Protein 1V89 (pdb70)

Radius of gyration: 14.7 Å; Cα contacts (8 Å, |Δi|>4): 199; chains: 1; bounding box: 33×43×37 Å

Nearest PDB structures (foldseek):
  1v89-assembly1_A  TM=8.644E-01  e=1.572E-18  Homo sapiens
  1fgz-assembly1_A  TM=7.744E-01  e=1.823E-06  Mus musculus
  1upr-assembly1_A  TM=8.236E-01  e=6.250E-06  Homo sapiens
  1fhx-assembly2_B  TM=8.009E-01  e=4.724E-06  Mus musculus
  4kax-assembly1_B  TM=7.520E-01  e=8.270E-06  Homo sapiens

Organism: Homo sapiens (NCBI:txid9606)

InterPro domains:
  IPR000198 Rho GTPase-activating protein domain [PF00620] (177-324)
  IPR000198 Rho GTPase-activating protein domain [PS50238] (159-353)
  IPR000198 Rho GTPase-activating protein domain [SM00324] (174-350)
  IPR001849 Pleckstrin homology domain [PF00169] (48-149)
  IPR001849 Pleckstrin homology domain [PS50003] (46-151)
  IPR001849 Pleckstrin homology domain [SM00233] (47-153)
  IPR008936 Rho GTPase activation protein [G3DSA:1.10.555.10] (150-354)
  IPR008936 Rho GTPase activation protein [SSF48350] (154-353)
  IPR011993 PH-like domain superfamily [G3DSA:2.30.29.30] (44-149)
  IPR051025 Rho GTPase-activating [PTHR15228] (20-633)

Solvent-accessible surface area: 8284 Å² total; per-residue (Å²): 140,120,88,76,112,114,28,46,84,40,87,12,113,1,59,37,33,106,94,159,76,184,71,69,50,87,59,47,0,8,0,118,47,97,52,0,35,32,23,99,58,128,145,92,126,155,60,105,15,80,16,127,0,26,29,21,64,10,101,121,61,63,93,77,129,156,94,95,65,65,57,15,0,30,0,24,21,64,98,147,121,158,68,233,191,59,62,107,25,26,29,0,36,5,98,61,88,76,55,7,77,61,0,10,102,46,0,136,141,6,21,62,54,41,141,95,136,111

GO terms:
  GO:0005515 protein binding (F, IPI)
  GO:0001891 phagocytic cup (C, IDA)
  GO:0051058 negative regulation of small GTPase mediated signal transduction (P, IMP)
  GO:0006911 phagocytosis, engulfment (P, IMP)
  GO:0007015 actin filament organization (P, IMP)

Foldseek 3Di:
DDDDFDAFDDKDWWWWQDDPPSGTQTWIWTGHQQWIFIDRDPPDDDTDDIARLLAKDWAQDFDDPPDPTFQKIFIGGNDQPDDDPDRGTTTIGDPDNVNSCVVCVVSNVSNVPDDDDD

CATH classification: 2.30.29.30

Secondary structure (DSSP, 8-state):
---SSS-EEEEEEEEEE-SSSS-EEEEEEEEETTEEEEESSSS--S-SEEE-STTEEEEEE---SS-----EEEEEES--SS--SS---EEEE-SSHHHHHHHHHHHHHHHH--S---

Sequence (118 aa):
GSSGSSGPIKMGWLKKQRSIVKNWQQRYFVLRAQQLYYYKDEEDTKPQGCMYLPGCTIKEIATNPEEAGKFVFEIIPASWDQNRMGQDSYVLMASSQAEMEEWVKFLRRVAGSGPSSGGSSGSSGPIKMGWLKKQRSIVKNWQQRYFVLRAQQLYYYKDEEDTKPQGCMYLPGCTIKEIATNPEEAGKFVFEIIPASWDQNRMGQDSYVLMASSQAEMEEWVKFLRRVAGSGPSSGGSSGSSGPIKMGWLKKQRSIVKNWQQRYFVLRAQQLYYYKDEEDTKPQGCMYLPGCTIKEIATNPEEAGKFVFEIIPASWDQNRMGQDSYVLMASSQAEMEEWVKFLRRVAGSGPSSGGSSGSSGPIKMGWLKKQRSIVKNWQQRYFVLRAQQLYYYKDEEDTKPQGCMYLPGCTIKEIATNPEEAGKFVFEIIPASWDQNRMGQDSYVLMASSQAEMEEWVKFLRRVAGSGPSSGGSSGSSGPIKMGWLKKQRSIVKNWQQRYFVLRAQQLYYYKDEEDTKPQGCMYLPGCTIKEIATNPEEAGKFVFEIIPASWDQNRMGQDSYVLMASSQAEMEEWVKFLRRVAGSGPSSGGSSGSSGPIKMGWLKKQRSIVKNWQQRYFVLRAQQLYYYKDEEDTKPQGCMYLPGCTIKEIATNPEEAGKFVFEIIPASWDQNRMGQDSYVLMASSQAEMEEWVKFLRRVAGSGPSSGGSSGSSGPIKMGWLKKQRSIVKNWQQRYFVLRAQQLYYYKDEEDTKPQGCMYLPGCTIKEIATNPEEAGKFVFEIIPASWDQNRMGQDSYVLMASSQAEMEEWVKFLRRVAGSGPSSGGSSGSSGPIKMGWLKKQRSIVKNWQQRYFVLRAQQLYYYKDEEDTKPQGCMYLPGCTIKEIATNPEEAGKFVFEIIPASWDQNRMGQDSYVLMASSQAEMEEWVKFLRRVAGSGPSSGGSSGSSGPIKMGWLKKQRSIVKNWQQRYFVLRAQQLYYYKDEEDTKPQGCMYLPGCTIKEIATNPEEAGKFVFEIIPASWDQNRMGQDSYVLMASSQAEMEEWVKFLRRVAGSGPSSGGSSGSSGPIKMGWLKKQRSIVKNWQQRYFVLRAQQLYYYKDEEDTKPQGCMYLPGCTIKEIATNPEEAGKFVFEIIPASWDQNRMGQDSYVLMASSQAEMEEWVKFLRRVAGSGPSSGGSSGSSGPIKMGWLKKQRSIVKNWQQRYFVLRAQQLYYYKDEEDTKPQGCMYLPGCTIKEIATNPEEAGKFVFEIIPASWDQNRMGQDSYVLMASSQAEMEEWVKFLRRVAGSGPSSGGSSGSSGPIKMGWLKKQRSIVKNWQQRYFVLRAQQLYYYKDEEDTKPQGCMYLPGCTIKEIATNPEEAGKFVFEIIPASWDQNRMGQDSYVLMASSQAEMEEWVKFLRRVAGSGPSSGGSSGSSGPIKMGWLKKQRSIVKNWQQRYFVLRAQQLYYYKDEEDTKPQGCMYLPGCTIKEIATNPEEAGKFVFEIIPASWDQNRMGQDSYVLMASSQAEMEEWVKFLRRVAGSGPSSGGSSGSSGPIKMGWLKKQRSIVKNWQQRYFVLRAQQLYYYKDEEDTKPQGCMYLPGCTIKEIATNPEEAGKFVFEIIPASWDQNRMGQDSYVLMASSQAEMEEWVKFLRRVAGSGPSSGGSSGSSGPIKMGWLKKQRSIVKNWQQRYFVLRAQQLYYYKDEEDTKPQGCMYLPGCTIKEIATNPEEAGKFVFEIIPASWDQNRMGQDSYVLMASSQAEMEEWVKFLRRVAGSGPSSGGSSGSSGPIKMGWLKKQRSIVKNWQQRYFVLRAQQLYYYKDEEDTKPQGCMYLPGCTIKEIATNPEEAGKFVFEIIPASWDQNRMGQDSYVLMASSQAEMEEWVKFLRRVAGSGPSSGGSSGSSGPIKMGWLKKQRSIVKNWQQRYFVLRAQQLYYYKDEEDTKPQGCMYLPGCTIKEIATNPEEAGKFVFEIIPASWDQNRMGQDSYVLMASSQAEMEEWVKFLRRVAGSGPSSGGSSGSSGPIKMGWLKKQRSIVKNWQQRYFVLRAQQLYYYKDEEDTKPQGCMYLPGCTIKEIATNPEEAGKFVFEIIPASWDQNRMGQDSYVLMASSQAEMEEWVKFLRRVAGSGPSSGGSSGSSGPIKMGWLKKQRSIVKNWQQRYFVLRAQQLYYYKDEEDTKPQGCMYLPGCTIKEIATNPEEAGKFVFEIIPASWDQNRMGQDSYVLMASSQAEMEEWVKFLRRVAGSGPSSGGSSGSSGPIKMGWLKKQRSIVKNWQQRYFVLRAQQLYYYKDEEDTKPQGCMYLPGCTIKEIATNPEEAGKFVFEIIPASWDQNRMGQDSYVLMASSQAEMEEWVKFLRRVAGSGPSSG

Structure (mmCIF, N/CA/C/O backbone):
data_1V89
#
_entry.id   1V89
#
_cell.length_a   1.000
_cell.length_b   1.000
_cell.length_c   1.000
_cell.angle_alpha   90.00
_cell.angle_beta   90.00
_cell.angle_gamma   90.00
#
_symmetry.space_group_name_H-M   'P 1'
#
loop_
_atom_site.group_PDB
_atom_site.id
_atom_site.type_symbol
_atom_site.label_atom_id
_atom_site.label_alt_id
_atom_site.label_comp_id
_atom_site.label_asym_id
_atom_site.label_entity_id
_atom_site.label_seq_id
_atom_site.pdbx_PDB_ins_code
_atom_site.Cartn_x
_atom_site.Cartn_y
_atom_site.Cartn_z
_atom_site.occupancy
_atom_site.B_iso_or_equiv
_atom_site.auth_seq_id
_atom_site.auth_comp_id
_atom_site.auth_asym_id
_atom_site.auth_atom_id
_atom_site.pdbx_PDB_model_num
ATOM 1 N N . GLY A 1 1 ? -13.667 20.284 2.814 1.00 0.00 1 GLY A N 1
ATOM 2 C CA . GLY A 1 1 ? -13.749 20.879 4.137 1.00 0.00 1 GLY A CA 1
ATOM 3 C C . GLY A 1 1 ? -12.369 21.326 4.623 1.00 0.00 1 GLY A C 1
ATOM 4 O O . GLY A 1 1 ? -11.516 21.703 3.821 1.00 0.00 1 GLY A O 1
ATOM 8 N N . SER A 1 2 ? -12.192 21.270 5.935 1.00 0.00 2 SER A N 1
ATOM 9 C CA . SER A 1 2 ? -10.931 21.664 6.538 1.00 0.00 2 SER A CA 1
ATOM 10 C C . SER A 1 2 ? -10.208 20.434 7.092 1.00 0.00 2 SER A C 1
ATOM 11 O O . SER A 1 2 ? -10.847 19.494 7.563 1.00 0.00 2 SER A O 1
ATOM 19 N N . SER A 1 3 ? -8.886 20.480 7.017 1.00 0.00 3 SER A N 1
ATOM 20 C CA . SER A 1 3 ? -8.070 19.381 7.504 1.00 0.00 3 SER A CA 1
ATOM 21 C C . SER A 1 3 ? -6.733 19.913 8.023 1.00 0.00 3 SER A C 1
ATOM 22 O O . SER A 1 3 ? -5.702 19.755 7.370 1.00 0.00 3 SER A O 1
ATOM 30 N N . GLY A 1 4 ? -6.792 20.532 9.193 1.00 0.00 4 GLY A N 1
ATOM 31 C CA . GLY A 1 4 ? -5.598 21.088 9.807 1.00 0.00 4 GLY A CA 1
ATOM 32 C C . GLY A 1 4 ? -4.803 20.005 10.539 1.00 0.00 4 GLY A C 1
ATOM 33 O O . GLY A 1 4 ? -3.780 19.537 10.041 1.00 0.00 4 GLY A O 1
ATOM 37 N N . SER A 1 5 ? -5.304 19.638 11.710 1.00 0.00 5 SER A N 1
ATOM 38 C CA . SER A 1 5 ? -4.653 18.619 12.515 1.00 0.00 5 SER A CA 1
ATOM 39 C C . SER A 1 5 ? -5.698 17.661 13.091 1.00 0.00 5 SER A C 1
ATOM 40 O O . SER A 1 5 ? -6.846 18.046 13.306 1.00 0.00 5 SER A O 1
ATOM 48 N N . SER A 1 6 ? -5.262 16.431 13.324 1.00 0.00 6 SER A N 1
ATOM 49 C CA . SER A 1 6 ? -6.146 15.416 13.871 1.00 0.00 6 SER A CA 1
ATOM 50 C C . SER A 1 6 ? -5.445 14.056 13.868 1.00 0.00 6 SER A C 1
ATOM 51 O O . SER A 1 6 ? -5.338 13.406 14.907 1.00 0.00 6 SER A O 1
ATOM 59 N N . GLY A 1 7 ? -4.985 13.666 12.688 1.00 0.00 7 GLY A N 1
ATOM 60 C CA . GLY A 1 7 ? -4.297 12.395 12.536 1.00 0.00 7 GLY A CA 1
ATOM 61 C C . GLY A 1 7 ? -4.756 11.671 11.268 1.00 0.00 7 GLY A C 1
ATOM 62 O O . GLY A 1 7 ? -5.479 12.240 10.452 1.00 0.00 7 GLY A O 1
ATOM 66 N N . PRO A 1 8 ? -4.306 10.394 11.141 1.00 0.00 8 PRO A N 1
ATOM 67 C CA . PRO A 1 8 ? -4.663 9.587 9.987 1.00 0.00 8 PRO A CA 1
ATOM 68 C C . PRO A 1 8 ? -6.111 9.104 10.082 1.00 0.00 8 PRO A C 1
ATOM 69 O O . PRO A 1 8 ? -6.829 9.463 11.015 1.00 0.00 8 PRO A O 1
ATOM 80 N N . ILE A 1 9 ? -6.498 8.296 9.105 1.00 0.00 9 ILE A N 1
ATOM 81 C CA . ILE A 1 9 ? -7.848 7.760 9.068 1.00 0.00 9 ILE A CA 1
ATOM 82 C C . ILE A 1 9 ? -7.791 6.237 9.201 1.00 0.00 9 ILE A C 1
ATOM 83 O O . ILE A 1 9 ? -8.550 5.648 9.969 1.00 0.00 9 ILE A O 1
ATOM 99 N N . LYS A 1 10 ? -6.883 5.642 8.441 1.00 0.00 10 LYS A N 1
ATOM 100 C CA . LYS A 1 10 ? -6.717 4.199 8.464 1.00 0.00 10 LYS A CA 1
ATOM 101 C C . LYS A 1 10 ? -5.227 3.863 8.555 1.00 0.00 10 LYS A C 1
ATOM 102 O O . LYS A 1 10 ? -4.409 4.459 7.857 1.00 0.00 10 LYS A O 1
ATOM 121 N N . MET A 1 11 ? -4.921 2.909 9.422 1.00 0.00 11 MET A N 1
ATOM 122 C CA . MET A 1 11 ? -3.544 2.486 9.614 1.00 0.00 11 MET A CA 1
ATOM 123 C C . MET A 1 11 ? -3.461 0.976 9.846 1.00 0.00 11 MET A C 1
ATOM 124 O O . MET A 1 11 ? -4.348 0.390 10.465 1.00 0.00 11 MET A O 1
ATOM 138 N N . GLY A 1 12 ? -2.387 0.389 9.338 1.00 0.00 12 GLY A N 1
ATOM 139 C CA . GLY A 1 12 ? -2.177 -1.041 9.482 1.00 0.00 12 GLY A CA 1
ATOM 140 C C . GLY A 1 12 ? -0.910 -1.486 8.748 1.00 0.00 12 GLY A C 1
ATOM 141 O O . GLY A 1 12 ? -0.402 -0.768 7.889 1.00 0.00 12 GLY A O 1
ATOM 145 N N . TRP A 1 13 ? -0.437 -2.668 9.114 1.00 0.00 13 TRP A N 1
ATOM 146 C CA . TRP A 1 13 ? 0.760 -3.218 8.501 1.00 0.00 13 TRP A CA 1
ATOM 147 C C . TRP A 1 13 ? 0.349 -3.918 7.205 1.00 0.00 13 TRP A C 1
ATOM 148 O O . TRP A 1 13 ? -0.331 -4.943 7.238 1.00 0.00 13 TRP A O 1
ATOM 169 N N . LEU A 1 14 ? 0.778 -3.338 6.094 1.00 0.00 14 LEU A N 1
ATOM 170 C CA . LEU A 1 14 ? 0.463 -3.893 4.789 1.00 0.00 14 LEU A CA 1
ATOM 171 C C . LEU A 1 14 ? 1.748 -4.401 4.132 1.00 0.00 14 LEU A C 1
ATOM 172 O O . LEU A 1 14 ? 2.842 -3.957 4.476 1.00 0.00 14 LEU A O 1
ATOM 188 N N . LYS A 1 15 ? 1.572 -5.324 3.198 1.00 0.00 15 LYS A N 1
ATOM 189 C CA . LYS A 1 15 ? 2.705 -5.896 2.489 1.00 0.00 15 LYS A CA 1
ATOM 190 C C . LYS A 1 15 ? 2.839 -5.222 1.122 1.00 0.00 15 LYS A C 1
ATOM 191 O O . LYS A 1 15 ? 1.952 -5.339 0.278 1.00 0.00 15 LYS A O 1
ATOM 210 N N . LYS A 1 16 ? 3.956 -4.531 0.947 1.00 0.00 16 LYS A N 1
ATOM 211 C CA . LYS A 1 16 ? 4.218 -3.837 -0.303 1.00 0.00 16 LYS A CA 1
ATOM 212 C C . LYS A 1 16 ? 5.291 -4.596 -1.087 1.00 0.00 16 LYS A C 1
ATOM 213 O O . LYS A 1 16 ? 6.351 -4.912 -0.549 1.00 0.00 16 LYS A O 1
ATOM 232 N N . GLN A 1 17 ? 4.979 -4.867 -2.346 1.00 0.00 17 GLN A N 1
ATOM 233 C CA . GLN A 1 17 ? 5.903 -5.583 -3.208 1.00 0.00 17 GLN A CA 1
ATOM 234 C C . GLN A 1 17 ? 7.155 -4.741 -3.459 1.00 0.00 17 GLN A C 1
ATOM 235 O O . GLN A 1 17 ? 7.063 -3.532 -3.671 1.00 0.00 17 GLN A O 1
ATOM 249 N N . ARG A 1 18 ? 8.297 -5.412 -3.427 1.00 0.00 18 ARG A N 1
ATOM 250 C CA . ARG A 1 18 ? 9.567 -4.740 -3.648 1.00 0.00 18 ARG A CA 1
ATOM 251 C C . ARG A 1 18 ? 9.556 -4.014 -4.995 1.00 0.00 18 ARG A C 1
ATOM 252 O O . ARG A 1 18 ? 8.526 -3.959 -5.665 1.00 0.00 18 ARG A O 1
ATOM 273 N N . SER A 1 19 ? 10.713 -3.476 -5.350 1.00 0.00 19 SER A N 1
ATOM 274 C CA . SER A 1 19 ? 10.850 -2.756 -6.605 1.00 0.00 19 SER A CA 1
ATOM 275 C C . SER A 1 19 ? 10.897 -3.744 -7.772 1.00 0.00 19 SER A C 1
ATOM 276 O O . SER A 1 19 ? 10.004 -3.754 -8.618 1.00 0.00 19 SER A O 1
ATOM 284 N N . ILE A 1 20 ? 11.949 -4.551 -7.781 1.00 0.00 20 ILE A N 1
ATOM 285 C CA . ILE A 1 20 ? 12.124 -5.540 -8.831 1.00 0.00 20 ILE A CA 1
ATOM 286 C C . ILE A 1 20 ? 12.387 -6.908 -8.198 1.00 0.00 20 ILE A C 1
ATOM 287 O O . ILE A 1 20 ? 13.392 -7.551 -8.496 1.00 0.00 20 ILE A O 1
ATOM 303 N N . VAL A 1 21 ? 11.465 -7.312 -7.336 1.00 0.00 21 VAL A N 1
ATOM 304 C CA . VAL A 1 21 ? 11.584 -8.592 -6.659 1.00 0.00 21 VAL A CA 1
ATOM 305 C C . VAL A 1 21 ? 10.189 -9.181 -6.442 1.00 0.00 21 VAL A C 1
ATOM 306 O O . VAL A 1 21 ? 9.196 -8.454 -6.447 1.00 0.00 21 VAL A O 1
ATOM 319 N N . LYS A 1 22 ? 10.157 -10.493 -6.257 1.00 0.00 22 LYS A N 1
ATOM 320 C CA . LYS A 1 22 ? 8.900 -11.188 -6.039 1.00 0.00 22 LYS A CA 1
ATOM 321 C C . LYS A 1 22 ? 8.707 -11.426 -4.540 1.00 0.00 22 LYS A C 1
ATOM 322 O O . LYS A 1 22 ? 8.221 -12.480 -4.133 1.00 0.00 22 LYS A O 1
ATOM 341 N N . ASN A 1 23 ? 9.097 -10.428 -3.760 1.00 0.00 23 ASN A N 1
ATOM 342 C CA . ASN A 1 23 ? 8.973 -10.516 -2.315 1.00 0.00 23 ASN A CA 1
ATOM 343 C C . ASN A 1 23 ? 7.996 -9.445 -1.826 1.00 0.00 23 ASN A C 1
ATOM 344 O O . ASN A 1 23 ? 7.641 -8.535 -2.573 1.00 0.00 23 ASN A O 1
ATOM 355 N N . TRP A 1 24 ? 7.589 -9.589 -0.573 1.00 0.00 24 TRP A N 1
ATOM 356 C CA . TRP A 1 24 ? 6.660 -8.646 0.025 1.00 0.00 24 TRP A CA 1
ATOM 357 C C . TRP A 1 24 ? 7.337 -8.027 1.250 1.00 0.00 24 TRP A C 1
ATOM 358 O O . TRP A 1 24 ? 8.032 -8.717 1.994 1.00 0.00 24 TRP A O 1
ATOM 379 N N . GLN A 1 25 ? 7.110 -6.733 1.422 1.00 0.00 25 GLN A N 1
ATOM 380 C CA . GLN A 1 25 ? 7.689 -6.014 2.544 1.00 0.00 25 GLN A CA 1
ATOM 381 C C . GLN A 1 25 ? 6.588 -5.527 3.488 1.00 0.00 25 GLN A C 1
ATOM 382 O O . GLN A 1 25 ? 5.863 -4.586 3.168 1.00 0.00 25 GLN A O 1
ATOM 396 N N . GLN A 1 26 ? 6.496 -6.190 4.631 1.00 0.00 26 GLN A N 1
ATOM 397 C CA . GLN A 1 26 ? 5.496 -5.836 5.624 1.00 0.00 26 GLN A CA 1
ATOM 398 C C . GLN A 1 26 ? 5.879 -4.530 6.322 1.00 0.00 26 GLN A C 1
ATOM 399 O O . GLN A 1 26 ? 6.721 -4.525 7.218 1.00 0.00 26 GLN A O 1
ATOM 413 N N . ARG A 1 27 ? 5.242 -3.454 5.884 1.00 0.00 27 ARG A N 1
ATOM 414 C CA . ARG A 1 27 ? 5.506 -2.144 6.456 1.00 0.00 27 ARG A CA 1
ATOM 415 C C . ARG A 1 27 ? 4.234 -1.575 7.088 1.00 0.00 27 ARG A C 1
ATOM 416 O O . ARG A 1 27 ? 3.134 -2.049 6.811 1.00 0.00 27 ARG A O 1
ATOM 437 N N . TYR A 1 28 ? 4.428 -0.565 7.924 1.00 0.00 28 TYR A N 1
ATOM 438 C CA . TYR A 1 28 ? 3.310 0.074 8.597 1.00 0.00 28 TYR A CA 1
ATOM 439 C C . TYR A 1 28 ? 2.746 1.220 7.756 1.00 0.00 28 TYR A C 1
ATOM 440 O O . TYR A 1 28 ? 3.340 2.296 7.688 1.00 0.00 28 TYR A O 1
ATOM 458 N N . PHE A 1 29 ? 1.607 0.952 7.135 1.00 0.00 29 PHE A N 1
ATOM 459 C CA . PHE A 1 29 ? 0.957 1.947 6.300 1.00 0.00 29 PHE A CA 1
ATOM 460 C C . PHE A 1 29 ? 0.004 2.816 7.124 1.00 0.00 29 PHE A C 1
ATOM 461 O O . PHE A 1 29 ? -0.668 2.321 8.028 1.00 0.00 29 PHE A O 1
ATOM 478 N N . VAL A 1 30 ? -0.023 4.096 6.783 1.00 0.00 30 VAL A N 1
ATOM 479 C CA . VAL A 1 30 ? -0.882 5.038 7.481 1.00 0.00 30 VAL A CA 1
ATOM 480 C C . VAL A 1 30 ? -1.575 5.942 6.459 1.00 0.00 30 VAL A C 1
ATOM 481 O O . VAL A 1 30 ? -0.976 6.320 5.453 1.00 0.00 30 VAL A O 1
ATOM 494 N N . LEU A 1 31 ? -2.826 6.265 6.754 1.00 0.00 31 LEU A N 1
ATOM 495 C CA . LEU A 1 31 ? -3.606 7.118 5.874 1.00 0.00 31 LEU A CA 1
ATOM 496 C C . LEU A 1 31 ? -3.827 8.473 6.549 1.00 0.00 31 LEU A C 1
ATOM 497 O O . LEU A 1 31 ? -4.586 8.574 7.512 1.00 0.00 31 LEU A O 1
ATOM 513 N N . ARG A 1 32 ? -3.152 9.481 6.017 1.00 0.00 32 ARG A N 1
ATOM 514 C CA . ARG A 1 32 ? -3.265 10.825 6.556 1.00 0.00 32 ARG A CA 1
ATOM 515 C C . ARG A 1 32 ? -3.721 11.798 5.466 1.00 0.00 32 ARG A C 1
ATOM 516 O O . ARG A 1 32 ? -3.087 11.900 4.416 1.00 0.00 32 ARG A O 1
ATOM 537 N N . ALA A 1 33 ? -4.815 12.487 5.752 1.00 0.00 33 ALA A N 1
ATOM 538 C CA . ALA A 1 33 ? -5.363 13.448 4.809 1.00 0.00 33 ALA A CA 1
ATOM 539 C C . ALA A 1 33 ? -5.503 12.786 3.437 1.00 0.00 33 ALA A C 1
ATOM 540 O O . ALA A 1 33 ? -5.841 11.607 3.344 1.00 0.00 33 ALA A O 1
ATOM 547 N N . GLN A 1 34 ? -5.236 13.573 2.405 1.00 0.00 34 GLN A N 1
ATOM 548 C CA . GLN A 1 34 ? -5.327 13.078 1.042 1.00 0.00 34 GLN A CA 1
ATOM 549 C C . GLN A 1 34 ? -3.957 12.601 0.557 1.00 0.00 34 GLN A C 1
ATOM 550 O O . GLN A 1 34 ? -3.459 13.068 -0.465 1.00 0.00 34 GLN A O 1
ATOM 564 N N . GLN A 1 35 ? -3.387 11.675 1.315 1.00 0.00 35 GLN A N 1
ATOM 565 C CA . GLN A 1 35 ? -2.084 11.129 0.975 1.00 0.00 35 GLN A CA 1
ATOM 566 C C . GLN A 1 35 ? -1.843 9.820 1.730 1.00 0.00 35 GLN A C 1
ATOM 567 O O . GLN A 1 35 ? -2.178 9.709 2.909 1.00 0.00 35 GLN A O 1
ATOM 581 N N . LEU A 1 36 ? -1.265 8.862 1.020 1.00 0.00 36 LEU A N 1
ATOM 582 C CA . LEU A 1 36 ? -0.977 7.566 1.609 1.00 0.00 36 LEU A CA 1
ATOM 583 C C . LEU A 1 36 ? 0.515 7.481 1.939 1.00 0.00 36 LEU A C 1
ATOM 584 O O . LEU A 1 36 ? 1.360 7.733 1.081 1.00 0.00 36 LEU A O 1
ATOM 600 N N . TYR A 1 37 ? 0.793 7.126 3.185 1.00 0.00 37 TYR A N 1
ATOM 601 C CA . TYR A 1 37 ? 2.168 7.006 3.640 1.00 0.00 37 TYR A CA 1
ATOM 602 C C . TYR A 1 37 ? 2.442 5.605 4.192 1.00 0.00 37 TYR A C 1
ATOM 603 O O . TYR A 1 37 ? 1.514 4.831 4.417 1.00 0.00 37 TYR A O 1
ATOM 621 N N . TYR A 1 38 ? 3.721 5.323 4.394 1.00 0.00 38 TYR A N 1
ATOM 622 C CA . TYR A 1 38 ? 4.129 4.030 4.915 1.00 0.00 38 TYR A CA 1
ATOM 623 C C . TYR A 1 38 ? 5.517 4.109 5.552 1.00 0.00 38 TYR A C 1
ATOM 624 O O . TYR A 1 38 ? 6.465 4.582 4.927 1.00 0.00 38 TYR A O 1
ATOM 642 N N . TYR A 1 39 ? 5.593 3.639 6.789 1.00 0.00 39 TYR A N 1
ATOM 643 C CA . TYR A 1 39 ? 6.850 3.650 7.518 1.00 0.00 39 TYR A CA 1
ATOM 644 C C . TYR A 1 39 ? 7.351 2.227 7.770 1.00 0.00 39 TYR A C 1
ATOM 645 O O . TYR A 1 39 ? 6.570 1.276 7.743 1.00 0.00 39 TYR A O 1
ATOM 663 N N . LYS A 1 40 ? 8.650 2.124 8.011 1.00 0.00 40 LYS A N 1
ATOM 664 C CA . LYS A 1 40 ? 9.263 0.832 8.268 1.00 0.00 40 LYS A CA 1
ATOM 665 C C . LYS A 1 40 ? 8.716 0.264 9.579 1.00 0.00 40 LYS A C 1
ATOM 666 O O . LYS A 1 40 ? 8.457 -0.934 9.680 1.00 0.00 40 LYS A O 1
ATOM 685 N N . ASP A 1 41 ? 8.557 1.152 10.550 1.00 0.00 41 ASP A N 1
ATOM 686 C CA . ASP A 1 41 ? 8.045 0.754 11.850 1.00 0.00 41 ASP A CA 1
ATOM 687 C C . ASP A 1 41 ? 7.152 1.866 12.404 1.00 0.00 41 ASP A C 1
ATOM 688 O O . ASP A 1 41 ? 6.977 2.902 11.765 1.00 0.00 41 ASP A O 1
ATOM 697 N N . GLU A 1 42 ? 6.610 1.612 13.586 1.00 0.00 42 GLU A N 1
ATOM 698 C CA . GLU A 1 42 ? 5.740 2.579 14.233 1.00 0.00 42 GLU A CA 1
ATOM 699 C C . GLU A 1 42 ? 6.520 3.382 15.276 1.00 0.00 42 GLU A C 1
ATOM 700 O O . GLU A 1 42 ? 6.011 3.655 16.362 1.00 0.00 42 GLU A O 1
ATOM 712 N N . GLU A 1 43 ? 7.743 3.737 14.909 1.00 0.00 43 GLU A N 1
ATOM 713 C CA . GLU A 1 43 ? 8.598 4.503 15.800 1.00 0.00 43 GLU A CA 1
ATOM 714 C C . GLU A 1 43 ? 9.091 5.772 15.101 1.00 0.00 43 GLU A C 1
ATOM 715 O O . GLU A 1 43 ? 8.914 6.876 15.614 1.00 0.00 43 GLU A O 1
ATOM 727 N N . ASP A 1 44 ? 9.699 5.572 13.941 1.00 0.00 44 ASP A N 1
ATOM 728 C CA . ASP A 1 44 ? 10.218 6.686 13.166 1.00 0.00 44 ASP A CA 1
ATOM 729 C C . ASP A 1 44 ? 9.123 7.743 13.004 1.00 0.00 44 ASP A C 1
ATOM 730 O O . ASP A 1 44 ? 7.949 7.467 13.242 1.00 0.00 44 ASP A O 1
ATOM 739 N N . THR A 1 45 ? 9.547 8.931 12.598 1.00 0.00 45 THR A N 1
ATOM 740 C CA . THR A 1 45 ? 8.618 10.030 12.401 1.00 0.00 45 THR A CA 1
ATOM 741 C C . THR A 1 45 ? 8.823 10.661 11.022 1.00 0.00 45 THR A C 1
ATOM 742 O O . THR A 1 45 ? 8.702 11.875 10.867 1.00 0.00 45 THR A O 1
ATOM 753 N N . LYS A 1 46 ? 9.130 9.808 10.056 1.00 0.00 46 LYS A N 1
ATOM 754 C CA . LYS A 1 46 ? 9.353 10.266 8.696 1.00 0.00 46 LYS A CA 1
ATOM 755 C C . LYS A 1 46 ? 8.758 9.253 7.716 1.00 0.00 46 LYS A C 1
ATOM 756 O O . LYS A 1 46 ? 9.110 8.074 7.747 1.00 0.00 46 LYS A O 1
ATOM 775 N N . PRO A 1 47 ? 7.844 9.761 6.848 1.00 0.00 47 PRO A N 1
ATOM 776 C CA . PRO A 1 47 ? 7.197 8.913 5.861 1.00 0.00 47 PRO A CA 1
ATOM 777 C C . PRO A 1 47 ? 8.152 8.580 4.714 1.00 0.00 47 PRO A C 1
ATOM 778 O O . PRO A 1 47 ? 8.873 9.450 4.228 1.00 0.00 47 PRO A O 1
ATOM 789 N N . GLN A 1 48 ? 8.127 7.317 4.313 1.00 0.00 48 GLN A N 1
ATOM 790 C CA . GLN A 1 48 ? 8.982 6.857 3.232 1.00 0.00 48 GLN A CA 1
ATOM 791 C C . GLN A 1 48 ? 8.378 7.239 1.879 1.00 0.00 48 GLN A C 1
ATOM 792 O O . GLN A 1 48 ? 8.899 8.110 1.186 1.00 0.00 48 GLN A O 1
ATOM 806 N N . GLY A 1 49 ? 7.286 6.567 1.544 1.00 0.00 49 GLY A N 1
ATOM 807 C CA . GLY A 1 49 ? 6.605 6.824 0.286 1.00 0.00 49 GLY A CA 1
ATOM 808 C C . GLY A 1 49 ? 5.318 7.619 0.512 1.00 0.00 49 GLY A C 1
ATOM 809 O O . GLY A 1 49 ? 4.697 7.514 1.569 1.00 0.00 49 GLY A O 1
ATOM 813 N N . CYS A 1 50 ? 4.956 8.397 -0.497 1.00 0.00 50 CYS A N 1
ATOM 814 C CA . CYS A 1 50 ? 3.754 9.210 -0.422 1.00 0.00 50 CYS A CA 1
ATOM 815 C C . CYS A 1 50 ? 3.018 9.104 -1.760 1.00 0.00 50 CYS A C 1
ATOM 816 O O . CYS A 1 50 ? 3.561 9.470 -2.801 1.00 0.00 50 CYS A O 1
ATOM 824 N N . MET A 1 51 ? 1.794 8.604 -1.687 1.00 0.00 51 MET A N 1
ATOM 825 C CA . MET A 1 51 ? 0.978 8.446 -2.880 1.00 0.00 51 MET A CA 1
ATOM 826 C C . MET A 1 51 ? -0.258 9.346 -2.822 1.00 0.00 51 MET A C 1
ATOM 827 O O . MET A 1 51 ? -1.042 9.271 -1.877 1.00 0.00 51 MET A O 1
ATOM 841 N N . TYR A 1 52 ? -0.393 10.178 -3.844 1.00 0.00 52 TYR A N 1
ATOM 842 C CA . TYR A 1 52 ? -1.519 11.092 -3.922 1.00 0.00 52 TYR A CA 1
ATOM 843 C C . TYR A 1 52 ? -2.818 10.337 -4.212 1.00 0.00 52 TYR A C 1
ATOM 844 O O . TYR A 1 52 ? -3.035 9.874 -5.330 1.00 0.00 52 TYR A O 1
ATOM 862 N N . LEU A 1 53 ? -3.650 10.238 -3.185 1.00 0.00 53 LEU A N 1
ATOM 863 C CA . LEU A 1 53 ? -4.921 9.548 -3.315 1.00 0.00 53 LEU A CA 1
ATOM 864 C C . LEU A 1 53 ? -5.753 10.222 -4.409 1.00 0.00 53 LEU A C 1
ATOM 865 O O . LEU A 1 53 ? -6.367 9.545 -5.232 1.00 0.00 53 LEU A O 1
ATOM 881 N N . PRO A 1 54 ? -5.744 11.581 -4.382 1.00 0.00 54 PRO A N 1
ATOM 882 C CA . PRO A 1 54 ? -6.490 12.354 -5.361 1.00 0.00 54 PRO A CA 1
ATOM 883 C C . PRO A 1 54 ? -5.786 12.343 -6.719 1.00 0.00 54 PRO A C 1
ATOM 884 O O . PRO A 1 54 ? -5.484 13.398 -7.275 1.00 0.00 54 PRO A O 1
ATOM 895 N N . GLY A 1 55 ? -5.545 11.138 -7.215 1.00 0.00 55 GLY A N 1
ATOM 896 C CA . GLY A 1 55 ? -4.883 10.975 -8.498 1.00 0.00 55 GLY A CA 1
ATOM 897 C C . GLY A 1 55 ? -4.178 9.620 -8.583 1.00 0.00 55 GLY A C 1
ATOM 898 O O . GLY A 1 55 ? -3.041 9.535 -9.046 1.00 0.00 55 GLY A O 1
ATOM 902 N N . CYS A 1 56 ? -4.882 8.593 -8.129 1.00 0.00 56 CYS A N 1
ATOM 903 C CA . CYS A 1 56 ? -4.338 7.246 -8.148 1.00 0.00 56 CYS A CA 1
ATOM 904 C C . CYS A 1 56 ? -5.399 6.307 -8.725 1.00 0.00 56 CYS A C 1
ATOM 905 O O . CYS A 1 56 ? -6.548 6.704 -8.911 1.00 0.00 56 CYS A O 1
ATOM 913 N N . THR A 1 57 ? -4.976 5.080 -8.992 1.00 0.00 57 THR A N 1
ATOM 914 C CA . THR A 1 57 ? -5.876 4.082 -9.544 1.00 0.00 57 THR A CA 1
ATOM 915 C C . THR A 1 57 ? -5.716 2.752 -8.804 1.00 0.00 57 THR A C 1
ATOM 916 O O . THR A 1 57 ? -4.725 2.049 -8.992 1.00 0.00 57 THR A O 1
ATOM 927 N N . ILE A 1 58 ? -6.706 2.448 -7.979 1.00 0.00 58 ILE A N 1
ATOM 928 C CA . ILE A 1 58 ? -6.688 1.215 -7.210 1.00 0.00 58 ILE A CA 1
ATOM 929 C C . ILE A 1 58 ? -7.234 0.074 -8.070 1.00 0.00 58 ILE A C 1
ATOM 930 O O . ILE A 1 58 ? -8.419 0.053 -8.400 1.00 0.00 58 ILE A O 1
ATOM 946 N N . LYS A 1 59 ? -6.344 -0.846 -8.410 1.00 0.00 59 LYS A N 1
ATOM 947 C CA . LYS A 1 59 ? -6.722 -1.988 -9.226 1.00 0.00 59 LYS A CA 1
ATOM 948 C C . LYS A 1 59 ? -6.524 -3.273 -8.420 1.00 0.00 59 LYS A C 1
ATOM 949 O O . LYS A 1 59 ? -5.457 -3.495 -7.850 1.00 0.00 59 LYS A O 1
ATOM 968 N N . GLU A 1 60 ? -7.570 -4.086 -8.398 1.00 0.00 60 GLU A N 1
ATOM 969 C CA . GLU A 1 60 ? -7.525 -5.344 -7.672 1.00 0.00 60 GLU A CA 1
ATOM 970 C C . GLU A 1 60 ? -6.796 -6.407 -8.495 1.00 0.00 60 GLU A C 1
ATOM 971 O O . GLU A 1 60 ? -7.307 -6.865 -9.516 1.00 0.00 60 GLU A O 1
ATOM 983 N N . ILE A 1 61 ? -5.613 -6.769 -8.021 1.00 0.00 61 ILE A N 1
ATOM 984 C CA . ILE A 1 61 ? -4.809 -7.770 -8.701 1.00 0.00 61 ILE A CA 1
ATOM 985 C C . ILE A 1 61 ? -5.118 -9.150 -8.117 1.00 0.00 61 ILE A C 1
ATOM 986 O O . ILE A 1 61 ? -5.322 -9.286 -6.911 1.00 0.00 61 ILE A O 1
ATOM 1002 N N . ALA A 1 62 ? -5.143 -10.139 -8.998 1.00 0.00 62 ALA A N 1
ATOM 1003 C CA . ALA A 1 62 ? -5.425 -11.503 -8.585 1.00 0.00 62 ALA A CA 1
ATOM 1004 C C . ALA A 1 62 ? -4.162 -12.351 -8.747 1.00 0.00 62 ALA A C 1
ATOM 1005 O O . ALA A 1 62 ? -3.431 -12.202 -9.726 1.00 0.00 62 ALA A O 1
ATOM 1012 N N . THR A 1 63 ? -3.944 -13.223 -7.774 1.00 0.00 63 THR A N 1
ATOM 1013 C CA . THR A 1 63 ? -2.782 -14.095 -7.796 1.00 0.00 63 THR A CA 1
ATOM 1014 C C . THR A 1 63 ? -2.880 -15.084 -8.959 1.00 0.00 63 THR A C 1
ATOM 1015 O O . THR A 1 63 ? -3.082 -14.684 -10.104 1.00 0.00 63 THR A O 1
ATOM 1026 N N . ASN A 1 64 ? -2.732 -16.358 -8.625 1.00 0.00 64 ASN A N 1
ATOM 1027 C CA . ASN A 1 64 ? -2.802 -17.408 -9.627 1.00 0.00 64 ASN A CA 1
ATOM 1028 C C . ASN A 1 64 ? -4.184 -17.389 -10.284 1.00 0.00 64 ASN A C 1
ATOM 1029 O O . ASN A 1 64 ? -5.137 -16.857 -9.717 1.00 0.00 64 ASN A O 1
ATOM 1040 N N . PRO A 1 65 ? -4.250 -17.991 -11.501 1.00 0.00 65 PRO A N 1
ATOM 1041 C CA . PRO A 1 65 ? -5.498 -18.048 -12.241 1.00 0.00 65 PRO A CA 1
ATOM 1042 C C . PRO A 1 65 ? -6.447 -19.087 -11.638 1.00 0.00 65 PRO A C 1
ATOM 1043 O O . PRO A 1 65 ? -7.653 -18.859 -11.559 1.00 0.00 65 PRO A O 1
ATOM 1054 N N . GLU A 1 66 ? -5.865 -20.204 -11.227 1.00 0.00 66 GLU A N 1
ATOM 1055 C CA . GLU A 1 66 ? -6.643 -21.278 -10.633 1.00 0.00 66 GLU A CA 1
ATOM 1056 C C . GLU A 1 66 ? -7.113 -20.880 -9.232 1.00 0.00 66 GLU A C 1
ATOM 1057 O O . GLU A 1 66 ? -8.294 -21.003 -8.911 1.00 0.00 66 GLU A O 1
ATOM 1069 N N . GLU A 1 67 ? -6.163 -20.413 -8.434 1.00 0.00 67 GLU A N 1
ATOM 1070 C CA . GLU A 1 67 ? -6.465 -19.997 -7.075 1.00 0.00 67 GLU A CA 1
ATOM 1071 C C . GLU A 1 67 ? -7.702 -19.096 -7.058 1.00 0.00 67 GLU A C 1
ATOM 1072 O O . GLU A 1 67 ? -7.956 -18.366 -8.015 1.00 0.00 67 GLU A O 1
ATOM 1084 N N . ALA A 1 68 ? -8.439 -19.177 -5.960 1.00 0.00 68 ALA A N 1
ATOM 1085 C CA . ALA A 1 68 ? -9.642 -18.378 -5.806 1.00 0.00 68 ALA A CA 1
ATOM 1086 C C . ALA A 1 68 ? -9.665 -17.763 -4.405 1.00 0.00 68 ALA A C 1
ATOM 1087 O O . ALA A 1 68 ? -9.384 -18.444 -3.420 1.00 0.00 68 ALA A O 1
ATOM 1094 N N . GLY A 1 69 ? -10.002 -16.482 -4.361 1.00 0.00 69 GLY A N 1
ATOM 1095 C CA . GLY A 1 69 ? -10.065 -15.768 -3.098 1.00 0.00 69 GLY A CA 1
ATOM 1096 C C . GLY A 1 69 ? -8.700 -15.179 -2.732 1.00 0.00 69 GLY A C 1
ATOM 1097 O O . GLY A 1 69 ? -7.937 -15.790 -1.985 1.00 0.00 69 GLY A O 1
ATOM 1101 N N . LYS A 1 70 ? -8.435 -14.000 -3.275 1.00 0.00 70 LYS A N 1
ATOM 1102 C CA . LYS A 1 70 ? -7.177 -13.323 -3.015 1.00 0.00 70 LYS A CA 1
ATOM 1103 C C . LYS A 1 70 ? -7.440 -11.831 -2.798 1.00 0.00 70 LYS A C 1
ATOM 1104 O O . LYS A 1 70 ? -8.237 -11.227 -3.515 1.00 0.00 70 LYS A O 1
ATOM 1123 N N . PHE A 1 71 ? -6.757 -11.280 -1.805 1.00 0.00 71 PHE A N 1
ATOM 1124 C CA . PHE A 1 71 ? -6.908 -9.871 -1.485 1.00 0.00 71 PHE A CA 1
ATOM 1125 C C . PHE A 1 71 ? -5.639 -9.091 -1.834 1.00 0.00 71 PHE A C 1
ATOM 1126 O O . PHE A 1 71 ? -4.851 -8.751 -0.952 1.00 0.00 71 PHE A O 1
ATOM 1143 N N . VAL A 1 72 ? -5.480 -8.829 -3.123 1.00 0.00 72 VAL A N 1
ATOM 1144 C CA . VAL A 1 72 ? -4.320 -8.095 -3.600 1.00 0.00 72 VAL A CA 1
ATOM 1145 C C . VAL A 1 72 ? -4.785 -6.919 -4.462 1.00 0.00 72 VAL A C 1
ATOM 1146 O O . VAL A 1 72 ? -5.700 -7.062 -5.272 1.00 0.00 72 VAL A O 1
ATOM 1159 N N . PHE A 1 73 ? -4.134 -5.783 -4.257 1.00 0.00 73 PHE A N 1
ATOM 1160 C CA . PHE A 1 73 ? -4.470 -4.583 -5.005 1.00 0.00 73 PHE A CA 1
ATOM 1161 C C . PHE A 1 73 ? -3.269 -3.639 -5.094 1.00 0.00 73 PHE A C 1
ATOM 1162 O O . PHE A 1 73 ? -2.582 -3.407 -4.100 1.00 0.00 73 PHE A O 1
ATOM 1179 N N . GLU A 1 74 ? -3.053 -3.119 -6.293 1.00 0.00 74 GLU A N 1
ATOM 1180 C CA . GLU A 1 74 ? -1.948 -2.205 -6.525 1.00 0.00 74 GLU A CA 1
ATOM 1181 C C . GLU A 1 74 ? -2.474 -0.800 -6.822 1.00 0.00 74 GLU A C 1
ATOM 1182 O O . GLU A 1 74 ? -3.520 -0.645 -7.451 1.00 0.00 74 GLU A O 1
ATOM 1194 N N . ILE A 1 75 ? -1.725 0.189 -6.357 1.00 0.00 75 ILE A N 1
ATOM 1195 C CA . ILE A 1 75 ? -2.103 1.577 -6.566 1.00 0.00 75 ILE A CA 1
ATOM 1196 C C . ILE A 1 75 ? -1.237 2.176 -7.675 1.00 0.00 75 ILE A C 1
ATOM 1197 O O . ILE A 1 75 ? -0.011 2.090 -7.625 1.00 0.00 75 ILE A O 1
ATOM 1213 N N . ILE A 1 76 ? -1.909 2.769 -8.652 1.00 0.00 76 ILE A N 1
ATOM 1214 C CA . ILE A 1 76 ? -1.216 3.382 -9.772 1.00 0.00 76 ILE A CA 1
ATOM 1215 C C . ILE A 1 76 ? -1.291 4.904 -9.641 1.00 0.00 76 ILE A C 1
ATOM 1216 O O . ILE A 1 76 ? -2.380 5.475 -9.603 1.00 0.00 76 ILE A O 1
ATOM 1232 N N . PRO A 1 77 ? -0.088 5.535 -9.574 1.00 0.00 77 PRO A N 1
ATOM 1233 C CA . PRO A 1 77 ? -0.007 6.981 -9.448 1.00 0.00 77 PRO A CA 1
ATOM 1234 C C . PRO A 1 77 ? -0.331 7.666 -10.777 1.00 0.00 77 PRO A C 1
ATOM 1235 O O . PRO A 1 77 ? -0.241 7.047 -11.836 1.00 0.00 77 PRO A O 1
ATOM 1246 N N . ALA A 1 78 ? -0.702 8.934 -10.678 1.00 0.00 78 ALA A N 1
ATOM 1247 C CA . ALA A 1 78 ? -1.039 9.710 -11.859 1.00 0.00 78 ALA A CA 1
ATOM 1248 C C . ALA A 1 78 ? 0.190 9.815 -12.763 1.00 0.00 78 ALA A C 1
ATOM 1249 O O . ALA A 1 78 ? 1.314 9.585 -12.319 1.00 0.00 78 ALA A O 1
ATOM 1256 N N . SER A 1 79 ? -0.064 10.164 -14.016 1.00 0.00 79 SER A N 1
ATOM 1257 C CA . SER A 1 79 ? 1.008 10.303 -14.987 1.00 0.00 79 SER A CA 1
ATOM 1258 C C . SER A 1 79 ? 1.851 9.027 -15.022 1.00 0.00 79 SER A C 1
ATOM 1259 O O . SER A 1 79 ? 2.692 8.810 -14.152 1.00 0.00 79 SER A O 1
ATOM 1267 N N . TRP A 1 80 ? 1.595 8.215 -16.037 1.00 0.00 80 TRP A N 1
ATOM 1268 C CA . TRP A 1 80 ? 2.320 6.965 -16.197 1.00 0.00 80 TRP A CA 1
ATOM 1269 C C . TRP A 1 80 ? 2.157 6.507 -17.648 1.00 0.00 80 TRP A C 1
ATOM 1270 O O . TRP A 1 80 ? 1.193 5.819 -17.981 1.00 0.00 80 TRP A O 1
ATOM 1291 N N . ASP A 1 81 ? 3.114 6.907 -18.472 1.00 0.00 81 ASP A N 1
ATOM 1292 C CA . ASP A 1 81 ? 3.089 6.545 -19.879 1.00 0.00 81 ASP A CA 1
ATOM 1293 C C . ASP A 1 81 ? 4.409 6.960 -20.532 1.00 0.00 81 ASP A C 1
ATOM 1294 O O . ASP A 1 81 ? 5.025 6.174 -21.250 1.00 0.00 81 ASP A O 1
ATOM 1303 N N . GLN A 1 82 ? 4.806 8.194 -20.258 1.00 0.00 82 GLN A N 1
ATOM 1304 C CA . GLN A 1 82 ? 6.042 8.723 -20.809 1.00 0.00 82 GLN A CA 1
ATOM 1305 C C . GLN A 1 82 ? 7.159 8.658 -19.765 1.00 0.00 82 GLN A C 1
ATOM 1306 O O . GLN A 1 82 ? 7.943 9.596 -19.631 1.00 0.00 82 GLN A O 1
ATOM 1320 N N . ASN A 1 83 ? 7.196 7.541 -19.053 1.00 0.00 83 ASN A N 1
ATOM 1321 C CA . ASN A 1 83 ? 8.204 7.341 -18.026 1.00 0.00 83 ASN A CA 1
ATOM 1322 C C . ASN A 1 83 ? 8.939 6.025 -18.288 1.00 0.00 83 ASN A C 1
ATOM 1323 O O . ASN A 1 83 ? 8.587 4.990 -17.723 1.00 0.00 83 ASN A O 1
ATOM 1334 N N . ARG A 1 84 ? 9.947 6.107 -19.144 1.00 0.00 84 ARG A N 1
ATOM 1335 C CA . ARG A 1 84 ? 10.735 4.936 -19.487 1.00 0.00 84 ARG A CA 1
ATOM 1336 C C . ARG A 1 84 ? 11.986 4.862 -18.610 1.00 0.00 84 ARG A C 1
ATOM 1337 O O . ARG A 1 84 ? 13.077 4.579 -19.101 1.00 0.00 84 ARG A O 1
ATOM 1358 N N . MET A 1 85 ? 11.786 5.121 -17.326 1.00 0.00 85 MET A N 1
ATOM 1359 C CA . MET A 1 85 ? 12.885 5.088 -16.376 1.00 0.00 85 MET A CA 1
ATOM 1360 C C . MET A 1 85 ? 12.546 4.198 -15.177 1.00 0.00 85 MET A C 1
ATOM 1361 O O . MET A 1 85 ? 13.058 3.086 -15.061 1.00 0.00 85 MET A O 1
ATOM 1375 N N . GLY A 1 86 ? 11.686 4.722 -14.316 1.00 0.00 86 GLY A N 1
ATOM 1376 C CA . GLY A 1 86 ? 11.273 3.990 -13.131 1.00 0.00 86 GLY A CA 1
ATOM 1377 C C . GLY A 1 86 ? 9.983 4.570 -12.550 1.00 0.00 86 GLY A C 1
ATOM 1378 O O . GLY A 1 86 ? 9.989 5.663 -11.985 1.00 0.00 86 GLY A O 1
ATOM 1382 N N . GLN A 1 87 ? 8.907 3.813 -12.708 1.00 0.00 87 GLN A N 1
ATOM 1383 C CA . GLN A 1 87 ? 7.612 4.239 -12.205 1.00 0.00 87 GLN A CA 1
ATOM 1384 C C . GLN A 1 87 ? 6.630 3.066 -12.208 1.00 0.00 87 GLN A C 1
ATOM 1385 O O . GLN A 1 87 ? 5.797 2.951 -13.106 1.00 0.00 87 GLN A O 1
ATOM 1399 N N . ASP A 1 88 ? 6.760 2.224 -11.193 1.00 0.00 88 ASP A N 1
ATOM 1400 C CA . ASP A 1 88 ? 5.894 1.064 -11.067 1.00 0.00 88 ASP A CA 1
ATOM 1401 C C . ASP A 1 88 ? 4.818 1.347 -10.017 1.00 0.00 88 ASP A C 1
ATOM 1402 O O . ASP A 1 88 ? 5.071 2.048 -9.038 1.00 0.00 88 ASP A O 1
ATOM 1411 N N . SER A 1 89 ? 3.641 0.789 -10.257 1.00 0.00 89 SER A N 1
ATOM 1412 C CA . SER A 1 89 ? 2.526 0.973 -9.344 1.00 0.00 89 SER A CA 1
ATOM 1413 C C . SER A 1 89 ? 2.909 0.488 -7.944 1.00 0.00 89 SER A C 1
ATOM 1414 O O . SER A 1 89 ? 4.006 -0.032 -7.743 1.00 0.00 89 SER A O 1
ATOM 1422 N N . TYR A 1 90 ? 1.985 0.676 -7.014 1.00 0.00 90 TYR A N 1
ATOM 1423 C CA . TYR A 1 90 ? 2.213 0.264 -5.639 1.00 0.00 90 TYR A CA 1
ATOM 1424 C C . TYR A 1 90 ? 1.448 -1.022 -5.318 1.00 0.00 90 TYR A C 1
ATOM 1425 O O . TYR A 1 90 ? 0.292 -0.973 -4.902 1.00 0.00 90 TYR A O 1
ATOM 1443 N N . VAL A 1 91 ? 2.126 -2.142 -5.524 1.00 0.00 91 VAL A N 1
ATOM 1444 C CA . VAL A 1 91 ? 1.525 -3.439 -5.261 1.00 0.00 91 VAL A CA 1
ATOM 1445 C C . VAL A 1 91 ? 1.402 -3.643 -3.750 1.00 0.00 91 VAL A C 1
ATOM 1446 O O . VAL A 1 91 ? 2.388 -3.941 -3.078 1.00 0.00 91 VAL A O 1
ATOM 1459 N N . LEU A 1 92 ? 0.183 -3.474 -3.259 1.00 0.00 92 LEU A N 1
ATOM 1460 C CA . LEU A 1 92 ? -0.081 -3.636 -1.840 1.00 0.00 92 LEU A CA 1
ATOM 1461 C C . LEU A 1 92 ? -0.969 -4.864 -1.628 1.00 0.00 92 LEU A C 1
ATOM 1462 O O . LEU A 1 92 ? -1.831 -5.161 -2.453 1.00 0.00 92 LEU A O 1
ATOM 1478 N N . MET A 1 93 ? -0.728 -5.544 -0.517 1.00 0.00 93 MET A N 1
ATOM 1479 C CA . MET A 1 93 ? -1.495 -6.733 -0.186 1.00 0.00 93 MET A CA 1
ATOM 1480 C C . MET A 1 93 ? -1.820 -6.777 1.309 1.00 0.00 93 MET A C 1
ATOM 1481 O O . MET A 1 93 ? -0.952 -6.527 2.144 1.00 0.00 93 MET A O 1
ATOM 1495 N N . ALA A 1 94 ? -3.072 -7.098 1.600 1.00 0.00 94 ALA A N 1
ATOM 1496 C CA . ALA A 1 94 ? -3.522 -7.178 2.980 1.00 0.00 94 ALA A CA 1
ATOM 1497 C C . ALA A 1 94 ? -3.680 -8.648 3.375 1.00 0.00 94 ALA A C 1
ATOM 1498 O O . ALA A 1 94 ? -3.922 -9.501 2.523 1.00 0.00 94 ALA A O 1
ATOM 1505 N N . SER A 1 95 ? -3.536 -8.898 4.668 1.00 0.00 95 SER A N 1
ATOM 1506 C CA . SER A 1 95 ? -3.659 -10.250 5.187 1.00 0.00 95 SER A CA 1
ATOM 1507 C C . SER A 1 95 ? -5.109 -10.725 5.069 1.00 0.00 95 SER A C 1
ATOM 1508 O O . SER A 1 95 ? -5.377 -11.768 4.475 1.00 0.00 95 SER A O 1
ATOM 1516 N N . SER A 1 96 ? -6.005 -9.937 5.645 1.00 0.00 96 SER A N 1
ATOM 1517 C CA . SER A 1 96 ? -7.420 -10.264 5.612 1.00 0.00 96 SER A CA 1
ATOM 1518 C C . SER A 1 96 ? -8.146 -9.351 4.621 1.00 0.00 96 SER A C 1
ATOM 1519 O O . SER A 1 96 ? -7.633 -8.295 4.256 1.00 0.00 96 SER A O 1
ATOM 1527 N N . GLN A 1 97 ? -9.327 -9.792 4.215 1.00 0.00 97 GLN A N 1
ATOM 1528 C CA . GLN A 1 97 ? -10.128 -9.028 3.274 1.00 0.00 97 GLN A CA 1
ATOM 1529 C C . GLN A 1 97 ? -10.674 -7.766 3.945 1.00 0.00 97 GLN A C 1
ATOM 1530 O O . GLN A 1 97 ? -10.424 -6.654 3.480 1.00 0.00 97 GLN A O 1
ATOM 1544 N N . ALA A 1 98 ? -11.409 -7.979 5.026 1.00 0.00 98 ALA A N 1
ATOM 1545 C CA . ALA A 1 98 ? -11.992 -6.872 5.765 1.00 0.00 98 ALA A CA 1
ATOM 1546 C C . ALA A 1 98 ? -10.977 -5.731 5.851 1.00 0.00 98 ALA A C 1
ATOM 1547 O O . ALA A 1 98 ? -11.356 -4.562 5.914 1.00 0.00 98 ALA A O 1
ATOM 1554 N N . GLU A 1 99 ? -9.708 -6.109 5.850 1.00 0.00 99 GLU A N 1
ATOM 1555 C CA . GLU A 1 99 ? -8.635 -5.132 5.927 1.00 0.00 99 GLU A CA 1
ATOM 1556 C C . GLU A 1 99 ? -8.427 -4.465 4.566 1.00 0.00 99 GLU A C 1
ATOM 1557 O O . GLU A 1 99 ? -8.363 -3.240 4.474 1.00 0.00 99 GLU A O 1
ATOM 1569 N N . MET A 1 100 ? -8.326 -5.300 3.543 1.00 0.00 100 MET A N 1
ATOM 1570 C CA . MET A 1 100 ? -8.126 -4.806 2.191 1.00 0.00 100 MET A CA 1
ATOM 1571 C C . MET A 1 100 ? -9.326 -3.978 1.726 1.00 0.00 100 MET A C 1
ATOM 1572 O O . MET A 1 100 ? -9.164 -2.994 1.006 1.00 0.00 100 MET A O 1
ATOM 1586 N N . GLU A 1 101 ? -10.503 -4.408 2.156 1.00 0.00 101 GLU A N 1
ATOM 1587 C CA . GLU A 1 101 ? -11.729 -3.719 1.793 1.00 0.00 101 GLU A CA 1
ATOM 1588 C C . GLU A 1 101 ? -11.724 -2.295 2.354 1.00 0.00 101 GLU A C 1
ATOM 1589 O O . GLU A 1 101 ? -12.063 -1.346 1.650 1.00 0.00 101 GLU A O 1
ATOM 1601 N N . GLU A 1 102 ? -11.336 -2.192 3.617 1.00 0.00 102 GLU A N 1
ATOM 1602 C CA . GLU A 1 102 ? -11.282 -0.901 4.280 1.00 0.00 102 GLU A CA 1
ATOM 1603 C C . GLU A 1 102 ? -10.240 -0.003 3.610 1.00 0.00 102 GLU A C 1
ATOM 1604 O O . GLU A 1 102 ? -10.566 1.083 3.132 1.00 0.00 102 GLU A O 1
ATOM 1616 N N . TRP A 1 103 ? -9.008 -0.489 3.596 1.00 0.00 103 TRP A N 1
ATOM 1617 C CA . TRP A 1 103 ? -7.916 0.256 2.993 1.00 0.00 103 TRP A CA 1
ATOM 1618 C C . TRP A 1 103 ? -8.394 0.780 1.637 1.00 0.00 103 TRP A C 1
ATOM 1619 O O . TRP A 1 103 ? -8.469 1.989 1.426 1.00 0.00 103 TRP A O 1
ATOM 1640 N N . VAL A 1 104 ? -8.704 -0.157 0.753 1.00 0.00 104 VAL A N 1
ATOM 1641 C CA . VAL A 1 104 ? -9.173 0.195 -0.577 1.00 0.00 104 VAL A CA 1
ATOM 1642 C C . VAL A 1 104 ? -10.318 1.203 -0.460 1.00 0.00 104 VAL A C 1
ATOM 1643 O O . VAL A 1 104 ? -10.273 2.272 -1.067 1.00 0.00 104 VAL A O 1
ATOM 1656 N N . LYS A 1 105 ? -11.317 0.827 0.325 1.00 0.00 105 LYS A N 1
ATOM 1657 C CA . LYS A 1 105 ? -12.471 1.685 0.530 1.00 0.00 105 LYS A CA 1
ATOM 1658 C C . LYS A 1 105 ? -11.999 3.123 0.753 1.00 0.00 105 LYS A C 1
ATOM 1659 O O . LYS A 1 105 ? -12.309 4.012 -0.039 1.00 0.00 105 LYS A O 1
ATOM 1678 N N . PHE A 1 106 ? -11.258 3.308 1.836 1.00 0.00 106 PHE A N 1
ATOM 1679 C CA . PHE A 1 106 ? -10.741 4.623 2.173 1.00 0.00 106 PHE A CA 1
ATOM 1680 C C . PHE A 1 106 ? -9.906 5.195 1.025 1.00 0.00 106 PHE A C 1
ATOM 1681 O O . PHE A 1 106 ? -10.170 6.299 0.551 1.00 0.00 106 PHE A O 1
ATOM 1698 N N . LEU A 1 107 ? -8.916 4.417 0.611 1.00 0.00 107 LEU A N 1
ATOM 1699 C CA . LEU A 1 107 ? -8.042 4.832 -0.473 1.00 0.00 107 LEU A CA 1
ATOM 1700 C C . LEU A 1 107 ? -8.890 5.335 -1.643 1.00 0.00 107 LEU A C 1
ATOM 1701 O O . LEU A 1 107 ? -8.795 6.499 -2.028 1.00 0.00 107 LEU A O 1
ATOM 1717 N N . ARG A 1 108 ? -9.699 4.431 -2.177 1.00 0.00 108 ARG A N 1
ATOM 1718 C CA . ARG A 1 108 ? -10.563 4.768 -3.295 1.00 0.00 108 ARG A CA 1
ATOM 1719 C C . ARG A 1 108 ? -11.448 5.964 -2.941 1.00 0.00 108 ARG A C 1
ATOM 1720 O O . ARG A 1 108 ? -11.617 6.877 -3.747 1.00 0.00 108 ARG A O 1
ATOM 1741 N N . ARG A 1 109 ? -11.991 5.921 -1.732 1.00 0.00 109 ARG A N 1
ATOM 1742 C CA . ARG A 1 109 ? -12.855 6.990 -1.261 1.00 0.00 109 ARG A CA 1
ATOM 1743 C C . ARG A 1 109 ? -12.183 8.348 -1.474 1.00 0.00 109 ARG A C 1
ATOM 1744 O O . ARG A 1 109 ? -12.600 9.123 -2.333 1.00 0.00 109 ARG A O 1
ATOM 1765 N N . VAL A 1 110 ? -11.154 8.595 -0.676 1.00 0.00 110 VAL A N 1
ATOM 1766 C CA . VAL A 1 110 ? -10.421 9.846 -0.766 1.00 0.00 110 VAL A CA 1
ATOM 1767 C C . VAL A 1 110 ? -10.083 10.130 -2.231 1.00 0.00 110 VAL A C 1
ATOM 1768 O O . VAL A 1 110 ? -10.316 11.233 -2.723 1.00 0.00 110 VAL A O 1
ATOM 1781 N N . ALA A 1 111 ? -9.540 9.115 -2.888 1.00 0.00 111 ALA A N 1
ATOM 1782 C CA . ALA A 1 111 ? -9.169 9.242 -4.287 1.00 0.00 111 ALA A CA 1
ATOM 1783 C C . ALA A 1 111 ? -10.355 9.799 -5.077 1.00 0.00 111 ALA A C 1
ATOM 1784 O O . ALA A 1 111 ? -10.175 10.607 -5.986 1.00 0.00 111 ALA A O 1
ATOM 1791 N N . GLY A 1 112 ? -11.541 9.344 -4.700 1.00 0.00 112 GLY A N 1
ATOM 1792 C CA . GLY A 1 112 ? -12.756 9.787 -5.362 1.00 0.00 112 GLY A CA 1
ATOM 1793 C C . GLY A 1 112 ? -12.828 11.315 -5.413 1.00 0.00 112 GLY A C 1
ATOM 1794 O O . GLY A 1 112 ? -13.038 11.895 -6.477 1.00 0.00 112 GLY A O 1
ATOM 1798 N N . SER A 1 113 ? -12.650 11.922 -4.249 1.00 0.00 113 SER A N 1
ATOM 1799 C CA . SER A 1 113 ? -12.692 13.371 -4.147 1.00 0.00 113 SER A CA 1
ATOM 1800 C C . SER A 1 113 ? -11.589 13.988 -5.009 1.00 0.00 113 SER A C 1
ATOM 1801 O O . SER A 1 113 ? -10.406 13.734 -4.786 1.00 0.00 113 SER A O 1
ATOM 1809 N N . GLY A 1 114 ? -12.015 14.788 -5.975 1.00 0.00 114 GLY A N 1
ATOM 1810 C CA . GLY A 1 114 ? -11.078 15.444 -6.872 1.00 0.00 114 GLY A CA 1
ATOM 1811 C C . GLY A 1 114 ? -11.673 16.735 -7.437 1.00 0.00 114 GLY A C 1
ATOM 1812 O O . GLY A 1 114 ? -12.757 17.153 -7.033 1.00 0.00 114 GLY A O 1
ATOM 1816 N N . PRO A 1 115 ? -10.917 17.348 -8.387 1.00 0.00 115 PRO A N 1
ATOM 1817 C CA . PRO A 1 115 ? -11.357 18.584 -9.012 1.00 0.00 115 PRO A CA 1
ATOM 1818 C C . PRO A 1 115 ? -12.475 18.319 -10.023 1.00 0.00 115 PRO A C 1
ATOM 1819 O O . PRO A 1 115 ? -12.216 18.178 -11.217 1.00 0.00 115 PRO A O 1
ATOM 1830 N N . SER A 1 116 ? -13.694 18.261 -9.507 1.00 0.00 116 SER A N 1
ATOM 1831 C CA . SER A 1 116 ? -14.852 18.015 -10.349 1.00 0.00 116 SER A CA 1
ATOM 1832 C C . SER A 1 116 ? -16.130 18.428 -9.616 1.00 0.00 116 SER A C 1
ATOM 1833 O O . SER A 1 116 ? -16.526 17.787 -8.644 1.00 0.00 116 SER A O 1
ATOM 1841 N N . SER A 1 117 ? -16.738 19.496 -10.110 1.00 0.00 117 SER A N 1
ATOM 1842 C CA . SER A 1 117 ? -17.963 20.002 -9.514 1.00 0.00 117 SER A CA 1
ATOM 1843 C C . SER A 1 117 ? -19.149 19.135 -9.939 1.00 0.00 117 SER A C 1
ATOM 1844 O O . SER A 1 117 ? -20.284 19.389 -9.538 1.00 0.00 117 SER A O 1
ATOM 1852 N N . GLY A 1 118 ? -18.846 18.128 -10.745 1.00 0.00 118 GLY A N 1
ATOM 1853 C CA . GLY A 1 118 ? -19.874 17.222 -11.229 1.00 0.00 118 GLY A CA 1
ATOM 1854 C C . GLY A 1 118 ? -19.418 16.506 -12.503 1.00 0.00 118 GLY A C 1
ATOM 1855 O O . GLY A 1 118 ? -19.087 17.151 -13.497 1.00 0.00 118 GLY A O 1
ATOM 1859 N N . GLY A 1 1 ? -11.723 17.390 7.448 1.00 0.00 1 GLY A N 2
ATOM 1860 C CA . GLY A 1 1 ? -12.658 16.901 8.447 1.00 0.00 1 GLY A CA 2
ATOM 1861 C C . GLY A 1 1 ? -11.929 16.509 9.734 1.00 0.00 1 GLY A C 2
ATOM 1862 O O . GLY A 1 1 ? -11.477 15.374 9.875 1.00 0.00 1 GLY A O 2
ATOM 1866 N N . SER A 1 2 ? -11.839 17.471 10.641 1.00 0.00 2 SER A N 2
ATOM 1867 C CA . SER A 1 2 ? -11.173 17.241 11.912 1.00 0.00 2 SER A CA 2
ATOM 1868 C C . SER A 1 2 ? -12.097 16.465 12.853 1.00 0.00 2 SER A C 2
ATOM 1869 O O . SER A 1 2 ? -13.209 16.905 13.139 1.00 0.00 2 SER A O 2
ATOM 1877 N N . SER A 1 3 ? -11.601 15.324 13.309 1.00 0.00 3 SER A N 2
ATOM 1878 C CA . SER A 1 3 ? -12.367 14.483 14.212 1.00 0.00 3 SER A CA 2
ATOM 1879 C C . SER A 1 3 ? -11.514 14.102 15.423 1.00 0.00 3 SER A C 2
ATOM 1880 O O . SER A 1 3 ? -10.824 13.083 15.406 1.00 0.00 3 SER A O 2
ATOM 1888 N N . GLY A 1 4 ? -11.587 14.940 16.447 1.00 0.00 4 GLY A N 2
ATOM 1889 C CA . GLY A 1 4 ? -10.830 14.704 17.664 1.00 0.00 4 GLY A CA 2
ATOM 1890 C C . GLY A 1 4 ? -9.561 15.558 17.694 1.00 0.00 4 GLY A C 2
ATOM 1891 O O . GLY A 1 4 ? -9.550 16.639 18.281 1.00 0.00 4 GLY A O 2
ATOM 1895 N N . SER A 1 5 ? -8.523 15.040 17.055 1.00 0.00 5 SER A N 2
ATOM 1896 C CA . SER A 1 5 ? -7.251 15.742 17.001 1.00 0.00 5 SER A CA 2
ATOM 1897 C C . SER A 1 5 ? -6.540 15.436 15.682 1.00 0.00 5 SER A C 2
ATOM 1898 O O . SER A 1 5 ? -6.582 14.306 15.197 1.00 0.00 5 SER A O 2
ATOM 1906 N N . SER A 1 6 ? -5.903 16.462 15.137 1.00 0.00 6 SER A N 2
ATOM 1907 C CA . SER A 1 6 ? -5.184 16.317 13.883 1.00 0.00 6 SER A CA 2
ATOM 1908 C C . SER A 1 6 ? -4.399 15.004 13.879 1.00 0.00 6 SER A C 2
ATOM 1909 O O . SER A 1 6 ? -3.415 14.863 14.604 1.00 0.00 6 SER A O 2
ATOM 1917 N N . GLY A 1 7 ? -4.863 14.077 13.055 1.00 0.00 7 GLY A N 2
ATOM 1918 C CA . GLY A 1 7 ? -4.216 12.780 12.947 1.00 0.00 7 GLY A CA 2
ATOM 1919 C C . GLY A 1 7 ? -4.567 12.101 11.622 1.00 0.00 7 GLY A C 2
ATOM 1920 O O . GLY A 1 7 ? -5.171 12.717 10.745 1.00 0.00 7 GLY A O 2
ATOM 1924 N N . PRO A 1 8 ? -4.162 10.807 11.514 1.00 0.00 8 PRO A N 2
ATOM 1925 C CA . PRO A 1 8 ? -4.427 10.037 10.310 1.00 0.00 8 PRO A CA 2
ATOM 1926 C C . PRO A 1 8 ? -5.898 9.620 10.239 1.00 0.00 8 PRO A C 2
ATOM 1927 O O . PRO A 1 8 ? -6.740 10.178 10.941 1.00 0.00 8 PRO A O 2
ATOM 1938 N N . ILE A 1 9 ? -6.161 8.641 9.386 1.00 0.00 9 ILE A N 2
ATOM 1939 C CA . ILE A 1 9 ? -7.515 8.142 9.214 1.00 0.00 9 ILE A CA 2
ATOM 1940 C C . ILE A 1 9 ? -7.512 6.618 9.345 1.00 0.00 9 ILE A C 2
ATOM 1941 O O . ILE A 1 9 ? -8.210 6.062 10.193 1.00 0.00 9 ILE A O 2
ATOM 1957 N N . LYS A 1 10 ? -6.720 5.984 8.492 1.00 0.00 10 LYS A N 2
ATOM 1958 C CA . LYS A 1 10 ? -6.618 4.535 8.502 1.00 0.00 10 LYS A CA 2
ATOM 1959 C C . LYS A 1 10 ? -5.145 4.133 8.596 1.00 0.00 10 LYS A C 2
ATOM 1960 O O . LYS A 1 10 ? -4.324 4.575 7.793 1.00 0.00 10 LYS A O 2
ATOM 1979 N N . MET A 1 11 ? -4.854 3.298 9.583 1.00 0.00 11 MET A N 2
ATOM 1980 C CA . MET A 1 11 ? -3.494 2.831 9.792 1.00 0.00 11 MET A CA 2
ATOM 1981 C C . MET A 1 11 ? -3.452 1.308 9.930 1.00 0.00 11 MET A C 2
ATOM 1982 O O . MET A 1 11 ? -4.347 0.710 10.524 1.00 0.00 11 MET A O 2
ATOM 1996 N N . GLY A 1 12 ? -2.403 0.724 9.370 1.00 0.00 12 GLY A N 2
ATOM 1997 C CA . GLY A 1 12 ? -2.232 -0.718 9.422 1.00 0.00 12 GLY A CA 2
ATOM 1998 C C . GLY A 1 12 ? -0.951 -1.145 8.704 1.00 0.00 12 GLY A C 2
ATOM 1999 O O . GLY A 1 12 ? -0.351 -0.357 7.975 1.00 0.00 12 GLY A O 2
ATOM 2003 N N . TRP A 1 13 ? -0.569 -2.393 8.934 1.00 0.00 13 TRP A N 2
ATOM 2004 C CA . TRP A 1 13 ? 0.630 -2.935 8.318 1.00 0.00 13 TRP A CA 2
ATOM 2005 C C . TRP A 1 13 ? 0.203 -3.777 7.114 1.00 0.00 13 TRP A C 2
ATOM 2006 O O . TRP A 1 13 ? -0.562 -4.729 7.258 1.00 0.00 13 TRP A O 2
ATOM 2027 N N . LEU A 1 14 ? 0.718 -3.396 5.954 1.00 0.00 14 LEU A N 2
ATOM 2028 C CA . LEU A 1 14 ? 0.400 -4.105 4.726 1.00 0.00 14 LEU A CA 2
ATOM 2029 C C . LEU A 1 14 ? 1.694 -4.608 4.083 1.00 0.00 14 LEU A C 2
ATOM 2030 O O . LEU A 1 14 ? 2.757 -4.020 4.276 1.00 0.00 14 LEU A O 2
ATOM 2046 N N . LYS A 1 15 ? 1.561 -5.691 3.331 1.00 0.00 15 LYS A N 2
ATOM 2047 C CA . LYS A 1 15 ? 2.706 -6.280 2.659 1.00 0.00 15 LYS A CA 2
ATOM 2048 C C . LYS A 1 15 ? 2.896 -5.606 1.299 1.00 0.00 15 LYS A C 2
ATOM 2049 O O . LYS A 1 15 ? 2.059 -5.748 0.409 1.00 0.00 15 LYS A O 2
ATOM 2068 N N . LYS A 1 16 ? 4.002 -4.885 1.180 1.00 0.00 16 LYS A N 2
ATOM 2069 C CA . LYS A 1 16 ? 4.312 -4.188 -0.056 1.00 0.00 16 LYS A CA 2
ATOM 2070 C C . LYS A 1 16 ? 5.369 -4.978 -0.830 1.00 0.00 16 LYS A C 2
ATOM 2071 O O . LYS A 1 16 ? 6.387 -5.377 -0.267 1.00 0.00 16 LYS A O 2
ATOM 2090 N N . GLN A 1 17 ? 5.092 -5.180 -2.110 1.00 0.00 17 GLN A N 2
ATOM 2091 C CA . GLN A 1 17 ? 6.007 -5.914 -2.967 1.00 0.00 17 GLN A CA 2
ATOM 2092 C C . GLN A 1 17 ? 7.305 -5.127 -3.157 1.00 0.00 17 GLN A C 2
ATOM 2093 O O . GLN A 1 17 ? 7.277 -3.967 -3.564 1.00 0.00 17 GLN A O 2
ATOM 2107 N N . ARG A 1 18 ? 8.411 -5.790 -2.852 1.00 0.00 18 ARG A N 2
ATOM 2108 C CA . ARG A 1 18 ? 9.717 -5.166 -2.984 1.00 0.00 18 ARG A CA 2
ATOM 2109 C C . ARG A 1 18 ? 9.944 -4.709 -4.426 1.00 0.00 18 ARG A C 2
ATOM 2110 O O . ARG A 1 18 ? 9.085 -4.904 -5.285 1.00 0.00 18 ARG A O 2
ATOM 2131 N N . SER A 1 19 ? 11.104 -4.109 -4.648 1.00 0.00 19 SER A N 2
ATOM 2132 C CA . SER A 1 19 ? 11.455 -3.622 -5.971 1.00 0.00 19 SER A CA 2
ATOM 2133 C C . SER A 1 19 ? 11.201 -4.713 -7.014 1.00 0.00 19 SER A C 2
ATOM 2134 O O . SER A 1 19 ? 10.107 -4.803 -7.569 1.00 0.00 19 SER A O 2
ATOM 2142 N N . ILE A 1 20 ? 12.230 -5.514 -7.248 1.00 0.00 20 ILE A N 2
ATOM 2143 C CA . ILE A 1 20 ? 12.132 -6.594 -8.214 1.00 0.00 20 ILE A CA 2
ATOM 2144 C C . ILE A 1 20 ? 12.797 -7.847 -7.641 1.00 0.00 20 ILE A C 2
ATOM 2145 O O . ILE A 1 20 ? 13.790 -8.331 -8.182 1.00 0.00 20 ILE A O 2
ATOM 2161 N N . VAL A 1 21 ? 12.223 -8.337 -6.552 1.00 0.00 21 VAL A N 2
ATOM 2162 C CA . VAL A 1 21 ? 12.748 -9.524 -5.899 1.00 0.00 21 VAL A CA 2
ATOM 2163 C C . VAL A 1 21 ? 11.607 -10.515 -5.658 1.00 0.00 21 VAL A C 2
ATOM 2164 O O . VAL A 1 21 ? 11.788 -11.522 -4.975 1.00 0.00 21 VAL A O 2
ATOM 2177 N N . LYS A 1 22 ? 10.457 -10.195 -6.234 1.00 0.00 22 LYS A N 2
ATOM 2178 C CA . LYS A 1 22 ? 9.287 -11.045 -6.091 1.00 0.00 22 LYS A CA 2
ATOM 2179 C C . LYS A 1 22 ? 9.152 -11.478 -4.630 1.00 0.00 22 LYS A C 2
ATOM 2180 O O . LYS A 1 22 ? 9.268 -12.662 -4.317 1.00 0.00 22 LYS A O 2
ATOM 2199 N N . ASN A 1 23 ? 8.910 -10.496 -3.774 1.00 0.00 23 ASN A N 2
ATOM 2200 C CA . ASN A 1 23 ? 8.758 -10.762 -2.354 1.00 0.00 23 ASN A CA 2
ATOM 2201 C C . ASN A 1 23 ? 7.734 -9.790 -1.764 1.00 0.00 23 ASN A C 2
ATOM 2202 O O . ASN A 1 23 ? 7.305 -8.852 -2.435 1.00 0.00 23 ASN A O 2
ATOM 2213 N N . TRP A 1 24 ? 7.371 -10.048 -0.516 1.00 0.00 24 TRP A N 2
ATOM 2214 C CA . TRP A 1 24 ? 6.405 -9.208 0.171 1.00 0.00 24 TRP A CA 2
ATOM 2215 C C . TRP A 1 24 ? 7.027 -8.756 1.493 1.00 0.00 24 TRP A C 2
ATOM 2216 O O . TRP A 1 24 ? 7.418 -9.584 2.315 1.00 0.00 24 TRP A O 2
ATOM 2237 N N . GLN A 1 25 ? 7.101 -7.443 1.659 1.00 0.00 25 GLN A N 2
ATOM 2238 C CA . GLN A 1 25 ? 7.669 -6.872 2.867 1.00 0.00 25 GLN A CA 2
ATOM 2239 C C . GLN A 1 25 ? 6.575 -6.210 3.707 1.00 0.00 25 GLN A C 2
ATOM 2240 O O . GLN A 1 25 ? 5.902 -5.291 3.243 1.00 0.00 25 GLN A O 2
ATOM 2254 N N . GLN A 1 26 ? 6.431 -6.703 4.929 1.00 0.00 26 GLN A N 2
ATOM 2255 C CA . GLN A 1 26 ? 5.430 -6.171 5.837 1.00 0.00 26 GLN A CA 2
ATOM 2256 C C . GLN A 1 26 ? 5.787 -4.739 6.240 1.00 0.00 26 GLN A C 2
ATOM 2257 O O . GLN A 1 26 ? 6.616 -4.526 7.124 1.00 0.00 26 GLN A O 2
ATOM 2271 N N . ARG A 1 27 ? 5.143 -3.793 5.572 1.00 0.00 27 ARG A N 2
ATOM 2272 C CA . ARG A 1 27 ? 5.381 -2.386 5.849 1.00 0.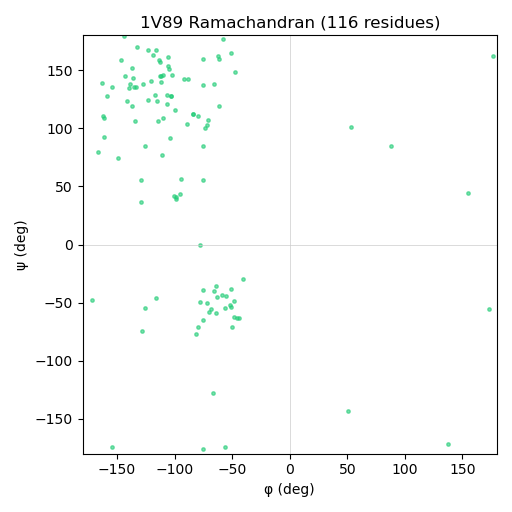00 27 ARG A CA 2
ATOM 2273 C C . ARG A 1 27 ? 4.193 -1.785 6.602 1.00 0.00 27 ARG A C 2
ATOM 2274 O O . ARG A 1 27 ? 3.136 -2.407 6.701 1.00 0.00 27 ARG A O 2
ATOM 2295 N N . TYR A 1 28 ? 4.405 -0.581 7.113 1.00 0.00 28 TYR A N 2
ATOM 2296 C CA . TYR A 1 28 ? 3.364 0.112 7.854 1.00 0.00 28 TYR A CA 2
ATOM 2297 C C . TYR A 1 28 ? 2.788 1.270 7.037 1.00 0.00 28 TYR A C 2
ATOM 2298 O O . TYR A 1 28 ? 3.451 2.288 6.843 1.00 0.00 28 TYR A O 2
ATOM 2316 N N . PHE A 1 29 ? 1.560 1.076 6.580 1.00 0.00 29 PHE A N 2
ATOM 2317 C CA . PHE A 1 29 ? 0.887 2.092 5.788 1.00 0.00 29 PHE A CA 2
ATOM 2318 C C . PHE A 1 29 ? -0.099 2.890 6.644 1.00 0.00 29 PHE A C 2
ATOM 2319 O O . PHE A 1 29 ? -0.835 2.317 7.445 1.00 0.00 29 PHE A O 2
ATOM 2336 N N . VAL A 1 30 ? -0.081 4.200 6.444 1.00 0.00 30 VAL A N 2
ATOM 2337 C CA . VAL A 1 30 ? -0.965 5.082 7.187 1.00 0.00 30 VAL A CA 2
ATOM 2338 C C . VAL A 1 30 ? -1.677 6.022 6.212 1.00 0.00 30 VAL A C 2
ATOM 2339 O O . VAL A 1 30 ? -1.054 6.568 5.303 1.00 0.00 30 VAL A O 2
ATOM 2352 N N . LEU A 1 31 ? -2.973 6.182 6.435 1.00 0.00 31 LEU A N 2
ATOM 2353 C CA . LEU A 1 31 ? -3.777 7.047 5.588 1.00 0.00 31 LEU A CA 2
ATOM 2354 C C . LEU A 1 31 ? -4.056 8.359 6.325 1.00 0.00 31 LEU A C 2
ATOM 2355 O O . LEU A 1 31 ? -4.747 8.369 7.342 1.00 0.00 31 LEU A O 2
ATOM 2371 N N . ARG A 1 32 ? -3.504 9.434 5.782 1.00 0.00 32 ARG A N 2
ATOM 2372 C CA . ARG A 1 32 ? -3.685 10.749 6.375 1.00 0.00 32 ARG A CA 2
ATOM 2373 C C . ARG A 1 32 ? -4.075 11.766 5.301 1.00 0.00 32 ARG A C 2
ATOM 2374 O O . ARG A 1 32 ? -3.479 11.799 4.226 1.00 0.00 32 ARG A O 2
ATOM 2395 N N . ALA A 1 33 ? -5.075 12.571 5.629 1.00 0.00 33 ALA A N 2
ATOM 2396 C CA . ALA A 1 33 ? -5.552 13.587 4.706 1.00 0.00 33 ALA A CA 2
ATOM 2397 C C . ALA A 1 33 ? -5.737 12.965 3.321 1.00 0.00 33 ALA A C 2
ATOM 2398 O O . ALA A 1 33 ? -6.132 11.806 3.205 1.00 0.00 33 ALA A O 2
ATOM 2405 N N . GLN A 1 34 ? -5.441 13.762 2.305 1.00 0.00 34 GLN A N 2
ATOM 2406 C CA . GLN A 1 34 ? -5.570 13.304 0.932 1.00 0.00 34 GLN A CA 2
ATOM 2407 C C . GLN A 1 34 ? -4.233 12.757 0.428 1.00 0.00 34 GLN A C 2
ATOM 2408 O O . GLN A 1 34 ? -3.941 12.824 -0.765 1.00 0.00 34 GLN A O 2
ATOM 2422 N N . GLN A 1 35 ? -3.457 12.228 1.362 1.00 0.00 35 GLN A N 2
ATOM 2423 C CA . GLN A 1 35 ? -2.158 11.669 1.027 1.00 0.00 35 GLN A CA 2
ATOM 2424 C C . GLN A 1 35 ? -1.959 10.327 1.733 1.00 0.00 35 GLN A C 2
ATOM 2425 O O . GLN A 1 35 ? -2.370 10.158 2.880 1.00 0.00 35 GLN A O 2
ATOM 2439 N N . LEU A 1 36 ? -1.329 9.406 1.019 1.00 0.00 36 LEU A N 2
ATOM 2440 C CA . LEU A 1 36 ? -1.071 8.083 1.563 1.00 0.00 36 LEU A CA 2
ATOM 2441 C C . LEU A 1 36 ? 0.416 7.956 1.898 1.00 0.00 36 LEU A C 2
ATOM 2442 O O . LEU A 1 36 ? 1.270 8.167 1.038 1.00 0.00 36 LEU A O 2
ATOM 2458 N N . TYR A 1 37 ? 0.681 7.611 3.149 1.00 0.00 37 TYR A N 2
ATOM 2459 C CA . TYR A 1 37 ? 2.050 7.452 3.608 1.00 0.00 37 TYR A CA 2
ATOM 2460 C C . TYR A 1 37 ? 2.313 6.016 4.064 1.00 0.00 37 TYR A C 2
ATOM 2461 O O . TYR A 1 37 ? 1.376 5.264 4.330 1.00 0.00 37 TYR A O 2
ATOM 2479 N N . TYR A 1 38 ? 3.592 5.678 4.141 1.00 0.00 38 TYR A N 2
ATOM 2480 C CA . TYR A 1 38 ? 3.990 4.344 4.560 1.00 0.00 38 TYR A CA 2
ATOM 2481 C C . TYR A 1 38 ? 5.436 4.335 5.060 1.00 0.00 38 TYR A C 2
ATOM 2482 O O . TYR A 1 38 ? 6.342 4.778 4.356 1.00 0.00 38 TYR A O 2
ATOM 2500 N N . TYR A 1 39 ? 5.606 3.826 6.271 1.00 0.00 39 TYR A N 2
ATOM 2501 C CA . TYR A 1 39 ? 6.926 3.754 6.874 1.00 0.00 39 TYR A CA 2
ATOM 2502 C C . TYR A 1 39 ? 7.427 2.309 6.926 1.00 0.00 39 TYR A C 2
ATOM 2503 O O . TYR A 1 39 ? 6.633 1.378 7.056 1.00 0.00 39 TYR A O 2
ATOM 2521 N N . LYS A 1 40 ? 8.740 2.167 6.822 1.00 0.00 40 LYS A N 2
ATOM 2522 C CA . LYS A 1 40 ? 9.355 0.851 6.855 1.00 0.00 40 LYS A CA 2
ATOM 2523 C C . LYS A 1 40 ? 9.241 0.276 8.268 1.00 0.00 40 LYS A C 2
ATOM 2524 O O . LYS A 1 40 ? 9.494 -0.909 8.482 1.00 0.00 40 LYS A O 2
ATOM 2543 N N . ASP A 1 41 ? 8.861 1.141 9.197 1.00 0.00 41 ASP A N 2
ATOM 2544 C CA . ASP A 1 41 ? 8.711 0.734 10.583 1.00 0.00 41 ASP A CA 2
ATOM 2545 C C . ASP A 1 41 ? 7.430 1.347 11.154 1.00 0.00 41 ASP A C 2
ATOM 2546 O O . ASP A 1 41 ? 6.643 1.943 10.421 1.00 0.00 41 ASP A O 2
ATOM 2555 N N . GLU A 1 42 ? 7.262 1.178 12.458 1.00 0.00 42 GLU A N 2
ATOM 2556 C CA . GLU A 1 42 ? 6.091 1.707 13.135 1.00 0.00 42 GLU A CA 2
ATOM 2557 C C . GLU A 1 42 ? 6.245 3.212 13.365 1.00 0.00 42 GLU A C 2
ATOM 2558 O O . GLU A 1 42 ? 5.358 3.991 13.018 1.00 0.00 42 GLU A O 2
ATOM 2570 N N . GLU A 1 43 ? 7.377 3.577 13.948 1.00 0.00 43 GLU A N 2
ATOM 2571 C CA . GLU A 1 43 ? 7.659 4.975 14.228 1.00 0.00 43 GLU A CA 2
ATOM 2572 C C . GLU A 1 43 ? 8.089 5.696 12.948 1.00 0.00 43 GLU A C 2
ATOM 2573 O O . GLU A 1 43 ? 7.253 6.237 12.226 1.00 0.00 43 GLU A O 2
ATOM 2585 N N . ASP A 1 44 ? 9.391 5.680 12.707 1.00 0.00 44 ASP A N 2
ATOM 2586 C CA . ASP A 1 44 ? 9.942 6.326 11.528 1.00 0.00 44 ASP A CA 2
ATOM 2587 C C . ASP A 1 44 ? 9.209 7.648 11.287 1.00 0.00 44 ASP A C 2
ATOM 2588 O O . ASP A 1 44 ? 8.246 7.698 10.523 1.00 0.00 44 ASP A O 2
ATOM 2597 N N . THR A 1 45 ? 9.694 8.686 11.953 1.00 0.00 45 THR A N 2
ATOM 2598 C CA . THR A 1 45 ? 9.097 10.004 11.820 1.00 0.00 45 THR A CA 2
ATOM 2599 C C . THR A 1 45 ? 9.025 10.411 10.347 1.00 0.00 45 THR A C 2
ATOM 2600 O O . THR A 1 45 ? 7.954 10.748 9.845 1.00 0.00 45 THR A O 2
ATOM 2611 N N . LYS A 1 46 ? 10.178 10.368 9.697 1.00 0.00 46 LYS A N 2
ATOM 2612 C CA . LYS A 1 46 ? 10.259 10.728 8.291 1.00 0.00 46 LYS A CA 2
ATOM 2613 C C . LYS A 1 46 ? 9.621 9.622 7.448 1.00 0.00 46 LYS A C 2
ATOM 2614 O O . LYS A 1 46 ? 9.976 8.452 7.582 1.00 0.00 46 LYS A O 2
ATOM 2633 N N . PRO A 1 47 ? 8.666 10.042 6.576 1.00 0.00 47 PRO A N 2
ATOM 2634 C CA . PRO A 1 47 ? 7.975 9.100 5.712 1.00 0.00 47 PRO A CA 2
ATOM 2635 C C . PRO A 1 47 ? 8.877 8.650 4.561 1.00 0.00 47 PRO A C 2
ATOM 2636 O O . PRO A 1 47 ? 9.796 9.368 4.169 1.00 0.00 47 PRO A O 2
ATOM 2647 N N . GLN A 1 48 ? 8.583 7.463 4.051 1.00 0.00 48 GLN A N 2
ATOM 2648 C CA . GLN A 1 48 ? 9.356 6.908 2.952 1.00 0.00 48 GLN A CA 2
ATOM 2649 C C . GLN A 1 48 ? 8.856 7.464 1.618 1.00 0.00 48 GLN A C 2
ATOM 2650 O O . GLN A 1 48 ? 9.631 8.026 0.845 1.00 0.00 48 GLN A O 2
ATOM 2664 N N . GLY A 1 49 ? 7.563 7.287 1.387 1.00 0.00 49 GLY A N 2
ATOM 2665 C CA . GLY A 1 49 ? 6.950 7.764 0.158 1.00 0.00 49 GLY A CA 2
ATOM 2666 C C . GLY A 1 49 ? 5.559 8.340 0.428 1.00 0.00 49 GLY A C 2
ATOM 2667 O O . GLY A 1 49 ? 5.041 8.228 1.538 1.00 0.00 49 GLY A O 2
ATOM 2671 N N . CYS A 1 50 ? 4.993 8.945 -0.607 1.00 0.00 50 CYS A N 2
ATOM 2672 C CA . CYS A 1 50 ? 3.672 9.539 -0.496 1.00 0.00 50 CYS A CA 2
ATOM 2673 C C . CYS A 1 50 ? 2.942 9.340 -1.826 1.00 0.00 50 CYS A C 2
ATOM 2674 O O . CYS A 1 50 ? 3.525 9.529 -2.892 1.00 0.00 50 CYS A O 2
ATOM 2682 N N . MET A 1 51 ? 1.678 8.959 -1.719 1.00 0.00 51 MET A N 2
ATOM 2683 C CA . MET A 1 51 ? 0.862 8.732 -2.900 1.00 0.00 51 MET A CA 2
ATOM 2684 C C . MET A 1 51 ? -0.430 9.549 -2.839 1.00 0.00 51 MET A C 2
ATOM 2685 O O . MET A 1 51 ? -1.195 9.437 -1.883 1.00 0.00 51 MET A O 2
ATOM 2699 N N . TYR A 1 52 ? -0.634 10.352 -3.873 1.00 0.00 52 TYR A N 2
ATOM 2700 C CA . TYR A 1 52 ? -1.820 11.187 -3.949 1.00 0.00 52 TYR A CA 2
ATOM 2701 C C . TYR A 1 52 ? -3.055 10.355 -4.300 1.00 0.00 52 TYR A C 2
ATOM 2702 O O . TYR A 1 52 ? -3.205 9.907 -5.436 1.00 0.00 52 TYR A O 2
ATOM 2720 N N . LEU A 1 53 ? -3.909 10.172 -3.303 1.00 0.00 53 LEU A N 2
ATOM 2721 C CA . LEU A 1 53 ? -5.126 9.402 -3.492 1.00 0.00 53 LEU A CA 2
ATOM 2722 C C . LEU A 1 53 ? -5.945 10.019 -4.627 1.00 0.00 53 LEU A C 2
ATOM 2723 O O . LEU A 1 53 ? -6.475 9.303 -5.475 1.00 0.00 53 LEU A O 2
ATOM 2739 N N . PRO A 1 54 ? -6.024 11.377 -4.606 1.00 0.00 54 PRO A N 2
ATOM 2740 C CA . PRO A 1 54 ? -6.770 12.099 -5.623 1.00 0.00 54 PRO A CA 2
ATOM 2741 C C . PRO A 1 54 ? -6.002 12.130 -6.947 1.00 0.00 54 PRO A C 2
ATOM 2742 O O . PRO A 1 54 ? -5.202 13.033 -7.183 1.00 0.00 54 PRO A O 2
ATOM 2753 N N . GLY A 1 55 ? -6.273 11.132 -7.775 1.00 0.00 55 GLY A N 2
ATOM 2754 C CA . GLY A 1 55 ? -5.619 11.033 -9.068 1.00 0.00 55 GLY A CA 2
ATOM 2755 C C . GLY A 1 55 ? -4.909 9.686 -9.222 1.00 0.00 55 GLY A C 2
ATOM 2756 O O . GLY A 1 55 ? -4.241 9.444 -10.226 1.00 0.00 55 GLY A O 2
ATOM 2760 N N . CYS A 1 56 ? -5.078 8.845 -8.212 1.00 0.00 56 CYS A N 2
ATOM 2761 C CA . CYS A 1 56 ? -4.462 7.529 -8.223 1.00 0.00 56 CYS A CA 2
ATOM 2762 C C . CYS A 1 56 ? -5.467 6.534 -8.806 1.00 0.00 56 CYS A C 2
ATOM 2763 O O . CYS A 1 56 ? -6.622 6.882 -9.049 1.00 0.00 56 CYS A O 2
ATOM 2771 N N . THR A 1 57 ? -4.991 5.315 -9.014 1.00 0.00 57 THR A N 2
ATOM 2772 C CA . THR A 1 57 ? -5.833 4.266 -9.564 1.00 0.00 57 THR A CA 2
ATOM 2773 C C . THR A 1 57 ? -5.655 2.969 -8.773 1.00 0.00 57 THR A C 2
ATOM 2774 O O . THR A 1 57 ? -4.682 2.244 -8.973 1.00 0.00 57 THR A O 2
ATOM 2785 N N . ILE A 1 58 ? -6.610 2.716 -7.890 1.00 0.00 58 ILE A N 2
ATOM 2786 C CA . ILE A 1 58 ? -6.571 1.519 -7.067 1.00 0.00 58 ILE A CA 2
ATOM 2787 C C . ILE A 1 58 ? -7.102 0.333 -7.875 1.00 0.00 58 ILE A C 2
ATOM 2788 O O . ILE A 1 58 ? -8.274 0.307 -8.248 1.00 0.00 58 ILE A O 2
ATOM 2804 N N . LYS A 1 59 ? -6.214 -0.619 -8.121 1.00 0.00 59 LYS A N 2
ATOM 2805 C CA . LYS A 1 59 ? -6.579 -1.805 -8.877 1.00 0.00 59 LYS A CA 2
ATOM 2806 C C . LYS A 1 59 ? -6.327 -3.048 -8.021 1.00 0.00 59 LYS A C 2
ATOM 2807 O O . LYS A 1 59 ? -5.409 -3.067 -7.203 1.00 0.00 59 LYS A O 2
ATOM 2826 N N . GLU A 1 60 ? -7.159 -4.056 -8.239 1.00 0.00 60 GLU A N 2
ATOM 2827 C CA . GLU A 1 60 ? -7.038 -5.300 -7.498 1.00 0.00 60 GLU A CA 2
ATOM 2828 C C . GLU A 1 60 ? -6.343 -6.361 -8.353 1.00 0.00 60 GLU A C 2
ATOM 2829 O O . GLU A 1 60 ? -6.976 -7.000 -9.192 1.00 0.00 60 GLU A O 2
ATOM 2841 N N . ILE A 1 61 ? -5.049 -6.517 -8.110 1.00 0.00 61 ILE A N 2
ATOM 2842 C CA . ILE A 1 61 ? -4.261 -7.490 -8.847 1.00 0.00 61 ILE A CA 2
ATOM 2843 C C . ILE A 1 61 ? -4.604 -8.897 -8.352 1.00 0.00 61 ILE A C 2
ATOM 2844 O O . ILE A 1 61 ? -4.601 -9.153 -7.149 1.00 0.00 61 ILE A O 2
ATOM 2860 N N . ALA A 1 62 ? -4.890 -9.772 -9.305 1.00 0.00 62 ALA A N 2
ATOM 2861 C CA . ALA A 1 62 ? -5.233 -11.146 -8.982 1.00 0.00 62 ALA A CA 2
ATOM 2862 C C . ALA A 1 62 ? -4.132 -12.076 -9.493 1.00 0.00 62 ALA A C 2
ATOM 2863 O O . ALA A 1 62 ? -3.482 -11.783 -10.496 1.00 0.00 62 ALA A O 2
ATOM 2870 N N . THR A 1 63 ? -3.956 -13.180 -8.781 1.00 0.00 63 THR A N 2
ATOM 2871 C CA . THR A 1 63 ? -2.944 -14.155 -9.151 1.00 0.00 63 THR A CA 2
ATOM 2872 C C . THR A 1 63 ? -3.546 -15.231 -10.057 1.00 0.00 63 THR A C 2
ATOM 2873 O O . THR A 1 63 ? -4.674 -15.671 -9.839 1.00 0.00 63 THR A O 2
ATOM 2884 N N . ASN A 1 64 ? -2.768 -15.623 -11.055 1.00 0.00 64 ASN A N 2
ATOM 2885 C CA . ASN A 1 64 ? -3.210 -16.638 -11.995 1.00 0.00 64 ASN A CA 2
ATOM 2886 C C . ASN A 1 64 ? -4.445 -16.131 -12.744 1.00 0.00 64 ASN A C 2
ATOM 2887 O O . ASN A 1 64 ? -5.039 -15.125 -12.359 1.00 0.00 64 ASN A O 2
ATOM 2898 N N . PRO A 1 65 ? -4.803 -16.870 -13.828 1.00 0.00 65 PRO A N 2
ATOM 2899 C CA . PRO A 1 65 ? -5.956 -16.505 -14.634 1.00 0.00 65 PRO A CA 2
ATOM 2900 C C . PRO A 1 65 ? -7.260 -16.861 -13.918 1.00 0.00 65 PRO A C 2
ATOM 2901 O O . PRO A 1 65 ? -8.264 -16.165 -14.066 1.00 0.00 65 PRO A O 2
ATOM 2912 N N . GLU A 1 66 ? -7.203 -17.943 -13.156 1.00 0.00 66 GLU A N 2
ATOM 2913 C CA . GLU A 1 66 ? -8.368 -18.400 -12.416 1.00 0.00 66 GLU A CA 2
ATOM 2914 C C . GLU A 1 66 ? -8.124 -18.273 -10.911 1.00 0.00 66 GLU A C 2
ATOM 2915 O O . GLU A 1 66 ? -8.625 -17.349 -10.273 1.00 0.00 66 GLU A O 2
ATOM 2927 N N . GLU A 1 67 ? -7.353 -19.216 -10.388 1.00 0.00 67 GLU A N 2
ATOM 2928 C CA . GLU A 1 67 ? -7.037 -19.221 -8.969 1.00 0.00 67 GLU A CA 2
ATOM 2929 C C . GLU A 1 67 ? -8.318 -19.323 -8.140 1.00 0.00 67 GLU A C 2
ATOM 2930 O O . GLU A 1 67 ? -9.342 -19.800 -8.628 1.00 0.00 67 GLU A O 2
ATOM 2942 N N . ALA A 1 68 ? -8.220 -18.866 -6.900 1.00 0.00 68 ALA A N 2
ATOM 2943 C CA . ALA A 1 68 ? -9.359 -18.900 -5.998 1.00 0.00 68 ALA A CA 2
ATOM 2944 C C . ALA A 1 68 ? -9.436 -17.578 -5.231 1.00 0.00 68 ALA A C 2
ATOM 2945 O O . ALA A 1 68 ? -9.333 -17.559 -4.006 1.00 0.00 68 ALA A O 2
ATOM 2952 N N . GLY A 1 69 ? -9.617 -16.503 -5.985 1.00 0.00 69 GLY A N 2
ATOM 2953 C CA . GLY A 1 69 ? -9.709 -15.180 -5.393 1.00 0.00 69 GLY A CA 2
ATOM 2954 C C . GLY A 1 69 ? -8.442 -14.842 -4.605 1.00 0.00 69 GLY A C 2
ATOM 2955 O O . GLY A 1 69 ? -7.720 -15.738 -4.169 1.00 0.00 69 GLY A O 2
ATOM 2959 N N . LYS A 1 70 ? -8.210 -13.548 -4.446 1.00 0.00 70 LYS A N 2
ATOM 2960 C CA . LYS A 1 70 ? -7.042 -13.081 -3.718 1.00 0.00 70 LYS A CA 2
ATOM 2961 C C . LYS A 1 70 ? -7.268 -11.634 -3.274 1.00 0.00 70 LYS A C 2
ATOM 2962 O O . LYS A 1 70 ? -8.056 -10.910 -3.882 1.00 0.00 70 LYS A O 2
ATOM 2981 N N . PHE A 1 71 ? -6.563 -11.256 -2.218 1.00 0.00 71 PHE A N 2
ATOM 2982 C CA . PHE A 1 71 ? -6.677 -9.909 -1.686 1.00 0.00 71 PHE A CA 2
ATOM 2983 C C . PHE A 1 71 ? -5.399 -9.108 -1.943 1.00 0.00 71 PHE A C 2
ATOM 2984 O O . PHE A 1 71 ? -4.691 -8.742 -1.005 1.00 0.00 71 PHE A O 2
ATOM 3001 N N . VAL A 1 72 ? -5.141 -8.858 -3.219 1.00 0.00 72 VAL A N 2
ATOM 3002 C CA . VAL A 1 72 ? -3.961 -8.107 -3.611 1.00 0.00 72 VAL A CA 2
ATOM 3003 C C . VAL A 1 72 ? -4.380 -6.934 -4.500 1.00 0.00 72 VAL A C 2
ATOM 3004 O O . VAL A 1 72 ? -5.064 -7.125 -5.504 1.00 0.00 72 VAL A O 2
ATOM 3017 N N . PHE A 1 73 ? -3.952 -5.746 -4.098 1.00 0.00 73 PHE A N 2
ATOM 3018 C CA . PHE A 1 73 ? -4.274 -4.542 -4.845 1.00 0.00 73 PHE A CA 2
ATOM 3019 C C . PHE A 1 73 ? -3.084 -3.582 -4.877 1.00 0.00 73 PHE A C 2
ATOM 3020 O O . PHE A 1 73 ? -2.382 -3.424 -3.879 1.00 0.00 73 PHE A O 2
ATOM 3037 N N . GLU A 1 74 ? -2.893 -2.965 -6.033 1.00 0.00 74 GLU A N 2
ATOM 3038 C CA . GLU A 1 74 ? -1.800 -2.024 -6.208 1.00 0.00 74 GLU A CA 2
ATOM 3039 C C . GLU A 1 74 ? -2.345 -0.615 -6.452 1.00 0.00 74 GLU A C 2
ATOM 3040 O O . GLU A 1 74 ? -3.439 -0.454 -6.991 1.00 0.00 74 GLU A O 2
ATOM 3052 N N . ILE A 1 75 ? -1.558 0.369 -6.042 1.00 0.00 75 ILE A N 2
ATOM 3053 C CA . ILE A 1 75 ? -1.949 1.758 -6.209 1.00 0.00 75 ILE A CA 2
ATOM 3054 C C . ILE A 1 75 ? -1.107 2.391 -7.319 1.00 0.00 75 ILE A C 2
ATOM 3055 O O . ILE A 1 75 ? 0.088 2.624 -7.140 1.00 0.00 75 ILE A O 2
ATOM 3071 N N . ILE A 1 76 ? -1.762 2.650 -8.441 1.00 0.00 76 ILE A N 2
ATOM 3072 C CA . ILE A 1 76 ? -1.089 3.250 -9.580 1.00 0.00 76 ILE A CA 2
ATOM 3073 C C . ILE A 1 76 ? -1.247 4.771 -9.516 1.00 0.00 76 ILE A C 2
ATOM 3074 O O . ILE A 1 76 ? -2.361 5.286 -9.586 1.00 0.00 76 ILE A O 2
ATOM 3090 N N . PRO A 1 77 ? -0.085 5.464 -9.380 1.00 0.00 77 PRO A N 2
ATOM 3091 C CA . PRO A 1 77 ? -0.083 6.915 -9.307 1.00 0.00 77 PRO A CA 2
ATOM 3092 C C . PRO A 1 77 ? -0.332 7.535 -10.683 1.00 0.00 77 PRO A C 2
ATOM 3093 O O . PRO A 1 77 ? -0.037 6.920 -11.707 1.00 0.00 77 PRO A O 2
ATOM 3104 N N . ALA A 1 78 ? -0.873 8.744 -10.664 1.00 0.00 78 ALA A N 2
ATOM 3105 C CA . ALA A 1 78 ? -1.165 9.453 -11.898 1.00 0.00 78 ALA A CA 2
ATOM 3106 C C . ALA A 1 78 ? -0.027 9.224 -12.894 1.00 0.00 78 ALA A C 2
ATOM 3107 O O . ALA A 1 78 ? -0.246 8.688 -13.979 1.00 0.00 78 ALA A O 2
ATOM 3114 N N . SER A 1 79 ? 1.163 9.643 -12.490 1.00 0.00 79 SER A N 2
ATOM 3115 C CA . SER A 1 79 ? 2.336 9.490 -13.334 1.00 0.00 79 SER A CA 2
ATOM 3116 C C . SER A 1 79 ? 2.872 8.061 -13.232 1.00 0.00 79 SER A C 2
ATOM 3117 O O . SER A 1 79 ? 2.725 7.411 -12.198 1.00 0.00 79 SER A O 2
ATOM 3125 N N . TRP A 1 80 ? 3.482 7.612 -14.319 1.00 0.00 80 TRP A N 2
ATOM 3126 C CA . TRP A 1 80 ? 4.041 6.272 -14.365 1.00 0.00 80 TRP A CA 2
ATOM 3127 C C . TRP A 1 80 ? 4.917 6.167 -15.615 1.00 0.00 80 TRP A C 2
ATOM 3128 O O . TRP A 1 80 ? 4.800 5.211 -16.381 1.00 0.00 80 TRP A O 2
ATOM 3149 N N . ASP A 1 81 ? 5.774 7.163 -15.783 1.00 0.00 81 ASP A N 2
ATOM 3150 C CA . ASP A 1 81 ? 6.670 7.194 -16.927 1.00 0.00 81 ASP A CA 2
ATOM 3151 C C . ASP A 1 81 ? 7.881 8.069 -16.597 1.00 0.00 81 ASP A C 2
ATOM 3152 O O . ASP A 1 81 ? 9.021 7.615 -16.681 1.00 0.00 81 ASP A O 2
ATOM 3161 N N . GLN A 1 82 ? 7.592 9.309 -16.229 1.00 0.00 82 GLN A N 2
ATOM 3162 C CA . GLN A 1 82 ? 8.643 10.252 -15.886 1.00 0.00 82 GLN A CA 2
ATOM 3163 C C . GLN A 1 82 ? 9.454 9.733 -14.697 1.00 0.00 82 GLN A C 2
ATOM 3164 O O . GLN A 1 82 ? 9.152 8.674 -14.149 1.00 0.00 82 GLN A O 2
ATOM 3178 N N . ASN A 1 83 ? 10.469 10.503 -14.333 1.00 0.00 83 ASN A N 2
ATOM 3179 C CA . ASN A 1 83 ? 11.326 10.134 -13.219 1.00 0.00 83 ASN A CA 2
ATOM 3180 C C . ASN A 1 83 ? 12.063 8.836 -13.555 1.00 0.00 83 ASN A C 2
ATOM 3181 O O . ASN A 1 83 ? 11.908 8.296 -14.649 1.00 0.00 83 ASN A O 2
ATOM 3192 N N . ARG A 1 84 ? 12.848 8.372 -12.594 1.00 0.00 84 ARG A N 2
ATOM 3193 C CA . ARG A 1 84 ? 13.608 7.147 -12.774 1.00 0.00 84 ARG A CA 2
ATOM 3194 C C . ARG A 1 84 ? 12.842 5.957 -12.194 1.00 0.00 84 ARG A C 2
ATOM 3195 O O . ARG A 1 84 ? 13.448 4.994 -11.724 1.00 0.00 84 ARG A O 2
ATOM 3216 N N . MET A 1 85 ? 11.523 6.061 -12.246 1.00 0.00 85 MET A N 2
ATOM 3217 C CA . MET A 1 85 ? 10.668 5.005 -11.731 1.00 0.00 85 MET A CA 2
ATOM 3218 C C . MET A 1 85 ? 9.359 4.924 -12.520 1.00 0.00 85 MET A C 2
ATOM 3219 O O . MET A 1 85 ? 8.279 5.087 -11.955 1.00 0.00 85 MET A O 2
ATOM 3233 N N . GLY A 1 86 ? 9.500 4.674 -13.813 1.00 0.00 86 GLY A N 2
ATOM 3234 C CA . GLY A 1 86 ? 8.343 4.570 -14.686 1.00 0.00 86 GLY A CA 2
ATOM 3235 C C . GLY A 1 86 ? 7.620 3.237 -14.482 1.00 0.00 86 GLY A C 2
ATOM 3236 O O . GLY A 1 86 ? 8.224 2.260 -14.043 1.00 0.00 86 GLY A O 2
ATOM 3240 N N . GLN A 1 87 ? 6.336 3.240 -14.810 1.00 0.00 87 GLN A N 2
ATOM 3241 C CA . GLN A 1 87 ? 5.524 2.044 -14.668 1.00 0.00 87 GLN A CA 2
ATOM 3242 C C . GLN A 1 87 ? 5.886 1.307 -13.377 1.00 0.00 87 GLN A C 2
ATOM 3243 O O . GLN A 1 87 ? 6.348 0.167 -13.416 1.00 0.00 87 GLN A O 2
ATOM 3257 N N . ASP A 1 88 ? 5.663 1.988 -12.262 1.00 0.00 88 ASP A N 2
ATOM 3258 C CA . ASP A 1 88 ? 5.959 1.412 -10.961 1.00 0.00 88 ASP A CA 2
ATOM 3259 C C . ASP A 1 88 ? 4.878 1.833 -9.964 1.00 0.00 88 ASP A C 2
ATOM 3260 O O . ASP A 1 88 ? 4.931 2.931 -9.412 1.00 0.00 88 ASP A O 2
ATOM 3269 N N . SER A 1 89 ? 3.923 0.937 -9.763 1.00 0.00 89 SER A N 2
ATOM 3270 C CA . SER A 1 89 ? 2.831 1.202 -8.841 1.00 0.00 89 SER A CA 2
ATOM 3271 C C . SER A 1 89 ? 3.165 0.638 -7.459 1.00 0.00 89 SER A C 2
ATOM 3272 O O . SER A 1 89 ? 4.233 0.061 -7.261 1.00 0.00 89 SER A O 2
ATOM 3280 N N . TYR A 1 90 ? 2.231 0.826 -6.537 1.00 0.00 90 TYR A N 2
ATOM 3281 C CA . TYR A 1 90 ? 2.413 0.343 -5.179 1.00 0.00 90 TYR A CA 2
ATOM 3282 C C . TYR A 1 90 ? 1.650 -0.964 -4.954 1.00 0.00 90 TYR A C 2
ATOM 3283 O O . TYR A 1 90 ? 0.480 -0.946 -4.573 1.00 0.00 90 TYR A O 2
ATOM 3301 N N . VAL A 1 91 ? 2.342 -2.066 -5.200 1.00 0.00 91 VAL A N 2
ATOM 3302 C CA . VAL A 1 91 ? 1.744 -3.379 -5.030 1.00 0.00 91 VAL A CA 2
ATOM 3303 C C . VAL A 1 91 ? 1.599 -3.679 -3.537 1.00 0.00 91 VAL A C 2
ATOM 3304 O O . VAL A 1 91 ? 2.572 -4.035 -2.874 1.00 0.00 91 VAL A O 2
ATOM 3317 N N . LEU A 1 92 ? 0.376 -3.523 -3.050 1.00 0.00 92 LEU A N 2
ATOM 3318 C CA . LEU A 1 92 ? 0.091 -3.773 -1.648 1.00 0.00 92 LEU A CA 2
ATOM 3319 C C . LEU A 1 92 ? -0.796 -5.014 -1.525 1.00 0.00 92 LEU A C 2
ATOM 3320 O O . LEU A 1 92 ? -1.629 -5.274 -2.391 1.00 0.00 92 LEU A O 2
ATOM 3336 N N . MET A 1 93 ? -0.586 -5.746 -0.441 1.00 0.00 93 MET A N 2
ATOM 3337 C CA . MET A 1 93 ? -1.356 -6.954 -0.193 1.00 0.00 93 MET A CA 2
ATOM 3338 C C . MET A 1 93 ? -1.710 -7.083 1.289 1.00 0.00 93 MET A C 2
ATOM 3339 O O . MET A 1 93 ? -0.849 -6.927 2.154 1.00 0.00 93 MET A O 2
ATOM 3353 N N . ALA A 1 94 ? -2.981 -7.367 1.538 1.00 0.00 94 ALA A N 2
ATOM 3354 C CA . ALA A 1 94 ? -3.460 -7.520 2.901 1.00 0.00 94 ALA A CA 2
ATOM 3355 C C . ALA A 1 94 ? -3.544 -9.008 3.245 1.00 0.00 94 ALA A C 2
ATOM 3356 O O . ALA A 1 94 ? -3.221 -9.859 2.417 1.00 0.00 94 ALA A O 2
ATOM 3363 N N . SER A 1 95 ? -3.978 -9.278 4.467 1.00 0.00 95 SER A N 2
ATOM 3364 C CA . SER A 1 95 ? -4.108 -10.649 4.930 1.00 0.00 95 SER A CA 2
ATOM 3365 C C . SER A 1 95 ? -5.535 -11.148 4.693 1.00 0.00 95 SER A C 2
ATOM 3366 O O . SER A 1 95 ? -5.734 -12.244 4.171 1.00 0.00 95 SER A O 2
ATOM 3374 N N . SER A 1 96 ? -6.491 -10.320 5.088 1.00 0.00 96 SER A N 2
ATOM 3375 C CA . SER A 1 96 ? -7.893 -10.664 4.925 1.00 0.00 96 SER A CA 2
ATOM 3376 C C . SER A 1 96 ? -8.567 -9.675 3.971 1.00 0.00 96 SER A C 2
ATOM 3377 O O . SER A 1 96 ? -7.959 -8.684 3.568 1.00 0.00 96 SER A O 2
ATOM 3385 N N . GLN A 1 97 ? -9.812 -9.979 3.638 1.00 0.00 97 GLN A N 2
ATOM 3386 C CA . GLN A 1 97 ? -10.575 -9.130 2.739 1.00 0.00 97 GLN A CA 2
ATOM 3387 C C . GLN A 1 97 ? -11.075 -7.887 3.479 1.00 0.00 97 GLN A C 2
ATOM 3388 O O . GLN A 1 97 ? -10.990 -6.775 2.960 1.00 0.00 97 GLN A O 2
ATOM 3402 N N . ALA A 1 98 ? -11.585 -8.118 4.680 1.00 0.00 98 ALA A N 2
ATOM 3403 C CA . ALA A 1 98 ? -12.098 -7.031 5.496 1.00 0.00 98 ALA A CA 2
ATOM 3404 C C . ALA A 1 98 ? -11.032 -5.939 5.613 1.00 0.00 98 ALA A C 2
ATOM 3405 O O . ALA A 1 98 ? -11.358 -4.764 5.775 1.00 0.00 98 ALA A O 2
ATOM 3412 N N . GLU A 1 99 ? -9.781 -6.367 5.526 1.00 0.00 99 GLU A N 2
ATOM 3413 C CA . GLU A 1 99 ? -8.666 -5.440 5.620 1.00 0.00 99 GLU A CA 2
ATOM 3414 C C . GLU A 1 99 ? -8.513 -4.659 4.314 1.00 0.00 99 GLU A C 2
ATOM 3415 O O . GLU A 1 99 ? -8.574 -3.430 4.310 1.00 0.00 99 GLU A O 2
ATOM 3427 N N . MET A 1 100 ? -8.318 -5.404 3.235 1.00 0.00 100 MET A N 2
ATOM 3428 C CA . MET A 1 100 ? -8.156 -4.797 1.926 1.00 0.00 100 MET A CA 2
ATOM 3429 C C . MET A 1 100 ? -9.364 -3.926 1.572 1.00 0.00 100 MET A C 2
ATOM 3430 O O . MET A 1 100 ? -9.215 -2.874 0.952 1.00 0.00 100 MET A O 2
ATOM 3444 N N . GLU A 1 101 ? -10.532 -4.397 1.980 1.00 0.00 101 GLU A N 2
ATOM 3445 C CA . GLU A 1 101 ? -11.765 -3.675 1.714 1.00 0.00 101 GLU A CA 2
ATOM 3446 C C . GLU A 1 101 ? -11.737 -2.307 2.399 1.00 0.00 101 GLU A C 2
ATOM 3447 O O . GLU A 1 101 ? -12.162 -1.310 1.819 1.00 0.00 101 GLU A O 2
ATOM 3459 N N . GLU A 1 102 ? -11.232 -2.305 3.625 1.00 0.00 102 GLU A N 2
ATOM 3460 C CA . GLU A 1 102 ? -11.143 -1.076 4.395 1.00 0.00 102 GLU A CA 2
ATOM 3461 C C . GLU A 1 102 ? -10.144 -0.115 3.748 1.00 0.00 102 GLU A C 2
ATOM 3462 O O . GLU A 1 102 ? -10.515 0.978 3.323 1.00 0.00 102 GLU A O 2
ATOM 3474 N N . TRP A 1 103 ? -8.897 -0.557 3.693 1.00 0.00 103 TRP A N 2
ATOM 3475 C CA . TRP A 1 103 ? -7.841 0.250 3.105 1.00 0.00 103 TRP A CA 2
ATOM 3476 C C . TRP A 1 103 ? -8.356 0.804 1.775 1.00 0.00 103 TRP A C 2
ATOM 3477 O O . TRP A 1 103 ? -8.415 2.018 1.585 1.00 0.00 103 TRP A O 2
ATOM 3498 N N . VAL A 1 104 ? -8.715 -0.112 0.888 1.00 0.00 104 VAL A N 2
ATOM 3499 C CA . VAL A 1 104 ? -9.222 0.269 -0.419 1.00 0.00 104 VAL A CA 2
ATOM 3500 C C . VAL A 1 104 ? -10.361 1.276 -0.245 1.00 0.00 104 VAL A C 2
ATOM 3501 O O . VAL A 1 104 ? -10.355 2.339 -0.864 1.00 0.00 104 VAL A O 2
ATOM 3514 N N . LYS A 1 105 ? -11.311 0.906 0.601 1.00 0.00 105 LYS A N 2
ATOM 3515 C CA . LYS A 1 105 ? -12.454 1.763 0.864 1.00 0.00 105 LYS A CA 2
ATOM 3516 C C . LYS A 1 105 ? -11.968 3.193 1.110 1.00 0.00 105 LYS A C 2
ATOM 3517 O O . LYS A 1 105 ? -12.325 4.109 0.371 1.00 0.00 105 LYS A O 2
ATOM 3536 N N . PHE A 1 106 ? -11.161 3.339 2.150 1.00 0.00 106 PHE A N 2
ATOM 3537 C CA . PHE A 1 106 ? -10.623 4.641 2.503 1.00 0.00 106 PHE A CA 2
ATOM 3538 C C . PHE A 1 106 ? -9.778 5.212 1.362 1.00 0.00 106 PHE A C 2
ATOM 3539 O O . PHE A 1 106 ? -9.933 6.374 0.990 1.00 0.00 106 PHE A O 2
ATOM 3556 N N . LEU A 1 107 ? -8.901 4.368 0.838 1.00 0.00 107 LEU A N 2
ATOM 3557 C CA . LEU A 1 107 ? -8.031 4.774 -0.253 1.00 0.00 107 LEU A CA 2
ATOM 3558 C C . LEU A 1 107 ? -8.880 5.341 -1.392 1.00 0.00 107 LEU A C 2
ATOM 3559 O O . LEU A 1 107 ? -8.792 6.528 -1.705 1.00 0.00 107 LEU A O 2
ATOM 3575 N N . ARG A 1 108 ? -9.682 4.467 -1.982 1.00 0.00 108 ARG A N 2
ATOM 3576 C CA . ARG A 1 108 ? -10.546 4.867 -3.080 1.00 0.00 108 ARG A CA 2
ATOM 3577 C C . ARG A 1 108 ? -11.454 6.020 -2.648 1.00 0.00 108 ARG A C 2
ATOM 3578 O O . ARG A 1 108 ? -11.529 7.043 -3.327 1.00 0.00 108 ARG A O 2
ATOM 3599 N N . ARG A 1 109 ? -12.121 5.816 -1.521 1.00 0.00 109 ARG A N 2
ATOM 3600 C CA . ARG A 1 109 ? -13.021 6.827 -0.991 1.00 0.00 109 ARG A CA 2
ATOM 3601 C C . ARG A 1 109 ? -12.427 8.223 -1.188 1.00 0.00 109 ARG A C 2
ATOM 3602 O O . ARG A 1 109 ? -13.033 9.073 -1.838 1.00 0.00 109 ARG A O 2
ATOM 3623 N N . VAL A 1 110 ? -11.248 8.416 -0.614 1.00 0.00 110 VAL A N 2
ATOM 3624 C CA . VAL A 1 110 ? -10.566 9.694 -0.718 1.00 0.00 110 VAL A CA 2
ATOM 3625 C C . VAL A 1 110 ? -10.243 9.977 -2.187 1.00 0.00 110 VAL A C 2
ATOM 3626 O O . VAL A 1 110 ? -10.430 11.096 -2.663 1.00 0.00 110 VAL A O 2
ATOM 3639 N N . ALA A 1 111 ? -9.764 8.944 -2.864 1.00 0.00 111 ALA A N 2
ATOM 3640 C CA . ALA A 1 111 ? -9.413 9.067 -4.269 1.00 0.00 111 ALA A CA 2
ATOM 3641 C C . ALA A 1 111 ? -10.609 9.628 -5.041 1.00 0.00 111 ALA A C 2
ATOM 3642 O O . ALA A 1 111 ? -10.436 10.357 -6.016 1.00 0.00 111 ALA A O 2
ATOM 3649 N N . GLY A 1 112 ? -11.796 9.266 -4.575 1.00 0.00 112 GLY A N 2
ATOM 3650 C CA . GLY A 1 112 ? -13.020 9.724 -5.210 1.00 0.00 112 GLY A CA 2
ATOM 3651 C C . GLY A 1 112 ? -13.883 10.518 -4.227 1.00 0.00 112 GLY A C 2
ATOM 3652 O O . GLY A 1 112 ? -15.054 10.198 -4.026 1.00 0.00 112 GLY A O 2
ATOM 3656 N N . SER A 1 113 ? -13.272 11.537 -3.641 1.00 0.00 113 SER A N 2
ATOM 3657 C CA . SER A 1 113 ? -13.971 12.378 -2.684 1.00 0.00 113 SER A CA 2
ATOM 3658 C C . SER A 1 113 ? -14.283 13.737 -3.313 1.00 0.00 113 SER A C 2
ATOM 3659 O O . SER A 1 113 ? -13.661 14.127 -4.300 1.00 0.00 113 SER A O 2
ATOM 3667 N N . GLY A 1 114 ? -15.247 14.422 -2.716 1.00 0.00 114 GLY A N 2
ATOM 3668 C CA . GLY A 1 114 ? -15.650 15.730 -3.205 1.00 0.00 114 GLY A CA 2
ATOM 3669 C C . GLY A 1 114 ? -14.444 16.663 -3.333 1.00 0.00 114 GLY A C 2
ATOM 3670 O O . GLY A 1 114 ? -13.343 16.323 -2.903 1.00 0.00 114 GLY A O 2
ATOM 3674 N N . PRO A 1 115 ? -14.699 17.852 -3.942 1.00 0.00 115 PRO A N 2
ATOM 3675 C CA . PRO A 1 115 ? -13.647 18.836 -4.132 1.00 0.00 115 PRO A CA 2
ATOM 3676 C C . PRO A 1 115 ? -13.313 19.542 -2.817 1.00 0.00 115 PRO A C 2
ATOM 3677 O O . PRO A 1 115 ? -14.120 19.546 -1.888 1.00 0.00 115 PRO A O 2
ATOM 3688 N N . SER A 1 116 ? -12.123 20.123 -2.780 1.00 0.00 116 SER A N 2
ATOM 3689 C CA . SER A 1 116 ? -11.673 20.831 -1.593 1.00 0.00 116 SER A CA 2
ATOM 3690 C C . SER A 1 116 ? -10.397 21.616 -1.905 1.00 0.00 116 SER A C 2
ATOM 3691 O O . SER A 1 116 ? -9.572 21.175 -2.705 1.00 0.00 116 SER A O 2
ATOM 3699 N N . SER A 1 117 ? -10.274 22.765 -1.258 1.00 0.00 117 SER A N 2
ATOM 3700 C CA . SER A 1 117 ? -9.112 23.616 -1.456 1.00 0.00 117 SER A CA 2
ATOM 3701 C C . SER A 1 117 ? -9.041 24.670 -0.350 1.00 0.00 117 SER A C 2
ATOM 3702 O O . SER A 1 117 ? -9.572 25.769 -0.500 1.00 0.00 117 SER A O 2
ATOM 3710 N N . GLY A 1 118 ? -8.380 24.298 0.737 1.00 0.00 118 GLY A N 2
ATOM 3711 C CA . GLY A 1 118 ? -8.232 25.198 1.868 1.00 0.00 118 GLY A CA 2
ATOM 3712 C C . GLY A 1 118 ? -6.928 25.993 1.769 1.00 0.00 118 GLY A C 2
ATOM 3713 O O . GLY A 1 118 ? -6.626 26.569 0.724 1.00 0.00 118 GLY A O 2
ATOM 3717 N N . GLY A 1 1 ? -17.385 16.312 2.713 1.00 0.00 1 GLY A N 3
ATOM 3718 C CA . GLY A 1 1 ? -17.762 16.819 4.022 1.00 0.00 1 GLY A CA 3
ATOM 3719 C C . GLY A 1 1 ? -16.791 16.331 5.099 1.00 0.00 1 GLY A C 3
ATOM 3720 O O . GLY A 1 1 ? -16.960 15.243 5.646 1.00 0.00 1 GLY A O 3
ATOM 3724 N N . SER A 1 2 ? -15.794 17.161 5.370 1.00 0.00 2 SER A N 3
ATOM 3725 C CA . SER A 1 2 ? -14.795 16.828 6.372 1.00 0.00 2 SER A CA 3
ATOM 3726 C C . SER A 1 2 ? -13.894 18.036 6.634 1.00 0.00 2 SER A C 3
ATOM 3727 O O . SER A 1 2 ? -13.786 18.928 5.794 1.00 0.00 2 SER A O 3
ATOM 3735 N N . SER A 1 3 ? -13.269 18.026 7.802 1.00 0.00 3 SER A N 3
ATOM 3736 C CA . SER A 1 3 ? -12.380 19.110 8.184 1.00 0.00 3 SER A CA 3
ATOM 3737 C C . SER A 1 3 ? -11.771 18.827 9.559 1.00 0.00 3 SER A C 3
ATOM 3738 O O . SER A 1 3 ? -12.431 18.261 10.429 1.00 0.00 3 SER A O 3
ATOM 3746 N N . GLY A 1 4 ? -10.520 19.235 9.712 1.00 0.00 4 GLY A N 3
ATOM 3747 C CA . GLY A 1 4 ? -9.815 19.032 10.967 1.00 0.00 4 GLY A CA 3
ATOM 3748 C C . GLY A 1 4 ? -9.156 17.652 11.009 1.00 0.00 4 GLY A C 3
ATOM 3749 O O . GLY A 1 4 ? -8.208 17.390 10.269 1.00 0.00 4 GLY A O 3
ATOM 3753 N N . SER A 1 5 ? -9.683 16.806 11.881 1.00 0.00 5 SER A N 3
ATOM 3754 C CA . SER A 1 5 ? -9.158 15.459 12.029 1.00 0.00 5 SER A CA 3
ATOM 3755 C C . SER A 1 5 ? -7.641 15.508 12.229 1.00 0.00 5 SER A C 3
ATOM 3756 O O . SER A 1 5 ? -6.889 15.642 11.265 1.00 0.00 5 SER A O 3
ATOM 3764 N N . SER A 1 6 ? -7.238 15.398 13.486 1.00 0.00 6 SER A N 3
ATOM 3765 C CA . SER A 1 6 ? -5.826 15.428 13.824 1.00 0.00 6 SER A CA 3
ATOM 3766 C C . SER A 1 6 ? -5.242 14.015 13.761 1.00 0.00 6 SER A C 3
ATOM 3767 O O . SER A 1 6 ? -5.467 13.206 14.660 1.00 0.00 6 SER A O 3
ATOM 3775 N N . GLY A 1 7 ? -4.504 13.762 12.690 1.00 0.00 7 GLY A N 3
ATOM 3776 C CA . GLY A 1 7 ? -3.887 12.460 12.498 1.00 0.00 7 GLY A CA 3
ATOM 3777 C C . GLY A 1 7 ? -4.417 11.784 11.232 1.00 0.00 7 GLY A C 3
ATOM 3778 O O . GLY A 1 7 ? -5.135 12.402 10.447 1.00 0.00 7 GLY A O 3
ATOM 3782 N N . PRO A 1 8 ? -4.033 10.490 11.068 1.00 0.00 8 PRO A N 3
ATOM 3783 C CA . PRO A 1 8 ? -4.461 9.722 9.911 1.00 0.00 8 PRO A CA 3
ATOM 3784 C C . PRO A 1 8 ? -5.928 9.307 10.041 1.00 0.00 8 PRO A C 3
ATOM 3785 O O . PRO A 1 8 ? -6.610 9.710 10.983 1.00 0.00 8 PRO A O 3
ATOM 3796 N N . ILE A 1 9 ? -6.370 8.506 9.083 1.00 0.00 9 ILE A N 3
ATOM 3797 C CA . ILE A 1 9 ? -7.744 8.031 9.079 1.00 0.00 9 ILE A CA 3
ATOM 3798 C C . ILE A 1 9 ? -7.751 6.505 9.182 1.00 0.00 9 ILE A C 3
ATOM 3799 O O . ILE A 1 9 ? -8.581 5.931 9.886 1.00 0.00 9 ILE A O 3
ATOM 3815 N N . LYS A 1 10 ? -6.818 5.891 8.470 1.00 0.00 10 LYS A N 3
ATOM 3816 C CA . LYS A 1 10 ? -6.707 4.442 8.473 1.00 0.00 10 LYS A CA 3
ATOM 3817 C C . LYS A 1 10 ? -5.229 4.048 8.522 1.00 0.00 10 LYS A C 3
ATOM 3818 O O . LYS A 1 10 ? -4.414 4.589 7.777 1.00 0.00 10 LYS A O 3
ATOM 3837 N N . MET A 1 11 ? -4.929 3.109 9.407 1.00 0.00 11 MET A N 3
ATOM 3838 C CA . MET A 1 11 ? -3.564 2.636 9.563 1.00 0.00 11 MET A CA 3
ATOM 3839 C C . MET A 1 11 ? -3.525 1.115 9.724 1.00 0.00 11 MET A C 3
ATOM 3840 O O . MET A 1 11 ? -4.471 0.517 10.236 1.00 0.00 11 MET A O 3
ATOM 3854 N N . GLY A 1 12 ? -2.422 0.533 9.278 1.00 0.00 12 GLY A N 3
ATOM 3855 C CA . GLY A 1 12 ? -2.248 -0.907 9.367 1.00 0.00 12 GLY A CA 3
ATOM 3856 C C . GLY A 1 12 ? -0.977 -1.351 8.640 1.00 0.00 12 GLY A C 3
ATOM 3857 O O . GLY A 1 12 ? -0.425 -0.603 7.834 1.00 0.00 12 GLY A O 3
ATOM 3861 N N . TRP A 1 13 ? -0.550 -2.566 8.951 1.00 0.00 13 TRP A N 3
ATOM 3862 C CA . TRP A 1 13 ? 0.646 -3.119 8.337 1.00 0.00 13 TRP A CA 3
ATOM 3863 C C . TRP A 1 13 ? 0.231 -3.820 7.042 1.00 0.00 13 TRP A C 3
ATOM 3864 O O . TRP A 1 13 ? -0.571 -4.752 7.066 1.00 0.00 13 TRP A O 3
ATOM 3885 N N . LEU A 1 14 ? 0.798 -3.345 5.942 1.00 0.00 14 LEU A N 3
ATOM 3886 C CA . LEU A 1 14 ? 0.497 -3.915 4.640 1.00 0.00 14 LEU A CA 3
ATOM 3887 C C . LEU A 1 14 ? 1.784 -4.462 4.018 1.00 0.00 14 LEU A C 3
ATOM 3888 O O . LEU A 1 14 ? 2.872 -3.958 4.291 1.00 0.00 14 LEU A O 3
ATOM 3904 N N . LYS A 1 15 ? 1.616 -5.486 3.193 1.00 0.00 15 LYS A N 3
ATOM 3905 C CA . LYS A 1 15 ? 2.751 -6.106 2.531 1.00 0.00 15 LYS A CA 3
ATOM 3906 C C . LYS A 1 15 ? 2.974 -5.433 1.175 1.00 0.00 15 LYS A C 3
ATOM 3907 O O . LYS A 1 15 ? 2.280 -5.736 0.206 1.00 0.00 15 LYS A O 3
ATOM 3926 N N . LYS A 1 16 ? 3.946 -4.533 1.150 1.00 0.00 16 LYS A N 3
ATOM 3927 C CA . LYS A 1 16 ? 4.270 -3.815 -0.071 1.00 0.00 16 LYS A CA 3
ATOM 3928 C C . LYS A 1 16 ? 5.347 -4.584 -0.839 1.00 0.00 16 LYS A C 3
ATOM 3929 O O . LYS A 1 16 ? 6.390 -4.922 -0.282 1.00 0.00 16 LYS A O 3
ATOM 3948 N N . GLN A 1 17 ? 5.057 -4.837 -2.107 1.00 0.00 17 GLN A N 3
ATOM 3949 C CA . GLN A 1 17 ? 5.988 -5.560 -2.957 1.00 0.00 17 GLN A CA 3
ATOM 3950 C C . GLN A 1 17 ? 7.327 -4.822 -3.026 1.00 0.00 17 GLN A C 3
ATOM 3951 O O . GLN A 1 17 ? 7.377 -3.654 -3.407 1.00 0.00 17 GLN A O 3
ATOM 3965 N N . ARG A 1 18 ? 8.379 -5.535 -2.650 1.00 0.00 18 ARG A N 3
ATOM 3966 C CA . ARG A 1 18 ? 9.714 -4.962 -2.664 1.00 0.00 18 ARG A CA 3
ATOM 3967 C C . ARG A 1 18 ? 10.041 -4.410 -4.053 1.00 0.00 18 ARG A C 3
ATOM 3968 O O . ARG A 1 18 ? 9.364 -4.733 -5.028 1.00 0.00 18 ARG A O 3
ATOM 3989 N N . SER A 1 19 ? 11.077 -3.586 -4.098 1.00 0.00 19 SER A N 3
ATOM 3990 C CA . SER A 1 19 ? 11.501 -2.985 -5.352 1.00 0.00 19 SER A CA 3
ATOM 3991 C C . SER A 1 19 ? 11.398 -4.009 -6.484 1.00 0.00 19 SER A C 3
ATOM 3992 O O . SER A 1 19 ? 10.373 -4.093 -7.158 1.00 0.00 19 SER A O 3
ATOM 4000 N N . ILE A 1 20 ? 12.474 -4.762 -6.658 1.00 0.00 20 ILE A N 3
ATOM 4001 C CA . ILE A 1 20 ? 12.518 -5.777 -7.697 1.00 0.00 20 ILE A CA 3
ATOM 4002 C C . ILE A 1 20 ? 13.160 -7.047 -7.136 1.00 0.00 20 ILE A C 3
ATOM 4003 O O . ILE A 1 20 ? 14.164 -7.524 -7.663 1.00 0.00 20 ILE A O 3
ATOM 4019 N N . VAL A 1 21 ? 12.554 -7.560 -6.075 1.00 0.00 21 VAL A N 3
ATOM 4020 C CA . VAL A 1 21 ? 13.054 -8.766 -5.437 1.00 0.00 21 VAL A CA 3
ATOM 4021 C C . VAL A 1 21 ? 11.932 -9.804 -5.368 1.00 0.00 21 VAL A C 3
ATOM 4022 O O . VAL A 1 21 ? 12.079 -10.839 -4.720 1.00 0.00 21 VAL A O 3
ATOM 4035 N N . LYS A 1 22 ? 10.837 -9.490 -6.045 1.00 0.00 22 LYS A N 3
ATOM 4036 C CA . LYS A 1 22 ? 9.691 -10.383 -6.068 1.00 0.00 22 LYS A CA 3
ATOM 4037 C C . LYS A 1 22 ? 9.442 -10.923 -4.658 1.00 0.00 22 LYS A C 3
ATOM 4038 O O . LYS A 1 22 ? 9.460 -12.134 -4.441 1.00 0.00 22 LYS A O 3
ATOM 4057 N N . ASN A 1 23 ? 9.214 -9.999 -3.737 1.00 0.00 23 ASN A N 3
ATOM 4058 C CA . ASN A 1 23 ? 8.962 -10.367 -2.354 1.00 0.00 23 ASN A CA 3
ATOM 4059 C C . ASN A 1 23 ? 7.927 -9.412 -1.757 1.00 0.00 23 ASN A C 3
ATOM 4060 O O . ASN A 1 23 ? 7.573 -8.409 -2.376 1.00 0.00 23 ASN A O 3
ATOM 4071 N N . TRP A 1 24 ? 7.470 -9.756 -0.562 1.00 0.00 24 TRP A N 3
ATOM 4072 C CA . TRP A 1 24 ? 6.483 -8.941 0.125 1.00 0.00 24 TRP A CA 3
ATOM 4073 C C . TRP A 1 24 ? 7.118 -8.416 1.415 1.00 0.00 24 TRP A C 3
ATOM 4074 O O . TRP A 1 24 ? 7.576 -9.196 2.248 1.00 0.00 24 TRP A O 3
ATOM 4095 N N . GLN A 1 25 ? 7.125 -7.097 1.539 1.00 0.00 25 GLN A N 3
ATOM 4096 C CA . GLN A 1 25 ? 7.696 -6.458 2.713 1.00 0.00 25 GLN A CA 3
ATOM 4097 C C . GLN A 1 25 ? 6.587 -5.895 3.603 1.00 0.00 25 GLN A C 3
ATOM 4098 O O . GLN A 1 25 ? 5.895 -4.953 3.218 1.00 0.00 25 GLN A O 3
ATOM 4112 N N . GLN A 1 26 ? 6.452 -6.494 4.777 1.00 0.00 26 GLN A N 3
ATOM 4113 C CA . GLN A 1 26 ? 5.438 -6.064 5.725 1.00 0.00 26 GLN A CA 3
ATOM 4114 C C . GLN A 1 26 ? 5.817 -4.710 6.329 1.00 0.00 26 GLN A C 3
ATOM 4115 O O . GLN A 1 26 ? 6.609 -4.645 7.268 1.00 0.00 26 GLN A O 3
ATOM 4129 N N . ARG A 1 27 ? 5.234 -3.662 5.765 1.00 0.00 27 ARG A N 3
ATOM 4130 C CA . ARG A 1 27 ? 5.501 -2.314 6.237 1.00 0.00 27 ARG A CA 3
ATOM 4131 C C . ARG A 1 27 ? 4.244 -1.714 6.870 1.00 0.00 27 ARG A C 3
ATOM 4132 O O . ARG A 1 27 ? 3.151 -2.259 6.723 1.00 0.00 27 ARG A O 3
ATOM 4153 N N . TYR A 1 28 ? 4.441 -0.601 7.560 1.00 0.00 28 TYR A N 3
ATOM 4154 C CA . TYR A 1 28 ? 3.337 0.078 8.216 1.00 0.00 28 TYR A CA 3
ATOM 4155 C C . TYR A 1 28 ? 2.815 1.232 7.357 1.00 0.00 28 TYR A C 3
ATOM 4156 O O . TYR A 1 28 ? 3.539 2.192 7.095 1.00 0.00 28 TYR A O 3
ATOM 4174 N N . PHE A 1 29 ? 1.564 1.101 6.944 1.00 0.00 29 PHE A N 3
ATOM 4175 C CA . PHE A 1 29 ? 0.937 2.121 6.120 1.00 0.00 29 PHE A CA 3
ATOM 4176 C C . PHE A 1 29 ? -0.037 2.967 6.942 1.00 0.00 29 PHE A C 3
ATOM 4177 O O . PHE A 1 29 ? -0.818 2.434 7.728 1.00 0.00 29 PHE A O 3
ATOM 4194 N N . VAL A 1 30 ? 0.041 4.273 6.732 1.00 0.00 30 VAL A N 3
ATOM 4195 C CA . VAL A 1 30 ? -0.824 5.199 7.443 1.00 0.00 30 VAL A CA 3
ATOM 4196 C C . VAL A 1 30 ? -1.497 6.136 6.439 1.00 0.00 30 VAL A C 3
ATOM 4197 O O . VAL A 1 30 ? -0.847 6.644 5.526 1.00 0.00 30 VAL A O 3
ATOM 4210 N N . LEU A 1 31 ? -2.791 6.337 6.640 1.00 0.00 31 LEU A N 3
ATOM 4211 C CA . LEU A 1 31 ? -3.560 7.204 5.763 1.00 0.00 31 LEU A CA 3
ATOM 4212 C C . LEU A 1 31 ? -3.749 8.564 6.437 1.00 0.00 31 LEU A C 3
ATOM 4213 O O . LEU A 1 31 ? -4.494 8.682 7.409 1.00 0.00 31 LEU A O 3
ATOM 4229 N N . ARG A 1 32 ? -3.062 9.559 5.894 1.00 0.00 32 ARG A N 3
ATOM 4230 C CA . ARG A 1 32 ? -3.145 10.907 6.431 1.00 0.00 32 ARG A CA 3
ATOM 4231 C C . ARG A 1 32 ? -3.624 11.879 5.351 1.00 0.00 32 ARG A C 3
ATOM 4232 O O . ARG A 1 32 ? -2.948 12.073 4.341 1.00 0.00 32 ARG A O 3
ATOM 4253 N N . ALA A 1 33 ? -4.786 12.465 5.600 1.00 0.00 33 ALA A N 3
ATOM 4254 C CA . ALA A 1 33 ? -5.363 13.412 4.661 1.00 0.00 33 ALA A CA 3
ATOM 4255 C C . ALA A 1 33 ? -5.539 12.734 3.301 1.00 0.00 33 ALA A C 3
ATOM 4256 O O . ALA A 1 33 ? -5.858 11.548 3.232 1.00 0.00 33 ALA A O 3
ATOM 4263 N N . GLN A 1 34 ? -5.323 13.515 2.253 1.00 0.00 34 GLN A N 3
ATOM 4264 C CA . GLN A 1 34 ? -5.453 13.004 0.899 1.00 0.00 34 GLN A CA 3
ATOM 4265 C C . GLN A 1 34 ? -4.106 12.484 0.396 1.00 0.00 34 GLN A C 3
ATOM 4266 O O . GLN A 1 34 ? -3.675 12.830 -0.704 1.00 0.00 34 GLN A O 3
ATOM 4280 N N . GLN A 1 35 ? -3.477 11.663 1.223 1.00 0.00 35 GLN A N 3
ATOM 4281 C CA . GLN A 1 35 ? -2.187 11.092 0.876 1.00 0.00 35 GLN A CA 3
ATOM 4282 C C . GLN A 1 35 ? -1.959 9.789 1.644 1.00 0.00 35 GLN A C 3
ATOM 4283 O O . GLN A 1 35 ? -2.389 9.655 2.788 1.00 0.00 35 GLN A O 3
ATOM 4297 N N . LEU A 1 36 ? -1.283 8.860 0.983 1.00 0.00 36 LEU A N 3
ATOM 4298 C CA . LEU A 1 36 ? -0.992 7.572 1.589 1.00 0.00 36 LEU A CA 3
ATOM 4299 C C . LEU A 1 36 ? 0.495 7.503 1.941 1.00 0.00 36 LEU A C 3
ATOM 4300 O O . LEU A 1 36 ? 1.350 7.705 1.081 1.00 0.00 36 LEU A O 3
ATOM 4316 N N . TYR A 1 37 ? 0.758 7.216 3.208 1.00 0.00 37 TYR A N 3
ATOM 4317 C CA . TYR A 1 37 ? 2.127 7.117 3.684 1.00 0.00 37 TYR A CA 3
ATOM 4318 C C . TYR A 1 37 ? 2.449 5.691 4.137 1.00 0.00 37 TYR A C 3
ATOM 4319 O O . TYR A 1 37 ? 1.545 4.882 4.339 1.00 0.00 37 TYR A O 3
ATOM 4337 N N . TYR A 1 38 ? 3.739 5.428 4.283 1.00 0.00 38 TYR A N 3
ATOM 4338 C CA . TYR A 1 38 ? 4.191 4.114 4.708 1.00 0.00 38 TYR A CA 3
ATOM 4339 C C . TYR A 1 38 ? 5.604 4.183 5.291 1.00 0.00 38 TYR A C 3
ATOM 4340 O O . TYR A 1 38 ? 6.522 4.689 4.647 1.00 0.00 38 TYR A O 3
ATOM 4358 N N . TYR A 1 39 ? 5.735 3.666 6.504 1.00 0.00 39 TYR A N 3
ATOM 4359 C CA . TYR A 1 39 ? 7.021 3.662 7.181 1.00 0.00 39 TYR A CA 3
ATOM 4360 C C . TYR A 1 39 ? 7.492 2.233 7.455 1.00 0.00 39 TYR A C 3
ATOM 4361 O O . TYR A 1 39 ? 6.681 1.311 7.528 1.00 0.00 39 TYR A O 3
ATOM 4379 N N . LYS A 1 40 ? 8.802 2.093 7.598 1.00 0.00 40 LYS A N 3
ATOM 4380 C CA . LYS A 1 40 ? 9.391 0.791 7.862 1.00 0.00 40 LYS A CA 3
ATOM 4381 C C . LYS A 1 40 ? 8.767 0.201 9.128 1.00 0.00 40 LYS A C 3
ATOM 4382 O O . LYS A 1 40 ? 8.543 -1.006 9.209 1.00 0.00 40 LYS A O 3
ATOM 4401 N N . ASP A 1 41 ? 8.505 1.079 10.085 1.00 0.00 41 ASP A N 3
ATOM 4402 C CA . ASP A 1 41 ? 7.912 0.660 11.343 1.00 0.00 41 ASP A CA 3
ATOM 4403 C C . ASP A 1 41 ? 7.086 1.811 11.921 1.00 0.00 41 ASP A C 3
ATOM 4404 O O . ASP A 1 41 ? 6.968 2.867 11.301 1.00 0.00 41 ASP A O 3
ATOM 4413 N N . GLU A 1 42 ? 6.536 1.568 13.101 1.00 0.00 42 GLU A N 3
ATOM 4414 C CA . GLU A 1 42 ? 5.724 2.571 13.770 1.00 0.00 42 GLU A CA 3
ATOM 4415 C C . GLU A 1 42 ? 6.531 3.256 14.875 1.00 0.00 42 GLU A C 3
ATOM 4416 O O . GLU A 1 42 ? 6.043 3.424 15.991 1.00 0.00 42 GLU A O 3
ATOM 4428 N N . GLU A 1 43 ? 7.752 3.633 14.525 1.00 0.00 43 GLU A N 3
ATOM 4429 C CA . GLU A 1 43 ? 8.631 4.296 15.473 1.00 0.00 43 GLU A CA 3
ATOM 4430 C C . GLU A 1 43 ? 9.118 5.629 14.902 1.00 0.00 43 GLU A C 3
ATOM 4431 O O . GLU A 1 43 ? 9.058 6.656 15.576 1.00 0.00 43 GLU A O 3
ATOM 4443 N N . ASP A 1 44 ? 9.590 5.570 1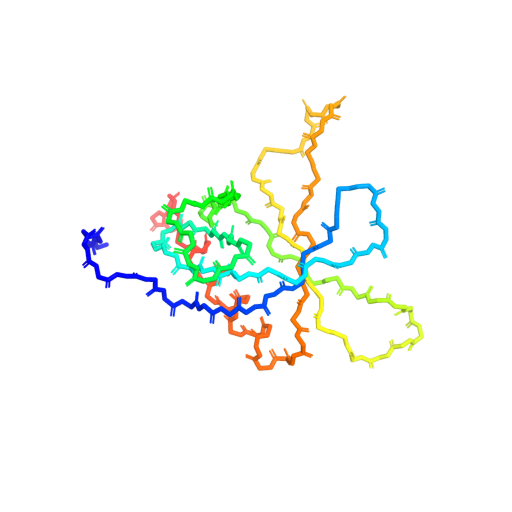3.665 1.00 0.00 44 ASP A N 3
ATOM 4444 C CA . ASP A 1 44 ? 10.088 6.760 12.996 1.00 0.00 44 ASP A CA 3
ATOM 4445 C C . ASP A 1 44 ? 8.936 7.748 12.799 1.00 0.00 44 ASP A C 3
ATOM 4446 O O . ASP A 1 44 ? 7.769 7.379 12.922 1.00 0.00 44 ASP A O 3
ATOM 4455 N N . THR A 1 45 ? 9.304 8.984 12.496 1.00 0.00 45 THR A N 3
ATOM 4456 C CA . THR A 1 45 ? 8.317 10.027 12.281 1.00 0.00 45 THR A CA 3
ATOM 4457 C C . THR A 1 45 ? 8.314 10.465 10.815 1.00 0.00 45 THR A C 3
ATOM 4458 O O . THR A 1 45 ? 7.267 10.804 10.266 1.00 0.00 45 THR A O 3
ATOM 4469 N N . LYS A 1 46 ? 9.499 10.443 10.222 1.00 0.00 46 LYS A N 3
ATOM 4470 C CA . LYS A 1 46 ? 9.647 10.834 8.830 1.00 0.00 46 LYS A CA 3
ATOM 4471 C C . LYS A 1 46 ? 9.148 9.700 7.932 1.00 0.00 46 LYS A C 3
ATOM 4472 O O . LYS A 1 46 ? 9.566 8.554 8.083 1.00 0.00 46 LYS A O 3
ATOM 4491 N N . PRO A 1 47 ? 8.238 10.071 6.991 1.00 0.00 47 PRO A N 3
ATOM 4492 C CA . PRO A 1 47 ? 7.678 9.098 6.068 1.00 0.00 47 PRO A CA 3
ATOM 4493 C C . PRO A 1 47 ? 8.692 8.721 4.987 1.00 0.00 47 PRO A C 3
ATOM 4494 O O . PRO A 1 47 ? 9.680 9.425 4.785 1.00 0.00 47 PRO A O 3
ATOM 4505 N N . GLN A 1 48 ? 8.413 7.610 4.320 1.00 0.00 48 GLN A N 3
ATOM 4506 C CA . GLN A 1 48 ? 9.289 7.131 3.265 1.00 0.00 48 GLN A CA 3
ATOM 4507 C C . GLN A 1 48 ? 8.776 7.592 1.899 1.00 0.00 48 GLN A C 3
ATOM 4508 O O . GLN A 1 48 ? 9.514 8.206 1.130 1.00 0.00 48 GLN A O 3
ATOM 4522 N N . GLY A 1 49 ? 7.516 7.277 1.639 1.00 0.00 49 GLY A N 3
ATOM 4523 C CA . GLY A 1 49 ? 6.896 7.651 0.380 1.00 0.00 49 GLY A CA 3
ATOM 4524 C C . GLY A 1 49 ? 5.466 8.151 0.599 1.00 0.00 49 GLY A C 3
ATOM 4525 O O . GLY A 1 49 ? 4.859 7.871 1.631 1.00 0.00 49 GLY A O 3
ATOM 4529 N N . CYS A 1 50 ? 4.971 8.882 -0.389 1.00 0.00 50 CYS A N 3
ATOM 4530 C CA . CYS A 1 50 ? 3.625 9.424 -0.316 1.00 0.00 50 CYS A CA 3
ATOM 4531 C C . CYS A 1 50 ? 2.946 9.207 -1.670 1.00 0.00 50 CYS A C 3
ATOM 4532 O O . CYS A 1 50 ? 3.536 9.479 -2.715 1.00 0.00 50 CYS A O 3
ATOM 4540 N N . MET A 1 51 ? 1.716 8.719 -1.609 1.00 0.00 51 MET A N 3
ATOM 4541 C CA . MET A 1 51 ? 0.951 8.462 -2.817 1.00 0.00 51 MET A CA 3
ATOM 4542 C C . MET A 1 51 ? -0.326 9.305 -2.847 1.00 0.00 51 MET A C 3
ATOM 4543 O O . MET A 1 51 ? -1.134 9.246 -1.922 1.00 0.00 51 MET A O 3
ATOM 4557 N N . TYR A 1 52 ? -0.467 10.069 -3.920 1.00 0.00 52 TYR A N 3
ATOM 4558 C CA . TYR A 1 52 ? -1.632 10.923 -4.082 1.00 0.00 52 TYR A CA 3
ATOM 4559 C C . TYR A 1 52 ? -2.902 10.089 -4.260 1.00 0.00 52 TYR A C 3
ATOM 4560 O O . TYR A 1 52 ? -3.106 9.478 -5.308 1.00 0.00 52 TYR A O 3
ATOM 4578 N N . LEU A 1 53 ? -3.723 10.090 -3.220 1.00 0.00 53 LEU A N 3
ATOM 4579 C CA . LEU A 1 53 ? -4.968 9.341 -3.249 1.00 0.00 53 LEU A CA 3
ATOM 4580 C C . LEU A 1 53 ? -5.876 9.911 -4.339 1.00 0.00 53 LEU A C 3
ATOM 4581 O O . LEU A 1 53 ? -6.498 9.161 -5.090 1.00 0.00 53 LEU A O 3
ATOM 4597 N N . PRO A 1 54 ? -5.926 11.269 -4.394 1.00 0.00 54 PRO A N 3
ATOM 4598 C CA . PRO A 1 54 ? -6.748 11.949 -5.381 1.00 0.00 54 PRO A CA 3
ATOM 4599 C C . PRO A 1 54 ? -6.107 11.882 -6.769 1.00 0.00 54 PRO A C 3
ATOM 4600 O O . PRO A 1 54 ? -5.356 12.776 -7.154 1.00 0.00 54 PRO A O 3
ATOM 4611 N N . GLY A 1 55 ? -6.429 10.812 -7.482 1.00 0.00 55 GLY A N 3
ATOM 4612 C CA . GLY A 1 55 ? -5.894 10.616 -8.819 1.00 0.00 55 GLY A CA 3
ATOM 4613 C C . GLY A 1 55 ? -5.316 9.208 -8.978 1.00 0.00 55 GLY A C 3
ATOM 4614 O O . GLY A 1 55 ? -5.188 8.708 -10.094 1.00 0.00 55 GLY A O 3
ATOM 4618 N N . CYS A 1 56 ? -4.983 8.609 -7.844 1.00 0.00 56 CYS A N 3
ATOM 4619 C CA . CYS A 1 56 ? -4.421 7.269 -7.843 1.00 0.00 56 CYS A CA 3
ATOM 4620 C C . CYS A 1 56 ? -5.505 6.294 -8.310 1.00 0.00 56 CYS A C 3
ATOM 4621 O O . CYS A 1 56 ? -6.695 6.583 -8.196 1.00 0.00 56 CYS A O 3
ATOM 4629 N N . THR A 1 57 ? -5.053 5.160 -8.825 1.00 0.00 57 THR A N 3
ATOM 4630 C CA . THR A 1 57 ? -5.969 4.141 -9.309 1.00 0.00 57 THR A CA 3
ATOM 4631 C C . THR A 1 57 ? -5.786 2.842 -8.522 1.00 0.00 57 THR A C 3
ATOM 4632 O O . THR A 1 57 ? -4.722 2.226 -8.573 1.00 0.00 57 THR A O 3
ATOM 4643 N N . ILE A 1 58 ? -6.839 2.464 -7.813 1.00 0.00 58 ILE A N 3
ATOM 4644 C CA . ILE A 1 58 ? -6.808 1.249 -7.016 1.00 0.00 58 ILE A CA 3
ATOM 4645 C C . ILE A 1 58 ? -7.304 0.076 -7.864 1.00 0.00 58 ILE A C 3
ATOM 4646 O O . ILE A 1 58 ? -8.499 -0.039 -8.131 1.00 0.00 58 ILE A O 3
ATOM 4662 N N . LYS A 1 59 ? -6.361 -0.765 -8.262 1.00 0.00 59 LYS A N 3
ATOM 4663 C CA . LYS A 1 59 ? -6.688 -1.926 -9.074 1.00 0.00 59 LYS A CA 3
ATOM 4664 C C . LYS A 1 59 ? -6.485 -3.196 -8.245 1.00 0.00 59 LYS A C 3
ATOM 4665 O O . LYS A 1 59 ? -5.441 -3.372 -7.618 1.00 0.00 59 LYS A O 3
ATOM 4684 N N . GLU A 1 60 ? -7.499 -4.048 -8.270 1.00 0.00 60 GLU A N 3
ATOM 4685 C CA . GLU A 1 60 ? -7.445 -5.297 -7.529 1.00 0.00 60 GLU A CA 3
ATOM 4686 C C . GLU A 1 60 ? -6.763 -6.381 -8.365 1.00 0.00 60 GLU A C 3
ATOM 4687 O O . GLU A 1 60 ? -7.315 -6.837 -9.366 1.00 0.00 60 GLU A O 3
ATOM 4699 N N . ILE A 1 61 ? -5.574 -6.764 -7.924 1.00 0.00 61 ILE A N 3
ATOM 4700 C CA . ILE A 1 61 ? -4.812 -7.787 -8.620 1.00 0.00 61 ILE A CA 3
ATOM 4701 C C . ILE A 1 61 ? -5.395 -9.163 -8.292 1.00 0.00 61 ILE A C 3
ATOM 4702 O O . ILE A 1 61 ? -5.422 -9.569 -7.131 1.00 0.00 61 ILE A O 3
ATOM 4718 N N . ALA A 1 62 ? -5.846 -9.843 -9.336 1.00 0.00 62 ALA A N 3
ATOM 4719 C CA . ALA A 1 62 ? -6.427 -11.165 -9.173 1.00 0.00 62 ALA A CA 3
ATOM 4720 C C . ALA A 1 62 ? -5.368 -12.224 -9.484 1.00 0.00 62 ALA A C 3
ATOM 4721 O O . ALA A 1 62 ? -4.431 -11.968 -10.239 1.00 0.00 62 ALA A O 3
ATOM 4728 N N . THR A 1 63 ? -5.551 -13.392 -8.885 1.00 0.00 63 THR A N 3
ATOM 4729 C CA . THR A 1 63 ? -4.623 -14.491 -9.089 1.00 0.00 63 THR A CA 3
ATOM 4730 C C . THR A 1 63 ? -5.061 -15.346 -10.280 1.00 0.00 63 THR A C 3
ATOM 4731 O O . THR A 1 63 ? -6.106 -15.094 -10.879 1.00 0.00 63 THR A O 3
ATOM 4742 N N . ASN A 1 64 ? -4.241 -16.340 -10.587 1.00 0.00 64 ASN A N 3
ATOM 4743 C CA . ASN A 1 64 ? -4.531 -17.234 -11.696 1.00 0.00 64 ASN A CA 3
ATOM 4744 C C . ASN A 1 64 ? -6.027 -17.555 -11.709 1.00 0.00 64 ASN A C 3
ATOM 4745 O O . ASN A 1 64 ? -6.706 -17.408 -10.694 1.00 0.00 64 ASN A O 3
ATOM 4756 N N . PRO A 1 65 ? -6.510 -17.998 -12.901 1.00 0.00 65 PRO A N 3
ATOM 4757 C CA . PRO A 1 65 ? -7.913 -18.341 -13.059 1.00 0.00 65 PRO A CA 3
ATOM 4758 C C . PRO A 1 65 ? -8.228 -19.682 -12.393 1.00 0.00 65 PRO A C 3
ATOM 4759 O O . PRO A 1 65 ? -9.318 -19.871 -11.856 1.00 0.00 65 PRO A O 3
ATOM 4770 N N . GLU A 1 66 ? -7.254 -20.578 -12.451 1.00 0.00 66 GLU A N 3
ATOM 4771 C CA . GLU A 1 66 ? -7.414 -21.896 -11.861 1.00 0.00 66 GLU A CA 3
ATOM 4772 C C . GLU A 1 66 ? -6.764 -21.940 -10.476 1.00 0.00 66 GLU A C 3
ATOM 4773 O O . GLU A 1 66 ? -6.274 -22.984 -10.049 1.00 0.00 66 GLU A O 3
ATOM 4785 N N . GLU A 1 67 ? -6.780 -20.793 -9.813 1.00 0.00 67 GLU A N 3
ATOM 4786 C CA . GLU A 1 67 ? -6.198 -20.687 -8.486 1.00 0.00 67 GLU A CA 3
ATOM 4787 C C . GLU A 1 67 ? -7.265 -20.273 -7.471 1.00 0.00 67 GLU A C 3
ATOM 4788 O O . GLU A 1 67 ? -8.411 -20.019 -7.838 1.00 0.00 67 GLU A O 3
ATOM 4800 N N . ALA A 1 68 ? -6.850 -20.217 -6.214 1.00 0.00 68 ALA A N 3
ATOM 4801 C CA . ALA A 1 68 ? -7.755 -19.838 -5.143 1.00 0.00 68 ALA A CA 3
ATOM 4802 C C . ALA A 1 68 ? -7.855 -18.312 -5.081 1.00 0.00 68 ALA A C 3
ATOM 4803 O O . ALA A 1 68 ? -7.122 -17.610 -5.776 1.00 0.00 68 ALA A O 3
ATOM 4810 N N . GLY A 1 69 ? -8.767 -17.844 -4.242 1.00 0.00 69 GLY A N 3
ATOM 4811 C CA . GLY A 1 69 ? -8.972 -16.415 -4.080 1.00 0.00 69 GLY A CA 3
ATOM 4812 C C . GLY A 1 69 ? -7.839 -15.787 -3.265 1.00 0.00 69 GLY A C 3
ATOM 4813 O O . GLY A 1 69 ? -7.291 -16.423 -2.366 1.00 0.00 69 GLY A O 3
ATOM 4817 N N . LYS A 1 70 ? -7.523 -14.547 -3.607 1.00 0.00 70 LYS A N 3
ATOM 4818 C CA . LYS A 1 70 ? -6.466 -13.827 -2.918 1.00 0.00 70 LYS A CA 3
ATOM 4819 C C . LYS A 1 70 ? -6.831 -12.343 -2.844 1.00 0.00 70 LYS A C 3
ATOM 4820 O O . LYS A 1 70 ? -7.629 -11.855 -3.642 1.00 0.00 70 LYS A O 3
ATOM 4839 N N . PHE A 1 71 ? -6.228 -11.666 -1.877 1.00 0.00 71 PHE A N 3
ATOM 4840 C CA . PHE A 1 71 ? -6.480 -10.247 -1.688 1.00 0.00 71 PHE A CA 3
ATOM 4841 C C . PHE A 1 71 ? -5.224 -9.424 -1.984 1.00 0.00 71 PHE A C 3
ATOM 4842 O O . PHE A 1 71 ? -4.412 -9.182 -1.092 1.00 0.00 71 PHE A O 3
ATOM 4859 N N . VAL A 1 72 ? -5.105 -9.016 -3.238 1.00 0.00 72 VAL A N 3
ATOM 4860 C CA . VAL A 1 72 ? -3.963 -8.224 -3.663 1.00 0.00 72 VAL A CA 3
ATOM 4861 C C . VAL A 1 72 ? -4.449 -7.050 -4.514 1.00 0.00 72 VAL A C 3
ATOM 4862 O O . VAL A 1 72 ? -5.222 -7.237 -5.453 1.00 0.00 72 VAL A O 3
ATOM 4875 N N . PHE A 1 73 ? -3.977 -5.865 -4.156 1.00 0.00 73 PHE A N 3
ATOM 4876 C CA . PHE A 1 73 ? -4.354 -4.660 -4.876 1.00 0.00 73 PHE A CA 3
ATOM 4877 C C . PHE A 1 73 ? -3.173 -3.694 -4.984 1.00 0.00 73 PHE A C 3
ATOM 4878 O O . PHE A 1 73 ? -2.479 -3.443 -4.000 1.00 0.00 73 PHE A O 3
ATOM 4895 N N . GLU A 1 74 ? -2.981 -3.178 -6.189 1.00 0.00 74 GLU A N 3
ATOM 4896 C CA . GLU A 1 74 ? -1.896 -2.244 -6.439 1.00 0.00 74 GLU A CA 3
ATOM 4897 C C . GLU A 1 74 ? -2.452 -0.848 -6.727 1.00 0.00 74 GLU A C 3
ATOM 4898 O O . GLU A 1 74 ? -3.523 -0.712 -7.316 1.00 0.00 74 GLU A O 3
ATOM 4910 N N . ILE A 1 75 ? -1.699 0.154 -6.298 1.00 0.00 75 ILE A N 3
ATOM 4911 C CA . ILE A 1 75 ? -2.103 1.534 -6.502 1.00 0.00 75 ILE A CA 3
ATOM 4912 C C . ILE A 1 75 ? -1.232 2.160 -7.593 1.00 0.00 75 ILE A C 3
ATOM 4913 O O . ILE A 1 75 ? -0.015 1.987 -7.596 1.00 0.00 75 ILE A O 3
ATOM 4929 N N . ILE A 1 76 ? -1.891 2.875 -8.494 1.00 0.00 76 ILE A N 3
ATOM 4930 C CA . ILE A 1 76 ? -1.192 3.527 -9.588 1.00 0.00 76 ILE A CA 3
ATOM 4931 C C . ILE A 1 76 ? -1.320 5.044 -9.437 1.00 0.00 76 ILE A C 3
ATOM 4932 O O . ILE A 1 76 ? -2.421 5.563 -9.253 1.00 0.00 76 ILE A O 3
ATOM 4948 N N . PRO A 1 77 ? -0.150 5.732 -9.522 1.00 0.00 77 PRO A N 3
ATOM 4949 C CA . PRO A 1 77 ? -0.121 7.179 -9.397 1.00 0.00 77 PRO A CA 3
ATOM 4950 C C . PRO A 1 77 ? -0.648 7.850 -10.667 1.00 0.00 77 PRO A C 3
ATOM 4951 O O . PRO A 1 77 ? 0.051 7.908 -11.678 1.00 0.00 77 PRO A O 3
ATOM 4962 N N . ALA A 1 78 ? -1.875 8.340 -10.574 1.00 0.00 78 ALA A N 3
ATOM 4963 C CA . ALA A 1 78 ? -2.503 9.005 -11.703 1.00 0.00 78 ALA A CA 3
ATOM 4964 C C . ALA A 1 78 ? -2.137 8.267 -12.992 1.00 0.00 78 ALA A C 3
ATOM 4965 O O . ALA A 1 78 ? -1.559 8.854 -13.905 1.00 0.00 78 ALA A O 3
ATOM 4972 N N . SER A 1 79 ? -2.488 6.990 -13.025 1.00 0.00 79 SER A N 3
ATOM 4973 C CA . SER A 1 79 ? -2.204 6.165 -14.187 1.00 0.00 79 SER A CA 3
ATOM 4974 C C . SER A 1 79 ? -0.838 6.536 -14.770 1.00 0.00 79 SER A C 3
ATOM 4975 O O . SER A 1 79 ? -0.746 7.394 -15.646 1.00 0.00 79 SER A O 3
ATOM 4983 N N . TRP A 1 80 ? 0.187 5.870 -14.260 1.00 0.00 80 TRP A N 3
ATOM 4984 C CA . TRP A 1 80 ? 1.543 6.118 -14.719 1.00 0.00 80 TRP A CA 3
ATOM 4985 C C . TRP A 1 80 ? 1.597 5.819 -16.219 1.00 0.00 80 TRP A C 3
ATOM 4986 O O . TRP A 1 80 ? 0.670 5.231 -16.772 1.00 0.00 80 TRP A O 3
ATOM 5007 N N . ASP A 1 81 ? 2.693 6.239 -16.834 1.00 0.00 81 ASP A N 3
ATOM 5008 C CA . ASP A 1 81 ? 2.880 6.023 -18.259 1.00 0.00 81 ASP A CA 3
ATOM 5009 C C . ASP A 1 81 ? 2.375 4.628 -18.630 1.00 0.00 81 ASP A C 3
ATOM 5010 O O . ASP A 1 81 ? 3.073 3.636 -18.422 1.00 0.00 81 ASP A O 3
ATOM 5019 N N . GLN A 1 82 ? 1.167 4.595 -19.173 1.00 0.00 82 GLN A N 3
ATOM 5020 C CA . GLN A 1 82 ? 0.561 3.337 -19.575 1.00 0.00 82 GLN A CA 3
ATOM 5021 C C . GLN A 1 82 ? 0.828 3.069 -21.057 1.00 0.00 82 GLN A C 3
ATOM 5022 O O . GLN A 1 82 ? 0.229 3.702 -21.925 1.00 0.00 82 GLN A O 3
ATOM 5036 N N . ASN A 1 83 ? 1.730 2.129 -21.302 1.00 0.00 83 ASN A N 3
ATOM 5037 C CA . ASN A 1 83 ? 2.084 1.769 -22.665 1.00 0.00 83 ASN A CA 3
ATOM 5038 C C . ASN A 1 83 ? 3.251 0.779 -22.639 1.00 0.00 83 ASN A C 3
ATOM 5039 O O . ASN A 1 83 ? 3.094 -0.381 -23.017 1.00 0.00 83 ASN A O 3
ATOM 5050 N N . ARG A 1 84 ? 4.395 1.274 -22.190 1.00 0.00 84 ARG A N 3
ATOM 5051 C CA . ARG A 1 84 ? 5.587 0.448 -22.110 1.00 0.00 84 ARG A CA 3
ATOM 5052 C C . ARG A 1 84 ? 6.725 1.222 -21.441 1.00 0.00 84 ARG A C 3
ATOM 5053 O O . ARG A 1 84 ? 7.891 1.044 -21.791 1.00 0.00 84 ARG A O 3
ATOM 5074 N N . MET A 1 85 ? 6.347 2.064 -20.491 1.00 0.00 85 MET A N 3
ATOM 5075 C CA . MET A 1 85 ? 7.321 2.865 -19.770 1.00 0.00 85 MET A CA 3
ATOM 5076 C C . MET A 1 85 ? 6.848 3.152 -18.343 1.00 0.00 85 MET A C 3
ATOM 5077 O O . MET A 1 85 ? 6.078 4.084 -18.117 1.00 0.00 85 MET A O 3
ATOM 5091 N N . GLY A 1 86 ? 7.328 2.333 -17.419 1.00 0.00 86 GLY A N 3
ATOM 5092 C CA . GLY A 1 86 ? 6.964 2.487 -16.021 1.00 0.00 86 GLY A CA 3
ATOM 5093 C C . GLY A 1 86 ? 5.743 1.632 -15.675 1.00 0.00 86 GLY A C 3
ATOM 5094 O O . GLY A 1 86 ? 4.610 2.019 -15.959 1.00 0.00 86 GLY A O 3
ATOM 5098 N N . GLN A 1 87 ? 6.014 0.487 -15.068 1.00 0.00 87 GLN A N 3
ATOM 5099 C CA . GLN A 1 87 ? 4.952 -0.425 -14.681 1.00 0.00 87 GLN A CA 3
ATOM 5100 C C . GLN A 1 87 ? 5.303 -1.121 -13.364 1.00 0.00 87 GLN A C 3
ATOM 5101 O O . GLN A 1 87 ? 5.520 -2.331 -13.336 1.00 0.00 87 GLN A O 3
ATOM 5115 N N . ASP A 1 88 ? 5.348 -0.326 -12.305 1.00 0.00 88 ASP A N 3
ATOM 5116 C CA . ASP A 1 88 ? 5.669 -0.850 -10.989 1.00 0.00 88 ASP A CA 3
ATOM 5117 C C . ASP A 1 88 ? 4.465 -0.665 -10.063 1.00 0.00 88 ASP A C 3
ATOM 5118 O O . ASP A 1 88 ? 4.010 -1.618 -9.432 1.00 0.00 88 ASP A O 3
ATOM 5127 N N . SER A 1 89 ? 3.982 0.568 -10.012 1.00 0.00 89 SER A N 3
ATOM 5128 C CA . SER A 1 89 ? 2.839 0.890 -9.174 1.00 0.00 89 SER A CA 3
ATOM 5129 C C . SER A 1 89 ? 3.087 0.409 -7.743 1.00 0.00 89 SER A C 3
ATOM 5130 O O . SER A 1 89 ? 4.095 -0.241 -7.469 1.00 0.00 89 SER A O 3
ATOM 5138 N N . TYR A 1 90 ? 2.150 0.746 -6.869 1.00 0.00 90 TYR A N 3
ATOM 5139 C CA . TYR A 1 90 ? 2.255 0.356 -5.473 1.00 0.00 90 TYR A CA 3
ATOM 5140 C C . TYR A 1 90 ? 1.487 -0.940 -5.207 1.00 0.00 90 TYR A C 3
ATOM 5141 O O . TYR A 1 90 ? 0.297 -0.908 -4.895 1.00 0.00 90 TYR A O 3
ATOM 5159 N N . VAL A 1 91 ? 2.198 -2.050 -5.340 1.00 0.00 91 VAL A N 3
ATOM 5160 C CA . VAL A 1 91 ? 1.598 -3.354 -5.117 1.00 0.00 91 VAL A CA 3
ATOM 5161 C C . VAL A 1 91 ? 1.479 -3.606 -3.613 1.00 0.00 91 VAL A C 3
ATOM 5162 O O . VAL A 1 91 ? 2.463 -3.945 -2.957 1.00 0.00 91 VAL A O 3
ATOM 5175 N N . LEU A 1 92 ? 0.266 -3.431 -3.110 1.00 0.00 92 LEU A N 3
ATOM 5176 C CA . LEU A 1 92 ? 0.006 -3.636 -1.695 1.00 0.00 92 LEU A CA 3
ATOM 5177 C C . LEU A 1 92 ? -0.867 -4.879 -1.516 1.00 0.00 92 LEU A C 3
ATOM 5178 O O . LEU A 1 92 ? -1.838 -5.071 -2.247 1.00 0.00 92 LEU A O 3
ATOM 5194 N N . MET A 1 93 ? -0.491 -5.691 -0.539 1.00 0.00 93 MET A N 3
ATOM 5195 C CA . MET A 1 93 ? -1.228 -6.911 -0.255 1.00 0.00 93 MET A CA 3
ATOM 5196 C C . MET A 1 93 ? -1.680 -6.950 1.206 1.00 0.00 93 MET A C 3
ATOM 5197 O O . MET A 1 93 ? -0.891 -6.686 2.112 1.00 0.00 93 MET A O 3
ATOM 5211 N N . ALA A 1 94 ? -2.950 -7.282 1.391 1.00 0.00 94 ALA A N 3
ATOM 5212 C CA . ALA A 1 94 ? -3.517 -7.359 2.726 1.00 0.00 94 ALA A CA 3
ATOM 5213 C C . ALA A 1 94 ? -3.609 -8.826 3.153 1.00 0.00 94 ALA A C 3
ATOM 5214 O O . ALA A 1 94 ? -3.635 -9.721 2.309 1.00 0.00 94 ALA A O 3
ATOM 5221 N N . SER A 1 95 ? -3.655 -9.027 4.461 1.00 0.00 95 SER A N 3
ATOM 5222 C CA . SER A 1 95 ? -3.744 -10.370 5.010 1.00 0.00 95 SER A CA 3
ATOM 5223 C C . SER A 1 95 ? -5.166 -10.909 4.844 1.00 0.00 95 SER A C 3
ATOM 5224 O O . SER A 1 95 ? -5.359 -12.021 4.354 1.00 0.00 95 SER A O 3
ATOM 5232 N N . SER A 1 96 ? -6.126 -10.097 5.262 1.00 0.00 96 SER A N 3
ATOM 5233 C CA . SER A 1 96 ? -7.524 -10.479 5.166 1.00 0.00 96 SER A CA 3
ATOM 5234 C C . SER A 1 96 ? -8.236 -9.605 4.132 1.00 0.00 96 SER A C 3
ATOM 5235 O O . SER A 1 96 ? -7.649 -8.664 3.599 1.00 0.00 96 SER A O 3
ATOM 5243 N N . GLN A 1 97 ? -9.491 -9.946 3.879 1.00 0.00 97 GLN A N 3
ATOM 5244 C CA . GLN A 1 97 ? -10.289 -9.203 2.918 1.00 0.00 97 GLN A CA 3
ATOM 5245 C C . GLN A 1 97 ? -10.855 -7.937 3.563 1.00 0.00 97 GLN A C 3
ATOM 5246 O O . GLN A 1 97 ? -10.763 -6.851 2.994 1.00 0.00 97 GLN A O 3
ATOM 5260 N N . ALA A 1 98 ? -11.429 -8.119 4.744 1.00 0.00 98 ALA A N 3
ATOM 5261 C CA . ALA A 1 98 ? -12.010 -7.005 5.473 1.00 0.00 98 ALA A CA 3
ATOM 5262 C C . ALA A 1 98 ? -10.971 -5.890 5.606 1.00 0.00 98 ALA A C 3
ATOM 5263 O O . ALA A 1 98 ? -11.324 -4.724 5.777 1.00 0.00 98 ALA A O 3
ATOM 5270 N N . GLU A 1 99 ? -9.709 -6.288 5.522 1.00 0.00 99 GLU A N 3
ATOM 5271 C CA . GLU A 1 99 ? -8.616 -5.337 5.631 1.00 0.00 99 GLU A CA 3
ATOM 5272 C C . GLU A 1 99 ? -8.428 -4.591 4.308 1.00 0.00 99 GLU A C 3
ATOM 5273 O O . GLU A 1 99 ? -8.440 -3.361 4.278 1.00 0.00 99 GLU A O 3
ATOM 5285 N N . MET A 1 100 ? -8.259 -5.366 3.247 1.00 0.00 100 MET A N 3
ATOM 5286 C CA . MET A 1 100 ? -8.069 -4.794 1.925 1.00 0.00 100 MET A CA 3
ATOM 5287 C C . MET A 1 100 ? -9.257 -3.914 1.532 1.00 0.00 100 MET A C 3
ATOM 5288 O O . MET A 1 100 ? -9.088 -2.909 0.842 1.00 0.00 100 MET A O 3
ATOM 5302 N N . GLU A 1 101 ? -10.432 -4.323 1.988 1.00 0.00 101 GLU A N 3
ATOM 5303 C CA . GLU A 1 101 ? -11.647 -3.583 1.693 1.00 0.00 101 GLU A CA 3
ATOM 5304 C C . GLU A 1 101 ? -11.631 -2.229 2.405 1.00 0.00 101 GLU A C 3
ATOM 5305 O O . GLU A 1 101 ? -11.913 -1.199 1.793 1.00 0.00 101 GLU A O 3
ATOM 5317 N N . GLU A 1 102 ? -11.297 -2.273 3.686 1.00 0.00 102 GLU A N 3
ATOM 5318 C CA . GLU A 1 102 ? -11.240 -1.062 4.487 1.00 0.00 102 GLU A CA 3
ATOM 5319 C C . GLU A 1 102 ? -10.282 -0.052 3.854 1.00 0.00 102 GLU A C 3
ATOM 5320 O O . GLU A 1 102 ? -10.686 1.055 3.498 1.00 0.00 102 GLU A O 3
ATOM 5332 N N . TRP A 1 103 ? -9.030 -0.468 3.731 1.00 0.00 103 TRP A N 3
ATOM 5333 C CA . TRP A 1 103 ? -8.010 0.387 3.147 1.00 0.00 103 TRP A CA 3
ATOM 5334 C C . TRP A 1 103 ? -8.548 0.923 1.819 1.00 0.00 103 TRP A C 3
ATOM 5335 O O . TRP A 1 103 ? -8.648 2.134 1.629 1.00 0.00 103 TRP A O 3
ATOM 5356 N N . VAL A 1 104 ? -8.879 -0.005 0.933 1.00 0.00 104 VAL A N 3
ATOM 5357 C CA . VAL A 1 104 ? -9.404 0.359 -0.372 1.00 0.00 104 VAL A CA 3
ATOM 5358 C C . VAL A 1 104 ? -10.518 1.393 -0.199 1.00 0.00 104 VAL A C 3
ATOM 5359 O O . VAL A 1 104 ? -10.458 2.478 -0.774 1.00 0.00 104 VAL A O 3
ATOM 5372 N N . LYS A 1 105 ? -11.510 1.019 0.597 1.00 0.00 105 LYS A N 3
ATOM 5373 C CA . LYS A 1 105 ? -12.636 1.901 0.853 1.00 0.00 105 LYS A CA 3
ATOM 5374 C C . LYS A 1 105 ? -12.128 3.334 1.024 1.00 0.00 105 LYS A C 3
ATOM 5375 O O . LYS A 1 105 ? -12.536 4.232 0.290 1.00 0.00 105 LYS A O 3
ATOM 5394 N N . PHE A 1 106 ? -11.245 3.503 1.998 1.00 0.00 106 PHE A N 3
ATOM 5395 C CA . PHE A 1 106 ? -10.678 4.811 2.275 1.00 0.00 106 PHE A CA 3
ATOM 5396 C C . PHE A 1 106 ? -9.870 5.322 1.080 1.00 0.00 106 PHE A C 3
ATOM 5397 O O . PHE A 1 106 ? -10.127 6.413 0.573 1.00 0.00 106 PHE A O 3
ATOM 5414 N N . LEU A 1 107 ? -8.910 4.509 0.664 1.00 0.00 107 LEU A N 3
ATOM 5415 C CA . LEU A 1 107 ? -8.063 4.866 -0.462 1.00 0.00 107 LEU A CA 3
ATOM 5416 C C . LEU A 1 107 ? -8.937 5.369 -1.613 1.00 0.00 107 LEU A C 3
ATOM 5417 O O . LEU A 1 107 ? -8.888 6.546 -1.965 1.00 0.00 107 LEU A O 3
ATOM 5433 N N . ARG A 1 108 ? -9.717 4.452 -2.166 1.00 0.00 108 ARG A N 3
ATOM 5434 C CA . ARG A 1 108 ? -10.600 4.788 -3.270 1.00 0.00 108 ARG A CA 3
ATOM 5435 C C . ARG A 1 108 ? -11.492 5.974 -2.894 1.00 0.00 108 ARG A C 3
ATOM 5436 O O . ARG A 1 108 ? -11.605 6.935 -3.653 1.00 0.00 108 ARG A O 3
ATOM 5457 N N . ARG A 1 109 ? -12.102 5.866 -1.722 1.00 0.00 109 ARG A N 3
ATOM 5458 C CA . ARG A 1 109 ? -12.980 6.917 -1.236 1.00 0.00 109 ARG A CA 3
ATOM 5459 C C . ARG A 1 109 ? -12.316 8.285 -1.408 1.00 0.00 109 ARG A C 3
ATOM 5460 O O . ARG A 1 109 ? -12.836 9.147 -2.114 1.00 0.00 109 ARG A O 3
ATOM 5481 N N . VAL A 1 110 ? -11.176 8.441 -0.750 1.00 0.00 110 VAL A N 3
ATOM 5482 C CA . VAL A 1 110 ? -10.436 9.689 -0.821 1.00 0.00 110 VAL A CA 3
ATOM 5483 C C . VAL A 1 110 ? -10.148 10.024 -2.286 1.00 0.00 110 VAL A C 3
ATOM 5484 O O . VAL A 1 110 ? -10.418 11.136 -2.737 1.00 0.00 110 VAL A O 3
ATOM 5497 N N . ALA A 1 111 ? -9.603 9.041 -2.989 1.00 0.00 111 ALA A N 3
ATOM 5498 C CA . ALA A 1 111 ? -9.276 9.217 -4.393 1.00 0.00 111 ALA A CA 3
ATOM 5499 C C . ALA A 1 111 ? -10.491 9.788 -5.128 1.00 0.00 111 ALA A C 3
ATOM 5500 O O . ALA A 1 111 ? -10.342 10.529 -6.098 1.00 0.00 111 ALA A O 3
ATOM 5507 N N . GLY A 1 112 ? -11.665 9.421 -4.637 1.00 0.00 112 GLY A N 3
ATOM 5508 C CA . GLY A 1 112 ? -12.905 9.887 -5.234 1.00 0.00 112 GLY A CA 3
ATOM 5509 C C . GLY A 1 112 ? -14.014 8.844 -5.080 1.00 0.00 112 GLY A C 3
ATOM 5510 O O . GLY A 1 112 ? -14.908 9.002 -4.249 1.00 0.00 112 GLY A O 3
ATOM 5514 N N . SER A 1 113 ? -13.920 7.802 -5.892 1.00 0.00 113 SER A N 3
ATOM 5515 C CA . SER A 1 113 ? -14.905 6.734 -5.856 1.00 0.00 113 SER A CA 3
ATOM 5516 C C . SER A 1 113 ? -16.153 7.146 -6.638 1.00 0.00 113 SER A C 3
ATOM 5517 O O . SER A 1 113 ? -17.016 7.849 -6.112 1.00 0.00 113 SER A O 3
ATOM 5525 N N . GLY A 1 114 ? -16.211 6.692 -7.881 1.00 0.00 114 GLY A N 3
ATOM 5526 C CA . GLY A 1 114 ? -17.340 7.006 -8.741 1.00 0.00 114 GLY A CA 3
ATOM 5527 C C . GLY A 1 114 ? -18.665 6.729 -8.028 1.00 0.00 114 GLY A C 3
ATOM 5528 O O . GLY A 1 114 ? -18.676 6.294 -6.877 1.00 0.00 114 GLY A O 3
ATOM 5532 N N . PRO A 1 115 ? -19.779 7.000 -8.760 1.00 0.00 115 PRO A N 3
ATOM 5533 C CA . PRO A 1 115 ? -21.106 6.785 -8.210 1.00 0.00 115 PRO A CA 3
ATOM 5534 C C . PRO A 1 115 ? -21.450 5.294 -8.174 1.00 0.00 115 PRO A C 3
ATOM 5535 O O . PRO A 1 115 ? -21.334 4.602 -9.184 1.00 0.00 115 PRO A O 3
ATOM 5546 N N . SER A 1 116 ? -21.867 4.844 -6.999 1.00 0.00 116 SER A N 3
ATOM 5547 C CA . SER A 1 116 ? -22.229 3.448 -6.818 1.00 0.00 116 SER A CA 3
ATOM 5548 C C . SER A 1 116 ? -23.737 3.271 -7.001 1.00 0.00 116 SER A C 3
ATOM 5549 O O . SER A 1 116 ? -24.528 4.003 -6.409 1.00 0.00 116 SER A O 3
ATOM 5557 N N . SER A 1 117 ? -24.090 2.294 -7.824 1.00 0.00 117 SER A N 3
ATOM 5558 C CA . SER A 1 117 ? -25.490 2.011 -8.092 1.00 0.00 117 SER A CA 3
ATOM 5559 C C . SER A 1 117 ? -26.262 3.318 -8.280 1.00 0.00 117 SER A C 3
ATOM 5560 O O . SER A 1 117 ? -26.791 3.874 -7.319 1.00 0.00 117 SER A O 3
ATOM 5568 N N . GLY A 1 118 ? -26.301 3.772 -9.524 1.00 0.00 118 GLY A N 3
ATOM 5569 C CA . GLY A 1 118 ? -26.999 5.004 -9.850 1.00 0.00 118 GLY A CA 3
ATOM 5570 C C . GLY A 1 118 ? -26.321 6.208 -9.193 1.00 0.00 118 GLY A C 3
ATOM 5571 O O . GLY A 1 118 ? -26.961 7.231 -8.953 1.00 0.00 118 GLY A O 3
ATOM 5575 N N . GLY A 1 1 ? -12.526 18.210 1.727 1.00 0.00 1 GLY A N 4
ATOM 5576 C CA . GLY A 1 1 ? -11.828 17.090 2.337 1.00 0.00 1 GLY A CA 4
ATOM 5577 C C . GLY A 1 1 ? -11.057 17.537 3.580 1.00 0.00 1 GLY A C 4
ATOM 5578 O O . GLY A 1 1 ? -10.828 18.730 3.778 1.00 0.00 1 GLY A O 4
ATOM 5582 N N . SER A 1 2 ? -10.678 16.557 4.387 1.00 0.00 2 SER A N 4
ATOM 5583 C CA . SER A 1 2 ? -9.938 16.834 5.606 1.00 0.00 2 SER A CA 4
ATOM 5584 C C . SER A 1 2 ? -8.445 16.588 5.379 1.00 0.00 2 SER A C 4
ATOM 5585 O O . SER A 1 2 ? -8.060 15.567 4.810 1.00 0.00 2 SER A O 4
ATOM 5593 N N . SER A 1 3 ? -7.644 17.540 5.835 1.00 0.00 3 SER A N 4
ATOM 5594 C CA . SER A 1 3 ? -6.202 17.439 5.689 1.00 0.00 3 SER A CA 4
ATOM 5595 C C . SER A 1 3 ? -5.542 17.341 7.066 1.00 0.00 3 SER A C 4
ATOM 5596 O O . SER A 1 3 ? -5.228 18.359 7.681 1.00 0.00 3 SER A O 4
ATOM 5604 N N . GLY A 1 4 ? -5.351 16.107 7.509 1.00 0.00 4 GLY A N 4
ATOM 5605 C CA . GLY A 1 4 ? -4.734 15.863 8.802 1.00 0.00 4 GLY A CA 4
ATOM 5606 C C . GLY A 1 4 ? -5.314 16.793 9.870 1.00 0.00 4 GLY A C 4
ATOM 5607 O O . GLY A 1 4 ? -4.780 17.874 10.112 1.00 0.00 4 GLY A O 4
ATOM 5611 N N . SER A 1 5 ? -6.398 16.338 10.480 1.00 0.00 5 SER A N 4
ATOM 5612 C CA . SER A 1 5 ? -7.056 17.116 11.516 1.00 0.00 5 SER A CA 4
ATOM 5613 C C . SER A 1 5 ? -6.567 16.668 12.895 1.00 0.00 5 SER A C 4
ATOM 5614 O O . SER A 1 5 ? -5.969 17.453 13.630 1.00 0.00 5 SER A O 4
ATOM 5622 N N . SER A 1 6 ? -6.839 15.409 13.204 1.00 0.00 6 SER A N 4
ATOM 5623 C CA . SER A 1 6 ? -6.434 14.848 14.482 1.00 0.00 6 SER A CA 4
ATOM 5624 C C . SER A 1 6 ? -5.913 13.423 14.287 1.00 0.00 6 SER A C 4
ATOM 5625 O O . SER A 1 6 ? -6.667 12.460 14.415 1.00 0.00 6 SER A O 4
ATOM 5633 N N . GLY A 1 7 ? -4.627 13.335 13.980 1.00 0.00 7 GLY A N 4
ATOM 5634 C CA . GLY A 1 7 ? -3.996 12.043 13.766 1.00 0.00 7 GLY A CA 4
ATOM 5635 C C . GLY A 1 7 ? -4.327 11.495 12.376 1.00 0.00 7 GLY A C 4
ATOM 5636 O O . GLY A 1 7 ? -4.899 12.201 11.547 1.00 0.00 7 GLY A O 4
ATOM 5640 N N . PRO A 1 8 ? -3.943 10.209 12.159 1.00 0.00 8 PRO A N 4
ATOM 5641 C CA . PRO A 1 8 ? -4.193 9.558 10.884 1.00 0.00 8 PRO A CA 4
ATOM 5642 C C . PRO A 1 8 ? -5.668 9.178 10.743 1.00 0.00 8 PRO A C 4
ATOM 5643 O O . PRO A 1 8 ? -6.498 9.582 11.556 1.00 0.00 8 PRO A O 4
ATOM 5654 N N . ILE A 1 9 ? -5.950 8.406 9.704 1.00 0.00 9 ILE A N 4
ATOM 5655 C CA . ILE A 1 9 ? -7.311 7.967 9.445 1.00 0.00 9 ILE A CA 4
ATOM 5656 C C . ILE A 1 9 ? -7.364 6.438 9.478 1.00 0.00 9 ILE A C 4
ATOM 5657 O O . ILE A 1 9 ? -8.101 5.856 10.273 1.00 0.00 9 ILE A O 4
ATOM 5673 N N . LYS A 1 10 ? -6.573 5.831 8.605 1.00 0.00 10 LYS A N 4
ATOM 5674 C CA . LYS A 1 10 ? -6.521 4.381 8.525 1.00 0.00 10 LYS A CA 4
ATOM 5675 C C . LYS A 1 10 ? -5.062 3.924 8.582 1.00 0.00 10 LYS A C 4
ATOM 5676 O O . LYS A 1 10 ? -4.270 4.254 7.700 1.00 0.00 10 LYS A O 4
ATOM 5695 N N . MET A 1 11 ? -4.751 3.171 9.627 1.00 0.00 11 MET A N 4
ATOM 5696 C CA . MET A 1 11 ? -3.401 2.665 9.810 1.00 0.00 11 MET A CA 4
ATOM 5697 C C . MET A 1 11 ? -3.391 1.136 9.856 1.00 0.00 11 MET A C 4
ATOM 5698 O O . MET A 1 11 ? -4.358 0.518 10.299 1.00 0.00 11 MET A O 4
ATOM 5712 N N . GLY A 1 12 ? -2.286 0.570 9.394 1.00 0.00 12 GLY A N 4
ATOM 5713 C CA . GLY A 1 12 ? -2.136 -0.875 9.377 1.00 0.00 12 GLY A CA 4
ATOM 5714 C C . GLY A 1 12 ? -0.850 -1.285 8.657 1.00 0.00 12 GLY A C 4
ATOM 5715 O O . GLY A 1 12 ? -0.299 -0.512 7.875 1.00 0.00 12 GLY A O 4
ATOM 5719 N N . TRP A 1 13 ? -0.409 -2.501 8.947 1.00 0.00 13 TRP A N 4
ATOM 5720 C CA . TRP A 1 13 ? 0.802 -3.023 8.337 1.00 0.00 13 TRP A CA 4
ATOM 5721 C C . TRP A 1 13 ? 0.400 -3.815 7.091 1.00 0.00 13 TRP A C 4
ATOM 5722 O O . TRP A 1 13 ? -0.114 -4.927 7.198 1.00 0.00 13 TRP A O 4
ATOM 5743 N N . LEU A 1 14 ? 0.650 -3.211 5.939 1.00 0.00 14 LEU A N 4
ATOM 5744 C CA . LEU A 1 14 ? 0.321 -3.846 4.674 1.00 0.00 14 LEU A CA 4
ATOM 5745 C C . LEU A 1 14 ? 1.606 -4.337 4.005 1.00 0.00 14 LEU A C 4
ATOM 5746 O O . LEU A 1 14 ? 2.663 -3.725 4.159 1.00 0.00 14 LEU A O 4
ATOM 5762 N N . LYS A 1 15 ? 1.474 -5.435 3.276 1.00 0.00 15 LYS A N 4
ATOM 5763 C CA . LYS A 1 15 ? 2.612 -6.015 2.583 1.00 0.00 15 LYS A CA 4
ATOM 5764 C C . LYS A 1 15 ? 2.803 -5.304 1.242 1.00 0.00 15 LYS A C 4
ATOM 5765 O O . LYS A 1 15 ? 1.922 -5.343 0.384 1.00 0.00 15 LYS A O 4
ATOM 5784 N N . LYS A 1 16 ? 3.959 -4.671 1.103 1.00 0.00 16 LYS A N 4
ATOM 5785 C CA . LYS A 1 16 ? 4.276 -3.952 -0.119 1.00 0.00 16 LYS A CA 4
ATOM 5786 C C . LYS A 1 16 ? 5.375 -4.702 -0.876 1.00 0.00 16 LYS A C 4
ATOM 5787 O O . LYS A 1 16 ? 6.406 -5.045 -0.300 1.00 0.00 16 LYS A O 4
ATOM 5806 N N . GLN A 1 17 ? 5.116 -4.934 -2.154 1.00 0.00 17 GLN A N 4
ATOM 5807 C CA . GLN A 1 17 ? 6.070 -5.636 -2.996 1.00 0.00 17 GLN A CA 4
ATOM 5808 C C . GLN A 1 17 ? 7.224 -4.708 -3.379 1.00 0.00 17 GLN A C 4
ATOM 5809 O O . GLN A 1 17 ? 7.094 -3.895 -4.294 1.00 0.00 17 GLN A O 4
ATOM 5823 N N . ARG A 1 18 ? 8.327 -4.859 -2.661 1.00 0.00 18 ARG A N 4
ATOM 5824 C CA . ARG A 1 18 ? 9.503 -4.044 -2.915 1.00 0.00 18 ARG A CA 4
ATOM 5825 C C . ARG A 1 18 ? 9.713 -3.871 -4.421 1.00 0.00 18 ARG A C 4
ATOM 5826 O O . ARG A 1 18 ? 9.460 -4.791 -5.197 1.00 0.00 18 ARG A O 4
ATOM 5847 N N . SER A 1 19 ? 10.175 -2.684 -4.788 1.00 0.00 19 SER A N 4
ATOM 5848 C CA . SER A 1 19 ? 10.423 -2.378 -6.187 1.00 0.00 19 SER A CA 4
ATOM 5849 C C . SER A 1 19 ? 11.286 -3.473 -6.817 1.00 0.00 19 SER A C 4
ATOM 5850 O O . SER A 1 19 ? 12.208 -3.984 -6.183 1.00 0.00 19 SER A O 4
ATOM 5858 N N . ILE A 1 20 ? 10.956 -3.801 -8.058 1.00 0.00 20 ILE A N 4
ATOM 5859 C CA . ILE A 1 20 ? 11.690 -4.826 -8.781 1.00 0.00 20 ILE A CA 4
ATOM 5860 C C . ILE A 1 20 ? 12.037 -5.969 -7.825 1.00 0.00 20 ILE A C 4
ATOM 5861 O O . ILE A 1 20 ? 13.209 -6.289 -7.634 1.00 0.00 20 ILE A O 4
ATOM 5877 N N . VAL A 1 21 ? 10.996 -6.554 -7.250 1.00 0.00 21 VAL A N 4
ATOM 5878 C CA . VAL A 1 21 ? 11.176 -7.655 -6.319 1.00 0.00 21 VAL A CA 4
ATOM 5879 C C . VAL A 1 21 ? 9.885 -8.473 -6.248 1.00 0.00 21 VAL A C 4
ATOM 5880 O O . VAL A 1 21 ? 8.789 -7.914 -6.279 1.00 0.00 21 VAL A O 4
ATOM 5893 N N . LYS A 1 22 ? 10.057 -9.783 -6.154 1.00 0.00 22 LYS A N 4
ATOM 5894 C CA . LYS A 1 22 ? 8.919 -10.684 -6.078 1.00 0.00 22 LYS A CA 4
ATOM 5895 C C . LYS A 1 22 ? 8.710 -11.113 -4.624 1.00 0.00 22 LYS A C 4
ATOM 5896 O O . LYS A 1 22 ? 8.423 -12.278 -4.353 1.00 0.00 22 LYS A O 4
ATOM 5915 N N . ASN A 1 23 ? 8.863 -10.150 -3.728 1.00 0.00 23 ASN A N 4
ATOM 5916 C CA . ASN A 1 23 ? 8.695 -10.414 -2.309 1.00 0.00 23 ASN A CA 4
ATOM 5917 C C . ASN A 1 23 ? 7.612 -9.491 -1.748 1.00 0.00 23 ASN A C 4
ATOM 5918 O O . ASN A 1 23 ? 7.118 -8.609 -2.449 1.00 0.00 23 ASN A O 4
ATOM 5929 N N . TRP A 1 24 ? 7.274 -9.725 -0.488 1.00 0.00 24 TRP A N 4
ATOM 5930 C CA . TRP A 1 24 ? 6.258 -8.925 0.175 1.00 0.00 24 TRP A CA 4
ATOM 5931 C C . TRP A 1 24 ? 6.830 -8.450 1.512 1.00 0.00 24 TRP A C 4
ATOM 5932 O O . TRP A 1 24 ? 7.053 -9.253 2.417 1.00 0.00 24 TRP A O 4
ATOM 5953 N N . GLN A 1 25 ? 7.050 -7.146 1.595 1.00 0.00 25 GLN A N 4
ATOM 5954 C CA . GLN A 1 25 ? 7.592 -6.554 2.807 1.00 0.00 25 GLN A CA 4
ATOM 5955 C C . GLN A 1 25 ? 6.478 -5.882 3.612 1.00 0.00 25 GLN A C 4
ATOM 5956 O O . GLN A 1 25 ? 5.842 -4.943 3.135 1.00 0.00 25 GLN A O 4
ATOM 5970 N N . GLN A 1 26 ? 6.277 -6.388 4.820 1.00 0.00 26 GLN A N 4
ATOM 5971 C CA . GLN A 1 26 ? 5.251 -5.848 5.696 1.00 0.00 26 GLN A CA 4
ATOM 5972 C C . GLN A 1 26 ? 5.634 -4.440 6.157 1.00 0.00 26 GLN A C 4
ATOM 5973 O O . GLN A 1 26 ? 6.453 -4.279 7.060 1.00 0.00 26 GLN A O 4
ATOM 5987 N N . ARG A 1 27 ? 5.022 -3.455 5.514 1.00 0.00 27 ARG A N 4
ATOM 5988 C CA . ARG A 1 27 ? 5.288 -2.066 5.846 1.00 0.00 27 ARG A CA 4
ATOM 5989 C C . ARG A 1 27 ? 4.083 -1.451 6.559 1.00 0.00 27 ARG A C 4
ATOM 5990 O O . ARG A 1 27 ? 2.943 -1.836 6.304 1.00 0.00 27 ARG A O 4
ATOM 6011 N N . TYR A 1 28 ? 4.376 -0.504 7.439 1.00 0.00 28 TYR A N 4
ATOM 6012 C CA . TYR A 1 28 ? 3.330 0.168 8.190 1.00 0.00 28 TYR A CA 4
ATOM 6013 C C . TYR A 1 28 ? 2.733 1.324 7.385 1.00 0.00 28 TYR A C 4
ATOM 6014 O O . TYR A 1 28 ? 3.293 2.418 7.353 1.00 0.00 28 TYR A O 4
ATOM 6032 N N . PHE A 1 29 ? 1.602 1.042 6.754 1.00 0.00 29 PHE A N 4
ATOM 6033 C CA . PHE A 1 29 ? 0.923 2.044 5.950 1.00 0.00 29 PHE A CA 4
ATOM 6034 C C . PHE A 1 29 ? -0.051 2.861 6.802 1.00 0.00 29 PHE A C 4
ATOM 6035 O O . PHE A 1 29 ? -0.755 2.310 7.647 1.00 0.00 29 PHE A O 4
ATOM 6052 N N . VAL A 1 30 ? -0.061 4.161 6.549 1.00 0.00 30 VAL A N 4
ATOM 6053 C CA . VAL A 1 30 ? -0.937 5.060 7.282 1.00 0.00 30 VAL A CA 4
ATOM 6054 C C . VAL A 1 30 ? -1.660 5.978 6.294 1.00 0.00 30 VAL A C 4
ATOM 6055 O O . VAL A 1 30 ? -1.027 6.600 5.442 1.00 0.00 30 VAL A O 4
ATOM 6068 N N . LEU A 1 31 ? -2.975 6.034 6.442 1.00 0.00 31 LEU A N 4
ATOM 6069 C CA . LEU A 1 31 ? -3.791 6.866 5.573 1.00 0.00 31 LEU A CA 4
ATOM 6070 C C . LEU A 1 31 ? -4.067 8.202 6.266 1.00 0.00 31 LEU A C 4
ATOM 6071 O O . LEU A 1 31 ? -4.889 8.274 7.178 1.00 0.00 31 LEU A O 4
ATOM 6087 N N . ARG A 1 32 ? -3.363 9.227 5.807 1.00 0.00 32 ARG A N 4
ATOM 6088 C CA . ARG A 1 32 ? -3.522 10.556 6.372 1.00 0.00 32 ARG A CA 4
ATOM 6089 C C . ARG A 1 32 ? -3.898 11.556 5.276 1.00 0.00 32 ARG A C 4
ATOM 6090 O O . ARG A 1 32 ? -3.424 11.452 4.146 1.00 0.00 32 ARG A O 4
ATOM 6111 N N . ALA A 1 33 ? -4.747 12.503 5.650 1.00 0.00 33 ALA A N 4
ATOM 6112 C CA . ALA A 1 33 ? -5.192 13.520 4.713 1.00 0.00 33 ALA A CA 4
ATOM 6113 C C . ALA A 1 33 ? -5.434 12.878 3.346 1.00 0.00 33 ALA A C 4
ATOM 6114 O O . ALA A 1 33 ? -5.893 11.740 3.263 1.00 0.00 33 ALA A O 4
ATOM 6121 N N . GLN A 1 34 ? -5.115 13.636 2.307 1.00 0.00 34 GLN A N 4
ATOM 6122 C CA . GLN A 1 34 ? -5.292 13.156 0.947 1.00 0.00 34 GLN A CA 4
ATOM 6123 C C . GLN A 1 34 ? -3.974 12.602 0.404 1.00 0.00 34 GLN A C 4
ATOM 6124 O O . GLN A 1 34 ? -3.550 12.962 -0.693 1.00 0.00 34 GLN A O 4
ATOM 6138 N N . GLN A 1 35 ? -3.361 11.735 1.197 1.00 0.00 35 GLN A N 4
ATOM 6139 C CA . GLN A 1 35 ? -2.099 11.128 0.810 1.00 0.00 35 GLN A CA 4
ATOM 6140 C C . GLN A 1 35 ? -1.879 9.824 1.579 1.00 0.00 35 GLN A C 4
ATOM 6141 O O . GLN A 1 35 ? -2.214 9.731 2.759 1.00 0.00 35 GLN A O 4
ATOM 6155 N N . LEU A 1 36 ? -1.316 8.850 0.879 1.00 0.00 36 LEU A N 4
ATOM 6156 C CA . LEU A 1 36 ? -1.048 7.555 1.481 1.00 0.00 36 LEU A CA 4
ATOM 6157 C C . LEU A 1 36 ? 0.441 7.453 1.818 1.00 0.00 36 LEU A C 4
ATOM 6158 O O . LEU A 1 36 ? 1.291 7.599 0.941 1.00 0.00 36 LEU A O 4
ATOM 6174 N N . TYR A 1 37 ? 0.712 7.204 3.091 1.00 0.00 37 TYR A N 4
ATOM 6175 C CA . TYR A 1 37 ? 2.084 7.081 3.555 1.00 0.00 37 TYR A CA 4
ATOM 6176 C C . TYR A 1 37 ? 2.356 5.676 4.096 1.00 0.00 37 TYR A C 4
ATOM 6177 O O . TYR A 1 37 ? 1.425 4.912 4.344 1.00 0.00 37 TYR A O 4
ATOM 6195 N N . TYR A 1 38 ? 3.636 5.379 4.262 1.00 0.00 38 TYR A N 4
ATOM 6196 C CA . TYR A 1 38 ? 4.042 4.079 4.769 1.00 0.00 38 TYR A CA 4
ATOM 6197 C C . TYR A 1 38 ? 5.463 4.131 5.335 1.00 0.00 38 TYR A C 4
ATOM 6198 O O . TYR A 1 38 ? 6.391 4.563 4.653 1.00 0.00 38 TYR A O 4
ATOM 6216 N N . TYR A 1 39 ? 5.588 3.684 6.576 1.00 0.00 39 TYR A N 4
ATOM 6217 C CA . TYR A 1 39 ? 6.880 3.675 7.241 1.00 0.00 39 TYR A CA 4
ATOM 6218 C C . TYR A 1 39 ? 7.387 2.244 7.433 1.00 0.00 39 TYR A C 4
ATOM 6219 O O . TYR A 1 39 ? 6.607 1.294 7.387 1.00 0.00 39 TYR A O 4
ATOM 6237 N N . LYS A 1 40 ? 8.690 2.135 7.645 1.00 0.00 40 LYS A N 4
ATOM 6238 C CA . LYS A 1 40 ? 9.310 0.836 7.845 1.00 0.00 40 LYS A CA 4
ATOM 6239 C C . LYS A 1 40 ? 9.338 0.514 9.340 1.00 0.00 40 LYS A C 4
ATOM 6240 O O . LYS A 1 40 ? 10.145 -0.299 9.789 1.00 0.00 40 LYS A O 4
ATOM 6259 N N . ASP A 1 41 ? 8.447 1.168 10.071 1.00 0.00 41 ASP A N 4
ATOM 6260 C CA . ASP A 1 41 ? 8.360 0.961 11.506 1.00 0.00 41 ASP A CA 4
ATOM 6261 C C . ASP A 1 41 ? 7.430 2.013 12.113 1.00 0.00 41 ASP A C 4
ATOM 6262 O O . ASP A 1 41 ? 7.006 2.943 11.427 1.00 0.00 41 ASP A O 4
ATOM 6271 N N . GLU A 1 42 ? 7.138 1.832 13.393 1.00 0.00 42 GLU A N 4
ATOM 6272 C CA . GLU A 1 42 ? 6.266 2.754 14.100 1.00 0.00 42 GLU A CA 4
ATOM 6273 C C . GLU A 1 42 ? 7.092 3.716 14.956 1.00 0.00 42 GLU A C 4
ATOM 6274 O O . GLU A 1 42 ? 6.563 4.357 15.863 1.00 0.00 42 GLU A O 4
ATOM 6286 N N . GLU A 1 43 ? 8.377 3.787 14.639 1.00 0.00 43 GLU A N 4
ATOM 6287 C CA . GLU A 1 43 ? 9.281 4.659 15.367 1.00 0.00 43 GLU A CA 4
ATOM 6288 C C . GLU A 1 43 ? 9.981 5.621 14.405 1.00 0.00 43 GLU A C 4
ATOM 6289 O O . GLU A 1 43 ? 10.966 6.261 14.769 1.00 0.00 43 GLU A O 4
ATOM 6301 N N . ASP A 1 44 ? 9.445 5.692 13.196 1.00 0.00 44 ASP A N 4
ATOM 6302 C CA . ASP A 1 44 ? 10.006 6.565 12.179 1.00 0.00 44 ASP A CA 4
ATOM 6303 C C . ASP A 1 44 ? 9.374 7.953 12.299 1.00 0.00 44 ASP A C 4
ATOM 6304 O O . ASP A 1 44 ? 8.289 8.099 12.860 1.00 0.00 44 ASP A O 4
ATOM 6313 N N . THR A 1 45 ? 10.080 8.938 11.763 1.00 0.00 45 THR A N 4
ATOM 6314 C CA . THR A 1 45 ? 9.602 10.309 11.803 1.00 0.00 45 THR A CA 4
ATOM 6315 C C . THR A 1 45 ? 9.523 10.888 10.389 1.00 0.00 45 THR A C 4
ATOM 6316 O O . THR A 1 45 ? 9.531 12.105 10.212 1.00 0.00 45 THR A O 4
ATOM 6327 N N . LYS A 1 46 ? 9.448 9.989 9.419 1.00 0.00 46 LYS A N 4
ATOM 6328 C CA . LYS A 1 46 ? 9.367 10.395 8.027 1.00 0.00 46 LYS A CA 4
ATOM 6329 C C . LYS A 1 46 ? 8.800 9.242 7.196 1.00 0.00 46 LYS A C 4
ATOM 6330 O O . LYS A 1 46 ? 9.204 8.092 7.366 1.00 0.00 46 LYS A O 4
ATOM 6349 N N . PRO A 1 47 ? 7.849 9.598 6.291 1.00 0.00 47 PRO A N 4
ATOM 6350 C CA . PRO A 1 47 ? 7.223 8.607 5.433 1.00 0.00 47 PRO A CA 4
ATOM 6351 C C . PRO A 1 47 ? 8.172 8.171 4.316 1.00 0.00 47 PRO A C 4
ATOM 6352 O O . PRO A 1 47 ? 8.772 9.009 3.643 1.00 0.00 47 PRO A O 4
ATOM 6363 N N . GLN A 1 48 ? 8.280 6.861 4.151 1.00 0.00 48 GLN A N 4
ATOM 6364 C CA . GLN A 1 48 ? 9.146 6.303 3.126 1.00 0.00 48 GLN A CA 4
ATOM 6365 C C . GLN A 1 48 ? 8.637 6.686 1.735 1.00 0.00 48 GLN A C 4
ATOM 6366 O O . GLN A 1 48 ? 9.427 6.892 0.816 1.00 0.00 48 GLN A O 4
ATOM 6380 N N . GLY A 1 49 ? 7.319 6.770 1.625 1.00 0.00 49 GLY A N 4
ATOM 6381 C CA . GLY A 1 49 ? 6.695 7.125 0.361 1.00 0.00 49 GLY A CA 4
ATOM 6382 C C . GLY A 1 49 ? 5.381 7.874 0.590 1.00 0.00 49 GLY A C 4
ATOM 6383 O O . GLY A 1 49 ? 4.844 7.869 1.697 1.00 0.00 49 GLY A O 4
ATOM 6387 N N . CYS A 1 50 ? 4.900 8.500 -0.474 1.00 0.00 50 CYS A N 4
ATOM 6388 C CA . CYS A 1 50 ? 3.659 9.251 -0.403 1.00 0.00 50 CYS A CA 4
ATOM 6389 C C . CYS A 1 50 ? 2.969 9.170 -1.767 1.00 0.00 50 CYS A C 4
ATOM 6390 O O . CYS A 1 50 ? 3.547 9.555 -2.782 1.00 0.00 50 CYS A O 4
ATOM 6398 N N . MET A 1 51 ? 1.744 8.667 -1.746 1.00 0.00 51 MET A N 4
ATOM 6399 C CA . MET A 1 51 ? 0.970 8.531 -2.968 1.00 0.00 51 MET A CA 4
ATOM 6400 C C . MET A 1 51 ? -0.269 9.427 -2.935 1.00 0.00 51 MET A C 4
ATOM 6401 O O . MET A 1 51 ? -1.070 9.352 -2.005 1.00 0.00 51 MET A O 4
ATOM 6415 N N . TYR A 1 52 ? -0.388 10.256 -3.962 1.00 0.00 52 TYR A N 4
ATOM 6416 C CA . TYR A 1 52 ? -1.516 11.166 -4.063 1.00 0.00 52 TYR A CA 4
ATOM 6417 C C . TYR A 1 52 ? -2.816 10.402 -4.326 1.00 0.00 52 TYR A C 4
ATOM 6418 O O . TYR A 1 52 ? -3.029 9.893 -5.425 1.00 0.00 52 TYR A O 4
ATOM 6436 N N . LEU A 1 53 ? -3.650 10.346 -3.298 1.00 0.00 53 LEU A N 4
ATOM 6437 C CA . LEU A 1 53 ? -4.922 9.652 -3.404 1.00 0.00 53 LEU A CA 4
ATOM 6438 C C . LEU A 1 53 ? -5.776 10.324 -4.481 1.00 0.00 53 LEU A C 4
ATOM 6439 O O . LEU A 1 53 ? -6.409 9.646 -5.289 1.00 0.00 53 LEU A O 4
ATOM 6455 N N . PRO A 1 54 ? -5.765 11.684 -4.458 1.00 0.00 54 PRO A N 4
ATOM 6456 C CA . PRO A 1 54 ? -6.531 12.455 -5.423 1.00 0.00 54 PRO A CA 4
ATOM 6457 C C . PRO A 1 54 ? -5.857 12.439 -6.797 1.00 0.00 54 PRO A C 4
ATOM 6458 O O . PRO A 1 54 ? -5.573 13.492 -7.365 1.00 0.00 54 PRO A O 4
ATOM 6469 N N . GLY A 1 55 ? -5.621 11.232 -7.290 1.00 0.00 55 GLY A N 4
ATOM 6470 C CA . GLY A 1 55 ? -4.985 11.065 -8.586 1.00 0.00 55 GLY A CA 4
ATOM 6471 C C . GLY A 1 55 ? -4.253 9.724 -8.669 1.00 0.00 55 GLY A C 4
ATOM 6472 O O . GLY A 1 55 ? -3.125 9.657 -9.155 1.00 0.00 55 GLY A O 4
ATOM 6476 N N . CYS A 1 56 ? -4.925 8.688 -8.186 1.00 0.00 56 CYS A N 4
ATOM 6477 C CA . CYS A 1 56 ? -4.352 7.353 -8.200 1.00 0.00 56 CYS A CA 4
ATOM 6478 C C . CYS A 1 56 ? -5.418 6.378 -8.703 1.00 0.00 56 CYS A C 4
ATOM 6479 O O . CYS A 1 56 ? -6.576 6.756 -8.881 1.00 0.00 56 CYS A O 4
ATOM 6487 N N . THR A 1 57 ? -4.991 5.143 -8.919 1.00 0.00 57 THR A N 4
ATOM 6488 C CA . THR A 1 57 ? -5.894 4.111 -9.398 1.00 0.00 57 THR A CA 4
ATOM 6489 C C . THR A 1 57 ? -5.704 2.821 -8.598 1.00 0.00 57 THR A C 4
ATOM 6490 O O . THR A 1 57 ? -4.659 2.179 -8.687 1.00 0.00 57 THR A O 4
ATOM 6501 N N . ILE A 1 58 ? -6.731 2.480 -7.833 1.00 0.00 58 ILE A N 4
ATOM 6502 C CA . ILE A 1 58 ? -6.690 1.279 -7.017 1.00 0.00 58 ILE A CA 4
ATOM 6503 C C . ILE A 1 58 ? -7.205 0.093 -7.836 1.00 0.00 58 ILE A C 4
ATOM 6504 O O . ILE A 1 58 ? -8.394 0.014 -8.139 1.00 0.00 58 ILE A O 4
ATOM 6520 N N . LYS A 1 59 ? -6.283 -0.798 -8.171 1.00 0.00 59 LYS A N 4
ATOM 6521 C CA . LYS A 1 59 ? -6.629 -1.975 -8.949 1.00 0.00 59 LYS A CA 4
ATOM 6522 C C . LYS A 1 59 ? -6.342 -3.230 -8.122 1.00 0.00 59 LYS A C 4
ATOM 6523 O O . LYS A 1 59 ? -5.378 -3.267 -7.358 1.00 0.00 59 LYS A O 4
ATOM 6542 N N . GLU A 1 60 ? -7.195 -4.228 -8.303 1.00 0.00 60 GLU A N 4
ATOM 6543 C CA . GLU A 1 60 ? -7.044 -5.481 -7.583 1.00 0.00 60 GLU A CA 4
ATOM 6544 C C . GLU A 1 60 ? -6.233 -6.477 -8.415 1.00 0.00 60 GLU A C 4
ATOM 6545 O O . GLU A 1 60 ? -6.756 -7.081 -9.350 1.00 0.00 60 GLU A O 4
ATOM 6557 N N . ILE A 1 61 ? -4.969 -6.617 -8.044 1.00 0.00 61 ILE A N 4
ATOM 6558 C CA . ILE A 1 61 ? -4.081 -7.529 -8.744 1.00 0.00 61 ILE A CA 4
ATOM 6559 C C . ILE A 1 61 ? -4.409 -8.967 -8.338 1.00 0.00 61 ILE A C 4
ATOM 6560 O O . ILE A 1 61 ? -4.209 -9.351 -7.187 1.00 0.00 61 ILE A O 4
ATOM 6576 N N . ALA A 1 62 ? -4.908 -9.722 -9.305 1.00 0.00 62 ALA A N 4
ATOM 6577 C CA . ALA A 1 62 ? -5.267 -11.109 -9.063 1.00 0.00 62 ALA A CA 4
ATOM 6578 C C . ALA A 1 62 ? -4.441 -12.013 -9.981 1.00 0.00 62 ALA A C 4
ATOM 6579 O O . ALA A 1 62 ? -4.017 -11.590 -11.055 1.00 0.00 62 ALA A O 4
ATOM 6586 N N . THR A 1 63 ? -4.239 -13.240 -9.524 1.00 0.00 63 THR A N 4
ATOM 6587 C CA . THR A 1 63 ? -3.472 -14.207 -10.291 1.00 0.00 63 THR A CA 4
ATOM 6588 C C . THR A 1 63 ? -4.402 -15.240 -10.929 1.00 0.00 63 THR A C 4
ATOM 6589 O O . THR A 1 63 ? -5.447 -15.570 -10.368 1.00 0.00 63 THR A O 4
ATOM 6600 N N . ASN A 1 64 ? -3.990 -15.723 -12.091 1.00 0.00 64 ASN A N 4
ATOM 6601 C CA . ASN A 1 64 ? -4.774 -16.713 -12.811 1.00 0.00 64 ASN A CA 4
ATOM 6602 C C . ASN A 1 64 ? -6.184 -16.168 -13.045 1.00 0.00 64 ASN A C 4
ATOM 6603 O O . ASN A 1 64 ? -6.573 -15.165 -12.449 1.00 0.00 64 ASN A O 4
ATOM 6614 N N . PRO A 1 65 ? -6.932 -16.873 -13.936 1.00 0.00 65 PRO A N 4
ATOM 6615 C CA . PRO A 1 65 ? -8.291 -16.471 -14.256 1.00 0.00 65 PRO A CA 4
ATOM 6616 C C . PRO A 1 65 ? -9.250 -16.826 -13.118 1.00 0.00 65 PRO A C 4
ATOM 6617 O O . PRO A 1 65 ? -10.452 -16.584 -13.216 1.00 0.00 65 PRO A O 4
ATOM 6628 N N . GLU A 1 66 ? -8.682 -17.394 -12.064 1.00 0.00 66 GLU A N 4
ATOM 6629 C CA . GLU A 1 66 ? -9.472 -17.786 -10.909 1.00 0.00 66 GLU A CA 4
ATOM 6630 C C . GLU A 1 66 ? -8.622 -17.719 -9.638 1.00 0.00 66 GLU A C 4
ATOM 6631 O O . GLU A 1 66 ? -8.771 -16.800 -8.834 1.00 0.00 66 GLU A O 4
ATOM 6643 N N . GLU A 1 67 ? -7.749 -18.705 -9.496 1.00 0.00 67 GLU A N 4
ATOM 6644 C CA . GLU A 1 67 ? -6.875 -18.770 -8.337 1.00 0.00 67 GLU A CA 4
ATOM 6645 C C . GLU A 1 67 ? -7.642 -18.379 -7.072 1.00 0.00 67 GLU A C 4
ATOM 6646 O O . GLU A 1 67 ? -7.182 -17.540 -6.298 1.00 0.00 67 GLU A O 4
ATOM 6658 N N . ALA A 1 68 ? -8.797 -19.005 -6.901 1.00 0.00 68 ALA A N 4
ATOM 6659 C CA . ALA A 1 68 ? -9.631 -18.732 -5.743 1.00 0.00 68 ALA A CA 4
ATOM 6660 C C . ALA A 1 68 ? -9.801 -17.220 -5.587 1.00 0.00 68 ALA A C 4
ATOM 6661 O O . ALA A 1 68 ? -9.678 -16.474 -6.558 1.00 0.00 68 ALA A O 4
ATOM 6668 N N . GLY A 1 69 ? -10.082 -16.812 -4.358 1.00 0.00 69 GLY A N 4
ATOM 6669 C CA . GLY A 1 69 ? -10.270 -15.401 -4.063 1.00 0.00 69 GLY A CA 4
ATOM 6670 C C . GLY A 1 69 ? -9.114 -14.859 -3.219 1.00 0.00 69 GLY A C 4
ATOM 6671 O O . GLY A 1 69 ? -9.023 -15.148 -2.027 1.00 0.00 69 GLY A O 4
ATOM 6675 N N . LYS A 1 70 ? -8.261 -14.083 -3.871 1.00 0.00 70 LYS A N 4
ATOM 6676 C CA . LYS A 1 70 ? -7.115 -13.498 -3.196 1.00 0.00 70 LYS A CA 4
ATOM 6677 C C . LYS A 1 70 ? -7.403 -12.025 -2.895 1.00 0.00 70 LYS A C 4
ATOM 6678 O O . LYS A 1 70 ? -8.325 -11.441 -3.462 1.00 0.00 70 LYS A O 4
ATOM 6697 N N . PHE A 1 71 ? -6.597 -11.468 -2.004 1.00 0.00 71 PHE A N 4
ATOM 6698 C CA . PHE A 1 71 ? -6.753 -10.075 -1.622 1.00 0.00 71 PHE A CA 4
ATOM 6699 C C . PHE A 1 71 ? -5.470 -9.286 -1.887 1.00 0.00 71 PHE A C 4
ATOM 6700 O O . PHE A 1 71 ? -4.609 -9.182 -1.014 1.00 0.00 71 PHE A O 4
ATOM 6717 N N . VAL A 1 72 ? -5.381 -8.750 -3.095 1.00 0.00 72 VAL A N 4
ATOM 6718 C CA . VAL A 1 72 ? -4.217 -7.974 -3.487 1.00 0.00 72 VAL A CA 4
ATOM 6719 C C . VAL A 1 72 ? -4.661 -6.809 -4.374 1.00 0.00 72 VAL A C 4
ATOM 6720 O O . VAL A 1 72 ? -5.505 -6.980 -5.253 1.00 0.00 72 VAL A O 4
ATOM 6733 N N . PHE A 1 73 ? -4.073 -5.651 -4.113 1.00 0.00 73 PHE A N 4
ATOM 6734 C CA . PHE A 1 73 ? -4.397 -4.458 -4.877 1.00 0.00 73 PHE A CA 4
ATOM 6735 C C . PHE A 1 73 ? -3.199 -3.510 -4.949 1.00 0.00 73 PHE A C 4
ATOM 6736 O O . PHE A 1 73 ? -2.501 -3.310 -3.956 1.00 0.00 73 PHE A O 4
ATOM 6753 N N . GLU A 1 74 ? -2.997 -2.951 -6.133 1.00 0.00 74 GLU A N 4
ATOM 6754 C CA . GLU A 1 74 ? -1.895 -2.029 -6.347 1.00 0.00 74 GLU A CA 4
ATOM 6755 C C . GLU A 1 74 ? -2.424 -0.609 -6.561 1.00 0.00 74 GLU A C 4
ATOM 6756 O O . GLU A 1 74 ? -3.553 -0.426 -7.015 1.00 0.00 74 GLU A O 4
ATOM 6768 N N . ILE A 1 75 ? -1.584 0.359 -6.224 1.00 0.00 75 ILE A N 4
ATOM 6769 C CA . ILE A 1 75 ? -1.954 1.756 -6.373 1.00 0.00 75 ILE A CA 4
ATOM 6770 C C . ILE A 1 75 ? -1.106 2.388 -7.479 1.00 0.00 75 ILE A C 4
ATOM 6771 O O . ILE A 1 75 ? 0.121 2.395 -7.398 1.00 0.00 75 ILE A O 4
ATOM 6787 N N . ILE A 1 76 ? -1.795 2.902 -8.487 1.00 0.00 76 ILE A N 4
ATOM 6788 C CA . ILE A 1 76 ? -1.121 3.535 -9.608 1.00 0.00 76 ILE A CA 4
ATOM 6789 C C . ILE A 1 76 ? -1.266 5.054 -9.494 1.00 0.00 76 ILE A C 4
ATOM 6790 O O . ILE A 1 76 ? -2.333 5.554 -9.143 1.00 0.00 76 ILE A O 4
ATOM 6806 N N . PRO A 1 77 ? -0.148 5.763 -9.806 1.00 0.00 77 PRO A N 4
ATOM 6807 C CA . PRO A 1 77 ? -0.141 7.215 -9.742 1.00 0.00 77 PRO A CA 4
ATOM 6808 C C . PRO A 1 77 ? -0.897 7.820 -10.926 1.00 0.00 77 PRO A C 4
ATOM 6809 O O . PRO A 1 77 ? -1.513 7.097 -11.708 1.00 0.00 77 PRO A O 4
ATOM 6820 N N . ALA A 1 78 ? -0.825 9.139 -11.021 1.00 0.00 78 ALA A N 4
ATOM 6821 C CA . ALA A 1 78 ? -1.495 9.850 -12.097 1.00 0.00 78 ALA A CA 4
ATOM 6822 C C . ALA A 1 78 ? -0.449 10.384 -13.078 1.00 0.00 78 ALA A C 4
ATOM 6823 O O . ALA A 1 78 ? -0.610 10.260 -14.291 1.00 0.00 78 ALA A O 4
ATOM 6830 N N . SER A 1 79 ? 0.599 10.969 -12.516 1.00 0.00 79 SER A N 4
ATOM 6831 C CA . SER A 1 79 ? 1.670 11.523 -13.326 1.00 0.00 79 SER A CA 4
ATOM 6832 C C . SER A 1 79 ? 2.049 10.540 -14.436 1.00 0.00 79 SER A C 4
ATOM 6833 O O . SER A 1 79 ? 2.420 10.952 -15.534 1.00 0.00 79 SER A O 4
ATOM 6841 N N . TRP A 1 80 ? 1.942 9.260 -14.111 1.00 0.00 80 TRP A N 4
ATOM 6842 C CA . TRP A 1 80 ? 2.269 8.216 -15.067 1.00 0.00 80 TRP A CA 4
ATOM 6843 C C . TRP A 1 80 ? 1.220 8.249 -16.180 1.00 0.00 80 TRP A C 4
ATOM 6844 O O . TRP A 1 80 ? 1.490 8.732 -17.279 1.00 0.00 80 TRP A O 4
ATOM 6865 N N . ASP A 1 81 ? 0.045 7.728 -15.858 1.00 0.00 81 ASP A N 4
ATOM 6866 C CA . ASP A 1 81 ? -1.046 7.692 -16.818 1.00 0.00 81 ASP A CA 4
ATOM 6867 C C . ASP A 1 81 ? -0.849 6.505 -17.763 1.00 0.00 81 ASP A C 4
ATOM 6868 O O . ASP A 1 81 ? -1.707 5.628 -17.850 1.00 0.00 81 ASP A O 4
ATOM 6877 N N . GLN A 1 82 ? 0.286 6.515 -18.446 1.00 0.00 82 GLN A N 4
ATOM 6878 C CA . GLN A 1 82 ? 0.606 5.450 -19.381 1.00 0.00 82 GLN A CA 4
ATOM 6879 C C . GLN A 1 82 ? 0.993 4.178 -18.624 1.00 0.00 82 GLN A C 4
ATOM 6880 O O . GLN A 1 82 ? 1.106 4.190 -17.399 1.00 0.00 82 GLN A O 4
ATOM 6894 N N . ASN A 1 83 ? 1.184 3.110 -19.385 1.00 0.00 83 ASN A N 4
ATOM 6895 C CA . ASN A 1 83 ? 1.555 1.832 -18.801 1.00 0.00 83 ASN A CA 4
ATOM 6896 C C . ASN A 1 83 ? 2.266 0.982 -19.856 1.00 0.00 83 ASN A C 4
ATOM 6897 O O . ASN A 1 83 ? 2.252 -0.246 -19.782 1.00 0.00 83 ASN A O 4
ATOM 6908 N N . ARG A 1 84 ? 2.871 1.669 -20.814 1.00 0.00 84 ARG A N 4
ATOM 6909 C CA . ARG A 1 84 ? 3.586 0.992 -21.883 1.00 0.00 84 ARG A CA 4
ATOM 6910 C C . ARG A 1 84 ? 5.087 1.268 -21.775 1.00 0.00 84 ARG A C 4
ATOM 6911 O O . ARG A 1 84 ? 5.806 1.208 -22.772 1.00 0.00 84 ARG A O 4
ATOM 6932 N N . MET A 1 85 ? 5.515 1.566 -20.558 1.00 0.00 85 MET A N 4
ATOM 6933 C CA . MET A 1 85 ? 6.918 1.852 -20.307 1.00 0.00 85 MET A CA 4
ATOM 6934 C C . MET A 1 85 ? 7.212 1.881 -18.806 1.00 0.00 85 MET A C 4
ATOM 6935 O O . MET A 1 85 ? 7.168 2.940 -18.181 1.00 0.00 85 MET A O 4
ATOM 6949 N N . GLY A 1 86 ? 7.505 0.706 -18.270 1.00 0.00 86 GLY A N 4
ATOM 6950 C CA . GLY A 1 86 ? 7.806 0.583 -16.853 1.00 0.00 86 GLY A CA 4
ATOM 6951 C C . GLY A 1 86 ? 6.526 0.611 -16.016 1.00 0.00 86 GLY A C 4
ATOM 6952 O O . GLY A 1 86 ? 5.726 -0.322 -16.066 1.00 0.00 86 GLY A O 4
ATOM 6956 N N . GLN A 1 87 ? 6.371 1.692 -15.266 1.00 0.00 87 GLN A N 4
ATOM 6957 C CA . GLN A 1 87 ? 5.201 1.854 -14.419 1.00 0.00 87 GLN A CA 4
ATOM 6958 C C . GLN A 1 87 ? 5.221 0.829 -13.284 1.00 0.00 87 GLN A C 4
ATOM 6959 O O . GLN A 1 87 ? 4.701 -0.276 -13.432 1.00 0.00 87 GLN A O 4
ATOM 6973 N N . ASP A 1 88 ? 5.828 1.231 -12.177 1.00 0.00 88 ASP A N 4
ATOM 6974 C CA . ASP A 1 88 ? 5.923 0.361 -11.017 1.00 0.00 88 ASP A CA 4
ATOM 6975 C C . ASP A 1 88 ? 4.973 0.864 -9.928 1.00 0.00 88 ASP A C 4
ATOM 6976 O O . ASP A 1 88 ? 5.408 1.479 -8.956 1.00 0.00 88 ASP A O 4
ATOM 6985 N N . SER A 1 89 ? 3.693 0.583 -10.128 1.00 0.00 89 SER A N 4
ATOM 6986 C CA . SER A 1 89 ? 2.678 1.000 -9.175 1.00 0.00 89 SER A CA 4
ATOM 6987 C C . SER A 1 89 ? 3.017 0.465 -7.782 1.00 0.00 89 SER A C 4
ATOM 6988 O O . SER A 1 89 ? 4.037 -0.199 -7.599 1.00 0.00 89 SER A O 4
ATOM 6996 N N . TYR A 1 90 ? 2.143 0.774 -6.836 1.00 0.00 90 TYR A N 4
ATOM 6997 C CA . TYR A 1 90 ? 2.337 0.333 -5.465 1.00 0.00 90 TYR A CA 4
ATOM 6998 C C . TYR A 1 90 ? 1.548 -0.948 -5.185 1.00 0.00 90 TYR A C 4
ATOM 6999 O O . TYR A 1 90 ? 0.388 -0.891 -4.781 1.00 0.00 90 TYR A O 4
ATOM 7017 N N . VAL A 1 91 ? 2.210 -2.074 -5.409 1.00 0.00 91 VAL A N 4
ATOM 7018 C CA . VAL A 1 91 ? 1.585 -3.366 -5.186 1.00 0.00 91 VAL A CA 4
ATOM 7019 C C . VAL A 1 91 ? 1.486 -3.626 -3.682 1.00 0.00 91 VAL A C 4
ATOM 7020 O O . VAL A 1 91 ? 2.478 -3.967 -3.040 1.00 0.00 91 VAL A O 4
ATOM 7033 N N . LEU A 1 92 ? 0.279 -3.456 -3.163 1.00 0.00 92 LEU A N 4
ATOM 7034 C CA . LEU A 1 92 ? 0.036 -3.668 -1.746 1.00 0.00 92 LEU A CA 4
ATOM 7035 C C . LEU A 1 92 ? -0.853 -4.900 -1.564 1.00 0.00 92 LEU A C 4
ATOM 7036 O O . LEU A 1 92 ? -1.651 -5.229 -2.440 1.00 0.00 92 LEU A O 4
ATOM 7052 N N . MET A 1 93 ? -0.684 -5.549 -0.421 1.00 0.00 93 MET A N 4
ATOM 7053 C CA . MET A 1 93 ? -1.460 -6.737 -0.113 1.00 0.00 93 MET A CA 4
ATOM 7054 C C . MET A 1 93 ? -1.872 -6.756 1.361 1.00 0.00 93 MET A C 4
ATOM 7055 O O . MET A 1 93 ? -1.120 -6.308 2.225 1.00 0.00 93 MET A O 4
ATOM 7069 N N . ALA A 1 94 ? -3.065 -7.280 1.602 1.00 0.00 94 ALA A N 4
ATOM 7070 C CA . ALA A 1 94 ? -3.586 -7.363 2.956 1.00 0.00 94 ALA A CA 4
ATOM 7071 C C . ALA A 1 94 ? -3.743 -8.834 3.348 1.00 0.00 94 ALA A C 4
ATOM 7072 O O . ALA A 1 94 ? -3.884 -9.698 2.484 1.00 0.00 94 ALA A O 4
ATOM 7079 N N . SER A 1 95 ? -3.712 -9.072 4.651 1.00 0.00 95 SER A N 4
ATOM 7080 C CA . SER A 1 95 ? -3.849 -10.423 5.168 1.00 0.00 95 SER A CA 4
ATOM 7081 C C . SER A 1 95 ? -5.267 -10.938 4.918 1.00 0.00 95 SER A C 4
ATOM 7082 O O . SER A 1 95 ? -5.455 -11.939 4.227 1.00 0.00 95 SER A O 4
ATOM 7090 N N . SER A 1 96 ? -6.229 -10.232 5.492 1.00 0.00 96 SER A N 4
ATOM 7091 C CA . SER A 1 96 ? -7.625 -10.605 5.340 1.00 0.00 96 SER A CA 4
ATOM 7092 C C . SER A 1 96 ? -8.269 -9.781 4.223 1.00 0.00 96 SER A C 4
ATOM 7093 O O . SER A 1 96 ? -7.602 -8.971 3.581 1.00 0.00 96 SER A O 4
ATOM 7101 N N . GLN A 1 97 ? -9.558 -10.015 4.026 1.00 0.00 97 GLN A N 4
ATOM 7102 C CA . GLN A 1 97 ? -10.299 -9.304 2.998 1.00 0.00 97 GLN A CA 4
ATOM 7103 C C . GLN A 1 97 ? -10.917 -8.029 3.575 1.00 0.00 97 GLN A C 4
ATOM 7104 O O . GLN A 1 97 ? -10.922 -6.986 2.922 1.00 0.00 97 GLN A O 4
ATOM 7118 N N . ALA A 1 98 ? -11.423 -8.153 4.793 1.00 0.00 98 ALA A N 4
ATOM 7119 C CA . ALA A 1 98 ? -12.043 -7.024 5.466 1.00 0.00 98 ALA A CA 4
ATOM 7120 C C . ALA A 1 98 ? -11.004 -5.916 5.654 1.00 0.00 98 ALA A C 4
ATOM 7121 O O . ALA A 1 98 ? -11.356 -4.743 5.767 1.00 0.00 98 ALA A O 4
ATOM 7128 N N . GLU A 1 99 ? -9.745 -6.328 5.681 1.00 0.00 99 GLU A N 4
ATOM 7129 C CA . GLU A 1 99 ? -8.653 -5.385 5.853 1.00 0.00 99 GLU A CA 4
ATOM 7130 C C . GLU A 1 99 ? -8.357 -4.668 4.534 1.00 0.00 99 GLU A C 4
ATOM 7131 O O . GLU A 1 99 ? -8.084 -3.469 4.523 1.00 0.00 99 GLU A O 4
ATOM 7143 N N . MET A 1 100 ? -8.420 -5.434 3.455 1.00 0.00 100 MET A N 4
ATOM 7144 C CA . MET A 1 100 ? -8.162 -4.888 2.133 1.00 0.00 100 MET A CA 4
ATOM 7145 C C . MET A 1 100 ? -9.327 -4.012 1.666 1.00 0.00 100 MET A C 4
ATOM 7146 O O . MET A 1 100 ? -9.116 -2.986 1.020 1.00 0.00 100 MET A O 4
ATOM 7160 N N . GLU A 1 101 ? -10.529 -4.448 2.010 1.00 0.00 101 GLU A N 4
ATOM 7161 C CA . GLU A 1 101 ? -11.727 -3.717 1.633 1.00 0.00 101 GLU A CA 4
ATOM 7162 C C . GLU A 1 101 ? -11.731 -2.333 2.285 1.00 0.00 101 GLU A C 4
ATOM 7163 O O . GLU A 1 101 ? -12.156 -1.355 1.671 1.00 0.00 101 GLU A O 4
ATOM 7175 N N . GLU A 1 102 ? -11.252 -2.294 3.520 1.00 0.00 102 GLU A N 4
ATOM 7176 C CA . GLU A 1 102 ? -11.194 -1.045 4.261 1.00 0.00 102 GLU A CA 4
ATOM 7177 C C . GLU A 1 102 ? -10.177 -0.097 3.625 1.00 0.00 102 GLU A C 4
ATOM 7178 O O . GLU A 1 102 ? -10.531 0.997 3.187 1.00 0.00 102 GLU A O 4
ATOM 7190 N N . TRP A 1 103 ? -8.932 -0.549 3.593 1.00 0.00 103 TRP A N 4
ATOM 7191 C CA . TRP A 1 103 ? -7.860 0.246 3.018 1.00 0.00 103 TRP A CA 4
ATOM 7192 C C . TRP A 1 103 ? -8.343 0.783 1.669 1.00 0.00 103 TRP A C 4
ATOM 7193 O O . TRP A 1 103 ? -8.339 1.992 1.442 1.00 0.00 103 TRP A O 4
ATOM 7214 N N . VAL A 1 104 ? -8.747 -0.141 0.810 1.00 0.00 104 VAL A N 4
ATOM 7215 C CA . VAL A 1 104 ? -9.231 0.225 -0.510 1.00 0.00 104 VAL A CA 4
ATOM 7216 C C . VAL A 1 104 ? -10.358 1.250 -0.369 1.00 0.00 104 VAL A C 4
ATOM 7217 O O . VAL A 1 104 ? -10.354 2.280 -1.041 1.00 0.00 104 VAL A O 4
ATOM 7230 N N . LYS A 1 105 ? -11.297 0.931 0.510 1.00 0.00 105 LYS A N 4
ATOM 7231 C CA . LYS A 1 105 ? -12.429 1.811 0.747 1.00 0.00 105 LYS A CA 4
ATOM 7232 C C . LYS A 1 105 ? -11.920 3.229 1.017 1.00 0.00 105 LYS A C 4
ATOM 7233 O O . LYS A 1 105 ? -12.209 4.151 0.256 1.00 0.00 105 LYS A O 4
ATOM 7252 N N . PHE A 1 106 ? -11.170 3.357 2.102 1.00 0.00 106 PHE A N 4
ATOM 7253 C CA . PHE A 1 106 ? -10.618 4.647 2.481 1.00 0.00 106 PHE A CA 4
ATOM 7254 C C . PHE A 1 106 ? -9.801 5.251 1.338 1.00 0.00 106 PHE A C 4
ATOM 7255 O O . PHE A 1 106 ? -9.955 6.427 1.014 1.00 0.00 106 PHE A O 4
ATOM 7272 N N . LEU A 1 107 ? -8.949 4.418 0.757 1.00 0.00 107 LEU A N 4
ATOM 7273 C CA . LEU A 1 107 ? -8.107 4.855 -0.343 1.00 0.00 107 LEU A CA 4
ATOM 7274 C C . LEU A 1 107 ? -8.989 5.376 -1.479 1.00 0.00 107 LEU A C 4
ATOM 7275 O O . LEU A 1 107 ? -9.013 6.575 -1.752 1.00 0.00 107 LEU A O 4
ATOM 7291 N N . ARG A 1 108 ? -9.693 4.448 -2.111 1.00 0.00 108 ARG A N 4
ATOM 7292 C CA . ARG A 1 108 ? -10.575 4.798 -3.212 1.00 0.00 108 ARG A CA 4
ATOM 7293 C C . ARG A 1 108 ? -11.489 5.958 -2.811 1.00 0.00 108 ARG A C 4
ATOM 7294 O O . ARG A 1 108 ? -11.705 6.882 -3.594 1.00 0.00 108 ARG A O 4
ATOM 7315 N N . ARG A 1 109 ? -12.001 5.873 -1.592 1.00 0.00 109 ARG A N 4
ATOM 7316 C CA . ARG A 1 109 ? -12.887 6.904 -1.079 1.00 0.00 109 ARG A CA 4
ATOM 7317 C C . ARG A 1 109 ? -12.252 8.285 -1.255 1.00 0.00 109 ARG A C 4
ATOM 7318 O O . ARG A 1 109 ? -12.819 9.153 -1.916 1.00 0.00 109 ARG A O 4
ATOM 7339 N N . VAL A 1 110 ? -11.083 8.445 -0.651 1.00 0.00 110 VAL A N 4
ATOM 7340 C CA . VAL A 1 110 ? -10.365 9.706 -0.733 1.00 0.00 110 VAL A CA 4
ATOM 7341 C C . VAL A 1 110 ? -10.079 10.030 -2.201 1.00 0.00 110 VAL A C 4
ATOM 7342 O O . VAL A 1 110 ? -10.384 11.126 -2.669 1.00 0.00 110 VAL A O 4
ATOM 7355 N N . ALA A 1 111 ? -9.496 9.058 -2.886 1.00 0.00 111 ALA A N 4
ATOM 7356 C CA . ALA A 1 111 ? -9.166 9.226 -4.291 1.00 0.00 111 ALA A CA 4
ATOM 7357 C C . ALA A 1 111 ? -10.397 9.736 -5.043 1.00 0.00 111 ALA A C 4
ATOM 7358 O O . ALA A 1 111 ? -10.276 10.528 -5.976 1.00 0.00 111 ALA A O 4
ATOM 7365 N N . GLY A 1 112 ? -11.555 9.261 -4.608 1.00 0.00 112 GLY A N 4
ATOM 7366 C CA . GLY A 1 112 ? -12.808 9.659 -5.228 1.00 0.00 112 GLY A CA 4
ATOM 7367 C C . GLY A 1 112 ? -13.078 8.841 -6.492 1.00 0.00 112 GLY A C 4
ATOM 7368 O O . GLY A 1 112 ? -12.885 9.329 -7.604 1.00 0.00 112 GLY A O 4
ATOM 7372 N N . SER A 1 113 ? -13.520 7.610 -6.279 1.00 0.00 113 SER A N 4
ATOM 7373 C CA . SER A 1 113 ? -13.819 6.720 -7.388 1.00 0.00 113 SER A CA 4
ATOM 7374 C C . SER A 1 113 ? -14.754 5.602 -6.924 1.00 0.00 113 SER A C 4
ATOM 7375 O O . SER A 1 113 ? -14.531 4.994 -5.878 1.00 0.00 113 SER A O 4
ATOM 7383 N N . GLY A 1 114 ? -15.783 5.365 -7.724 1.00 0.00 114 GLY A N 4
ATOM 7384 C CA . GLY A 1 114 ? -16.754 4.331 -7.409 1.00 0.00 114 GLY A CA 4
ATOM 7385 C C . GLY A 1 114 ? -17.203 3.596 -8.673 1.00 0.00 114 GLY A C 4
ATOM 7386 O O . GLY A 1 114 ? -16.767 3.926 -9.775 1.00 0.00 114 GLY A O 4
ATOM 7390 N N . PRO A 1 115 ? -18.091 2.586 -8.467 1.00 0.00 115 PRO A N 4
ATOM 7391 C CA . PRO A 1 115 ? -18.603 1.802 -9.578 1.00 0.00 115 PRO A CA 4
ATOM 7392 C C . PRO A 1 115 ? -19.638 2.595 -10.378 1.00 0.00 115 PRO A C 4
ATOM 7393 O O . PRO A 1 115 ? -20.789 2.177 -10.498 1.00 0.00 115 PRO A O 4
ATOM 7404 N N . SER A 1 116 ? -19.192 3.726 -10.905 1.00 0.00 116 SER A N 4
ATOM 7405 C CA . SER A 1 116 ? -20.065 4.581 -11.690 1.00 0.00 116 SER A CA 4
ATOM 7406 C C . SER A 1 116 ? -21.432 4.697 -11.013 1.00 0.00 116 SER A C 4
ATOM 7407 O O . SER A 1 116 ? -22.362 3.968 -11.355 1.00 0.00 116 SER A O 4
ATOM 7415 N N . SER A 1 117 ? -21.510 5.619 -10.064 1.00 0.00 117 SER A N 4
ATOM 7416 C CA . SER A 1 117 ? -22.748 5.839 -9.336 1.00 0.00 117 SER A CA 4
ATOM 7417 C C . SER A 1 117 ? -23.496 7.037 -9.925 1.00 0.00 117 SER A C 4
ATOM 7418 O O . SER A 1 117 ? -24.610 6.893 -10.424 1.00 0.00 117 SER A O 4
ATOM 7426 N N . GLY A 1 118 ? -22.852 8.192 -9.847 1.00 0.00 118 GLY A N 4
ATOM 7427 C CA . GLY A 1 118 ? -23.441 9.414 -10.366 1.00 0.00 118 GLY A CA 4
ATOM 7428 C C . GLY A 1 118 ? -22.371 10.480 -10.610 1.00 0.00 118 GLY A C 4
ATOM 7429 O O . GLY A 1 118 ? -22.601 11.663 -10.369 1.00 0.00 118 GLY A O 4
ATOM 7433 N N . GLY A 1 1 ? -17.906 22.560 3.890 1.00 0.00 1 GLY A N 5
ATOM 7434 C CA . GLY A 1 1 ? -18.312 22.899 5.243 1.00 0.00 1 GLY A CA 5
ATOM 7435 C C . GLY A 1 1 ? -17.138 22.772 6.216 1.00 0.00 1 GLY A C 5
ATOM 7436 O O . GLY A 1 1 ? -16.237 23.610 6.219 1.00 0.00 1 GLY A O 5
ATOM 7440 N N . SER A 1 2 ? -17.187 21.719 7.019 1.00 0.00 2 SER A N 5
ATOM 7441 C CA . SER A 1 2 ? -16.138 21.473 7.994 1.00 0.00 2 SER A CA 5
ATOM 7442 C C . SER A 1 2 ? -15.925 19.968 8.165 1.00 0.00 2 SER A C 5
ATOM 7443 O O . SER A 1 2 ? -16.886 19.200 8.189 1.00 0.00 2 SER A O 5
ATOM 7451 N N . SER A 1 3 ? -14.660 19.590 8.278 1.00 0.00 3 SER A N 5
ATOM 7452 C CA . SER A 1 3 ? -14.309 18.190 8.445 1.00 0.00 3 SER A CA 5
ATOM 7453 C C . SER A 1 3 ? -13.395 18.022 9.660 1.00 0.00 3 SER A C 5
ATOM 7454 O O . SER A 1 3 ? -13.733 17.303 10.600 1.00 0.00 3 SER A O 5
ATOM 7462 N N . GLY A 1 4 ? -12.256 18.696 9.602 1.00 0.00 4 GLY A N 5
ATOM 7463 C CA . GLY A 1 4 ? -11.291 18.629 10.686 1.00 0.00 4 GLY A CA 5
ATOM 7464 C C . GLY A 1 4 ? -10.375 17.414 10.531 1.00 0.00 4 GLY A C 5
ATOM 7465 O O . GLY A 1 4 ? -9.648 17.301 9.545 1.00 0.00 4 GLY A O 5
ATOM 7469 N N . SER A 1 5 ? -10.439 16.535 11.520 1.00 0.00 5 SER A N 5
ATOM 7470 C CA . SER A 1 5 ? -9.624 15.332 11.506 1.00 0.00 5 SER A CA 5
ATOM 7471 C C . SER A 1 5 ? -8.214 15.661 11.012 1.00 0.00 5 SER A C 5
ATOM 7472 O O . SER A 1 5 ? -7.937 15.580 9.817 1.00 0.00 5 SER A O 5
ATOM 7480 N N . SER A 1 6 ? -7.360 16.024 11.958 1.00 0.00 6 SER A N 5
ATOM 7481 C CA . SER A 1 6 ? -5.985 16.365 11.634 1.00 0.00 6 SER A CA 5
ATOM 7482 C C . SER A 1 6 ? -5.161 15.091 11.442 1.00 0.00 6 SER A C 5
ATOM 7483 O O . SER A 1 6 ? -4.522 14.910 10.407 1.00 0.00 6 SER A O 5
ATOM 7491 N N . GLY A 1 7 ? -5.202 14.240 12.457 1.00 0.00 7 GLY A N 5
ATOM 7492 C CA . GLY A 1 7 ? -4.467 12.987 12.414 1.00 0.00 7 GLY A CA 5
ATOM 7493 C C . GLY A 1 7 ? -4.827 12.182 11.164 1.00 0.00 7 GLY A C 5
ATOM 7494 O O . GLY A 1 7 ? -5.508 12.687 10.271 1.00 0.00 7 GLY A O 5
ATOM 7498 N N . PRO A 1 8 ? -4.343 10.912 11.138 1.00 0.00 8 PRO A N 5
ATOM 7499 C CA . PRO A 1 8 ? -4.608 10.032 10.012 1.00 0.00 8 PRO A CA 5
ATOM 7500 C C . PRO A 1 8 ? -6.049 9.519 10.044 1.00 0.00 8 PRO A C 5
ATOM 7501 O O . PRO A 1 8 ? -6.844 9.943 10.881 1.00 0.00 8 PRO A O 5
ATOM 7512 N N . ILE A 1 9 ? -6.342 8.615 9.121 1.00 0.00 9 ILE A N 5
ATOM 7513 C CA . ILE A 1 9 ? -7.673 8.040 9.032 1.00 0.00 9 ILE A CA 5
ATOM 7514 C C . ILE A 1 9 ? -7.595 6.538 9.313 1.00 0.00 9 ILE A C 5
ATOM 7515 O O . ILE A 1 9 ? -8.445 5.988 10.012 1.00 0.00 9 ILE A O 5
ATOM 7531 N N . LYS A 1 10 ? -6.567 5.916 8.754 1.00 0.00 10 LYS A N 5
ATOM 7532 C CA . LYS A 1 10 ? -6.367 4.489 8.936 1.00 0.00 10 LYS A CA 5
ATOM 7533 C C . LYS A 1 10 ? -4.872 4.204 9.092 1.00 0.00 10 LYS A C 5
ATOM 7534 O O . LYS A 1 10 ? -4.064 4.644 8.276 1.00 0.00 10 LYS A O 5
ATOM 7553 N N . MET A 1 11 ? -4.549 3.468 10.146 1.00 0.00 11 MET A N 5
ATOM 7554 C CA . MET A 1 11 ? -3.165 3.119 10.419 1.00 0.00 11 MET A CA 5
ATOM 7555 C C . MET A 1 11 ? -3.028 1.629 10.737 1.00 0.00 11 MET A C 5
ATOM 7556 O O . MET A 1 11 ? -3.705 1.116 11.627 1.00 0.00 11 MET A O 5
ATOM 7570 N N . GLY A 1 12 ? -2.148 0.976 9.993 1.00 0.00 12 GLY A N 5
ATOM 7571 C CA . GLY A 1 12 ? -1.914 -0.445 10.185 1.00 0.00 12 GLY A CA 5
ATOM 7572 C C . GLY A 1 12 ? -0.664 -0.902 9.430 1.00 0.00 12 GLY A C 5
ATOM 7573 O O . GLY A 1 12 ? 0.194 -0.087 9.093 1.00 0.00 12 GLY A O 5
ATOM 7577 N N . TRP A 1 13 ? -0.600 -2.203 9.187 1.00 0.00 13 TRP A N 5
ATOM 7578 C CA . TRP A 1 13 ? 0.531 -2.777 8.478 1.00 0.00 13 TRP A CA 5
ATOM 7579 C C . TRP A 1 13 ? 0.003 -3.445 7.207 1.00 0.00 13 TRP A C 5
ATOM 7580 O O . TRP A 1 13 ? -1.101 -3.988 7.200 1.00 0.00 13 TRP A O 5
ATOM 7601 N N . LEU A 1 14 ? 0.816 -3.383 6.163 1.00 0.00 14 LEU A N 5
ATOM 7602 C CA . LEU A 1 14 ? 0.444 -3.976 4.889 1.00 0.00 14 LEU A CA 5
ATOM 7603 C C . LEU A 1 14 ? 1.700 -4.496 4.188 1.00 0.00 14 LEU A C 5
ATOM 7604 O O . LEU A 1 14 ? 2.811 -4.069 4.499 1.00 0.00 14 LEU A O 5
ATOM 7620 N N . LYS A 1 15 ? 1.482 -5.411 3.255 1.00 0.00 15 LYS A N 5
ATOM 7621 C CA . LYS A 1 15 ? 2.583 -5.994 2.506 1.00 0.00 15 LYS A CA 5
ATOM 7622 C C . LYS A 1 15 ? 2.708 -5.286 1.156 1.00 0.00 15 LYS A C 5
ATOM 7623 O O . LYS A 1 15 ? 1.782 -5.319 0.346 1.00 0.00 15 LYS A O 5
ATOM 7642 N N . LYS A 1 16 ? 3.859 -4.663 0.955 1.00 0.00 16 LYS A N 5
ATOM 7643 C CA . LYS A 1 16 ? 4.117 -3.948 -0.284 1.00 0.00 16 LYS A CA 5
ATOM 7644 C C . LYS A 1 16 ? 5.249 -4.644 -1.043 1.00 0.00 16 LYS A C 5
ATOM 7645 O O . LYS A 1 16 ? 6.256 -5.026 -0.449 1.00 0.00 16 LYS A O 5
ATOM 7664 N N . GLN A 1 17 ? 5.045 -4.787 -2.344 1.00 0.00 17 GLN A N 5
ATOM 7665 C CA . GLN A 1 17 ? 6.035 -5.430 -3.191 1.00 0.00 17 GLN A CA 5
ATOM 7666 C C . GLN A 1 17 ? 7.304 -4.578 -3.264 1.00 0.00 17 GLN A C 5
ATOM 7667 O O . GLN A 1 17 ? 7.231 -3.362 -3.436 1.00 0.00 17 GLN A O 5
ATOM 7681 N N . ARG A 1 18 ? 8.438 -5.250 -3.131 1.00 0.00 18 ARG A N 5
ATOM 7682 C CA . ARG A 1 18 ? 9.721 -4.569 -3.180 1.00 0.00 18 ARG A CA 5
ATOM 7683 C C . ARG A 1 18 ? 9.877 -3.825 -4.508 1.00 0.00 18 ARG A C 5
ATOM 7684 O O . ARG A 1 18 ? 8.943 -3.771 -5.306 1.00 0.00 18 ARG A O 5
ATOM 7705 N N . SER A 1 19 ? 11.064 -3.269 -4.703 1.00 0.00 19 SER A N 5
ATOM 7706 C CA . SER A 1 19 ? 11.353 -2.531 -5.920 1.00 0.00 19 SER A CA 5
ATOM 7707 C C . SER A 1 19 ? 10.920 -3.343 -7.141 1.00 0.00 19 SER A C 5
ATOM 7708 O O . SER A 1 19 ? 9.759 -3.293 -7.544 1.00 0.00 19 SER A O 5
ATOM 7716 N N . ILE A 1 20 ? 11.876 -4.073 -7.696 1.00 0.00 20 ILE A N 5
ATOM 7717 C CA . ILE A 1 20 ? 11.607 -4.896 -8.864 1.00 0.00 20 ILE A CA 5
ATOM 7718 C C . ILE A 1 20 ? 11.921 -6.357 -8.536 1.00 0.00 20 ILE A C 5
ATOM 7719 O O . ILE A 1 20 ? 13.029 -6.829 -8.787 1.00 0.00 20 ILE A O 5
ATOM 7735 N N . VAL A 1 21 ? 10.926 -7.032 -7.980 1.00 0.00 21 VAL A N 5
ATOM 7736 C CA . VAL A 1 21 ? 11.082 -8.430 -7.616 1.00 0.00 21 VAL A CA 5
ATOM 7737 C C . VAL A 1 21 ? 9.794 -8.928 -6.957 1.00 0.00 21 VAL A C 5
ATOM 7738 O O . VAL A 1 21 ? 9.076 -8.154 -6.325 1.00 0.00 21 VAL A O 5
ATOM 7751 N N . LYS A 1 22 ? 9.539 -10.217 -7.127 1.00 0.00 22 LYS A N 5
ATOM 7752 C CA . LYS A 1 22 ? 8.350 -10.827 -6.558 1.00 0.00 22 LYS A CA 5
ATOM 7753 C C . LYS A 1 22 ? 8.586 -11.103 -5.071 1.00 0.00 22 LYS A C 5
ATOM 7754 O O . LYS A 1 22 ? 8.790 -12.250 -4.674 1.00 0.00 22 LYS A O 5
ATOM 7773 N N . ASN A 1 23 ? 8.552 -10.034 -4.290 1.00 0.00 23 ASN A N 5
ATOM 7774 C CA . ASN A 1 23 ? 8.759 -10.147 -2.857 1.00 0.00 23 ASN A CA 5
ATOM 7775 C C . ASN A 1 23 ? 7.857 -9.144 -2.134 1.00 0.00 23 ASN A C 5
ATOM 7776 O O . ASN A 1 23 ? 7.767 -7.984 -2.535 1.00 0.00 23 ASN A O 5
ATOM 7787 N N . TRP A 1 24 ? 7.213 -9.627 -1.083 1.00 0.00 24 TRP A N 5
ATOM 7788 C CA . TRP A 1 24 ? 6.321 -8.788 -0.301 1.00 0.00 24 TRP A CA 5
ATOM 7789 C C . TRP A 1 24 ? 7.068 -8.352 0.962 1.00 0.00 24 TRP A C 5
ATOM 7790 O O . TRP A 1 24 ? 7.690 -9.173 1.633 1.00 0.00 24 TRP A O 5
ATOM 7811 N N . GLN A 1 25 ? 6.981 -7.061 1.246 1.00 0.00 25 GLN A N 5
ATOM 7812 C CA . GLN A 1 25 ? 7.640 -6.507 2.416 1.00 0.00 25 GLN A CA 5
ATOM 7813 C C . GLN A 1 25 ? 6.607 -5.919 3.380 1.00 0.00 25 GLN A C 5
ATOM 7814 O O . GLN A 1 25 ? 5.942 -4.936 3.058 1.00 0.00 25 GLN A O 5
ATOM 7828 N N . GLN A 1 26 ? 6.504 -6.547 4.542 1.00 0.00 26 GLN A N 5
ATOM 7829 C CA . GLN A 1 26 ? 5.563 -6.099 5.554 1.00 0.00 26 GLN A CA 5
ATOM 7830 C C . GLN A 1 26 ? 6.010 -4.757 6.138 1.00 0.00 26 GLN A C 5
ATOM 7831 O O . GLN A 1 26 ? 6.937 -4.705 6.945 1.00 0.00 26 GLN A O 5
ATOM 7845 N N . ARG A 1 27 ? 5.331 -3.705 5.707 1.00 0.00 27 ARG A N 5
ATOM 7846 C CA . ARG A 1 27 ? 5.646 -2.367 6.177 1.00 0.00 27 ARG A CA 5
ATOM 7847 C C . ARG A 1 27 ? 4.394 -1.694 6.744 1.00 0.00 27 ARG A C 5
ATOM 7848 O O . ARG A 1 27 ? 3.275 -2.102 6.440 1.00 0.00 27 ARG A O 5
ATOM 7869 N N . TYR A 1 28 ? 4.626 -0.675 7.559 1.00 0.00 28 TYR A N 5
ATOM 7870 C CA . TYR A 1 28 ? 3.531 0.058 8.171 1.00 0.00 28 TYR A CA 5
ATOM 7871 C C . TYR A 1 28 ? 2.910 1.045 7.180 1.00 0.00 28 TYR A C 5
ATOM 7872 O O . TYR A 1 28 ? 3.613 1.866 6.594 1.00 0.00 28 TYR A O 5
ATOM 7890 N N . PHE A 1 29 ? 1.599 0.931 7.025 1.00 0.00 29 PHE A N 5
ATOM 7891 C CA . PHE A 1 29 ? 0.875 1.803 6.115 1.00 0.00 29 PHE A CA 5
ATOM 7892 C C . PHE A 1 29 ? -0.140 2.662 6.871 1.00 0.00 29 PHE A C 5
ATOM 7893 O O . PHE A 1 29 ? -1.056 2.136 7.502 1.00 0.00 29 PHE A O 5
ATOM 7910 N N . VAL A 1 30 ? 0.056 3.969 6.782 1.00 0.00 30 VAL A N 5
ATOM 7911 C CA . VAL A 1 30 ? -0.832 4.906 7.449 1.00 0.00 30 VAL A CA 5
ATOM 7912 C C . VAL A 1 30 ? -1.513 5.791 6.403 1.00 0.00 30 VAL A C 5
ATOM 7913 O O . VAL A 1 30 ? -0.938 6.068 5.351 1.00 0.00 30 VAL A O 5
ATOM 7926 N N . LEU A 1 31 ? -2.727 6.208 6.728 1.00 0.00 31 LEU A N 5
ATOM 7927 C CA . LEU A 1 31 ? -3.492 7.056 5.830 1.00 0.00 31 LEU A CA 5
ATOM 7928 C C . LEU A 1 31 ? -3.739 8.410 6.499 1.00 0.00 31 LEU A C 5
ATOM 7929 O O . LEU A 1 31 ? -4.381 8.481 7.545 1.00 0.00 31 LEU A O 5
ATOM 7945 N N . ARG A 1 32 ? -3.216 9.450 5.867 1.00 0.00 32 ARG A N 5
ATOM 7946 C CA . ARG A 1 32 ? -3.372 10.797 6.388 1.00 0.00 32 ARG A CA 5
ATOM 7947 C C . ARG A 1 32 ? -3.940 11.721 5.309 1.00 0.00 32 ARG A C 5
ATOM 7948 O O . ARG A 1 32 ? -3.450 11.739 4.180 1.00 0.00 32 ARG A O 5
ATOM 7969 N N . ALA A 1 33 ? -4.965 12.467 5.693 1.00 0.00 33 ALA A N 5
ATOM 7970 C CA . ALA A 1 33 ? -5.605 13.392 4.773 1.00 0.00 33 ALA A CA 5
ATOM 7971 C C . ALA A 1 33 ? -5.695 12.746 3.389 1.00 0.00 33 ALA A C 5
ATOM 7972 O O . ALA A 1 33 ? -5.971 11.553 3.273 1.00 0.00 33 ALA A O 5
ATOM 7979 N N . GLN A 1 34 ? -5.455 13.563 2.373 1.00 0.00 34 GLN A N 5
ATOM 7980 C CA . GLN A 1 34 ? -5.506 13.086 1.001 1.00 0.00 34 GLN A CA 5
ATOM 7981 C C . GLN A 1 34 ? -4.120 12.620 0.550 1.00 0.00 34 GLN A C 5
ATOM 7982 O O . GLN A 1 34 ? -3.604 13.087 -0.464 1.00 0.00 34 GLN A O 5
ATOM 7996 N N . GLN A 1 35 ? -3.557 11.705 1.326 1.00 0.00 35 GLN A N 5
ATOM 7997 C CA . GLN A 1 35 ? -2.241 11.170 1.019 1.00 0.00 35 GLN A CA 5
ATOM 7998 C C . GLN A 1 35 ? -2.031 9.834 1.734 1.00 0.00 35 GLN A C 5
ATOM 7999 O O . GLN A 1 35 ? -2.572 9.614 2.817 1.00 0.00 35 GLN A O 5
ATOM 8013 N N . LEU A 1 36 ? -1.243 8.978 1.101 1.00 0.00 36 LEU A N 5
ATOM 8014 C CA . LEU A 1 36 ? -0.955 7.670 1.663 1.00 0.00 36 LEU A CA 5
ATOM 8015 C C . LEU A 1 36 ? 0.532 7.588 2.017 1.00 0.00 36 LEU A C 5
ATOM 8016 O O . LEU A 1 36 ? 1.389 7.808 1.163 1.00 0.00 36 LEU A O 5
ATOM 8032 N N . TYR A 1 37 ? 0.791 7.271 3.277 1.00 0.00 37 TYR A N 5
ATOM 8033 C CA . TYR A 1 37 ? 2.159 7.157 3.754 1.00 0.00 37 TYR A CA 5
ATOM 8034 C C . TYR A 1 37 ? 2.439 5.751 4.287 1.00 0.00 37 TYR A C 5
ATOM 8035 O O . TYR A 1 37 ? 1.512 4.976 4.521 1.00 0.00 37 TYR A O 5
ATOM 8053 N N . TYR A 1 38 ? 3.720 5.464 4.463 1.00 0.00 38 TYR A N 5
ATOM 8054 C CA . TYR A 1 38 ? 4.134 4.164 4.965 1.00 0.00 38 TYR A CA 5
ATOM 8055 C C . TYR A 1 38 ? 5.510 4.245 5.627 1.00 0.00 38 TYR A C 5
ATOM 8056 O O . TYR A 1 38 ? 6.446 4.803 5.056 1.00 0.00 38 TYR A O 5
ATOM 8074 N N . TYR A 1 39 ? 5.591 3.679 6.822 1.00 0.00 39 TYR A N 5
ATOM 8075 C CA . TYR A 1 39 ? 6.837 3.679 7.569 1.00 0.00 39 TYR A CA 5
ATOM 8076 C C . TYR A 1 39 ? 7.427 2.270 7.653 1.00 0.00 39 TYR A C 5
ATOM 8077 O O . TYR A 1 39 ? 6.691 1.292 7.782 1.00 0.00 39 TYR A O 5
ATOM 8095 N N . LYS A 1 40 ? 8.748 2.210 7.577 1.00 0.00 40 LYS A N 5
ATOM 8096 C CA . LYS A 1 40 ? 9.444 0.936 7.644 1.00 0.00 40 LYS A CA 5
ATOM 8097 C C . LYS A 1 40 ? 8.972 0.166 8.878 1.00 0.00 40 LYS A C 5
ATOM 8098 O O . LYS A 1 40 ? 8.687 -1.028 8.797 1.00 0.00 40 LYS A O 5
ATOM 8117 N N . ASP A 1 41 ? 8.904 0.880 9.992 1.00 0.00 41 ASP A N 5
ATOM 8118 C CA . ASP A 1 41 ? 8.472 0.278 11.242 1.00 0.00 41 ASP A CA 5
ATOM 8119 C C . ASP A 1 41 ? 7.717 1.319 12.070 1.00 0.00 41 ASP A C 5
ATOM 8120 O O . ASP A 1 41 ? 7.562 2.463 11.644 1.00 0.00 41 ASP A O 5
ATOM 8129 N N . GLU A 1 42 ? 7.268 0.887 13.240 1.00 0.00 42 GLU A N 5
ATOM 8130 C CA . GLU A 1 42 ? 6.534 1.768 14.132 1.00 0.00 42 GLU A CA 5
ATOM 8131 C C . GLU A 1 42 ? 7.495 2.469 15.094 1.00 0.00 42 GLU A C 5
ATOM 8132 O O . GLU A 1 42 ? 7.184 2.641 16.272 1.00 0.00 42 GLU A O 5
ATOM 8144 N N . GLU A 1 43 ? 8.642 2.857 14.557 1.00 0.00 43 GLU A N 5
ATOM 8145 C CA . GLU A 1 43 ? 9.650 3.536 15.353 1.00 0.00 43 GLU A CA 5
ATOM 8146 C C . GLU A 1 43 ? 9.967 4.907 14.752 1.00 0.00 43 GLU A C 5
ATOM 8147 O O . GLU A 1 43 ? 9.790 5.932 15.409 1.00 0.00 43 GLU A O 5
ATOM 8159 N N . ASP A 1 44 ? 10.428 4.881 13.510 1.00 0.00 44 ASP A N 5
ATOM 8160 C CA . ASP A 1 44 ? 10.771 6.109 12.814 1.00 0.00 44 ASP A CA 5
ATOM 8161 C C . ASP A 1 44 ? 9.647 7.130 13.006 1.00 0.00 44 ASP A C 5
ATOM 8162 O O . ASP A 1 44 ? 8.513 6.760 13.305 1.00 0.00 44 ASP A O 5
ATOM 8171 N N . THR A 1 45 ? 10.002 8.393 12.826 1.00 0.00 45 THR A N 5
ATOM 8172 C CA . THR A 1 45 ? 9.038 9.470 12.976 1.00 0.00 45 THR A CA 5
ATOM 8173 C C . THR A 1 45 ? 8.693 10.071 11.612 1.00 0.00 45 THR A C 5
ATOM 8174 O O . THR A 1 45 ? 7.602 10.605 11.423 1.00 0.00 45 THR A O 5
ATOM 8185 N N . LYS A 1 46 ? 9.645 9.964 10.696 1.00 0.00 46 LYS A N 5
ATOM 8186 C CA . LYS A 1 46 ? 9.456 10.490 9.355 1.00 0.00 46 LYS A CA 5
ATOM 8187 C C . LYS A 1 46 ? 8.945 9.374 8.441 1.00 0.00 46 LYS A C 5
ATOM 8188 O O . LYS A 1 46 ? 9.329 8.216 8.596 1.00 0.00 46 LYS A O 5
ATOM 8207 N N . PRO A 1 47 ? 8.063 9.772 7.485 1.00 0.00 47 PRO A N 5
ATOM 8208 C CA . PRO A 1 47 ? 7.496 8.819 6.547 1.00 0.00 47 PRO A CA 5
ATOM 8209 C C . PRO A 1 47 ? 8.521 8.419 5.484 1.00 0.00 47 PRO A C 5
ATOM 8210 O O . PRO A 1 47 ? 9.584 9.030 5.380 1.00 0.00 47 PRO A O 5
ATOM 8221 N N . GLN A 1 48 ? 8.167 7.395 4.721 1.00 0.00 48 GLN A N 5
ATOM 8222 C CA . GLN A 1 48 ? 9.043 6.907 3.670 1.00 0.00 48 GLN A CA 5
ATOM 8223 C C . GLN A 1 48 ? 8.521 7.342 2.299 1.00 0.00 48 GLN A C 5
ATOM 8224 O O . GLN A 1 48 ? 9.132 8.180 1.637 1.00 0.00 48 GLN A O 5
ATOM 8238 N N . GLY A 1 49 ? 7.398 6.754 1.915 1.00 0.00 49 GLY A N 5
ATOM 8239 C CA . GLY A 1 49 ? 6.788 7.071 0.635 1.00 0.00 49 GLY A CA 5
ATOM 8240 C C . GLY A 1 49 ? 5.513 7.895 0.824 1.00 0.00 49 GLY A C 5
ATOM 8241 O O . GLY A 1 49 ? 5.002 8.008 1.938 1.00 0.00 49 GLY A O 5
ATOM 8245 N N . CYS A 1 50 ? 5.035 8.450 -0.280 1.00 0.00 50 CYS A N 5
ATOM 8246 C CA . CYS A 1 50 ? 3.830 9.261 -0.250 1.00 0.00 50 CYS A CA 5
ATOM 8247 C C . CYS A 1 50 ? 3.118 9.114 -1.596 1.00 0.00 50 CYS A C 5
ATOM 8248 O O . CYS A 1 50 ? 3.729 9.298 -2.648 1.00 0.00 50 CYS A O 5
ATOM 8256 N N . MET A 1 51 ? 1.837 8.785 -1.520 1.00 0.00 51 MET A N 5
ATOM 8257 C CA . MET A 1 51 ? 1.036 8.611 -2.719 1.00 0.00 51 MET A CA 5
ATOM 8258 C C . MET A 1 51 ? -0.208 9.502 -2.681 1.00 0.00 51 MET A C 5
ATOM 8259 O O . MET A 1 51 ? -0.975 9.461 -1.721 1.00 0.00 51 MET A O 5
ATOM 8273 N N . TYR A 1 52 ? -0.368 10.285 -3.738 1.00 0.00 52 TYR A N 5
ATOM 8274 C CA . TYR A 1 52 ? -1.505 11.184 -3.837 1.00 0.00 52 TYR A CA 5
ATOM 8275 C C . TYR A 1 52 ? -2.785 10.414 -4.169 1.00 0.00 52 TYR A C 5
ATOM 8276 O O . TYR A 1 52 ? -2.958 9.944 -5.293 1.00 0.00 52 TYR A O 5
ATOM 8294 N N . LEU A 1 53 ? -3.650 10.309 -3.171 1.00 0.00 53 LEU A N 5
ATOM 8295 C CA . LEU A 1 53 ? -4.909 9.604 -3.342 1.00 0.00 53 LEU A CA 5
ATOM 8296 C C . LEU A 1 53 ? -5.713 10.269 -4.461 1.00 0.00 53 LEU A C 5
ATOM 8297 O O . LEU A 1 53 ? -6.293 9.586 -5.304 1.00 0.00 53 LEU A O 5
ATOM 8313 N N . PRO A 1 54 ? -5.721 11.629 -4.432 1.00 0.00 54 PRO A N 5
ATOM 8314 C CA . PRO A 1 54 ? -6.444 12.394 -5.434 1.00 0.00 54 PRO A CA 5
ATOM 8315 C C . PRO A 1 54 ? -5.698 12.393 -6.769 1.00 0.00 54 PRO A C 5
ATOM 8316 O O . PRO A 1 54 ? -5.357 13.451 -7.295 1.00 0.00 54 PRO A O 5
ATOM 8327 N N . GLY A 1 55 ? -5.466 11.192 -7.280 1.00 0.00 55 GLY A N 5
ATOM 8328 C CA . GLY A 1 55 ? -4.766 11.039 -8.544 1.00 0.00 55 GLY A CA 5
ATOM 8329 C C . GLY A 1 55 ? -4.068 9.680 -8.624 1.00 0.00 55 GLY A C 5
ATOM 8330 O O . GLY A 1 55 ? -2.918 9.592 -9.051 1.00 0.00 55 GLY A O 5
ATOM 8334 N N . CYS A 1 56 ? -4.794 8.653 -8.205 1.00 0.00 56 CYS A N 5
ATOM 8335 C CA . CYS A 1 56 ? -4.260 7.302 -8.224 1.00 0.00 56 CYS A CA 5
ATOM 8336 C C . CYS A 1 56 ? -5.344 6.363 -8.756 1.00 0.00 56 CYS A C 5
ATOM 8337 O O . CYS A 1 56 ? -6.487 6.776 -8.949 1.00 0.00 56 CYS A O 5
ATOM 8345 N N . THR A 1 57 ? -4.948 5.119 -8.979 1.00 0.00 57 THR A N 5
ATOM 8346 C CA . THR A 1 57 ? -5.872 4.119 -9.486 1.00 0.00 57 THR A CA 5
ATOM 8347 C C . THR A 1 57 ? -5.730 2.814 -8.699 1.00 0.00 57 THR A C 5
ATOM 8348 O O . THR A 1 57 ? -4.695 2.152 -8.770 1.00 0.00 57 THR A O 5
ATOM 8359 N N . ILE A 1 58 ? -6.784 2.484 -7.968 1.00 0.00 58 ILE A N 5
ATOM 8360 C CA . ILE A 1 58 ? -6.789 1.270 -7.169 1.00 0.00 58 ILE A CA 5
ATOM 8361 C C . ILE A 1 58 ? -7.234 0.093 -8.039 1.00 0.00 58 ILE A C 5
ATOM 8362 O O . ILE A 1 58 ? -8.393 0.020 -8.445 1.00 0.00 58 ILE A O 5
ATOM 8378 N N . LYS A 1 59 ? -6.289 -0.798 -8.301 1.00 0.00 59 LYS A N 5
ATOM 8379 C CA . LYS A 1 59 ? -6.569 -1.968 -9.116 1.00 0.00 59 LYS A CA 5
ATOM 8380 C C . LYS A 1 59 ? -6.338 -3.231 -8.284 1.00 0.00 59 LYS A C 5
ATOM 8381 O O . LYS A 1 59 ? -5.353 -3.325 -7.553 1.00 0.00 59 LYS A O 5
ATOM 8400 N N . GLU A 1 60 ? -7.262 -4.170 -8.423 1.00 0.00 60 GLU A N 5
ATOM 8401 C CA . GLU A 1 60 ? -7.171 -5.423 -7.693 1.00 0.00 60 GLU A CA 5
ATOM 8402 C C . GLU A 1 60 ? -6.450 -6.477 -8.536 1.00 0.00 60 GLU A C 5
ATOM 8403 O O . GLU A 1 60 ? -7.002 -6.978 -9.515 1.00 0.00 60 GLU A O 5
ATOM 8415 N N . ILE A 1 61 ? -5.228 -6.783 -8.126 1.00 0.00 61 ILE A N 5
ATOM 8416 C CA . ILE A 1 61 ? -4.426 -7.768 -8.831 1.00 0.00 61 ILE A CA 5
ATOM 8417 C C . ILE A 1 61 ? -4.894 -9.172 -8.444 1.00 0.00 61 ILE A C 5
ATOM 8418 O O . ILE A 1 61 ? -4.926 -9.516 -7.263 1.00 0.00 61 ILE A O 5
ATOM 8434 N N . ALA A 1 62 ? -5.245 -9.946 -9.461 1.00 0.00 62 ALA A N 5
ATOM 8435 C CA . ALA A 1 62 ? -5.709 -11.305 -9.241 1.00 0.00 62 ALA A CA 5
ATOM 8436 C C . ALA A 1 62 ? -4.548 -12.277 -9.456 1.00 0.00 62 ALA A C 5
ATOM 8437 O O . ALA A 1 62 ? -3.657 -12.017 -10.262 1.00 0.00 62 ALA A O 5
ATOM 8444 N N . THR A 1 63 ? -4.596 -13.378 -8.720 1.00 0.00 63 THR A N 5
ATOM 8445 C CA . THR A 1 63 ? -3.559 -14.391 -8.819 1.00 0.00 63 THR A CA 5
ATOM 8446 C C . THR A 1 63 ? -3.588 -15.050 -10.200 1.00 0.00 63 THR A C 5
ATOM 8447 O O . THR A 1 63 ? -3.481 -14.370 -11.219 1.00 0.00 63 THR A O 5
ATOM 8458 N N . ASN A 1 64 ? -3.734 -16.367 -10.188 1.00 0.00 64 ASN A N 5
ATOM 8459 C CA . ASN A 1 64 ? -3.779 -17.126 -11.426 1.00 0.00 64 ASN A CA 5
ATOM 8460 C C . ASN A 1 64 ? -4.959 -16.644 -12.272 1.00 0.00 64 ASN A C 5
ATOM 8461 O O . ASN A 1 64 ? -5.881 -16.015 -11.756 1.00 0.00 64 ASN A O 5
ATOM 8472 N N . PRO A 1 65 ? -4.889 -16.966 -13.592 1.00 0.00 65 PRO A N 5
ATOM 8473 C CA . PRO A 1 65 ? -5.941 -16.573 -14.514 1.00 0.00 65 PRO A CA 5
ATOM 8474 C C . PRO A 1 65 ? -7.185 -17.445 -14.331 1.00 0.00 65 PRO A C 5
ATOM 8475 O O . PRO A 1 65 ? -8.212 -17.208 -14.965 1.00 0.00 65 PRO A O 5
ATOM 8486 N N . GLU A 1 66 ? -7.051 -18.436 -13.462 1.00 0.00 66 GLU A N 5
ATOM 8487 C CA . GLU A 1 66 ? -8.151 -19.344 -13.188 1.00 0.00 66 GLU A CA 5
ATOM 8488 C C . GLU A 1 66 ? -8.319 -19.535 -11.680 1.00 0.00 66 GLU A C 5
ATOM 8489 O O . GLU A 1 66 ? -8.454 -20.662 -11.204 1.00 0.00 66 GLU A O 5
ATOM 8501 N N . GLU A 1 67 ? -8.305 -18.417 -10.969 1.00 0.00 67 GLU A N 5
ATOM 8502 C CA . GLU A 1 67 ? -8.454 -18.447 -9.524 1.00 0.00 67 GLU A CA 5
ATOM 8503 C C . GLU A 1 67 ? -9.130 -17.165 -9.033 1.00 0.00 67 GLU A C 5
ATOM 8504 O O . GLU A 1 67 ? -9.087 -16.138 -9.710 1.00 0.00 67 GLU A O 5
ATOM 8516 N N . ALA A 1 68 ? -9.737 -17.266 -7.860 1.00 0.00 68 ALA A N 5
ATOM 8517 C CA . ALA A 1 68 ? -10.421 -16.127 -7.271 1.00 0.00 68 ALA A CA 5
ATOM 8518 C C . ALA A 1 68 ? -10.511 -16.319 -5.756 1.00 0.00 68 ALA A C 5
ATOM 8519 O O . ALA A 1 68 ? -11.433 -16.967 -5.262 1.00 0.00 68 ALA A O 5
ATOM 8526 N N . GLY A 1 69 ? -9.541 -15.745 -5.060 1.00 0.00 69 GLY A N 5
ATOM 8527 C CA . GLY A 1 69 ? -9.499 -15.845 -3.611 1.00 0.00 69 GLY A CA 5
ATOM 8528 C C . GLY A 1 69 ? -8.185 -15.287 -3.060 1.00 0.00 69 GLY A C 5
ATOM 8529 O O . GLY A 1 69 ? -7.594 -15.865 -2.149 1.00 0.00 69 GLY A O 5
ATOM 8533 N N . LYS A 1 70 ? -7.765 -14.171 -3.637 1.00 0.00 70 LYS A N 5
ATOM 8534 C CA . LYS A 1 70 ? -6.532 -13.528 -3.216 1.00 0.00 70 LYS A CA 5
ATOM 8535 C C . LYS A 1 70 ? -6.765 -12.022 -3.087 1.00 0.00 70 LYS A C 5
ATOM 8536 O O . LYS A 1 70 ? -7.100 -11.356 -4.065 1.00 0.00 70 LYS A O 5
ATOM 8555 N N . PHE A 1 71 ? -6.578 -11.529 -1.871 1.00 0.00 71 PHE A N 5
ATOM 8556 C CA . PHE A 1 71 ? -6.764 -10.113 -1.602 1.00 0.00 71 PHE A CA 5
ATOM 8557 C C . PHE A 1 71 ? -5.498 -9.321 -1.936 1.00 0.00 71 PHE A C 5
ATOM 8558 O O . PHE A 1 71 ? -4.642 -9.119 -1.076 1.00 0.00 71 PHE A O 5
ATOM 8575 N N . VAL A 1 72 ? -5.420 -8.893 -3.188 1.00 0.00 72 VAL A N 5
ATOM 8576 C CA . VAL A 1 72 ? -4.273 -8.127 -3.647 1.00 0.00 72 VAL A CA 5
ATOM 8577 C C . VAL A 1 72 ? -4.759 -6.933 -4.469 1.00 0.00 72 VAL A C 5
ATOM 8578 O O . VAL A 1 72 ? -5.743 -7.037 -5.200 1.00 0.00 72 VAL A O 5
ATOM 8591 N N . PHE A 1 73 ? -4.047 -5.825 -4.323 1.00 0.00 73 PHE A N 5
ATOM 8592 C CA . PHE A 1 73 ? -4.394 -4.612 -5.044 1.00 0.00 73 PHE A CA 5
ATOM 8593 C C . PHE A 1 73 ? -3.209 -3.645 -5.091 1.00 0.00 73 PHE A C 5
ATOM 8594 O O . PHE A 1 73 ? -2.567 -3.394 -4.073 1.00 0.00 73 PHE A O 5
ATOM 8611 N N . GLU A 1 74 ? -2.956 -3.128 -6.285 1.00 0.00 74 GLU A N 5
ATOM 8612 C CA . GLU A 1 74 ? -1.860 -2.194 -6.479 1.00 0.00 74 GLU A CA 5
ATOM 8613 C C . GLU A 1 74 ? -2.400 -0.778 -6.687 1.00 0.00 74 GLU A C 5
ATOM 8614 O O . GLU A 1 74 ? -3.515 -0.600 -7.175 1.00 0.00 74 GLU A O 5
ATOM 8626 N N . ILE A 1 75 ? -1.584 0.195 -6.308 1.00 0.00 75 ILE A N 5
ATOM 8627 C CA . ILE A 1 75 ? -1.966 1.589 -6.448 1.00 0.00 75 ILE A CA 5
ATOM 8628 C C . ILE A 1 75 ? -1.111 2.241 -7.537 1.00 0.00 75 ILE A C 5
ATOM 8629 O O . ILE A 1 75 ? 0.115 2.260 -7.440 1.00 0.00 75 ILE A O 5
ATOM 8645 N N . ILE A 1 76 ? -1.792 2.759 -8.548 1.00 0.00 76 ILE A N 5
ATOM 8646 C CA . ILE A 1 76 ? -1.111 3.410 -9.654 1.00 0.00 76 ILE A CA 5
ATOM 8647 C C . ILE A 1 76 ? -1.209 4.927 -9.486 1.00 0.00 76 ILE A C 5
ATOM 8648 O O . ILE A 1 76 ? -2.303 5.471 -9.349 1.00 0.00 76 ILE A O 5
ATOM 8664 N N . PRO A 1 77 ? -0.018 5.586 -9.502 1.00 0.00 77 PRO A N 5
ATOM 8665 C CA . PRO A 1 77 ? 0.040 7.030 -9.353 1.00 0.00 77 PRO A CA 5
ATOM 8666 C C . PRO A 1 77 ? -0.405 7.732 -10.637 1.00 0.00 77 PRO A C 5
ATOM 8667 O O . PRO A 1 77 ? -0.293 7.171 -11.726 1.00 0.00 77 PRO A O 5
ATOM 8678 N N . ALA A 1 78 ? -0.900 8.949 -10.467 1.00 0.00 78 ALA A N 5
ATOM 8679 C CA . ALA A 1 78 ? -1.363 9.734 -11.599 1.00 0.00 78 ALA A CA 5
ATOM 8680 C C . ALA A 1 78 ? -0.401 9.543 -12.773 1.00 0.00 78 ALA A C 5
ATOM 8681 O O . ALA A 1 78 ? 0.752 9.163 -12.580 1.00 0.00 78 ALA A O 5
ATOM 8688 N N . SER A 1 79 ? -0.912 9.817 -13.965 1.00 0.00 79 SER A N 5
ATOM 8689 C CA . SER A 1 79 ? -0.112 9.680 -15.171 1.00 0.00 79 SER A CA 5
ATOM 8690 C C . SER A 1 79 ? 0.341 8.228 -15.336 1.00 0.00 79 SER A C 5
ATOM 8691 O O . SER A 1 79 ? -0.064 7.356 -14.569 1.00 0.00 79 SER A O 5
ATOM 8699 N N . TRP A 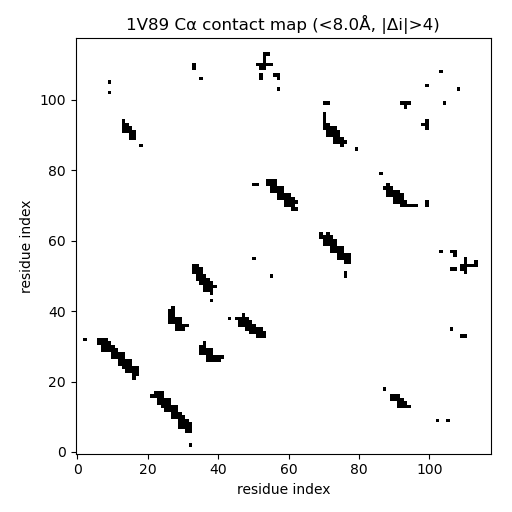1 80 ? 1.176 8.014 -16.342 1.00 0.00 80 TRP A N 5
ATOM 8700 C CA . TRP A 1 80 ? 1.689 6.682 -16.618 1.00 0.00 80 TRP A CA 5
ATOM 8701 C C . TRP A 1 80 ? 0.524 5.817 -17.102 1.00 0.00 80 TRP A C 5
ATOM 8702 O O . TRP A 1 80 ? 0.082 4.913 -16.395 1.00 0.00 80 TRP A O 5
ATOM 8723 N N . ASP A 1 81 ? 0.059 6.125 -18.304 1.00 0.00 81 ASP A N 5
ATOM 8724 C CA . ASP A 1 81 ? -1.046 5.388 -18.891 1.00 0.00 81 ASP A CA 5
ATOM 8725 C C . ASP A 1 81 ? -0.495 4.294 -19.807 1.00 0.00 81 ASP A C 5
ATOM 8726 O O . ASP A 1 81 ? 0.696 4.279 -20.115 1.00 0.00 81 ASP A O 5
ATOM 8735 N N . GLN A 1 82 ? -1.387 3.405 -20.218 1.00 0.00 82 GLN A N 5
ATOM 8736 C CA . GLN A 1 82 ? -1.004 2.310 -21.093 1.00 0.00 82 GLN A CA 5
ATOM 8737 C C . GLN A 1 82 ? 0.078 1.454 -20.431 1.00 0.00 82 GLN A C 5
ATOM 8738 O O . GLN A 1 82 ? 1.254 1.812 -20.448 1.00 0.00 82 GLN A O 5
ATOM 8752 N N . ASN A 1 83 ? -0.359 0.340 -19.862 1.00 0.00 83 ASN A N 5
ATOM 8753 C CA . ASN A 1 83 ? 0.557 -0.569 -19.196 1.00 0.00 83 ASN A CA 5
ATOM 8754 C C . ASN A 1 83 ? 1.800 -0.763 -20.066 1.00 0.00 83 ASN A C 5
ATOM 8755 O O . ASN A 1 83 ? 2.922 -0.551 -19.609 1.00 0.00 83 ASN A O 5
ATOM 8766 N N . ARG A 1 84 ? 1.559 -1.163 -21.306 1.00 0.00 84 ARG A N 5
ATOM 8767 C CA . ARG A 1 84 ? 2.645 -1.388 -22.245 1.00 0.00 84 ARG A CA 5
ATOM 8768 C C . ARG A 1 84 ? 3.853 -1.991 -21.525 1.00 0.00 84 ARG A C 5
ATOM 8769 O O . ARG A 1 84 ? 4.907 -1.363 -21.440 1.00 0.00 84 ARG A O 5
ATOM 8790 N N . MET A 1 85 ? 3.659 -3.202 -21.024 1.00 0.00 85 MET A N 5
ATOM 8791 C CA . MET A 1 85 ? 4.719 -3.897 -20.314 1.00 0.00 85 MET A CA 5
ATOM 8792 C C . MET A 1 85 ? 5.533 -2.926 -19.457 1.00 0.00 85 MET A C 5
ATOM 8793 O O . MET A 1 85 ? 6.748 -2.818 -19.619 1.00 0.00 85 MET A O 5
ATOM 8807 N N . GLY A 1 86 ? 4.831 -2.244 -18.565 1.00 0.00 86 GLY A N 5
ATOM 8808 C CA . GLY A 1 86 ? 5.474 -1.285 -17.682 1.00 0.00 86 GLY A CA 5
ATOM 8809 C C . GLY A 1 86 ? 4.454 -0.629 -16.749 1.00 0.00 86 GLY A C 5
ATOM 8810 O O . GLY A 1 86 ? 3.581 0.111 -17.199 1.00 0.00 86 GLY A O 5
ATOM 8814 N N . GLN A 1 87 ? 4.598 -0.926 -15.465 1.00 0.00 87 GLN A N 5
ATOM 8815 C CA . GLN A 1 87 ? 3.700 -0.375 -14.465 1.00 0.00 87 GLN A CA 5
ATOM 8816 C C . GLN A 1 87 ? 4.113 -0.841 -13.067 1.00 0.00 87 GLN A C 5
ATOM 8817 O O . GLN A 1 87 ? 3.638 -1.868 -12.585 1.00 0.00 87 GLN A O 5
ATOM 8831 N N . ASP A 1 88 ? 4.994 -0.062 -12.455 1.00 0.00 88 ASP A N 5
ATOM 8832 C CA . ASP A 1 88 ? 5.477 -0.382 -11.123 1.00 0.00 88 ASP A CA 5
ATOM 8833 C C . ASP A 1 88 ? 4.318 -0.286 -10.128 1.00 0.00 88 ASP A C 5
ATOM 8834 O O . ASP A 1 88 ? 3.973 -1.270 -9.475 1.00 0.00 88 ASP A O 5
ATOM 8843 N N . SER A 1 89 ? 3.748 0.907 -10.046 1.00 0.00 89 SER A N 5
ATOM 8844 C CA . SER A 1 89 ? 2.634 1.144 -9.143 1.00 0.00 89 SER A CA 5
ATOM 8845 C C . SER A 1 89 ? 2.981 0.638 -7.741 1.00 0.00 89 SER A C 5
ATOM 8846 O O . SER A 1 89 ? 4.080 0.135 -7.513 1.00 0.00 89 SER A O 5
ATOM 8854 N N . TYR A 1 90 ? 2.022 0.787 -6.839 1.00 0.00 90 TYR A N 5
ATOM 8855 C CA . TYR A 1 90 ? 2.212 0.352 -5.466 1.00 0.00 90 TYR A CA 5
ATOM 8856 C C . TYR A 1 90 ? 1.456 -0.950 -5.194 1.00 0.00 90 TYR A C 5
ATOM 8857 O O . TYR A 1 90 ? 0.289 -0.925 -4.807 1.00 0.00 90 TYR A O 5
ATOM 8875 N N . VAL A 1 91 ? 2.152 -2.057 -5.408 1.00 0.00 91 VAL A N 5
ATOM 8876 C CA . VAL A 1 91 ? 1.561 -3.367 -5.191 1.00 0.00 91 VAL A CA 5
ATOM 8877 C C . VAL A 1 91 ? 1.407 -3.609 -3.688 1.00 0.00 91 VAL A C 5
ATOM 8878 O O . VAL A 1 91 ? 2.374 -3.947 -3.008 1.00 0.00 91 VAL A O 5
ATOM 8891 N N . LEU A 1 92 ? 0.183 -3.427 -3.214 1.00 0.00 92 LEU A N 5
ATOM 8892 C CA . LEU A 1 92 ? -0.111 -3.622 -1.805 1.00 0.00 92 LEU A CA 5
ATOM 8893 C C . LEU A 1 92 ? -0.960 -4.883 -1.634 1.00 0.00 92 LEU A C 5
ATOM 8894 O O . LEU A 1 92 ? -1.740 -5.234 -2.518 1.00 0.00 92 LEU A O 5
ATOM 8910 N N . MET A 1 93 ? -0.779 -5.530 -0.492 1.00 0.00 93 MET A N 5
ATOM 8911 C CA . MET A 1 93 ? -1.519 -6.744 -0.195 1.00 0.00 93 MET A CA 5
ATOM 8912 C C . MET A 1 93 ? -1.886 -6.814 1.289 1.00 0.00 93 MET A C 5
ATOM 8913 O O . MET A 1 93 ? -1.053 -6.537 2.151 1.00 0.00 93 MET A O 5
ATOM 8927 N N . ALA A 1 94 ? -3.132 -7.184 1.541 1.00 0.00 94 ALA A N 5
ATOM 8928 C CA . ALA A 1 94 ? -3.620 -7.293 2.905 1.00 0.00 94 ALA A CA 5
ATOM 8929 C C . ALA A 1 94 ? -3.718 -8.771 3.290 1.00 0.00 94 ALA A C 5
ATOM 8930 O O . ALA A 1 94 ? -3.901 -9.629 2.429 1.00 0.00 94 ALA A O 5
ATOM 8937 N N . SER A 1 95 ? -3.593 -9.021 4.585 1.00 0.00 95 SER A N 5
ATOM 8938 C CA . SER A 1 95 ? -3.666 -10.380 5.095 1.00 0.00 95 SER A CA 5
ATOM 8939 C C . SER A 1 95 ? -5.099 -10.906 4.980 1.00 0.00 95 SER A C 5
ATOM 8940 O O . SER A 1 95 ? -5.322 -11.999 4.462 1.00 0.00 95 SER A O 5
ATOM 8948 N N . SER A 1 96 ? -6.031 -10.103 5.471 1.00 0.00 96 SER A N 5
ATOM 8949 C CA . SER A 1 96 ? -7.435 -10.474 5.429 1.00 0.00 96 SER A CA 5
ATOM 8950 C C . SER A 1 96 ? -8.144 -9.714 4.307 1.00 0.00 96 SER A C 5
ATOM 8951 O O . SER A 1 96 ? -7.501 -9.031 3.512 1.00 0.00 96 SER A O 5
ATOM 8959 N N . GLN A 1 97 ? -9.461 -9.858 4.278 1.00 0.00 97 GLN A N 5
ATOM 8960 C CA . GLN A 1 97 ? -10.265 -9.193 3.266 1.00 0.00 97 GLN A CA 5
ATOM 8961 C C . GLN A 1 97 ? -10.821 -7.876 3.810 1.00 0.00 97 GLN A C 5
ATOM 8962 O O . GLN A 1 97 ? -10.660 -6.826 3.189 1.00 0.00 97 GLN A O 5
ATOM 8976 N N . ALA A 1 98 ? -11.464 -7.974 4.964 1.00 0.00 98 ALA A N 5
ATOM 8977 C CA . ALA A 1 98 ? -12.045 -6.804 5.599 1.00 0.00 98 ALA A CA 5
ATOM 8978 C C . ALA A 1 98 ? -10.997 -5.690 5.662 1.00 0.00 98 ALA A C 5
ATOM 8979 O O . ALA A 1 98 ? -11.342 -4.510 5.686 1.00 0.00 98 ALA A O 5
ATOM 8986 N N . GLU A 1 99 ? -9.739 -6.106 5.688 1.00 0.00 99 GLU A N 5
ATOM 8987 C CA . GLU A 1 99 ? -8.639 -5.159 5.748 1.00 0.00 99 GLU A CA 5
ATOM 8988 C C . GLU A 1 99 ? -8.428 -4.504 4.381 1.00 0.00 99 GLU A C 5
ATOM 8989 O O . GLU A 1 99 ? -8.329 -3.282 4.283 1.00 0.00 99 GLU A O 5
ATOM 9001 N N . MET A 1 100 ? -8.364 -5.346 3.360 1.00 0.00 100 MET A N 5
ATOM 9002 C CA . MET A 1 100 ? -8.166 -4.864 2.004 1.00 0.00 100 MET A CA 5
ATOM 9003 C C . MET A 1 100 ? -9.351 -4.011 1.547 1.00 0.00 100 MET A C 5
ATOM 9004 O O . MET A 1 100 ? -9.174 -3.033 0.823 1.00 0.00 100 MET A O 5
ATOM 9018 N N . GLU A 1 101 ? -10.534 -4.413 1.988 1.00 0.00 101 GLU A N 5
ATOM 9019 C CA . GLU A 1 101 ? -11.748 -3.698 1.633 1.00 0.00 101 GLU A CA 5
ATOM 9020 C C . GLU A 1 101 ? -11.744 -2.302 2.259 1.00 0.00 101 GLU A C 5
ATOM 9021 O O . GLU A 1 101 ? -12.120 -1.327 1.612 1.00 0.00 101 GLU A O 5
ATOM 9033 N N . GLU A 1 102 ? -11.314 -2.252 3.511 1.00 0.00 102 GLU A N 5
ATOM 9034 C CA . GLU A 1 102 ? -11.256 -0.991 4.232 1.00 0.00 102 GLU A CA 5
ATOM 9035 C C . GLU A 1 102 ? -10.216 -0.065 3.600 1.00 0.00 102 GLU A C 5
ATOM 9036 O O . GLU A 1 102 ? -10.509 1.091 3.300 1.00 0.00 102 GLU A O 5
ATOM 9048 N N . TRP A 1 103 ? -9.021 -0.608 3.416 1.00 0.00 103 TRP A N 5
ATOM 9049 C CA . TRP A 1 103 ? -7.935 0.155 2.824 1.00 0.00 103 TRP A CA 5
ATOM 9050 C C . TRP A 1 103 ? -8.403 0.662 1.458 1.00 0.00 103 TRP A C 5
ATOM 9051 O O . TRP A 1 103 ? -8.289 1.850 1.161 1.00 0.00 103 TRP A O 5
ATOM 9072 N N . VAL A 1 104 ? -8.918 -0.265 0.664 1.00 0.00 104 VAL A N 5
ATOM 9073 C CA . VAL A 1 104 ? -9.404 0.074 -0.663 1.00 0.00 104 VAL A CA 5
ATOM 9074 C C . VAL A 1 104 ? -10.530 1.102 -0.543 1.00 0.00 104 VAL A C 5
ATOM 9075 O O . VAL A 1 104 ? -10.510 2.131 -1.217 1.00 0.00 104 VAL A O 5
ATOM 9088 N N . LYS A 1 105 ? -11.485 0.789 0.320 1.00 0.00 105 LYS A N 5
ATOM 9089 C CA . LYS A 1 105 ? -12.617 1.673 0.537 1.00 0.00 105 LYS A CA 5
ATOM 9090 C C . LYS A 1 105 ? -12.111 3.104 0.732 1.00 0.00 105 LYS A C 5
ATOM 9091 O O . LYS A 1 105 ? -12.353 3.971 -0.105 1.00 0.00 105 LYS A O 5
ATOM 9110 N N . PHE A 1 106 ? -11.419 3.306 1.844 1.00 0.00 106 PHE A N 5
ATOM 9111 C CA . PHE A 1 106 ? -10.877 4.617 2.160 1.00 0.00 106 PHE A CA 5
ATOM 9112 C C . PHE A 1 106 ? -10.120 5.200 0.965 1.00 0.00 106 PHE A C 5
ATOM 9113 O O . PHE A 1 106 ? -10.397 6.319 0.537 1.00 0.00 106 PHE A O 5
ATOM 9130 N N . LEU A 1 107 ? -9.179 4.415 0.461 1.00 0.00 107 LEU A N 5
ATOM 9131 C CA . LEU A 1 107 ? -8.381 4.839 -0.677 1.00 0.00 107 LEU A CA 5
ATOM 9132 C C . LEU A 1 107 ? -9.308 5.304 -1.801 1.00 0.00 107 LEU A C 5
ATOM 9133 O O . LEU A 1 107 ? -9.329 6.484 -2.145 1.00 0.00 107 LEU A O 5
ATOM 9149 N N . ARG A 1 108 ? -10.054 4.351 -2.342 1.00 0.00 108 ARG A N 5
ATOM 9150 C CA . ARG A 1 108 ? -10.981 4.648 -3.420 1.00 0.00 108 ARG A CA 5
ATOM 9151 C C . ARG A 1 108 ? -11.891 5.816 -3.031 1.00 0.00 108 ARG A C 5
ATOM 9152 O O . ARG A 1 108 ? -12.213 6.660 -3.866 1.00 0.00 108 ARG A O 5
ATOM 9173 N N . ARG A 1 109 ? -12.278 5.826 -1.765 1.00 0.00 109 ARG A N 5
ATOM 9174 C CA . ARG A 1 109 ? -13.144 6.876 -1.255 1.00 0.00 109 ARG A CA 5
ATOM 9175 C C . ARG A 1 109 ? -12.482 8.243 -1.434 1.00 0.00 109 ARG A C 5
ATOM 9176 O O . ARG A 1 109 ? -13.065 9.146 -2.033 1.00 0.00 109 ARG A O 5
ATOM 9197 N N . VAL A 1 110 ? -11.272 8.353 -0.904 1.00 0.00 110 VAL A N 5
ATOM 9198 C CA . VAL A 1 110 ? -10.524 9.596 -0.997 1.00 0.00 110 VAL A CA 5
ATOM 9199 C C . VAL A 1 110 ? -10.170 9.864 -2.462 1.00 0.00 110 VAL A C 5
ATOM 9200 O O . VAL A 1 110 ? -10.584 10.873 -3.029 1.00 0.00 110 VAL A O 5
ATOM 9213 N N . ALA A 1 111 ? -9.408 8.942 -3.031 1.00 0.00 111 ALA A N 5
ATOM 9214 C CA . ALA A 1 111 ? -8.993 9.066 -4.418 1.00 0.00 111 ALA A CA 5
ATOM 9215 C C . ALA A 1 111 ? -10.220 9.343 -5.290 1.00 0.00 111 ALA A C 5
ATOM 9216 O O . ALA A 1 111 ? -10.103 9.932 -6.363 1.00 0.00 111 ALA A O 5
ATOM 9223 N N . GLY A 1 112 ? -11.369 8.906 -4.795 1.00 0.00 112 GLY A N 5
ATOM 9224 C CA . GLY A 1 112 ? -12.616 9.099 -5.515 1.00 0.00 112 GLY A CA 5
ATOM 9225 C C . GLY A 1 112 ? -13.015 10.576 -5.533 1.00 0.00 112 GLY A C 5
ATOM 9226 O O . GLY A 1 112 ? -12.871 11.250 -6.552 1.00 0.00 112 GLY A O 5
ATOM 9230 N N . SER A 1 113 ? -13.508 11.037 -4.393 1.00 0.00 113 SER A N 5
ATOM 9231 C CA . SER A 1 113 ? -13.929 12.422 -4.264 1.00 0.00 113 SER A CA 5
ATOM 9232 C C . SER A 1 113 ? -12.766 13.356 -4.604 1.00 0.00 113 SER A C 5
ATOM 9233 O O . SER A 1 113 ? -11.745 13.356 -3.918 1.00 0.00 113 SER A O 5
ATOM 9241 N N . GLY A 1 114 ? -12.959 14.129 -5.663 1.00 0.00 114 GLY A N 5
ATOM 9242 C CA . GLY A 1 114 ? -11.939 15.066 -6.102 1.00 0.00 114 GLY A CA 5
ATOM 9243 C C . GLY A 1 114 ? -12.303 15.678 -7.455 1.00 0.00 114 GLY A C 5
ATOM 9244 O O . GLY A 1 114 ? -13.442 15.565 -7.906 1.00 0.00 114 GLY A O 5
ATOM 9248 N N . PRO A 1 115 ? -11.288 16.331 -8.082 1.00 0.00 115 PRO A N 5
ATOM 9249 C CA . PRO A 1 115 ? -11.490 16.962 -9.375 1.00 0.00 115 PRO A CA 5
ATOM 9250 C C . PRO A 1 115 ? -11.554 15.918 -10.491 1.00 0.00 115 PRO A C 5
ATOM 9251 O O . PRO A 1 115 ? -11.093 14.790 -10.318 1.00 0.00 115 PRO A O 5
ATOM 9262 N N . SER A 1 116 ? -12.129 16.330 -11.612 1.00 0.00 116 SER A N 5
ATOM 9263 C CA . SER A 1 116 ? -12.258 15.443 -12.756 1.00 0.00 116 SER A CA 5
ATOM 9264 C C . SER A 1 116 ? -13.172 14.267 -12.406 1.00 0.00 116 SER A C 5
ATOM 9265 O O . SER A 1 116 ? -12.749 13.324 -11.739 1.00 0.00 116 SER A O 5
ATOM 9273 N N . SER A 1 117 ? -14.409 14.361 -12.872 1.00 0.00 117 SER A N 5
ATOM 9274 C CA . SER A 1 117 ? -15.386 13.317 -12.616 1.00 0.00 117 SER A CA 5
ATOM 9275 C C . SER A 1 117 ? -16.309 13.156 -13.826 1.00 0.00 117 SER A C 5
ATOM 9276 O O . SER A 1 117 ? -16.402 12.073 -14.401 1.00 0.00 117 SER A O 5
ATOM 9284 N N . GLY A 1 118 ? -16.969 14.251 -14.176 1.00 0.00 118 GLY A N 5
ATOM 9285 C CA . GLY A 1 118 ? -17.881 14.245 -15.307 1.00 0.00 118 GLY A CA 5
ATOM 9286 C C . GLY A 1 118 ? -19.166 15.007 -14.978 1.00 0.00 118 GLY A C 5
ATOM 9287 O O . GLY A 1 118 ? -19.238 15.702 -13.965 1.00 0.00 118 GLY A O 5
ATOM 9291 N N . GLY A 1 1 ? -8.471 24.804 1.412 1.00 0.00 1 GLY A N 6
ATOM 9292 C CA . GLY A 1 1 ? -7.741 25.288 2.571 1.00 0.00 1 GLY A CA 6
ATOM 9293 C C . GLY A 1 1 ? -6.230 25.188 2.350 1.00 0.00 1 GLY A C 6
ATOM 9294 O O . GLY A 1 1 ? -5.756 25.298 1.220 1.00 0.00 1 GLY A O 6
ATOM 9298 N N . SER A 1 2 ? -5.516 24.980 3.446 1.00 0.00 2 SER A N 6
ATOM 9299 C CA . SER A 1 2 ? -4.069 24.863 3.385 1.00 0.00 2 SER A CA 6
ATOM 9300 C C . SER A 1 2 ? -3.556 24.084 4.598 1.00 0.00 2 SER A C 6
ATOM 9301 O O . SER A 1 2 ? -2.917 23.043 4.446 1.00 0.00 2 SER A O 6
ATOM 9309 N N . SER A 1 3 ? -3.854 24.616 5.774 1.00 0.00 3 SER A N 6
ATOM 9310 C CA . SER A 1 3 ? -3.431 23.983 7.011 1.00 0.00 3 SER A CA 6
ATOM 9311 C C . SER A 1 3 ? -4.631 23.332 7.703 1.00 0.00 3 SER A C 6
ATOM 9312 O O . SER A 1 3 ? -5.760 23.801 7.566 1.00 0.00 3 SER A O 6
ATOM 9320 N N . GLY A 1 4 ? -4.345 22.262 8.430 1.00 0.00 4 GLY A N 6
ATOM 9321 C CA . GLY A 1 4 ? -5.386 21.542 9.143 1.00 0.00 4 GLY A CA 6
ATOM 9322 C C . GLY A 1 4 ? -5.030 20.060 9.284 1.00 0.00 4 GLY A C 6
ATOM 9323 O O . GLY A 1 4 ? -5.435 19.240 8.462 1.00 0.00 4 GLY A O 6
ATOM 9327 N N . SER A 1 5 ? -4.275 19.763 10.332 1.00 0.00 5 SER A N 6
ATOM 9328 C CA . SER A 1 5 ? -3.860 18.395 10.591 1.00 0.00 5 SER A CA 6
ATOM 9329 C C . SER A 1 5 ? -4.443 17.915 11.921 1.00 0.00 5 SER A C 6
ATOM 9330 O O . SER A 1 5 ? -4.959 18.713 12.701 1.00 0.00 5 SER A O 6
ATOM 9338 N N . SER A 1 6 ? -4.341 16.612 12.139 1.00 0.00 6 SER A N 6
ATOM 9339 C CA . SER A 1 6 ? -4.852 16.015 13.361 1.00 0.00 6 SER A CA 6
ATOM 9340 C C . SER A 1 6 ? -4.314 14.591 13.513 1.00 0.00 6 SER A C 6
ATOM 9341 O O . SER A 1 6 ? -3.673 14.269 14.512 1.00 0.00 6 SER A O 6
ATOM 9349 N N . GLY A 1 7 ? -4.594 13.776 12.506 1.00 0.00 7 GLY A N 6
ATOM 9350 C CA . GLY A 1 7 ? -4.146 12.394 12.515 1.00 0.00 7 GLY A CA 6
ATOM 9351 C C . GLY A 1 7 ? -4.634 11.652 11.270 1.00 0.00 7 GLY A C 6
ATOM 9352 O O . GLY A 1 7 ? -5.403 12.196 10.480 1.00 0.00 7 GLY A O 6
ATOM 9356 N N . PRO A 1 8 ? -4.154 10.387 11.129 1.00 0.00 8 PRO A N 6
ATOM 9357 C CA . PRO A 1 8 ? -4.533 9.564 9.993 1.00 0.00 8 PRO A CA 6
ATOM 9358 C C . PRO A 1 8 ? -5.962 9.041 10.148 1.00 0.00 8 PRO A C 6
ATOM 9359 O O . PRO A 1 8 ? -6.514 9.048 11.247 1.00 0.00 8 PRO A O 6
ATOM 9370 N N . ILE A 1 9 ? -6.521 8.600 9.030 1.00 0.00 9 ILE A N 6
ATOM 9371 C CA . ILE A 1 9 ? -7.875 8.075 9.027 1.00 0.00 9 ILE A CA 6
ATOM 9372 C C . ILE A 1 9 ? -7.833 6.566 9.278 1.00 0.00 9 ILE A C 6
ATOM 9373 O O . ILE A 1 9 ? -8.496 6.065 10.185 1.00 0.00 9 ILE A O 6
ATOM 9389 N N . LYS A 1 10 ? -7.047 5.884 8.458 1.00 0.00 10 LYS A N 6
ATOM 9390 C CA . LYS A 1 10 ? -6.910 4.443 8.579 1.00 0.00 10 LYS A CA 6
ATOM 9391 C C . LYS A 1 10 ? -5.428 4.085 8.709 1.00 0.00 10 LYS A C 6
ATOM 9392 O O . LYS A 1 10 ? -4.615 4.480 7.874 1.00 0.00 10 LYS A O 6
ATOM 9411 N N . MET A 1 11 ? -5.121 3.341 9.761 1.00 0.00 11 MET A N 6
ATOM 9412 C CA . MET A 1 11 ? -3.751 2.925 10.010 1.00 0.00 11 MET A CA 6
ATOM 9413 C C . MET A 1 11 ? -3.656 1.404 10.148 1.00 0.00 11 MET A C 6
ATOM 9414 O O . MET A 1 11 ? -4.475 0.786 10.826 1.00 0.00 11 MET A O 6
ATOM 9428 N N . GLY A 1 12 ? -2.648 0.845 9.495 1.00 0.00 12 GLY A N 6
ATOM 9429 C CA . GLY A 1 12 ? -2.435 -0.592 9.536 1.00 0.00 12 GLY A CA 6
ATOM 9430 C C . GLY A 1 12 ? -1.176 -0.982 8.758 1.00 0.00 12 GLY A C 6
ATOM 9431 O O . GLY A 1 12 ? -0.595 -0.156 8.057 1.00 0.00 12 GLY A O 6
ATOM 9435 N N . TRP A 1 13 ? -0.793 -2.241 8.909 1.00 0.00 13 TRP A N 6
ATOM 9436 C CA . TRP A 1 13 ? 0.386 -2.751 8.230 1.00 0.00 13 TRP A CA 6
ATOM 9437 C C . TRP A 1 13 ? -0.071 -3.438 6.941 1.00 0.00 13 TRP A C 6
ATOM 9438 O O . TRP A 1 13 ? -1.113 -4.091 6.917 1.00 0.00 13 TRP A O 6
ATOM 9459 N N . LEU A 1 14 ? 0.731 -3.267 5.901 1.00 0.00 14 LEU A N 6
ATOM 9460 C CA . LEU A 1 14 ? 0.422 -3.862 4.612 1.00 0.00 14 LEU A CA 6
ATOM 9461 C C . LEU A 1 14 ? 1.712 -4.377 3.970 1.00 0.00 14 LEU A C 6
ATOM 9462 O O . LEU A 1 14 ? 2.801 -3.898 4.286 1.00 0.00 14 LEU A O 6
ATOM 9478 N N . LYS A 1 15 ? 1.548 -5.345 3.080 1.00 0.00 15 LYS A N 6
ATOM 9479 C CA . LYS A 1 15 ? 2.686 -5.930 2.392 1.00 0.00 15 LYS A CA 6
ATOM 9480 C C . LYS A 1 15 ? 2.878 -5.227 1.046 1.00 0.00 15 LYS A C 6
ATOM 9481 O O . LYS A 1 15 ? 2.008 -5.289 0.179 1.00 0.00 15 LYS A O 6
ATOM 9500 N N . LYS A 1 16 ? 4.024 -4.574 0.914 1.00 0.00 16 LYS A N 6
ATOM 9501 C CA . LYS A 1 16 ? 4.341 -3.860 -0.311 1.00 0.00 16 LYS A CA 6
ATOM 9502 C C . LYS A 1 16 ? 5.439 -4.613 -1.065 1.00 0.00 16 LYS A C 6
ATOM 9503 O O . LYS A 1 16 ? 6.458 -4.980 -0.482 1.00 0.00 16 LYS A O 6
ATOM 9522 N N . GLN A 1 17 ? 5.193 -4.822 -2.350 1.00 0.00 17 GLN A N 6
ATOM 9523 C CA . GLN A 1 17 ? 6.148 -5.525 -3.190 1.00 0.00 17 GLN A CA 6
ATOM 9524 C C . GLN A 1 17 ? 7.453 -4.733 -3.287 1.00 0.00 17 GLN A C 6
ATOM 9525 O O . GLN A 1 17 ? 7.441 -3.503 -3.265 1.00 0.00 17 GLN A O 6
ATOM 9539 N N . ARG A 1 18 ? 8.549 -5.471 -3.392 1.00 0.00 18 ARG A N 6
ATOM 9540 C CA . ARG A 1 18 ? 9.860 -4.854 -3.492 1.00 0.00 18 ARG A CA 6
ATOM 9541 C C . ARG A 1 18 ? 9.945 -3.989 -4.752 1.00 0.00 18 ARG A C 6
ATOM 9542 O O . ARG A 1 18 ? 8.965 -3.851 -5.482 1.00 0.00 18 ARG A O 6
ATOM 9563 N N . SER A 1 19 ? 11.127 -3.429 -4.968 1.00 0.00 19 SER A N 6
ATOM 9564 C CA . SER A 1 19 ? 11.352 -2.582 -6.127 1.00 0.00 19 SER A CA 6
ATOM 9565 C C . SER A 1 19 ? 11.268 -3.414 -7.408 1.00 0.00 19 SER A C 6
ATOM 9566 O O . SER A 1 19 ? 10.601 -3.022 -8.364 1.00 0.00 19 SER A O 6
ATOM 9574 N N . ILE A 1 20 ? 11.953 -4.548 -7.385 1.00 0.00 20 ILE A N 6
ATOM 9575 C CA . ILE A 1 20 ? 11.964 -5.439 -8.533 1.00 0.00 20 ILE A CA 6
ATOM 9576 C C . ILE A 1 20 ? 11.696 -6.871 -8.065 1.00 0.00 20 ILE A C 6
ATOM 9577 O O . ILE A 1 20 ? 10.716 -7.489 -8.476 1.00 0.00 20 ILE A O 6
ATOM 9593 N N . VAL A 1 21 ? 12.586 -7.355 -7.211 1.00 0.00 21 VAL A N 6
ATOM 9594 C CA . VAL A 1 21 ? 12.458 -8.703 -6.682 1.00 0.00 21 VAL A CA 6
ATOM 9595 C C . VAL A 1 21 ? 10.987 -8.988 -6.373 1.00 0.00 21 VAL A C 6
ATOM 9596 O O . VAL A 1 21 ? 10.239 -8.083 -6.006 1.00 0.00 21 VAL A O 6
ATOM 9609 N N . LYS A 1 22 ? 10.615 -10.249 -6.534 1.00 0.00 22 LYS A N 6
ATOM 9610 C CA . LYS A 1 22 ? 9.247 -10.665 -6.278 1.00 0.00 22 LYS A CA 6
ATOM 9611 C C . LYS A 1 22 ? 9.115 -11.097 -4.816 1.00 0.00 22 LYS A C 6
ATOM 9612 O O . LYS A 1 22 ? 9.025 -12.289 -4.523 1.00 0.00 22 LYS A O 6
ATOM 9631 N N . ASN A 1 23 ? 9.109 -10.106 -3.937 1.00 0.00 23 ASN A N 6
ATOM 9632 C CA . ASN A 1 23 ? 8.990 -10.369 -2.513 1.00 0.00 23 ASN A CA 6
ATOM 9633 C C . ASN A 1 23 ? 8.064 -9.327 -1.882 1.00 0.00 23 ASN A C 6
ATOM 9634 O O . ASN A 1 23 ? 8.015 -8.182 -2.330 1.00 0.00 23 ASN A O 6
ATOM 9645 N N . TRP A 1 24 ? 7.353 -9.760 -0.851 1.00 0.00 24 TRP A N 6
ATOM 9646 C CA . TRP A 1 24 ? 6.432 -8.879 -0.154 1.00 0.00 24 TRP A CA 6
ATOM 9647 C C . TRP A 1 24 ? 7.110 -8.410 1.134 1.00 0.00 24 TRP A C 6
ATOM 9648 O O . TRP A 1 24 ? 7.629 -9.222 1.899 1.00 0.00 24 TRP A O 6
ATOM 9669 N N . GLN A 1 25 ? 7.085 -7.100 1.336 1.00 0.00 25 GLN A N 6
ATOM 9670 C CA . GLN A 1 25 ? 7.691 -6.513 2.518 1.00 0.00 25 GLN A CA 6
ATOM 9671 C C . GLN A 1 25 ? 6.614 -5.918 3.428 1.00 0.00 25 GLN A C 6
ATOM 9672 O O . GLN A 1 25 ? 5.925 -4.974 3.044 1.00 0.00 25 GLN A O 6
ATOM 9686 N N . GLN A 1 26 ? 6.503 -6.495 4.615 1.00 0.00 26 GLN A N 6
ATOM 9687 C CA . GLN A 1 26 ? 5.521 -6.033 5.582 1.00 0.00 26 GLN A CA 6
ATOM 9688 C C . GLN A 1 26 ? 5.944 -4.684 6.165 1.00 0.00 26 GLN A C 6
ATOM 9689 O O . GLN A 1 26 ? 6.967 -4.589 6.842 1.00 0.00 26 GLN A O 6
ATOM 9703 N N . ARG A 1 27 ? 5.136 -3.673 5.882 1.00 0.00 27 ARG A N 6
ATOM 9704 C CA . ARG A 1 27 ? 5.414 -2.333 6.371 1.00 0.00 27 ARG A CA 6
ATOM 9705 C C . ARG A 1 27 ? 4.175 -1.748 7.052 1.00 0.00 27 ARG A C 6
ATOM 9706 O O . ARG A 1 27 ? 3.104 -2.353 7.025 1.00 0.00 27 ARG A O 6
ATOM 9727 N N . TYR A 1 28 ? 4.362 -0.579 7.646 1.00 0.00 28 TYR A N 6
ATOM 9728 C CA . TYR A 1 28 ? 3.272 0.094 8.333 1.00 0.00 28 TYR A CA 6
ATOM 9729 C C . TYR A 1 28 ? 2.714 1.239 7.486 1.00 0.00 28 TYR A C 6
ATOM 9730 O O . TYR A 1 28 ? 3.326 2.301 7.391 1.00 0.00 28 TYR A O 6
ATOM 9748 N N . PHE A 1 29 ? 1.558 0.983 6.892 1.00 0.00 29 PHE A N 6
ATOM 9749 C CA . PHE A 1 29 ? 0.910 1.979 6.056 1.00 0.00 29 PHE A CA 6
ATOM 9750 C C . PHE A 1 29 ? -0.077 2.819 6.869 1.00 0.00 29 PHE A C 6
ATOM 9751 O O . PHE A 1 29 ? -0.879 2.279 7.629 1.00 0.00 29 PHE A O 6
ATOM 9768 N N . VAL A 1 30 ? 0.014 4.128 6.680 1.00 0.00 30 VAL A N 6
ATOM 9769 C CA . VAL A 1 30 ? -0.861 5.048 7.387 1.00 0.00 30 VAL A CA 6
ATOM 9770 C C . VAL A 1 30 ? -1.542 5.974 6.377 1.00 0.00 30 VAL A C 6
ATOM 9771 O O . VAL A 1 30 ? -0.899 6.472 5.454 1.00 0.00 30 VAL A O 6
ATOM 9784 N N . LEU A 1 31 ? -2.834 6.178 6.587 1.00 0.00 31 LEU A N 6
ATOM 9785 C CA . LEU A 1 31 ? -3.609 7.036 5.706 1.00 0.00 31 LEU A CA 6
ATOM 9786 C C . LEU A 1 31 ? -3.827 8.391 6.383 1.00 0.00 31 LEU A C 6
ATOM 9787 O O . LEU A 1 31 ? -4.515 8.477 7.399 1.00 0.00 31 LEU A O 6
ATOM 9803 N N . ARG A 1 32 ? -3.228 9.415 5.793 1.00 0.00 32 ARG A N 6
ATOM 9804 C CA . ARG A 1 32 ? -3.348 10.761 6.327 1.00 0.00 32 ARG A CA 6
ATOM 9805 C C . ARG A 1 32 ? -3.797 11.728 5.230 1.00 0.00 32 ARG A C 6
ATOM 9806 O O . ARG A 1 32 ? -3.296 11.676 4.107 1.00 0.00 32 ARG A O 6
ATOM 9827 N N . ALA A 1 33 ? -4.736 12.590 5.592 1.00 0.00 33 ALA A N 6
ATOM 9828 C CA . ALA A 1 33 ? -5.258 13.568 4.653 1.00 0.00 33 ALA A CA 6
ATOM 9829 C C . ALA A 1 33 ? -5.467 12.900 3.292 1.00 0.00 33 ALA A C 6
ATOM 9830 O O . ALA A 1 33 ? -5.894 11.749 3.220 1.00 0.00 33 ALA A O 6
ATOM 9837 N N . GLN A 1 34 ? -5.157 13.652 2.246 1.00 0.00 34 GLN A N 6
ATOM 9838 C CA . GLN A 1 34 ? -5.305 13.148 0.892 1.00 0.00 34 GLN A CA 6
ATOM 9839 C C . GLN A 1 34 ? -3.966 12.624 0.370 1.00 0.00 34 GLN A C 6
ATOM 9840 O O . GLN A 1 34 ? -3.505 13.036 -0.693 1.00 0.00 34 GLN A O 6
ATOM 9854 N N . GLN A 1 35 ? -3.378 11.722 1.143 1.00 0.00 35 GLN A N 6
ATOM 9855 C CA . GLN A 1 35 ? -2.101 11.137 0.773 1.00 0.00 35 GLN A CA 6
ATOM 9856 C C . GLN A 1 35 ? -1.864 9.841 1.551 1.00 0.00 35 GLN A C 6
ATOM 9857 O O . GLN A 1 35 ? -2.192 9.755 2.734 1.00 0.00 35 GLN A O 6
ATOM 9871 N N . LEU A 1 36 ? -1.297 8.866 0.856 1.00 0.00 36 LEU A N 6
ATOM 9872 C CA . LEU A 1 36 ? -1.013 7.579 1.467 1.00 0.00 36 LEU A CA 6
ATOM 9873 C C . LEU A 1 36 ? 0.475 7.502 1.815 1.00 0.00 36 LEU A C 6
ATOM 9874 O O . LEU A 1 36 ? 1.329 7.730 0.960 1.00 0.00 36 LEU A O 6
ATOM 9890 N N . TYR A 1 37 ? 0.740 7.179 3.073 1.00 0.00 37 TYR A N 6
ATOM 9891 C CA . TYR A 1 37 ? 2.110 7.069 3.544 1.00 0.00 37 TYR A CA 6
ATOM 9892 C C . TYR A 1 37 ? 2.391 5.667 4.090 1.00 0.00 37 TYR A C 6
ATOM 9893 O O . TYR A 1 37 ? 1.469 4.878 4.288 1.00 0.00 37 TYR A O 6
ATOM 9911 N N . TYR A 1 38 ? 3.669 5.401 4.318 1.00 0.00 38 TYR A N 6
ATOM 9912 C CA . TYR A 1 38 ? 4.083 4.108 4.837 1.00 0.00 38 TYR A CA 6
ATOM 9913 C C . TYR A 1 38 ? 5.469 4.193 5.479 1.00 0.00 38 TYR A C 6
ATOM 9914 O O . TYR A 1 38 ? 6.422 4.650 4.848 1.00 0.00 38 TYR A O 6
ATOM 9932 N N . TYR A 1 39 ? 5.537 3.748 6.724 1.00 0.00 39 TYR A N 6
ATOM 9933 C CA . TYR A 1 39 ? 6.791 3.768 7.458 1.00 0.00 39 TYR A CA 6
ATOM 9934 C C . TYR A 1 39 ? 7.338 2.352 7.649 1.00 0.00 39 TYR A C 6
ATOM 9935 O O . TYR A 1 39 ? 6.583 1.381 7.618 1.00 0.00 39 TYR A O 6
ATOM 9953 N N . LYS A 1 40 ? 8.647 2.278 7.841 1.00 0.00 40 LYS A N 6
ATOM 9954 C CA . LYS A 1 40 ? 9.304 0.997 8.036 1.00 0.00 40 LYS A CA 6
ATOM 9955 C C . LYS A 1 40 ? 8.699 0.299 9.256 1.00 0.00 40 LYS A C 6
ATOM 9956 O O . LYS A 1 40 ? 8.293 -0.860 9.175 1.00 0.00 40 LYS A O 6
ATOM 9975 N N . ASP A 1 41 ? 8.657 1.033 10.358 1.00 0.00 41 ASP A N 6
ATOM 9976 C CA . ASP A 1 41 ? 8.108 0.499 11.593 1.00 0.00 41 ASP A CA 6
ATOM 9977 C C . ASP A 1 41 ? 7.209 1.552 12.243 1.00 0.00 41 ASP A C 6
ATOM 9978 O O . ASP A 1 41 ? 6.943 2.598 11.652 1.00 0.00 41 ASP A O 6
ATOM 9987 N N . GLU A 1 42 ? 6.766 1.240 13.452 1.00 0.00 42 GLU A N 6
ATOM 9988 C CA . GLU A 1 42 ? 5.902 2.147 14.190 1.00 0.00 42 GLU A CA 6
ATOM 9989 C C . GLU A 1 42 ? 6.725 2.980 15.174 1.00 0.00 42 GLU A C 6
ATOM 9990 O O . GLU A 1 42 ? 6.294 3.221 16.301 1.00 0.00 42 GLU A O 6
ATOM 10002 N N . GLU A 1 43 ? 7.895 3.398 14.713 1.00 0.00 43 GLU A N 6
ATOM 10003 C CA . GLU A 1 43 ? 8.781 4.200 15.539 1.00 0.00 43 GLU A CA 6
ATOM 10004 C C . GLU A 1 43 ? 9.545 5.206 14.676 1.00 0.00 43 GLU A C 6
ATOM 10005 O O . GLU A 1 43 ? 10.753 5.375 14.835 1.00 0.00 43 GLU A O 6
ATOM 10017 N N . ASP A 1 44 ? 8.809 5.848 13.780 1.00 0.00 44 ASP A N 6
ATOM 10018 C CA . ASP A 1 44 ? 9.402 6.833 12.892 1.00 0.00 44 ASP A CA 6
ATOM 10019 C C . ASP A 1 44 ? 8.532 8.091 12.880 1.00 0.00 44 ASP A C 6
ATOM 10020 O O . ASP A 1 44 ? 7.335 8.026 13.154 1.00 0.00 44 ASP A O 6
ATOM 10029 N N . THR A 1 45 ? 9.168 9.209 12.559 1.00 0.00 45 THR A N 6
ATOM 10030 C CA . THR A 1 45 ? 8.468 10.480 12.508 1.00 0.00 45 THR A CA 6
ATOM 10031 C C . THR A 1 45 ? 8.527 11.065 11.095 1.00 0.00 45 THR A C 6
ATOM 10032 O O . THR A 1 45 ? 8.281 12.255 10.901 1.00 0.00 45 THR A O 6
ATOM 10043 N N . LYS A 1 46 ? 8.854 10.202 10.145 1.00 0.00 46 LYS A N 6
ATOM 10044 C CA . LYS A 1 46 ? 8.949 10.618 8.756 1.00 0.00 46 LYS A CA 6
ATOM 10045 C C . LYS A 1 46 ? 8.518 9.462 7.851 1.00 0.00 46 LYS A C 6
ATOM 10046 O O . LYS A 1 46 ? 8.982 8.334 8.015 1.00 0.00 46 LYS A O 6
ATOM 10065 N N . PRO A 1 47 ? 7.612 9.789 6.891 1.00 0.00 47 PRO A N 6
ATOM 10066 C CA . PRO A 1 47 ? 7.114 8.791 5.961 1.00 0.00 47 PRO A CA 6
ATOM 10067 C C . PRO A 1 47 ? 8.166 8.455 4.902 1.00 0.00 47 PRO A C 6
ATOM 10068 O O . PRO A 1 47 ? 9.034 9.274 4.602 1.00 0.00 47 PRO A O 6
ATOM 10079 N N . GLN A 1 48 ? 8.054 7.249 4.364 1.00 0.00 48 GLN A N 6
ATOM 10080 C CA . GLN A 1 48 ? 8.984 6.795 3.345 1.00 0.00 48 GLN A CA 6
ATOM 10081 C C . GLN A 1 48 ? 8.499 7.216 1.957 1.00 0.00 48 GLN A C 6
ATOM 10082 O O . GLN A 1 48 ? 9.247 7.820 1.190 1.00 0.00 48 GLN A O 6
ATOM 10096 N N . GLY A 1 49 ? 7.248 6.881 1.675 1.00 0.00 49 GLY A N 6
ATOM 10097 C CA . GLY A 1 49 ? 6.654 7.217 0.393 1.00 0.00 49 GLY A CA 6
ATOM 10098 C C . GLY A 1 49 ? 5.363 8.018 0.579 1.00 0.00 49 GLY A C 6
ATOM 10099 O O . GLY A 1 49 ? 4.850 8.124 1.692 1.00 0.00 49 GLY A O 6
ATOM 10103 N N . CYS A 1 50 ? 4.876 8.561 -0.527 1.00 0.00 50 CYS A N 6
ATOM 10104 C CA . CYS A 1 50 ? 3.656 9.349 -0.499 1.00 0.00 50 CYS A CA 6
ATOM 10105 C C . CYS A 1 50 ? 2.947 9.184 -1.845 1.00 0.00 50 CYS A C 6
ATOM 10106 O O . CYS A 1 50 ? 3.506 9.514 -2.890 1.00 0.00 50 CYS A O 6
ATOM 10114 N N . MET A 1 51 ? 1.726 8.674 -1.776 1.00 0.00 51 MET A N 6
ATOM 10115 C CA . MET A 1 51 ? 0.935 8.462 -2.976 1.00 0.00 51 MET A CA 6
ATOM 10116 C C . MET A 1 51 ? -0.320 9.337 -2.968 1.00 0.00 51 MET A C 6
ATOM 10117 O O . MET A 1 51 ? -1.167 9.206 -2.086 1.00 0.00 51 MET A O 6
ATOM 10131 N N . TYR A 1 52 ? -0.399 10.212 -3.960 1.00 0.00 52 TYR A N 6
ATOM 10132 C CA . TYR A 1 52 ? -1.536 11.109 -4.078 1.00 0.00 52 TYR A CA 6
ATOM 10133 C C . TYR A 1 52 ? -2.825 10.328 -4.339 1.00 0.00 52 TYR A C 6
ATOM 10134 O O . TYR A 1 52 ? -3.037 9.822 -5.440 1.00 0.00 52 TYR A O 6
ATOM 10152 N N . LEU A 1 53 ? -3.653 10.255 -3.307 1.00 0.00 53 LEU A N 6
ATOM 10153 C CA . LEU A 1 53 ? -4.916 9.544 -3.410 1.00 0.00 53 LEU A CA 6
ATOM 10154 C C . LEU A 1 53 ? -5.767 10.182 -4.511 1.00 0.00 53 LEU A C 6
ATOM 10155 O O . LEU A 1 53 ? -6.377 9.478 -5.315 1.00 0.00 53 LEU A O 6
ATOM 10171 N N . PRO A 1 54 ? -5.780 11.542 -4.512 1.00 0.00 54 PRO A N 6
ATOM 10172 C CA . PRO A 1 54 ? -6.546 12.282 -5.501 1.00 0.00 54 PRO A CA 6
ATOM 10173 C C . PRO A 1 54 ? -5.852 12.253 -6.864 1.00 0.00 54 PRO A C 6
ATOM 10174 O O . PRO A 1 54 ? -5.566 13.301 -7.441 1.00 0.00 54 PRO A O 6
ATOM 10185 N N . GLY A 1 55 ? -5.603 11.042 -7.340 1.00 0.00 55 GLY A N 6
ATOM 10186 C CA . GLY A 1 55 ? -4.948 10.863 -8.625 1.00 0.00 55 GLY A CA 6
ATOM 10187 C C . GLY A 1 55 ? -4.220 9.519 -8.688 1.00 0.00 55 GLY A C 6
ATOM 10188 O O . GLY A 1 55 ? -3.087 9.444 -9.160 1.00 0.00 55 GLY A O 6
ATOM 10192 N N . CYS A 1 56 ? -4.902 8.491 -8.204 1.00 0.00 56 CYS A N 6
ATOM 10193 C CA . CYS A 1 56 ? -4.334 7.153 -8.199 1.00 0.00 56 CYS A CA 6
ATOM 10194 C C . CYS A 1 56 ? -5.387 6.182 -8.738 1.00 0.00 56 CYS A C 6
ATOM 10195 O O . CYS A 1 56 ? -6.544 6.556 -8.923 1.00 0.00 56 CYS A O 6
ATOM 10203 N N . THR A 1 57 ? -4.947 4.955 -8.975 1.00 0.00 57 THR A N 6
ATOM 10204 C CA . THR A 1 57 ? -5.837 3.928 -9.489 1.00 0.00 57 THR A CA 6
ATOM 10205 C C . THR A 1 57 ? -5.650 2.623 -8.714 1.00 0.00 57 THR A C 6
ATOM 10206 O O . THR A 1 57 ? -4.642 1.937 -8.879 1.00 0.00 57 THR A O 6
ATOM 10217 N N . ILE A 1 58 ? -6.637 2.318 -7.883 1.00 0.00 58 ILE A N 6
ATOM 10218 C CA . ILE A 1 58 ? -6.593 1.107 -7.082 1.00 0.00 58 ILE A CA 6
ATOM 10219 C C . ILE A 1 58 ? -7.073 -0.075 -7.925 1.00 0.00 58 ILE A C 6
ATOM 10220 O O . ILE A 1 58 ? -8.273 -0.243 -8.140 1.00 0.00 58 ILE A O 6
ATOM 10236 N N . LYS A 1 59 ? -6.112 -0.865 -8.380 1.00 0.00 59 LYS A N 6
ATOM 10237 C CA . LYS A 1 59 ? -6.421 -2.027 -9.196 1.00 0.00 59 LYS A CA 6
ATOM 10238 C C . LYS A 1 59 ? -6.378 -3.284 -8.323 1.00 0.00 59 LYS A C 6
ATOM 10239 O O . LYS A 1 59 ? -5.373 -3.553 -7.667 1.00 0.00 59 LYS A O 6
ATOM 10258 N N . GLU A 1 60 ? -7.480 -4.019 -8.344 1.00 0.00 60 GLU A N 6
ATOM 10259 C CA . GLU A 1 60 ? -7.580 -5.240 -7.563 1.00 0.00 60 GLU A CA 6
ATOM 10260 C C . GLU A 1 60 ? -6.905 -6.398 -8.300 1.00 0.00 60 GLU A C 6
ATOM 10261 O O . GLU A 1 60 ? -7.483 -6.972 -9.222 1.00 0.00 60 GLU A O 6
ATOM 10273 N N . ILE A 1 61 ? -5.692 -6.707 -7.866 1.00 0.00 61 ILE A N 6
ATOM 10274 C CA . ILE A 1 61 ? -4.933 -7.787 -8.474 1.00 0.00 61 ILE A CA 6
ATOM 10275 C C . ILE A 1 61 ? -5.521 -9.129 -8.034 1.00 0.00 61 ILE A C 6
ATOM 10276 O O . ILE A 1 61 ? -5.145 -9.664 -6.992 1.00 0.00 61 ILE A O 6
ATOM 10292 N N . ALA A 1 62 ? -6.434 -9.634 -8.850 1.00 0.00 62 ALA A N 6
ATOM 10293 C CA . ALA A 1 62 ? -7.078 -10.904 -8.558 1.00 0.00 62 ALA A CA 6
ATOM 10294 C C . ALA A 1 62 ? -6.329 -12.028 -9.275 1.00 0.00 62 ALA A C 6
ATOM 10295 O O . ALA A 1 62 ? -5.691 -11.798 -10.302 1.00 0.00 62 ALA A O 6
ATOM 10302 N N . THR A 1 63 ? -6.430 -13.220 -8.707 1.00 0.00 63 THR A N 6
ATOM 10303 C CA . THR A 1 63 ? -5.769 -14.381 -9.279 1.00 0.00 63 THR A CA 6
ATOM 10304 C C . THR A 1 63 ? -6.662 -15.036 -10.335 1.00 0.00 63 THR A C 6
ATOM 10305 O O . THR A 1 63 ? -7.772 -14.573 -10.588 1.00 0.00 63 THR A O 6
ATOM 10316 N N . ASN A 1 64 ? -6.142 -16.104 -10.923 1.00 0.00 64 ASN A N 6
ATOM 10317 C CA . ASN A 1 64 ? -6.878 -16.827 -11.946 1.00 0.00 64 ASN A CA 6
ATOM 10318 C C . ASN A 1 64 ? -8.349 -16.926 -11.536 1.00 0.00 64 ASN A C 6
ATOM 10319 O O . ASN A 1 64 ? -8.680 -16.781 -10.360 1.00 0.00 64 ASN A O 6
ATOM 10330 N N . PRO A 1 65 ? -9.213 -17.179 -12.554 1.00 0.00 65 PRO A N 6
ATOM 10331 C CA . PRO A 1 65 ? -10.641 -17.299 -12.312 1.00 0.00 65 PRO A CA 6
ATOM 10332 C C . PRO A 1 65 ? -10.974 -18.638 -11.651 1.00 0.00 65 PRO A C 6
ATOM 10333 O O . PRO A 1 65 ? -11.854 -18.709 -10.794 1.00 0.00 65 PRO A O 6
ATOM 10344 N N . GLU A 1 66 ? -10.254 -19.666 -12.074 1.00 0.00 66 GLU A N 6
ATOM 10345 C CA . GLU A 1 66 ? -10.462 -20.999 -11.533 1.00 0.00 66 GLU A CA 6
ATOM 10346 C C . GLU A 1 66 ? -9.527 -21.243 -10.347 1.00 0.00 66 GLU A C 6
ATOM 10347 O O . GLU A 1 66 ? -9.168 -22.383 -10.059 1.00 0.00 66 GLU A O 6
ATOM 10359 N N . GLU A 1 67 ? -9.159 -20.152 -9.691 1.00 0.00 67 GLU A N 6
ATOM 10360 C CA . GLU A 1 67 ? -8.273 -20.233 -8.542 1.00 0.00 67 GLU A CA 6
ATOM 10361 C C . GLU A 1 67 ? -8.982 -19.716 -7.288 1.00 0.00 67 GLU A C 6
ATOM 10362 O O . GLU A 1 67 ? -10.115 -19.244 -7.361 1.00 0.00 67 GLU A O 6
ATOM 10374 N N . ALA A 1 68 ? -8.284 -19.824 -6.167 1.00 0.00 68 ALA A N 6
ATOM 10375 C CA . ALA A 1 68 ? -8.832 -19.373 -4.898 1.00 0.00 68 ALA A CA 6
ATOM 10376 C C . ALA A 1 68 ? -8.727 -17.849 -4.815 1.00 0.00 68 ALA A C 6
ATOM 10377 O O . ALA A 1 68 ? -7.651 -17.286 -5.012 1.00 0.00 68 ALA A O 6
ATOM 10384 N N . GLY A 1 69 ? -9.858 -17.225 -4.522 1.00 0.00 69 GLY A N 6
ATOM 10385 C CA . GLY A 1 69 ? -9.907 -15.777 -4.410 1.00 0.00 69 GLY A CA 6
ATOM 10386 C C . GLY A 1 69 ? -8.793 -15.260 -3.497 1.00 0.00 69 GLY A C 6
ATOM 10387 O O . GLY A 1 69 ? -8.538 -15.832 -2.438 1.00 0.00 69 GLY A O 6
ATOM 10391 N N . LYS A 1 70 ? -8.160 -14.185 -3.941 1.00 0.00 70 LYS A N 6
ATOM 10392 C CA . LYS A 1 70 ? -7.079 -13.584 -3.177 1.00 0.00 70 LYS A CA 6
ATOM 10393 C C . LYS A 1 70 ? -7.386 -12.104 -2.944 1.00 0.00 70 LYS A C 6
ATOM 10394 O O . LYS A 1 70 ? -8.309 -11.555 -3.545 1.00 0.00 70 LYS A O 6
ATOM 10413 N N . PHE A 1 71 ? -6.596 -11.499 -2.069 1.00 0.00 71 PHE A N 6
ATOM 10414 C CA . PHE A 1 71 ? -6.773 -10.093 -1.749 1.00 0.00 71 PHE A CA 6
ATOM 10415 C C . PHE A 1 71 ? -5.483 -9.308 -1.999 1.00 0.00 71 PHE A C 6
ATOM 10416 O O . PHE A 1 71 ? -4.653 -9.168 -1.102 1.00 0.00 71 PHE A O 6
ATOM 10433 N N . VAL A 1 72 ? -5.356 -8.815 -3.222 1.00 0.00 72 VAL A N 6
ATOM 10434 C CA . VAL A 1 72 ? -4.182 -8.048 -3.602 1.00 0.00 72 VAL A CA 6
ATOM 10435 C C . VAL A 1 72 ? -4.610 -6.870 -4.480 1.00 0.00 72 VAL A C 6
ATOM 10436 O O . VAL A 1 72 ? -5.399 -7.039 -5.409 1.00 0.00 72 VAL A O 6
ATOM 10449 N N . PHE A 1 73 ? -4.070 -5.705 -4.156 1.00 0.00 73 PHE A N 6
ATOM 10450 C CA . PHE A 1 73 ? -4.386 -4.500 -4.905 1.00 0.00 73 PHE A CA 6
ATOM 10451 C C . PHE A 1 73 ? -3.164 -3.585 -5.011 1.00 0.00 73 PHE A C 6
ATOM 10452 O O . PHE A 1 73 ? -2.478 -3.342 -4.020 1.00 0.00 73 PHE A O 6
ATOM 10469 N N . GLU A 1 74 ? -2.931 -3.102 -6.223 1.00 0.00 74 GLU A N 6
ATOM 10470 C CA . GLU A 1 74 ? -1.804 -2.218 -6.472 1.00 0.00 74 GLU A CA 6
ATOM 10471 C C . GLU A 1 74 ? -2.296 -0.799 -6.760 1.00 0.00 74 GLU A C 6
ATOM 10472 O O . GLU A 1 74 ? -3.286 -0.612 -7.466 1.00 0.00 74 GLU A O 6
ATOM 10484 N N . ILE A 1 75 ? -1.582 0.166 -6.200 1.00 0.00 75 ILE A N 6
ATOM 10485 C CA . ILE A 1 75 ? -1.933 1.563 -6.388 1.00 0.00 75 ILE A CA 6
ATOM 10486 C C . ILE A 1 75 ? -1.111 2.141 -7.542 1.00 0.00 75 ILE A C 6
ATOM 10487 O O . ILE A 1 75 ? 0.117 2.091 -7.519 1.00 0.00 75 ILE A O 6
ATOM 10503 N N . ILE A 1 76 ? -1.823 2.675 -8.524 1.00 0.00 76 ILE A N 6
ATOM 10504 C CA . ILE A 1 76 ? -1.174 3.261 -9.684 1.00 0.00 76 ILE A CA 6
ATOM 10505 C C . ILE A 1 76 ? -1.248 4.786 -9.588 1.00 0.00 76 ILE A C 6
ATOM 10506 O O . ILE A 1 76 ? -2.335 5.354 -9.491 1.00 0.00 76 ILE A O 6
ATOM 10522 N N . PRO A 1 77 ? -0.047 5.423 -9.620 1.00 0.00 77 PRO A N 6
ATOM 10523 C CA . PRO A 1 77 ? 0.035 6.871 -9.537 1.00 0.00 77 PRO A CA 6
ATOM 10524 C C . PRO A 1 77 ? -0.382 7.520 -10.859 1.00 0.00 77 PRO A C 6
ATOM 10525 O O . PRO A 1 77 ? -0.501 6.841 -11.878 1.00 0.00 77 PRO A O 6
ATOM 10536 N N . ALA A 1 78 ? -0.592 8.827 -10.799 1.00 0.00 78 ALA A N 6
ATOM 10537 C CA . ALA A 1 78 ? -0.994 9.575 -11.978 1.00 0.00 78 ALA A CA 6
ATOM 10538 C C . ALA A 1 78 ? 0.198 9.698 -12.929 1.00 0.00 78 ALA A C 6
ATOM 10539 O O . ALA A 1 78 ? 1.346 9.537 -12.516 1.00 0.00 78 ALA A O 6
ATOM 10546 N N . SER A 1 79 ? -0.114 9.983 -14.185 1.00 0.00 79 SER A N 6
ATOM 10547 C CA . SER A 1 79 ? 0.917 10.129 -15.198 1.00 0.00 79 SER A CA 6
ATOM 10548 C C . SER A 1 79 ? 1.984 9.047 -15.018 1.00 0.00 79 SER A C 6
ATOM 10549 O O . SER A 1 79 ? 2.967 9.252 -14.307 1.00 0.00 79 SER A O 6
ATOM 10557 N N . TRP A 1 80 ? 1.755 7.920 -15.676 1.00 0.00 80 TRP A N 6
ATOM 10558 C CA . TRP A 1 80 ? 2.684 6.806 -15.598 1.00 0.00 80 TRP A CA 6
ATOM 10559 C C . TRP A 1 80 ? 2.794 6.183 -16.991 1.00 0.00 80 TRP A C 6
ATOM 10560 O O . TRP A 1 80 ? 2.401 5.035 -17.194 1.00 0.00 80 TRP A O 6
ATOM 10581 N N . ASP A 1 81 ? 3.330 6.968 -17.914 1.00 0.00 81 ASP A N 6
ATOM 10582 C CA . ASP A 1 81 ? 3.496 6.507 -19.283 1.00 0.00 81 ASP A CA 6
ATOM 10583 C C . ASP A 1 81 ? 4.967 6.633 -19.683 1.00 0.00 81 ASP A C 6
ATOM 10584 O O . ASP A 1 81 ? 5.292 7.292 -20.670 1.00 0.00 81 ASP A O 6
ATOM 10593 N N . GLN A 1 82 ? 5.819 5.991 -18.897 1.00 0.00 82 GLN A N 6
ATOM 10594 C CA . GLN A 1 82 ? 7.248 6.022 -19.157 1.00 0.00 82 GLN A CA 6
ATOM 10595 C C . GLN A 1 82 ? 7.676 7.423 -19.599 1.00 0.00 82 GLN A C 6
ATOM 10596 O O . GLN A 1 82 ? 7.890 7.665 -20.786 1.00 0.00 82 GLN A O 6
ATOM 10610 N N . ASN A 1 83 ? 7.788 8.309 -18.621 1.00 0.00 83 ASN A N 6
ATOM 10611 C CA . ASN A 1 83 ? 8.187 9.679 -18.894 1.00 0.00 83 ASN A CA 6
ATOM 10612 C C . ASN A 1 83 ? 9.585 9.922 -18.322 1.00 0.00 83 ASN A C 6
ATOM 10613 O O . ASN A 1 83 ? 9.856 10.985 -17.766 1.00 0.00 83 ASN A O 6
ATOM 10624 N N . ARG A 1 84 ? 10.437 8.919 -18.480 1.00 0.00 84 ARG A N 6
ATOM 10625 C CA . ARG A 1 84 ? 11.800 9.011 -17.986 1.00 0.00 84 ARG A CA 6
ATOM 10626 C C . ARG A 1 84 ? 11.814 8.989 -16.456 1.00 0.00 84 ARG A C 6
ATOM 10627 O O . ARG A 1 84 ? 12.856 9.200 -15.838 1.00 0.00 84 ARG A O 6
ATOM 10648 N N . MET A 1 85 ? 10.644 8.732 -15.890 1.00 0.00 85 MET A N 6
ATOM 10649 C CA . MET A 1 85 ? 10.508 8.680 -14.444 1.00 0.00 85 MET A CA 6
ATOM 10650 C C . MET A 1 85 ? 9.522 7.588 -14.025 1.00 0.00 85 MET A C 6
ATOM 10651 O O . MET A 1 85 ? 8.474 7.421 -14.647 1.00 0.00 85 MET A O 6
ATOM 10665 N N . GLY A 1 86 ? 9.893 6.872 -12.973 1.00 0.00 86 GLY A N 6
ATOM 10666 C CA . GLY A 1 86 ? 9.054 5.801 -12.464 1.00 0.00 86 GLY A CA 6
ATOM 10667 C C . GLY A 1 86 ? 8.719 4.795 -13.567 1.00 0.00 86 GLY A C 6
ATOM 10668 O O . GLY A 1 86 ? 8.928 5.070 -14.748 1.00 0.00 86 GLY A O 6
ATOM 10672 N N . GLN A 1 87 ? 8.204 3.650 -13.144 1.00 0.00 87 GLN A N 6
ATOM 10673 C CA . GLN A 1 87 ? 7.838 2.602 -14.081 1.00 0.00 87 GLN A CA 6
ATOM 10674 C C . GLN A 1 87 ? 7.272 1.394 -13.332 1.00 0.00 87 GLN A C 6
ATOM 10675 O O . GLN A 1 87 ? 7.766 0.277 -13.484 1.00 0.00 87 GLN A O 6
ATOM 10689 N N . ASP A 1 88 ? 6.244 1.658 -12.539 1.00 0.00 88 ASP A N 6
ATOM 10690 C CA . ASP A 1 88 ? 5.606 0.606 -11.766 1.00 0.00 88 ASP A CA 6
ATOM 10691 C C . ASP A 1 88 ? 4.573 1.227 -10.823 1.00 0.00 88 ASP A C 6
ATOM 10692 O O . ASP A 1 88 ? 4.531 2.445 -10.659 1.00 0.00 88 ASP A O 6
ATOM 10701 N N . SER A 1 89 ? 3.766 0.361 -10.228 1.00 0.00 89 SER A N 6
ATOM 10702 C CA . SER A 1 89 ? 2.736 0.809 -9.306 1.00 0.00 89 SER A CA 6
ATOM 10703 C C . SER A 1 89 ? 3.048 0.314 -7.893 1.00 0.00 89 SER A C 6
ATOM 10704 O O . SER A 1 89 ? 4.035 -0.389 -7.681 1.00 0.00 89 SER A O 6
ATOM 10712 N N . TYR A 1 90 ? 2.187 0.700 -6.962 1.00 0.00 90 TYR A N 6
ATOM 10713 C CA . TYR A 1 90 ? 2.359 0.304 -5.574 1.00 0.00 90 TYR A CA 6
ATOM 10714 C C . TYR A 1 90 ? 1.582 -0.978 -5.270 1.00 0.00 90 TYR A C 6
ATOM 10715 O O . TYR A 1 90 ? 0.409 -0.926 -4.904 1.00 0.00 90 TYR A O 6
ATOM 10733 N N . VAL A 1 91 ? 2.267 -2.100 -5.434 1.00 0.00 91 VAL A N 6
ATOM 10734 C CA . VAL A 1 91 ? 1.656 -3.394 -5.181 1.00 0.00 91 VAL A CA 6
ATOM 10735 C C . VAL A 1 91 ? 1.512 -3.600 -3.672 1.00 0.00 91 VAL A C 6
ATOM 10736 O O . VAL A 1 91 ? 2.487 -3.905 -2.988 1.00 0.00 91 VAL A O 6
ATOM 10749 N N . LEU A 1 92 ? 0.288 -3.424 -3.197 1.00 0.00 92 LEU A N 6
ATOM 10750 C CA . LEU A 1 92 ? 0.004 -3.586 -1.781 1.00 0.00 92 LEU A CA 6
ATOM 10751 C C . LEU A 1 92 ? -0.881 -4.819 -1.581 1.00 0.00 92 LEU A C 6
ATOM 10752 O O . LEU A 1 92 ? -1.783 -5.076 -2.377 1.00 0.00 92 LEU A O 6
ATOM 10768 N N . MET A 1 93 ? -0.591 -5.549 -0.514 1.00 0.00 93 MET A N 6
ATOM 10769 C CA . MET A 1 93 ? -1.349 -6.748 -0.199 1.00 0.00 93 MET A CA 6
ATOM 10770 C C . MET A 1 93 ? -1.732 -6.781 1.282 1.00 0.00 93 MET A C 6
ATOM 10771 O O . MET A 1 93 ? -0.925 -6.435 2.143 1.00 0.00 93 MET A O 6
ATOM 10785 N N . ALA A 1 94 ? -2.963 -7.202 1.532 1.00 0.00 94 ALA A N 6
ATOM 10786 C CA . ALA A 1 94 ? -3.463 -7.285 2.894 1.00 0.00 94 ALA A CA 6
ATOM 10787 C C . ALA A 1 94 ? -3.518 -8.753 3.324 1.00 0.00 94 ALA A C 6
ATOM 10788 O O . ALA A 1 94 ? -3.277 -9.649 2.516 1.00 0.00 94 ALA A O 6
ATOM 10795 N N . SER A 1 95 ? -3.837 -8.953 4.594 1.00 0.00 95 SER A N 6
ATOM 10796 C CA . SER A 1 95 ? -3.927 -10.296 5.140 1.00 0.00 95 SER A CA 6
ATOM 10797 C C . SER A 1 95 ? -5.346 -10.841 4.958 1.00 0.00 95 SER A C 6
ATOM 10798 O O . SER A 1 95 ? -5.532 -11.927 4.411 1.00 0.00 95 SER A O 6
ATOM 10806 N N . SER A 1 96 ? -6.309 -10.062 5.427 1.00 0.00 96 SER A N 6
ATOM 10807 C CA . SER A 1 96 ? -7.705 -10.453 5.323 1.00 0.00 96 SER A CA 6
ATOM 10808 C C . SER A 1 96 ? -8.442 -9.510 4.370 1.00 0.00 96 SER A C 6
ATOM 10809 O O . SER A 1 96 ? -8.022 -8.372 4.168 1.00 0.00 96 SER A O 6
ATOM 10817 N N . GLN A 1 97 ? -9.530 -10.019 3.810 1.00 0.00 97 GLN A N 6
ATOM 10818 C CA . GLN A 1 97 ? -10.331 -9.236 2.884 1.00 0.00 97 GLN A CA 6
ATOM 10819 C C . GLN A 1 97 ? -10.907 -8.006 3.587 1.00 0.00 97 GLN A C 6
ATOM 10820 O O . GLN A 1 97 ? -10.889 -6.906 3.037 1.00 0.00 97 GLN A O 6
ATOM 10834 N N . ALA A 1 98 ? -11.405 -8.234 4.794 1.00 0.00 98 ALA A N 6
ATOM 10835 C CA . ALA A 1 98 ? -11.986 -7.158 5.579 1.00 0.00 98 ALA A CA 6
ATOM 10836 C C . ALA A 1 98 ? -10.979 -6.011 5.688 1.00 0.00 98 ALA A C 6
ATOM 10837 O O . ALA A 1 98 ? -11.366 -4.847 5.780 1.00 0.00 98 ALA A O 6
ATOM 10844 N N . GLU A 1 99 ? -9.706 -6.380 5.674 1.00 0.00 99 GLU A N 6
ATOM 10845 C CA . GLU A 1 99 ? -8.641 -5.397 5.770 1.00 0.00 99 GLU A CA 6
ATOM 10846 C C . GLU A 1 99 ? -8.471 -4.666 4.437 1.00 0.00 99 GLU A C 6
ATOM 10847 O O . GLU A 1 99 ? -8.488 -3.437 4.392 1.00 0.00 99 GLU A O 6
ATOM 10859 N N . MET A 1 100 ? -8.310 -5.453 3.383 1.00 0.00 100 MET A N 6
ATOM 10860 C CA . MET A 1 100 ? -8.137 -4.896 2.053 1.00 0.00 100 MET A CA 6
ATOM 10861 C C . MET A 1 100 ? -9.323 -4.008 1.672 1.00 0.00 100 MET A C 6
ATOM 10862 O O . MET A 1 100 ? -9.153 -2.999 0.988 1.00 0.00 100 MET A O 6
ATOM 10876 N N . GLU A 1 101 ? -10.497 -4.414 2.131 1.00 0.00 101 GLU A N 6
ATOM 10877 C CA . GLU A 1 101 ? -11.711 -3.667 1.847 1.00 0.00 101 GLU A CA 6
ATOM 10878 C C . GLU A 1 101 ? -11.658 -2.294 2.520 1.00 0.00 101 GLU A C 6
ATOM 10879 O O . GLU A 1 101 ? -11.982 -1.282 1.899 1.00 0.00 101 GLU A O 6
ATOM 10891 N N . GLU A 1 102 ? -11.248 -2.303 3.779 1.00 0.00 102 GLU A N 6
ATOM 10892 C CA . GLU A 1 102 ? -11.149 -1.070 4.543 1.00 0.00 102 GLU A CA 6
ATOM 10893 C C . GLU A 1 102 ? -10.183 -0.099 3.861 1.00 0.00 102 GLU A C 6
ATOM 10894 O O . GLU A 1 102 ? -10.569 1.008 3.490 1.00 0.00 102 GLU A O 6
ATOM 10906 N N . TRP A 1 103 ? -8.946 -0.550 3.717 1.00 0.00 103 TRP A N 6
ATOM 10907 C CA . TRP A 1 103 ? -7.921 0.265 3.087 1.00 0.00 103 TRP A CA 6
ATOM 10908 C C . TRP A 1 103 ? -8.496 0.822 1.783 1.00 0.00 103 TRP A C 6
ATOM 10909 O O . TRP A 1 103 ? -8.680 2.031 1.649 1.00 0.00 103 TRP A O 6
ATOM 10930 N N . VAL A 1 104 ? -8.764 -0.085 0.856 1.00 0.00 104 VAL A N 6
ATOM 10931 C CA . VAL A 1 104 ? -9.314 0.300 -0.432 1.00 0.00 104 VAL A CA 6
ATOM 10932 C C . VAL A 1 104 ? -10.430 1.325 -0.219 1.00 0.00 104 VAL A C 6
ATOM 10933 O O . VAL A 1 104 ? -10.384 2.423 -0.771 1.00 0.00 104 VAL A O 6
ATOM 10946 N N . LYS A 1 105 ? -11.407 0.929 0.584 1.00 0.00 105 LYS A N 6
ATOM 10947 C CA . LYS A 1 105 ? -12.534 1.799 0.877 1.00 0.00 105 LYS A CA 6
ATOM 10948 C C . LYS A 1 105 ? -12.028 3.228 1.085 1.00 0.00 105 LYS A C 6
ATOM 10949 O O . LYS A 1 105 ? -12.411 4.139 0.353 1.00 0.00 105 LYS A O 6
ATOM 10968 N N . PHE A 1 106 ? -11.174 3.380 2.087 1.00 0.00 106 PHE A N 6
ATOM 10969 C CA . PHE A 1 106 ? -10.612 4.683 2.401 1.00 0.00 106 PHE A CA 6
ATOM 10970 C C . PHE A 1 106 ? -9.809 5.232 1.220 1.00 0.00 106 PHE A C 6
ATOM 10971 O O . PHE A 1 106 ? -10.050 6.350 0.767 1.00 0.00 106 PHE A O 6
ATOM 10988 N N . LEU A 1 107 ? -8.872 4.420 0.754 1.00 0.00 107 LEU A N 6
ATOM 10989 C CA . LEU A 1 107 ? -8.032 4.811 -0.366 1.00 0.00 107 LEU A CA 6
ATOM 10990 C C . LEU A 1 107 ? -8.914 5.331 -1.502 1.00 0.00 107 LEU A C 6
ATOM 10991 O O . LEU A 1 107 ? -8.902 6.523 -1.807 1.00 0.00 107 LEU A O 6
ATOM 11007 N N . ARG A 1 108 ? -9.660 4.412 -2.098 1.00 0.00 108 ARG A N 6
ATOM 11008 C CA . ARG A 1 108 ? -10.547 4.764 -3.194 1.00 0.00 108 ARG A CA 6
ATOM 11009 C C . ARG A 1 108 ? -11.402 5.975 -2.817 1.00 0.00 108 ARG A C 6
ATOM 11010 O O . ARG A 1 108 ? -11.524 6.920 -3.596 1.00 0.00 108 ARG A O 6
ATOM 11031 N N . ARG A 1 109 ? -11.973 5.908 -1.624 1.00 0.00 109 ARG A N 6
ATOM 11032 C CA . ARG A 1 109 ? -12.813 6.987 -1.134 1.00 0.00 109 ARG A CA 6
ATOM 11033 C C . ARG A 1 109 ? -12.105 8.332 -1.308 1.00 0.00 109 ARG A C 6
ATOM 11034 O O . ARG A 1 109 ? -12.517 9.153 -2.127 1.00 0.00 109 ARG A O 6
ATOM 11055 N N . VAL A 1 110 ? -11.052 8.516 -0.525 1.00 0.00 110 VAL A N 6
ATOM 11056 C CA . VAL A 1 110 ? -10.283 9.748 -0.583 1.00 0.00 110 VAL A CA 6
ATOM 11057 C C . VAL A 1 110 ? -9.962 10.076 -2.043 1.00 0.00 110 VAL A C 6
ATOM 11058 O O . VAL A 1 110 ? -10.186 11.198 -2.494 1.00 0.00 110 VAL A O 6
ATOM 11071 N N . ALA A 1 111 ? -9.442 9.076 -2.740 1.00 0.00 111 ALA A N 6
ATOM 11072 C CA . ALA A 1 111 ? -9.088 9.245 -4.139 1.00 0.00 111 ALA A CA 6
ATOM 11073 C C . ALA A 1 111 ? -10.268 9.868 -4.888 1.00 0.00 111 ALA A C 6
ATOM 11074 O O . ALA A 1 111 ? -10.075 10.666 -5.804 1.00 0.00 111 ALA A O 6
ATOM 11081 N N . GLY A 1 112 ? -11.464 9.480 -4.470 1.00 0.00 112 GLY A N 6
ATOM 11082 C CA . GLY A 1 112 ? -12.675 9.991 -5.090 1.00 0.00 112 GLY A CA 6
ATOM 11083 C C . GLY A 1 112 ? -13.610 8.848 -5.491 1.00 0.00 112 GLY A C 6
ATOM 11084 O O . GLY A 1 112 ? -13.735 8.528 -6.672 1.00 0.00 112 GLY A O 6
ATOM 11088 N N . SER A 1 113 ? -14.243 8.263 -4.484 1.00 0.00 113 SER A N 6
ATOM 11089 C CA . SER A 1 113 ? -15.163 7.162 -4.717 1.00 0.00 113 SER A CA 6
ATOM 11090 C C . SER A 1 113 ? -16.089 7.493 -5.889 1.00 0.00 113 SER A C 6
ATOM 11091 O O . SER A 1 113 ? -16.376 8.661 -6.147 1.00 0.00 113 SER A O 6
ATOM 11099 N N . GLY A 1 114 ? -16.532 6.444 -6.566 1.00 0.00 114 GLY A N 6
ATOM 11100 C CA . GLY A 1 114 ? -17.420 6.609 -7.704 1.00 0.00 114 GLY A CA 6
ATOM 11101 C C . GLY A 1 114 ? -18.886 6.539 -7.271 1.00 0.00 114 GLY A C 6
ATOM 11102 O O . GLY A 1 114 ? -19.180 6.391 -6.086 1.00 0.00 114 GLY A O 6
ATOM 11106 N N . PRO A 1 115 ? -19.790 6.650 -8.281 1.00 0.00 115 PRO A N 6
ATOM 11107 C CA . PRO A 1 115 ? -21.218 6.601 -8.016 1.00 0.00 115 PRO A CA 6
ATOM 11108 C C . PRO A 1 115 ? -21.671 5.169 -7.722 1.00 0.00 115 PRO A C 6
ATOM 11109 O O . PRO A 1 115 ? -22.134 4.465 -8.617 1.00 0.00 115 PRO A O 6
ATOM 11120 N N . SER A 1 116 ? -21.522 4.782 -6.463 1.00 0.00 116 SER A N 6
ATOM 11121 C CA . SER A 1 116 ? -21.911 3.448 -6.040 1.00 0.00 116 SER A CA 6
ATOM 11122 C C . SER A 1 116 ? -22.435 3.487 -4.603 1.00 0.00 116 SER A C 6
ATOM 11123 O O . SER A 1 116 ? -23.565 3.078 -4.339 1.00 0.00 116 SER A O 6
ATOM 11131 N N . SER A 1 117 ? -21.588 3.981 -3.711 1.00 0.00 117 SER A N 6
ATOM 11132 C CA . SER A 1 117 ? -21.952 4.078 -2.308 1.00 0.00 117 SER A CA 6
ATOM 11133 C C . SER A 1 117 ? -23.274 4.834 -2.161 1.00 0.00 117 SER A C 6
ATOM 11134 O O . SER A 1 117 ? -24.245 4.297 -1.630 1.00 0.00 117 SER A O 6
ATOM 11142 N N . GLY A 1 118 ? -23.269 6.069 -2.641 1.00 0.00 118 GLY A N 6
ATOM 11143 C CA . GLY A 1 118 ? -24.455 6.905 -2.569 1.00 0.00 118 GLY A CA 6
ATOM 11144 C C . GLY A 1 118 ? -24.581 7.786 -3.814 1.00 0.00 118 GLY A C 6
ATOM 11145 O O . GLY A 1 118 ? -24.188 7.382 -4.907 1.00 0.00 118 GLY A O 6
ATOM 11149 N N . GLY A 1 1 ? -13.826 13.163 16.581 1.00 0.00 1 GLY A N 7
ATOM 11150 C CA . GLY A 1 1 ? -14.432 13.245 15.263 1.00 0.00 1 GLY A CA 7
ATOM 11151 C C . GLY A 1 1 ? -15.769 13.986 15.319 1.00 0.00 1 GLY A C 7
ATOM 11152 O O . GLY A 1 1 ? -16.828 13.361 15.352 1.00 0.00 1 GLY A O 7
ATOM 11156 N N . SER A 1 2 ? -15.677 15.308 15.327 1.00 0.00 2 SER A N 7
ATOM 11157 C CA . SER A 1 2 ? -16.867 16.141 15.378 1.00 0.00 2 SER A CA 7
ATOM 11158 C C . SER A 1 2 ? -16.689 17.363 14.475 1.00 0.00 2 SER A C 7
ATOM 11159 O O . SER A 1 2 ? -17.569 17.682 13.678 1.00 0.00 2 SER A O 7
ATOM 11167 N N . SER A 1 3 ? -15.545 18.013 14.631 1.00 0.00 3 SER A N 7
ATOM 11168 C CA . SER A 1 3 ? -15.241 19.193 13.840 1.00 0.00 3 SER A CA 7
ATOM 11169 C C . SER A 1 3 ? -13.768 19.181 13.427 1.00 0.00 3 SER A C 7
ATOM 11170 O O . SER A 1 3 ? -13.449 19.326 12.248 1.00 0.00 3 SER A O 7
ATOM 11178 N N . GLY A 1 4 ? -12.910 19.007 14.421 1.00 0.00 4 GLY A N 7
ATOM 11179 C CA . GLY A 1 4 ? -11.478 18.974 14.177 1.00 0.00 4 GLY A CA 7
ATOM 11180 C C . GLY A 1 4 ? -11.068 17.669 13.492 1.00 0.00 4 GLY A C 7
ATOM 11181 O O . GLY A 1 4 ? -11.842 16.713 13.456 1.00 0.00 4 GLY A O 7
ATOM 11185 N N . SER A 1 5 ? -9.852 17.670 12.967 1.00 0.00 5 SER A N 7
ATOM 11186 C CA . SER A 1 5 ? -9.330 16.497 12.286 1.00 0.00 5 SER A CA 7
ATOM 11187 C C . SER A 1 5 ? -7.828 16.658 12.042 1.00 0.00 5 SER A C 7
ATOM 11188 O O . SER A 1 5 ? -7.418 17.289 11.070 1.00 0.00 5 SER A O 7
ATOM 11196 N N . SER A 1 6 ? -7.050 16.076 12.943 1.00 0.00 6 SER A N 7
ATOM 11197 C CA . SER A 1 6 ? -5.602 16.148 12.839 1.00 0.00 6 SER A CA 7
ATOM 11198 C C . SER A 1 6 ? -5.003 14.742 12.914 1.00 0.00 6 SER A C 7
ATOM 11199 O O . SER A 1 6 ? -5.351 13.961 13.798 1.00 0.00 6 SER A O 7
ATOM 11207 N N . GLY A 1 7 ? -4.112 14.463 11.974 1.00 0.00 7 GLY A N 7
ATOM 11208 C CA . GLY A 1 7 ? -3.460 13.165 11.922 1.00 0.00 7 GLY A CA 7
ATOM 11209 C C . GLY A 1 7 ? -3.970 12.343 10.736 1.00 0.00 7 GLY A C 7
ATOM 11210 O O . GLY A 1 7 ? -4.681 12.861 9.877 1.00 0.00 7 GLY A O 7
ATOM 11214 N N . PRO A 1 8 ? -3.576 11.041 10.728 1.00 0.00 8 PRO A N 7
ATOM 11215 C CA . PRO A 1 8 ? -3.984 10.142 9.662 1.00 0.00 8 PRO A CA 7
ATOM 11216 C C . PRO A 1 8 ? -5.450 9.733 9.821 1.00 0.00 8 PRO A C 7
ATOM 11217 O O . PRO A 1 8 ? -6.180 10.324 10.615 1.00 0.00 8 PRO A O 7
ATOM 11228 N N . ILE A 1 9 ? -5.837 8.725 9.054 1.00 0.00 9 ILE A N 7
ATOM 11229 C CA . ILE A 1 9 ? -7.202 8.230 9.100 1.00 0.00 9 ILE A CA 7
ATOM 11230 C C . ILE A 1 9 ? -7.185 6.724 9.366 1.00 0.00 9 ILE A C 7
ATOM 11231 O O . ILE A 1 9 ? -7.789 6.253 10.329 1.00 0.00 9 ILE A O 7
ATOM 11247 N N . LYS A 1 10 ? -6.488 6.009 8.495 1.00 0.00 10 LYS A N 7
ATOM 11248 C CA . LYS A 1 10 ? -6.385 4.565 8.624 1.00 0.00 10 LYS A CA 7
ATOM 11249 C C . LYS A 1 10 ? -4.909 4.169 8.703 1.00 0.00 10 LYS A C 7
ATOM 11250 O O . LYS A 1 10 ? -4.113 4.555 7.848 1.00 0.00 10 LYS A O 7
ATOM 11269 N N . MET A 1 11 ? -4.589 3.403 9.736 1.00 0.00 11 MET A N 7
ATOM 11270 C CA . MET A 1 11 ? -3.223 2.950 9.937 1.00 0.00 11 MET A CA 7
ATOM 11271 C C . MET A 1 11 ? -3.176 1.439 10.173 1.00 0.00 11 MET A C 7
ATOM 11272 O O . MET A 1 11 ? -3.909 0.914 11.009 1.00 0.00 11 MET A O 7
ATOM 11286 N N . GLY A 1 12 ? -2.305 0.782 9.420 1.00 0.00 12 GLY A N 7
ATOM 11287 C CA . GLY A 1 12 ? -2.153 -0.658 9.537 1.00 0.00 12 GLY A CA 7
ATOM 11288 C C . GLY A 1 12 ? -0.912 -1.141 8.783 1.00 0.00 12 GLY A C 7
ATOM 11289 O O . GLY A 1 12 ? -0.291 -0.375 8.047 1.00 0.00 12 GLY A O 7
ATOM 11293 N N . TRP A 1 13 ? -0.588 -2.408 8.991 1.00 0.00 13 TRP A N 7
ATOM 11294 C CA . TRP A 1 13 ? 0.567 -3.002 8.340 1.00 0.00 13 TRP A CA 7
ATOM 11295 C C . TRP A 1 13 ? 0.088 -3.684 7.057 1.00 0.00 13 TRP A C 7
ATOM 11296 O O . TRP A 1 13 ? -0.830 -4.502 7.090 1.00 0.00 13 TRP A O 7
ATOM 11317 N N . LEU A 1 14 ? 0.732 -3.322 5.957 1.00 0.00 14 LEU A N 7
ATOM 11318 C CA . LEU A 1 14 ? 0.383 -3.888 4.665 1.00 0.00 14 LEU A CA 7
ATOM 11319 C C . LEU A 1 14 ? 1.644 -4.441 3.998 1.00 0.00 14 LEU A C 7
ATOM 11320 O O . LEU A 1 14 ? 2.730 -3.886 4.158 1.00 0.00 14 LEU A O 7
ATOM 11336 N N . LYS A 1 15 ? 1.458 -5.530 3.265 1.00 0.00 15 LYS A N 7
ATOM 11337 C CA . LYS A 1 15 ? 2.567 -6.164 2.574 1.00 0.00 15 LYS A CA 7
ATOM 11338 C C . LYS A 1 15 ? 2.790 -5.468 1.230 1.00 0.00 15 LYS A C 7
ATOM 11339 O O . LYS A 1 15 ? 2.029 -5.675 0.286 1.00 0.00 15 LYS A O 7
ATOM 11358 N N . LYS A 1 16 ? 3.837 -4.657 1.186 1.00 0.00 16 LYS A N 7
ATOM 11359 C CA . LYS A 1 16 ? 4.170 -3.929 -0.026 1.00 0.00 16 LYS A CA 7
ATOM 11360 C C . LYS A 1 16 ? 5.236 -4.704 -0.805 1.00 0.00 16 LYS A C 7
ATOM 11361 O O . LYS A 1 16 ? 6.287 -5.038 -0.260 1.00 0.00 16 LYS A O 7
ATOM 11380 N N . GLN A 1 17 ? 4.928 -4.967 -2.066 1.00 0.00 17 GLN A N 7
ATOM 11381 C CA . GLN A 1 17 ? 5.846 -5.695 -2.925 1.00 0.00 17 GLN A CA 7
ATOM 11382 C C . GLN A 1 17 ? 7.209 -5.001 -2.955 1.00 0.00 17 GLN A C 7
ATOM 11383 O O . GLN A 1 17 ? 7.311 -3.813 -2.650 1.00 0.00 17 GLN A O 7
ATOM 11397 N N . ARG A 1 18 ? 8.222 -5.771 -3.325 1.00 0.00 18 ARG A N 7
ATOM 11398 C CA . ARG A 1 18 ? 9.574 -5.244 -3.398 1.00 0.00 18 ARG A CA 7
ATOM 11399 C C . ARG A 1 18 ? 9.897 -4.809 -4.829 1.00 0.00 18 ARG A C 7
ATOM 11400 O O . ARG A 1 18 ? 9.053 -4.910 -5.718 1.00 0.00 18 ARG A O 7
ATOM 11421 N N . SER A 1 19 ? 11.121 -4.335 -5.008 1.00 0.00 19 SER A N 7
ATOM 11422 C CA . SER A 1 19 ? 11.566 -3.884 -6.315 1.00 0.00 19 SER A CA 7
ATOM 11423 C C . SER A 1 19 ? 11.926 -5.088 -7.189 1.00 0.00 19 SER A C 7
ATOM 11424 O O . SER A 1 19 ? 11.058 -5.671 -7.836 1.00 0.00 19 SER A O 7
ATOM 11432 N N . ILE A 1 20 ? 13.208 -5.423 -7.179 1.00 0.00 20 ILE A N 7
ATOM 11433 C CA . ILE A 1 20 ? 13.694 -6.547 -7.962 1.00 0.00 20 ILE A CA 7
ATOM 11434 C C . ILE A 1 20 ? 13.912 -7.749 -7.041 1.00 0.00 20 ILE A C 7
ATOM 11435 O O . ILE A 1 20 ? 14.965 -7.875 -6.418 1.00 0.00 20 ILE A O 7
ATOM 11451 N N . VAL A 1 21 ? 12.899 -8.601 -6.983 1.00 0.00 21 VAL A N 7
ATOM 11452 C CA . VAL A 1 21 ? 12.967 -9.789 -6.149 1.00 0.00 21 VAL A CA 7
ATOM 11453 C C . VAL A 1 21 ? 11.571 -10.404 -6.030 1.00 0.00 21 VAL A C 7
ATOM 11454 O O . VAL A 1 21 ? 11.434 -11.617 -5.883 1.00 0.00 21 VAL A O 7
ATOM 11467 N N . LYS A 1 22 ? 10.570 -9.539 -6.099 1.00 0.00 22 LYS A N 7
ATOM 11468 C CA . LYS A 1 22 ? 9.189 -9.982 -6.002 1.00 0.00 22 LYS A CA 7
ATOM 11469 C C . LYS A 1 22 ? 8.948 -10.583 -4.616 1.00 0.00 22 LYS A C 7
ATOM 11470 O O . LYS A 1 22 ? 8.718 -11.785 -4.489 1.00 0.00 22 LYS A O 7
ATOM 11489 N N . ASN A 1 23 ? 9.010 -9.721 -3.612 1.00 0.00 23 ASN A N 7
ATOM 11490 C CA . ASN A 1 23 ? 8.801 -10.152 -2.241 1.00 0.00 23 ASN A CA 7
ATOM 11491 C C . ASN A 1 23 ? 7.752 -9.253 -1.582 1.00 0.00 23 ASN A C 7
ATOM 11492 O O . ASN A 1 23 ? 7.564 -8.109 -1.992 1.00 0.00 23 ASN A O 7
ATOM 11503 N N . TRP A 1 24 ? 7.097 -9.805 -0.571 1.00 0.00 24 TRP A N 7
ATOM 11504 C CA . TRP A 1 24 ? 6.073 -9.068 0.149 1.00 0.00 24 TRP A CA 7
ATOM 11505 C C . TRP A 1 24 ? 6.669 -8.606 1.480 1.00 0.00 24 TRP A C 7
ATOM 11506 O O . TRP A 1 24 ? 6.877 -9.413 2.384 1.00 0.00 24 TRP A O 7
ATOM 11527 N N . GLN A 1 25 ? 6.929 -7.309 1.557 1.00 0.00 25 GLN A N 7
ATOM 11528 C CA . GLN A 1 25 ? 7.497 -6.730 2.763 1.00 0.00 25 GLN A CA 7
ATOM 11529 C C . GLN A 1 25 ? 6.399 -6.086 3.611 1.00 0.00 25 GLN A C 7
ATOM 11530 O O . GLN A 1 25 ? 5.840 -5.058 3.233 1.00 0.00 25 GLN A O 7
ATOM 11544 N N . GLN A 1 26 ? 6.123 -6.718 4.743 1.00 0.00 26 GLN A N 7
ATOM 11545 C CA . GLN A 1 26 ? 5.102 -6.219 5.648 1.00 0.00 26 GLN A CA 7
ATOM 11546 C C . GLN A 1 26 ? 5.538 -4.885 6.257 1.00 0.00 26 GLN A C 7
ATOM 11547 O O . GLN A 1 26 ? 6.295 -4.859 7.226 1.00 0.00 26 GLN A O 7
ATOM 11561 N N . ARG A 1 27 ? 5.041 -3.809 5.664 1.00 0.00 27 ARG A N 7
ATOM 11562 C CA . ARG A 1 27 ? 5.370 -2.475 6.136 1.00 0.00 27 ARG A CA 7
ATOM 11563 C C . ARG A 1 27 ? 4.175 -1.862 6.869 1.00 0.00 27 ARG A C 7
ATOM 11564 O O . ARG A 1 27 ? 3.110 -2.472 6.946 1.00 0.00 27 ARG A O 7
ATOM 11585 N N . TYR A 1 28 ? 4.393 -0.663 7.389 1.00 0.00 28 TYR A N 7
ATOM 11586 C CA . TYR A 1 28 ? 3.347 0.039 8.113 1.00 0.00 28 TYR A CA 7
ATOM 11587 C C . TYR A 1 28 ? 2.826 1.230 7.306 1.00 0.00 28 TYR A C 7
ATOM 11588 O O . TYR A 1 28 ? 3.493 2.259 7.209 1.00 0.00 28 TYR A O 7
ATOM 11606 N N . PHE A 1 29 ? 1.638 1.051 6.748 1.00 0.00 29 PHE A N 7
ATOM 11607 C CA . PHE A 1 29 ? 1.019 2.098 5.953 1.00 0.00 29 PHE A CA 7
ATOM 11608 C C . PHE A 1 29 ? 0.065 2.940 6.802 1.00 0.00 29 PHE A C 7
ATOM 11609 O O . PHE A 1 29 ? -0.563 2.430 7.728 1.00 0.00 29 PHE A O 7
ATOM 11626 N N . VAL A 1 30 ? -0.013 4.217 6.456 1.00 0.00 30 VAL A N 7
ATOM 11627 C CA . VAL A 1 30 ? -0.879 5.135 7.175 1.00 0.00 30 VAL A CA 7
ATOM 11628 C C . VAL A 1 30 ? -1.548 6.084 6.179 1.00 0.00 30 VAL A C 7
ATOM 11629 O O . VAL A 1 30 ? -0.884 6.644 5.308 1.00 0.00 30 VAL A O 7
ATOM 11642 N N . LEU A 1 31 ? -2.854 6.236 6.340 1.00 0.00 31 LEU A N 7
ATOM 11643 C CA . LEU A 1 31 ? -3.620 7.108 5.466 1.00 0.00 31 LEU A CA 7
ATOM 11644 C C . LEU A 1 31 ? -3.789 8.474 6.134 1.00 0.00 31 LEU A C 7
ATOM 11645 O O . LEU A 1 31 ? -3.960 8.557 7.349 1.00 0.00 31 LEU A O 7
ATOM 11661 N N . ARG A 1 32 ? -3.734 9.510 5.311 1.00 0.00 32 ARG A N 7
ATOM 11662 C CA . ARG A 1 32 ? -3.879 10.868 5.807 1.00 0.00 32 ARG A CA 7
ATOM 11663 C C . ARG A 1 32 ? -4.877 11.645 4.946 1.00 0.00 32 ARG A C 7
ATOM 11664 O O . ARG A 1 32 ? -5.761 11.054 4.328 1.00 0.00 32 ARG A O 7
ATOM 11685 N N . ALA A 1 33 ? -4.701 12.958 4.932 1.00 0.00 33 ALA A N 7
ATOM 11686 C CA . ALA A 1 33 ? -5.575 13.822 4.157 1.00 0.00 33 ALA A CA 7
ATOM 11687 C C . ALA A 1 33 ? -5.114 13.831 2.698 1.00 0.00 33 ALA A C 7
ATOM 11688 O O . ALA A 1 33 ? -3.997 14.251 2.400 1.00 0.00 33 ALA A O 7
ATOM 11695 N N . GLN A 1 34 ? -5.997 13.362 1.829 1.00 0.00 34 GLN A N 7
ATOM 11696 C CA . GLN A 1 34 ? -5.693 13.310 0.409 1.00 0.00 34 GLN A CA 7
ATOM 11697 C C . GLN A 1 34 ? -4.219 12.963 0.193 1.00 0.00 34 GLN A C 7
ATOM 11698 O O . GLN A 1 34 ? -3.547 13.581 -0.632 1.00 0.00 34 GLN A O 7
ATOM 11712 N N . GLN A 1 35 ? -3.760 11.976 0.948 1.00 0.00 35 GLN A N 7
ATOM 11713 C CA . GLN A 1 35 ? -2.377 11.540 0.850 1.00 0.00 35 GLN A CA 7
ATOM 11714 C C . GLN A 1 35 ? -2.199 10.184 1.535 1.00 0.00 35 GLN A C 7
ATOM 11715 O O . GLN A 1 35 ? -2.948 9.843 2.449 1.00 0.00 35 GLN A O 7
ATOM 11729 N N . LEU A 1 36 ? -1.203 9.446 1.066 1.00 0.00 36 LEU A N 7
ATOM 11730 C CA . LEU A 1 36 ? -0.916 8.135 1.623 1.00 0.00 36 LEU A CA 7
ATOM 11731 C C . LEU A 1 36 ? 0.575 8.039 1.951 1.00 0.00 36 LEU A C 7
ATOM 11732 O O . LEU A 1 36 ? 1.416 8.474 1.165 1.00 0.00 36 LEU A O 7
ATOM 11748 N N . TYR A 1 37 ? 0.857 7.467 3.112 1.00 0.00 37 TYR A N 7
ATOM 11749 C CA . TYR A 1 37 ? 2.232 7.309 3.553 1.00 0.00 37 TYR A CA 7
ATOM 11750 C C . TYR A 1 37 ? 2.501 5.872 4.007 1.00 0.00 37 TYR A C 7
ATOM 11751 O O . TYR A 1 37 ? 1.567 5.101 4.222 1.00 0.00 37 TYR A O 7
ATOM 11769 N N . TYR A 1 38 ? 3.781 5.557 4.140 1.00 0.00 38 TYR A N 7
ATOM 11770 C CA . TYR A 1 38 ? 4.183 4.227 4.565 1.00 0.00 38 TYR A CA 7
ATOM 11771 C C . TYR A 1 38 ? 5.592 4.245 5.161 1.00 0.00 38 TYR A C 7
ATOM 11772 O O . TYR A 1 38 ? 6.525 4.759 4.545 1.00 0.00 38 TYR A O 7
ATOM 11790 N N . TYR A 1 39 ? 5.703 3.678 6.353 1.00 0.00 39 TYR A N 7
ATOM 11791 C CA . TYR A 1 39 ? 6.982 3.622 7.040 1.00 0.00 39 TYR A CA 7
ATOM 11792 C C . TYR A 1 39 ? 7.468 2.178 7.178 1.00 0.00 39 TYR A C 7
ATOM 11793 O O . TYR A 1 39 ? 6.662 1.259 7.313 1.00 0.00 39 TYR A O 7
ATOM 11811 N N . LYS A 1 40 ? 8.783 2.024 7.141 1.00 0.00 40 LYS A N 7
ATOM 11812 C CA . LYS A 1 40 ? 9.386 0.707 7.261 1.00 0.00 40 LYS A CA 7
ATOM 11813 C C . LYS A 1 40 ? 8.952 0.070 8.583 1.00 0.00 40 LYS A C 7
ATOM 11814 O O . LYS A 1 40 ? 8.660 -1.123 8.635 1.00 0.00 40 LYS A O 7
ATOM 11833 N N . ASP A 1 41 ? 8.924 0.896 9.619 1.00 0.00 41 ASP A N 7
ATOM 11834 C CA . ASP A 1 41 ? 8.530 0.429 10.937 1.00 0.00 41 ASP A CA 7
ATOM 11835 C C . ASP A 1 41 ? 7.745 1.531 11.651 1.00 0.00 41 ASP A C 7
ATOM 11836 O O . ASP A 1 41 ? 7.488 2.587 11.075 1.00 0.00 41 ASP A O 7
ATOM 11845 N N . GLU A 1 42 ? 7.385 1.247 12.894 1.00 0.00 42 GLU A N 7
ATOM 11846 C CA . GLU A 1 42 ? 6.634 2.201 13.692 1.00 0.00 42 GLU A CA 7
ATOM 11847 C C . GLU A 1 42 ? 7.566 2.934 14.659 1.00 0.00 42 GLU A C 7
ATOM 11848 O O . GLU A 1 42 ? 7.227 3.129 15.826 1.00 0.00 42 GLU A O 7
ATOM 11860 N N . GLU A 1 43 ? 8.721 3.320 14.139 1.00 0.00 43 GLU A N 7
ATOM 11861 C CA . GLU A 1 43 ? 9.704 4.027 14.942 1.00 0.00 43 GLU A CA 7
ATOM 11862 C C . GLU A 1 43 ? 10.015 5.391 14.321 1.00 0.00 43 GLU A C 7
ATOM 11863 O O . GLU A 1 43 ? 9.840 6.424 14.964 1.00 0.00 43 GLU A O 7
ATOM 11875 N N . ASP A 1 44 ? 10.471 5.349 13.077 1.00 0.00 44 ASP A N 7
ATOM 11876 C CA . ASP A 1 44 ? 10.807 6.568 12.362 1.00 0.00 44 ASP A CA 7
ATOM 11877 C C . ASP A 1 44 ? 9.687 7.593 12.554 1.00 0.00 44 ASP A C 7
ATOM 11878 O O . ASP A 1 44 ? 8.615 7.259 13.055 1.00 0.00 44 ASP A O 7
ATOM 11887 N N . THR A 1 45 ? 9.974 8.820 12.144 1.00 0.00 45 THR A N 7
ATOM 11888 C CA . THR A 1 45 ? 9.004 9.895 12.265 1.00 0.00 45 THR A CA 7
ATOM 11889 C C . THR A 1 45 ? 8.565 10.374 10.880 1.00 0.00 45 THR A C 7
ATOM 11890 O O . THR A 1 45 ? 7.379 10.598 10.644 1.00 0.00 45 THR A O 7
ATOM 11901 N N . LYS A 1 46 ? 9.545 10.518 10.000 1.00 0.00 46 LYS A N 7
ATOM 11902 C CA . LYS A 1 46 ? 9.275 10.967 8.645 1.00 0.00 46 LYS A CA 7
ATOM 11903 C C . LYS A 1 46 ? 8.853 9.770 7.790 1.00 0.00 46 LYS A C 7
ATOM 11904 O O . LYS A 1 46 ? 9.315 8.651 8.011 1.00 0.00 46 LYS A O 7
ATOM 11923 N N . PRO A 1 47 ? 7.958 10.053 6.807 1.00 0.00 47 PRO A N 7
ATOM 11924 C CA . PRO A 1 47 ? 7.469 9.012 5.918 1.00 0.00 47 PRO A CA 7
ATOM 11925 C C . PRO A 1 47 ? 8.532 8.628 4.887 1.00 0.00 47 PRO A C 7
ATOM 11926 O O . PRO A 1 47 ? 9.531 9.328 4.729 1.00 0.00 47 PRO A O 7
ATOM 11937 N N . GLN A 1 48 ? 8.282 7.515 4.213 1.00 0.00 48 GLN A N 7
ATOM 11938 C CA . GLN A 1 48 ? 9.205 7.029 3.202 1.00 0.00 48 GLN A CA 7
ATOM 11939 C C . GLN A 1 48 ? 8.709 7.406 1.804 1.00 0.00 48 GLN A C 7
ATOM 11940 O O . GLN A 1 48 ? 9.502 7.763 0.935 1.00 0.00 48 GLN A O 7
ATOM 11954 N N . GLY A 1 49 ? 7.398 7.313 1.632 1.00 0.00 49 GLY A N 7
ATOM 11955 C CA . GLY A 1 49 ? 6.787 7.640 0.355 1.00 0.00 49 GLY A CA 7
ATOM 11956 C C . GLY A 1 49 ? 5.495 8.435 0.553 1.00 0.00 49 GLY A C 7
ATOM 11957 O O . GLY A 1 49 ? 4.966 8.501 1.662 1.00 0.00 49 GLY A O 7
ATOM 11961 N N . CYS A 1 50 ? 5.024 9.020 -0.539 1.00 0.00 50 CYS A N 7
ATOM 11962 C CA . CYS A 1 50 ? 3.804 9.808 -0.499 1.00 0.00 50 CYS A CA 7
ATOM 11963 C C . CYS A 1 50 ? 3.030 9.563 -1.796 1.00 0.00 50 CYS A C 7
ATOM 11964 O O . CYS A 1 50 ? 3.577 9.716 -2.887 1.00 0.00 50 CYS A O 7
ATOM 11972 N N . MET A 1 51 ? 1.770 9.186 -1.634 1.00 0.00 51 MET A N 7
ATOM 11973 C CA . MET A 1 51 ? 0.916 8.918 -2.778 1.00 0.00 51 MET A CA 7
ATOM 11974 C C . MET A 1 51 ? -0.391 9.706 -2.683 1.00 0.00 51 MET A C 7
ATOM 11975 O O . MET A 1 51 ? -1.026 9.738 -1.629 1.00 0.00 51 MET A O 7
ATOM 11989 N N . TYR A 1 52 ? -0.756 10.322 -3.798 1.00 0.00 52 TYR A N 7
ATOM 11990 C CA . TYR A 1 52 ? -1.977 11.108 -3.853 1.00 0.00 52 TYR A CA 7
ATOM 11991 C C . TYR A 1 52 ? -3.179 10.230 -4.208 1.00 0.00 52 TYR A C 7
ATOM 11992 O O . TYR A 1 52 ? -3.329 9.812 -5.355 1.00 0.00 52 TYR A O 7
ATOM 12010 N N . LEU A 1 53 ? -4.004 9.977 -3.203 1.00 0.00 53 LEU A N 7
ATOM 12011 C CA . LEU A 1 53 ? -5.187 9.156 -3.395 1.00 0.00 53 LEU A CA 7
ATOM 12012 C C . LEU A 1 53 ? -6.049 9.762 -4.504 1.00 0.00 53 LEU A C 7
ATOM 12013 O O . LEU A 1 53 ? -6.546 9.045 -5.372 1.00 0.00 53 LEU A O 7
ATOM 12029 N N . PRO A 1 54 ? -6.204 11.112 -4.439 1.00 0.00 54 PRO A N 7
ATOM 12030 C CA . PRO A 1 54 ? -6.996 11.823 -5.428 1.00 0.00 54 PRO A CA 7
ATOM 12031 C C . PRO A 1 54 ? -6.243 11.939 -6.755 1.00 0.00 54 PRO A C 7
ATOM 12032 O O . PRO A 1 54 ? -5.486 12.886 -6.962 1.00 0.00 54 PRO A O 7
ATOM 12043 N N . GLY A 1 55 ? -6.477 10.962 -7.618 1.00 0.00 55 GLY A N 7
ATOM 12044 C CA . GLY A 1 55 ? -5.830 10.942 -8.919 1.00 0.00 55 GLY A CA 7
ATOM 12045 C C . GLY A 1 55 ? -5.066 9.634 -9.131 1.00 0.00 55 GLY A C 7
ATOM 12046 O O . GLY A 1 55 ? -4.444 9.436 -10.174 1.00 0.00 55 GLY A O 7
ATOM 12050 N N . CYS A 1 56 ? -5.136 8.774 -8.125 1.00 0.00 56 CYS A N 7
ATOM 12051 C CA . CYS A 1 56 ? -4.458 7.491 -8.189 1.00 0.00 56 CYS A CA 7
ATOM 12052 C C . CYS A 1 56 ? -5.392 6.488 -8.869 1.00 0.00 56 CYS A C 7
ATOM 12053 O O . CYS A 1 56 ? -6.519 6.826 -9.226 1.00 0.00 56 CYS A O 7
ATOM 12061 N N . THR A 1 57 ? -4.888 5.272 -9.027 1.00 0.00 57 THR A N 7
ATOM 12062 C CA . THR A 1 57 ? -5.663 4.217 -9.658 1.00 0.00 57 THR A CA 7
ATOM 12063 C C . THR A 1 57 ? -5.546 2.919 -8.858 1.00 0.00 57 THR A C 7
ATOM 12064 O O . THR A 1 57 ? -4.557 2.198 -8.979 1.00 0.00 57 THR A O 7
ATOM 12075 N N . ILE A 1 58 ? -6.570 2.660 -8.058 1.00 0.00 58 ILE A N 7
ATOM 12076 C CA . ILE A 1 58 ? -6.594 1.461 -7.238 1.00 0.00 58 ILE A CA 7
ATOM 12077 C C . ILE A 1 58 ? -7.065 0.278 -8.086 1.00 0.00 58 ILE A C 7
ATOM 12078 O O . ILE A 1 58 ? -8.233 0.209 -8.468 1.00 0.00 58 ILE A O 7
ATOM 12094 N N . LYS A 1 59 ? -6.133 -0.624 -8.356 1.00 0.00 59 LYS A N 7
ATOM 12095 C CA . LYS A 1 59 ? -6.438 -1.801 -9.152 1.00 0.00 59 LYS A CA 7
ATOM 12096 C C . LYS A 1 59 ? -6.195 -3.056 -8.312 1.00 0.00 59 LYS A C 7
ATOM 12097 O O . LYS A 1 59 ? -5.215 -3.132 -7.572 1.00 0.00 59 LYS A O 7
ATOM 12116 N N . GLU A 1 60 ? -7.103 -4.011 -8.455 1.00 0.00 60 GLU A N 7
ATOM 12117 C CA . GLU A 1 60 ? -7.000 -5.259 -7.719 1.00 0.00 60 GLU A CA 7
ATOM 12118 C C . GLU A 1 60 ? -6.268 -6.310 -8.557 1.00 0.00 60 GLU A C 7
ATOM 12119 O O . GLU A 1 60 ? -6.847 -6.890 -9.474 1.00 0.00 60 GLU A O 7
ATOM 12131 N N . ILE A 1 61 ? -5.007 -6.523 -8.212 1.00 0.00 61 ILE A N 7
ATOM 12132 C CA . ILE A 1 61 ? -4.190 -7.493 -8.920 1.00 0.00 61 ILE A CA 7
ATOM 12133 C C . ILE A 1 61 ? -4.703 -8.903 -8.618 1.00 0.00 61 ILE A C 7
ATOM 12134 O O . ILE A 1 61 ? -4.983 -9.231 -7.466 1.00 0.00 61 ILE A O 7
ATOM 12150 N N . ALA A 1 62 ? -4.812 -9.698 -9.672 1.00 0.00 62 ALA A N 7
ATOM 12151 C CA . ALA A 1 62 ? -5.287 -11.064 -9.534 1.00 0.00 62 ALA A CA 7
ATOM 12152 C C . ALA A 1 62 ? -4.149 -12.031 -9.866 1.00 0.00 62 ALA A C 7
ATOM 12153 O O . ALA A 1 62 ? -3.308 -11.737 -10.714 1.00 0.00 62 ALA A O 7
ATOM 12160 N N . THR A 1 63 ? -4.158 -13.164 -9.180 1.00 0.00 63 THR A N 7
ATOM 12161 C CA . THR A 1 63 ? -3.137 -14.176 -9.391 1.00 0.00 63 THR A CA 7
ATOM 12162 C C . THR A 1 63 ? -3.326 -14.847 -10.753 1.00 0.00 63 THR A C 7
ATOM 12163 O O . THR A 1 63 ? -2.504 -15.664 -11.166 1.00 0.00 63 THR A O 7
ATOM 12174 N N . ASN A 1 64 ? -4.414 -14.479 -11.413 1.00 0.00 64 ASN A N 7
ATOM 12175 C CA . ASN A 1 64 ? -4.722 -15.036 -12.719 1.00 0.00 64 ASN A CA 7
ATOM 12176 C C . ASN A 1 64 ? -5.704 -14.114 -13.443 1.00 0.00 64 ASN A C 7
ATOM 12177 O O . ASN A 1 64 ? -6.469 -13.391 -12.805 1.00 0.00 64 ASN A O 7
ATOM 12188 N N . PRO A 1 65 ? -5.651 -14.170 -14.801 1.00 0.00 65 PRO A N 7
ATOM 12189 C CA . PRO A 1 65 ? -6.528 -13.348 -15.619 1.00 0.00 65 PRO A CA 7
ATOM 12190 C C . PRO A 1 65 ? -7.955 -13.900 -15.617 1.00 0.00 65 PRO A C 7
ATOM 12191 O O . PRO A 1 65 ? -8.546 -14.106 -16.677 1.00 0.00 65 PRO A O 7
ATOM 12202 N N . GLU A 1 66 ? -8.468 -14.122 -14.416 1.00 0.00 66 GLU A N 7
ATOM 12203 C CA . GLU A 1 66 ? -9.815 -14.646 -14.263 1.00 0.00 66 GLU A CA 7
ATOM 12204 C C . GLU A 1 66 ? -10.177 -14.752 -12.780 1.00 0.00 66 GLU A C 7
ATOM 12205 O O . GLU A 1 66 ? -11.237 -14.287 -12.362 1.00 0.00 66 GLU A O 7
ATOM 12217 N N . GLU A 1 67 ? -9.278 -15.367 -12.027 1.00 0.00 67 GLU A N 7
ATOM 12218 C CA . GLU A 1 67 ? -9.489 -15.540 -10.600 1.00 0.00 67 GLU A CA 7
ATOM 12219 C C . GLU A 1 67 ? -9.696 -14.182 -9.925 1.00 0.00 67 GLU A C 7
ATOM 12220 O O . GLU A 1 67 ? -9.216 -13.162 -10.416 1.00 0.00 67 GLU A O 7
ATOM 12232 N N . ALA A 1 68 ? -10.412 -14.214 -8.810 1.00 0.00 68 ALA A N 7
ATOM 12233 C CA . ALA A 1 68 ? -10.688 -12.999 -8.063 1.00 0.00 68 ALA A CA 7
ATOM 12234 C C . ALA A 1 68 ? -10.966 -13.356 -6.602 1.00 0.00 68 ALA A C 7
ATOM 12235 O O . ALA A 1 68 ? -12.058 -13.103 -6.094 1.00 0.00 68 ALA A O 7
ATOM 12242 N N . GLY A 1 69 ? -9.960 -13.938 -5.966 1.00 0.00 69 GLY A N 7
ATOM 12243 C CA . GLY A 1 69 ? -10.082 -14.332 -4.573 1.00 0.00 69 GLY A CA 7
ATOM 12244 C C . GLY A 1 69 ? -8.966 -13.714 -3.728 1.00 0.00 69 GLY A C 7
ATOM 12245 O O . GLY A 1 69 ? -9.222 -13.177 -2.652 1.00 0.00 69 GLY A O 7
ATOM 12249 N N . LYS A 1 70 ? -7.751 -13.810 -4.248 1.00 0.00 70 LYS A N 7
ATOM 12250 C CA . LYS A 1 70 ? -6.595 -13.267 -3.556 1.00 0.00 70 LYS A CA 7
ATOM 12251 C C . LYS A 1 70 ? -6.804 -11.770 -3.320 1.00 0.00 70 LYS A C 7
ATOM 12252 O O . LYS A 1 70 ? -7.172 -11.039 -4.238 1.00 0.00 70 LYS A O 7
ATOM 12271 N N . PHE A 1 71 ? -6.560 -11.358 -2.084 1.00 0.00 71 PHE A N 7
ATOM 12272 C CA . PHE A 1 71 ? -6.717 -9.962 -1.716 1.00 0.00 71 PHE A CA 7
ATOM 12273 C C . PHE A 1 71 ? -5.447 -9.167 -2.029 1.00 0.00 71 PHE A C 7
ATOM 12274 O O . PHE A 1 71 ? -4.710 -8.786 -1.121 1.00 0.00 71 PHE A O 7
ATOM 12291 N N . VAL A 1 72 ? -5.231 -8.940 -3.316 1.00 0.00 72 VAL A N 7
ATOM 12292 C CA . VAL A 1 72 ? -4.064 -8.197 -3.760 1.00 0.00 72 VAL A CA 7
ATOM 12293 C C . VAL A 1 72 ? -4.516 -6.995 -4.593 1.00 0.00 72 VAL A C 7
ATOM 12294 O O . VAL A 1 72 ? -5.282 -7.147 -5.543 1.00 0.00 72 VAL A O 7
ATOM 12307 N N . PHE A 1 73 ? -4.021 -5.828 -4.206 1.00 0.00 73 PHE A N 7
ATOM 12308 C CA . PHE A 1 73 ? -4.364 -4.602 -4.906 1.00 0.00 73 PHE A CA 7
ATOM 12309 C C . PHE A 1 73 ? -3.174 -3.642 -4.944 1.00 0.00 73 PHE A C 7
ATOM 12310 O O . PHE A 1 73 ? -2.545 -3.385 -3.919 1.00 0.00 73 PHE A O 7
ATOM 12327 N N . GLU A 1 74 ? -2.900 -3.136 -6.138 1.00 0.00 74 GLU A N 7
ATOM 12328 C CA . GLU A 1 74 ? -1.797 -2.210 -6.324 1.00 0.00 74 GLU A CA 7
ATOM 12329 C C . GLU A 1 74 ? -2.326 -0.794 -6.557 1.00 0.00 74 GLU A C 7
ATOM 12330 O O . GLU A 1 74 ? -3.426 -0.616 -7.079 1.00 0.00 74 GLU A O 7
ATOM 12342 N N . ILE A 1 75 ? -1.518 0.179 -6.160 1.00 0.00 75 ILE A N 7
ATOM 12343 C CA . ILE A 1 75 ? -1.892 1.574 -6.319 1.00 0.00 75 ILE A CA 7
ATOM 12344 C C . ILE A 1 75 ? -1.016 2.211 -7.400 1.00 0.00 75 ILE A C 7
ATOM 12345 O O . ILE A 1 75 ? 0.206 2.259 -7.266 1.00 0.00 75 ILE A O 7
ATOM 12361 N N . ILE A 1 76 ? -1.675 2.685 -8.447 1.00 0.00 76 ILE A N 7
ATOM 12362 C CA . ILE A 1 76 ? -0.972 3.318 -9.550 1.00 0.00 76 ILE A CA 7
ATOM 12363 C C . ILE A 1 76 ? -1.146 4.835 -9.457 1.00 0.00 76 ILE A C 7
ATOM 12364 O O . ILE A 1 76 ? -2.258 5.345 -9.578 1.00 0.00 76 ILE A O 7
ATOM 12380 N N . PRO A 1 77 ? 0.001 5.532 -9.236 1.00 0.00 77 PRO A N 7
ATOM 12381 C CA . PRO A 1 77 ? -0.013 6.981 -9.125 1.00 0.00 77 PRO A CA 7
ATOM 12382 C C . PRO A 1 77 ? -0.188 7.634 -10.498 1.00 0.00 77 PRO A C 7
ATOM 12383 O O . PRO A 1 77 ? 0.208 7.066 -11.515 1.00 0.00 77 PRO A O 7
ATOM 12394 N N . ALA A 1 78 ? -0.780 8.819 -10.482 1.00 0.00 78 ALA A N 7
ATOM 12395 C CA . ALA A 1 78 ? -1.012 9.556 -11.713 1.00 0.00 78 ALA A CA 7
ATOM 12396 C C . ALA A 1 78 ? 0.248 9.503 -12.579 1.00 0.00 78 ALA A C 7
ATOM 12397 O O . ALA A 1 78 ? 0.162 9.375 -13.800 1.00 0.00 78 ALA A O 7
ATOM 12404 N N . SER A 1 79 ? 1.390 9.603 -11.914 1.00 0.00 79 SER A N 7
ATOM 12405 C CA . SER A 1 79 ? 2.666 9.567 -12.608 1.00 0.00 79 SER A CA 7
ATOM 12406 C C . SER A 1 79 ? 2.786 8.274 -13.418 1.00 0.00 79 SER A C 7
ATOM 12407 O O . SER A 1 79 ? 2.757 8.302 -14.647 1.00 0.00 79 SER A O 7
ATOM 12415 N N . TRP A 1 80 ? 2.917 7.172 -12.695 1.00 0.00 80 TRP A N 7
ATOM 12416 C CA . TRP A 1 80 ? 3.041 5.871 -13.330 1.00 0.00 80 TRP A CA 7
ATOM 12417 C C . TRP A 1 80 ? 4.066 5.992 -14.460 1.00 0.00 80 TRP A C 7
ATOM 12418 O O . TRP A 1 80 ? 3.710 6.307 -15.595 1.00 0.00 80 TRP A O 7
ATOM 12439 N N . ASP A 1 81 ? 5.318 5.737 -14.110 1.00 0.00 81 ASP A N 7
ATOM 12440 C CA . ASP A 1 81 ? 6.397 5.814 -15.080 1.00 0.00 81 ASP A CA 7
ATOM 12441 C C . ASP A 1 81 ? 6.009 5.023 -16.331 1.00 0.00 81 ASP A C 7
ATOM 12442 O O . ASP A 1 81 ? 5.471 3.921 -16.231 1.00 0.00 81 ASP A O 7
ATOM 12451 N N . GLN A 1 82 ? 6.298 5.615 -17.480 1.00 0.00 82 GLN A N 7
ATOM 12452 C CA . GLN A 1 82 ? 5.987 4.980 -18.749 1.00 0.00 82 GLN A CA 7
ATOM 12453 C C . GLN A 1 82 ? 7.274 4.585 -19.476 1.00 0.00 82 GLN A C 7
ATOM 12454 O O . GLN A 1 82 ? 8.209 5.380 -19.566 1.00 0.00 82 GLN A O 7
ATOM 12468 N N . ASN A 1 83 ? 7.282 3.358 -19.975 1.00 0.00 83 ASN A N 7
ATOM 12469 C CA . ASN A 1 83 ? 8.439 2.849 -20.691 1.00 0.00 83 ASN A CA 7
ATOM 12470 C C . ASN A 1 83 ? 9.653 2.856 -19.760 1.00 0.00 83 ASN A C 7
ATOM 12471 O O . ASN A 1 83 ? 9.733 3.674 -18.845 1.00 0.00 83 ASN A O 7
ATOM 12482 N N . ARG A 1 84 ? 10.568 1.935 -20.025 1.00 0.00 84 ARG A N 7
ATOM 12483 C CA . ARG A 1 84 ? 11.774 1.826 -19.222 1.00 0.00 84 ARG A CA 7
ATOM 12484 C C . ARG A 1 84 ? 11.433 1.322 -17.818 1.00 0.00 84 ARG A C 7
ATOM 12485 O O . ARG A 1 84 ? 11.187 2.118 -16.913 1.00 0.00 84 ARG A O 7
ATOM 12506 N N . MET A 1 85 ? 11.430 0.005 -17.681 1.00 0.00 85 MET A N 7
ATOM 12507 C CA . MET A 1 85 ? 11.124 -0.614 -16.402 1.00 0.00 85 MET A CA 7
ATOM 12508 C C . MET A 1 85 ? 10.010 0.146 -15.678 1.00 0.00 85 MET A C 7
ATOM 12509 O O . MET A 1 85 ? 10.094 0.378 -14.473 1.00 0.00 85 MET A O 7
ATOM 12523 N N . GLY A 1 86 ? 8.993 0.512 -16.444 1.00 0.00 86 GLY A N 7
ATOM 12524 C CA . GLY A 1 86 ? 7.864 1.241 -15.891 1.00 0.00 86 GLY A CA 7
ATOM 12525 C C . GLY A 1 86 ? 6.837 0.283 -15.285 1.00 0.00 86 GLY A C 7
ATOM 12526 O O . GLY A 1 86 ? 7.128 -0.894 -15.076 1.00 0.00 86 GLY A O 7
ATOM 12530 N N . GLN A 1 87 ? 5.657 0.823 -15.019 1.00 0.00 87 GLN A N 7
ATOM 12531 C CA . GLN A 1 87 ? 4.585 0.031 -14.440 1.00 0.00 87 GLN A CA 7
ATOM 12532 C C . GLN A 1 87 ? 5.039 -0.593 -13.119 1.00 0.00 87 GLN A C 7
ATOM 12533 O O . GLN A 1 87 ? 5.175 -1.811 -13.018 1.00 0.00 87 GLN A O 7
ATOM 12547 N N . ASP A 1 88 ? 5.261 0.271 -12.139 1.00 0.00 88 ASP A N 7
ATOM 12548 C CA . ASP A 1 88 ? 5.697 -0.179 -10.829 1.00 0.00 88 ASP A CA 7
ATOM 12549 C C . ASP A 1 88 ? 4.500 -0.199 -9.876 1.00 0.00 88 ASP A C 7
ATOM 12550 O O . ASP A 1 88 ? 4.184 -1.234 -9.292 1.00 0.00 88 ASP A O 7
ATOM 12559 N N . SER A 1 89 ? 3.866 0.958 -9.749 1.00 0.00 89 SER A N 7
ATOM 12560 C CA . SER A 1 89 ? 2.711 1.087 -8.878 1.00 0.00 89 SER A CA 7
ATOM 12561 C C . SER A 1 89 ? 3.049 0.565 -7.480 1.00 0.00 89 SER A C 7
ATOM 12562 O O . SER A 1 89 ? 4.138 0.040 -7.256 1.00 0.00 89 SER A O 7
ATOM 12570 N N . TYR A 1 90 ? 2.095 0.728 -6.576 1.00 0.00 90 TYR A N 7
ATOM 12571 C CA . TYR A 1 90 ? 2.277 0.280 -5.206 1.00 0.00 90 TYR A CA 7
ATOM 12572 C C . TYR A 1 90 ? 1.507 -1.016 -4.945 1.00 0.00 90 TYR A C 7
ATOM 12573 O O . TYR A 1 90 ? 0.338 -0.981 -4.563 1.00 0.00 90 TYR A O 7
ATOM 12591 N N . VAL A 1 91 ? 2.193 -2.128 -5.162 1.00 0.00 91 VAL A N 7
ATOM 12592 C CA . VAL A 1 91 ? 1.588 -3.433 -4.955 1.00 0.00 91 VAL A CA 7
ATOM 12593 C C . VAL A 1 91 ? 1.430 -3.685 -3.455 1.00 0.00 91 VAL A C 7
ATOM 12594 O O . VAL A 1 91 ? 2.400 -4.012 -2.771 1.00 0.00 91 VAL A O 7
ATOM 12607 N N . LEU A 1 92 ? 0.201 -3.525 -2.986 1.00 0.00 92 LEU A N 7
ATOM 12608 C CA . LEU A 1 92 ? -0.095 -3.731 -1.578 1.00 0.00 92 LEU A CA 7
ATOM 12609 C C . LEU A 1 92 ? -0.983 -4.967 -1.425 1.00 0.00 92 LEU A C 7
ATOM 12610 O O . LEU A 1 92 ? -1.914 -5.168 -2.204 1.00 0.00 92 LEU A O 7
ATOM 12626 N N . MET A 1 93 ? -0.664 -5.764 -0.416 1.00 0.00 93 MET A N 7
ATOM 12627 C CA . MET A 1 93 ? -1.422 -6.976 -0.150 1.00 0.00 93 MET A CA 7
ATOM 12628 C C . MET A 1 93 ? -1.809 -7.068 1.327 1.00 0.00 93 MET A C 7
ATOM 12629 O O . MET A 1 93 ? -0.984 -6.820 2.205 1.00 0.00 93 MET A O 7
ATOM 12643 N N . ALA A 1 94 ? -3.064 -7.424 1.556 1.00 0.00 94 ALA A N 7
ATOM 12644 C CA . ALA A 1 94 ? -3.571 -7.552 2.912 1.00 0.00 94 ALA A CA 7
ATOM 12645 C C . ALA A 1 94 ? -3.846 -9.026 3.212 1.00 0.00 94 ALA A C 7
ATOM 12646 O O . ALA A 1 94 ? -4.335 -9.758 2.353 1.00 0.00 94 ALA A O 7
ATOM 12653 N N . SER A 1 95 ? -3.520 -9.419 4.435 1.00 0.00 95 SER A N 7
ATOM 12654 C CA . SER A 1 95 ? -3.725 -10.794 4.859 1.00 0.00 95 SER A CA 7
ATOM 12655 C C . SER A 1 95 ? -5.187 -11.193 4.649 1.00 0.00 95 SER A C 7
ATOM 12656 O O . SER A 1 95 ? -5.477 -12.142 3.924 1.00 0.00 95 SER A O 7
ATOM 12664 N N . SER A 1 96 ? -6.070 -10.447 5.298 1.00 0.00 96 SER A N 7
ATOM 12665 C CA . SER A 1 96 ? -7.495 -10.711 5.192 1.00 0.00 96 SER A CA 7
ATOM 12666 C C . SER A 1 96 ? -8.129 -9.758 4.177 1.00 0.00 96 SER A C 7
ATOM 12667 O O . SER A 1 96 ? -7.479 -8.828 3.702 1.00 0.00 96 SER A O 7
ATOM 12675 N N . GLN A 1 97 ? -9.392 -10.023 3.874 1.00 0.00 97 GLN A N 7
ATOM 12676 C CA . GLN A 1 97 ? -10.121 -9.200 2.924 1.00 0.00 97 GLN A CA 7
ATOM 12677 C C . GLN A 1 97 ? -10.647 -7.937 3.609 1.00 0.00 97 GLN A C 7
ATOM 12678 O O . GLN A 1 97 ? -10.424 -6.827 3.128 1.00 0.00 97 GLN A O 7
ATOM 12692 N N . ALA A 1 98 ? -11.335 -8.149 4.721 1.00 0.00 98 ALA A N 7
ATOM 12693 C CA . ALA A 1 98 ? -11.894 -7.041 5.477 1.00 0.00 98 ALA A CA 7
ATOM 12694 C C . ALA A 1 98 ? -10.852 -5.927 5.587 1.00 0.00 98 ALA A C 7
ATOM 12695 O O . ALA A 1 98 ? -11.203 -4.752 5.686 1.00 0.00 98 ALA A O 7
ATOM 12702 N N . GLU A 1 99 ? -9.592 -6.334 5.565 1.00 0.00 99 GLU A N 7
ATOM 12703 C CA . GLU A 1 99 ? -8.496 -5.385 5.661 1.00 0.00 99 GLU A CA 7
ATOM 12704 C C . GLU A 1 99 ? -8.306 -4.658 4.328 1.00 0.00 99 GLU A C 7
ATOM 12705 O O . GLU A 1 99 ? -8.186 -3.434 4.296 1.00 0.00 99 GLU A O 7
ATOM 12717 N N . MET A 1 100 ? -8.284 -5.442 3.261 1.00 0.00 100 MET A N 7
ATOM 12718 C CA . MET A 1 100 ? -8.110 -4.889 1.929 1.00 0.00 100 MET A CA 7
ATOM 12719 C C . MET A 1 100 ? -9.308 -4.022 1.534 1.00 0.00 100 MET A C 7
ATOM 12720 O O . MET A 1 100 ? -9.153 -3.029 0.825 1.00 0.00 100 MET A O 7
ATOM 12734 N N . GLU A 1 101 ? -10.475 -4.429 2.012 1.00 0.00 101 GLU A N 7
ATOM 12735 C CA . GLU A 1 101 ? -11.698 -3.703 1.718 1.00 0.00 101 GLU A CA 7
ATOM 12736 C C . GLU A 1 101 ? -11.687 -2.341 2.416 1.00 0.00 101 GLU A C 7
ATOM 12737 O O . GLU A 1 101 ? -11.975 -1.319 1.795 1.00 0.00 101 GLU A O 7
ATOM 12749 N N . GLU A 1 102 ? -11.351 -2.371 3.697 1.00 0.00 102 GLU A N 7
ATOM 12750 C CA . GLU A 1 102 ? -11.299 -1.151 4.485 1.00 0.00 102 GLU A CA 7
ATOM 12751 C C . GLU A 1 102 ? -10.311 -0.161 3.866 1.00 0.00 102 GLU A C 7
ATOM 12752 O O . GLU A 1 102 ? -10.654 0.996 3.627 1.00 0.00 102 GLU A O 7
ATOM 12764 N N . TRP A 1 103 ? -9.104 -0.651 3.623 1.00 0.00 103 TRP A N 7
ATOM 12765 C CA . TRP A 1 103 ? -8.064 0.177 3.036 1.00 0.00 103 TRP A CA 7
ATOM 12766 C C . TRP A 1 103 ? -8.594 0.734 1.713 1.00 0.00 103 TRP A C 7
ATOM 12767 O O . TRP A 1 103 ? -8.746 1.945 1.562 1.00 0.00 103 TRP A O 7
ATOM 12788 N N . VAL A 1 104 ? -8.860 -0.177 0.789 1.00 0.00 104 VAL A N 7
ATOM 12789 C CA . VAL A 1 104 ? -9.369 0.208 -0.517 1.00 0.00 104 VAL A CA 7
ATOM 12790 C C . VAL A 1 104 ? -10.500 1.223 -0.339 1.00 0.00 104 VAL A C 7
ATOM 12791 O O . VAL A 1 104 ? -10.547 2.234 -1.038 1.00 0.00 104 VAL A O 7
ATOM 12804 N N . LYS A 1 105 ? -11.384 0.918 0.600 1.00 0.00 105 LYS A N 7
ATOM 12805 C CA . LYS A 1 105 ? -12.511 1.791 0.879 1.00 0.00 105 LYS A CA 7
ATOM 12806 C C . LYS A 1 105 ? -12.003 3.216 1.108 1.00 0.00 105 LYS A C 7
ATOM 12807 O O . LYS A 1 105 ? -12.334 4.126 0.349 1.00 0.00 105 LYS A O 7
ATOM 12826 N N . PHE A 1 106 ? -11.207 3.365 2.156 1.00 0.00 106 PHE A N 7
ATOM 12827 C CA . PHE A 1 106 ? -10.650 4.664 2.495 1.00 0.00 106 PHE A CA 7
ATOM 12828 C C . PHE A 1 106 ? -9.863 5.246 1.319 1.00 0.00 106 PHE A C 7
ATOM 12829 O O . PHE A 1 106 ? -9.971 6.435 1.022 1.00 0.00 106 PHE A O 7
ATOM 12846 N N . LEU A 1 107 ? -9.088 4.381 0.681 1.00 0.00 107 LEU A N 7
ATOM 12847 C CA . LEU A 1 107 ? -8.283 4.794 -0.456 1.00 0.00 107 LEU A CA 7
ATOM 12848 C C . LEU A 1 107 ? -9.202 5.308 -1.566 1.00 0.00 107 LEU A C 7
ATOM 12849 O O . LEU A 1 107 ? -9.229 6.504 -1.851 1.00 0.00 107 LEU A O 7
ATOM 12865 N N . ARG A 1 108 ? -9.932 4.377 -2.164 1.00 0.00 108 ARG A N 7
ATOM 12866 C CA . ARG A 1 108 ? -10.849 4.721 -3.237 1.00 0.00 108 ARG A CA 7
ATOM 12867 C C . ARG A 1 108 ? -11.766 5.868 -2.805 1.00 0.00 108 ARG A C 7
ATOM 12868 O O . ARG A 1 108 ? -12.060 6.764 -3.595 1.00 0.00 108 ARG A O 7
ATOM 12889 N N . ARG A 1 109 ? -12.192 5.802 -1.552 1.00 0.00 109 ARG A N 7
ATOM 12890 C CA . ARG A 1 109 ? -13.069 6.824 -1.005 1.00 0.00 109 ARG A CA 7
ATOM 12891 C C . ARG A 1 109 ? -12.440 8.209 -1.175 1.00 0.00 109 ARG A C 7
ATOM 12892 O O . ARG A 1 109 ? -13.027 9.088 -1.805 1.00 0.00 109 ARG A O 7
ATOM 12913 N N . VAL A 1 110 ? -11.256 8.360 -0.601 1.00 0.00 110 VAL A N 7
ATOM 12914 C CA . VAL A 1 110 ? -10.542 9.623 -0.680 1.00 0.00 110 VAL A CA 7
ATOM 12915 C C . VAL A 1 110 ? -10.145 9.889 -2.134 1.00 0.00 110 VAL A C 7
ATOM 12916 O O . VAL A 1 110 ? -10.234 11.020 -2.608 1.00 0.00 110 VAL A O 7
ATOM 12929 N N . ALA A 1 111 ? -9.715 8.827 -2.800 1.00 0.00 111 ALA A N 7
ATOM 12930 C CA . ALA A 1 111 ? -9.304 8.932 -4.190 1.00 0.00 111 ALA A CA 7
ATOM 12931 C C . ALA A 1 111 ? -10.427 9.581 -5.002 1.00 0.00 111 ALA A C 7
ATOM 12932 O O . ALA A 1 111 ? -10.165 10.327 -5.944 1.00 0.00 111 ALA A O 7
ATOM 12939 N N . GLY A 1 112 ? -11.654 9.275 -4.606 1.00 0.00 112 GLY A N 7
ATOM 12940 C CA . GLY A 1 112 ? -12.817 9.819 -5.285 1.00 0.00 112 GLY A CA 7
ATOM 12941 C C . GLY A 1 112 ? -12.730 9.586 -6.795 1.00 0.00 112 GLY A C 7
ATOM 12942 O O . GLY A 1 112 ? -12.463 10.515 -7.555 1.00 0.00 112 GLY A O 7
ATOM 12946 N N . SER A 1 113 ? -12.960 8.341 -7.183 1.00 0.00 113 SER A N 7
ATOM 12947 C CA . SER A 1 113 ? -12.911 7.974 -8.588 1.00 0.00 113 SER A CA 7
ATOM 12948 C C . SER A 1 113 ? -13.635 6.644 -8.808 1.00 0.00 113 SER A C 7
ATOM 12949 O O . SER A 1 113 ? -13.754 5.839 -7.886 1.00 0.00 113 SER A O 7
ATOM 12957 N N . GLY A 1 114 ? -14.100 6.455 -10.034 1.00 0.00 114 GLY A N 7
ATOM 12958 C CA . GLY A 1 114 ? -14.809 5.237 -10.386 1.00 0.00 114 GLY A CA 7
ATOM 12959 C C . GLY A 1 114 ? -16.270 5.533 -10.731 1.00 0.00 114 GLY A C 7
ATOM 12960 O O . GLY A 1 114 ? -16.657 6.693 -10.865 1.00 0.00 114 GLY A O 7
ATOM 12964 N N . PRO A 1 115 ? -17.062 4.436 -10.869 1.00 0.00 115 PRO A N 7
ATOM 12965 C CA . PRO A 1 115 ? -18.472 4.566 -11.195 1.00 0.00 115 PRO A CA 7
ATOM 12966 C C . PRO A 1 115 ? -19.275 5.037 -9.981 1.00 0.00 115 PRO A C 7
ATOM 12967 O O . PRO A 1 115 ? -19.524 4.261 -9.059 1.00 0.00 115 PRO A O 7
ATOM 12978 N N . SER A 1 116 ? -19.657 6.304 -10.020 1.00 0.00 116 SER A N 7
ATOM 12979 C CA . SER A 1 116 ? -20.427 6.887 -8.934 1.00 0.00 116 SER A CA 7
ATOM 12980 C C . SER A 1 116 ? -19.591 6.910 -7.653 1.00 0.00 116 SER A C 7
ATOM 12981 O O . SER A 1 116 ? -18.545 6.267 -7.579 1.00 0.00 116 SER A O 7
ATOM 12989 N N . SER A 1 117 ? -20.083 7.657 -6.676 1.00 0.00 117 SER A N 7
ATOM 12990 C CA . SER A 1 117 ? -19.394 7.772 -5.402 1.00 0.00 117 SER A CA 7
ATOM 12991 C C . SER A 1 117 ? -19.688 6.545 -4.535 1.00 0.00 117 SER A C 7
ATOM 12992 O O . SER A 1 117 ? -20.835 6.304 -4.164 1.00 0.00 117 SER A O 7
ATOM 13000 N N . GLY A 1 118 ? -18.631 5.803 -4.239 1.00 0.00 118 GLY A N 7
ATOM 13001 C CA . GLY A 1 118 ? -18.761 4.608 -3.424 1.00 0.00 118 GLY A CA 7
ATOM 13002 C C . GLY A 1 118 ? -17.763 3.534 -3.861 1.00 0.00 118 GLY A C 7
ATOM 13003 O O . GLY A 1 118 ? -18.088 2.674 -4.677 1.00 0.00 118 GLY A O 7
ATOM 13007 N N . GLY A 1 1 ? -12.667 24.586 -1.067 1.00 0.00 1 GLY A N 8
ATOM 13008 C CA . GLY A 1 1 ? -13.314 25.561 -0.206 1.00 0.00 1 GLY A CA 8
ATOM 13009 C C . GLY A 1 1 ? -13.397 25.050 1.234 1.00 0.00 1 GLY A C 8
ATOM 13010 O O . GLY A 1 1 ? -12.749 25.593 2.128 1.00 0.00 1 GLY A O 8
ATOM 13014 N N . SER A 1 2 ? -14.201 24.013 1.415 1.00 0.00 2 SER A N 8
ATOM 13015 C CA . SER A 1 2 ? -14.378 23.423 2.731 1.00 0.00 2 SER A CA 8
ATOM 13016 C C . SER A 1 2 ? -13.577 22.123 2.833 1.00 0.00 2 SER A C 8
ATOM 13017 O O . SER A 1 2 ? -13.459 21.384 1.858 1.00 0.00 2 SER A O 8
ATOM 13025 N N . SER A 1 3 ? -13.047 21.885 4.024 1.00 0.00 3 SER A N 8
ATOM 13026 C CA . SER A 1 3 ? -12.261 20.687 4.267 1.00 0.00 3 SER A CA 8
ATOM 13027 C C . SER A 1 3 ? -11.792 20.655 5.723 1.00 0.00 3 SER A C 8
ATOM 13028 O O . SER A 1 3 ? -10.998 21.496 6.142 1.00 0.00 3 SER A O 8
ATOM 13036 N N . GLY A 1 4 ? -12.302 19.676 6.454 1.00 0.00 4 GLY A N 8
ATOM 13037 C CA . GLY A 1 4 ? -11.946 19.523 7.855 1.00 0.00 4 GLY A CA 8
ATOM 13038 C C . GLY A 1 4 ? -11.287 18.166 8.108 1.00 0.00 4 GLY A C 8
ATOM 13039 O O . GLY A 1 4 ? -11.916 17.124 7.929 1.00 0.00 4 GLY A O 8
ATOM 13043 N N . SER A 1 5 ? -10.029 18.222 8.520 1.00 0.00 5 SER A N 8
ATOM 13044 C CA . SER A 1 5 ? -9.278 17.009 8.800 1.00 0.00 5 SER A CA 8
ATOM 13045 C C . SER A 1 5 ? -8.317 17.247 9.966 1.00 0.00 5 SER A C 8
ATOM 13046 O O . SER A 1 5 ? -8.017 18.390 10.305 1.00 0.00 5 SER A O 8
ATOM 13054 N N . SER A 1 6 ? -7.861 16.147 10.548 1.00 0.00 6 SER A N 8
ATOM 13055 C CA . SER A 1 6 ? -6.940 16.222 11.670 1.00 0.00 6 SER A CA 8
ATOM 13056 C C . SER A 1 6 ? -6.330 14.844 11.937 1.00 0.00 6 SER A C 8
ATOM 13057 O O . SER A 1 6 ? -7.029 13.922 12.355 1.00 0.00 6 SER A O 8
ATOM 13065 N N . GLY A 1 7 ? -5.032 14.748 11.687 1.00 0.00 7 GLY A N 8
ATOM 13066 C CA . GLY A 1 7 ? -4.320 13.499 11.896 1.00 0.00 7 GLY A CA 8
ATOM 13067 C C . GLY A 1 7 ? -4.588 12.517 10.753 1.00 0.00 7 GLY A C 8
ATOM 13068 O O . GLY A 1 7 ? -5.189 12.883 9.744 1.00 0.00 7 GLY A O 8
ATOM 13072 N N . PRO A 1 8 ? -4.118 11.257 10.956 1.00 0.00 8 PRO A N 8
ATOM 13073 C CA . PRO A 1 8 ? -4.301 10.220 9.955 1.00 0.00 8 PRO A CA 8
ATOM 13074 C C . PRO A 1 8 ? -5.745 9.716 9.945 1.00 0.00 8 PRO A C 8
ATOM 13075 O O . PRO A 1 8 ? -6.570 10.169 10.738 1.00 0.00 8 PRO A O 8
ATOM 13086 N N . ILE A 1 9 ? -6.008 8.786 9.039 1.00 0.00 9 ILE A N 8
ATOM 13087 C CA . ILE A 1 9 ? -7.338 8.216 8.916 1.00 0.00 9 ILE A CA 8
ATOM 13088 C C . ILE A 1 9 ? -7.289 6.733 9.288 1.00 0.00 9 ILE A C 8
ATOM 13089 O O . ILE A 1 9 ? -7.936 6.307 10.244 1.00 0.00 9 ILE A O 8
ATOM 13105 N N . LYS A 1 10 ? -6.516 5.986 8.514 1.00 0.00 10 LYS A N 8
ATOM 13106 C CA . LYS A 1 10 ? -6.374 4.559 8.751 1.00 0.00 10 LYS A CA 8
ATOM 13107 C C . LYS A 1 10 ? -4.892 4.220 8.921 1.00 0.00 10 LYS A C 8
ATOM 13108 O O . LYS A 1 10 ? -4.053 4.680 8.148 1.00 0.00 10 LYS A O 8
ATOM 13127 N N . MET A 1 11 ? -4.615 3.417 9.938 1.00 0.00 11 MET A N 8
ATOM 13128 C CA . MET A 1 11 ? -3.248 3.011 10.219 1.00 0.00 11 MET A CA 8
ATOM 13129 C C . MET A 1 11 ? -3.166 1.505 10.479 1.00 0.00 11 MET A C 8
ATOM 13130 O O . MET A 1 11 ? -3.832 0.989 11.376 1.00 0.00 11 MET A O 8
ATOM 13144 N N . GLY A 1 12 ? -2.345 0.842 9.679 1.00 0.00 12 GLY A N 8
ATOM 13145 C CA . GLY A 1 12 ? -2.167 -0.594 9.811 1.00 0.00 12 GLY A CA 8
ATOM 13146 C C . GLY A 1 12 ? -0.964 -1.075 8.997 1.00 0.00 12 GLY A C 8
ATOM 13147 O O . GLY A 1 12 ? -0.445 -0.341 8.158 1.00 0.00 12 GLY A O 8
ATOM 13151 N N . TRP A 1 13 ? -0.557 -2.305 9.274 1.00 0.00 13 TRP A N 8
ATOM 13152 C CA . TRP A 1 13 ? 0.575 -2.893 8.578 1.00 0.00 13 TRP A CA 8
ATOM 13153 C C . TRP A 1 13 ? 0.062 -3.499 7.270 1.00 0.00 13 TRP A C 8
ATOM 13154 O O . TRP A 1 13 ? -0.898 -4.268 7.272 1.00 0.00 13 TRP A O 8
ATOM 13175 N N . LEU A 1 14 ? 0.726 -3.132 6.184 1.00 0.00 14 LEU A N 8
ATOM 13176 C CA . LEU A 1 14 ? 0.350 -3.630 4.872 1.00 0.00 14 LEU A CA 8
ATOM 13177 C C . LEU A 1 14 ? 1.595 -4.158 4.156 1.00 0.00 14 LEU A C 8
ATOM 13178 O O . LEU A 1 14 ? 2.702 -3.680 4.394 1.00 0.00 14 LEU A O 8
ATOM 13194 N N . LYS A 1 15 ? 1.370 -5.138 3.292 1.00 0.00 15 LYS A N 8
ATOM 13195 C CA . LYS A 1 15 ? 2.460 -5.736 2.539 1.00 0.00 15 LYS A CA 8
ATOM 13196 C C . LYS A 1 15 ? 2.711 -4.915 1.273 1.00 0.00 15 LYS A C 8
ATOM 13197 O O . LYS A 1 15 ? 1.768 -4.488 0.609 1.00 0.00 15 LYS A O 8
ATOM 13216 N N . LYS A 1 16 ? 3.987 -4.717 0.978 1.00 0.00 16 LYS A N 8
ATOM 13217 C CA . LYS A 1 16 ? 4.374 -3.955 -0.197 1.00 0.00 16 LYS A CA 8
ATOM 13218 C C . LYS A 1 16 ? 5.520 -4.673 -0.912 1.00 0.00 16 LYS A C 8
ATOM 13219 O O . LYS A 1 16 ? 6.606 -4.825 -0.354 1.00 0.00 16 LYS A O 8
ATOM 13238 N N . GLN A 1 17 ? 5.239 -5.096 -2.135 1.00 0.00 17 GLN A N 8
ATOM 13239 C CA . GLN A 1 17 ? 6.232 -5.796 -2.932 1.00 0.00 17 GLN A CA 8
ATOM 13240 C C . GLN A 1 17 ? 7.594 -5.109 -2.805 1.00 0.00 17 GLN A C 8
ATOM 13241 O O . GLN A 1 17 ? 7.667 -3.918 -2.506 1.00 0.00 17 GLN A O 8
ATOM 13255 N N . ARG A 1 18 ? 8.639 -5.890 -3.038 1.00 0.00 18 ARG A N 8
ATOM 13256 C CA . ARG A 1 18 ? 9.993 -5.372 -2.953 1.00 0.00 18 ARG A CA 8
ATOM 13257 C C . ARG A 1 18 ? 10.444 -4.837 -4.314 1.00 0.00 18 ARG A C 8
ATOM 13258 O O . ARG A 1 18 ? 11.530 -4.273 -4.435 1.00 0.00 18 ARG A O 8
ATOM 13279 N N . SER A 1 19 ? 9.585 -5.032 -5.304 1.00 0.00 19 SER A N 8
ATOM 13280 C CA . SER A 1 19 ? 9.881 -4.577 -6.652 1.00 0.00 19 SER A CA 8
ATOM 13281 C C . SER A 1 19 ? 11.004 -5.422 -7.255 1.00 0.00 19 SER A C 8
ATOM 13282 O O . SER A 1 19 ? 11.936 -5.814 -6.555 1.00 0.00 19 SER A O 8
ATOM 13290 N N . ILE A 1 20 ? 10.878 -5.678 -8.549 1.00 0.00 20 ILE A N 8
ATOM 13291 C CA . ILE A 1 20 ? 11.871 -6.470 -9.255 1.00 0.00 20 ILE A CA 8
ATOM 13292 C C . ILE A 1 20 ? 11.760 -7.931 -8.814 1.00 0.00 20 ILE A C 8
ATOM 13293 O O . ILE A 1 20 ? 11.442 -8.804 -9.620 1.00 0.00 20 ILE A O 8
ATOM 13309 N N . VAL A 1 21 ? 12.029 -8.151 -7.536 1.00 0.00 21 VAL A N 8
ATOM 13310 C CA . VAL A 1 21 ? 11.963 -9.491 -6.977 1.00 0.00 21 VAL A CA 8
ATOM 13311 C C . VAL A 1 21 ? 10.518 -9.805 -6.586 1.00 0.00 21 VAL A C 8
ATOM 13312 O O . VAL A 1 21 ? 9.742 -8.900 -6.284 1.00 0.00 21 VAL A O 8
ATOM 13325 N N . LYS A 1 22 ? 10.200 -11.092 -6.604 1.00 0.00 22 LYS A N 8
ATOM 13326 C CA . LYS A 1 22 ? 8.861 -11.537 -6.255 1.00 0.00 22 LYS A CA 8
ATOM 13327 C C . LYS A 1 22 ? 8.795 -11.806 -4.750 1.00 0.00 22 LYS A C 8
ATOM 13328 O O . LYS A 1 22 ? 8.807 -12.958 -4.321 1.00 0.00 22 LYS A O 8
ATOM 13347 N N . ASN A 1 23 ? 8.725 -10.723 -3.990 1.00 0.00 23 ASN A N 8
ATOM 13348 C CA . ASN A 1 23 ? 8.657 -10.828 -2.542 1.00 0.00 23 ASN A CA 8
ATOM 13349 C C . ASN A 1 23 ? 7.851 -9.651 -1.988 1.00 0.00 23 ASN A C 8
ATOM 13350 O O . ASN A 1 23 ? 7.881 -8.555 -2.546 1.00 0.00 23 ASN A O 8
ATOM 13361 N N . TRP A 1 24 ? 7.149 -9.918 -0.896 1.00 0.00 24 TRP A N 8
ATOM 13362 C CA . TRP A 1 24 ? 6.337 -8.895 -0.260 1.00 0.00 24 TRP A CA 8
ATOM 13363 C C . TRP A 1 24 ? 7.037 -8.471 1.033 1.00 0.00 24 TRP A C 8
ATOM 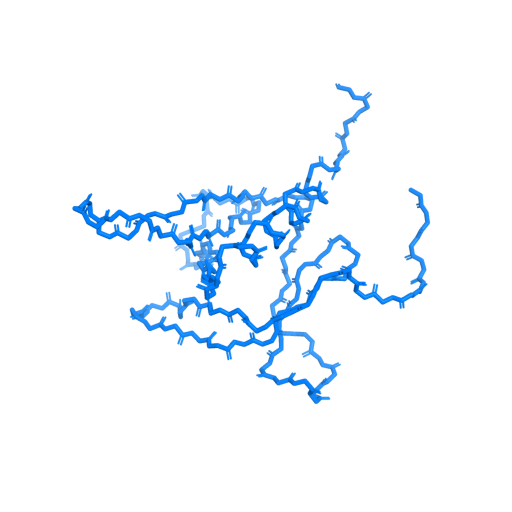13364 O O . TRP A 1 24 ? 7.595 -9.306 1.744 1.00 0.00 24 TRP A O 8
ATOM 13385 N N . GLN A 1 25 ? 6.986 -7.174 1.299 1.00 0.00 25 GLN A N 8
ATOM 13386 C CA . GLN A 1 25 ? 7.608 -6.630 2.493 1.00 0.00 25 GLN A CA 8
ATOM 13387 C C . GLN A 1 25 ? 6.551 -6.003 3.404 1.00 0.00 25 GLN A C 8
ATOM 13388 O O . GLN A 1 25 ? 5.983 -4.962 3.077 1.00 0.00 25 GLN A O 8
ATOM 13402 N N . GLN A 1 26 ? 6.318 -6.664 4.529 1.00 0.00 26 GLN A N 8
ATOM 13403 C CA . GLN A 1 26 ? 5.339 -6.184 5.489 1.00 0.00 26 GLN A CA 8
ATOM 13404 C C . GLN A 1 26 ? 5.809 -4.870 6.117 1.00 0.00 26 GLN A C 8
ATOM 13405 O O . GLN A 1 26 ? 6.638 -4.874 7.025 1.00 0.00 26 GLN A O 8
ATOM 13419 N N . ARG A 1 27 ? 5.260 -3.778 5.606 1.00 0.00 27 ARG A N 8
ATOM 13420 C CA . ARG A 1 27 ? 5.613 -2.460 6.105 1.00 0.00 27 ARG A CA 8
ATOM 13421 C C . ARG A 1 27 ? 4.369 -1.739 6.627 1.00 0.00 27 ARG A C 8
ATOM 13422 O O . ARG A 1 27 ? 3.247 -2.089 6.266 1.00 0.00 27 ARG A O 8
ATOM 13443 N N . TYR A 1 28 ? 4.610 -0.745 7.469 1.00 0.00 28 TYR A N 8
ATOM 13444 C CA . TYR A 1 28 ? 3.522 0.029 8.045 1.00 0.00 28 TYR A CA 8
ATOM 13445 C C . TYR A 1 28 ? 2.942 1.005 7.020 1.00 0.00 28 TYR A C 8
ATOM 13446 O O . TYR A 1 28 ? 3.685 1.666 6.296 1.00 0.00 28 TYR A O 8
ATOM 13464 N N . PHE A 1 29 ? 1.619 1.065 6.991 1.00 0.00 29 PHE A N 8
ATOM 13465 C CA . PHE A 1 29 ? 0.930 1.950 6.067 1.00 0.00 29 PHE A CA 8
ATOM 13466 C C . PHE A 1 29 ? -0.139 2.772 6.789 1.00 0.00 29 PHE A C 8
ATOM 13467 O O . PHE A 1 29 ? -1.079 2.215 7.355 1.00 0.00 29 PHE A O 8
ATOM 13484 N N . VAL A 1 30 ? 0.039 4.084 6.745 1.00 0.00 30 VAL A N 8
ATOM 13485 C CA . VAL A 1 30 ? -0.898 4.989 7.388 1.00 0.00 30 VAL A CA 8
ATOM 13486 C C . VAL A 1 30 ? -1.536 5.893 6.330 1.00 0.00 30 VAL A C 8
ATOM 13487 O O . VAL A 1 30 ? -0.990 6.058 5.240 1.00 0.00 30 VAL A O 8
ATOM 13500 N N . LEU A 1 31 ? -2.681 6.454 6.690 1.00 0.00 31 LEU A N 8
ATOM 13501 C CA . LEU A 1 31 ? -3.398 7.337 5.785 1.00 0.00 31 LEU A CA 8
ATOM 13502 C C . LEU A 1 31 ? -3.593 8.698 6.456 1.00 0.00 31 LEU A C 8
ATOM 13503 O O . LEU A 1 31 ? -3.916 8.769 7.641 1.00 0.00 31 LEU A O 8
ATOM 13519 N N . ARG A 1 32 ? -3.390 9.744 5.669 1.00 0.00 32 ARG A N 8
ATOM 13520 C CA . ARG A 1 32 ? -3.540 11.099 6.173 1.00 0.00 32 ARG A CA 8
ATOM 13521 C C . ARG A 1 32 ? -4.277 11.967 5.150 1.00 0.00 32 ARG A C 8
ATOM 13522 O O . ARG A 1 32 ? -3.897 12.011 3.981 1.00 0.00 32 ARG A O 8
ATOM 13543 N N . ALA A 1 33 ? -5.316 12.634 5.628 1.00 0.00 33 ALA A N 8
ATOM 13544 C CA . ALA A 1 33 ? -6.109 13.498 4.770 1.00 0.00 33 ALA A CA 8
ATOM 13545 C C . ALA A 1 33 ? -6.294 12.826 3.408 1.00 0.00 33 ALA A C 8
ATOM 13546 O O . ALA A 1 33 ? -7.105 11.913 3.267 1.00 0.00 33 ALA A O 8
ATOM 13553 N N . GLN A 1 34 ? -5.527 13.305 2.439 1.00 0.00 34 GLN A N 8
ATOM 13554 C CA . GLN A 1 34 ? -5.596 12.762 1.093 1.00 0.00 34 GLN A CA 8
ATOM 13555 C C . GLN A 1 34 ? -4.203 12.345 0.617 1.00 0.00 34 GLN A C 8
ATOM 13556 O O . GLN A 1 34 ? -3.685 12.893 -0.356 1.00 0.00 34 GLN A O 8
ATOM 13570 N N . GLN A 1 35 ? -3.635 11.379 1.324 1.00 0.00 35 GLN A N 8
ATOM 13571 C CA . GLN A 1 35 ? -2.312 10.883 0.987 1.00 0.00 35 GLN A CA 8
ATOM 13572 C C . GLN A 1 35 ? -2.072 9.521 1.642 1.00 0.00 35 GLN A C 8
ATOM 13573 O O . GLN A 1 35 ? -2.588 9.251 2.726 1.00 0.00 35 GLN A O 8
ATOM 13587 N N . LEU A 1 36 ? -1.290 8.700 0.958 1.00 0.00 36 LEU A N 8
ATOM 13588 C CA . LEU A 1 36 ? -0.976 7.373 1.460 1.00 0.00 36 LEU A CA 8
ATOM 13589 C C . LEU A 1 36 ? 0.505 7.314 1.840 1.00 0.00 36 LEU A C 8
ATOM 13590 O O . LEU A 1 36 ? 1.376 7.474 0.986 1.00 0.00 36 LEU A O 8
ATOM 13606 N N . TYR A 1 37 ? 0.745 7.084 3.123 1.00 0.00 37 TYR A N 8
ATOM 13607 C CA . TYR A 1 37 ? 2.105 7.001 3.627 1.00 0.00 37 TYR A CA 8
ATOM 13608 C C . TYR A 1 37 ? 2.399 5.609 4.189 1.00 0.00 37 TYR A C 8
ATOM 13609 O O . TYR A 1 37 ? 1.478 4.848 4.484 1.00 0.00 37 TYR A O 8
ATOM 13627 N N . TYR A 1 38 ? 3.684 5.317 4.319 1.00 0.00 38 TYR A N 8
ATOM 13628 C CA . TYR A 1 38 ? 4.110 4.029 4.841 1.00 0.00 38 TYR A CA 8
ATOM 13629 C C . TYR A 1 38 ? 5.470 4.141 5.534 1.00 0.00 38 TYR A C 8
ATOM 13630 O O . TYR A 1 38 ? 6.404 4.724 4.985 1.00 0.00 38 TYR A O 8
ATOM 13648 N N . TYR A 1 39 ? 5.537 3.574 6.729 1.00 0.00 39 TYR A N 8
ATOM 13649 C CA . TYR A 1 39 ? 6.767 3.602 7.503 1.00 0.00 39 TYR A CA 8
ATOM 13650 C C . TYR A 1 39 ? 7.350 2.196 7.657 1.00 0.00 39 TYR A C 8
ATOM 13651 O O . TYR A 1 39 ? 6.611 1.213 7.686 1.00 0.00 39 TYR A O 8
ATOM 13669 N N . LYS A 1 40 ? 8.671 2.145 7.752 1.00 0.00 40 LYS A N 8
ATOM 13670 C CA . LYS A 1 40 ? 9.362 0.876 7.903 1.00 0.00 40 LYS A CA 8
ATOM 13671 C C . LYS A 1 40 ? 8.846 0.165 9.156 1.00 0.00 40 LYS A C 8
ATOM 13672 O O . LYS A 1 40 ? 8.601 -1.040 9.134 1.00 0.00 40 LYS A O 8
ATOM 13691 N N . ASP A 1 41 ? 8.695 0.942 10.219 1.00 0.00 41 ASP A N 8
ATOM 13692 C CA . ASP A 1 41 ? 8.213 0.401 11.478 1.00 0.00 41 ASP A CA 8
ATOM 13693 C C . ASP A 1 41 ? 7.730 1.548 12.368 1.00 0.00 41 ASP A C 8
ATOM 13694 O O . ASP A 1 41 ? 8.006 2.714 12.090 1.00 0.00 41 ASP A O 8
ATOM 13703 N N . GLU A 1 42 ? 7.016 1.177 13.421 1.00 0.00 42 GLU A N 8
ATOM 13704 C CA . GLU A 1 42 ? 6.492 2.160 14.354 1.00 0.00 42 GLU A CA 8
ATOM 13705 C C . GLU A 1 42 ? 7.596 3.130 14.780 1.00 0.00 42 GLU A C 8
ATOM 13706 O O . GLU A 1 42 ? 7.335 4.309 15.015 1.00 0.00 42 GLU A O 8
ATOM 13718 N N . GLU A 1 43 ? 8.806 2.598 14.866 1.00 0.00 43 GLU A N 8
ATOM 13719 C CA . GLU A 1 43 ? 9.951 3.402 15.259 1.00 0.00 43 GLU A CA 8
ATOM 13720 C C . GLU A 1 43 ? 10.058 4.643 14.370 1.00 0.00 43 GLU A C 8
ATOM 13721 O O . GLU A 1 43 ? 10.009 5.769 14.862 1.00 0.00 43 GLU A O 8
ATOM 13733 N N . ASP A 1 44 ? 10.203 4.395 13.077 1.00 0.00 44 ASP A N 8
ATOM 13734 C CA . ASP A 1 44 ? 10.318 5.478 12.115 1.00 0.00 44 ASP A CA 8
ATOM 13735 C C . ASP A 1 44 ? 9.257 6.538 12.419 1.00 0.00 44 ASP A C 8
ATOM 13736 O O . ASP A 1 44 ? 8.130 6.206 12.784 1.00 0.00 44 ASP A O 8
ATOM 13745 N N . THR A 1 45 ? 9.654 7.791 12.256 1.00 0.00 45 THR A N 8
ATOM 13746 C CA . THR A 1 45 ? 8.752 8.901 12.507 1.00 0.00 45 THR A CA 8
ATOM 13747 C C . THR A 1 45 ? 8.432 9.635 11.203 1.00 0.00 45 THR A C 8
ATOM 13748 O O . THR A 1 45 ? 7.309 10.099 11.007 1.00 0.00 45 THR A O 8
ATOM 13759 N N . LYS A 1 46 ? 9.438 9.716 10.345 1.00 0.00 46 LYS A N 8
ATOM 13760 C CA . LYS A 1 46 ? 9.278 10.385 9.065 1.00 0.00 46 LYS A CA 8
ATOM 13761 C C . LYS A 1 46 ? 8.654 9.414 8.062 1.00 0.00 46 LYS A C 8
ATOM 13762 O O . LYS A 1 46 ? 9.011 8.237 8.027 1.00 0.00 46 LYS A O 8
ATOM 13781 N N . PRO A 1 47 ? 7.708 9.956 7.248 1.00 0.00 47 PRO A N 8
ATOM 13782 C CA . PRO A 1 47 ? 7.032 9.150 6.246 1.00 0.00 47 PRO A CA 8
ATOM 13783 C C . PRO A 1 47 ? 7.949 8.874 5.053 1.00 0.00 47 PRO A C 8
ATOM 13784 O O . PRO A 1 47 ? 8.559 9.794 4.509 1.00 0.00 47 PRO A O 8
ATOM 13795 N N . GLN A 1 48 ? 8.018 7.605 4.682 1.00 0.00 48 GLN A N 8
ATOM 13796 C CA . GLN A 1 48 ? 8.851 7.196 3.563 1.00 0.00 48 GLN A CA 8
ATOM 13797 C C . GLN A 1 48 ? 8.245 7.682 2.245 1.00 0.00 48 GLN A C 8
ATOM 13798 O O . GLN A 1 48 ? 8.585 8.761 1.761 1.00 0.00 48 GLN A O 8
ATOM 13812 N N . GLY A 1 49 ? 7.357 6.863 1.701 1.00 0.00 49 GLY A N 8
ATOM 13813 C CA . GLY A 1 49 ? 6.700 7.196 0.448 1.00 0.00 49 GLY A CA 8
ATOM 13814 C C . GLY A 1 49 ? 5.395 7.955 0.698 1.00 0.00 49 GLY A C 8
ATOM 13815 O O . GLY A 1 49 ? 4.901 7.994 1.824 1.00 0.00 49 GLY A O 8
ATOM 13819 N N . CYS A 1 50 ? 4.873 8.539 -0.371 1.00 0.00 50 CYS A N 8
ATOM 13820 C CA . CYS A 1 50 ? 3.635 9.294 -0.282 1.00 0.00 50 CYS A CA 8
ATOM 13821 C C . CYS A 1 50 ? 2.917 9.199 -1.629 1.00 0.00 50 CYS A C 8
ATOM 13822 O O . CYS A 1 50 ? 3.495 9.514 -2.668 1.00 0.00 50 CYS A O 8
ATOM 13830 N N . MET A 1 51 ? 1.667 8.765 -1.568 1.00 0.00 51 MET A N 8
ATOM 13831 C CA . MET A 1 51 ? 0.863 8.625 -2.771 1.00 0.00 51 MET A CA 8
ATOM 13832 C C . MET A 1 51 ? -0.393 9.495 -2.695 1.00 0.00 51 MET A C 8
ATOM 13833 O O . MET A 1 51 ? -1.136 9.436 -1.716 1.00 0.00 51 MET A O 8
ATOM 13847 N N . TYR A 1 52 ? -0.592 10.283 -3.741 1.00 0.00 52 TYR A N 8
ATOM 13848 C CA . TYR A 1 52 ? -1.745 11.165 -3.806 1.00 0.00 52 TYR A CA 8
ATOM 13849 C C . TYR A 1 52 ? -3.015 10.382 -4.144 1.00 0.00 52 TYR A C 8
ATOM 13850 O O . TYR A 1 52 ? -3.198 9.950 -5.281 1.00 0.00 52 TYR A O 8
ATOM 13868 N N . LEU A 1 53 ? -3.859 10.222 -3.136 1.00 0.00 53 LEU A N 8
ATOM 13869 C CA . LEU A 1 53 ? -5.107 9.498 -3.312 1.00 0.00 53 LEU A CA 8
ATOM 13870 C C . LEU A 1 53 ? -5.937 10.179 -4.402 1.00 0.00 53 LEU A C 8
ATOM 13871 O O . LEU A 1 53 ? -6.511 9.509 -5.259 1.00 0.00 53 LEU A O 8
ATOM 13887 N N . PRO A 1 54 ? -5.974 11.536 -4.333 1.00 0.00 54 PRO A N 8
ATOM 13888 C CA . PRO A 1 54 ? -6.724 12.315 -5.304 1.00 0.00 54 PRO A CA 8
ATOM 13889 C C . PRO A 1 54 ? -5.992 12.370 -6.646 1.00 0.00 54 PRO A C 8
ATOM 13890 O O . PRO A 1 54 ? -5.717 13.451 -7.164 1.00 0.00 54 PRO A O 8
ATOM 13901 N N . GLY A 1 55 ? -5.697 11.190 -7.171 1.00 0.00 55 GLY A N 8
ATOM 13902 C CA . GLY A 1 55 ? -5.002 11.089 -8.443 1.00 0.00 55 GLY A CA 8
ATOM 13903 C C . GLY A 1 55 ? -4.241 9.766 -8.550 1.00 0.00 55 GLY A C 8
ATOM 13904 O O . GLY A 1 55 ? -3.092 9.741 -8.987 1.00 0.00 55 GLY A O 8
ATOM 13908 N N . CYS A 1 56 ? -4.912 8.700 -8.141 1.00 0.00 56 CYS A N 8
ATOM 13909 C CA . CYS A 1 56 ? -4.314 7.377 -8.185 1.00 0.00 56 CYS A CA 8
ATOM 13910 C C . CYS A 1 56 ? -5.322 6.413 -8.814 1.00 0.00 56 CYS A C 8
ATOM 13911 O O . CYS A 1 56 ? -6.480 6.772 -9.026 1.00 0.00 56 CYS A O 8
ATOM 13919 N N . THR A 1 57 ? -4.846 5.209 -9.096 1.00 0.00 57 THR A N 8
ATOM 13920 C CA . THR A 1 57 ? -5.692 4.192 -9.697 1.00 0.00 57 THR A CA 8
ATOM 13921 C C . THR A 1 57 ? -5.571 2.875 -8.927 1.00 0.00 57 THR A C 8
ATOM 13922 O O . THR A 1 57 ? -4.550 2.194 -9.011 1.00 0.00 57 THR A O 8
ATOM 13933 N N . ILE A 1 58 ? -6.627 2.556 -8.194 1.00 0.00 58 ILE A N 8
ATOM 13934 C CA . ILE A 1 58 ? -6.652 1.333 -7.410 1.00 0.00 58 ILE A CA 8
ATOM 13935 C C . ILE A 1 58 ? -7.092 0.170 -8.301 1.00 0.00 58 ILE A C 8
ATOM 13936 O O . ILE A 1 58 ? -8.256 0.088 -8.692 1.00 0.00 58 ILE A O 8
ATOM 13952 N N . LYS A 1 59 ? -6.139 -0.702 -8.596 1.00 0.00 59 LYS A N 8
ATOM 13953 C CA . LYS A 1 59 ? -6.414 -1.856 -9.434 1.00 0.00 59 LYS A CA 8
ATOM 13954 C C . LYS A 1 59 ? -6.160 -3.135 -8.632 1.00 0.00 59 LYS A C 8
ATOM 13955 O O . LYS A 1 59 ? -5.091 -3.303 -8.047 1.00 0.00 59 LYS A O 8
ATOM 13974 N N . GLU A 1 60 ? -7.161 -4.003 -8.631 1.00 0.00 60 GLU A N 8
ATOM 13975 C CA . GLU A 1 60 ? -7.060 -5.260 -7.910 1.00 0.00 60 GLU A CA 8
ATOM 13976 C C . GLU A 1 60 ? -6.315 -6.297 -8.753 1.00 0.00 60 GLU A C 8
ATOM 13977 O O . GLU A 1 60 ? -6.867 -6.837 -9.711 1.00 0.00 60 GLU A O 8
ATOM 13989 N N . ILE A 1 61 ? -5.072 -6.543 -8.367 1.00 0.00 61 ILE A N 8
ATOM 13990 C CA . ILE A 1 61 ? -4.245 -7.505 -9.076 1.00 0.00 61 ILE A CA 8
ATOM 13991 C C . ILE A 1 61 ? -4.803 -8.912 -8.854 1.00 0.00 61 ILE A C 8
ATOM 13992 O O . ILE A 1 61 ? -4.882 -9.381 -7.720 1.00 0.00 61 ILE A O 8
ATOM 14008 N N . ALA A 1 62 ? -5.176 -9.546 -9.956 1.00 0.00 62 ALA A N 8
ATOM 14009 C CA . ALA A 1 62 ? -5.725 -10.890 -9.897 1.00 0.00 62 ALA A CA 8
ATOM 14010 C C . ALA A 1 62 ? -4.792 -11.851 -10.637 1.00 0.00 62 ALA A C 8
ATOM 14011 O O . ALA A 1 62 ? -4.143 -11.466 -11.608 1.00 0.00 62 ALA A O 8
ATOM 14018 N N . THR A 1 63 ? -4.754 -13.082 -10.149 1.00 0.00 63 THR A N 8
ATOM 14019 C CA . THR A 1 63 ? -3.911 -14.101 -10.752 1.00 0.00 63 THR A CA 8
ATOM 14020 C C . THR A 1 63 ? -4.601 -14.709 -11.974 1.00 0.00 63 THR A C 8
ATOM 14021 O O . THR A 1 63 ? -4.087 -15.650 -12.577 1.00 0.00 63 THR A O 8
ATOM 14032 N N . ASN A 1 64 ? -5.755 -14.148 -12.303 1.00 0.00 64 ASN A N 8
ATOM 14033 C CA . ASN A 1 64 ? -6.521 -14.623 -13.442 1.00 0.00 64 ASN A CA 8
ATOM 14034 C C . ASN A 1 64 ? -7.886 -13.932 -13.458 1.00 0.00 64 ASN A C 8
ATOM 14035 O O . ASN A 1 64 ? -8.273 -13.292 -12.482 1.00 0.00 64 ASN A O 8
ATOM 14046 N N . PRO A 1 65 ? -8.596 -14.088 -14.607 1.00 0.00 65 PRO A N 8
ATOM 14047 C CA . PRO A 1 65 ? -9.909 -13.486 -14.763 1.00 0.00 65 PRO A CA 8
ATOM 14048 C C . PRO A 1 65 ? -10.964 -14.257 -13.966 1.00 0.00 65 PRO A C 8
ATOM 14049 O O . PRO A 1 65 ? -11.797 -13.656 -13.289 1.00 0.00 65 PRO A O 8
ATOM 14060 N N . GLU A 1 66 ? -10.894 -15.576 -14.073 1.00 0.00 66 GLU A N 8
ATOM 14061 C CA . GLU A 1 66 ? -11.832 -16.434 -13.371 1.00 0.00 66 GLU A CA 8
ATOM 14062 C C . GLU A 1 66 ? -11.492 -16.484 -11.880 1.00 0.00 66 GLU A C 8
ATOM 14063 O O . GLU A 1 66 ? -12.383 -16.425 -11.034 1.00 0.00 66 GLU A O 8
ATOM 14075 N N . GLU A 1 67 ? -10.201 -16.593 -11.603 1.00 0.00 67 GLU A N 8
ATOM 14076 C CA . GLU A 1 67 ? -9.733 -16.651 -10.229 1.00 0.00 67 GLU A CA 8
ATOM 14077 C C . GLU A 1 67 ? -10.117 -15.372 -9.482 1.00 0.00 67 GLU A C 8
ATOM 14078 O O . GLU A 1 67 ? -11.290 -15.153 -9.182 1.00 0.00 67 GLU A O 8
ATOM 14090 N N . ALA A 1 68 ? -9.107 -14.561 -9.203 1.00 0.00 68 ALA A N 8
ATOM 14091 C CA . ALA A 1 68 ? -9.325 -13.310 -8.497 1.00 0.00 68 ALA A CA 8
ATOM 14092 C C . ALA A 1 68 ? -10.054 -13.592 -7.182 1.00 0.00 68 ALA A C 8
ATOM 14093 O O . ALA A 1 68 ? -11.284 -13.611 -7.141 1.00 0.00 68 ALA A O 8
ATOM 14100 N N . GLY A 1 69 ? -9.265 -13.803 -6.139 1.00 0.00 69 GLY A N 8
ATOM 14101 C CA . GLY A 1 69 ? -9.820 -14.083 -4.826 1.00 0.00 69 GLY A CA 8
ATOM 14102 C C . GLY A 1 69 ? -8.955 -13.470 -3.723 1.00 0.00 69 GLY A C 8
ATOM 14103 O O . GLY A 1 69 ? -9.466 -12.794 -2.831 1.00 0.00 69 GLY A O 8
ATOM 14107 N N . LYS A 1 70 ? -7.659 -13.730 -3.819 1.00 0.00 70 LYS A N 8
ATOM 14108 C CA . LYS A 1 70 ? -6.718 -13.212 -2.841 1.00 0.00 70 LYS A CA 8
ATOM 14109 C C . LYS A 1 70 ? -6.866 -11.692 -2.750 1.00 0.00 70 LYS A C 8
ATOM 14110 O O . LYS A 1 70 ? -7.092 -11.026 -3.759 1.00 0.00 70 LYS A O 8
ATOM 14129 N N . PHE A 1 71 ? -6.734 -11.188 -1.532 1.00 0.00 71 PHE A N 8
ATOM 14130 C CA . PHE A 1 71 ? -6.851 -9.759 -1.297 1.00 0.00 71 PHE A CA 8
ATOM 14131 C C . PHE A 1 71 ? -5.558 -9.033 -1.674 1.00 0.00 71 PHE A C 8
ATOM 14132 O O . PHE A 1 71 ? -4.681 -8.842 -0.832 1.00 0.00 71 PHE A O 8
ATOM 14149 N N . VAL A 1 72 ? -5.479 -8.649 -2.939 1.00 0.00 72 VAL A N 8
ATOM 14150 C CA . VAL A 1 72 ? -4.308 -7.949 -3.438 1.00 0.00 72 VAL A CA 8
ATOM 14151 C C . VAL A 1 72 ? -4.753 -6.798 -4.342 1.00 0.00 72 VAL A C 8
ATOM 14152 O O . VAL A 1 72 ? -5.739 -6.920 -5.067 1.00 0.00 72 VAL A O 8
ATOM 14165 N N . PHE A 1 73 ? -4.005 -5.707 -4.269 1.00 0.00 73 PHE A N 8
ATOM 14166 C CA . PHE A 1 73 ? -4.310 -4.535 -5.072 1.00 0.00 73 PHE A CA 8
ATOM 14167 C C . PHE A 1 73 ? -3.114 -3.582 -5.128 1.00 0.00 73 PHE A C 8
ATOM 14168 O O . PHE A 1 73 ? -2.429 -3.381 -4.126 1.00 0.00 73 PHE A O 8
ATOM 14185 N N . GLU A 1 74 ? -2.901 -3.020 -6.309 1.00 0.00 74 GLU A N 8
ATOM 14186 C CA . GLU A 1 74 ? -1.800 -2.093 -6.508 1.00 0.00 74 GLU A CA 8
ATOM 14187 C C . GLU A 1 74 ? -2.334 -0.697 -6.832 1.00 0.00 74 GLU A C 8
ATOM 14188 O O . GLU A 1 74 ? -3.354 -0.559 -7.506 1.00 0.00 74 GLU A O 8
ATOM 14200 N N . ILE A 1 75 ? -1.621 0.304 -6.336 1.00 0.00 75 ILE A N 8
ATOM 14201 C CA . ILE A 1 75 ? -2.011 1.685 -6.565 1.00 0.00 75 ILE A CA 8
ATOM 14202 C C . ILE A 1 75 ? -1.102 2.298 -7.632 1.00 0.00 75 ILE A C 8
ATOM 14203 O O . ILE A 1 75 ? 0.121 2.206 -7.537 1.00 0.00 75 ILE A O 8
ATOM 14219 N N . ILE A 1 76 ? -1.734 2.908 -8.623 1.00 0.00 76 ILE A N 8
ATOM 14220 C CA . ILE A 1 76 ? -0.997 3.536 -9.707 1.00 0.00 76 ILE A CA 8
ATOM 14221 C C . ILE A 1 76 ? -1.119 5.056 -9.588 1.00 0.00 76 ILE A C 8
ATOM 14222 O O . ILE A 1 76 ? -2.225 5.595 -9.580 1.00 0.00 76 ILE A O 8
ATOM 14238 N N . PRO A 1 77 ? 0.063 5.722 -9.496 1.00 0.00 77 PRO A N 8
ATOM 14239 C CA . PRO A 1 77 ? 0.099 7.170 -9.377 1.00 0.00 77 PRO A CA 8
ATOM 14240 C C . PRO A 1 77 ? -0.212 7.838 -10.718 1.00 0.00 77 PRO A C 8
ATOM 14241 O O . PRO A 1 77 ? -0.086 7.214 -11.771 1.00 0.00 77 PRO A O 8
ATOM 14252 N N . ALA A 1 78 ? -0.613 9.098 -10.637 1.00 0.00 78 ALA A N 8
ATOM 14253 C CA . ALA A 1 78 ? -0.944 9.857 -11.831 1.00 0.00 78 ALA A CA 8
ATOM 14254 C C . ALA A 1 78 ? 0.297 9.966 -12.720 1.00 0.00 78 ALA A C 8
ATOM 14255 O O . ALA A 1 78 ? 1.423 9.882 -12.233 1.00 0.00 78 ALA A O 8
ATOM 14262 N N . SER A 1 79 ? 0.048 10.151 -14.008 1.00 0.00 79 SER A N 8
ATOM 14263 C CA . SER A 1 79 ? 1.130 10.272 -14.970 1.00 0.00 79 SER A CA 8
ATOM 14264 C C . SER A 1 79 ? 2.048 9.050 -14.882 1.00 0.00 79 SER A C 8
ATOM 14265 O O . SER A 1 79 ? 3.151 9.136 -14.344 1.00 0.00 79 SER A O 8
ATOM 14273 N N . TRP A 1 80 ? 1.558 7.942 -15.417 1.00 0.00 80 TRP A N 8
ATOM 14274 C CA . TRP A 1 80 ? 2.320 6.705 -15.406 1.00 0.00 80 TRP A CA 8
ATOM 14275 C C . TRP A 1 80 ? 1.555 5.671 -16.235 1.00 0.00 80 TRP A C 8
ATOM 14276 O O . TRP A 1 80 ? 0.396 5.886 -16.586 1.00 0.00 80 TRP A O 8
ATOM 14297 N N . ASP A 1 81 ? 2.235 4.571 -16.524 1.00 0.00 81 ASP A N 8
ATOM 14298 C CA . ASP A 1 81 ? 1.634 3.503 -17.305 1.00 0.00 81 ASP A CA 8
ATOM 14299 C C . ASP A 1 81 ? 1.586 3.919 -18.776 1.00 0.00 81 ASP A C 8
ATOM 14300 O O . ASP A 1 81 ? 0.900 4.875 -19.133 1.00 0.00 81 ASP A O 8
ATOM 14309 N N . GLN A 1 82 ? 2.324 3.178 -19.591 1.00 0.00 82 GLN A N 8
ATOM 14310 C CA . GLN A 1 82 ? 2.374 3.458 -21.016 1.00 0.00 82 GLN A CA 8
ATOM 14311 C C . GLN A 1 82 ? 3.392 2.543 -21.701 1.00 0.00 82 GLN A C 8
ATOM 14312 O O . GLN A 1 82 ? 3.059 1.845 -22.658 1.00 0.00 82 GLN A O 8
ATOM 14326 N N . ASN A 1 83 ? 4.611 2.575 -21.183 1.00 0.00 83 ASN A N 8
ATOM 14327 C CA . ASN A 1 83 ? 5.679 1.758 -21.733 1.00 0.00 83 ASN A CA 8
ATOM 14328 C C . ASN A 1 83 ? 5.266 0.286 -21.684 1.00 0.00 83 ASN A C 8
ATOM 14329 O O . ASN A 1 83 ? 4.260 -0.060 -21.065 1.00 0.00 83 ASN A O 8
ATOM 14340 N N . ARG A 1 84 ? 6.062 -0.542 -22.344 1.00 0.00 84 ARG A N 8
ATOM 14341 C CA . ARG A 1 84 ? 5.791 -1.969 -22.383 1.00 0.00 84 ARG A CA 8
ATOM 14342 C C . ARG A 1 84 ? 6.928 -2.744 -21.713 1.00 0.00 84 ARG A C 8
ATOM 14343 O O . ARG A 1 84 ? 7.429 -3.721 -22.267 1.00 0.00 84 ARG A O 8
ATOM 14364 N N . MET A 1 85 ? 7.302 -2.278 -20.531 1.00 0.00 85 MET A N 8
ATOM 14365 C CA . MET A 1 85 ? 8.371 -2.915 -19.780 1.00 0.00 85 MET A CA 8
ATOM 14366 C C . MET A 1 85 ? 8.416 -2.394 -18.342 1.00 0.00 85 MET A C 8
ATOM 14367 O O . MET A 1 85 ? 9.167 -1.468 -18.036 1.00 0.00 85 MET A O 8
ATOM 14381 N N . GLY A 1 86 ? 7.604 -3.012 -17.497 1.00 0.00 86 GLY A N 8
ATOM 14382 C CA . GLY A 1 86 ? 7.542 -2.622 -16.098 1.00 0.00 86 GLY A CA 8
ATOM 14383 C C . GLY A 1 86 ? 6.094 -2.571 -15.607 1.00 0.00 86 GLY A C 8
ATOM 14384 O O . GLY A 1 86 ? 5.191 -3.078 -16.271 1.00 0.00 86 GLY A O 8
ATOM 14388 N N . GLN A 1 87 ? 5.917 -1.955 -14.447 1.00 0.00 87 GLN A N 8
ATOM 14389 C CA . GLN A 1 87 ? 4.594 -1.831 -13.859 1.00 0.00 87 GLN A CA 8
ATOM 14390 C C . GLN A 1 87 ? 4.348 -0.391 -13.405 1.00 0.00 87 GLN A C 8
ATOM 14391 O O . GLN A 1 87 ? 3.370 0.234 -13.812 1.00 0.00 87 GLN A O 8
ATOM 14405 N N . ASP A 1 88 ? 5.252 0.094 -12.566 1.00 0.00 88 ASP A N 8
ATOM 14406 C CA . ASP A 1 88 ? 5.145 1.448 -12.051 1.00 0.00 88 ASP A CA 8
ATOM 14407 C C . ASP A 1 88 ? 3.846 1.586 -11.255 1.00 0.00 88 ASP A C 8
ATOM 14408 O O . ASP A 1 88 ? 2.848 2.087 -11.771 1.00 0.00 88 ASP A O 8
ATOM 14417 N N . SER A 1 89 ? 3.901 1.133 -10.011 1.00 0.00 89 SER A N 8
ATOM 14418 C CA . SER A 1 89 ? 2.741 1.199 -9.139 1.00 0.00 89 SER A CA 8
ATOM 14419 C C . SER A 1 89 ? 3.110 0.707 -7.738 1.00 0.00 89 SER A C 8
ATOM 14420 O O . SER A 1 89 ? 4.242 0.285 -7.503 1.00 0.00 89 SER A O 8
ATOM 14428 N N . TYR A 1 90 ? 2.135 0.776 -6.845 1.00 0.00 90 TYR A N 8
ATOM 14429 C CA . TYR A 1 90 ? 2.343 0.343 -5.474 1.00 0.00 90 TYR A CA 8
ATOM 14430 C C . TYR A 1 90 ? 1.583 -0.954 -5.187 1.00 0.00 90 TYR A C 8
ATOM 14431 O O . TYR A 1 90 ? 0.421 -0.921 -4.785 1.00 0.00 90 TYR A O 8
ATOM 14449 N N . VAL A 1 91 ? 2.271 -2.066 -5.404 1.00 0.00 91 VAL A N 8
ATOM 14450 C CA . VAL A 1 91 ? 1.675 -3.371 -5.174 1.00 0.00 91 VAL A CA 8
ATOM 14451 C C . VAL A 1 91 ? 1.511 -3.594 -3.669 1.00 0.00 91 VAL A C 8
ATOM 14452 O O . VAL A 1 91 ? 2.468 -3.949 -2.983 1.00 0.00 91 VAL A O 8
ATOM 14465 N N . LEU A 1 92 ? 0.291 -3.376 -3.201 1.00 0.00 92 LEU A N 8
ATOM 14466 C CA . LEU A 1 92 ? -0.011 -3.549 -1.790 1.00 0.00 92 LEU A CA 8
ATOM 14467 C C . LEU A 1 92 ? -0.889 -4.789 -1.609 1.00 0.00 92 LEU A C 8
ATOM 14468 O O . LEU A 1 92 ? -1.674 -5.132 -2.491 1.00 0.00 92 LEU A O 8
ATOM 14484 N N . MET A 1 93 ? -0.727 -5.427 -0.459 1.00 0.00 93 MET A N 8
ATOM 14485 C CA . MET A 1 93 ? -1.496 -6.621 -0.151 1.00 0.00 93 MET A CA 8
ATOM 14486 C C . MET A 1 93 ? -1.926 -6.632 1.318 1.00 0.00 93 MET A C 8
ATOM 14487 O O . MET A 1 93 ? -1.177 -6.196 2.191 1.00 0.00 93 MET A O 8
ATOM 14501 N N . ALA A 1 94 ? -3.130 -7.136 1.544 1.00 0.00 94 ALA A N 8
ATOM 14502 C CA . ALA A 1 94 ? -3.668 -7.210 2.892 1.00 0.00 94 ALA A CA 8
ATOM 14503 C C . ALA A 1 94 ? -3.854 -8.677 3.282 1.00 0.00 94 ALA A C 8
ATOM 14504 O O . ALA A 1 94 ? -4.167 -9.514 2.436 1.00 0.00 94 ALA A O 8
ATOM 14511 N N . SER A 1 95 ? -3.654 -8.945 4.564 1.00 0.00 95 SER A N 8
ATOM 14512 C CA . SER A 1 95 ? -3.796 -10.297 5.077 1.00 0.00 95 SER A CA 8
ATOM 14513 C C . SER A 1 95 ? -5.197 -10.491 5.662 1.00 0.00 95 SER A C 8
ATOM 14514 O O . SER A 1 95 ? -5.359 -11.153 6.686 1.00 0.00 95 SER A O 8
ATOM 14522 N N . SER A 1 96 ? -6.172 -9.902 4.986 1.00 0.00 96 SER A N 8
ATOM 14523 C CA . SER A 1 96 ? -7.553 -10.002 5.426 1.00 0.00 96 SER A CA 8
ATOM 14524 C C . SER A 1 96 ? -8.464 -9.229 4.469 1.00 0.00 96 SER A C 8
ATOM 14525 O O . SER A 1 96 ? -8.117 -8.138 4.021 1.00 0.00 96 SER A O 8
ATOM 14533 N N . GLN A 1 97 ? -9.612 -9.826 4.184 1.00 0.00 97 GLN A N 8
ATOM 14534 C CA . GLN A 1 97 ? -10.575 -9.208 3.289 1.00 0.00 97 GLN A CA 8
ATOM 14535 C C . GLN A 1 97 ? -11.079 -7.890 3.880 1.00 0.00 97 GLN A C 8
ATOM 14536 O O . GLN A 1 97 ? -11.109 -6.869 3.194 1.00 0.00 97 GLN A O 8
ATOM 14550 N N . ALA A 1 98 ? -11.462 -7.954 5.147 1.00 0.00 98 ALA A N 8
ATOM 14551 C CA . ALA A 1 98 ? -11.963 -6.779 5.838 1.00 0.00 98 ALA A CA 8
ATOM 14552 C C . ALA A 1 98 ? -10.883 -5.695 5.841 1.00 0.00 98 ALA A C 8
ATOM 14553 O O . ALA A 1 98 ? -11.193 -4.505 5.851 1.00 0.00 98 ALA A O 8
ATOM 14560 N N . GLU A 1 99 ? -9.637 -6.147 5.832 1.00 0.00 99 GLU A N 8
ATOM 14561 C CA . GLU A 1 99 ? -8.509 -5.231 5.834 1.00 0.00 99 GLU A CA 8
ATOM 14562 C C . GLU A 1 99 ? -8.352 -4.579 4.458 1.00 0.00 99 GLU A C 8
ATOM 14563 O O . GLU A 1 99 ? -8.292 -3.355 4.351 1.00 0.00 99 GLU A O 8
ATOM 14575 N N . MET A 1 100 ? -8.291 -5.426 3.442 1.00 0.00 100 MET A N 8
ATOM 14576 C CA . MET A 1 100 ? -8.142 -4.948 2.078 1.00 0.00 100 MET A CA 8
ATOM 14577 C C . MET A 1 100 ? -9.333 -4.080 1.668 1.00 0.00 100 MET A C 8
ATOM 14578 O O . MET A 1 100 ? -9.177 -3.125 0.908 1.00 0.00 100 MET A O 8
ATOM 14592 N N . GLU A 1 101 ? -10.496 -4.443 2.189 1.00 0.00 101 GLU A N 8
ATOM 14593 C CA . GLU A 1 101 ? -11.713 -3.709 1.887 1.00 0.00 101 GLU A CA 8
ATOM 14594 C C . GLU A 1 101 ? -11.668 -2.320 2.528 1.00 0.00 101 GLU A C 8
ATOM 14595 O O . GLU A 1 101 ? -11.913 -1.316 1.861 1.00 0.00 101 GLU A O 8
ATOM 14607 N N . GLU A 1 102 ? -11.354 -2.308 3.815 1.00 0.00 102 GLU A N 8
ATOM 14608 C CA . GLU A 1 102 ? -11.274 -1.059 4.554 1.00 0.00 102 GLU A CA 8
ATOM 14609 C C . GLU A 1 102 ? -10.302 -0.098 3.869 1.00 0.00 102 GLU A C 8
ATOM 14610 O O . GLU A 1 102 ? -10.642 1.055 3.609 1.00 0.00 102 GLU A O 8
ATOM 14622 N N . TRP A 1 103 ? -9.110 -0.608 3.594 1.00 0.00 103 TRP A N 8
ATOM 14623 C CA . TRP A 1 103 ? -8.086 0.191 2.944 1.00 0.00 103 TRP A CA 8
ATOM 14624 C C . TRP A 1 103 ? -8.654 0.699 1.617 1.00 0.00 103 TRP A C 8
ATOM 14625 O O . TRP A 1 103 ? -8.887 1.896 1.455 1.00 0.00 103 TRP A O 8
ATOM 14646 N N . VAL A 1 104 ? -8.860 -0.237 0.702 1.00 0.00 104 VAL A N 8
ATOM 14647 C CA . VAL A 1 104 ? -9.396 0.101 -0.606 1.00 0.00 104 VAL A CA 8
ATOM 14648 C C . VAL A 1 104 ? -10.555 1.086 -0.438 1.00 0.00 104 VAL A C 8
ATOM 14649 O O . VAL A 1 104 ? -10.634 2.084 -1.153 1.00 0.00 104 VAL A O 8
ATOM 14662 N N . LYS A 1 105 ? -11.425 0.771 0.511 1.00 0.00 105 LYS A N 8
ATOM 14663 C CA . LYS A 1 105 ? -12.575 1.616 0.781 1.00 0.00 105 LYS A CA 8
ATOM 14664 C C . LYS A 1 105 ? -12.111 3.065 0.949 1.00 0.00 105 LYS A C 8
ATOM 14665 O O . LYS A 1 105 ? -12.527 3.944 0.197 1.00 0.00 105 LYS A O 8
ATOM 14684 N N . PHE A 1 106 ? -11.255 3.267 1.939 1.00 0.00 106 PHE A N 8
ATOM 14685 C CA . PHE A 1 106 ? -10.730 4.594 2.215 1.00 0.00 106 PHE A CA 8
ATOM 14686 C C . PHE A 1 106 ? -9.959 5.139 1.011 1.00 0.00 106 PHE A C 8
ATOM 14687 O O . PHE A 1 106 ? -10.180 6.273 0.590 1.00 0.00 106 PHE A O 8
ATOM 14704 N N . LEU A 1 107 ? -9.069 4.306 0.492 1.00 0.00 107 LEU A N 8
ATOM 14705 C CA . LEU A 1 107 ? -8.264 4.690 -0.655 1.00 0.00 107 LEU A CA 8
ATOM 14706 C C . LEU A 1 107 ? -9.184 5.167 -1.781 1.00 0.00 107 LEU A C 8
ATOM 14707 O O . LEU A 1 107 ? -9.185 6.346 -2.130 1.00 0.00 107 LEU A O 8
ATOM 14723 N N . ARG A 1 108 ? -9.944 4.225 -2.320 1.00 0.00 108 ARG A N 8
ATOM 14724 C CA . ARG A 1 108 ? -10.866 4.533 -3.400 1.00 0.00 108 ARG A CA 8
ATOM 14725 C C . ARG A 1 108 ? -11.736 5.736 -3.028 1.00 0.00 108 ARG A C 8
ATOM 14726 O O . ARG A 1 108 ? -11.935 6.637 -3.840 1.00 0.00 108 ARG A O 8
ATOM 14747 N N . ARG A 1 109 ? -12.230 5.711 -1.799 1.00 0.00 109 ARG A N 8
ATOM 14748 C CA . ARG A 1 109 ? -13.073 6.787 -1.309 1.00 0.00 109 ARG A CA 8
ATOM 14749 C C . ARG A 1 109 ? -12.357 8.131 -1.456 1.00 0.00 109 ARG A C 8
ATOM 14750 O O . ARG A 1 109 ? -12.742 8.956 -2.284 1.00 0.00 109 ARG A O 8
ATOM 14771 N N . VAL A 1 110 ? -11.328 8.310 -0.641 1.00 0.00 110 VAL A N 8
ATOM 14772 C CA . VAL A 1 110 ? -10.555 9.540 -0.670 1.00 0.00 110 VAL A CA 8
ATOM 14773 C C . VAL A 1 110 ? -10.208 9.884 -2.120 1.00 0.00 110 VAL A C 8
ATOM 14774 O O . VAL A 1 110 ? -10.445 11.004 -2.570 1.00 0.00 110 VAL A O 8
ATOM 14787 N N . ALA A 1 111 ? -9.651 8.901 -2.811 1.00 0.00 111 ALA A N 8
ATOM 14788 C CA . ALA A 1 111 ? -9.268 9.086 -4.201 1.00 0.00 111 ALA A CA 8
ATOM 14789 C C . ALA A 1 111 ? -10.446 9.682 -4.974 1.00 0.00 111 ALA A C 8
ATOM 14790 O O . ALA A 1 111 ? -10.262 10.577 -5.798 1.00 0.00 111 ALA A O 8
ATOM 14797 N N . GLY A 1 112 ? -11.629 9.163 -4.682 1.00 0.00 112 GLY A N 8
ATOM 14798 C CA . GLY A 1 112 ? -12.836 9.633 -5.340 1.00 0.00 112 GLY A CA 8
ATOM 14799 C C . GLY A 1 112 ? -13.792 8.473 -5.625 1.00 0.00 112 GLY A C 8
ATOM 14800 O O . GLY A 1 112 ? -14.874 8.398 -5.045 1.00 0.00 112 GLY A O 8
ATOM 14804 N N . SER A 1 113 ? -13.358 7.596 -6.519 1.00 0.00 113 SER A N 8
ATOM 14805 C CA . SER A 1 113 ? -14.161 6.444 -6.889 1.00 0.00 113 SER A CA 8
ATOM 14806 C C . SER A 1 113 ? -14.854 5.870 -5.651 1.00 0.00 113 SER A C 8
ATOM 14807 O O . SER A 1 113 ? -14.218 5.214 -4.828 1.00 0.00 113 SER A O 8
ATOM 14815 N N . GLY A 1 114 ? -16.148 6.138 -5.559 1.00 0.00 114 GLY A N 8
ATOM 14816 C CA . GLY A 1 114 ? -16.934 5.657 -4.436 1.00 0.00 114 GLY A CA 8
ATOM 14817 C C . GLY A 1 114 ? -18.428 5.881 -4.675 1.00 0.00 114 GLY A C 8
ATOM 14818 O O . GLY A 1 114 ? -18.844 6.168 -5.797 1.00 0.00 114 GLY A O 8
ATOM 14822 N N . PRO A 1 115 ? -19.214 5.739 -3.575 1.00 0.00 115 PRO A N 8
ATOM 14823 C CA . PRO A 1 115 ? -20.653 5.923 -3.655 1.00 0.00 115 PRO A CA 8
ATOM 14824 C C . PRO A 1 115 ? -21.012 7.406 -3.761 1.00 0.00 115 PRO A C 8
ATOM 14825 O O . PRO A 1 115 ? -20.275 8.263 -3.274 1.00 0.00 115 PRO A O 8
ATOM 14836 N N . SER A 1 116 ? -22.142 7.665 -4.401 1.00 0.00 116 SER A N 8
ATOM 14837 C CA . SER A 1 116 ? -22.607 9.030 -4.578 1.00 0.00 116 SER A CA 8
ATOM 14838 C C . SER A 1 116 ? -22.899 9.664 -3.216 1.00 0.00 116 SER A C 8
ATOM 14839 O O . SER A 1 116 ? -23.103 8.957 -2.230 1.00 0.00 116 SER A O 8
ATOM 14847 N N . SER A 1 117 ? -22.910 10.989 -3.205 1.00 0.00 117 SER A N 8
ATOM 14848 C CA . SER A 1 117 ? -23.174 11.725 -1.981 1.00 0.00 117 SER A CA 8
ATOM 14849 C C . SER A 1 117 ? -24.491 12.495 -2.107 1.00 0.00 117 SER A C 8
ATOM 14850 O O . SER A 1 117 ? -24.586 13.446 -2.880 1.00 0.00 117 SER A O 8
ATOM 14858 N N . GLY A 1 118 ? -25.473 12.054 -1.334 1.00 0.00 118 GLY A N 8
ATOM 14859 C CA . GLY A 1 118 ? -26.779 12.690 -1.349 1.00 0.00 118 GLY A CA 8
ATOM 14860 C C . GLY A 1 118 ? -26.775 13.972 -0.515 1.00 0.00 118 GLY A C 8
ATOM 14861 O O . GLY A 1 118 ? -27.209 13.969 0.636 1.00 0.00 118 GLY A O 8
ATOM 14865 N N . GLY A 1 1 ? -9.355 25.089 7.579 1.00 0.00 1 GLY A N 9
ATOM 14866 C CA . GLY A 1 1 ? -10.114 23.862 7.751 1.00 0.00 1 GLY A CA 9
ATOM 14867 C C . GLY A 1 1 ? -10.432 23.220 6.399 1.00 0.00 1 GLY A C 9
ATOM 14868 O O . GLY A 1 1 ? -11.582 23.219 5.963 1.00 0.00 1 GLY A O 9
ATOM 14872 N N . SER A 1 2 ? -9.391 22.690 5.773 1.00 0.00 2 SER A N 9
ATOM 14873 C CA . SER A 1 2 ? -9.545 22.046 4.479 1.00 0.00 2 SER A CA 9
ATOM 14874 C C . SER A 1 2 ? -9.691 20.534 4.661 1.00 0.00 2 SER A C 9
ATOM 14875 O O . SER A 1 2 ? -10.688 19.949 4.242 1.00 0.00 2 SER A O 9
ATOM 14883 N N . SER A 1 3 ? -8.682 19.945 5.287 1.00 0.00 3 SER A N 9
ATOM 14884 C CA . SER A 1 3 ? -8.686 18.513 5.530 1.00 0.00 3 SER A CA 9
ATOM 14885 C C . SER A 1 3 ? -7.770 18.179 6.709 1.00 0.00 3 SER A C 9
ATOM 14886 O O . SER A 1 3 ? -6.873 18.953 7.040 1.00 0.00 3 SER A O 9
ATOM 14894 N N . GLY A 1 4 ? -8.028 17.027 7.310 1.00 0.00 4 GLY A N 9
ATOM 14895 C CA . GLY A 1 4 ? -7.237 16.582 8.444 1.00 0.00 4 GLY A CA 9
ATOM 14896 C C . GLY A 1 4 ? -7.783 17.157 9.753 1.00 0.00 4 GLY A C 9
ATOM 14897 O O . GLY A 1 4 ? -7.373 18.235 10.180 1.00 0.00 4 GLY A O 9
ATOM 14901 N N . SER A 1 5 ? -8.700 16.412 10.353 1.00 0.00 5 SER A N 9
ATOM 14902 C CA . SER A 1 5 ? -9.306 16.835 11.604 1.00 0.00 5 SER A CA 9
ATOM 14903 C C . SER A 1 5 ? -8.367 16.527 12.771 1.00 0.00 5 SER A C 9
ATOM 14904 O O . SER A 1 5 ? -7.822 17.440 13.391 1.00 0.00 5 SER A O 9
ATOM 14912 N N . SER A 1 6 ? -8.205 15.239 13.036 1.00 0.00 6 SER A N 9
ATOM 14913 C CA . SER A 1 6 ? -7.341 14.800 14.118 1.00 0.00 6 SER A CA 9
ATOM 14914 C C . SER A 1 6 ? -6.716 13.447 13.772 1.00 0.00 6 SER A C 9
ATOM 14915 O O . SER A 1 6 ? -7.378 12.581 13.203 1.00 0.00 6 SER A O 9
ATOM 14923 N N . GLY A 1 7 ? -5.448 13.309 14.130 1.00 0.00 7 GLY A N 9
ATOM 14924 C CA . GLY A 1 7 ? -4.726 12.076 13.865 1.00 0.00 7 GLY A CA 9
ATOM 14925 C C . GLY A 1 7 ? -4.937 11.616 12.421 1.00 0.00 7 GLY A C 9
ATOM 14926 O O . GLY A 1 7 ? -5.506 12.346 11.610 1.00 0.00 7 GLY A O 9
ATOM 14930 N N . PRO A 1 8 ? -4.456 10.377 12.136 1.00 0.00 8 PRO A N 9
ATOM 14931 C CA . PRO A 1 8 ? -4.587 9.811 10.804 1.00 0.00 8 PRO A CA 9
ATOM 14932 C C . PRO A 1 8 ? -6.023 9.352 10.542 1.00 0.00 8 PRO A C 9
ATOM 14933 O O . PRO A 1 8 ? -6.925 9.647 11.324 1.00 0.00 8 PRO A O 9
ATOM 14944 N N . ILE A 1 9 ? -6.189 8.638 9.438 1.00 0.00 9 ILE A N 9
ATOM 14945 C CA . ILE A 1 9 ? -7.500 8.136 9.063 1.00 0.00 9 ILE A CA 9
ATOM 14946 C C . ILE A 1 9 ? -7.554 6.627 9.313 1.00 0.00 9 ILE A C 9
ATOM 14947 O O . ILE A 1 9 ? -8.262 6.168 10.208 1.00 0.00 9 ILE A O 9
ATOM 14963 N N . LYS A 1 10 ? -6.797 5.899 8.506 1.00 0.00 10 LYS A N 9
ATOM 14964 C CA . LYS A 1 10 ? -6.749 4.452 8.628 1.00 0.00 10 LYS A CA 9
ATOM 14965 C C . LYS A 1 10 ? -5.290 3.998 8.705 1.00 0.00 10 LYS A C 9
ATOM 14966 O O . LYS A 1 10 ? -4.445 4.484 7.955 1.00 0.00 10 LYS A O 9
ATOM 14985 N N . MET A 1 11 ? -5.039 3.072 9.618 1.00 0.00 11 MET A N 9
ATOM 14986 C CA . MET A 1 11 ? -3.696 2.548 9.803 1.00 0.00 11 MET A CA 9
ATOM 14987 C C . MET A 1 11 ? -3.700 1.018 9.801 1.00 0.00 11 MET A C 9
ATOM 14988 O O . MET A 1 11 ? -4.629 0.395 10.314 1.00 0.00 11 MET A O 9
ATOM 15002 N N . GLY A 1 12 ? -2.651 0.456 9.218 1.00 0.00 12 GLY A N 9
ATOM 15003 C CA . GLY A 1 12 ? -2.522 -0.990 9.143 1.00 0.00 12 GLY A CA 9
ATOM 15004 C C . GLY A 1 12 ? -1.205 -1.388 8.474 1.00 0.00 12 GLY A C 9
ATOM 15005 O O . GLY A 1 12 ? -0.546 -0.559 7.850 1.00 0.00 12 GLY A O 9
ATOM 15009 N N . TRP A 1 13 ? -0.861 -2.659 8.628 1.00 0.00 13 TRP A N 9
ATOM 15010 C CA . TRP A 1 13 ? 0.366 -3.177 8.048 1.00 0.00 13 TRP A CA 9
ATOM 15011 C C . TRP A 1 13 ? 0.010 -3.865 6.728 1.00 0.00 13 TRP A C 9
ATOM 15012 O O . TRP A 1 13 ? -0.824 -4.769 6.700 1.00 0.00 13 TRP A O 9
ATOM 15033 N N . LEU A 1 14 ? 0.660 -3.411 5.667 1.00 0.00 14 LEU A N 9
ATOM 15034 C CA . LEU A 1 14 ? 0.422 -3.971 4.347 1.00 0.00 14 LEU A CA 9
ATOM 15035 C C . LEU A 1 14 ? 1.749 -4.452 3.756 1.00 0.00 14 LEU A C 9
ATOM 15036 O O . LEU A 1 14 ? 2.795 -3.851 3.998 1.00 0.00 14 LEU A O 9
ATOM 15052 N N . LYS A 1 15 ? 1.663 -5.531 2.992 1.00 0.00 15 LYS A N 9
ATOM 15053 C CA . LYS A 1 15 ? 2.843 -6.100 2.364 1.00 0.00 15 LYS A CA 9
ATOM 15054 C C . LYS A 1 15 ? 3.045 -5.457 0.990 1.00 0.00 15 LYS A C 9
ATOM 15055 O O . LYS A 1 15 ? 2.246 -5.668 0.079 1.00 0.00 15 LYS A O 9
ATOM 15074 N N . LYS A 1 16 ? 4.116 -4.685 0.885 1.00 0.00 16 LYS A N 9
ATOM 15075 C CA . LYS A 1 16 ? 4.433 -4.010 -0.362 1.00 0.00 16 LYS A CA 9
ATOM 15076 C C . LYS A 1 16 ? 5.448 -4.845 -1.145 1.00 0.00 16 LYS A C 9
ATOM 15077 O O . LYS A 1 16 ? 6.349 -5.443 -0.559 1.00 0.00 16 LYS A O 9
ATOM 15096 N N . GLN A 1 17 ? 5.269 -4.858 -2.458 1.00 0.00 17 GLN A N 9
ATOM 15097 C CA . GLN A 1 17 ? 6.158 -5.610 -3.327 1.00 0.00 17 GLN A CA 9
ATOM 15098 C C . GLN A 1 17 ? 7.426 -4.803 -3.614 1.00 0.00 17 GLN A C 9
ATOM 15099 O O . GLN A 1 17 ? 7.352 -3.635 -3.992 1.00 0.00 17 GLN A O 9
ATOM 15113 N N . ARG A 1 18 ? 8.562 -5.459 -3.422 1.00 0.00 18 ARG A N 9
ATOM 15114 C CA . ARG A 1 18 ? 9.845 -4.818 -3.655 1.00 0.00 18 ARG A CA 9
ATOM 15115 C C . ARG A 1 18 ? 10.132 -4.735 -5.156 1.00 0.00 18 ARG A C 9
ATOM 15116 O O . ARG A 1 18 ? 9.487 -5.414 -5.953 1.00 0.00 18 ARG A O 9
ATOM 15137 N N . SER A 1 19 ? 11.100 -3.896 -5.495 1.00 0.00 19 SER A N 9
ATOM 15138 C CA . SER A 1 19 ? 11.480 -3.715 -6.885 1.00 0.00 19 SER A CA 9
ATOM 15139 C C . SER A 1 19 ? 12.272 -4.929 -7.374 1.00 0.00 19 SER A C 9
ATOM 15140 O O . SER A 1 19 ? 13.147 -5.429 -6.668 1.00 0.00 19 SER A O 9
ATOM 15148 N N . ILE A 1 20 ? 11.937 -5.369 -8.578 1.00 0.00 20 ILE A N 9
ATOM 15149 C CA . ILE A 1 20 ? 12.605 -6.516 -9.169 1.00 0.00 20 ILE A CA 9
ATOM 15150 C C . ILE A 1 20 ? 12.277 -7.768 -8.354 1.00 0.00 20 ILE A C 9
ATOM 15151 O O . ILE A 1 20 ? 11.361 -8.514 -8.698 1.00 0.00 20 ILE A O 9
ATOM 15167 N N . VAL A 1 21 ? 13.041 -7.961 -7.289 1.00 0.00 21 VAL A N 9
ATOM 15168 C CA . VAL A 1 21 ? 12.843 -9.110 -6.423 1.00 0.00 21 VAL A CA 9
ATOM 15169 C C . VAL A 1 21 ? 11.361 -9.216 -6.055 1.00 0.00 21 VAL A C 9
ATOM 15170 O O . VAL A 1 21 ? 10.795 -8.292 -5.475 1.00 0.00 21 VAL A O 9
ATOM 15183 N N . LYS A 1 22 ? 10.777 -10.352 -6.409 1.00 0.00 22 LYS A N 9
ATOM 15184 C CA . LYS A 1 22 ? 9.372 -10.590 -6.123 1.00 0.00 22 LYS A CA 9
ATOM 15185 C C . LYS A 1 22 ? 9.220 -11.026 -4.664 1.00 0.00 22 LYS A C 9
ATOM 15186 O O . LYS A 1 22 ? 8.881 -12.176 -4.389 1.00 0.00 22 LYS A O 9
ATOM 15205 N N . ASN A 1 23 ? 9.477 -10.085 -3.769 1.00 0.00 23 ASN A N 9
ATOM 15206 C CA . ASN A 1 23 ? 9.372 -10.357 -2.345 1.00 0.00 23 ASN A CA 9
ATOM 15207 C C . ASN A 1 23 ? 8.424 -9.342 -1.704 1.00 0.00 23 ASN A C 9
ATOM 15208 O O . ASN A 1 23 ? 8.450 -8.161 -2.045 1.00 0.00 23 ASN A O 9
ATOM 15219 N N . TRP A 1 24 ? 7.608 -9.840 -0.787 1.00 0.00 24 TRP A N 9
ATOM 15220 C CA . TRP A 1 24 ? 6.652 -8.992 -0.095 1.00 0.00 24 TRP A CA 9
ATOM 15221 C C . TRP A 1 24 ? 7.340 -8.419 1.146 1.00 0.00 24 TRP A C 9
ATOM 15222 O O . TRP A 1 24 ? 8.098 -9.118 1.817 1.00 0.00 24 TRP A O 9
ATOM 15243 N N . GLN A 1 25 ? 7.051 -7.154 1.413 1.00 0.00 25 GLN A N 9
ATOM 15244 C CA . GLN A 1 25 ? 7.632 -6.480 2.561 1.00 0.00 25 GLN A CA 9
ATOM 15245 C C . GLN A 1 25 ? 6.529 -5.938 3.473 1.00 0.00 25 GLN A C 9
ATOM 15246 O O . GLN A 1 25 ? 5.794 -5.028 3.091 1.00 0.00 25 GLN A O 9
ATOM 15260 N N . GLN A 1 26 ? 6.448 -6.520 4.660 1.00 0.00 26 GLN A N 9
ATOM 15261 C CA . GLN A 1 26 ? 5.447 -6.106 5.629 1.00 0.00 26 GLN A CA 9
ATOM 15262 C C . GLN A 1 26 ? 5.808 -4.740 6.216 1.00 0.00 26 GLN A C 9
ATOM 15263 O O . GLN A 1 26 ? 6.717 -4.634 7.038 1.00 0.00 26 GLN A O 9
ATOM 15277 N N . ARG A 1 27 ? 5.078 -3.728 5.770 1.00 0.00 27 ARG A N 9
ATOM 15278 C CA . ARG A 1 27 ? 5.310 -2.373 6.240 1.00 0.00 27 ARG A CA 9
ATOM 15279 C C . ARG A 1 27 ? 4.040 -1.809 6.880 1.00 0.00 27 ARG A C 9
ATOM 15280 O O . ARG A 1 27 ? 2.962 -2.385 6.743 1.00 0.00 27 ARG A O 9
ATOM 15301 N N . TYR A 1 28 ? 4.209 -0.687 7.565 1.00 0.00 28 TYR A N 9
ATOM 15302 C CA . TYR A 1 28 ? 3.090 -0.038 8.225 1.00 0.00 28 TYR A CA 9
ATOM 15303 C C . TYR A 1 28 ? 2.576 1.143 7.400 1.00 0.00 28 TYR A C 9
ATOM 15304 O O . TYR A 1 28 ? 3.211 2.196 7.353 1.00 0.00 28 TYR A O 9
ATOM 15322 N N . PHE A 1 29 ? 1.430 0.930 6.770 1.00 0.00 29 PHE A N 9
ATOM 15323 C CA . PHE A 1 29 ? 0.824 1.964 5.948 1.00 0.00 29 PHE A CA 9
ATOM 15324 C C . PHE A 1 29 ? -0.221 2.752 6.742 1.00 0.00 29 PHE A C 9
ATOM 15325 O O . PHE A 1 29 ? -1.031 2.167 7.460 1.00 0.00 29 PHE A O 9
ATOM 15342 N N . VAL A 1 30 ? -0.168 4.066 6.585 1.00 0.00 30 VAL A N 9
ATOM 15343 C CA . VAL A 1 30 ? -1.099 4.940 7.278 1.00 0.00 30 VAL A CA 9
ATOM 15344 C C . VAL A 1 30 ? -1.772 5.868 6.264 1.00 0.00 30 VAL A C 9
ATOM 15345 O O . VAL A 1 30 ? -1.153 6.272 5.282 1.00 0.00 30 VAL A O 9
ATOM 15358 N N . LEU A 1 31 ? -3.031 6.177 6.538 1.00 0.00 31 LEU A N 9
ATOM 15359 C CA . LEU A 1 31 ? -3.794 7.050 5.662 1.00 0.00 31 LEU A CA 9
ATOM 15360 C C . LEU A 1 31 ? -4.030 8.389 6.362 1.00 0.00 31 LEU A C 9
ATOM 15361 O O . LEU A 1 31 ? -4.471 8.425 7.510 1.00 0.00 31 LEU A O 9
ATOM 15377 N N . ARG A 1 32 ? -3.725 9.459 5.642 1.00 0.00 32 ARG A N 9
ATOM 15378 C CA . ARG A 1 32 ? -3.898 10.797 6.180 1.00 0.00 32 ARG A CA 9
ATOM 15379 C C . ARG A 1 32 ? -4.194 11.788 5.052 1.00 0.00 32 ARG A C 9
ATOM 15380 O O . ARG A 1 32 ? -3.650 11.667 3.956 1.00 0.00 32 ARG A O 9
ATOM 15401 N N . ALA A 1 33 ? -5.056 12.746 5.361 1.00 0.00 33 ALA A N 9
ATOM 15402 C CA . ALA A 1 33 ? -5.431 13.757 4.387 1.00 0.00 33 ALA A CA 9
ATOM 15403 C C . ALA A 1 33 ? -5.667 13.090 3.030 1.00 0.00 33 ALA A C 9
ATOM 15404 O O . ALA A 1 33 ? -6.246 12.007 2.960 1.00 0.00 33 ALA A O 9
ATOM 15411 N N . GLN A 1 34 ? -5.206 13.765 1.987 1.00 0.00 34 GLN A N 9
ATOM 15412 C CA . GLN A 1 34 ? -5.360 13.251 0.637 1.00 0.00 34 GLN A CA 9
ATOM 15413 C C . GLN A 1 34 ? -4.033 12.678 0.133 1.00 0.00 34 GLN A C 9
ATOM 15414 O O . GLN A 1 34 ? -3.637 12.929 -1.005 1.00 0.00 34 GLN A O 9
ATOM 15428 N N . GLN A 1 35 ? -3.384 11.920 1.004 1.00 0.00 35 GLN A N 9
ATOM 15429 C CA . GLN A 1 35 ? -2.110 11.310 0.661 1.00 0.00 35 GLN A CA 9
ATOM 15430 C C . GLN A 1 35 ? -1.907 10.021 1.459 1.00 0.00 35 GLN A C 9
ATOM 15431 O O . GLN A 1 35 ? -2.270 9.949 2.632 1.00 0.00 35 GLN A O 9
ATOM 15445 N N . LEU A 1 36 ? -1.328 9.034 0.791 1.00 0.00 36 LEU A N 9
ATOM 15446 C CA . LEU A 1 36 ? -1.073 7.751 1.423 1.00 0.00 36 LEU A CA 9
ATOM 15447 C C . LEU A 1 36 ? 0.392 7.684 1.858 1.00 0.00 36 LEU A C 9
ATOM 15448 O O . LEU A 1 36 ? 1.292 7.951 1.064 1.00 0.00 36 LEU A O 9
ATOM 15464 N N . TYR A 1 37 ? 0.586 7.326 3.119 1.00 0.00 37 TYR A N 9
ATOM 15465 C CA . TYR A 1 37 ? 1.926 7.221 3.670 1.00 0.00 37 TYR A CA 9
ATOM 15466 C C . TYR A 1 37 ? 2.185 5.817 4.220 1.00 0.00 37 TYR A C 9
ATOM 15467 O O . TYR A 1 37 ? 1.247 5.055 4.453 1.00 0.00 37 TYR A O 9
ATOM 15485 N N . TYR A 1 38 ? 3.461 5.517 4.413 1.00 0.00 38 TYR A N 9
ATOM 15486 C CA . TYR A 1 38 ? 3.854 4.218 4.932 1.00 0.00 38 TYR A CA 9
ATOM 15487 C C . TYR A 1 38 ? 5.263 4.268 5.525 1.00 0.00 38 TYR A C 9
ATOM 15488 O O . TYR A 1 38 ? 6.185 4.792 4.902 1.00 0.00 38 TYR A O 9
ATOM 15506 N N . TYR A 1 39 ? 5.386 3.716 6.724 1.00 0.00 39 TYR A N 9
ATOM 15507 C CA . TYR A 1 39 ? 6.668 3.691 7.408 1.00 0.00 39 TYR A CA 9
ATOM 15508 C C . TYR A 1 39 ? 7.145 2.254 7.627 1.00 0.00 39 TYR A C 9
ATOM 15509 O O . TYR A 1 39 ? 6.333 1.341 7.763 1.00 0.00 39 TYR A O 9
ATOM 15527 N N . LYS A 1 40 ? 8.461 2.099 7.654 1.00 0.00 40 LYS A N 9
ATOM 15528 C CA . LYS A 1 40 ? 9.056 0.789 7.853 1.00 0.00 40 LYS A CA 9
ATOM 15529 C C . LYS A 1 40 ? 8.488 0.165 9.130 1.00 0.00 40 LYS A C 9
ATOM 15530 O O . LYS A 1 40 ? 8.456 -1.057 9.267 1.00 0.00 40 LYS A O 9
ATOM 15549 N N . ASP A 1 41 ? 8.054 1.033 10.032 1.00 0.00 41 ASP A N 9
ATOM 15550 C CA . ASP A 1 41 ? 7.489 0.582 11.293 1.00 0.00 41 ASP A CA 9
ATOM 15551 C C . ASP A 1 41 ? 6.752 1.744 11.961 1.00 0.00 41 ASP A C 9
ATOM 15552 O O . ASP A 1 41 ? 6.596 2.809 11.365 1.00 0.00 41 ASP A O 9
ATOM 15561 N N . GLU A 1 42 ? 6.318 1.500 13.188 1.00 0.00 42 GLU A N 9
ATOM 15562 C CA . GLU A 1 42 ? 5.600 2.514 13.944 1.00 0.00 42 GLU A CA 9
ATOM 15563 C C . GLU A 1 42 ? 6.518 3.141 14.994 1.00 0.00 42 GLU A C 9
ATOM 15564 O O . GLU A 1 42 ? 6.112 3.340 16.139 1.00 0.00 42 GLU A O 9
ATOM 15576 N N . GLU A 1 43 ? 7.737 3.437 14.569 1.00 0.00 43 GLU A N 9
ATOM 15577 C CA . GLU A 1 43 ? 8.716 4.038 15.459 1.00 0.00 43 GLU A CA 9
ATOM 15578 C C . GLU A 1 43 ? 9.486 5.142 14.732 1.00 0.00 43 GLU A C 9
ATOM 15579 O O . GLU A 1 43 ? 10.612 5.468 15.106 1.00 0.00 43 GLU A O 9
ATOM 15591 N N . ASP A 1 44 ? 8.849 5.688 13.707 1.00 0.00 44 ASP A N 9
ATOM 15592 C CA . ASP A 1 44 ? 9.460 6.749 12.925 1.00 0.00 44 ASP A CA 9
ATOM 15593 C C . ASP A 1 44 ? 8.579 7.998 12.990 1.00 0.00 44 ASP A C 9
ATOM 15594 O O . ASP A 1 44 ? 7.568 8.013 13.691 1.00 0.00 44 ASP A O 9
ATOM 15603 N N . THR A 1 45 ? 8.994 9.016 12.250 1.00 0.00 45 THR A N 9
ATOM 15604 C CA . THR A 1 45 ? 8.255 10.266 12.215 1.00 0.00 45 THR A CA 9
ATOM 15605 C C . THR A 1 45 ? 7.965 10.674 10.769 1.00 0.00 45 THR A C 9
ATOM 15606 O O . THR A 1 45 ? 6.842 11.053 10.440 1.00 0.00 45 THR A O 9
ATOM 15617 N N . LYS A 1 46 ? 8.998 10.584 9.945 1.00 0.00 46 LYS A N 9
ATOM 15618 C CA . LYS A 1 46 ? 8.869 10.939 8.542 1.00 0.00 46 LYS A CA 9
ATOM 15619 C C . LYS A 1 46 ? 8.454 9.703 7.743 1.00 0.00 46 LYS A C 9
ATOM 15620 O O . LYS A 1 46 ? 8.949 8.604 7.990 1.00 0.00 46 LYS A O 9
ATOM 15639 N N . PRO A 1 47 ? 7.525 9.928 6.776 1.00 0.00 47 PRO A N 9
ATOM 15640 C CA . PRO A 1 47 ? 7.037 8.845 5.939 1.00 0.00 47 PRO A CA 9
ATOM 15641 C C . PRO A 1 47 ? 8.080 8.449 4.893 1.00 0.00 47 PRO A C 9
ATOM 15642 O O . PRO A 1 47 ? 8.876 9.280 4.458 1.00 0.00 47 PRO A O 9
ATOM 15653 N N . GLN A 1 48 ? 8.042 7.178 4.518 1.00 0.00 48 GLN A N 9
ATOM 15654 C CA . GLN A 1 48 ? 8.974 6.661 3.530 1.00 0.00 48 GLN A CA 9
ATOM 15655 C C . GLN A 1 48 ? 8.519 7.042 2.120 1.00 0.00 48 GLN A C 9
ATOM 15656 O O . GLN A 1 48 ? 9.319 7.503 1.308 1.00 0.00 48 GLN A O 9
ATOM 15670 N N . GLY A 1 49 ? 7.234 6.834 1.872 1.00 0.00 49 GLY A N 9
ATOM 15671 C CA . GLY A 1 49 ? 6.662 7.150 0.574 1.00 0.00 49 GLY A CA 9
ATOM 15672 C C . GLY A 1 49 ? 5.407 8.012 0.722 1.00 0.00 49 GLY A C 9
ATOM 15673 O O . GLY A 1 49 ? 4.919 8.218 1.833 1.00 0.00 49 GLY A O 9
ATOM 15677 N N . CYS A 1 50 ? 4.920 8.493 -0.412 1.00 0.00 50 CYS A N 9
ATOM 15678 C CA . CYS A 1 50 ? 3.731 9.328 -0.422 1.00 0.00 50 CYS A CA 9
ATOM 15679 C C . CYS A 1 50 ? 3.011 9.122 -1.756 1.00 0.00 50 CYS A C 9
ATOM 15680 O O . CYS A 1 50 ? 3.617 9.249 -2.819 1.00 0.00 50 CYS A O 9
ATOM 15688 N N . MET A 1 51 ? 1.728 8.809 -1.657 1.00 0.00 51 MET A N 9
ATOM 15689 C CA . MET A 1 51 ? 0.918 8.584 -2.843 1.00 0.00 51 MET A CA 9
ATOM 15690 C C . MET A 1 51 ? -0.253 9.567 -2.901 1.00 0.00 51 MET A C 9
ATOM 15691 O O . MET A 1 51 ? -0.810 9.937 -1.868 1.00 0.00 51 MET A O 9
ATOM 15705 N N . TYR A 1 52 ? -0.593 9.962 -4.119 1.00 0.00 52 TYR A N 9
ATOM 15706 C CA . TYR A 1 52 ? -1.688 10.894 -4.326 1.00 0.00 52 TYR A CA 9
ATOM 15707 C C . TYR A 1 52 ? -3.008 10.151 -4.538 1.00 0.00 52 TYR A C 9
ATOM 15708 O O . TYR A 1 52 ? -3.228 9.558 -5.593 1.00 0.00 52 TYR A O 9
ATOM 15726 N N . LEU A 1 53 ? -3.853 10.207 -3.519 1.00 0.00 53 LEU A N 9
ATOM 15727 C CA . LEU A 1 53 ? -5.145 9.547 -3.580 1.00 0.00 53 LEU A CA 9
ATOM 15728 C C . LEU A 1 53 ? -5.989 10.189 -4.683 1.00 0.00 53 LEU A C 9
ATOM 15729 O O . LEU A 1 53 ? -6.633 9.489 -5.464 1.00 0.00 53 LEU A O 9
ATOM 15745 N N . PRO A 1 54 ? -5.957 11.548 -4.714 1.00 0.00 54 PRO A N 9
ATOM 15746 C CA . PRO A 1 54 ? -6.711 12.292 -5.709 1.00 0.00 54 PRO A CA 9
ATOM 15747 C C . PRO A 1 54 ? -6.038 12.211 -7.080 1.00 0.00 54 PRO A C 9
ATOM 15748 O O . PRO A 1 54 ? -5.569 13.219 -7.606 1.00 0.00 54 PRO A O 9
ATOM 15759 N N . GLY A 1 55 ? -6.013 11.002 -7.621 1.00 0.00 55 GLY A N 9
ATOM 15760 C CA . GLY A 1 55 ? -5.405 10.776 -8.921 1.00 0.00 55 GLY A CA 9
ATOM 15761 C C . GLY A 1 55 ? -4.592 9.480 -8.929 1.00 0.00 55 GLY A C 9
ATOM 15762 O O . GLY A 1 55 ? -3.486 9.440 -9.466 1.00 0.00 55 GLY A O 9
ATOM 15766 N N . CYS A 1 56 ? -5.172 8.452 -8.327 1.00 0.00 56 CYS A N 9
ATOM 15767 C CA . CYS A 1 56 ? -4.515 7.158 -8.258 1.00 0.00 56 CYS A CA 9
ATOM 15768 C C . CYS A 1 56 ? -5.484 6.098 -8.786 1.00 0.00 56 CYS A C 9
ATOM 15769 O O . CYS A 1 56 ? -6.691 6.326 -8.836 1.00 0.00 56 CYS A O 9
ATOM 15777 N N . THR A 1 57 ? -4.918 4.962 -9.168 1.00 0.00 57 THR A N 9
ATOM 15778 C CA . THR A 1 57 ? -5.717 3.867 -9.691 1.00 0.00 57 THR A CA 9
ATOM 15779 C C . THR A 1 57 ? -5.571 2.629 -8.803 1.00 0.00 57 THR A C 9
ATOM 15780 O O . THR A 1 57 ? -4.502 2.023 -8.748 1.00 0.00 57 THR A O 9
ATOM 15791 N N . ILE A 1 58 ? -6.661 2.291 -8.130 1.00 0.00 58 ILE A N 9
ATOM 15792 C CA . ILE A 1 58 ? -6.668 1.137 -7.248 1.00 0.00 58 ILE A CA 9
ATOM 15793 C C . ILE A 1 58 ? -6.981 -0.120 -8.062 1.00 0.00 58 ILE A C 9
ATOM 15794 O O . ILE A 1 58 ? -8.142 -0.400 -8.358 1.00 0.00 58 ILE A O 9
ATOM 15810 N N . LYS A 1 59 ? -5.925 -0.845 -8.402 1.00 0.00 59 LYS A N 9
ATOM 15811 C CA . LYS A 1 59 ? -6.072 -2.066 -9.176 1.00 0.00 59 LYS A CA 9
ATOM 15812 C C . LYS A 1 59 ? -6.183 -3.258 -8.224 1.00 0.00 59 LYS A C 9
ATOM 15813 O O . LYS A 1 59 ? -5.388 -3.391 -7.294 1.00 0.00 59 LYS A O 9
ATOM 15832 N N . GLU A 1 60 ? -7.175 -4.095 -8.488 1.00 0.00 60 GLU A N 9
ATOM 15833 C CA . GLU A 1 60 ? -7.401 -5.272 -7.667 1.00 0.00 60 GLU A CA 9
ATOM 15834 C C . GLU A 1 60 ? -6.717 -6.492 -8.288 1.00 0.00 60 GLU A C 9
ATOM 15835 O O . GLU A 1 60 ? -7.347 -7.258 -9.016 1.00 0.00 60 GLU A O 9
ATOM 15847 N N . ILE A 1 61 ? -5.437 -6.635 -7.977 1.00 0.00 61 ILE A N 9
ATOM 15848 C CA . ILE A 1 61 ? -4.661 -7.748 -8.496 1.00 0.00 61 ILE A CA 9
ATOM 15849 C C . ILE A 1 61 ? -5.167 -9.051 -7.874 1.00 0.00 61 ILE A C 9
ATOM 15850 O O . ILE A 1 61 ? -5.352 -9.133 -6.661 1.00 0.00 61 ILE A O 9
ATOM 15866 N N . ALA A 1 62 ? -5.378 -10.037 -8.734 1.00 0.00 62 ALA A N 9
ATOM 15867 C CA . ALA A 1 62 ? -5.860 -11.332 -8.284 1.00 0.00 62 ALA A CA 9
ATOM 15868 C C . ALA A 1 62 ? -4.774 -12.385 -8.518 1.00 0.00 62 ALA A C 9
ATOM 15869 O O . ALA A 1 62 ? -3.934 -12.229 -9.402 1.00 0.00 62 ALA A O 9
ATOM 15876 N N . THR A 1 63 ? -4.828 -13.433 -7.709 1.00 0.00 63 THR A N 9
ATOM 15877 C CA . THR A 1 63 ? -3.860 -14.512 -7.817 1.00 0.00 63 THR A CA 9
ATOM 15878 C C . THR A 1 63 ? -4.167 -15.384 -9.036 1.00 0.00 63 THR A C 9
ATOM 15879 O O . THR A 1 63 ? -3.450 -16.344 -9.313 1.00 0.00 63 THR A O 9
ATOM 15890 N N . ASN A 1 64 ? -5.235 -15.020 -9.731 1.00 0.00 64 ASN A N 9
ATOM 15891 C CA . ASN A 1 64 ? -5.646 -15.757 -10.913 1.00 0.00 64 ASN A CA 9
ATOM 15892 C C . ASN A 1 64 ? -7.011 -15.247 -11.378 1.00 0.00 64 ASN A C 9
ATOM 15893 O O . ASN A 1 64 ? -7.697 -14.540 -10.642 1.00 0.00 64 ASN A O 9
ATOM 15904 N N . PRO A 1 65 ? -7.374 -15.636 -12.630 1.00 0.00 65 PRO A N 9
ATOM 15905 C CA . PRO A 1 65 ? -8.645 -15.226 -13.202 1.00 0.00 65 PRO A CA 9
ATOM 15906 C C . PRO A 1 65 ? -9.804 -16.011 -12.584 1.00 0.00 65 PRO A C 9
ATOM 15907 O O . PRO A 1 65 ? -10.921 -15.506 -12.491 1.00 0.00 65 PRO A O 9
ATOM 15918 N N . GLU A 1 66 ? -9.497 -17.235 -12.178 1.00 0.00 66 GLU A N 9
ATOM 15919 C CA . GLU A 1 66 ? -10.498 -18.095 -11.572 1.00 0.00 66 GLU A CA 9
ATOM 15920 C C . GLU A 1 66 ? -10.510 -17.909 -10.054 1.00 0.00 66 GLU A C 9
ATOM 15921 O O . GLU A 1 66 ? -11.501 -17.448 -9.489 1.00 0.00 66 GLU A O 9
ATOM 15933 N N . GLU A 1 67 ? -9.397 -18.276 -9.436 1.00 0.00 67 GLU A N 9
ATOM 15934 C CA . GLU A 1 67 ? -9.267 -18.155 -7.994 1.00 0.00 67 GLU A CA 9
ATOM 15935 C C . GLU A 1 67 ? -9.890 -16.843 -7.513 1.00 0.00 67 GLU A C 9
ATOM 15936 O O . GLU A 1 67 ? -9.686 -15.794 -8.122 1.00 0.00 67 GLU A O 9
ATOM 15948 N N . ALA A 1 68 ? -10.638 -16.944 -6.424 1.00 0.00 68 ALA A N 9
ATOM 15949 C CA . ALA A 1 68 ? -11.293 -15.779 -5.854 1.00 0.00 68 ALA A CA 9
ATOM 15950 C C . ALA A 1 68 ? -10.308 -14.609 -5.827 1.00 0.00 68 ALA A C 9
ATOM 15951 O O . ALA A 1 68 ? -9.140 -14.783 -5.483 1.00 0.00 68 ALA A O 9
ATOM 15958 N N . GLY A 1 69 ? -10.815 -13.441 -6.195 1.00 0.00 69 GLY A N 9
ATOM 15959 C CA . GLY A 1 69 ? -9.994 -12.242 -6.217 1.00 0.00 69 GLY A CA 9
ATOM 15960 C C . GLY A 1 69 ? -9.213 -12.088 -4.911 1.00 0.00 69 GLY A C 9
ATOM 15961 O O . GLY A 1 69 ? -9.717 -11.519 -3.945 1.00 0.00 69 GLY A O 9
ATOM 15965 N N . LYS A 1 70 ? -7.994 -12.607 -4.923 1.00 0.00 70 LYS A N 9
ATOM 15966 C CA . LYS A 1 70 ? -7.137 -12.535 -3.752 1.00 0.00 70 LYS A CA 9
ATOM 15967 C C . LYS A 1 70 ? -7.064 -11.085 -3.268 1.00 0.00 70 LYS A C 9
ATOM 15968 O O . LYS A 1 70 ? -7.192 -10.154 -4.062 1.00 0.00 70 LYS A O 9
ATOM 15987 N N . PHE A 1 71 ? -6.858 -10.938 -1.967 1.00 0.00 71 PHE A N 9
ATOM 15988 C CA . PHE A 1 71 ? -6.766 -9.618 -1.368 1.00 0.00 71 PHE A CA 9
ATOM 15989 C C . PHE A 1 71 ? -5.431 -8.952 -1.711 1.00 0.00 71 PHE A C 9
ATOM 15990 O O . PHE A 1 71 ? -4.585 -8.764 -0.838 1.00 0.00 71 PHE A O 9
ATOM 16007 N N . VAL A 1 72 ? -5.284 -8.615 -2.984 1.00 0.00 72 VAL A N 9
ATOM 16008 C CA . VAL A 1 72 ? -4.067 -7.975 -3.452 1.00 0.00 72 VAL A CA 9
ATOM 16009 C C . VAL A 1 72 ? -4.430 -6.846 -4.420 1.00 0.00 72 VAL A C 9
ATOM 16010 O O . VAL A 1 72 ? -5.083 -7.080 -5.435 1.00 0.00 72 VAL A O 9
ATOM 16023 N N . PHE A 1 73 ? -3.989 -5.646 -4.071 1.00 0.00 73 PHE A N 9
ATOM 16024 C CA . PHE A 1 73 ? -4.259 -4.481 -4.896 1.00 0.00 73 PHE A CA 9
ATOM 16025 C C . PHE A 1 73 ? -3.022 -3.587 -5.003 1.00 0.00 73 PHE A C 9
ATOM 16026 O O . PHE A 1 73 ? -2.295 -3.408 -4.028 1.00 0.00 73 PHE A O 9
ATOM 16043 N N . GLU A 1 74 ? -2.822 -3.048 -6.197 1.00 0.00 74 GLU A N 9
ATOM 16044 C CA . GLU A 1 74 ? -1.686 -2.177 -6.444 1.00 0.00 74 GLU A CA 9
ATOM 16045 C C . GLU A 1 74 ? -2.164 -0.755 -6.747 1.00 0.00 74 GLU A C 9
ATOM 16046 O O . GLU A 1 74 ? -3.071 -0.560 -7.554 1.00 0.00 74 GLU A O 9
ATOM 16058 N N . ILE A 1 75 ? -1.531 0.201 -6.083 1.00 0.00 75 ILE A N 9
ATOM 16059 C CA . ILE A 1 75 ? -1.879 1.599 -6.271 1.00 0.00 75 ILE A CA 9
ATOM 16060 C C . ILE A 1 75 ? -1.020 2.188 -7.392 1.00 0.00 75 ILE A C 9
ATOM 16061 O O . ILE A 1 75 ? 0.206 2.108 -7.346 1.00 0.00 75 ILE A O 9
ATOM 16077 N N . ILE A 1 76 ? -1.699 2.767 -8.372 1.00 0.00 76 ILE A N 9
ATOM 16078 C CA . ILE A 1 76 ? -1.013 3.370 -9.502 1.00 0.00 76 ILE A CA 9
ATOM 16079 C C . ILE A 1 76 ? -1.130 4.892 -9.412 1.00 0.00 76 ILE A C 9
ATOM 16080 O O . ILE A 1 76 ? -2.235 5.433 -9.377 1.00 0.00 76 ILE A O 9
ATOM 16096 N N . PRO A 1 77 ? 0.055 5.559 -9.375 1.00 0.00 77 PRO A N 9
ATOM 16097 C CA . PRO A 1 77 ? 0.096 7.009 -9.289 1.00 0.00 77 PRO A CA 9
ATOM 16098 C C . PRO A 1 77 ? -0.262 7.648 -10.632 1.00 0.00 77 PRO A C 9
ATOM 16099 O O . PRO A 1 77 ? 0.622 8.043 -11.391 1.00 0.00 77 PRO A O 9
ATOM 16110 N N . ALA A 1 78 ? -1.560 7.730 -10.886 1.00 0.00 78 ALA A N 9
ATOM 16111 C CA . ALA A 1 78 ? -2.045 8.314 -12.124 1.00 0.00 78 ALA A CA 9
ATOM 16112 C C . ALA A 1 78 ? -1.260 7.730 -13.301 1.00 0.00 78 ALA A C 9
ATOM 16113 O O . ALA A 1 78 ? -0.464 6.809 -13.124 1.00 0.00 78 ALA A O 9
ATOM 16120 N N . SER A 1 79 ? -1.512 8.291 -14.475 1.00 0.00 79 SER A N 9
ATOM 16121 C CA . SER A 1 79 ? -0.838 7.837 -15.680 1.00 0.00 79 SER A CA 9
ATOM 16122 C C . SER A 1 79 ? 0.637 7.561 -15.382 1.00 0.00 79 SER A C 9
ATOM 16123 O O . SER A 1 79 ? 1.398 8.482 -15.090 1.00 0.00 79 SER A O 9
ATOM 16131 N N . TRP A 1 80 ? 0.997 6.288 -15.467 1.00 0.00 80 TRP A N 9
ATOM 16132 C CA . TRP A 1 80 ? 2.367 5.879 -15.211 1.00 0.00 80 TRP A CA 9
ATOM 16133 C C . TRP A 1 80 ? 2.868 5.111 -16.436 1.00 0.00 80 TRP A C 9
ATOM 16134 O O . TRP A 1 80 ? 2.488 3.962 -16.650 1.00 0.00 80 TRP A O 9
ATOM 16155 N N . ASP A 1 81 ? 3.714 5.778 -17.207 1.00 0.00 81 ASP A N 9
ATOM 16156 C CA . ASP A 1 81 ? 4.271 5.173 -18.405 1.00 0.00 81 ASP A CA 9
ATOM 16157 C C . ASP A 1 81 ? 5.798 5.157 -18.300 1.00 0.00 81 ASP A C 9
ATOM 16158 O O . ASP A 1 81 ? 6.491 5.565 -19.230 1.00 0.00 81 ASP A O 9
ATOM 16167 N N . GLN A 1 82 ? 6.276 4.682 -17.160 1.00 0.00 82 GLN A N 9
ATOM 16168 C CA . GLN A 1 82 ? 7.707 4.607 -16.921 1.00 0.00 82 GLN A CA 9
ATOM 16169 C C . GLN A 1 82 ? 8.393 5.886 -17.406 1.00 0.00 82 GLN A C 9
ATOM 16170 O O . GLN A 1 82 ? 8.391 6.898 -16.708 1.00 0.00 82 GLN A O 9
ATOM 16184 N N . ASN A 1 83 ? 8.964 5.797 -18.599 1.00 0.00 83 ASN A N 9
ATOM 16185 C CA . ASN A 1 83 ? 9.652 6.935 -19.185 1.00 0.00 83 ASN A CA 9
ATOM 16186 C C . ASN A 1 83 ? 10.920 7.229 -18.380 1.00 0.00 83 ASN A C 9
ATOM 16187 O O . ASN A 1 83 ? 12.030 7.060 -18.881 1.00 0.00 83 ASN A O 9
ATOM 16198 N N . ARG A 1 84 ? 10.711 7.663 -17.145 1.00 0.00 84 ARG A N 9
ATOM 16199 C CA . ARG A 1 84 ? 11.823 7.981 -16.266 1.00 0.00 84 ARG A CA 9
ATOM 16200 C C . ARG A 1 84 ? 11.306 8.444 -14.902 1.00 0.00 84 ARG A C 9
ATOM 16201 O O . ARG A 1 84 ? 11.825 9.401 -14.330 1.00 0.00 84 ARG A O 9
ATOM 16222 N N . MET A 1 85 ? 10.290 7.742 -14.422 1.00 0.00 85 MET A N 9
ATOM 16223 C CA . MET A 1 85 ? 9.697 8.068 -13.136 1.00 0.00 85 MET A CA 9
ATOM 16224 C C . MET A 1 85 ? 9.245 6.803 -12.404 1.00 0.00 85 MET A C 9
ATOM 16225 O O . MET A 1 85 ? 8.617 5.928 -12.999 1.00 0.00 85 MET A O 9
ATOM 16239 N N . GLY A 1 86 ? 9.581 6.747 -11.124 1.00 0.00 86 GLY A N 9
ATOM 16240 C CA . GLY A 1 86 ? 9.217 5.604 -10.304 1.00 0.00 86 GLY A CA 9
ATOM 16241 C C . GLY A 1 86 ? 9.684 4.297 -10.948 1.00 0.00 86 GLY A C 9
ATOM 16242 O O . GLY A 1 86 ? 10.120 4.289 -12.098 1.00 0.00 86 GLY A O 9
ATOM 16246 N N . GLN A 1 87 ? 9.575 3.223 -10.179 1.00 0.00 87 GLN A N 9
ATOM 16247 C CA . GLN A 1 87 ? 9.980 1.914 -10.661 1.00 0.00 87 GLN A CA 9
ATOM 16248 C C . GLN A 1 87 ? 8.755 1.102 -11.087 1.00 0.00 87 GLN A C 9
ATOM 16249 O O . GLN A 1 87 ? 8.831 0.297 -12.014 1.00 0.00 87 GLN A O 9
ATOM 16263 N N . ASP A 1 88 ? 7.654 1.343 -10.390 1.00 0.00 88 ASP A N 9
ATOM 16264 C CA . ASP A 1 88 ? 6.414 0.645 -10.684 1.00 0.00 88 ASP A CA 9
ATOM 16265 C C . ASP A 1 88 ? 5.347 1.060 -9.670 1.00 0.00 88 ASP A C 9
ATOM 16266 O O . ASP A 1 88 ? 5.646 1.748 -8.696 1.00 0.00 88 ASP A O 9
ATOM 16275 N N . SER A 1 89 ? 4.124 0.625 -9.935 1.00 0.00 89 SER A N 9
ATOM 16276 C CA . SER A 1 89 ? 3.010 0.944 -9.058 1.00 0.00 89 SER A CA 9
ATOM 16277 C C . SER A 1 89 ? 3.295 0.434 -7.644 1.00 0.00 89 SER A C 9
ATOM 16278 O O . SER A 1 89 ? 4.341 -0.164 -7.395 1.00 0.00 89 SER A O 9
ATOM 16286 N N . TYR A 1 90 ? 2.346 0.688 -6.755 1.00 0.00 90 TYR A N 9
ATOM 16287 C CA . TYR A 1 90 ? 2.482 0.262 -5.372 1.00 0.00 90 TYR A CA 9
ATOM 16288 C C . TYR A 1 90 ? 1.698 -1.026 -5.116 1.00 0.00 90 TYR A C 9
ATOM 16289 O O . TYR A 1 90 ? 0.520 -0.980 -4.764 1.00 0.00 90 TYR A O 9
ATOM 16307 N N . VAL A 1 91 ? 2.382 -2.145 -5.302 1.00 0.00 91 VAL A N 9
ATOM 16308 C CA . VAL A 1 91 ? 1.764 -3.443 -5.095 1.00 0.00 91 VAL A CA 9
ATOM 16309 C C . VAL A 1 91 ? 1.614 -3.698 -3.594 1.00 0.00 91 VAL A C 9
ATOM 16310 O O . VAL A 1 91 ? 2.571 -4.093 -2.929 1.00 0.00 91 VAL A O 9
ATOM 16323 N N . LEU A 1 92 ? 0.406 -3.463 -3.104 1.00 0.00 92 LEU A N 9
ATOM 16324 C CA . LEU A 1 92 ? 0.118 -3.662 -1.693 1.00 0.00 92 LEU A CA 9
ATOM 16325 C C . LEU A 1 92 ? -0.797 -4.877 -1.531 1.00 0.00 92 LEU A C 9
ATOM 16326 O O . LEU A 1 92 ? -1.737 -5.058 -2.304 1.00 0.00 92 LEU A O 9
ATOM 16342 N N . MET A 1 93 ? -0.491 -5.678 -0.521 1.00 0.00 93 MET A N 9
ATOM 16343 C CA . MET A 1 93 ? -1.275 -6.870 -0.247 1.00 0.00 93 MET A CA 9
ATOM 16344 C C . MET A 1 93 ? -1.747 -6.894 1.208 1.00 0.00 93 MET A C 9
ATOM 16345 O O . MET A 1 93 ? -0.989 -6.557 2.116 1.00 0.00 93 MET A O 9
ATOM 16359 N N . ALA A 1 94 ? -2.998 -7.296 1.384 1.00 0.00 94 ALA A N 9
ATOM 16360 C CA . ALA A 1 94 ? -3.580 -7.368 2.713 1.00 0.00 94 ALA A CA 9
ATOM 16361 C C . ALA A 1 94 ? -3.699 -8.834 3.135 1.00 0.00 94 ALA A C 9
ATOM 16362 O O . ALA A 1 94 ? -4.067 -9.687 2.329 1.00 0.00 94 ALA A O 9
ATOM 16369 N N . SER A 1 95 ? -3.380 -9.081 4.397 1.00 0.00 95 SER A N 9
ATOM 16370 C CA . SER A 1 95 ? -3.446 -10.429 4.935 1.00 0.00 95 SER A CA 9
ATOM 16371 C C . SER A 1 95 ? -4.879 -10.959 4.844 1.00 0.00 95 SER A C 9
ATOM 16372 O O . SER A 1 95 ? -5.106 -12.066 4.358 1.00 0.00 95 SER A O 9
ATOM 16380 N N . SER A 1 96 ? -5.809 -10.144 5.319 1.00 0.00 96 SER A N 9
ATOM 16381 C CA . SER A 1 96 ? -7.213 -10.516 5.298 1.00 0.00 96 SER A CA 9
ATOM 16382 C C . SER A 1 96 ? -7.963 -9.671 4.266 1.00 0.00 96 SER A C 9
ATOM 16383 O O . SER A 1 96 ? -7.356 -8.876 3.550 1.00 0.00 96 SER A O 9
ATOM 16391 N N . GLN A 1 97 ? -9.272 -9.872 4.223 1.00 0.00 97 GLN A N 9
ATOM 16392 C CA . GLN A 1 97 ? -10.111 -9.138 3.291 1.00 0.00 97 GLN A CA 9
ATOM 16393 C C . GLN A 1 97 ? -10.666 -7.877 3.956 1.00 0.00 97 GLN A C 9
ATOM 16394 O O . GLN A 1 97 ? -10.542 -6.780 3.415 1.00 0.00 97 GLN A O 9
ATOM 16408 N N . ALA A 1 98 ? -11.268 -8.076 5.120 1.00 0.00 98 ALA A N 9
ATOM 16409 C CA . ALA A 1 98 ? -11.843 -6.969 5.864 1.00 0.00 98 ALA A CA 9
ATOM 16410 C C . ALA A 1 98 ? -10.827 -5.827 5.936 1.00 0.00 98 ALA A C 9
ATOM 16411 O O . ALA A 1 98 ? -11.204 -4.665 6.079 1.00 0.00 98 ALA A O 9
ATOM 16418 N N . GLU A 1 99 ? -9.559 -6.197 5.833 1.00 0.00 99 GLU A N 9
ATOM 16419 C CA . GLU A 1 99 ? -8.487 -5.218 5.884 1.00 0.00 99 GLU A CA 9
ATOM 16420 C C . GLU A 1 99 ? -8.378 -4.480 4.548 1.00 0.00 99 GLU A C 9
ATOM 16421 O O . GLU A 1 99 ? -8.410 -3.251 4.510 1.00 0.00 99 GLU A O 9
ATOM 16433 N N . MET A 1 100 ? -8.251 -5.261 3.486 1.00 0.00 100 MET A N 9
ATOM 16434 C CA . MET A 1 100 ? -8.137 -4.697 2.152 1.00 0.00 100 MET A CA 9
ATOM 16435 C C . MET A 1 100 ? -9.331 -3.795 1.833 1.00 0.00 100 MET A C 9
ATOM 16436 O O . MET A 1 100 ? -9.176 -2.755 1.196 1.00 0.00 100 MET A O 9
ATOM 16450 N N . GLU A 1 101 ? -10.497 -4.227 2.293 1.00 0.00 101 GLU A N 9
ATOM 16451 C CA . GLU A 1 101 ? -11.717 -3.471 2.065 1.00 0.00 101 GLU A CA 9
ATOM 16452 C C . GLU A 1 101 ? -11.614 -2.089 2.713 1.00 0.00 101 GLU A C 9
ATOM 16453 O O . GLU A 1 101 ? -11.795 -1.072 2.046 1.00 0.00 101 GLU A O 9
ATOM 16465 N N . GLU A 1 102 ? -11.324 -2.097 4.006 1.00 0.00 102 GLU A N 9
ATOM 16466 C CA . GLU A 1 102 ? -11.194 -0.856 4.751 1.00 0.00 102 GLU A CA 9
ATOM 16467 C C . GLU A 1 102 ? -10.133 0.041 4.109 1.00 0.00 102 GLU A C 9
ATOM 16468 O O . GLU A 1 102 ? -10.318 1.253 4.009 1.00 0.00 102 GLU A O 9
ATOM 16480 N N . TRP A 1 103 ? -9.046 -0.590 3.692 1.00 0.00 103 TRP A N 9
ATOM 16481 C CA . TRP A 1 103 ? -7.955 0.136 3.063 1.00 0.00 103 TRP A CA 9
ATOM 16482 C C . TRP A 1 103 ? -8.487 0.765 1.774 1.00 0.00 103 TRP A C 9
ATOM 16483 O O . TRP A 1 103 ? -8.529 1.988 1.648 1.00 0.00 103 TRP A O 9
ATOM 16504 N N . VAL A 1 104 ? -8.880 -0.099 0.850 1.00 0.00 104 VAL A N 9
ATOM 16505 C CA . VAL A 1 104 ? -9.408 0.357 -0.425 1.00 0.00 104 VAL A CA 9
ATOM 16506 C C . VAL A 1 104 ? -10.522 1.375 -0.176 1.00 0.00 104 VAL A C 9
ATOM 16507 O O . VAL A 1 104 ? -10.558 2.430 -0.808 1.00 0.00 104 VAL A O 9
ATOM 16520 N N . LYS A 1 105 ? -11.406 1.024 0.747 1.00 0.00 105 LYS A N 9
ATOM 16521 C CA . LYS A 1 105 ? -12.519 1.894 1.088 1.00 0.00 105 LYS A CA 9
ATOM 16522 C C . LYS A 1 105 ? -12.021 3.337 1.183 1.00 0.00 105 LYS A C 9
ATOM 16523 O O . LYS A 1 105 ? -12.428 4.191 0.397 1.00 0.00 105 LYS A O 9
ATOM 16542 N N . PHE A 1 106 ? -11.147 3.566 2.153 1.00 0.00 106 PHE A N 9
ATOM 16543 C CA . PHE A 1 106 ? -10.590 4.891 2.361 1.00 0.00 106 PHE A CA 9
ATOM 16544 C C . PHE A 1 106 ? -9.835 5.370 1.119 1.00 0.00 106 PHE A C 9
ATOM 16545 O O . PHE A 1 106 ? -10.134 6.433 0.578 1.00 0.00 106 PHE A O 9
ATOM 16562 N N . LEU A 1 107 ? -8.871 4.562 0.704 1.00 0.00 107 LEU A N 9
ATOM 16563 C CA . LEU A 1 107 ? -8.071 4.889 -0.464 1.00 0.00 107 LEU A CA 9
ATOM 16564 C C . LEU A 1 107 ? -8.983 5.433 -1.566 1.00 0.00 107 LEU A C 9
ATOM 16565 O O . LEU A 1 107 ? -8.903 6.608 -1.919 1.00 0.00 107 LEU A O 9
ATOM 16581 N N . ARG A 1 108 ? -9.830 4.551 -2.077 1.00 0.00 108 ARG A N 9
ATOM 16582 C CA . ARG A 1 108 ? -10.756 4.928 -3.131 1.00 0.00 108 ARG A CA 9
ATOM 16583 C C . ARG A 1 108 ? -11.566 6.156 -2.712 1.00 0.00 108 ARG A C 9
ATOM 16584 O O . ARG A 1 108 ? -11.647 7.134 -3.455 1.00 0.00 108 ARG A O 9
ATOM 16605 N N . ARG A 1 109 ? -12.145 6.066 -1.524 1.00 0.00 109 ARG A N 9
ATOM 16606 C CA . ARG A 1 109 ? -12.946 7.158 -0.997 1.00 0.00 109 ARG A CA 9
ATOM 16607 C C . ARG A 1 109 ? -12.275 8.500 -1.294 1.00 0.00 109 ARG A C 9
ATOM 16608 O O . ARG A 1 109 ? -12.747 9.262 -2.136 1.00 0.00 109 ARG A O 9
ATOM 16629 N N . VAL A 1 110 ? -11.183 8.748 -0.585 1.00 0.00 110 VAL A N 9
ATOM 16630 C CA . VAL A 1 110 ? -10.441 9.985 -0.762 1.00 0.00 110 VAL A CA 9
ATOM 16631 C C . VAL A 1 110 ? -10.173 10.206 -2.252 1.00 0.00 110 VAL A C 9
ATOM 16632 O O . VAL A 1 110 ? -10.487 11.266 -2.793 1.00 0.00 110 VAL A O 9
ATOM 16645 N N . ALA A 1 111 ? -9.597 9.188 -2.874 1.00 0.00 111 ALA A N 9
ATOM 16646 C CA . ALA A 1 111 ? -9.283 9.258 -4.291 1.00 0.00 111 ALA A CA 9
ATOM 16647 C C . ALA A 1 111 ? -10.524 9.713 -5.062 1.00 0.00 111 ALA A C 9
ATOM 16648 O O . ALA A 1 111 ? -10.410 10.307 -6.133 1.00 0.00 111 ALA A O 9
ATOM 16655 N N . GLY A 1 112 ? -11.680 9.419 -4.486 1.00 0.00 112 GLY A N 9
ATOM 16656 C CA . GLY A 1 112 ? -12.941 9.791 -5.106 1.00 0.00 112 GLY A CA 9
ATOM 16657 C C . GLY A 1 112 ? -13.112 9.098 -6.459 1.00 0.00 112 GLY A C 9
ATOM 16658 O O . GLY A 1 112 ? -12.762 9.659 -7.497 1.00 0.00 112 GLY A O 9
ATOM 16662 N N . SER A 1 113 ? -13.650 7.889 -6.405 1.00 0.00 113 SER A N 9
ATOM 16663 C CA . SER A 1 113 ? -13.872 7.114 -7.614 1.00 0.00 113 SER A CA 9
ATOM 16664 C C . SER A 1 113 ? -14.934 6.042 -7.361 1.00 0.00 113 SER A C 9
ATOM 16665 O O . SER A 1 113 ? -14.675 5.057 -6.671 1.00 0.00 113 SER A O 9
ATOM 16673 N N . GLY A 1 114 ? -16.107 6.270 -7.933 1.00 0.00 114 GLY A N 9
ATOM 16674 C CA . GLY A 1 114 ? -17.210 5.336 -7.778 1.00 0.00 114 GLY A CA 9
ATOM 16675 C C . GLY A 1 114 ? -18.348 5.960 -6.968 1.00 0.00 114 GLY A C 9
ATOM 16676 O O . GLY A 1 114 ? -18.315 7.151 -6.662 1.00 0.00 114 GLY A O 9
ATOM 16680 N N . PRO A 1 115 ? -19.353 5.107 -6.636 1.00 0.00 115 PRO A N 9
ATOM 16681 C CA . PRO A 1 115 ? -20.499 5.562 -5.868 1.00 0.00 115 PRO A CA 9
ATOM 16682 C C . PRO A 1 115 ? -20.130 5.756 -4.396 1.00 0.00 115 PRO A C 9
ATOM 16683 O O . PRO A 1 115 ? -19.356 4.978 -3.839 1.00 0.00 115 PRO A O 9
ATOM 16694 N N . SER A 1 116 ? -20.702 6.796 -3.808 1.00 0.00 116 SER A N 9
ATOM 16695 C CA . SER A 1 116 ? -20.443 7.101 -2.411 1.00 0.00 116 SER A CA 9
ATOM 16696 C C . SER A 1 116 ? -21.749 7.474 -1.706 1.00 0.00 116 SER A C 9
ATOM 16697 O O . SER A 1 116 ? -22.403 8.448 -2.077 1.00 0.00 116 SER A O 9
ATOM 16705 N N . SER A 1 117 ? -22.089 6.680 -0.702 1.00 0.00 117 SER A N 9
ATOM 16706 C CA . SER A 1 117 ? -23.305 6.915 0.058 1.00 0.00 117 SER A CA 9
ATOM 16707 C C . SER A 1 117 ? -23.312 8.343 0.607 1.00 0.00 117 SER A C 9
ATOM 16708 O O . SER A 1 117 ? -22.412 8.731 1.350 1.00 0.00 117 SER A O 9
ATOM 16716 N N . GLY A 1 118 ? -24.338 9.087 0.219 1.00 0.00 118 GLY A N 9
ATOM 16717 C CA . GLY A 1 118 ? -24.474 10.464 0.663 1.00 0.00 118 GLY A CA 9
ATOM 16718 C C . GLY A 1 118 ? -24.331 10.567 2.182 1.00 0.00 118 GLY A C 9
ATOM 16719 O O . GLY A 1 118 ? -24.994 11.385 2.818 1.00 0.00 118 GLY A O 9
ATOM 16723 N N . GLY A 1 1 ? -21.039 14.155 10.483 1.00 0.00 1 GLY A N 10
ATOM 16724 C CA . GLY A 1 1 ? -20.704 14.948 9.313 1.00 0.00 1 GLY A CA 10
ATOM 16725 C C . GLY A 1 1 ? -20.085 16.288 9.717 1.00 0.00 1 GLY A C 10
ATOM 16726 O O . GLY A 1 1 ? -20.712 17.336 9.567 1.00 0.00 1 GLY A O 10
ATOM 16730 N N . SER A 1 2 ? -18.862 16.210 10.221 1.00 0.00 2 SER A N 10
ATOM 16731 C CA . SER A 1 2 ? -18.152 17.404 10.647 1.00 0.00 2 SER A CA 10
ATOM 16732 C C . SER A 1 2 ? -16.653 17.243 10.385 1.00 0.00 2 SER A C 10
ATOM 16733 O O . SER A 1 2 ? -16.146 16.123 10.327 1.00 0.00 2 SER A O 10
ATOM 16741 N N . SER A 1 3 ? -15.986 18.377 10.232 1.00 0.00 3 SER A N 10
ATOM 16742 C CA . SER A 1 3 ? -14.556 18.376 9.977 1.00 0.00 3 SER A CA 10
ATOM 16743 C C . SER A 1 3 ? -13.803 18.876 11.211 1.00 0.00 3 SER A C 10
ATOM 16744 O O . SER A 1 3 ? -13.623 20.080 11.387 1.00 0.00 3 SER A O 10
ATOM 16752 N N . GLY A 1 4 ? -13.384 17.927 12.035 1.00 0.00 4 GLY A N 10
ATOM 16753 C CA . GLY A 1 4 ? -12.655 18.256 13.248 1.00 0.00 4 GLY A CA 10
ATOM 16754 C C . GLY A 1 4 ? -12.031 17.005 13.869 1.00 0.00 4 GLY A C 10
ATOM 16755 O O . GLY A 1 4 ? -12.669 16.319 14.667 1.00 0.00 4 GLY A O 10
ATOM 16759 N N . SER A 1 5 ? -10.792 16.745 13.480 1.00 0.00 5 SER A N 10
ATOM 16760 C CA . SER A 1 5 ? -10.074 15.588 13.989 1.00 0.00 5 SER A CA 10
ATOM 16761 C C . SER A 1 5 ? -8.642 15.582 13.450 1.00 0.00 5 SER A C 10
ATOM 16762 O O . SER A 1 5 ? -8.383 15.049 12.373 1.00 0.00 5 SER A O 10
ATOM 16770 N N . SER A 1 6 ? -7.750 16.182 14.225 1.00 0.00 6 SER A N 10
ATOM 16771 C CA . SER A 1 6 ? -6.351 16.252 13.839 1.00 0.00 6 SER A CA 10
ATOM 16772 C C . SER A 1 6 ? -5.696 14.878 13.993 1.00 0.00 6 SER A C 10
ATOM 16773 O O . SER A 1 6 ? -5.868 14.215 15.014 1.00 0.00 6 SER A O 10
ATOM 16781 N N . GLY A 1 7 ? -4.959 14.491 12.962 1.00 0.00 7 GLY A N 10
ATOM 16782 C CA . GLY A 1 7 ? -4.277 13.207 12.970 1.00 0.00 7 GLY A CA 10
ATOM 16783 C C . GLY A 1 7 ? -4.627 12.393 11.722 1.00 0.00 7 GLY A C 10
ATOM 16784 O O . GLY A 1 7 ? -5.260 12.905 10.800 1.00 0.00 7 GLY A O 10
ATOM 16788 N N . PRO A 1 8 ? -4.187 11.106 11.734 1.00 0.00 8 PRO A N 10
ATOM 16789 C CA . PRO A 1 8 ? -4.447 10.217 10.615 1.00 0.00 8 PRO A CA 10
ATOM 16790 C C . PRO A 1 8 ? -5.905 9.755 10.609 1.00 0.00 8 PRO A C 10
ATOM 16791 O O . PRO A 1 8 ? -6.726 10.268 11.367 1.00 0.00 8 PRO A O 10
ATOM 16802 N N . ILE A 1 9 ? -6.184 8.791 9.743 1.00 0.00 9 ILE A N 10
ATOM 16803 C CA . ILE A 1 9 ? -7.529 8.254 9.628 1.00 0.00 9 ILE A CA 10
ATOM 16804 C C . ILE A 1 9 ? -7.488 6.739 9.834 1.00 0.00 9 ILE A C 10
ATOM 16805 O O . ILE A 1 9 ? -8.111 6.218 10.758 1.00 0.00 9 ILE A O 10
ATOM 16821 N N . LYS A 1 10 ? -6.750 6.074 8.958 1.00 0.00 10 LYS A N 10
ATOM 16822 C CA . LYS A 1 10 ? -6.620 4.629 9.032 1.00 0.00 10 LYS A CA 10
ATOM 16823 C C . LYS A 1 10 ? -5.137 4.256 9.069 1.00 0.00 10 LYS A C 10
ATOM 16824 O O . LYS A 1 10 ? -4.367 4.670 8.204 1.00 0.00 10 LYS A O 10
ATOM 16843 N N . MET A 1 11 ? -4.780 3.477 10.080 1.00 0.00 11 MET A N 10
ATOM 16844 C CA . MET A 1 11 ? -3.403 3.043 10.241 1.00 0.00 11 MET A CA 10
ATOM 16845 C C . MET A 1 11 ? -3.324 1.527 10.427 1.00 0.00 11 MET A C 10
ATOM 16846 O O . MET A 1 11 ? -4.216 0.923 11.021 1.00 0.00 11 MET A O 10
ATOM 16860 N N . GLY A 1 12 ? -2.247 0.954 9.909 1.00 0.00 12 GLY A N 10
ATOM 16861 C CA . GLY A 1 12 ? -2.040 -0.481 10.012 1.00 0.00 12 GLY A CA 10
ATOM 16862 C C . GLY A 1 12 ? -0.778 -0.907 9.258 1.00 0.00 12 GLY A C 10
ATOM 16863 O O . GLY A 1 12 ? 0.148 -0.115 9.092 1.00 0.00 12 GLY A O 10
ATOM 16867 N N . TRP A 1 13 ? -0.782 -2.159 8.823 1.00 0.00 13 TRP A N 10
ATOM 16868 C CA . TRP A 1 13 ? 0.350 -2.700 8.091 1.00 0.00 13 TRP A CA 10
ATOM 16869 C C . TRP A 1 13 ? -0.159 -3.206 6.740 1.00 0.00 13 TRP A C 10
ATOM 16870 O O . TRP A 1 13 ? -1.339 -3.521 6.595 1.00 0.00 13 TRP A O 10
ATOM 16891 N N . LEU A 1 14 ? 0.757 -3.268 5.784 1.00 0.00 14 LEU A N 10
ATOM 16892 C CA . LEU A 1 14 ? 0.416 -3.730 4.450 1.00 0.00 14 LEU A CA 10
ATOM 16893 C C . LEU A 1 14 ? 1.673 -4.272 3.766 1.00 0.00 14 LEU A C 10
ATOM 16894 O O . LEU A 1 14 ? 2.752 -3.696 3.896 1.00 0.00 14 LEU A O 10
ATOM 16910 N N . LYS A 1 15 ? 1.491 -5.374 3.052 1.00 0.00 15 LYS A N 10
ATOM 16911 C CA . LYS A 1 15 ? 2.597 -6.000 2.348 1.00 0.00 15 LYS A CA 10
ATOM 16912 C C . LYS A 1 15 ? 2.832 -5.270 1.024 1.00 0.00 15 LYS A C 10
ATOM 16913 O O . LYS A 1 15 ? 2.022 -5.369 0.104 1.00 0.00 15 LYS A O 10
ATOM 16932 N N . LYS A 1 16 ? 3.945 -4.552 0.970 1.00 0.00 16 LYS A N 10
ATOM 16933 C CA . LYS A 1 16 ? 4.296 -3.806 -0.226 1.00 0.00 16 LYS A CA 10
ATOM 16934 C C . LYS A 1 16 ? 5.362 -4.576 -1.008 1.00 0.00 16 LYS A C 10
ATOM 16935 O O . LYS A 1 16 ? 6.418 -4.904 -0.468 1.00 0.00 16 LYS A O 10
ATOM 16954 N N . GLN A 1 17 ? 5.049 -4.843 -2.267 1.00 0.00 17 GLN A N 10
ATOM 16955 C CA . GLN A 1 17 ? 5.966 -5.569 -3.129 1.00 0.00 17 GLN A CA 10
ATOM 16956 C C . GLN A 1 17 ? 7.283 -4.802 -3.267 1.00 0.00 17 GLN A C 10
ATOM 16957 O O . GLN A 1 17 ? 7.287 -3.574 -3.332 1.00 0.00 17 GLN A O 10
ATOM 16971 N N . ARG A 1 18 ? 8.370 -5.559 -3.309 1.00 0.00 18 ARG A N 10
ATOM 16972 C CA . ARG A 1 18 ? 9.690 -4.966 -3.438 1.00 0.00 18 ARG A CA 10
ATOM 16973 C C . ARG A 1 18 ? 10.020 -4.721 -4.912 1.00 0.00 18 ARG A C 10
ATOM 16974 O O . ARG A 1 18 ? 9.372 -5.278 -5.798 1.00 0.00 18 ARG A O 10
ATOM 16995 N N . SER A 1 19 ? 11.027 -3.888 -5.130 1.00 0.00 19 SER A N 10
ATOM 16996 C CA . SER A 1 19 ? 11.450 -3.563 -6.481 1.00 0.00 19 SER A CA 10
ATOM 16997 C C . SER A 1 19 ? 12.208 -4.744 -7.091 1.00 0.00 19 SER A C 10
ATOM 16998 O O . SER A 1 19 ? 13.060 -5.344 -6.437 1.00 0.00 19 SER A O 10
ATOM 17006 N N . ILE A 1 20 ? 11.870 -5.043 -8.337 1.00 0.00 20 ILE A N 10
ATOM 17007 C CA . ILE A 1 20 ? 12.507 -6.142 -9.042 1.00 0.00 20 ILE A CA 10
ATOM 17008 C C . ILE A 1 20 ? 12.124 -7.463 -8.372 1.00 0.00 20 ILE A C 10
ATOM 17009 O O . ILE A 1 20 ? 11.222 -8.159 -8.837 1.00 0.00 20 ILE A O 10
ATOM 17025 N N . VAL A 1 21 ? 12.827 -7.768 -7.292 1.00 0.00 21 VAL A N 10
ATOM 17026 C CA . VAL A 1 21 ? 12.571 -8.993 -6.554 1.00 0.00 21 VAL A CA 10
ATOM 17027 C C . VAL A 1 21 ? 11.075 -9.100 -6.254 1.00 0.00 21 VAL A C 10
ATOM 17028 O O . VAL A 1 21 ? 10.495 -8.205 -5.641 1.00 0.00 21 VAL A O 10
ATOM 17041 N N . LYS A 1 22 ? 10.492 -10.203 -6.701 1.00 0.00 22 LYS A N 10
ATOM 17042 C CA . LYS A 1 22 ? 9.074 -10.439 -6.488 1.00 0.00 22 LYS A CA 10
ATOM 17043 C C . LYS A 1 22 ? 8.857 -10.974 -5.072 1.00 0.00 22 LYS A C 10
ATOM 17044 O O . LYS A 1 22 ? 8.573 -12.157 -4.888 1.00 0.00 22 LYS A O 10
ATOM 17063 N N . ASN A 1 23 ? 9.000 -10.078 -4.106 1.00 0.00 23 ASN A N 10
ATOM 17064 C CA . ASN A 1 23 ? 8.823 -10.445 -2.712 1.00 0.00 23 ASN A CA 10
ATOM 17065 C C . ASN A 1 23 ? 8.010 -9.361 -2.002 1.00 0.00 23 ASN A C 10
ATOM 17066 O O . ASN A 1 23 ? 8.264 -8.171 -2.184 1.00 0.00 23 ASN A O 10
ATOM 17077 N N . TRP A 1 24 ? 7.050 -9.810 -1.208 1.00 0.00 24 TRP A N 10
ATOM 17078 C CA . TRP A 1 24 ? 6.198 -8.893 -0.470 1.00 0.00 24 TRP A CA 10
ATOM 17079 C C . TRP A 1 24 ? 6.887 -8.573 0.858 1.00 0.00 24 TRP A C 10
ATOM 17080 O O . TRP A 1 24 ? 7.384 -9.471 1.536 1.00 0.00 24 TRP A O 10
ATOM 17101 N N . GLN A 1 25 ? 6.894 -7.290 1.190 1.00 0.00 25 GLN A N 10
ATOM 17102 C CA . GLN A 1 25 ? 7.514 -6.841 2.425 1.00 0.00 25 GLN A CA 10
ATOM 17103 C C . GLN A 1 25 ? 6.471 -6.190 3.336 1.00 0.00 25 GLN A C 10
ATOM 17104 O O . GLN A 1 25 ? 5.857 -5.190 2.968 1.00 0.00 25 GLN A O 10
ATOM 17118 N N . GLN A 1 26 ? 6.303 -6.785 4.509 1.00 0.00 26 GLN A N 10
ATOM 17119 C CA . GLN A 1 26 ? 5.345 -6.275 5.475 1.00 0.00 26 GLN A CA 10
ATOM 17120 C C . GLN A 1 26 ? 5.824 -4.938 6.043 1.00 0.00 26 GLN A C 10
ATOM 17121 O O . GLN A 1 26 ? 6.789 -4.892 6.804 1.00 0.00 26 GLN A O 10
ATOM 17135 N N . ARG A 1 27 ? 5.126 -3.881 5.652 1.00 0.00 27 ARG A N 10
ATOM 17136 C CA . ARG A 1 27 ? 5.468 -2.547 6.112 1.00 0.00 27 ARG A CA 10
ATOM 17137 C C . ARG A 1 27 ? 4.258 -1.888 6.777 1.00 0.00 27 ARG A C 10
ATOM 17138 O O . ARG A 1 27 ? 3.174 -2.469 6.815 1.00 0.00 27 ARG A O 10
ATOM 17159 N N . TYR A 1 28 ? 4.483 -0.684 7.283 1.00 0.00 28 TYR A N 10
ATOM 17160 C CA . TYR A 1 28 ? 3.424 0.059 7.944 1.00 0.00 28 TYR A CA 10
ATOM 17161 C C . TYR A 1 28 ? 2.822 1.108 7.006 1.00 0.00 28 TYR A C 10
ATOM 17162 O O . TYR A 1 28 ? 3.552 1.844 6.344 1.00 0.00 28 TYR A O 10
ATOM 17180 N N . PHE A 1 29 ? 1.498 1.142 6.980 1.00 0.00 29 PHE A N 10
ATOM 17181 C CA . PHE A 1 29 ? 0.791 2.088 6.134 1.00 0.00 29 PHE A CA 10
ATOM 17182 C C . PHE A 1 29 ? -0.204 2.916 6.950 1.00 0.00 29 PHE A C 10
ATOM 17183 O O . PHE A 1 29 ? -0.969 2.369 7.743 1.00 0.00 29 PHE A O 10
ATOM 17200 N N . VAL A 1 30 ? -0.162 4.221 6.728 1.00 0.00 30 VAL A N 10
ATOM 17201 C CA . VAL A 1 30 ? -1.050 5.130 7.433 1.00 0.00 30 VAL A CA 10
ATOM 17202 C C . VAL A 1 30 ? -1.771 6.020 6.419 1.00 0.00 30 VAL A C 10
ATOM 17203 O O . VAL A 1 30 ? -1.187 6.421 5.413 1.00 0.00 30 VAL A O 10
ATOM 17216 N N . LEU A 1 31 ? -3.030 6.304 6.719 1.00 0.00 31 LEU A N 10
ATOM 17217 C CA . LEU A 1 31 ? -3.837 7.140 5.846 1.00 0.00 31 LEU A CA 10
ATOM 17218 C C . LEU A 1 31 ? -4.248 8.407 6.598 1.00 0.00 31 LEU A C 10
ATOM 17219 O O . LEU A 1 31 ? -5.017 8.343 7.556 1.00 0.00 31 LEU A O 10
ATOM 17235 N N . ARG A 1 32 ? -3.718 9.530 6.135 1.00 0.00 32 ARG A N 10
ATOM 17236 C CA . ARG A 1 32 ? -4.020 10.810 6.751 1.00 0.00 32 ARG A CA 10
ATOM 17237 C C . ARG A 1 32 ? -5.187 11.485 6.029 1.00 0.00 32 ARG A C 10
ATOM 17238 O O . ARG A 1 32 ? -6.297 11.543 6.555 1.00 0.00 32 ARG A O 10
ATOM 17259 N N . ALA A 1 33 ? -4.897 11.978 4.834 1.00 0.00 33 ALA A N 10
ATOM 17260 C CA . ALA A 1 33 ? -5.909 12.647 4.034 1.00 0.00 33 ALA A CA 10
ATOM 17261 C C . ALA A 1 33 ? -5.327 12.982 2.659 1.00 0.00 33 ALA A C 10
ATOM 17262 O O . ALA A 1 33 ? -4.245 13.561 2.564 1.00 0.00 33 ALA A O 10
ATOM 17269 N N . GLN A 1 34 ? -6.070 12.605 1.629 1.00 0.00 34 GLN A N 10
ATOM 17270 C CA . GLN A 1 34 ? -5.640 12.858 0.264 1.00 0.00 34 GLN A CA 10
ATOM 17271 C C . GLN A 1 34 ? -4.146 12.565 0.114 1.00 0.00 34 GLN A C 10
ATOM 17272 O O . GLN A 1 34 ? -3.466 13.192 -0.696 1.00 0.00 34 GLN A O 10
ATOM 17286 N N . GLN A 1 35 ? -3.680 11.613 0.908 1.00 0.00 35 GLN A N 10
ATOM 17287 C CA . GLN A 1 35 ? -2.279 11.229 0.874 1.00 0.00 35 GLN A CA 10
ATOM 17288 C C . GLN A 1 35 ? -2.080 9.883 1.574 1.00 0.00 35 GLN A C 10
ATOM 17289 O O . GLN A 1 35 ? -2.641 9.647 2.644 1.00 0.00 35 GLN A O 10
ATOM 17303 N N . LEU A 1 36 ? -1.280 9.036 0.943 1.00 0.00 36 LEU A N 10
ATOM 17304 C CA . LEU A 1 36 ? -1.001 7.720 1.492 1.00 0.00 36 LEU A CA 10
ATOM 17305 C C . LEU A 1 36 ? 0.452 7.670 1.970 1.00 0.00 36 LEU A C 10
ATOM 17306 O O . LEU A 1 36 ? 1.373 7.917 1.194 1.00 0.00 36 LEU A O 10
ATOM 17322 N N . TYR A 1 37 ? 0.611 7.349 3.246 1.00 0.00 37 TYR A N 10
ATOM 17323 C CA . TYR A 1 37 ? 1.935 7.264 3.837 1.00 0.00 37 TYR A CA 10
ATOM 17324 C C . TYR A 1 37 ? 2.231 5.841 4.316 1.00 0.00 37 TYR A C 10
ATOM 17325 O O . TYR A 1 37 ? 1.313 5.056 4.544 1.00 0.00 37 TYR A O 10
ATOM 17343 N N . TYR A 1 38 ? 3.517 5.553 4.454 1.00 0.00 38 TYR A N 10
ATOM 17344 C CA . TYR A 1 38 ? 3.945 4.239 4.902 1.00 0.00 38 TYR A CA 10
ATOM 17345 C C . TYR A 1 38 ? 5.336 4.303 5.538 1.00 0.00 38 TYR A C 10
ATOM 17346 O O . TYR A 1 38 ? 6.265 4.858 4.954 1.00 0.00 38 TYR A O 10
ATOM 17364 N N . TYR A 1 39 ? 5.434 3.726 6.727 1.00 0.00 39 TYR A N 10
ATOM 17365 C CA . TYR A 1 39 ? 6.695 3.710 7.449 1.00 0.00 39 TYR A CA 10
ATOM 17366 C C . TYR A 1 39 ? 7.345 2.327 7.387 1.00 0.00 39 TYR A C 10
ATOM 17367 O O . TYR A 1 39 ? 6.651 1.312 7.343 1.00 0.00 39 TYR A O 10
ATOM 17385 N N . LYS A 1 40 ? 8.670 2.330 7.386 1.00 0.00 40 LYS A N 10
ATOM 17386 C CA . LYS A 1 40 ? 9.422 1.087 7.330 1.00 0.00 40 LYS A CA 10
ATOM 17387 C C . LYS A 1 40 ? 8.973 0.173 8.471 1.00 0.00 40 LYS A C 10
ATOM 17388 O O . LYS A 1 40 ? 8.711 -1.010 8.258 1.00 0.00 40 LYS A O 10
ATOM 17407 N N . ASP A 1 41 ? 8.897 0.756 9.659 1.00 0.00 41 ASP A N 10
ATOM 17408 C CA . ASP A 1 41 ? 8.484 0.008 10.834 1.00 0.00 41 ASP A CA 10
ATOM 17409 C C . ASP A 1 41 ? 7.824 0.961 11.833 1.00 0.00 41 ASP A C 10
ATOM 17410 O O . ASP A 1 41 ? 7.657 2.146 11.549 1.00 0.00 41 ASP A O 10
ATOM 17419 N N . GLU A 1 42 ? 7.467 0.407 12.983 1.00 0.00 42 GLU A N 10
ATOM 17420 C CA . GLU A 1 42 ? 6.828 1.193 14.025 1.00 0.00 42 GLU A CA 10
ATOM 17421 C C . GLU A 1 42 ? 7.866 1.659 15.049 1.00 0.00 42 GLU A C 10
ATOM 17422 O O . GLU A 1 42 ? 7.640 1.564 16.254 1.00 0.00 42 GLU A O 10
ATOM 17434 N N . GLU A 1 43 ? 8.981 2.152 14.531 1.00 0.00 43 GLU A N 10
ATOM 17435 C CA . GLU A 1 43 ? 10.054 2.633 15.385 1.00 0.00 43 GLU A CA 10
ATOM 17436 C C . GLU A 1 43 ? 10.426 4.069 15.011 1.00 0.00 43 GLU A C 10
ATOM 17437 O O . GLU A 1 43 ? 10.361 4.969 15.848 1.00 0.00 43 GLU A O 10
ATOM 17449 N N . ASP A 1 44 ? 10.809 4.240 13.754 1.00 0.00 44 ASP A N 10
ATOM 17450 C CA . ASP A 1 44 ? 11.192 5.551 13.260 1.00 0.00 44 ASP A CA 10
ATOM 17451 C C . ASP A 1 44 ? 10.026 6.523 13.449 1.00 0.00 44 ASP A C 10
ATOM 17452 O O . ASP A 1 44 ? 8.904 6.105 13.731 1.00 0.00 44 ASP A O 10
ATOM 17461 N N . THR A 1 45 ? 10.331 7.802 13.287 1.00 0.00 45 THR A N 10
ATOM 17462 C CA . THR A 1 45 ? 9.322 8.838 13.437 1.00 0.00 45 THR A CA 10
ATOM 17463 C C . THR A 1 45 ? 9.279 9.725 12.191 1.00 0.00 45 THR A C 10
ATOM 17464 O O . THR A 1 45 ? 9.341 10.949 12.294 1.00 0.00 45 THR A O 10
ATOM 17475 N N . LYS A 1 46 ? 9.174 9.072 11.043 1.00 0.00 46 LYS A N 10
ATOM 17476 C CA . LYS A 1 46 ? 9.122 9.786 9.779 1.00 0.00 46 LYS A CA 10
ATOM 17477 C C . LYS A 1 46 ? 8.637 8.837 8.681 1.00 0.00 46 LYS A C 10
ATOM 17478 O O . LYS A 1 46 ? 8.989 7.659 8.674 1.00 0.00 46 LYS A O 10
ATOM 17497 N N . PRO A 1 47 ? 7.813 9.401 7.757 1.00 0.00 47 PRO A N 10
ATOM 17498 C CA . PRO A 1 47 ? 7.275 8.618 6.657 1.00 0.00 47 PRO A CA 10
ATOM 17499 C C . PRO A 1 47 ? 8.345 8.357 5.596 1.00 0.00 47 PRO A C 10
ATOM 17500 O O . PRO A 1 47 ? 9.440 8.915 5.661 1.00 0.00 47 PRO A O 10
ATOM 17511 N N . GLN A 1 48 ? 7.992 7.507 4.642 1.00 0.00 48 GLN A N 10
ATOM 17512 C CA . GLN A 1 48 ? 8.909 7.165 3.567 1.00 0.00 48 GLN A CA 10
ATOM 17513 C C . GLN A 1 48 ? 8.386 7.701 2.233 1.00 0.00 48 GLN A C 10
ATOM 17514 O O . GLN A 1 48 ? 8.927 8.664 1.692 1.00 0.00 48 GLN A O 10
ATOM 17528 N N . GLY A 1 49 ? 7.340 7.054 1.741 1.00 0.00 49 GLY A N 10
ATOM 17529 C CA . GLY A 1 49 ? 6.738 7.453 0.480 1.00 0.00 49 GLY A CA 10
ATOM 17530 C C . GLY A 1 49 ? 5.439 8.227 0.713 1.00 0.00 49 GLY A C 10
ATOM 17531 O O . GLY A 1 49 ? 4.957 8.312 1.842 1.00 0.00 49 GLY A O 10
ATOM 17535 N N . CYS A 1 50 ? 4.908 8.771 -0.372 1.00 0.00 50 CYS A N 10
ATOM 17536 C CA . CYS A 1 50 ? 3.674 9.534 -0.300 1.00 0.00 50 CYS A CA 10
ATOM 17537 C C . CYS A 1 50 ? 2.944 9.395 -1.637 1.00 0.00 50 CYS A C 10
ATOM 17538 O O . CYS A 1 50 ? 3.463 9.799 -2.677 1.00 0.00 50 CYS A O 10
ATOM 17546 N N . MET A 1 51 ? 1.752 8.821 -1.567 1.00 0.00 51 MET A N 10
ATOM 17547 C CA . MET A 1 51 ? 0.945 8.624 -2.759 1.00 0.00 51 MET A CA 10
ATOM 17548 C C . MET A 1 51 ? -0.317 9.488 -2.717 1.00 0.00 51 MET A C 10
ATOM 17549 O O . MET A 1 51 ? -1.106 9.397 -1.778 1.00 0.00 51 MET A O 10
ATOM 17563 N N . TYR A 1 52 ? -0.467 10.309 -3.747 1.00 0.00 52 TYR A N 10
ATOM 17564 C CA . TYR A 1 52 ? -1.620 11.189 -3.840 1.00 0.00 52 TYR A CA 10
ATOM 17565 C C . TYR A 1 52 ? -2.889 10.399 -4.163 1.00 0.00 52 TYR A C 10
ATOM 17566 O O . TYR A 1 52 ? -3.052 9.910 -5.281 1.00 0.00 52 TYR A O 10
ATOM 17584 N N . LEU A 1 53 ? -3.755 10.298 -3.166 1.00 0.00 53 LEU A N 10
ATOM 17585 C CA . LEU A 1 53 ? -5.005 9.575 -3.331 1.00 0.00 53 LEU A CA 10
ATOM 17586 C C . LEU A 1 53 ? -5.814 10.215 -4.461 1.00 0.00 53 LEU A C 10
ATOM 17587 O O . LEU A 1 53 ? -6.385 9.513 -5.294 1.00 0.00 53 LEU A O 10
ATOM 17603 N N . PRO A 1 54 ? -5.837 11.574 -4.453 1.00 0.00 54 PRO A N 10
ATOM 17604 C CA . PRO A 1 54 ? -6.566 12.316 -5.468 1.00 0.00 54 PRO A CA 10
ATOM 17605 C C . PRO A 1 54 ? -5.817 12.302 -6.802 1.00 0.00 54 PRO A C 10
ATOM 17606 O O . PRO A 1 54 ? -5.494 13.356 -7.348 1.00 0.00 54 PRO A O 10
ATOM 17617 N N . GLY A 1 55 ? -5.563 11.096 -7.289 1.00 0.00 55 GLY A N 10
ATOM 17618 C CA . GLY A 1 55 ? -4.859 10.931 -8.549 1.00 0.00 55 GLY A CA 10
ATOM 17619 C C . GLY A 1 55 ? -4.120 9.592 -8.592 1.00 0.00 55 GLY A C 10
ATOM 17620 O O . GLY A 1 55 ? -2.969 9.528 -9.021 1.00 0.00 55 GLY A O 10
ATOM 17624 N N . CYS A 1 56 ? -4.812 8.556 -8.141 1.00 0.00 56 CYS A N 10
ATOM 17625 C CA . CYS A 1 56 ? -4.235 7.222 -8.123 1.00 0.00 56 CYS A CA 10
ATOM 17626 C C . CYS A 1 56 ? -5.290 6.236 -8.631 1.00 0.00 56 CYS A C 10
ATOM 17627 O O . CYS A 1 56 ? -6.453 6.598 -8.799 1.00 0.00 56 CYS A O 10
ATOM 17635 N N . THR A 1 57 ? -4.844 5.010 -8.861 1.00 0.00 57 THR A N 10
ATOM 17636 C CA . THR A 1 57 ? -5.735 3.970 -9.347 1.00 0.00 57 THR A CA 10
ATOM 17637 C C . THR A 1 57 ? -5.587 2.704 -8.500 1.00 0.00 57 THR A C 10
ATOM 17638 O O . THR A 1 57 ? -4.556 2.035 -8.552 1.00 0.00 57 THR A O 10
ATOM 17649 N N . ILE A 1 58 ? -6.633 2.413 -7.741 1.00 0.00 58 ILE A N 10
ATOM 17650 C CA . ILE A 1 58 ? -6.633 1.239 -6.885 1.00 0.00 58 ILE A CA 10
ATOM 17651 C C . ILE A 1 58 ? -7.194 0.046 -7.662 1.00 0.00 58 ILE A C 10
ATOM 17652 O O . ILE A 1 58 ? -8.406 -0.071 -7.837 1.00 0.00 58 ILE A O 10
ATOM 17668 N N . LYS A 1 59 ? -6.286 -0.810 -8.107 1.00 0.00 59 LYS A N 10
ATOM 17669 C CA . LYS A 1 59 ? -6.675 -1.989 -8.861 1.00 0.00 59 LYS A CA 10
ATOM 17670 C C . LYS A 1 59 ? -6.487 -3.232 -7.989 1.00 0.00 59 LYS A C 10
ATOM 17671 O O . LYS A 1 59 ? -5.601 -3.268 -7.136 1.00 0.00 59 LYS A O 10
ATOM 17690 N N . GLU A 1 60 ? -7.335 -4.221 -8.232 1.00 0.00 60 GLU A N 10
ATOM 17691 C CA . GLU A 1 60 ? -7.273 -5.462 -7.479 1.00 0.00 60 GLU A CA 10
ATOM 17692 C C . GLU A 1 60 ? -6.430 -6.495 -8.228 1.00 0.00 60 GLU A C 10
ATOM 17693 O O . GLU A 1 60 ? -6.705 -6.805 -9.386 1.00 0.00 60 GLU A O 10
ATOM 17705 N N . ILE A 1 61 ? -5.419 -7.001 -7.536 1.00 0.00 61 ILE A N 10
ATOM 17706 C CA . ILE A 1 61 ? -4.533 -7.993 -8.121 1.00 0.00 61 ILE A CA 10
ATOM 17707 C C . ILE A 1 61 ? -4.877 -9.373 -7.557 1.00 0.00 61 ILE A C 10
ATOM 17708 O O . ILE A 1 61 ? -5.297 -9.490 -6.407 1.00 0.00 61 ILE A O 10
ATOM 17724 N N . ALA A 1 62 ? -4.685 -10.383 -8.392 1.00 0.00 62 ALA A N 10
ATOM 17725 C CA . ALA A 1 62 ? -4.969 -11.750 -7.991 1.00 0.00 62 ALA A CA 10
ATOM 17726 C C . ALA A 1 62 ? -3.677 -12.568 -8.028 1.00 0.00 62 ALA A C 10
ATOM 17727 O O . ALA A 1 62 ? -2.756 -12.245 -8.778 1.00 0.00 62 ALA A O 10
ATOM 17734 N N . THR A 1 63 ? -3.649 -13.610 -7.210 1.00 0.00 63 THR A N 10
ATOM 17735 C CA . THR A 1 63 ? -2.484 -14.475 -7.141 1.00 0.00 63 THR A CA 10
ATOM 17736 C C . THR A 1 63 ? -2.710 -15.741 -7.970 1.00 0.00 63 THR A C 10
ATOM 17737 O O . THR A 1 63 ? -3.788 -16.332 -7.927 1.00 0.00 63 THR A O 10
ATOM 17748 N N . ASN A 1 64 ? -1.675 -16.120 -8.706 1.00 0.00 64 ASN A N 10
ATOM 17749 C CA . ASN A 1 64 ? -1.747 -17.305 -9.544 1.00 0.00 64 ASN A CA 10
ATOM 17750 C C . ASN A 1 64 ? -2.748 -17.063 -10.676 1.00 0.00 64 ASN A C 10
ATOM 17751 O O . ASN A 1 64 ? -3.503 -16.093 -10.646 1.00 0.00 64 ASN A O 10
ATOM 17762 N N . PRO A 1 65 ? -2.721 -17.987 -11.674 1.00 0.00 65 PRO A N 10
ATOM 17763 C CA . PRO A 1 65 ? -3.616 -17.884 -12.814 1.00 0.00 65 PRO A CA 10
ATOM 17764 C C . PRO A 1 65 ? -5.041 -18.290 -12.431 1.00 0.00 65 PRO A C 10
ATOM 17765 O O . PRO A 1 65 ? -5.994 -17.966 -13.138 1.00 0.00 65 PRO A O 10
ATOM 17776 N N . GLU A 1 66 ? -5.141 -18.992 -11.312 1.00 0.00 66 GLU A N 10
ATOM 17777 C CA . GLU A 1 66 ? -6.433 -19.445 -10.826 1.00 0.00 66 GLU A CA 10
ATOM 17778 C C . GLU A 1 66 ? -6.315 -19.935 -9.381 1.00 0.00 66 GLU A C 10
ATOM 17779 O O . GLU A 1 66 ? -6.153 -21.129 -9.138 1.00 0.00 66 GLU A O 10
ATOM 17791 N N . GLU A 1 67 ? -6.401 -18.986 -8.460 1.00 0.00 67 GLU A N 10
ATOM 17792 C CA . GLU A 1 67 ? -6.306 -19.305 -7.046 1.00 0.00 67 GLU A CA 10
ATOM 17793 C C . GLU A 1 67 ? -7.497 -18.718 -6.287 1.00 0.00 67 GLU A C 10
ATOM 17794 O O . GLU A 1 67 ? -7.335 -18.169 -5.199 1.00 0.00 67 GLU A O 10
ATOM 17806 N N . ALA A 1 68 ? -8.668 -18.853 -6.893 1.00 0.00 68 ALA A N 10
ATOM 17807 C CA . ALA A 1 68 ? -9.887 -18.342 -6.288 1.00 0.00 68 ALA A CA 10
ATOM 17808 C C . ALA A 1 68 ? -9.662 -16.896 -5.842 1.00 0.00 68 ALA A C 10
ATOM 17809 O O . ALA A 1 68 ? -9.862 -16.564 -4.675 1.00 0.00 68 ALA A O 10
ATOM 17816 N N . GLY A 1 69 ? -9.250 -16.073 -6.796 1.00 0.00 69 GLY A N 10
ATOM 17817 C CA . GLY A 1 69 ? -8.996 -14.670 -6.516 1.00 0.00 69 GLY A CA 10
ATOM 17818 C C . GLY A 1 69 ? -7.974 -14.512 -5.388 1.00 0.00 69 GLY A C 10
ATOM 17819 O O . GLY A 1 69 ? -7.314 -15.477 -5.004 1.00 0.00 69 GLY A O 10
ATOM 17823 N N . LYS A 1 70 ? -7.875 -13.289 -4.889 1.00 0.00 70 LYS A N 10
ATOM 17824 C CA . LYS A 1 70 ? -6.945 -12.992 -3.813 1.00 0.00 70 LYS A CA 10
ATOM 17825 C C . LYS A 1 70 ? -7.158 -11.552 -3.343 1.00 0.00 70 LYS A C 10
ATOM 17826 O O . LYS A 1 70 ? -7.621 -10.707 -4.109 1.00 0.00 70 LYS A O 10
ATOM 17845 N N . PHE A 1 71 ? -6.811 -11.316 -2.087 1.00 0.00 71 PHE A N 10
ATOM 17846 C CA . PHE A 1 71 ? -6.958 -9.992 -1.506 1.00 0.00 71 PHE A CA 10
ATOM 17847 C C . PHE A 1 71 ? -5.703 -9.148 -1.739 1.00 0.00 71 PHE A C 10
ATOM 17848 O O . PHE A 1 71 ? -5.010 -8.784 -0.790 1.00 0.00 71 PHE A O 10
ATOM 17865 N N . VAL A 1 72 ? -5.448 -8.861 -3.007 1.00 0.00 72 VAL A N 10
ATOM 17866 C CA . VAL A 1 72 ? -4.289 -8.067 -3.376 1.00 0.00 72 VAL A CA 10
ATOM 17867 C C . VAL A 1 72 ? -4.733 -6.911 -4.275 1.00 0.00 72 VAL A C 10
ATOM 17868 O O . VAL A 1 72 ? -5.723 -7.027 -4.997 1.00 0.00 72 VAL A O 10
ATOM 17881 N N . PHE A 1 73 ? -3.981 -5.824 -4.201 1.00 0.00 73 PHE A N 10
ATOM 17882 C CA . PHE A 1 73 ? -4.285 -4.648 -4.999 1.00 0.00 73 PHE A CA 10
ATOM 17883 C C . PHE A 1 73 ? -3.061 -3.738 -5.122 1.00 0.00 73 PHE A C 10
ATOM 17884 O O . PHE A 1 73 ? -2.266 -3.630 -4.190 1.00 0.00 73 PHE A O 10
ATOM 17901 N N . GLU A 1 74 ? -2.948 -3.105 -6.281 1.00 0.00 74 GLU A N 10
ATOM 17902 C CA . GLU A 1 74 ? -1.835 -2.207 -6.538 1.00 0.00 74 GLU A CA 10
ATOM 17903 C C . GLU A 1 74 ? -2.345 -0.785 -6.779 1.00 0.00 74 GLU A C 10
ATOM 17904 O O . GLU A 1 74 ? -3.387 -0.593 -7.403 1.00 0.00 74 GLU A O 10
ATOM 17916 N N . ILE A 1 75 ? -1.585 0.175 -6.272 1.00 0.00 75 ILE A N 10
ATOM 17917 C CA . ILE A 1 75 ? -1.947 1.574 -6.424 1.00 0.00 75 ILE A CA 10
ATOM 17918 C C . ILE A 1 75 ? -1.050 2.216 -7.484 1.00 0.00 75 ILE A C 10
ATOM 17919 O O . ILE A 1 75 ? 0.173 2.211 -7.353 1.00 0.00 75 ILE A O 10
ATOM 17935 N N . ILE A 1 76 ? -1.692 2.754 -8.510 1.00 0.00 76 ILE A N 10
ATOM 17936 C CA . ILE A 1 76 ? -0.967 3.399 -9.592 1.00 0.00 76 ILE A CA 10
ATOM 17937 C C . ILE A 1 76 ? -1.117 4.917 -9.467 1.00 0.00 76 ILE A C 10
ATOM 17938 O O . ILE A 1 76 ? -2.231 5.428 -9.362 1.00 0.00 76 ILE A O 10
ATOM 17954 N N . PRO A 1 77 ? 0.051 5.613 -9.482 1.00 0.00 77 PRO A N 10
ATOM 17955 C CA . PRO A 1 77 ? 0.061 7.061 -9.371 1.00 0.00 77 PRO A CA 10
ATOM 17956 C C . PRO A 1 77 ? -0.385 7.714 -10.681 1.00 0.00 77 PRO A C 10
ATOM 17957 O O . PRO A 1 77 ? -0.494 7.044 -11.707 1.00 0.00 77 PRO A O 10
ATOM 17968 N N . ALA A 1 78 ? -0.630 9.014 -10.604 1.00 0.00 78 ALA A N 10
ATOM 17969 C CA . ALA A 1 78 ? -1.062 9.765 -11.771 1.00 0.00 78 ALA A CA 10
ATOM 17970 C C . ALA A 1 78 ? 0.073 9.801 -12.796 1.00 0.00 78 ALA A C 10
ATOM 17971 O O . ALA A 1 78 ? -0.028 9.194 -13.861 1.00 0.00 78 ALA A O 10
ATOM 17978 N N . SER A 1 79 ? 1.127 10.520 -12.439 1.00 0.00 79 SER A N 10
ATOM 17979 C CA . SER A 1 79 ? 2.280 10.644 -13.316 1.00 0.00 79 SER A CA 10
ATOM 17980 C C . SER A 1 79 ? 2.852 9.259 -13.627 1.00 0.00 79 SER A C 10
ATOM 17981 O O . SER A 1 79 ? 3.773 8.798 -12.955 1.00 0.00 79 SER A O 10
ATOM 17989 N N . TRP A 1 80 ? 2.282 8.635 -14.648 1.00 0.00 80 TRP A N 10
ATOM 17990 C CA . TRP A 1 80 ? 2.723 7.312 -15.057 1.00 0.00 80 TRP A CA 10
ATOM 17991 C C . TRP A 1 80 ? 1.778 6.817 -16.153 1.00 0.00 80 TRP A C 10
ATOM 17992 O O . TRP A 1 80 ? 1.124 5.787 -15.995 1.00 0.00 80 TRP A O 10
ATOM 18013 N N . ASP A 1 81 ? 1.737 7.573 -17.241 1.00 0.00 81 ASP A N 10
ATOM 18014 C CA . ASP A 1 81 ? 0.883 7.224 -18.363 1.00 0.00 81 ASP A CA 10
ATOM 18015 C C . ASP A 1 81 ? 1.738 7.084 -19.624 1.00 0.00 81 ASP A C 10
ATOM 18016 O O . ASP A 1 81 ? 1.651 6.080 -20.330 1.00 0.00 81 ASP A O 10
ATOM 18025 N N . GLN A 1 82 ? 2.545 8.106 -19.870 1.00 0.00 82 GLN A N 10
ATOM 18026 C CA . GLN A 1 82 ? 3.415 8.109 -21.034 1.00 0.00 82 GLN A CA 10
ATOM 18027 C C . GLN A 1 82 ? 4.465 7.003 -20.915 1.00 0.00 82 GLN A C 10
ATOM 18028 O O . GLN A 1 82 ? 5.581 7.248 -20.460 1.00 0.00 82 GLN A O 10
ATOM 18042 N N . ASN A 1 83 ? 4.070 5.809 -21.333 1.00 0.00 83 ASN A N 10
ATOM 18043 C CA . ASN A 1 83 ? 4.963 4.664 -21.279 1.00 0.00 83 ASN A CA 10
ATOM 18044 C C . ASN A 1 83 ? 4.333 3.495 -22.039 1.00 0.00 83 ASN A C 10
ATOM 18045 O O . ASN A 1 83 ? 3.120 3.298 -21.986 1.00 0.00 83 ASN A O 10
ATOM 18056 N N . ARG A 1 84 ? 5.186 2.751 -22.728 1.00 0.00 84 ARG A N 10
ATOM 18057 C CA . ARG A 1 84 ? 4.728 1.607 -23.497 1.00 0.00 84 ARG A CA 10
ATOM 18058 C C . ARG A 1 84 ? 5.004 0.309 -22.735 1.00 0.00 84 ARG A C 10
ATOM 18059 O O . ARG A 1 84 ? 5.464 -0.672 -23.318 1.00 0.00 84 ARG A O 10
ATOM 18080 N N . MET A 1 85 ? 4.711 0.346 -21.443 1.00 0.00 85 MET A N 10
ATOM 18081 C CA . MET A 1 85 ? 4.922 -0.815 -20.595 1.00 0.00 85 MET A CA 10
ATOM 18082 C C . MET A 1 85 ? 3.844 -0.906 -19.512 1.00 0.00 85 MET A C 10
ATOM 18083 O O . MET A 1 85 ? 3.082 -1.871 -19.469 1.00 0.00 85 MET A O 10
ATOM 18097 N N . GLY A 1 86 ? 3.815 0.112 -18.664 1.00 0.00 86 GLY A N 10
ATOM 18098 C CA . GLY A 1 86 ? 2.844 0.159 -17.585 1.00 0.00 86 GLY A CA 10
ATOM 18099 C C . GLY A 1 86 ? 3.047 -1.006 -16.613 1.00 0.00 86 GLY A C 10
ATOM 18100 O O . GLY A 1 86 ? 2.782 -2.157 -16.954 1.00 0.00 86 GLY A O 10
ATOM 18104 N N . GLN A 1 87 ? 3.517 -0.666 -15.422 1.00 0.00 87 GLN A N 10
ATOM 18105 C CA . GLN A 1 87 ? 3.759 -1.668 -14.398 1.00 0.00 87 GLN A CA 10
ATOM 18106 C C . GLN A 1 87 ? 4.077 -0.996 -13.061 1.00 0.00 87 GLN A C 10
ATOM 18107 O O . GLN A 1 87 ? 3.437 -1.282 -12.051 1.00 0.00 87 GLN A O 10
ATOM 18121 N N . ASP A 1 88 ? 5.065 -0.115 -13.099 1.00 0.00 88 ASP A N 10
ATOM 18122 C CA . ASP A 1 88 ? 5.476 0.601 -11.902 1.00 0.00 88 ASP A CA 10
ATOM 18123 C C . ASP A 1 88 ? 4.234 1.065 -11.140 1.00 0.00 88 ASP A C 10
ATOM 18124 O O . ASP A 1 88 ? 3.348 1.697 -11.714 1.00 0.00 88 ASP A O 10
ATOM 18133 N N . SER A 1 89 ? 4.208 0.734 -9.857 1.00 0.00 89 SER A N 10
ATOM 18134 C CA . SER A 1 89 ? 3.089 1.110 -9.009 1.00 0.00 89 SER A CA 10
ATOM 18135 C C . SER A 1 89 ? 3.309 0.585 -7.589 1.00 0.00 89 SER A C 10
ATOM 18136 O O . SER A 1 89 ? 4.366 0.034 -7.284 1.00 0.00 89 SER A O 10
ATOM 18144 N N . TYR A 1 90 ? 2.295 0.776 -6.758 1.00 0.00 90 TYR A N 10
ATOM 18145 C CA . TYR A 1 90 ? 2.364 0.329 -5.378 1.00 0.00 90 TYR A CA 10
ATOM 18146 C C . TYR A 1 90 ? 1.579 -0.970 -5.182 1.00 0.00 90 TYR A C 10
ATOM 18147 O O . TYR A 1 90 ? 0.380 -0.940 -4.908 1.00 0.00 90 TYR A O 10
ATOM 18165 N N . VAL A 1 91 ? 2.287 -2.080 -5.330 1.00 0.00 91 VAL A N 10
ATOM 18166 C CA . VAL A 1 91 ? 1.672 -3.387 -5.172 1.00 0.00 91 VAL A CA 10
ATOM 18167 C C . VAL A 1 91 ? 1.548 -3.712 -3.682 1.00 0.00 91 VAL A C 10
ATOM 18168 O O . VAL A 1 91 ? 2.509 -4.161 -3.060 1.00 0.00 91 VAL A O 10
ATOM 18181 N N . LEU A 1 92 ? 0.357 -3.472 -3.154 1.00 0.00 92 LEU A N 10
ATOM 18182 C CA . LEU A 1 92 ? 0.096 -3.733 -1.748 1.00 0.00 92 LEU A CA 10
ATOM 18183 C C . LEU A 1 92 ? -0.774 -4.985 -1.620 1.00 0.00 92 LEU A C 10
ATOM 18184 O O . LEU A 1 92 ? -1.561 -5.293 -2.515 1.00 0.00 92 LEU A O 10
ATOM 18200 N N . MET A 1 93 ? -0.604 -5.673 -0.501 1.00 0.00 93 MET A N 10
ATOM 18201 C CA . MET A 1 93 ? -1.365 -6.884 -0.244 1.00 0.00 93 MET A CA 10
ATOM 18202 C C . MET A 1 93 ? -1.801 -6.958 1.220 1.00 0.00 93 MET A C 10
ATOM 18203 O O . MET A 1 93 ? -1.023 -6.645 2.120 1.00 0.00 93 MET A O 10
ATOM 18217 N N . ALA A 1 94 ? -3.045 -7.373 1.414 1.00 0.00 94 ALA A N 10
ATOM 18218 C CA . ALA A 1 94 ? -3.594 -7.491 2.754 1.00 0.00 94 ALA A CA 10
ATOM 18219 C C . ALA A 1 94 ? -3.724 -8.972 3.118 1.00 0.00 94 ALA A C 10
ATOM 18220 O O . ALA A 1 94 ? -3.669 -9.836 2.245 1.00 0.00 94 ALA A O 10
ATOM 18227 N N . SER A 1 95 ? -3.895 -9.218 4.408 1.00 0.00 95 SER A N 10
ATOM 18228 C CA . SER A 1 95 ? -4.034 -10.578 4.899 1.00 0.00 95 SER A CA 10
ATOM 18229 C C . SER A 1 95 ? -5.475 -11.057 4.713 1.00 0.00 95 SER A C 10
ATOM 18230 O O . SER A 1 95 ? -5.710 -12.130 4.160 1.00 0.00 95 SER A O 10
ATOM 18238 N N . SER A 1 96 ? -6.403 -10.238 5.187 1.00 0.00 96 SER A N 10
ATOM 18239 C CA . SER A 1 96 ? -7.814 -10.564 5.080 1.00 0.00 96 SER A CA 10
ATOM 18240 C C . SER A 1 96 ? -8.520 -9.548 4.180 1.00 0.00 96 SER A C 10
ATOM 18241 O O . SER A 1 96 ? -8.010 -8.451 3.958 1.00 0.00 96 SER A O 10
ATOM 18249 N N . GLN A 1 97 ? -9.682 -9.950 3.685 1.00 0.00 97 GLN A N 10
ATOM 18250 C CA . GLN A 1 97 ? -10.462 -9.088 2.814 1.00 0.00 97 GLN A CA 10
ATOM 18251 C C . GLN A 1 97 ? -10.929 -7.846 3.576 1.00 0.00 97 GLN A C 10
ATOM 18252 O O . GLN A 1 97 ? -10.760 -6.723 3.103 1.00 0.00 97 GLN A O 10
ATOM 18266 N N . ALA A 1 98 ? -11.509 -8.090 4.742 1.00 0.00 98 ALA A N 10
ATOM 18267 C CA . ALA A 1 98 ? -12.002 -7.006 5.574 1.00 0.00 98 ALA A CA 10
ATOM 18268 C C . ALA A 1 98 ? -10.944 -5.903 5.646 1.00 0.00 98 ALA A C 10
ATOM 18269 O O . ALA A 1 98 ? -11.279 -4.722 5.726 1.00 0.00 98 ALA A O 10
ATOM 18276 N N . GLU A 1 99 ? -9.690 -6.327 5.615 1.00 0.00 99 GLU A N 10
ATOM 18277 C CA . GLU A 1 99 ? -8.581 -5.390 5.676 1.00 0.00 99 GLU A CA 10
ATOM 18278 C C . GLU A 1 99 ? -8.449 -4.637 4.351 1.00 0.00 99 GLU A C 10
ATOM 18279 O O . GLU A 1 99 ? -8.446 -3.407 4.329 1.00 0.00 99 GLU A O 10
ATOM 18291 N N . MET A 1 100 ? -8.343 -5.406 3.277 1.00 0.00 100 MET A N 10
ATOM 18292 C CA . MET A 1 100 ? -8.211 -4.827 1.951 1.00 0.00 100 MET A CA 10
ATOM 18293 C C . MET A 1 100 ? -9.388 -3.900 1.638 1.00 0.00 100 MET A C 10
ATOM 18294 O O . MET A 1 100 ? -9.210 -2.852 1.021 1.00 0.00 100 MET A O 10
ATOM 18308 N N . GLU A 1 101 ? -10.564 -4.321 2.079 1.00 0.00 101 GLU A N 10
ATOM 18309 C CA . GLU A 1 101 ? -11.770 -3.543 1.853 1.00 0.00 101 GLU A CA 10
ATOM 18310 C C . GLU A 1 101 ? -11.666 -2.187 2.556 1.00 0.00 101 GLU A C 10
ATOM 18311 O O . GLU A 1 101 ? -12.032 -1.160 1.987 1.00 0.00 101 GLU A O 10
ATOM 18323 N N . GLU A 1 102 ? -11.165 -2.229 3.781 1.00 0.00 102 GLU A N 10
ATOM 18324 C CA . GLU A 1 102 ? -11.008 -1.017 4.567 1.00 0.00 102 GLU A CA 10
ATOM 18325 C C . GLU A 1 102 ? -10.024 -0.065 3.884 1.00 0.00 102 GLU A C 10
ATOM 18326 O O . GLU A 1 102 ? -10.367 1.078 3.585 1.00 0.00 102 GLU A O 10
ATOM 18338 N N . TRP A 1 103 ? -8.821 -0.571 3.657 1.00 0.00 103 TRP A N 10
ATOM 18339 C CA . TRP A 1 103 ? -7.785 0.220 3.014 1.00 0.00 103 TRP A CA 10
ATOM 18340 C C . TRP A 1 103 ? -8.351 0.760 1.699 1.00 0.00 103 TRP A C 10
ATOM 18341 O O . TRP A 1 103 ? -8.553 1.964 1.554 1.00 0.00 103 TRP A O 10
ATOM 18362 N N . VAL A 1 104 ? -8.589 -0.158 0.774 1.00 0.00 104 VAL A N 10
ATOM 18363 C CA . VAL A 1 104 ? -9.127 0.211 -0.525 1.00 0.00 104 VAL A CA 10
ATOM 18364 C C . VAL A 1 104 ? -10.222 1.263 -0.338 1.00 0.00 104 VAL A C 10
ATOM 18365 O O . VAL A 1 104 ? -10.190 2.317 -0.973 1.00 0.00 104 VAL A O 10
ATOM 18378 N N . LYS A 1 105 ? -11.165 0.941 0.535 1.00 0.00 105 LYS A N 10
ATOM 18379 C CA . LYS A 1 105 ? -12.268 1.846 0.813 1.00 0.00 105 LYS A CA 10
ATOM 18380 C C . LYS A 1 105 ? -11.725 3.266 0.986 1.00 0.00 105 LYS A C 10
ATOM 18381 O O . LYS A 1 105 ? -12.033 4.153 0.190 1.00 0.00 105 LYS A O 10
ATOM 18400 N N . PHE A 1 106 ? -10.928 3.438 2.030 1.00 0.00 106 PHE A N 10
ATOM 18401 C CA . PHE A 1 106 ? -10.340 4.735 2.317 1.00 0.00 106 PHE A CA 10
ATOM 18402 C C . PHE A 1 106 ? -9.561 5.263 1.110 1.00 0.00 106 PHE A C 10
ATOM 18403 O O . PHE A 1 106 ? -9.721 6.419 0.721 1.00 0.00 106 PHE A O 10
ATOM 18420 N N . LEU A 1 107 ? -8.734 4.391 0.553 1.00 0.00 107 LEU A N 10
ATOM 18421 C CA . LEU A 1 107 ? -7.929 4.755 -0.601 1.00 0.00 107 LEU A CA 10
ATOM 18422 C C . LEU A 1 107 ? -8.844 5.272 -1.713 1.00 0.00 107 LEU A C 10
ATOM 18423 O O . LEU A 1 107 ? -8.839 6.462 -2.023 1.00 0.00 107 LEU A O 10
ATOM 18439 N N . ARG A 1 108 ? -9.608 4.351 -2.283 1.00 0.00 108 ARG A N 10
ATOM 18440 C CA . ARG A 1 108 ? -10.526 4.699 -3.354 1.00 0.00 108 ARG A CA 10
ATOM 18441 C C . ARG A 1 108 ? -11.433 5.853 -2.921 1.00 0.00 108 ARG A C 10
ATOM 18442 O O . ARG A 1 108 ? -11.489 6.886 -3.587 1.00 0.00 108 ARG A O 10
ATOM 18463 N N . ARG A 1 109 ? -12.121 5.638 -1.809 1.00 0.00 109 ARG A N 10
ATOM 18464 C CA . ARG A 1 109 ? -13.022 6.647 -1.280 1.00 0.00 109 ARG A CA 10
ATOM 18465 C C . ARG A 1 109 ? -12.422 8.043 -1.461 1.00 0.00 109 ARG A C 10
ATOM 18466 O O . ARG A 1 109 ? -13.039 8.914 -2.073 1.00 0.00 109 ARG A O 10
ATOM 18487 N N . VAL A 1 110 ? -11.225 8.212 -0.918 1.00 0.00 110 VAL A N 10
ATOM 18488 C CA . VAL A 1 110 ? -10.534 9.487 -1.012 1.00 0.00 110 VAL A CA 10
ATOM 18489 C C . VAL A 1 110 ? -10.218 9.784 -2.479 1.00 0.00 110 VAL A C 10
ATOM 18490 O O . VAL A 1 110 ? -10.581 10.840 -2.995 1.00 0.00 110 VAL A O 10
ATOM 18503 N N . ALA A 1 111 ? -9.545 8.833 -3.110 1.00 0.00 111 ALA A N 10
ATOM 18504 C CA . ALA A 1 111 ? -9.175 8.980 -4.508 1.00 0.00 111 ALA A CA 10
ATOM 18505 C C . ALA A 1 111 ? -10.409 9.384 -5.317 1.00 0.00 111 ALA A C 10
ATOM 18506 O O . ALA A 1 111 ? -10.285 9.960 -6.397 1.00 0.00 111 ALA A O 10
ATOM 18513 N N . GLY A 1 112 ? -11.570 9.067 -4.764 1.00 0.00 112 GLY A N 10
ATOM 18514 C CA . GLY A 1 112 ? -12.825 9.390 -5.421 1.00 0.00 112 GLY A CA 10
ATOM 18515 C C . GLY A 1 112 ? -13.818 10.006 -4.434 1.00 0.00 112 GLY A C 10
ATOM 18516 O O . GLY A 1 112 ? -14.952 9.543 -4.317 1.00 0.00 112 GLY A O 10
ATOM 18520 N N . SER A 1 113 ? -13.357 11.042 -3.748 1.00 0.00 113 SER A N 10
ATOM 18521 C CA . SER A 1 113 ? -14.191 11.726 -2.775 1.00 0.00 113 SER A CA 10
ATOM 18522 C C . SER A 1 113 ? -15.345 12.438 -3.483 1.00 0.00 113 SER A C 10
ATOM 18523 O O . SER A 1 113 ? -15.126 13.203 -4.421 1.00 0.00 113 SER A O 10
ATOM 18531 N N . GLY A 1 114 ? -16.550 12.161 -3.007 1.00 0.00 114 GLY A N 10
ATOM 18532 C CA . GLY A 1 114 ? -17.739 12.765 -3.583 1.00 0.00 114 GLY A CA 10
ATOM 18533 C C . GLY A 1 114 ? -18.565 13.480 -2.511 1.00 0.00 114 GLY A C 10
ATOM 18534 O O . GLY A 1 114 ? -18.129 13.605 -1.367 1.00 0.00 114 GLY A O 10
ATOM 18538 N N . PRO A 1 115 ? -19.773 13.943 -2.930 1.00 0.00 115 PRO A N 10
ATOM 18539 C CA . PRO A 1 115 ? -20.663 14.643 -2.019 1.00 0.00 115 PRO A CA 10
ATOM 18540 C C . PRO A 1 115 ? -21.334 13.667 -1.051 1.00 0.00 115 PRO A C 10
ATOM 18541 O O . PRO A 1 115 ? -21.609 12.522 -1.408 1.00 0.00 115 PRO A O 10
ATOM 18552 N N . SER A 1 116 ? -21.579 14.155 0.157 1.00 0.00 116 SER A N 10
ATOM 18553 C CA . SER A 1 116 ? -22.212 13.340 1.179 1.00 0.00 116 SER A CA 10
ATOM 18554 C C . SER A 1 116 ? -23.728 13.546 1.148 1.00 0.00 116 SER A C 10
ATOM 18555 O O . SER A 1 116 ? -24.202 14.653 0.900 1.00 0.00 116 SER A O 10
ATOM 18563 N N . SER A 1 117 ? -24.446 12.462 1.403 1.00 0.00 117 SER A N 10
ATOM 18564 C CA . SER A 1 117 ? -25.898 12.510 1.407 1.00 0.00 117 SER A CA 10
ATOM 18565 C C . SER A 1 117 ? -26.403 12.941 2.786 1.00 0.00 117 SER A C 10
ATOM 18566 O O . SER A 1 117 ? -25.873 12.510 3.808 1.00 0.00 117 SER A O 10
ATOM 18574 N N . GLY A 1 118 ? -27.423 13.787 2.769 1.00 0.00 118 GLY A N 10
ATOM 18575 C CA . GLY A 1 118 ? -28.006 14.281 4.004 1.00 0.00 118 GLY A CA 10
ATOM 18576 C C . GLY A 1 118 ? -29.016 15.396 3.727 1.00 0.00 118 GLY A C 10
ATOM 18577 O O . GLY A 1 118 ? -30.145 15.129 3.319 1.00 0.00 118 GLY A O 10
ATOM 18581 N N . GLY A 1 1 ? -11.643 23.488 0.705 1.00 0.00 1 GLY A N 11
ATOM 18582 C CA . GLY A 1 1 ? -10.499 22.700 1.131 1.00 0.00 1 GLY A CA 11
ATOM 18583 C C . GLY A 1 1 ? -10.740 22.086 2.512 1.00 0.00 1 GLY A C 11
ATOM 18584 O O . GLY A 1 1 ? -10.864 22.806 3.502 1.00 0.00 1 GLY A O 11
ATOM 18588 N N . SER A 1 2 ? -10.798 20.763 2.533 1.00 0.00 2 SER A N 11
ATOM 18589 C CA . SER A 1 2 ? -11.022 20.044 3.776 1.00 0.00 2 SER A CA 11
ATOM 18590 C C . SER A 1 2 ? -9.848 20.270 4.730 1.00 0.00 2 SER A C 11
ATOM 18591 O O . SER A 1 2 ? -8.762 20.660 4.303 1.00 0.00 2 SER A O 11
ATOM 18599 N N . SER A 1 3 ? -10.105 20.017 6.005 1.00 0.00 3 SER A N 11
ATOM 18600 C CA . SER A 1 3 ? -9.083 20.188 7.023 1.00 0.00 3 SER A CA 11
ATOM 18601 C C . SER A 1 3 ? -9.107 19.005 7.993 1.00 0.00 3 SER A C 11
ATOM 18602 O O . SER A 1 3 ? -8.114 18.293 8.134 1.00 0.00 3 SER A O 11
ATOM 18610 N N . GLY A 1 4 ? -10.252 18.830 8.636 1.00 0.00 4 GLY A N 11
ATOM 18611 C CA . GLY A 1 4 ? -10.418 17.745 9.588 1.00 0.00 4 GLY A CA 11
ATOM 18612 C C . GLY A 1 4 ? -9.603 18.000 10.858 1.00 0.00 4 GLY A C 11
ATOM 18613 O O . GLY A 1 4 ? -10.146 18.436 11.871 1.00 0.00 4 GLY A O 11
ATOM 18617 N N . SER A 1 5 ? -8.312 17.717 10.760 1.00 0.00 5 SER A N 11
ATOM 18618 C CA . SER A 1 5 ? -7.417 17.910 11.888 1.00 0.00 5 SER A CA 11
ATOM 18619 C C . SER A 1 5 ? -7.821 16.990 13.041 1.00 0.00 5 SER A C 11
ATOM 18620 O O . SER A 1 5 ? -8.593 17.385 13.913 1.00 0.00 5 SER A O 11
ATOM 18628 N N . SER A 1 6 ? -7.282 15.780 13.008 1.00 0.00 6 SER A N 11
ATOM 18629 C CA . SER A 1 6 ? -7.577 14.800 14.039 1.00 0.00 6 SER A CA 11
ATOM 18630 C C . SER A 1 6 ? -6.892 13.472 13.711 1.00 0.00 6 SER A C 11
ATOM 18631 O O . SER A 1 6 ? -7.533 12.543 13.222 1.00 0.00 6 SER A O 11
ATOM 18639 N N . GLY A 1 7 ? -5.599 13.425 13.995 1.00 0.00 7 GLY A N 11
ATOM 18640 C CA . GLY A 1 7 ? -4.820 12.226 13.736 1.00 0.00 7 GLY A CA 11
ATOM 18641 C C . GLY A 1 7 ? -5.141 11.651 12.355 1.00 0.00 7 GLY A C 11
ATOM 18642 O O . GLY A 1 7 ? -5.827 12.288 11.557 1.00 0.00 7 GLY A O 11
ATOM 18646 N N . PRO A 1 8 ? -4.614 10.421 12.108 1.00 0.00 8 PRO A N 11
ATOM 18647 C CA . PRO A 1 8 ? -4.838 9.753 10.837 1.00 0.00 8 PRO A CA 11
ATOM 18648 C C . PRO A 1 8 ? -6.261 9.200 10.751 1.00 0.00 8 PRO A C 11
ATOM 18649 O O . PRO A 1 8 ? -7.102 9.504 11.596 1.00 0.00 8 PRO A O 11
ATOM 18660 N N . ILE A 1 9 ? -6.489 8.396 9.722 1.00 0.00 9 ILE A N 11
ATOM 18661 C CA . ILE A 1 9 ? -7.796 7.797 9.515 1.00 0.00 9 ILE A CA 11
ATOM 18662 C C . ILE A 1 9 ? -7.719 6.299 9.815 1.00 0.00 9 ILE A C 11
ATOM 18663 O O . ILE A 1 9 ? -8.231 5.839 10.835 1.00 0.00 9 ILE A O 11
ATOM 18679 N N . LYS A 1 10 ? -7.075 5.578 8.908 1.00 0.00 10 LYS A N 11
ATOM 18680 C CA . LYS A 1 10 ? -6.925 4.142 9.062 1.00 0.00 10 LYS A CA 11
ATOM 18681 C C . LYS A 1 10 ? -5.439 3.780 9.011 1.00 0.00 10 LYS A C 11
ATOM 18682 O O . LYS A 1 10 ? -4.714 4.245 8.133 1.00 0.00 10 LYS A O 11
ATOM 18701 N N . MET A 1 11 ? -5.030 2.954 9.963 1.00 0.00 11 MET A N 11
ATOM 18702 C CA . MET A 1 11 ? -3.644 2.525 10.037 1.00 0.00 11 MET A CA 11
ATOM 18703 C C . MET A 1 11 ? -3.546 1.001 10.121 1.00 0.00 11 MET A C 11
ATOM 18704 O O . MET A 1 11 ? -4.392 0.354 10.736 1.00 0.00 11 MET A O 11
ATOM 18718 N N . GLY A 1 12 ? -2.505 0.472 9.494 1.00 0.00 12 GLY A N 11
ATOM 18719 C CA . GLY A 1 12 ? -2.285 -0.965 9.491 1.00 0.00 12 GLY A CA 11
ATOM 18720 C C . GLY A 1 12 ? -0.997 -1.320 8.746 1.00 0.00 12 GLY A C 11
ATOM 18721 O O . GLY A 1 12 ? -0.369 -0.455 8.137 1.00 0.00 12 GLY A O 11
ATOM 18725 N N . TRP A 1 13 ? -0.641 -2.594 8.819 1.00 0.00 13 TRP A N 11
ATOM 18726 C CA . TRP A 1 13 ? 0.561 -3.075 8.160 1.00 0.00 13 TRP A CA 11
ATOM 18727 C C . TRP A 1 13 ? 0.140 -3.813 6.888 1.00 0.00 13 TRP A C 11
ATOM 18728 O O . TRP A 1 13 ? -0.676 -4.732 6.940 1.00 0.00 13 TRP A O 11
ATOM 18749 N N . LEU A 1 14 ? 0.715 -3.383 5.774 1.00 0.00 14 LEU A N 11
ATOM 18750 C CA . LEU A 1 14 ? 0.409 -3.992 4.491 1.00 0.00 14 LEU A CA 11
ATOM 18751 C C . LEU A 1 14 ? 1.708 -4.460 3.831 1.00 0.00 14 LEU A C 11
ATOM 18752 O O . LEU A 1 14 ? 2.745 -3.812 3.965 1.00 0.00 14 LEU A O 11
ATOM 18768 N N . LYS A 1 15 ? 1.608 -5.582 3.133 1.00 0.00 15 LYS A N 11
ATOM 18769 C CA . LYS A 1 15 ? 2.762 -6.145 2.452 1.00 0.00 15 LYS A CA 11
ATOM 18770 C C . LYS A 1 15 ? 2.932 -5.460 1.095 1.00 0.00 15 LYS A C 11
ATOM 18771 O O . LYS A 1 15 ? 2.172 -5.723 0.163 1.00 0.00 15 LYS A O 11
ATOM 18790 N N . LYS A 1 16 ? 3.932 -4.594 1.025 1.00 0.00 16 LYS A N 11
ATOM 18791 C CA . LYS A 1 16 ? 4.212 -3.870 -0.203 1.00 0.00 16 LYS A CA 11
ATOM 18792 C C . LYS A 1 16 ? 5.372 -4.546 -0.936 1.00 0.00 16 LYS A C 11
ATOM 18793 O O . LYS A 1 16 ? 6.417 -4.808 -0.344 1.00 0.00 16 LYS A O 11
ATOM 18812 N N . GLN A 1 17 ? 5.148 -4.810 -2.215 1.00 0.00 17 GLN A N 11
ATOM 18813 C CA . GLN A 1 17 ? 6.161 -5.450 -3.036 1.00 0.00 17 GLN A CA 11
ATOM 18814 C C . GLN A 1 17 ? 7.475 -4.670 -2.961 1.00 0.00 17 GLN A C 11
ATOM 18815 O O . GLN A 1 17 ? 7.509 -3.475 -3.249 1.00 0.00 17 GLN A O 11
ATOM 18829 N N . ARG A 1 18 ? 8.526 -5.379 -2.574 1.00 0.00 18 ARG A N 11
ATOM 18830 C CA . ARG A 1 18 ? 9.839 -4.768 -2.458 1.00 0.00 18 ARG A CA 11
ATOM 18831 C C . ARG A 1 18 ? 10.236 -4.108 -3.780 1.00 0.00 18 ARG A C 11
ATOM 18832 O O . ARG A 1 18 ? 9.532 -4.241 -4.780 1.00 0.00 18 ARG A O 11
ATOM 18853 N N . SER A 1 19 ? 11.363 -3.413 -3.742 1.00 0.00 19 SER A N 11
ATOM 18854 C CA . SER A 1 19 ? 11.862 -2.732 -4.925 1.00 0.00 19 SER A CA 11
ATOM 18855 C C . SER A 1 19 ? 11.701 -3.630 -6.153 1.00 0.00 19 SER A C 11
ATOM 18856 O O . SER A 1 19 ? 10.692 -3.555 -6.852 1.00 0.00 19 SER A O 11
ATOM 18864 N N . ILE A 1 20 ? 12.710 -4.459 -6.377 1.00 0.00 20 ILE A N 11
ATOM 18865 C CA . ILE A 1 20 ? 12.692 -5.371 -7.508 1.00 0.00 20 ILE A CA 11
ATOM 18866 C C . ILE A 1 20 ? 13.287 -6.715 -7.084 1.00 0.00 20 ILE A C 11
ATOM 18867 O O . ILE A 1 20 ? 14.289 -7.158 -7.643 1.00 0.00 20 ILE A O 11
ATOM 18883 N N . VAL A 1 21 ? 12.645 -7.326 -6.100 1.00 0.00 21 VAL A N 11
ATOM 18884 C CA . VAL A 1 21 ? 13.098 -8.611 -5.594 1.00 0.00 21 VAL A CA 11
ATOM 18885 C C . VAL A 1 21 ? 11.940 -9.610 -5.642 1.00 0.00 21 VAL A C 11
ATOM 18886 O O . VAL A 1 21 ? 12.027 -10.694 -5.067 1.00 0.00 21 VAL A O 11
ATOM 18899 N N . LYS A 1 22 ? 10.883 -9.209 -6.332 1.00 0.00 22 LYS A N 11
ATOM 18900 C CA . LYS A 1 22 ? 9.709 -10.056 -6.461 1.00 0.00 22 LYS A CA 11
ATOM 18901 C C . LYS A 1 22 ? 9.381 -10.678 -5.102 1.00 0.00 22 LYS A C 11
ATOM 18902 O O . LYS A 1 22 ? 9.219 -11.892 -4.994 1.00 0.00 22 LYS A O 11
ATOM 18921 N N . ASN A 1 23 ? 9.293 -9.817 -4.099 1.00 0.00 23 ASN A N 11
ATOM 18922 C CA . ASN A 1 23 ? 8.988 -10.266 -2.752 1.00 0.00 23 ASN A CA 11
ATOM 18923 C C . ASN A 1 23 ? 7.968 -9.316 -2.121 1.00 0.00 23 ASN A C 11
ATOM 18924 O O . ASN A 1 23 ? 7.667 -8.262 -2.679 1.00 0.00 23 ASN A O 11
ATOM 18935 N N . TRP A 1 24 ? 7.464 -9.723 -0.965 1.00 0.00 24 TRP A N 11
ATOM 18936 C CA . TRP A 1 24 ? 6.485 -8.921 -0.251 1.00 0.00 24 TRP A CA 11
ATOM 18937 C C . TRP A 1 24 ? 7.120 -8.454 1.060 1.00 0.00 24 TRP A C 11
ATOM 18938 O O . TRP A 1 24 ? 7.567 -9.272 1.863 1.00 0.00 24 TRP A O 11
ATOM 18959 N N . GLN A 1 25 ? 7.140 -7.141 1.236 1.00 0.00 25 GLN A N 11
ATOM 18960 C CA . GLN A 1 25 ? 7.713 -6.556 2.436 1.00 0.00 25 GLN A CA 11
ATOM 18961 C C . GLN A 1 25 ? 6.614 -5.932 3.300 1.00 0.00 25 GLN A C 11
ATOM 18962 O O . GLN A 1 25 ? 5.925 -5.012 2.864 1.00 0.00 25 GLN A O 11
ATOM 18976 N N . GLN A 1 26 ? 6.486 -6.459 4.509 1.00 0.00 26 GLN A N 11
ATOM 18977 C CA . GLN A 1 26 ? 5.483 -5.966 5.437 1.00 0.00 26 GLN A CA 11
ATOM 18978 C C . GLN A 1 26 ? 5.866 -4.573 5.942 1.00 0.00 26 GLN A C 11
ATOM 18979 O O . GLN A 1 26 ? 6.863 -4.416 6.645 1.00 0.00 26 GLN A O 11
ATOM 18993 N N . ARG A 1 27 ? 5.053 -3.597 5.564 1.00 0.00 27 ARG A N 11
ATOM 18994 C CA . ARG A 1 27 ? 5.295 -2.223 5.969 1.00 0.00 27 ARG A CA 11
ATOM 18995 C C . ARG A 1 27 ? 4.081 -1.669 6.718 1.00 0.00 27 ARG A C 11
ATOM 18996 O O . ARG A 1 27 ? 3.001 -2.257 6.677 1.00 0.00 27 ARG A O 11
ATOM 19017 N N . TYR A 1 28 ? 4.298 -0.544 7.383 1.00 0.00 28 TYR A N 11
ATOM 19018 C CA . TYR A 1 28 ? 3.235 0.095 8.139 1.00 0.00 28 TYR A CA 11
ATOM 19019 C C . TYR A 1 28 ? 2.636 1.267 7.359 1.00 0.00 28 TYR A C 11
ATOM 19020 O O . TYR A 1 28 ? 3.241 2.334 7.273 1.00 0.00 28 TYR A O 11
ATOM 19038 N N . PHE A 1 29 ? 1.453 1.028 6.811 1.00 0.00 29 PHE A N 11
ATOM 19039 C CA . PHE A 1 29 ? 0.765 2.051 6.041 1.00 0.00 29 PHE A CA 11
ATOM 19040 C C . PHE A 1 29 ? -0.196 2.849 6.925 1.00 0.00 29 PHE A C 11
ATOM 19041 O O . PHE A 1 29 ? -0.942 2.272 7.715 1.00 0.00 29 PHE A O 11
ATOM 19058 N N . VAL A 1 30 ? -0.147 4.162 6.761 1.00 0.00 30 VAL A N 11
ATOM 19059 C CA . VAL A 1 30 ? -1.004 5.046 7.534 1.00 0.00 30 VAL A CA 11
ATOM 19060 C C . VAL A 1 30 ? -1.700 6.028 6.590 1.00 0.00 30 VAL A C 11
ATOM 19061 O O . VAL A 1 30 ? -1.174 6.351 5.526 1.00 0.00 30 VAL A O 11
ATOM 19074 N N . LEU A 1 31 ? -2.873 6.476 7.013 1.00 0.00 31 LEU A N 11
ATOM 19075 C CA . LEU A 1 31 ? -3.646 7.415 6.219 1.00 0.00 31 LEU A CA 11
ATOM 19076 C C . LEU A 1 31 ? -3.989 8.637 7.073 1.00 0.00 31 LEU A C 11
ATOM 19077 O O . LEU A 1 31 ? -4.552 8.502 8.159 1.00 0.00 31 LEU A O 11
ATOM 19093 N N . ARG A 1 32 ? -3.637 9.802 6.551 1.00 0.00 32 ARG A N 11
ATOM 19094 C CA . ARG A 1 32 ? -3.900 11.047 7.252 1.00 0.00 32 ARG A CA 11
ATOM 19095 C C . ARG A 1 32 ? -4.829 11.937 6.423 1.00 0.00 32 ARG A C 11
ATOM 19096 O O . ARG A 1 32 ? -6.028 12.007 6.690 1.00 0.00 32 ARG A O 11
ATOM 19117 N N . ALA A 1 33 ? -4.241 12.594 5.435 1.00 0.00 33 ALA A N 11
ATOM 19118 C CA . ALA A 1 33 ? -5.001 13.476 4.565 1.00 0.00 33 ALA A CA 11
ATOM 19119 C C . ALA A 1 33 ? -5.155 12.821 3.191 1.00 0.00 33 ALA A C 11
ATOM 19120 O O . ALA A 1 33 ? -5.188 11.597 3.083 1.00 0.00 33 ALA A O 11
ATOM 19127 N N . GLN A 1 34 ? -5.246 13.667 2.175 1.00 0.00 34 GLN A N 11
ATOM 19128 C CA . GLN A 1 34 ? -5.397 13.186 0.812 1.00 0.00 34 GLN A CA 11
ATOM 19129 C C . GLN A 1 34 ? -4.068 12.630 0.296 1.00 0.00 34 GLN A C 11
ATOM 19130 O O . GLN A 1 34 ? -3.567 13.069 -0.737 1.00 0.00 34 GLN A O 11
ATOM 19144 N N . GLN A 1 35 ? -3.536 11.671 1.040 1.00 0.00 35 GLN A N 11
ATOM 19145 C CA . GLN A 1 35 ? -2.275 11.050 0.671 1.00 0.00 35 GLN A CA 11
ATOM 19146 C C . GLN A 1 35 ? -2.072 9.754 1.458 1.00 0.00 35 GLN A C 11
ATOM 19147 O O . GLN A 1 35 ? -2.479 9.655 2.614 1.00 0.00 35 GLN A O 11
ATOM 19161 N N . LEU A 1 36 ? -1.442 8.792 0.799 1.00 0.00 36 LEU A N 11
ATOM 19162 C CA . LEU A 1 36 ? -1.179 7.506 1.423 1.00 0.00 36 LEU A CA 11
ATOM 19163 C C . LEU A 1 36 ? 0.269 7.471 1.918 1.00 0.00 36 LEU A C 11
ATOM 19164 O O . LEU A 1 36 ? 1.200 7.666 1.139 1.00 0.00 36 LEU A O 11
ATOM 19180 N N . TYR A 1 37 ? 0.412 7.220 3.212 1.00 0.00 37 TYR A N 11
ATOM 19181 C CA . TYR A 1 37 ? 1.730 7.157 3.820 1.00 0.00 37 TYR A CA 11
ATOM 19182 C C . TYR A 1 37 ? 2.073 5.725 4.237 1.00 0.00 37 TYR A C 11
ATOM 19183 O O . TYR A 1 37 ? 1.180 4.918 4.490 1.00 0.00 37 TYR A O 11
ATOM 19201 N N . TYR A 1 38 ? 3.368 5.454 4.297 1.00 0.00 38 TYR A N 11
ATOM 19202 C CA . TYR A 1 38 ? 3.840 4.134 4.679 1.00 0.00 38 TYR A CA 11
ATOM 19203 C C . TYR A 1 38 ? 5.292 4.188 5.158 1.00 0.00 38 TYR A C 11
ATOM 19204 O O . TYR A 1 38 ? 6.159 4.716 4.463 1.00 0.00 38 TYR A O 11
ATOM 19222 N N . TYR A 1 39 ? 5.512 3.635 6.342 1.00 0.00 39 TYR A N 11
ATOM 19223 C CA . TYR A 1 39 ? 6.845 3.614 6.921 1.00 0.00 39 TYR A CA 11
ATOM 19224 C C . TYR A 1 39 ? 7.318 2.178 7.155 1.00 0.00 39 TYR A C 11
ATOM 19225 O O . TYR A 1 39 ? 6.560 1.342 7.645 1.00 0.00 39 TYR A O 11
ATOM 19243 N N . LYS A 1 40 ? 8.569 1.935 6.793 1.00 0.00 40 LYS A N 11
ATOM 19244 C CA . LYS A 1 40 ? 9.153 0.614 6.956 1.00 0.00 40 LYS A CA 11
ATOM 19245 C C . LYS A 1 40 ? 8.895 0.121 8.382 1.00 0.00 40 LYS A C 11
ATOM 19246 O O . LYS A 1 40 ? 8.896 -1.082 8.635 1.00 0.00 40 LYS A O 11
ATOM 19265 N N . ASP A 1 41 ? 8.681 1.076 9.275 1.00 0.00 41 ASP A N 11
ATOM 19266 C CA . ASP A 1 41 ? 8.423 0.754 10.668 1.00 0.00 41 ASP A CA 11
ATOM 19267 C C . ASP A 1 41 ? 7.752 1.949 11.348 1.00 0.00 41 ASP A C 11
ATOM 19268 O O . ASP A 1 41 ? 7.660 3.028 10.764 1.00 0.00 41 ASP A O 11
ATOM 19277 N N . GLU A 1 42 ? 7.301 1.717 12.571 1.00 0.00 42 GLU A N 11
ATOM 19278 C CA . GLU A 1 42 ? 6.642 2.761 13.337 1.00 0.00 42 GLU A CA 11
ATOM 19279 C C . GLU A 1 42 ? 7.630 3.414 14.305 1.00 0.00 42 GLU A C 11
ATOM 19280 O O . GLU A 1 42 ? 7.337 3.562 15.491 1.00 0.00 42 GLU A O 11
ATOM 19292 N N . GLU A 1 43 ? 8.781 3.787 13.764 1.00 0.00 43 GLU A N 11
ATOM 19293 C CA . GLU A 1 43 ? 9.814 4.420 14.566 1.00 0.00 43 GLU A CA 11
ATOM 19294 C C . GLU A 1 43 ? 10.140 5.808 14.010 1.00 0.00 43 GLU A C 11
ATOM 19295 O O . GLU A 1 43 ? 9.833 6.820 14.638 1.00 0.00 43 GLU A O 11
ATOM 19307 N N . ASP A 1 44 ? 10.759 5.811 12.839 1.00 0.00 44 ASP A N 11
ATOM 19308 C CA . ASP A 1 44 ? 11.131 7.058 12.192 1.00 0.00 44 ASP A CA 11
ATOM 19309 C C . ASP A 1 44 ? 9.899 7.959 12.087 1.00 0.00 44 ASP A C 11
ATOM 19310 O O . ASP A 1 44 ? 8.768 7.484 12.175 1.00 0.00 44 ASP A O 11
ATOM 19319 N N . THR A 1 45 ? 10.161 9.245 11.900 1.00 0.00 45 THR A N 11
ATOM 19320 C CA . THR A 1 45 ? 9.087 10.217 11.782 1.00 0.00 45 THR A CA 11
ATOM 19321 C C . THR A 1 45 ? 9.060 10.813 10.373 1.00 0.00 45 THR A C 11
ATOM 19322 O O . THR A 1 45 ? 8.836 12.011 10.206 1.00 0.00 45 THR A O 11
ATOM 19333 N N . LYS A 1 46 ? 9.292 9.949 9.395 1.00 0.00 46 LYS A N 11
ATOM 19334 C CA . LYS A 1 46 ? 9.297 10.375 8.006 1.00 0.00 46 LYS A CA 11
ATOM 19335 C C . LYS A 1 46 ? 8.709 9.264 7.134 1.00 0.00 46 LYS A C 11
ATOM 19336 O O . LYS A 1 46 ? 9.113 8.107 7.242 1.00 0.00 46 LYS A O 11
ATOM 19355 N N . PRO A 1 47 ? 7.740 9.664 6.268 1.00 0.00 47 PRO A N 11
ATOM 19356 C CA . PRO A 1 47 ? 7.092 8.715 5.379 1.00 0.00 47 PRO A CA 11
ATOM 19357 C C . PRO A 1 47 ? 8.016 8.331 4.221 1.00 0.00 47 PRO A C 11
ATOM 19358 O O . PRO A 1 47 ? 8.343 9.166 3.380 1.00 0.00 47 PRO A O 11
ATOM 19369 N N . GLN A 1 48 ? 8.411 7.066 4.216 1.00 0.00 48 GLN A N 11
ATOM 19370 C CA . GLN A 1 48 ? 9.290 6.561 3.175 1.00 0.00 48 GLN A CA 11
ATOM 19371 C C . GLN A 1 48 ? 8.782 6.989 1.797 1.00 0.00 48 GLN A C 11
ATOM 19372 O O . GLN A 1 48 ? 9.557 7.076 0.846 1.00 0.00 48 GLN A O 11
ATOM 19386 N N . GLY A 1 49 ? 7.484 7.243 1.733 1.00 0.00 49 GLY A N 11
ATOM 19387 C CA . GLY A 1 49 ? 6.863 7.659 0.487 1.00 0.00 49 GLY A CA 11
ATOM 19388 C C . GLY A 1 49 ? 5.428 8.135 0.721 1.00 0.00 49 GLY A C 11
ATOM 19389 O O . GLY A 1 49 ? 4.847 7.874 1.773 1.00 0.00 49 GLY A O 11
ATOM 19393 N N . CYS A 1 50 ? 4.897 8.826 -0.277 1.00 0.00 50 CYS A N 11
ATOM 19394 C CA . CYS A 1 50 ? 3.542 9.342 -0.193 1.00 0.00 50 CYS A CA 11
ATOM 19395 C C . CYS A 1 50 ? 2.887 9.200 -1.569 1.00 0.00 50 CYS A C 11
ATOM 19396 O O . CYS A 1 50 ? 3.486 9.550 -2.584 1.00 0.00 50 CYS A O 11
ATOM 19404 N N . MET A 1 51 ? 1.667 8.685 -1.558 1.00 0.00 51 MET A N 11
ATOM 19405 C CA . MET A 1 51 ? 0.925 8.492 -2.792 1.00 0.00 51 MET A CA 11
ATOM 19406 C C . MET A 1 51 ? -0.318 9.384 -2.830 1.00 0.00 51 MET A C 11
ATOM 19407 O O . MET A 1 51 ? -1.169 9.308 -1.945 1.00 0.00 51 MET A O 11
ATOM 19421 N N . TYR A 1 52 ? -0.383 10.210 -3.864 1.00 0.00 52 TYR A N 11
ATOM 19422 C CA . TYR A 1 52 ? -1.507 11.116 -4.029 1.00 0.00 52 TYR A CA 11
ATOM 19423 C C . TYR A 1 52 ? -2.794 10.344 -4.324 1.00 0.00 52 TYR A C 11
ATOM 19424 O O . TYR A 1 52 ? -2.965 9.809 -5.419 1.00 0.00 52 TYR A O 11
ATOM 19442 N N . LEU A 1 53 ? -3.668 10.310 -3.329 1.00 0.00 53 LEU A N 11
ATOM 19443 C CA . LEU A 1 53 ? -4.935 9.612 -3.468 1.00 0.00 53 LEU A CA 11
ATOM 19444 C C . LEU A 1 53 ? -5.751 10.264 -4.586 1.00 0.00 53 LEU A C 11
ATOM 19445 O O . LEU A 1 53 ? -6.352 9.571 -5.405 1.00 0.00 53 LEU A O 11
ATOM 19461 N N . PRO A 1 54 ? -5.745 11.624 -4.584 1.00 0.00 54 PRO A N 11
ATOM 19462 C CA . PRO A 1 54 ? -6.477 12.377 -5.588 1.00 0.00 54 PRO A CA 11
ATOM 19463 C C . PRO A 1 54 ? -5.753 12.341 -6.936 1.00 0.00 54 PRO A C 11
ATOM 19464 O O . PRO A 1 54 ? -5.458 13.386 -7.514 1.00 0.00 54 PRO A O 11
ATOM 19475 N N . GLY A 1 55 ? -5.489 11.128 -7.398 1.00 0.00 55 GLY A N 11
ATOM 19476 C CA . GLY A 1 55 ? -4.806 10.942 -8.667 1.00 0.00 55 GLY A CA 11
ATOM 19477 C C . GLY A 1 55 ? -4.075 9.598 -8.704 1.00 0.00 55 GLY A C 11
ATOM 19478 O O . GLY A 1 55 ? -2.933 9.521 -9.155 1.00 0.00 55 GLY A O 11
ATOM 19482 N N . CYS A 1 56 ? -4.764 8.573 -8.225 1.00 0.00 56 CYS A N 11
ATOM 19483 C CA . CYS A 1 56 ? -4.194 7.236 -8.198 1.00 0.00 56 CYS A CA 11
ATOM 19484 C C . CYS A 1 56 ? -5.232 6.260 -8.756 1.00 0.00 56 CYS A C 11
ATOM 19485 O O . CYS A 1 56 ? -6.377 6.638 -8.999 1.00 0.00 56 CYS A O 11
ATOM 19493 N N . THR A 1 57 ? -4.795 5.024 -8.942 1.00 0.00 57 THR A N 11
ATOM 19494 C CA . THR A 1 57 ? -5.672 3.991 -9.467 1.00 0.00 57 THR A CA 11
ATOM 19495 C C . THR A 1 57 ? -5.526 2.703 -8.653 1.00 0.00 57 THR A C 11
ATOM 19496 O O . THR A 1 57 ? -4.492 2.040 -8.714 1.00 0.00 57 THR A O 11
ATOM 19507 N N . ILE A 1 58 ? -6.577 2.388 -7.910 1.00 0.00 58 ILE A N 11
ATOM 19508 C CA . ILE A 1 58 ? -6.579 1.192 -7.085 1.00 0.00 58 ILE A CA 11
ATOM 19509 C C . ILE A 1 58 ? -7.141 0.021 -7.894 1.00 0.00 58 ILE A C 11
ATOM 19510 O O . ILE A 1 58 ? -8.352 -0.079 -8.089 1.00 0.00 58 ILE A O 11
ATOM 19526 N N . LYS A 1 59 ? -6.236 -0.835 -8.342 1.00 0.00 59 LYS A N 11
ATOM 19527 C CA . LYS A 1 59 ? -6.626 -1.995 -9.125 1.00 0.00 59 LYS A CA 11
ATOM 19528 C C . LYS A 1 59 ? -6.389 -3.264 -8.303 1.00 0.00 59 LYS A C 11
ATOM 19529 O O . LYS A 1 59 ? -5.399 -3.363 -7.580 1.00 0.00 59 LYS A O 11
ATOM 19548 N N . GLU A 1 60 ? -7.315 -4.201 -8.441 1.00 0.00 60 GLU A N 11
ATOM 19549 C CA . GLU A 1 60 ? -7.219 -5.459 -7.719 1.00 0.00 60 GLU A CA 11
ATOM 19550 C C . GLU A 1 60 ? -6.397 -6.470 -8.522 1.00 0.00 60 GLU A C 11
ATOM 19551 O O . GLU A 1 60 ? -6.941 -7.203 -9.346 1.00 0.00 60 GLU A O 11
ATOM 19563 N N . ILE A 1 61 ? -5.100 -6.476 -8.252 1.00 0.00 61 ILE A N 11
ATOM 19564 C CA . ILE A 1 61 ? -4.197 -7.385 -8.938 1.00 0.00 61 ILE A CA 11
ATOM 19565 C C . ILE A 1 61 ? -4.409 -8.805 -8.409 1.00 0.00 61 ILE A C 11
ATOM 19566 O O . ILE A 1 61 ? -4.227 -9.061 -7.219 1.00 0.00 61 ILE A O 11
ATOM 19582 N N . ALA A 1 62 ? -4.792 -9.690 -9.317 1.00 0.00 62 ALA A N 11
ATOM 19583 C CA . ALA A 1 62 ? -5.031 -11.077 -8.956 1.00 0.00 62 ALA A CA 11
ATOM 19584 C C . ALA A 1 62 ? -3.871 -11.938 -9.461 1.00 0.00 62 ALA A C 11
ATOM 19585 O O . ALA A 1 62 ? -3.218 -11.591 -10.444 1.00 0.00 62 ALA A O 11
ATOM 19592 N N . THR A 1 63 ? -3.650 -13.044 -8.765 1.00 0.00 63 THR A N 11
ATOM 19593 C CA . THR A 1 63 ? -2.581 -13.957 -9.130 1.00 0.00 63 THR A CA 11
ATOM 19594 C C . THR A 1 63 ? -3.150 -15.192 -9.830 1.00 0.00 63 THR A C 11
ATOM 19595 O O . THR A 1 63 ? -4.346 -15.466 -9.738 1.00 0.00 63 THR A O 11
ATOM 19606 N N . ASN A 1 64 ? -2.267 -15.906 -10.513 1.00 0.00 64 ASN A N 11
ATOM 19607 C CA . ASN A 1 64 ? -2.667 -17.106 -11.227 1.00 0.00 64 ASN A CA 11
ATOM 19608 C C . ASN A 1 64 ? -3.806 -16.766 -12.190 1.00 0.00 64 ASN A C 11
ATOM 19609 O O . ASN A 1 64 ? -4.372 -15.676 -12.127 1.00 0.00 64 ASN A O 11
ATOM 19620 N N . PRO A 1 65 ? -4.115 -17.744 -13.083 1.00 0.00 65 PRO A N 11
ATOM 19621 C CA . PRO A 1 65 ? -5.176 -17.559 -14.058 1.00 0.00 65 PRO A CA 11
ATOM 19622 C C . PRO A 1 65 ? -6.553 -17.676 -13.400 1.00 0.00 65 PRO A C 11
ATOM 19623 O O . PRO A 1 65 ? -7.515 -17.057 -13.851 1.00 0.00 65 PRO A O 11
ATOM 19634 N N . GLU A 1 66 ? -6.602 -18.475 -12.344 1.00 0.00 66 GLU A N 11
ATOM 19635 C CA . GLU A 1 66 ? -7.844 -18.682 -11.619 1.00 0.00 66 GLU A CA 11
ATOM 19636 C C . GLU A 1 66 ? -7.708 -18.182 -10.179 1.00 0.00 66 GLU A C 11
ATOM 19637 O O . GLU A 1 66 ? -8.243 -17.131 -9.830 1.00 0.00 66 GLU A O 11
ATOM 19649 N N . GLU A 1 67 ? -6.989 -18.959 -9.382 1.00 0.00 67 GLU A N 11
ATOM 19650 C CA . GLU A 1 67 ? -6.776 -18.608 -7.989 1.00 0.00 67 GLU A CA 11
ATOM 19651 C C . GLU A 1 67 ? -8.117 -18.408 -7.280 1.00 0.00 67 GLU A C 11
ATOM 19652 O O . GLU A 1 67 ? -9.139 -18.933 -7.720 1.00 0.00 67 GLU A O 11
ATOM 19664 N N . ALA A 1 68 ? -8.070 -17.647 -6.197 1.00 0.00 68 ALA A N 11
ATOM 19665 C CA . ALA A 1 68 ? -9.269 -17.371 -5.424 1.00 0.00 68 ALA A CA 11
ATOM 19666 C C . ALA A 1 68 ? -9.120 -16.019 -4.723 1.00 0.00 68 ALA A C 11
ATOM 19667 O O . ALA A 1 68 ? -9.402 -15.898 -3.532 1.00 0.00 68 ALA A O 11
ATOM 19674 N N . GLY A 1 69 ? -8.676 -15.036 -5.493 1.00 0.00 69 GLY A N 11
ATOM 19675 C CA . GLY A 1 69 ? -8.486 -13.697 -4.962 1.00 0.00 69 GLY A CA 11
ATOM 19676 C C . GLY A 1 69 ? -7.803 -13.743 -3.593 1.00 0.00 69 GLY A C 11
ATOM 19677 O O . GLY A 1 69 ? -8.465 -13.912 -2.571 1.00 0.00 69 GLY A O 11
ATOM 19681 N N . LYS A 1 70 ? -6.488 -13.588 -3.618 1.00 0.00 70 LYS A N 11
ATOM 19682 C CA . LYS A 1 70 ? -5.708 -13.609 -2.393 1.00 0.00 70 LYS A CA 11
ATOM 19683 C C . LYS A 1 70 ? -5.566 -12.182 -1.859 1.00 0.00 70 LYS A C 11
ATOM 19684 O O . LYS A 1 70 ? -4.511 -11.809 -1.348 1.00 0.00 70 LYS A O 11
ATOM 19703 N N . PHE A 1 71 ? -6.644 -11.424 -1.995 1.00 0.00 71 PHE A N 11
ATOM 19704 C CA . PHE A 1 71 ? -6.653 -10.046 -1.533 1.00 0.00 71 PHE A CA 11
ATOM 19705 C C . PHE A 1 71 ? -5.349 -9.336 -1.902 1.00 0.00 71 PHE A C 11
ATOM 19706 O O . PHE A 1 71 ? -4.456 -9.196 -1.067 1.00 0.00 71 PHE A O 11
ATOM 19723 N N . VAL A 1 72 ? -5.280 -8.905 -3.153 1.00 0.00 72 VAL A N 11
ATOM 19724 C CA . VAL A 1 72 ? -4.100 -8.213 -3.642 1.00 0.00 72 VAL A CA 11
ATOM 19725 C C . VAL A 1 72 ? -4.532 -7.031 -4.512 1.00 0.00 72 VAL A C 11
ATOM 19726 O O . VAL A 1 72 ? -5.281 -7.203 -5.473 1.00 0.00 72 VAL A O 11
ATOM 19739 N N . PHE A 1 73 ? -4.041 -5.856 -4.145 1.00 0.00 73 PHE A N 11
ATOM 19740 C CA . PHE A 1 73 ? -4.367 -4.646 -4.880 1.00 0.00 73 PHE A CA 11
ATOM 19741 C C . PHE A 1 73 ? -3.159 -3.710 -4.960 1.00 0.00 73 PHE A C 11
ATOM 19742 O O . PHE A 1 73 ? -2.437 -3.538 -3.979 1.00 0.00 73 PHE A O 11
ATOM 19759 N N . GLU A 1 74 ? -2.976 -3.131 -6.137 1.00 0.00 74 GLU A N 11
ATOM 19760 C CA . GLU A 1 74 ? -1.868 -2.217 -6.357 1.00 0.00 74 GLU A CA 11
ATOM 19761 C C . GLU A 1 74 ? -2.391 -0.823 -6.710 1.00 0.00 74 GLU A C 11
ATOM 19762 O O . GLU A 1 74 ? -3.416 -0.692 -7.376 1.00 0.00 74 GLU A O 11
ATOM 19774 N N . ILE A 1 75 ? -1.662 0.182 -6.247 1.00 0.00 75 ILE A N 11
ATOM 19775 C CA . ILE A 1 75 ? -2.039 1.561 -6.506 1.00 0.00 75 ILE A CA 11
ATOM 19776 C C . ILE A 1 75 ? -1.130 2.139 -7.592 1.00 0.00 75 ILE A C 11
ATOM 19777 O O . ILE A 1 75 ? 0.089 1.988 -7.531 1.00 0.00 75 ILE A O 11
ATOM 19793 N N . ILE A 1 76 ? -1.758 2.790 -8.560 1.00 0.00 76 ILE A N 11
ATOM 19794 C CA . ILE A 1 76 ? -1.021 3.392 -9.658 1.00 0.00 76 ILE A CA 11
ATOM 19795 C C . ILE A 1 76 ? -1.094 4.915 -9.541 1.00 0.00 76 ILE A C 11
ATOM 19796 O O . ILE A 1 76 ? -2.181 5.482 -9.438 1.00 0.00 76 ILE A O 11
ATOM 19812 N N . PRO A 1 77 ? 0.108 5.552 -9.562 1.00 0.00 77 PRO A N 11
ATOM 19813 C CA . PRO A 1 77 ? 0.190 6.999 -9.460 1.00 0.00 77 PRO A CA 11
ATOM 19814 C C . PRO A 1 77 ? -0.226 7.666 -10.773 1.00 0.00 77 PRO A C 11
ATOM 19815 O O . PRO A 1 77 ? -0.277 7.014 -11.815 1.00 0.00 77 PRO A O 11
ATOM 19826 N N . ALA A 1 78 ? -0.512 8.956 -10.680 1.00 0.00 78 ALA A N 11
ATOM 19827 C CA . ALA A 1 78 ? -0.921 9.718 -11.847 1.00 0.00 78 ALA A CA 11
ATOM 19828 C C . ALA A 1 78 ? 0.274 9.882 -12.789 1.00 0.00 78 ALA A C 11
ATOM 19829 O O . ALA A 1 78 ? 0.254 9.386 -13.915 1.00 0.00 78 ALA A O 11
ATOM 19836 N N . SER A 1 79 ? 1.286 10.579 -12.294 1.00 0.00 79 SER A N 11
ATOM 19837 C CA . SER A 1 79 ? 2.487 10.813 -13.076 1.00 0.00 79 SER A CA 11
ATOM 19838 C C . SER A 1 79 ? 3.187 9.485 -13.372 1.00 0.00 79 SER A C 11
ATOM 19839 O O . SER A 1 79 ? 3.882 8.941 -12.515 1.00 0.00 79 SER A O 11
ATOM 19847 N N . TRP A 1 80 ? 2.980 9.002 -14.588 1.00 0.00 80 TRP A N 11
ATOM 19848 C CA . TRP A 1 80 ? 3.582 7.748 -15.008 1.00 0.00 80 TRP A CA 11
ATOM 19849 C C . TRP A 1 80 ? 3.261 7.541 -16.489 1.00 0.00 80 TRP A C 11
ATOM 19850 O O . TRP A 1 80 ? 2.448 6.688 -16.839 1.00 0.00 80 TRP A O 11
ATOM 19871 N N . ASP A 1 81 ? 3.917 8.338 -17.321 1.00 0.00 81 ASP A N 11
ATOM 19872 C CA . ASP A 1 81 ? 3.712 8.253 -18.757 1.00 0.00 81 ASP A CA 11
ATOM 19873 C C . ASP A 1 81 ? 5.068 8.141 -19.456 1.00 0.00 81 ASP A C 11
ATOM 19874 O O . ASP A 1 81 ? 5.778 9.135 -19.604 1.00 0.00 81 ASP A O 11
ATOM 19883 N N . GLN A 1 82 ? 5.388 6.923 -19.867 1.00 0.00 82 GLN A N 11
ATOM 19884 C CA . GLN A 1 82 ? 6.646 6.668 -20.547 1.00 0.00 82 GLN A CA 11
ATOM 19885 C C . GLN A 1 82 ? 6.744 5.195 -20.949 1.00 0.00 82 GLN A C 11
ATOM 19886 O O . GLN A 1 82 ? 6.990 4.881 -22.112 1.00 0.00 82 GLN A O 11
ATOM 19900 N N . ASN A 1 83 ? 6.546 4.332 -19.964 1.00 0.00 83 ASN A N 11
ATOM 19901 C CA . ASN A 1 83 ? 6.609 2.899 -20.200 1.00 0.00 83 ASN A CA 11
ATOM 19902 C C . ASN A 1 83 ? 5.442 2.483 -21.098 1.00 0.00 83 ASN A C 11
ATOM 19903 O O . ASN A 1 83 ? 4.342 3.022 -20.982 1.00 0.00 83 ASN A O 11
ATOM 19914 N N . ARG A 1 84 ? 5.721 1.529 -21.973 1.00 0.00 84 ARG A N 11
ATOM 19915 C CA . ARG A 1 84 ? 4.708 1.034 -22.890 1.00 0.00 84 ARG A CA 11
ATOM 19916 C C . ARG A 1 84 ? 4.188 -0.327 -22.422 1.00 0.00 84 ARG A C 11
ATOM 19917 O O . ARG A 1 84 ? 3.192 -0.826 -22.943 1.00 0.00 84 ARG A O 11
ATOM 19938 N N . MET A 1 85 ? 4.886 -0.887 -21.445 1.00 0.00 85 MET A N 11
ATOM 19939 C CA . MET A 1 85 ? 4.506 -2.180 -20.902 1.00 0.00 85 MET A CA 11
ATOM 19940 C C . MET A 1 85 ? 5.084 -2.376 -19.499 1.00 0.00 85 MET A C 11
ATOM 19941 O O . MET A 1 85 ? 5.490 -3.480 -19.139 1.00 0.00 85 MET A O 11
ATOM 19955 N N . GLY A 1 86 ? 5.102 -1.287 -18.744 1.00 0.00 86 GLY A N 11
ATOM 19956 C CA . GLY A 1 86 ? 5.623 -1.325 -17.388 1.00 0.00 86 GLY A CA 11
ATOM 19957 C C . GLY A 1 86 ? 4.843 -0.378 -16.474 1.00 0.00 86 GLY A C 11
ATOM 19958 O O . GLY A 1 86 ? 4.323 0.640 -16.928 1.00 0.00 86 GLY A O 11
ATOM 19962 N N . GLN A 1 87 ? 4.786 -0.746 -15.203 1.00 0.00 87 GLN A N 11
ATOM 19963 C CA . GLN A 1 87 ? 4.078 0.058 -14.221 1.00 0.00 87 GLN A CA 11
ATOM 19964 C C . GLN A 1 87 ? 4.362 -0.457 -12.809 1.00 0.00 87 GLN A C 11
ATOM 19965 O O . GLN A 1 87 ? 3.566 -1.207 -12.246 1.00 0.00 87 GLN A O 11
ATOM 19979 N N . ASP A 1 88 ? 5.499 -0.034 -12.276 1.00 0.00 88 ASP A N 11
ATOM 19980 C CA . ASP A 1 88 ? 5.898 -0.443 -10.940 1.00 0.00 88 ASP A CA 11
ATOM 19981 C C . ASP A 1 88 ? 4.673 -0.443 -10.024 1.00 0.00 88 ASP A C 11
ATOM 19982 O O . ASP A 1 88 ? 4.339 -1.465 -9.428 1.00 0.00 88 ASP A O 11
ATOM 19991 N N . SER A 1 89 ? 4.035 0.716 -9.942 1.00 0.00 89 SER A N 11
ATOM 19992 C CA . SER A 1 89 ? 2.854 0.862 -9.109 1.00 0.00 89 SER A CA 11
ATOM 19993 C C . SER A 1 89 ? 3.155 0.387 -7.686 1.00 0.00 89 SER A C 11
ATOM 19994 O O . SER A 1 89 ? 4.225 -0.160 -7.424 1.00 0.00 89 SER A O 11
ATOM 20002 N N . TYR A 1 90 ? 2.192 0.614 -6.805 1.00 0.00 90 TYR A N 11
ATOM 20003 C CA . TYR A 1 90 ? 2.340 0.215 -5.415 1.00 0.00 90 TYR A CA 11
ATOM 20004 C C . TYR A 1 90 ? 1.596 -1.092 -5.137 1.00 0.00 90 TYR A C 11
ATOM 20005 O O . TYR A 1 90 ? 0.418 -1.077 -4.783 1.00 0.00 90 TYR A O 11
ATOM 20023 N N . VAL A 1 91 ? 2.314 -2.192 -5.307 1.00 0.00 91 VAL A N 11
ATOM 20024 C CA . VAL A 1 91 ? 1.736 -3.506 -5.079 1.00 0.00 91 VAL A CA 11
ATOM 20025 C C . VAL A 1 91 ? 1.541 -3.718 -3.576 1.00 0.00 91 VAL A C 11
ATOM 20026 O O . VAL A 1 91 ? 2.493 -4.026 -2.860 1.00 0.00 91 VAL A O 11
ATOM 20039 N N . LEU A 1 92 ? 0.301 -3.546 -3.143 1.00 0.00 92 LEU A N 11
ATOM 20040 C CA . LEU A 1 92 ? -0.032 -3.714 -1.739 1.00 0.00 92 LEU A CA 11
ATOM 20041 C C . LEU A 1 92 ? -0.863 -4.987 -1.565 1.00 0.00 92 LEU A C 11
ATOM 20042 O O . LEU A 1 92 ? -1.753 -5.265 -2.366 1.00 0.00 92 LEU A O 11
ATOM 20058 N N . MET A 1 93 ? -0.542 -5.726 -0.513 1.00 0.00 93 MET A N 11
ATOM 20059 C CA . MET A 1 93 ? -1.248 -6.963 -0.224 1.00 0.00 93 MET A CA 11
ATOM 20060 C C . MET A 1 93 ? -1.655 -7.030 1.249 1.00 0.00 93 MET A C 11
ATOM 20061 O O . MET A 1 93 ? -0.804 -6.974 2.135 1.00 0.00 93 MET A O 11
ATOM 20075 N N . ALA A 1 94 ? -2.957 -7.151 1.465 1.00 0.00 94 ALA A N 11
ATOM 20076 C CA . ALA A 1 94 ? -3.488 -7.226 2.815 1.00 0.00 94 ALA A CA 11
ATOM 20077 C C . ALA A 1 94 ? -3.550 -8.691 3.253 1.00 0.00 94 ALA A C 11
ATOM 20078 O O . ALA A 1 94 ? -3.557 -9.593 2.416 1.00 0.00 94 ALA A O 11
ATOM 20085 N N . SER A 1 95 ? -3.595 -8.883 4.563 1.00 0.00 95 SER A N 11
ATOM 20086 C CA . SER A 1 95 ? -3.656 -10.223 5.121 1.00 0.00 95 SER A CA 11
ATOM 20087 C C . SER A 1 95 ? -5.098 -10.735 5.094 1.00 0.00 95 SER A C 11
ATOM 20088 O O . SER A 1 95 ? -5.344 -11.891 4.753 1.00 0.00 95 SER A O 11
ATOM 20096 N N . SER A 1 96 ? -6.014 -9.850 5.459 1.00 0.00 96 SER A N 11
ATOM 20097 C CA . SER A 1 96 ? -7.424 -10.198 5.481 1.00 0.00 96 SER A CA 11
ATOM 20098 C C . SER A 1 96 ? -8.219 -9.215 4.619 1.00 0.00 96 SER A C 11
ATOM 20099 O O . SER A 1 96 ? -7.884 -8.033 4.550 1.00 0.00 96 SER A O 11
ATOM 20107 N N . GLN A 1 97 ? -9.258 -9.739 3.985 1.00 0.00 97 GLN A N 11
ATOM 20108 C CA . GLN A 1 97 ? -10.103 -8.922 3.131 1.00 0.00 97 GLN A CA 11
ATOM 20109 C C . GLN A 1 97 ? -10.568 -7.673 3.883 1.00 0.00 97 GLN A C 11
ATOM 20110 O O . GLN A 1 97 ? -10.492 -6.563 3.357 1.00 0.00 97 GLN A O 11
ATOM 20124 N N . ALA A 1 98 ? -11.039 -7.895 5.101 1.00 0.00 98 ALA A N 11
ATOM 20125 C CA . ALA A 1 98 ? -11.516 -6.802 5.930 1.00 0.00 98 ALA A CA 11
ATOM 20126 C C . ALA A 1 98 ? -10.520 -5.643 5.861 1.00 0.00 98 ALA A C 11
ATOM 20127 O O . ALA A 1 98 ? -10.910 -4.495 5.650 1.00 0.00 98 ALA A O 11
ATOM 20134 N N . GLU A 1 99 ? -9.252 -5.982 6.043 1.00 0.00 99 GLU A N 11
ATOM 20135 C CA . GLU A 1 99 ? -8.197 -4.984 6.003 1.00 0.00 99 GLU A CA 11
ATOM 20136 C C . GLU A 1 99 ? -8.178 -4.286 4.642 1.00 0.00 99 GLU A C 11
ATOM 20137 O O . GLU A 1 99 ? -7.992 -3.072 4.566 1.00 0.00 99 GLU A O 11
ATOM 20149 N N . MET A 1 100 ? -8.372 -5.082 3.601 1.00 0.00 100 MET A N 11
ATOM 20150 C CA . MET A 1 100 ? -8.380 -4.555 2.247 1.00 0.00 100 MET A CA 11
ATOM 20151 C C . MET A 1 100 ? -9.614 -3.683 2.005 1.00 0.00 100 MET A C 11
ATOM 20152 O O . MET A 1 100 ? -9.491 -2.500 1.691 1.00 0.00 100 MET A O 11
ATOM 20166 N N . GLU A 1 101 ? -10.775 -4.302 2.159 1.00 0.00 101 GLU A N 11
ATOM 20167 C CA . GLU A 1 101 ? -12.030 -3.598 1.960 1.00 0.00 101 GLU A CA 11
ATOM 20168 C C . GLU A 1 101 ? -11.943 -2.184 2.539 1.00 0.00 101 GLU A C 11
ATOM 20169 O O . GLU A 1 101 ? -12.171 -1.204 1.830 1.00 0.00 101 GLU A O 11
ATOM 20181 N N . GLU A 1 102 ? -11.612 -2.122 3.820 1.00 0.00 102 GLU A N 11
ATOM 20182 C CA . GLU A 1 102 ? -11.491 -0.844 4.501 1.00 0.00 102 GLU A CA 11
ATOM 20183 C C . GLU A 1 102 ? -10.425 0.019 3.824 1.00 0.00 102 GLU A C 11
ATOM 20184 O O . GLU A 1 102 ? -10.670 1.185 3.516 1.00 0.00 102 GLU A O 11
ATOM 20196 N N . TRP A 1 103 ? -9.265 -0.585 3.614 1.00 0.00 103 TRP A N 11
ATOM 20197 C CA . TRP A 1 103 ? -8.161 0.114 2.979 1.00 0.00 103 TRP A CA 11
ATOM 20198 C C . TRP A 1 103 ? -8.665 0.690 1.654 1.00 0.00 103 TRP A C 11
ATOM 20199 O O . TRP A 1 103 ? -8.836 1.901 1.524 1.00 0.00 103 TRP A O 11
ATOM 20220 N N . VAL A 1 104 ? -8.889 -0.206 0.704 1.00 0.00 104 VAL A N 11
ATOM 20221 C CA . VAL A 1 104 ? -9.370 0.198 -0.607 1.00 0.00 104 VAL A CA 11
ATOM 20222 C C . VAL A 1 104 ? -10.422 1.297 -0.443 1.00 0.00 104 VAL A C 11
ATOM 20223 O O . VAL A 1 104 ? -10.338 2.343 -1.086 1.00 0.00 104 VAL A O 11
ATOM 20236 N N . LYS A 1 105 ? -11.388 1.023 0.422 1.00 0.00 105 LYS A N 11
ATOM 20237 C CA . LYS A 1 105 ? -12.455 1.976 0.678 1.00 0.00 105 LYS A CA 11
ATOM 20238 C C . LYS A 1 105 ? -11.851 3.364 0.902 1.00 0.00 105 LYS A C 11
ATOM 20239 O O . LYS A 1 105 ? -12.074 4.277 0.110 1.00 0.00 105 LYS A O 11
ATOM 20258 N N . PHE A 1 106 ? -11.097 3.478 1.986 1.00 0.00 106 PHE A N 11
ATOM 20259 C CA . PHE A 1 106 ? -10.459 4.738 2.324 1.00 0.00 106 PHE A CA 11
ATOM 20260 C C . PHE A 1 106 ? -9.631 5.267 1.151 1.00 0.00 106 PHE A C 11
ATOM 20261 O O . PHE A 1 106 ? -9.777 6.422 0.753 1.00 0.00 106 PHE A O 11
ATOM 20278 N N . LEU A 1 107 ? -8.780 4.395 0.628 1.00 0.00 107 LEU A N 11
ATOM 20279 C CA . LEU A 1 107 ? -7.930 4.759 -0.492 1.00 0.00 107 LEU A CA 11
ATOM 20280 C C . LEU A 1 107 ? -8.793 5.334 -1.617 1.00 0.00 107 LEU A C 11
ATOM 20281 O O . LEU A 1 107 ? -8.738 6.530 -1.897 1.00 0.00 107 LEU A O 11
ATOM 20297 N N . ARG A 1 108 ? -9.570 4.454 -2.231 1.00 0.00 108 ARG A N 11
ATOM 20298 C CA . ARG A 1 108 ? -10.443 4.859 -3.319 1.00 0.00 108 ARG A CA 11
ATOM 20299 C C . ARG A 1 108 ? -11.288 6.064 -2.902 1.00 0.00 108 ARG A C 11
ATOM 20300 O O . ARG A 1 108 ? -11.339 7.067 -3.613 1.00 0.00 108 ARG A O 11
ATOM 20321 N N . ARG A 1 109 ? -11.929 5.927 -1.751 1.00 0.00 109 ARG A N 11
ATOM 20322 C CA . ARG A 1 109 ? -12.768 6.993 -1.230 1.00 0.00 109 ARG A CA 11
ATOM 20323 C C . ARG A 1 109 ? -12.131 8.355 -1.510 1.00 0.00 109 ARG A C 11
ATOM 20324 O O . ARG A 1 109 ? -12.622 9.116 -2.343 1.00 0.00 109 ARG A O 11
ATOM 20345 N N . VAL A 1 110 ? -11.046 8.623 -0.798 1.00 0.00 110 VAL A N 11
ATOM 20346 C CA . VAL A 1 110 ? -10.336 9.880 -0.959 1.00 0.00 110 VAL A CA 11
ATOM 20347 C C . VAL A 1 110 ? -10.064 10.121 -2.445 1.00 0.00 110 VAL A C 11
ATOM 20348 O O . VAL A 1 110 ? -10.370 11.189 -2.971 1.00 0.00 110 VAL A O 11
ATOM 20361 N N . ALA A 1 111 ? -9.492 9.108 -3.081 1.00 0.00 111 ALA A N 11
ATOM 20362 C CA . ALA A 1 111 ? -9.175 9.196 -4.496 1.00 0.00 111 ALA A CA 11
ATOM 20363 C C . ALA A 1 111 ? -10.419 9.644 -5.266 1.00 0.00 111 ALA A C 11
ATOM 20364 O O . ALA A 1 111 ? -10.309 10.278 -6.314 1.00 0.00 111 ALA A O 11
ATOM 20371 N N . GLY A 1 112 ? -11.573 9.297 -4.715 1.00 0.00 112 GLY A N 11
ATOM 20372 C CA . GLY A 1 112 ? -12.836 9.655 -5.337 1.00 0.00 112 GLY A CA 11
ATOM 20373 C C . GLY A 1 112 ? -13.768 10.337 -4.333 1.00 0.00 112 GLY A C 11
ATOM 20374 O O . GLY A 1 112 ? -14.914 9.924 -4.164 1.00 0.00 112 GLY A O 11
ATOM 20378 N N . SER A 1 113 ? -13.241 11.371 -3.693 1.00 0.00 113 SER A N 11
ATOM 20379 C CA . SER A 1 113 ? -14.011 12.114 -2.710 1.00 0.00 113 SER A CA 11
ATOM 20380 C C . SER A 1 113 ? -15.232 12.752 -3.375 1.00 0.00 113 SER A C 11
ATOM 20381 O O . SER A 1 113 ? -15.093 13.659 -4.194 1.00 0.00 113 SER A O 11
ATOM 20389 N N . GLY A 1 114 ? -16.400 12.253 -2.999 1.00 0.00 114 GLY A N 11
ATOM 20390 C CA . GLY A 1 114 ? -17.644 12.763 -3.549 1.00 0.00 114 GLY A CA 11
ATOM 20391 C C . GLY A 1 114 ? -17.632 12.706 -5.078 1.00 0.00 114 GLY A C 11
ATOM 20392 O O . GLY A 1 114 ? -16.732 12.115 -5.673 1.00 0.00 114 GLY A O 11
ATOM 20396 N N . PRO A 1 115 ? -18.668 13.344 -5.685 1.00 0.00 115 PRO A N 11
ATOM 20397 C CA . PRO A 1 115 ? -18.785 13.371 -7.133 1.00 0.00 115 PRO A CA 11
ATOM 20398 C C . PRO A 1 115 ? -17.778 14.348 -7.746 1.00 0.00 115 PRO A C 11
ATOM 20399 O O . PRO A 1 115 ? -17.278 15.240 -7.062 1.00 0.00 115 PRO A O 11
ATOM 20410 N N . SER A 1 116 ? -17.512 14.146 -9.028 1.00 0.00 116 SER A N 11
ATOM 20411 C CA . SER A 1 116 ? -16.574 14.997 -9.741 1.00 0.00 116 SER A CA 11
ATOM 20412 C C . SER A 1 116 ? -17.240 16.328 -10.094 1.00 0.00 116 SER A C 11
ATOM 20413 O O . SER A 1 116 ? -16.765 17.390 -9.694 1.00 0.00 116 SER A O 11
ATOM 20421 N N . SER A 1 117 ? -18.331 16.228 -10.839 1.00 0.00 117 SER A N 11
ATOM 20422 C CA . SER A 1 117 ? -19.068 17.412 -11.250 1.00 0.00 117 SER A CA 11
ATOM 20423 C C . SER A 1 117 ? -18.094 18.519 -11.656 1.00 0.00 117 SER A C 11
ATOM 20424 O O . SER A 1 117 ? -17.711 19.348 -10.832 1.00 0.00 117 SER A O 11
ATOM 20432 N N . GLY A 1 118 ? -17.720 18.497 -12.927 1.00 0.00 118 GLY A N 11
ATOM 20433 C CA . GLY A 1 118 ? -16.798 19.489 -13.453 1.00 0.00 118 GLY A CA 11
ATOM 20434 C C . GLY A 1 118 ? -16.403 19.162 -14.895 1.00 0.00 118 GLY A C 11
ATOM 20435 O O . GLY A 1 118 ? -15.437 19.713 -15.419 1.00 0.00 118 GLY A O 11
ATOM 20439 N N . GLY A 1 1 ? -19.935 12.045 7.069 1.00 0.00 1 GLY A N 12
ATOM 20440 C CA . GLY A 1 1 ? -19.719 13.319 7.735 1.00 0.00 1 GLY A CA 12
ATOM 20441 C C . GLY A 1 1 ? -18.567 13.224 8.738 1.00 0.00 1 GLY A C 12
ATOM 20442 O O . GLY A 1 1 ? -18.707 12.609 9.793 1.00 0.00 1 GLY A O 12
ATOM 20446 N N . SER A 1 2 ? -17.455 13.844 8.372 1.00 0.00 2 SER A N 12
ATOM 20447 C CA . SER A 1 2 ? -16.279 13.838 9.226 1.00 0.00 2 SER A CA 12
ATOM 20448 C C . SER A 1 2 ? -15.902 15.271 9.607 1.00 0.00 2 SER A C 12
ATOM 20449 O O . SER A 1 2 ? -15.798 15.596 10.789 1.00 0.00 2 SER A O 12
ATOM 20457 N N . SER A 1 3 ? -15.707 16.089 8.584 1.00 0.00 3 SER A N 12
ATOM 20458 C CA . SER A 1 3 ? -15.343 17.480 8.797 1.00 0.00 3 SER A CA 12
ATOM 20459 C C . SER A 1 3 ? -13.981 17.565 9.488 1.00 0.00 3 SER A C 12
ATOM 20460 O O . SER A 1 3 ? -13.826 17.109 10.620 1.00 0.00 3 SER A O 12
ATOM 20468 N N . GLY A 1 4 ? -13.028 18.151 8.778 1.00 0.00 4 GLY A N 12
ATOM 20469 C CA . GLY A 1 4 ? -11.684 18.301 9.309 1.00 0.00 4 GLY A CA 12
ATOM 20470 C C . GLY A 1 4 ? -10.944 16.962 9.315 1.00 0.00 4 GLY A C 12
ATOM 20471 O O . GLY A 1 4 ? -11.557 15.909 9.146 1.00 0.00 4 GLY A O 12
ATOM 20475 N N . SER A 1 5 ? -9.636 17.045 9.511 1.00 0.00 5 SER A N 12
ATOM 20476 C CA . SER A 1 5 ? -8.806 15.853 9.542 1.00 0.00 5 SER A CA 12
ATOM 20477 C C . SER A 1 5 ? -7.406 16.203 10.051 1.00 0.00 5 SER A C 12
ATOM 20478 O O . SER A 1 5 ? -6.484 16.391 9.259 1.00 0.00 5 SER A O 12
ATOM 20486 N N . SER A 1 6 ? -7.292 16.279 11.368 1.00 0.00 6 SER A N 12
ATOM 20487 C CA . SER A 1 6 ? -6.020 16.603 11.992 1.00 0.00 6 SER A CA 12
ATOM 20488 C C . SER A 1 6 ? -5.109 15.373 11.991 1.00 0.00 6 SER A C 12
ATOM 20489 O O . SER A 1 6 ? -3.907 15.488 11.761 1.00 0.00 6 SER A O 12
ATOM 20497 N N . GLY A 1 7 ? -5.718 14.226 12.252 1.00 0.00 7 GLY A N 12
ATOM 20498 C CA . GLY A 1 7 ? -4.976 12.976 12.284 1.00 0.00 7 GLY A CA 12
ATOM 20499 C C . GLY A 1 7 ? -5.246 12.146 11.027 1.00 0.00 7 GLY A C 12
ATOM 20500 O O . GLY A 1 7 ? -5.873 12.626 10.085 1.00 0.00 7 GLY A O 12
ATOM 20504 N N . PRO A 1 8 ? -4.745 10.882 11.055 1.00 0.00 8 PRO A N 12
ATOM 20505 C CA . PRO A 1 8 ? -4.925 9.981 9.930 1.00 0.00 8 PRO A CA 12
ATOM 20506 C C . PRO A 1 8 ? -6.358 9.449 9.878 1.00 0.00 8 PRO A C 12
ATOM 20507 O O . PRO A 1 8 ? -7.230 9.930 10.600 1.00 0.00 8 PRO A O 12
ATOM 20518 N N . ILE A 1 9 ? -6.558 8.462 9.016 1.00 0.00 9 ILE A N 12
ATOM 20519 C CA . ILE A 1 9 ? -7.871 7.859 8.860 1.00 0.00 9 ILE A CA 12
ATOM 20520 C C . ILE A 1 9 ? -7.782 6.365 9.175 1.00 0.00 9 ILE A C 12
ATOM 20521 O O . ILE A 1 9 ? -8.402 5.889 10.125 1.00 0.00 9 ILE A O 12
ATOM 20537 N N . LYS A 1 10 ? -7.006 5.666 8.360 1.00 0.00 10 LYS A N 12
ATOM 20538 C CA . LYS A 1 10 ? -6.828 4.235 8.540 1.00 0.00 10 LYS A CA 12
ATOM 20539 C C . LYS A 1 10 ? -5.334 3.921 8.650 1.00 0.00 10 LYS A C 12
ATOM 20540 O O . LYS A 1 10 ? -4.517 4.520 7.953 1.00 0.00 10 LYS A O 12
ATOM 20559 N N . MET A 1 11 ? -5.023 2.982 9.532 1.00 0.00 11 MET A N 12
ATOM 20560 C CA . MET A 1 11 ? -3.642 2.582 9.742 1.00 0.00 11 MET A CA 12
ATOM 20561 C C . MET A 1 11 ? -3.533 1.067 9.927 1.00 0.00 11 MET A C 12
ATOM 20562 O O . MET A 1 11 ? -4.390 0.451 10.559 1.00 0.00 11 MET A O 12
ATOM 20576 N N . GLY A 1 12 ? -2.471 0.510 9.364 1.00 0.00 12 GLY A N 12
ATOM 20577 C CA . GLY A 1 12 ? -2.239 -0.922 9.458 1.00 0.00 12 GLY A CA 12
ATOM 20578 C C . GLY A 1 12 ? -0.935 -1.313 8.758 1.00 0.00 12 GLY A C 12
ATOM 20579 O O . GLY A 1 12 ? -0.297 -0.479 8.117 1.00 0.00 12 GLY A O 12
ATOM 20583 N N . TRP A 1 13 ? -0.580 -2.580 8.905 1.00 0.00 13 TRP A N 12
ATOM 20584 C CA . TRP A 1 13 ? 0.636 -3.092 8.295 1.00 0.00 13 TRP A CA 12
ATOM 20585 C C . TRP A 1 13 ? 0.249 -3.811 7.001 1.00 0.00 13 TRP A C 12
ATOM 20586 O O . TRP A 1 13 ? -0.474 -4.806 7.032 1.00 0.00 13 TRP A O 12
ATOM 20607 N N . LEU A 1 14 ? 0.747 -3.279 5.894 1.00 0.00 14 LEU A N 12
ATOM 20608 C CA . LEU A 1 14 ? 0.463 -3.858 4.592 1.00 0.00 14 LEU A CA 12
ATOM 20609 C C . LEU A 1 14 ? 1.769 -4.339 3.956 1.00 0.00 14 LEU A C 12
ATOM 20610 O O . LEU A 1 14 ? 2.834 -3.785 4.224 1.00 0.00 14 LEU A O 12
ATOM 20626 N N . LYS A 1 15 ? 1.643 -5.364 3.126 1.00 0.00 15 LYS A N 12
ATOM 20627 C CA . LYS A 1 15 ? 2.800 -5.925 2.450 1.00 0.00 15 LYS A CA 12
ATOM 20628 C C . LYS A 1 15 ? 2.967 -5.249 1.087 1.00 0.00 15 LYS A C 12
ATOM 20629 O O . LYS A 1 15 ? 2.083 -5.334 0.236 1.00 0.00 15 LYS A O 12
ATOM 20648 N N . LYS A 1 16 ? 4.106 -4.593 0.923 1.00 0.00 16 LYS A N 12
ATOM 20649 C CA . LYS A 1 16 ? 4.400 -3.903 -0.321 1.00 0.00 16 LYS A CA 12
ATOM 20650 C C . LYS A 1 16 ? 5.411 -4.721 -1.126 1.00 0.00 16 LYS A C 12
ATOM 20651 O O . LYS A 1 16 ? 6.464 -5.094 -0.611 1.00 0.00 16 LYS A O 12
ATOM 20670 N N . GLN A 1 17 ? 5.057 -4.975 -2.377 1.00 0.00 17 GLN A N 12
ATOM 20671 C CA . GLN A 1 17 ? 5.920 -5.742 -3.259 1.00 0.00 17 GLN A CA 12
ATOM 20672 C C . GLN A 1 17 ? 7.270 -5.040 -3.422 1.00 0.00 17 GLN A C 12
ATOM 20673 O O . GLN A 1 17 ? 7.322 -3.856 -3.750 1.00 0.00 17 GLN A O 12
ATOM 20687 N N . ARG A 1 18 ? 8.329 -5.801 -3.185 1.00 0.00 18 ARG A N 12
ATOM 20688 C CA . ARG A 1 18 ? 9.675 -5.267 -3.302 1.00 0.00 18 ARG A CA 12
ATOM 20689 C C . ARG A 1 18 ? 10.124 -5.273 -4.764 1.00 0.00 18 ARG A C 12
ATOM 20690 O O . ARG A 1 18 ? 9.489 -5.902 -5.609 1.00 0.00 18 ARG A O 12
ATOM 20711 N N . SER A 1 19 ? 11.215 -4.566 -5.018 1.00 0.00 19 SER A N 12
ATOM 20712 C CA . SER A 1 19 ? 11.756 -4.482 -6.364 1.00 0.00 19 SER A CA 12
ATOM 20713 C C . SER A 1 19 ? 12.869 -5.516 -6.546 1.00 0.00 19 SER A C 12
ATOM 20714 O O . SER A 1 19 ? 13.615 -5.801 -5.610 1.00 0.00 19 SER A O 12
ATOM 20722 N N . ILE A 1 20 ? 12.947 -6.049 -7.756 1.00 0.00 20 ILE A N 12
ATOM 20723 C CA . ILE A 1 20 ? 13.956 -7.045 -8.073 1.00 0.00 20 ILE A CA 12
ATOM 20724 C C . ILE A 1 20 ? 13.616 -8.354 -7.358 1.00 0.00 20 ILE A C 12
ATOM 20725 O O . ILE A 1 20 ? 13.138 -9.300 -7.983 1.00 0.00 20 ILE A O 12
ATOM 20741 N N . VAL A 1 21 ? 13.876 -8.367 -6.059 1.00 0.00 21 VAL A N 12
ATOM 20742 C CA . VAL A 1 21 ? 13.603 -9.545 -5.253 1.00 0.00 21 VAL A CA 12
ATOM 20743 C C . VAL A 1 21 ? 12.118 -9.897 -5.358 1.00 0.00 21 VAL A C 12
ATOM 20744 O O . VAL A 1 21 ? 11.715 -11.010 -5.025 1.00 0.00 21 VAL A O 12
ATOM 20757 N N . LYS A 1 22 ? 11.344 -8.927 -5.822 1.00 0.00 22 LYS A N 12
ATOM 20758 C CA . LYS A 1 22 ? 9.912 -9.120 -5.975 1.00 0.00 22 LYS A CA 12
ATOM 20759 C C . LYS A 1 22 ? 9.383 -9.935 -4.793 1.00 0.00 22 LYS A C 12
ATOM 20760 O O . LYS A 1 22 ? 8.902 -11.053 -4.972 1.00 0.00 22 LYS A O 12
ATOM 20779 N N . ASN A 1 23 ? 9.489 -9.343 -3.613 1.00 0.00 23 ASN A N 12
ATOM 20780 C CA . ASN A 1 23 ? 9.027 -10.000 -2.402 1.00 0.00 23 ASN A CA 12
ATOM 20781 C C . ASN A 1 23 ? 7.976 -9.122 -1.719 1.00 0.00 23 ASN A C 12
ATOM 20782 O O . ASN A 1 23 ? 7.761 -7.980 -2.121 1.00 0.00 23 ASN A O 12
ATOM 20793 N N . TRP A 1 24 ? 7.350 -9.690 -0.699 1.00 0.00 24 TRP A N 12
ATOM 20794 C CA . TRP A 1 24 ? 6.327 -8.973 0.044 1.00 0.00 24 TRP A CA 12
ATOM 20795 C C . TRP A 1 24 ? 6.957 -8.457 1.339 1.00 0.00 24 TRP A C 12
ATOM 20796 O O . TRP A 1 24 ? 7.143 -9.217 2.288 1.00 0.00 24 TRP A O 12
ATOM 20817 N N . GLN A 1 25 ? 7.267 -7.169 1.337 1.00 0.00 25 GLN A N 12
ATOM 20818 C CA . GLN A 1 25 ? 7.872 -6.543 2.500 1.00 0.00 25 GLN A CA 12
ATOM 20819 C C . GLN A 1 25 ? 6.796 -5.893 3.373 1.00 0.00 25 GLN A C 12
ATOM 20820 O O . GLN A 1 25 ? 6.105 -4.977 2.932 1.00 0.00 25 GLN A O 12
ATOM 20834 N N . GLN A 1 26 ? 6.689 -6.394 4.595 1.00 0.00 26 GLN A N 12
ATOM 20835 C CA . GLN A 1 26 ? 5.709 -5.873 5.534 1.00 0.00 26 GLN A CA 12
ATOM 20836 C C . GLN A 1 26 ? 6.090 -4.456 5.967 1.00 0.00 26 GLN A C 12
ATOM 20837 O O . GLN A 1 26 ? 7.181 -4.234 6.489 1.00 0.00 26 GLN A O 12
ATOM 20851 N N . ARG A 1 27 ? 5.168 -3.533 5.734 1.00 0.00 27 ARG A N 12
ATOM 20852 C CA . ARG A 1 27 ? 5.393 -2.143 6.093 1.00 0.00 27 ARG A CA 12
ATOM 20853 C C . ARG A 1 27 ? 4.156 -1.566 6.784 1.00 0.00 27 ARG A C 12
ATOM 20854 O O . ARG A 1 27 ? 3.047 -2.064 6.596 1.00 0.00 27 ARG A O 12
ATOM 20875 N N . TYR A 1 28 ? 4.388 -0.525 7.570 1.00 0.00 28 TYR A N 12
ATOM 20876 C CA . TYR A 1 28 ? 3.306 0.124 8.291 1.00 0.00 28 TYR A CA 12
ATOM 20877 C C . TYR A 1 28 ? 2.733 1.291 7.484 1.00 0.00 28 TYR A C 12
ATOM 20878 O O . TYR A 1 28 ? 3.315 2.374 7.454 1.00 0.00 28 TYR A O 12
ATOM 20896 N N . PHE A 1 29 ? 1.599 1.030 6.849 1.00 0.00 29 PHE A N 12
ATOM 20897 C CA . PHE A 1 29 ? 0.942 2.046 6.045 1.00 0.00 29 PHE A CA 12
ATOM 20898 C C . PHE A 1 29 ? -0.042 2.861 6.887 1.00 0.00 29 PHE A C 12
ATOM 20899 O O . PHE A 1 29 ? -0.725 2.315 7.752 1.00 0.00 29 PHE A O 12
ATOM 20916 N N . VAL A 1 30 ? -0.083 4.154 6.604 1.00 0.00 30 VAL A N 12
ATOM 20917 C CA . VAL A 1 30 ? -0.972 5.050 7.324 1.00 0.00 30 VAL A CA 12
ATOM 20918 C C . VAL A 1 30 ? -1.670 5.979 6.329 1.00 0.00 30 VAL A C 12
ATOM 20919 O O . VAL A 1 30 ? -1.081 6.373 5.324 1.00 0.00 30 VAL A O 12
ATOM 20932 N N . LEU A 1 31 ? -2.916 6.301 6.643 1.00 0.00 31 LEU A N 12
ATOM 20933 C CA . LEU A 1 31 ? -3.701 7.175 5.788 1.00 0.00 31 LEU A CA 12
ATOM 20934 C C . LEU A 1 31 ? -3.882 8.528 6.479 1.00 0.00 31 LEU A C 12
ATOM 20935 O O . LEU A 1 31 ? -4.563 8.622 7.499 1.00 0.00 31 LEU A O 12
ATOM 20951 N N . ARG A 1 32 ? -3.261 9.542 5.896 1.00 0.00 32 ARG A N 12
ATOM 20952 C CA . ARG A 1 32 ? -3.345 10.886 6.442 1.00 0.00 32 ARG A CA 12
ATOM 20953 C C . ARG A 1 32 ? -3.815 11.868 5.368 1.00 0.00 32 ARG A C 12
ATOM 20954 O O . ARG A 1 32 ? -3.238 11.929 4.283 1.00 0.00 32 ARG A O 12
ATOM 20975 N N . ALA A 1 33 ? -4.857 12.612 5.706 1.00 0.00 33 ALA A N 12
ATOM 20976 C CA . ALA A 1 33 ? -5.411 13.589 4.784 1.00 0.00 33 ALA A CA 12
ATOM 20977 C C . ALA A 1 33 ? -5.604 12.937 3.413 1.00 0.00 33 ALA A C 12
ATOM 20978 O O . ALA A 1 33 ? -6.042 11.791 3.323 1.00 0.00 33 ALA A O 12
ATOM 20985 N N . GLN A 1 34 ? -5.267 13.695 2.380 1.00 0.00 34 GLN A N 12
ATOM 20986 C CA . GLN A 1 34 ? -5.398 13.205 1.018 1.00 0.00 34 GLN A CA 12
ATOM 20987 C C . GLN A 1 34 ? -4.051 12.690 0.508 1.00 0.00 34 GLN A C 12
ATOM 20988 O O . GLN A 1 34 ? -3.657 12.983 -0.620 1.00 0.00 34 GLN A O 12
ATOM 21002 N N . GLN A 1 35 ? -3.380 11.932 1.363 1.00 0.00 35 GLN A N 12
ATOM 21003 C CA . GLN A 1 35 ? -2.086 11.374 1.013 1.00 0.00 35 GLN A CA 12
ATOM 21004 C C . GLN A 1 35 ? -1.858 10.055 1.754 1.00 0.00 35 GLN A C 12
ATOM 21005 O O . GLN A 1 35 ? -2.149 9.950 2.945 1.00 0.00 35 GLN A O 12
ATOM 21019 N N . LEU A 1 36 ? -1.340 9.082 1.020 1.00 0.00 36 LEU A N 12
ATOM 21020 C CA . LEU A 1 36 ? -1.070 7.774 1.593 1.00 0.00 36 LEU A CA 12
ATOM 21021 C C . LEU A 1 36 ? 0.420 7.664 1.923 1.00 0.00 36 LEU A C 12
ATOM 21022 O O . LEU A 1 36 ? 1.268 7.860 1.053 1.00 0.00 36 LEU A O 12
ATOM 21038 N N . TYR A 1 37 ? 0.693 7.351 3.181 1.00 0.00 37 TYR A N 12
ATOM 21039 C CA . TYR A 1 37 ? 2.066 7.212 3.636 1.00 0.00 37 TYR A CA 12
ATOM 21040 C C . TYR A 1 37 ? 2.330 5.800 4.161 1.00 0.00 37 TYR A C 12
ATOM 21041 O O . TYR A 1 37 ? 1.394 5.045 4.419 1.00 0.00 37 TYR A O 12
ATOM 21059 N N . TYR A 1 38 ? 3.609 5.485 4.304 1.00 0.00 38 TYR A N 12
ATOM 21060 C CA . TYR A 1 38 ? 4.008 4.177 4.794 1.00 0.00 38 TYR A CA 12
ATOM 21061 C C . TYR A 1 38 ? 5.436 4.208 5.343 1.00 0.00 38 TYR A C 12
ATOM 21062 O O . TYR A 1 38 ? 6.354 4.670 4.667 1.00 0.00 38 TYR A O 12
ATOM 21080 N N . TYR A 1 39 ? 5.579 3.711 6.562 1.00 0.00 39 TYR A N 12
ATOM 21081 C CA . TYR A 1 39 ? 6.879 3.677 7.209 1.00 0.00 39 TYR A CA 12
ATOM 21082 C C . TYR A 1 39 ? 7.373 2.238 7.373 1.00 0.00 39 TYR A C 12
ATOM 21083 O O . TYR A 1 39 ? 6.604 1.292 7.207 1.00 0.00 39 TYR A O 12
ATOM 21101 N N . LYS A 1 40 ? 8.652 2.117 7.696 1.00 0.00 40 LYS A N 12
ATOM 21102 C CA . LYS A 1 40 ? 9.256 0.810 7.884 1.00 0.00 40 LYS A CA 12
ATOM 21103 C C . LYS A 1 40 ? 8.646 0.143 9.118 1.00 0.00 40 LYS A C 12
ATOM 21104 O O . LYS A 1 40 ? 8.377 -1.058 9.110 1.00 0.00 40 LYS A O 12
ATOM 21123 N N . ASP A 1 41 ? 8.445 0.950 10.149 1.00 0.00 41 ASP A N 12
ATOM 21124 C CA . ASP A 1 41 ? 7.871 0.453 11.388 1.00 0.00 41 ASP A CA 12
ATOM 21125 C C . ASP A 1 41 ? 7.174 1.602 12.119 1.00 0.00 41 ASP A C 12
ATOM 21126 O O . ASP A 1 41 ? 7.090 2.713 11.599 1.00 0.00 41 ASP A O 12
ATOM 21135 N N . GLU A 1 42 ? 6.693 1.295 13.315 1.00 0.00 42 GLU A N 12
ATOM 21136 C CA . GLU A 1 42 ? 6.007 2.288 14.123 1.00 0.00 42 GLU A CA 12
ATOM 21137 C C . GLU A 1 42 ? 7.007 3.041 15.002 1.00 0.00 42 GLU A C 12
ATOM 21138 O O . GLU A 1 42 ? 6.706 3.373 16.147 1.00 0.00 42 GLU A O 12
ATOM 21150 N N . GLU A 1 43 ? 8.177 3.289 14.432 1.00 0.00 43 GLU A N 12
ATOM 21151 C CA . GLU A 1 43 ? 9.224 3.997 15.149 1.00 0.00 43 GLU A CA 12
ATOM 21152 C C . GLU A 1 43 ? 9.920 4.996 14.222 1.00 0.00 43 GLU A C 12
ATOM 21153 O O . GLU A 1 43 ? 11.129 5.202 14.320 1.00 0.00 43 GLU A O 12
ATOM 21165 N N . ASP A 1 44 ? 9.127 5.592 13.344 1.00 0.00 44 ASP A N 12
ATOM 21166 C CA . ASP A 1 44 ? 9.651 6.565 12.401 1.00 0.00 44 ASP A CA 12
ATOM 21167 C C . ASP A 1 44 ? 8.835 7.855 12.499 1.00 0.00 44 ASP A C 12
ATOM 21168 O O . ASP A 1 44 ? 7.677 7.831 12.912 1.00 0.00 44 ASP A O 12
ATOM 21177 N N . THR A 1 45 ? 9.472 8.951 12.113 1.00 0.00 45 THR A N 12
ATOM 21178 C CA . THR A 1 45 ? 8.819 10.249 12.152 1.00 0.00 45 THR A CA 12
ATOM 21179 C C . THR A 1 45 ? 8.641 10.799 10.736 1.00 0.00 45 THR A C 12
ATOM 21180 O O . THR A 1 45 ? 7.986 11.822 10.542 1.00 0.00 45 THR A O 12
ATOM 21191 N N . LYS A 1 46 ? 9.236 10.097 9.783 1.00 0.00 46 LYS A N 12
ATOM 21192 C CA . LYS A 1 46 ? 9.152 10.503 8.391 1.00 0.00 46 LYS A CA 12
ATOM 21193 C C . LYS A 1 46 ? 8.692 9.314 7.544 1.00 0.00 46 LYS A C 12
ATOM 21194 O O . LYS A 1 46 ? 9.112 8.181 7.779 1.00 0.00 46 LYS A O 12
ATOM 21213 N N . PRO A 1 47 ? 7.814 9.620 6.552 1.00 0.00 47 PRO A N 12
ATOM 21214 C CA . PRO A 1 47 ? 7.294 8.590 5.669 1.00 0.00 47 PRO A CA 12
ATOM 21215 C C . PRO A 1 47 ? 8.349 8.156 4.650 1.00 0.00 47 PRO A C 12
ATOM 21216 O O . PRO A 1 47 ? 9.356 8.838 4.465 1.00 0.00 47 PRO A O 12
ATOM 21227 N N . GLN A 1 48 ? 8.081 7.025 4.014 1.00 0.00 48 GLN A N 12
ATOM 21228 C CA . GLN A 1 48 ? 8.995 6.493 3.017 1.00 0.00 48 GLN A CA 12
ATOM 21229 C C . GLN A 1 48 ? 8.510 6.846 1.610 1.00 0.00 48 GLN A C 12
ATOM 21230 O O . GLN A 1 48 ? 9.273 7.368 0.799 1.00 0.00 48 GLN A O 12
ATOM 21244 N N . GLY A 1 49 ? 7.243 6.546 1.363 1.00 0.00 49 GLY A N 12
ATOM 21245 C CA . GLY A 1 49 ? 6.647 6.825 0.067 1.00 0.00 49 GLY A CA 12
ATOM 21246 C C . GLY A 1 49 ? 5.241 7.408 0.225 1.00 0.00 49 GLY A C 12
ATOM 21247 O O . GLY A 1 49 ? 4.401 6.835 0.917 1.00 0.00 49 GLY A O 12
ATOM 21251 N N . CYS A 1 50 ? 5.028 8.541 -0.429 1.00 0.00 50 CYS A N 12
ATOM 21252 C CA . CYS A 1 50 ? 3.739 9.208 -0.370 1.00 0.00 50 CYS A CA 12
ATOM 21253 C C . CYS A 1 50 ? 3.026 8.995 -1.707 1.00 0.00 50 CYS A C 12
ATOM 21254 O O . CYS A 1 50 ? 3.654 9.047 -2.764 1.00 0.00 50 CYS A O 12
ATOM 21262 N N . MET A 1 51 ? 1.726 8.759 -1.618 1.00 0.00 51 MET A N 12
ATOM 21263 C CA . MET A 1 51 ? 0.921 8.538 -2.807 1.00 0.00 51 MET A CA 12
ATOM 21264 C C . MET A 1 51 ? -0.322 9.430 -2.802 1.00 0.00 51 MET A C 12
ATOM 21265 O O . MET A 1 51 ? -1.191 9.285 -1.943 1.00 0.00 51 MET A O 12
ATOM 21279 N N . TYR A 1 52 ? -0.368 10.332 -3.771 1.00 0.00 52 TYR A N 12
ATOM 21280 C CA . TYR A 1 52 ? -1.491 11.247 -3.889 1.00 0.00 52 TYR A CA 12
ATOM 21281 C C . TYR A 1 52 ? -2.791 10.487 -4.164 1.00 0.00 52 TYR A C 12
ATOM 21282 O O . TYR A 1 52 ? -3.015 10.018 -5.278 1.00 0.00 52 TYR A O 12
ATOM 21300 N N . LEU A 1 53 ? -3.613 10.391 -3.129 1.00 0.00 53 LEU A N 12
ATOM 21301 C CA . LEU A 1 53 ? -4.884 9.696 -3.245 1.00 0.00 53 LEU A CA 12
ATOM 21302 C C . LEU A 1 53 ? -5.715 10.346 -4.353 1.00 0.00 53 LEU A C 12
ATOM 21303 O O . LEU A 1 53 ? -6.324 9.651 -5.165 1.00 0.00 53 LEU A O 12
ATOM 21319 N N . PRO A 1 54 ? -5.714 11.706 -4.351 1.00 0.00 54 PRO A N 12
ATOM 21320 C CA . PRO A 1 54 ? -6.461 12.457 -5.345 1.00 0.00 54 PRO A CA 12
ATOM 21321 C C . PRO A 1 54 ? -5.753 12.425 -6.702 1.00 0.00 54 PRO A C 12
ATOM 21322 O O . PRO A 1 54 ? -5.471 13.471 -7.284 1.00 0.00 54 PRO A O 12
ATOM 21333 N N . GLY A 1 55 ? -5.487 11.212 -7.165 1.00 0.00 55 GLY A N 12
ATOM 21334 C CA . GLY A 1 55 ? -4.818 11.030 -8.442 1.00 0.00 55 GLY A CA 12
ATOM 21335 C C . GLY A 1 55 ? -4.103 9.678 -8.498 1.00 0.00 55 GLY A C 12
ATOM 21336 O O . GLY A 1 55 ? -2.968 9.591 -8.965 1.00 0.00 55 GLY A O 12
ATOM 21340 N N . CYS A 1 56 ? -4.796 8.658 -8.016 1.00 0.00 56 CYS A N 12
ATOM 21341 C CA . CYS A 1 56 ? -4.242 7.315 -8.005 1.00 0.00 56 CYS A CA 12
ATOM 21342 C C . CYS A 1 56 ? -5.300 6.354 -8.551 1.00 0.00 56 CYS A C 12
ATOM 21343 O O . CYS A 1 56 ? -6.452 6.738 -8.743 1.00 0.00 56 CYS A O 12
ATOM 21351 N N . THR A 1 57 ? -4.870 5.122 -8.786 1.00 0.00 57 THR A N 12
ATOM 21352 C CA . THR A 1 57 ? -5.766 4.104 -9.306 1.00 0.00 57 THR A CA 12
ATOM 21353 C C . THR A 1 57 ? -5.601 2.799 -8.524 1.00 0.00 57 THR A C 12
ATOM 21354 O O . THR A 1 57 ? -4.581 2.123 -8.646 1.00 0.00 57 THR A O 12
ATOM 21365 N N . ILE A 1 58 ? -6.621 2.484 -7.739 1.00 0.00 58 ILE A N 12
ATOM 21366 C CA . ILE A 1 58 ? -6.602 1.273 -6.937 1.00 0.00 58 ILE A CA 12
ATOM 21367 C C . ILE A 1 58 ? -7.184 0.117 -7.754 1.00 0.00 58 ILE A C 12
ATOM 21368 O O . ILE A 1 58 ? -8.326 0.186 -8.207 1.00 0.00 58 ILE A O 12
ATOM 21384 N N . LYS A 1 59 ? -6.374 -0.918 -7.916 1.00 0.00 59 LYS A N 12
ATOM 21385 C CA . LYS A 1 59 ? -6.794 -2.087 -8.670 1.00 0.00 59 LYS A CA 12
ATOM 21386 C C . LYS A 1 59 ? -6.563 -3.342 -7.826 1.00 0.00 59 LYS A C 12
ATOM 21387 O O . LYS A 1 59 ? -5.657 -3.378 -6.996 1.00 0.00 59 LYS A O 12
ATOM 21406 N N . GLU A 1 60 ? -7.399 -4.341 -8.069 1.00 0.00 60 GLU A N 12
ATOM 21407 C CA . GLU A 1 60 ? -7.297 -5.595 -7.342 1.00 0.00 60 GLU A CA 12
ATOM 21408 C C . GLU A 1 60 ? -6.492 -6.614 -8.151 1.00 0.00 60 GLU A C 12
ATOM 21409 O O . GLU A 1 60 ? -7.064 -7.461 -8.835 1.00 0.00 60 GLU A O 12
ATOM 21421 N N . ILE A 1 61 ? -5.176 -6.498 -8.046 1.00 0.00 61 ILE A N 12
ATOM 21422 C CA . ILE A 1 61 ? -4.286 -7.399 -8.759 1.00 0.00 61 ILE A CA 12
ATOM 21423 C C . ILE A 1 61 ? -4.415 -8.806 -8.174 1.00 0.00 61 ILE A C 12
ATOM 21424 O O . ILE A 1 61 ? -3.823 -9.109 -7.139 1.00 0.00 61 ILE A O 12
ATOM 21440 N N . ALA A 1 62 ? -5.194 -9.629 -8.861 1.00 0.00 62 ALA A N 12
ATOM 21441 C CA . ALA A 1 62 ? -5.408 -10.998 -8.422 1.00 0.00 62 ALA A CA 12
ATOM 21442 C C . ALA A 1 62 ? -4.232 -11.865 -8.877 1.00 0.00 62 ALA A C 12
ATOM 21443 O O . ALA A 1 62 ? -3.579 -11.558 -9.873 1.00 0.00 62 ALA A O 12
ATOM 21450 N N . THR A 1 63 ? -3.998 -12.930 -8.125 1.00 0.00 63 THR A N 12
ATOM 21451 C CA .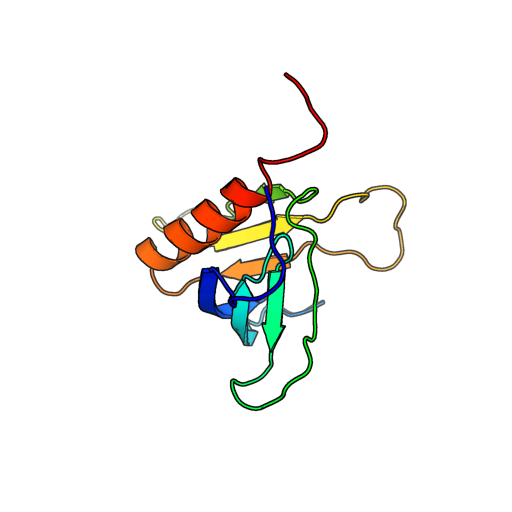 THR A 1 63 ? -2.913 -13.844 -8.438 1.00 0.00 63 THR A CA 12
ATOM 21452 C C . THR A 1 63 ? -3.123 -14.467 -9.819 1.00 0.00 63 THR A C 12
ATOM 21453 O O . THR A 1 63 ? -3.219 -13.756 -10.818 1.00 0.00 63 THR A O 12
ATOM 21464 N N . ASN A 1 64 ? -3.186 -15.791 -9.832 1.00 0.00 64 ASN A N 12
ATOM 21465 C CA . ASN A 1 64 ? -3.383 -16.519 -11.074 1.00 0.00 64 ASN A CA 12
ATOM 21466 C C . ASN A 1 64 ? -4.503 -15.855 -11.877 1.00 0.00 64 ASN A C 12
ATOM 21467 O O . ASN A 1 64 ? -5.318 -15.119 -11.323 1.00 0.00 64 ASN A O 12
ATOM 21478 N N . PRO A 1 65 ? -4.509 -16.147 -13.206 1.00 0.00 65 PRO A N 12
ATOM 21479 C CA . PRO A 1 65 ? -5.516 -15.587 -14.091 1.00 0.00 65 PRO A CA 12
ATOM 21480 C C . PRO A 1 65 ? -6.865 -16.283 -13.897 1.00 0.00 65 PRO A C 12
ATOM 21481 O O . PRO A 1 65 ? -7.909 -15.727 -14.235 1.00 0.00 65 PRO A O 12
ATOM 21492 N N . GLU A 1 66 ? -6.799 -17.489 -13.352 1.00 0.00 66 GLU A N 12
ATOM 21493 C CA . GLU A 1 66 ? -8.002 -18.267 -13.109 1.00 0.00 66 GLU A CA 12
ATOM 21494 C C . GLU A 1 66 ? -8.181 -18.512 -11.610 1.00 0.00 66 GLU A C 12
ATOM 21495 O O . GLU A 1 66 ? -8.371 -19.650 -11.182 1.00 0.00 66 GLU A O 12
ATOM 21507 N N . GLU A 1 67 ? -8.115 -17.427 -10.853 1.00 0.00 67 GLU A N 12
ATOM 21508 C CA . GLU A 1 67 ? -8.268 -17.511 -9.410 1.00 0.00 67 GLU A CA 12
ATOM 21509 C C . GLU A 1 67 ? -8.922 -16.237 -8.871 1.00 0.00 67 GLU A C 12
ATOM 21510 O O . GLU A 1 67 ? -8.759 -15.161 -9.444 1.00 0.00 67 GLU A O 12
ATOM 21522 N N . ALA A 1 68 ? -9.648 -16.401 -7.775 1.00 0.00 68 ALA A N 12
ATOM 21523 C CA . ALA A 1 68 ? -10.328 -15.278 -7.152 1.00 0.00 68 ALA A CA 12
ATOM 21524 C C . ALA A 1 68 ? -10.451 -15.532 -5.649 1.00 0.00 68 ALA A C 12
ATOM 21525 O O . ALA A 1 68 ? -11.409 -16.158 -5.197 1.00 0.00 68 ALA A O 12
ATOM 21532 N N . GLY A 1 69 ? -9.467 -15.034 -4.914 1.00 0.00 69 GLY A N 12
ATOM 21533 C CA . GLY A 1 69 ? -9.453 -15.199 -3.471 1.00 0.00 69 GLY A CA 12
ATOM 21534 C C . GLY A 1 69 ? -8.383 -14.314 -2.828 1.00 0.00 69 GLY A C 12
ATOM 21535 O O . GLY A 1 69 ? -8.687 -13.494 -1.964 1.00 0.00 69 GLY A O 12
ATOM 21539 N N . LYS A 1 70 ? -7.151 -14.512 -3.275 1.00 0.00 70 LYS A N 12
ATOM 21540 C CA . LYS A 1 70 ? -6.034 -13.742 -2.754 1.00 0.00 70 LYS A CA 12
ATOM 21541 C C . LYS A 1 70 ? -6.365 -12.251 -2.837 1.00 0.00 70 LYS A C 12
ATOM 21542 O O . LYS A 1 70 ? -6.538 -11.709 -3.927 1.00 0.00 70 LYS A O 12
ATOM 21561 N N . PHE A 1 71 ? -6.443 -11.629 -1.669 1.00 0.00 71 PHE A N 12
ATOM 21562 C CA . PHE A 1 71 ? -6.751 -10.211 -1.595 1.00 0.00 71 PHE A CA 12
ATOM 21563 C C . PHE A 1 71 ? -5.494 -9.366 -1.815 1.00 0.00 71 PHE A C 12
ATOM 21564 O O . PHE A 1 71 ? -4.728 -9.132 -0.882 1.00 0.00 71 PHE A O 12
ATOM 21581 N N . VAL A 1 72 ? -5.322 -8.930 -3.055 1.00 0.00 72 VAL A N 12
ATOM 21582 C CA . VAL A 1 72 ? -4.172 -8.116 -3.409 1.00 0.00 72 VAL A CA 12
ATOM 21583 C C . VAL A 1 72 ? -4.630 -6.947 -4.283 1.00 0.00 72 VAL A C 12
ATOM 21584 O O . VAL A 1 72 ? -5.510 -7.106 -5.128 1.00 0.00 72 VAL A O 12
ATOM 21597 N N . PHE A 1 73 ? -4.013 -5.798 -4.050 1.00 0.00 73 PHE A N 12
ATOM 21598 C CA . PHE A 1 73 ? -4.346 -4.602 -4.805 1.00 0.00 73 PHE A CA 12
ATOM 21599 C C . PHE A 1 73 ? -3.129 -3.688 -4.950 1.00 0.00 73 PHE A C 12
ATOM 21600 O O . PHE A 1 73 ? -2.339 -3.548 -4.017 1.00 0.00 73 PHE A O 12
ATOM 21617 N N . GLU A 1 74 ? -3.015 -3.088 -6.126 1.00 0.00 74 GLU A N 12
ATOM 21618 C CA . GLU A 1 74 ? -1.907 -2.190 -6.404 1.00 0.00 74 GLU A CA 12
ATOM 21619 C C . GLU A 1 74 ? -2.425 -0.778 -6.684 1.00 0.00 74 GLU A C 12
ATOM 21620 O O . GLU A 1 74 ? -3.499 -0.610 -7.259 1.00 0.00 74 GLU A O 12
ATOM 21632 N N . ILE A 1 75 ? -1.637 0.201 -6.264 1.00 0.00 75 ILE A N 12
ATOM 21633 C CA . ILE A 1 75 ? -2.003 1.593 -6.462 1.00 0.00 75 ILE A CA 12
ATOM 21634 C C . ILE A 1 75 ? -1.109 2.201 -7.544 1.00 0.00 75 ILE A C 12
ATOM 21635 O O . ILE A 1 75 ? 0.114 2.082 -7.485 1.00 0.00 75 ILE A O 12
ATOM 21651 N N . ILE A 1 76 ? -1.754 2.841 -8.509 1.00 0.00 76 ILE A N 12
ATOM 21652 C CA . ILE A 1 76 ? -1.033 3.468 -9.603 1.00 0.00 76 ILE A CA 12
ATOM 21653 C C . ILE A 1 76 ? -1.171 4.988 -9.494 1.00 0.00 76 ILE A C 12
ATOM 21654 O O . ILE A 1 76 ? -2.282 5.516 -9.495 1.00 0.00 76 ILE A O 12
ATOM 21670 N N . PRO A 1 77 ? 0.004 5.666 -9.401 1.00 0.00 77 PRO A N 12
ATOM 21671 C CA . PRO A 1 77 ? 0.025 7.115 -9.291 1.00 0.00 77 PRO A CA 12
ATOM 21672 C C . PRO A 1 77 ? -0.286 7.771 -10.638 1.00 0.00 77 PRO A C 12
ATOM 21673 O O . PRO A 1 77 ? 0.015 7.210 -11.690 1.00 0.00 77 PRO A O 12
ATOM 21684 N N . ALA A 1 78 ? -0.886 8.951 -10.561 1.00 0.00 78 ALA A N 12
ATOM 21685 C CA . ALA A 1 78 ? -1.241 9.689 -11.761 1.00 0.00 78 ALA A CA 12
ATOM 21686 C C . ALA A 1 78 ? -0.028 9.756 -12.691 1.00 0.00 78 ALA A C 12
ATOM 21687 O O . ALA A 1 78 ? 1.041 10.215 -12.292 1.00 0.00 78 ALA A O 12
ATOM 21694 N N . SER A 1 79 ? -0.235 9.291 -13.915 1.00 0.00 79 SER A N 12
ATOM 21695 C CA . SER A 1 79 ? 0.828 9.292 -14.905 1.00 0.00 79 SER A CA 12
ATOM 21696 C C . SER A 1 79 ? 2.002 8.442 -14.414 1.00 0.00 79 SER A C 12
ATOM 21697 O O . SER A 1 79 ? 3.034 8.977 -14.011 1.00 0.00 79 SER A O 12
ATOM 21705 N N . TRP A 1 80 ? 1.805 7.133 -14.463 1.00 0.00 80 TRP A N 12
ATOM 21706 C CA . TRP A 1 80 ? 2.835 6.205 -14.028 1.00 0.00 80 TRP A CA 12
ATOM 21707 C C . TRP A 1 80 ? 4.170 6.672 -14.611 1.00 0.00 80 TRP A C 12
ATOM 21708 O O . TRP A 1 80 ? 4.367 6.640 -15.825 1.00 0.00 80 TRP A O 12
ATOM 21729 N N . ASP A 1 81 ? 5.053 7.096 -13.719 1.00 0.00 81 ASP A N 12
ATOM 21730 C CA . ASP A 1 81 ? 6.364 7.570 -14.129 1.00 0.00 81 ASP A CA 12
ATOM 21731 C C . ASP A 1 81 ? 7.378 7.272 -13.023 1.00 0.00 81 ASP A C 12
ATOM 21732 O O . ASP A 1 81 ? 7.002 6.877 -11.920 1.00 0.00 81 ASP A O 12
ATOM 21741 N N . GLN A 1 82 ? 8.645 7.473 -13.356 1.00 0.00 82 GLN A N 12
ATOM 21742 C CA . GLN A 1 82 ? 9.716 7.232 -12.404 1.00 0.00 82 GLN A CA 12
ATOM 21743 C C . GLN A 1 82 ? 10.089 8.529 -11.684 1.00 0.00 82 GLN A C 12
ATOM 21744 O O . GLN A 1 82 ? 10.831 9.350 -12.220 1.00 0.00 82 GLN A O 12
ATOM 21758 N N . ASN A 1 83 ? 9.556 8.673 -10.479 1.00 0.00 83 ASN A N 12
ATOM 21759 C CA . ASN A 1 83 ? 9.823 9.857 -9.679 1.00 0.00 83 ASN A CA 12
ATOM 21760 C C . ASN A 1 83 ? 9.787 9.483 -8.196 1.00 0.00 83 ASN A C 12
ATOM 21761 O O . ASN A 1 83 ? 8.733 9.540 -7.564 1.00 0.00 83 ASN A O 12
ATOM 21772 N N . ARG A 1 84 ? 10.950 9.110 -7.684 1.00 0.00 84 ARG A N 12
ATOM 21773 C CA . ARG A 1 84 ? 11.065 8.727 -6.287 1.00 0.00 84 ARG A CA 12
ATOM 21774 C C . ARG A 1 84 ? 9.838 7.922 -5.855 1.00 0.00 84 ARG A C 12
ATOM 21775 O O . ARG A 1 84 ? 9.375 8.049 -4.722 1.00 0.00 84 ARG A O 12
ATOM 21796 N N . MET A 1 85 ? 9.345 7.112 -6.780 1.00 0.00 85 MET A N 12
ATOM 21797 C CA . MET A 1 85 ? 8.181 6.286 -6.509 1.00 0.00 85 MET A CA 12
ATOM 21798 C C . MET A 1 85 ? 8.151 5.062 -7.427 1.00 0.00 85 MET A C 12
ATOM 21799 O O . MET A 1 85 ? 7.543 5.097 -8.495 1.00 0.00 85 MET A O 12
ATOM 21813 N N . GLY A 1 86 ? 8.816 4.008 -6.976 1.00 0.00 86 GLY A N 12
ATOM 21814 C CA . GLY A 1 86 ? 8.873 2.775 -7.743 1.00 0.00 86 GLY A CA 12
ATOM 21815 C C . GLY A 1 86 ? 9.061 3.065 -9.233 1.00 0.00 86 GLY A C 12
ATOM 21816 O O . GLY A 1 86 ? 9.645 4.083 -9.603 1.00 0.00 86 GLY A O 12
ATOM 21820 N N . GLN A 1 87 ? 8.555 2.152 -10.049 1.00 0.00 87 GLN A N 12
ATOM 21821 C CA . GLN A 1 87 ? 8.660 2.297 -11.491 1.00 0.00 87 GLN A CA 12
ATOM 21822 C C . GLN A 1 87 ? 7.562 1.491 -12.187 1.00 0.00 87 GLN A C 12
ATOM 21823 O O . GLN A 1 87 ? 7.798 0.883 -13.230 1.00 0.00 87 GLN A O 12
ATOM 21837 N N . ASP A 1 88 ? 6.383 1.511 -11.581 1.00 0.00 88 ASP A N 12
ATOM 21838 C CA . ASP A 1 88 ? 5.248 0.789 -12.130 1.00 0.00 88 ASP A CA 12
ATOM 21839 C C . ASP A 1 88 ? 3.990 1.147 -11.336 1.00 0.00 88 ASP A C 12
ATOM 21840 O O . ASP A 1 88 ? 3.080 1.786 -11.862 1.00 0.00 88 ASP A O 12
ATOM 21849 N N . SER A 1 89 ? 3.979 0.721 -10.081 1.00 0.00 89 SER A N 12
ATOM 21850 C CA . SER A 1 89 ? 2.848 0.989 -9.210 1.00 0.00 89 SER A CA 12
ATOM 21851 C C . SER A 1 89 ? 3.160 0.517 -7.788 1.00 0.00 89 SER A C 12
ATOM 21852 O O . SER A 1 89 ? 4.258 0.036 -7.517 1.00 0.00 89 SER A O 12
ATOM 21860 N N . TYR A 1 90 ? 2.173 0.673 -6.917 1.00 0.00 90 TYR A N 12
ATOM 21861 C CA . TYR A 1 90 ? 2.329 0.269 -5.530 1.00 0.00 90 TYR A CA 12
ATOM 21862 C C . TYR A 1 90 ? 1.553 -1.019 -5.244 1.00 0.00 90 TYR A C 12
ATOM 21863 O O . TYR A 1 90 ? 0.380 -0.973 -4.877 1.00 0.00 90 TYR A O 12
ATOM 21881 N N . VAL A 1 91 ? 2.241 -2.137 -5.422 1.00 0.00 91 VAL A N 12
ATOM 21882 C CA . VAL A 1 91 ? 1.632 -3.435 -5.187 1.00 0.00 91 VAL A CA 12
ATOM 21883 C C . VAL A 1 91 ? 1.551 -3.691 -3.681 1.00 0.00 91 VAL A C 12
ATOM 21884 O O . VAL A 1 91 ? 2.553 -4.025 -3.050 1.00 0.00 91 VAL A O 12
ATOM 21897 N N . LEU A 1 92 ? 0.349 -3.525 -3.148 1.00 0.00 92 LEU A N 12
ATOM 21898 C CA . LEU A 1 92 ? 0.125 -3.734 -1.728 1.00 0.00 92 LEU A CA 12
ATOM 21899 C C . LEU A 1 92 ? -0.757 -4.968 -1.531 1.00 0.00 92 LEU A C 12
ATOM 21900 O O . LEU A 1 92 ? -1.618 -5.259 -2.360 1.00 0.00 92 LEU A O 12
ATOM 21916 N N . MET A 1 93 ? -0.511 -5.662 -0.429 1.00 0.00 93 MET A N 12
ATOM 21917 C CA . MET A 1 93 ? -1.272 -6.859 -0.113 1.00 0.00 93 MET A CA 12
ATOM 21918 C C . MET A 1 93 ? -1.736 -6.845 1.345 1.00 0.00 93 MET A C 12
ATOM 21919 O O . MET A 1 93 ? -1.004 -6.401 2.228 1.00 0.00 93 MET A O 12
ATOM 21933 N N . ALA A 1 94 ? -2.949 -7.336 1.551 1.00 0.00 94 ALA A N 12
ATOM 21934 C CA . ALA A 1 94 ? -3.519 -7.386 2.887 1.00 0.00 94 ALA A CA 12
ATOM 21935 C C . ALA A 1 94 ? -3.677 -8.846 3.315 1.00 0.00 94 ALA A C 12
ATOM 21936 O O . ALA A 1 94 ? -3.644 -9.749 2.480 1.00 0.00 94 ALA A O 12
ATOM 21943 N N . SER A 1 95 ? -3.844 -9.033 4.616 1.00 0.00 95 SER A N 12
ATOM 21944 C CA . SER A 1 95 ? -4.007 -10.368 5.166 1.00 0.00 95 SER A CA 12
ATOM 21945 C C . SER A 1 95 ? -5.452 -10.835 4.986 1.00 0.00 95 SER A C 12
ATOM 21946 O O . SER A 1 95 ? -5.701 -11.879 4.385 1.00 0.00 95 SER A O 12
ATOM 21954 N N . SER A 1 96 ? -6.368 -10.039 5.518 1.00 0.00 96 SER A N 12
ATOM 21955 C CA . SER A 1 96 ? -7.783 -10.358 5.424 1.00 0.00 96 SER A CA 12
ATOM 21956 C C . SER A 1 96 ? -8.471 -9.402 4.447 1.00 0.00 96 SER A C 12
ATOM 21957 O O . SER A 1 96 ? -8.014 -8.278 4.249 1.00 0.00 96 SER A O 12
ATOM 21965 N N . GLN A 1 97 ? -9.558 -9.885 3.863 1.00 0.00 97 GLN A N 12
ATOM 21966 C CA . GLN A 1 97 ? -10.313 -9.088 2.912 1.00 0.00 97 GLN A CA 12
ATOM 21967 C C . GLN A 1 97 ? -10.870 -7.836 3.594 1.00 0.00 97 GLN A C 12
ATOM 21968 O O . GLN A 1 97 ? -10.740 -6.730 3.070 1.00 0.00 97 GLN A O 12
ATOM 21982 N N . ALA A 1 98 ? -11.479 -8.052 4.750 1.00 0.00 98 ALA A N 12
ATOM 21983 C CA . ALA A 1 98 ? -12.056 -6.955 5.508 1.00 0.00 98 ALA A CA 12
ATOM 21984 C C . ALA A 1 98 ? -11.038 -5.818 5.608 1.00 0.00 98 ALA A C 12
ATOM 21985 O O . ALA A 1 98 ? -11.412 -4.648 5.673 1.00 0.00 98 ALA A O 12
ATOM 21992 N N . GLU A 1 99 ? -9.769 -6.201 5.616 1.00 0.00 99 GLU A N 12
ATOM 21993 C CA . GLU A 1 99 ? -8.694 -5.228 5.706 1.00 0.00 99 GLU A CA 12
ATOM 21994 C C . GLU A 1 99 ? -8.503 -4.522 4.362 1.00 0.00 99 GLU A C 12
ATOM 21995 O O . GLU A 1 99 ? -8.448 -3.295 4.304 1.00 0.00 99 GLU A O 12
ATOM 22007 N N . MET A 1 100 ? -8.407 -5.328 3.315 1.00 0.00 100 MET A N 12
ATOM 22008 C CA . MET A 1 100 ? -8.223 -4.796 1.976 1.00 0.00 100 MET A CA 12
ATOM 22009 C C . MET A 1 100 ? -9.417 -3.935 1.559 1.00 0.00 100 MET A C 12
ATOM 22010 O O . MET A 1 100 ? -9.251 -2.932 0.866 1.00 0.00 100 MET A O 12
ATOM 22024 N N . GLU A 1 101 ? -10.593 -4.358 1.999 1.00 0.00 101 GLU A N 12
ATOM 22025 C CA . GLU A 1 101 ? -11.814 -3.637 1.680 1.00 0.00 101 GLU A CA 12
ATOM 22026 C C . GLU A 1 101 ? -11.806 -2.259 2.345 1.00 0.00 101 GLU A C 12
ATOM 22027 O O . GLU A 1 101 ? -12.175 -1.264 1.723 1.00 0.00 101 GLU A O 12
ATOM 22039 N N . GLU A 1 102 ? -11.382 -2.245 3.600 1.00 0.00 102 GLU A N 12
ATOM 22040 C CA . GLU A 1 102 ? -11.321 -1.006 4.356 1.00 0.00 102 GLU A CA 12
ATOM 22041 C C . GLU A 1 102 ? -10.262 -0.074 3.763 1.00 0.00 102 GLU A C 12
ATOM 22042 O O . GLU A 1 102 ? -10.560 1.067 3.413 1.00 0.00 102 GLU A O 12
ATOM 22054 N N . TRP A 1 103 ? -9.048 -0.595 3.669 1.00 0.00 103 TRP A N 12
ATOM 22055 C CA . TRP A 1 103 ? -7.943 0.176 3.125 1.00 0.00 103 TRP A CA 12
ATOM 22056 C C . TRP A 1 103 ? -8.397 0.778 1.794 1.00 0.00 103 TRP A C 12
ATOM 22057 O O . TRP A 1 103 ? -8.327 1.991 1.601 1.00 0.00 103 TRP A O 12
ATOM 22078 N N . VAL A 1 104 ? -8.852 -0.097 0.909 1.00 0.00 104 VAL A N 12
ATOM 22079 C CA . VAL A 1 104 ? -9.318 0.333 -0.398 1.00 0.00 104 VAL A CA 12
ATOM 22080 C C . VAL A 1 104 ? -10.472 1.321 -0.224 1.00 0.00 104 VAL A C 12
ATOM 22081 O O . VAL A 1 104 ? -10.470 2.396 -0.823 1.00 0.00 104 VAL A O 12
ATOM 22094 N N . LYS A 1 105 ? -11.431 0.923 0.599 1.00 0.00 105 LYS A N 12
ATOM 22095 C CA . LYS A 1 105 ? -12.589 1.761 0.860 1.00 0.00 105 LYS A CA 12
ATOM 22096 C C . LYS A 1 105 ? -12.138 3.215 1.010 1.00 0.00 105 LYS A C 12
ATOM 22097 O O . LYS A 1 105 ? -12.547 4.079 0.236 1.00 0.00 105 LYS A O 12
ATOM 22116 N N . PHE A 1 106 ? -11.302 3.441 2.013 1.00 0.00 106 PHE A N 12
ATOM 22117 C CA . PHE A 1 106 ? -10.791 4.775 2.275 1.00 0.00 106 PHE A CA 12
ATOM 22118 C C . PHE A 1 106 ? -9.940 5.276 1.105 1.00 0.00 106 PHE A C 12
ATOM 22119 O O . PHE A 1 106 ? -10.188 6.356 0.571 1.00 0.00 106 PHE A O 12
ATOM 22136 N N . LEU A 1 107 ? -8.956 4.468 0.742 1.00 0.00 107 LEU A N 12
ATOM 22137 C CA . LEU A 1 107 ? -8.067 4.815 -0.354 1.00 0.00 107 LEU A CA 12
ATOM 22138 C C . LEU A 1 107 ? -8.895 5.345 -1.527 1.00 0.00 107 LEU A C 12
ATOM 22139 O O . LEU A 1 107 ? -8.846 6.534 -1.839 1.00 0.00 107 LEU A O 12
ATOM 22155 N N . ARG A 1 108 ? -9.636 4.437 -2.145 1.00 0.00 108 ARG A N 12
ATOM 22156 C CA . ARG A 1 108 ? -10.473 4.798 -3.276 1.00 0.00 108 ARG A CA 12
ATOM 22157 C C . ARG A 1 108 ? -11.332 6.017 -2.934 1.00 0.00 108 ARG A C 12
ATOM 22158 O O . ARG A 1 108 ? -11.336 7.004 -3.668 1.00 0.00 108 ARG A O 12
ATOM 22179 N N . ARG A 1 109 ? -12.038 5.908 -1.818 1.00 0.00 109 ARG A N 12
ATOM 22180 C CA . ARG A 1 109 ? -12.899 6.989 -1.369 1.00 0.00 109 ARG A CA 12
ATOM 22181 C C . ARG A 1 109 ? -12.202 8.338 -1.561 1.00 0.00 109 ARG A C 12
ATOM 22182 O O . ARG A 1 109 ? -12.591 9.125 -2.422 1.00 0.00 109 ARG A O 12
ATOM 22203 N N . VAL A 1 110 ? -11.184 8.563 -0.743 1.00 0.00 110 VAL A N 12
ATOM 22204 C CA . VAL A 1 110 ? -10.429 9.802 -0.812 1.00 0.00 110 VAL A CA 12
ATOM 22205 C C . VAL A 1 110 ? -10.099 10.113 -2.274 1.00 0.00 110 VAL A C 12
ATOM 22206 O O . VAL A 1 110 ? -10.371 11.212 -2.755 1.00 0.00 110 VAL A O 12
ATOM 22219 N N . ALA A 1 111 ? -9.518 9.126 -2.939 1.00 0.00 111 ALA A N 12
ATOM 22220 C CA . ALA A 1 111 ? -9.148 9.280 -4.336 1.00 0.00 111 ALA A CA 12
ATOM 22221 C C . ALA A 1 111 ? -10.364 9.763 -5.130 1.00 0.00 111 ALA A C 12
ATOM 22222 O O . ALA A 1 111 ? -10.222 10.525 -6.085 1.00 0.00 111 ALA A O 12
ATOM 22229 N N . GLY A 1 112 ? -11.530 9.300 -4.705 1.00 0.00 112 GLY A N 12
ATOM 22230 C CA . GLY A 1 112 ? -12.769 9.676 -5.365 1.00 0.00 112 GLY A CA 12
ATOM 22231 C C . GLY A 1 112 ? -12.929 11.197 -5.407 1.00 0.00 112 GLY A C 12
ATOM 22232 O O . GLY A 1 112 ? -13.125 11.775 -6.475 1.00 0.00 112 GLY A O 12
ATOM 22236 N N . SER A 1 113 ? -12.838 11.802 -4.232 1.00 0.00 113 SER A N 12
ATOM 22237 C CA . SER A 1 113 ? -12.969 13.245 -4.121 1.00 0.00 113 SER A CA 12
ATOM 22238 C C . SER A 1 113 ? -13.009 13.656 -2.648 1.00 0.00 113 SER A C 12
ATOM 22239 O O . SER A 1 113 ? -14.075 13.954 -2.111 1.00 0.00 113 SER A O 12
ATOM 22247 N N . GLY A 1 114 ? -11.834 13.657 -2.035 1.00 0.00 114 GLY A N 12
ATOM 22248 C CA . GLY A 1 114 ? -11.721 14.026 -0.635 1.00 0.00 114 GLY A CA 12
ATOM 22249 C C . GLY A 1 114 ? -12.811 13.350 0.200 1.00 0.00 114 GLY A C 12
ATOM 22250 O O . GLY A 1 114 ? -13.498 12.450 -0.281 1.00 0.00 114 GLY A O 12
ATOM 22254 N N . PRO A 1 115 ? -12.938 13.822 1.469 1.00 0.00 115 PRO A N 12
ATOM 22255 C CA . PRO A 1 115 ? -13.933 13.274 2.375 1.00 0.00 115 PRO A CA 12
ATOM 22256 C C . PRO A 1 115 ? -15.335 13.767 2.014 1.00 0.00 115 PRO A C 12
ATOM 22257 O O . PRO A 1 115 ? -15.506 14.910 1.595 1.00 0.00 115 PRO A O 12
ATOM 22268 N N . SER A 1 116 ? -16.303 12.879 2.189 1.00 0.00 116 SER A N 12
ATOM 22269 C CA . SER A 1 116 ? -17.686 13.210 1.887 1.00 0.00 116 SER A CA 12
ATOM 22270 C C . SER A 1 116 ? -18.100 14.472 2.645 1.00 0.00 116 SER A C 12
ATOM 22271 O O . SER A 1 116 ? -18.374 14.419 3.843 1.00 0.00 116 SER A O 12
ATOM 22279 N N . SER A 1 117 ? -18.133 15.578 1.916 1.00 0.00 117 SER A N 12
ATOM 22280 C CA . SER A 1 117 ? -18.509 16.852 2.505 1.00 0.00 117 SER A CA 12
ATOM 22281 C C . SER A 1 117 ? -19.893 17.271 2.007 1.00 0.00 117 SER A C 12
ATOM 22282 O O . SER A 1 117 ? -20.273 16.957 0.880 1.00 0.00 117 SER A O 12
ATOM 22290 N N . GLY A 1 118 ? -20.611 17.973 2.872 1.00 0.00 118 GLY A N 12
ATOM 22291 C CA . GLY A 1 118 ? -21.946 18.437 2.533 1.00 0.00 118 GLY A CA 12
ATOM 22292 C C . GLY A 1 118 ? -22.992 17.361 2.827 1.00 0.00 118 GLY A C 12
ATOM 22293 O O . GLY A 1 118 ? -23.534 16.749 1.908 1.00 0.00 118 GLY A O 12
ATOM 22297 N N . GLY A 1 1 ? -14.409 5.632 12.397 1.00 0.00 1 GLY A N 13
ATOM 22298 C CA . GLY A 1 1 ? -15.613 6.323 11.967 1.00 0.00 1 GLY A CA 13
ATOM 22299 C C . GLY A 1 1 ? -15.423 7.840 12.021 1.00 0.00 1 GLY A C 13
ATOM 22300 O O . GLY A 1 1 ? -14.317 8.338 11.821 1.00 0.00 1 GLY A O 13
ATOM 22304 N N . SER A 1 2 ? -16.520 8.532 12.292 1.00 0.00 2 SER A N 13
ATOM 22305 C CA . SER A 1 2 ? -16.489 9.982 12.375 1.00 0.00 2 SER A CA 13
ATOM 22306 C C . SER A 1 2 ? -16.365 10.584 10.974 1.00 0.00 2 SER A C 13
ATOM 22307 O O . SER A 1 2 ? -17.258 11.298 10.520 1.00 0.00 2 SER A O 13
ATOM 22315 N N . SER A 1 3 ? -15.251 10.274 10.327 1.00 0.00 3 SER A N 13
ATOM 22316 C CA . SER A 1 3 ? -15.000 10.775 8.987 1.00 0.00 3 SER A CA 13
ATOM 22317 C C . SER A 1 3 ? -14.995 12.305 8.993 1.00 0.00 3 SER A C 13
ATOM 22318 O O . SER A 1 3 ? -16.048 12.933 8.902 1.00 0.00 3 SER A O 13
ATOM 22326 N N . GLY A 1 4 ? -13.796 12.860 9.101 1.00 0.00 4 GLY A N 13
ATOM 22327 C CA . GLY A 1 4 ? -13.640 14.305 9.119 1.00 0.00 4 GLY A CA 13
ATOM 22328 C C . GLY A 1 4 ? -13.083 14.779 10.463 1.00 0.00 4 GLY A C 13
ATOM 22329 O O . GLY A 1 4 ? -13.790 15.417 11.242 1.00 0.00 4 GLY A O 13
ATOM 22333 N N . SER A 1 5 ? -11.821 14.448 10.694 1.00 0.00 5 SER A N 13
ATOM 22334 C CA . SER A 1 5 ? -11.161 14.831 11.930 1.00 0.00 5 SER A CA 13
ATOM 22335 C C . SER A 1 5 ? -9.644 14.840 11.733 1.00 0.00 5 SER A C 13
ATOM 22336 O O . SER A 1 5 ? -9.129 14.191 10.823 1.00 0.00 5 SER A O 13
ATOM 22344 N N . SER A 1 6 ? -8.970 15.581 12.600 1.00 0.00 6 SER A N 13
ATOM 22345 C CA . SER A 1 6 ? -7.523 15.683 12.532 1.00 0.00 6 SER A CA 13
ATOM 22346 C C . SER A 1 6 ? -6.896 14.289 12.617 1.00 0.00 6 SER A C 13
ATOM 22347 O O . SER A 1 6 ? -7.565 13.325 12.985 1.00 0.00 6 SER A O 13
ATOM 22355 N N . GLY A 1 7 ? -5.619 14.228 12.269 1.00 0.00 7 GLY A N 13
ATOM 22356 C CA . GLY A 1 7 ? -4.894 12.968 12.301 1.00 0.00 7 GLY A CA 13
ATOM 22357 C C . GLY A 1 7 ? -5.101 12.184 11.004 1.00 0.00 7 GLY A C 13
ATOM 22358 O O . GLY A 1 7 ? -5.666 12.703 10.043 1.00 0.00 7 GLY A O 13
ATOM 22362 N N . PRO A 1 8 ? -4.619 10.912 11.019 1.00 0.00 8 PRO A N 13
ATOM 22363 C CA . PRO A 1 8 ? -4.745 10.051 9.856 1.00 0.00 8 PRO A CA 13
ATOM 22364 C C . PRO A 1 8 ? -6.180 9.542 9.703 1.00 0.00 8 PRO A C 13
ATOM 22365 O O . PRO A 1 8 ? -7.096 10.057 10.342 1.00 0.00 8 PRO A O 13
ATOM 22376 N N . ILE A 1 9 ? -6.330 8.536 8.853 1.00 0.00 9 ILE A N 13
ATOM 22377 C CA . ILE A 1 9 ? -7.637 7.952 8.609 1.00 0.00 9 ILE A CA 13
ATOM 22378 C C . ILE A 1 9 ? -7.612 6.473 8.999 1.00 0.00 9 ILE A C 13
ATOM 22379 O O . ILE A 1 9 ? -8.367 6.044 9.870 1.00 0.00 9 ILE A O 13
ATOM 22395 N N . LYS A 1 10 ? -6.735 5.734 8.336 1.00 0.00 10 LYS A N 13
ATOM 22396 C CA . LYS A 1 10 ? -6.601 4.312 8.603 1.00 0.00 10 LYS A CA 13
ATOM 22397 C C . LYS A 1 10 ? -5.117 3.958 8.725 1.00 0.00 10 LYS A C 13
ATOM 22398 O O . LYS A 1 10 ? -4.300 4.408 7.923 1.00 0.00 10 LYS A O 13
ATOM 22417 N N . MET A 1 11 ? -4.814 3.155 9.734 1.00 0.00 11 MET A N 13
ATOM 22418 C CA . MET A 1 11 ? -3.444 2.735 9.971 1.00 0.00 11 MET A CA 13
ATOM 22419 C C . MET A 1 11 ? -3.356 1.217 10.137 1.00 0.00 11 MET A C 13
ATOM 22420 O O . MET A 1 11 ? -4.093 0.632 10.929 1.00 0.00 11 MET A O 13
ATOM 22434 N N . GLY A 1 12 ? -2.448 0.622 9.378 1.00 0.00 12 GLY A N 13
ATOM 22435 C CA . GLY A 1 12 ? -2.254 -0.817 9.431 1.00 0.00 12 GLY A CA 13
ATOM 22436 C C . GLY A 1 12 ? -0.954 -1.221 8.734 1.00 0.00 12 GLY A C 13
ATOM 22437 O O . GLY A 1 12 ? -0.329 -0.406 8.057 1.00 0.00 12 GLY A O 13
ATOM 22441 N N . TRP A 1 13 ? -0.584 -2.479 8.923 1.00 0.00 13 TRP A N 13
ATOM 22442 C CA . TRP A 1 13 ? 0.630 -3.002 8.321 1.00 0.00 13 TRP A CA 13
ATOM 22443 C C . TRP A 1 13 ? 0.240 -3.763 7.053 1.00 0.00 13 TRP A C 13
ATOM 22444 O O . TRP A 1 13 ? -0.452 -4.778 7.122 1.00 0.00 13 TRP A O 13
ATOM 22465 N N . LEU A 1 14 ? 0.700 -3.245 5.924 1.00 0.00 14 LEU A N 13
ATOM 22466 C CA . LEU A 1 14 ? 0.408 -3.863 4.642 1.00 0.00 14 LEU A CA 13
ATOM 22467 C C . LEU A 1 14 ? 1.716 -4.301 3.981 1.00 0.00 14 LEU A C 13
ATOM 22468 O O . LEU A 1 14 ? 2.744 -3.642 4.135 1.00 0.00 14 LEU A O 13
ATOM 22484 N N . LYS A 1 15 ? 1.636 -5.409 3.260 1.00 0.00 15 LYS A N 13
ATOM 22485 C CA . LYS A 1 15 ? 2.801 -5.942 2.575 1.00 0.00 15 LYS A CA 13
ATOM 22486 C C . LYS A 1 15 ? 2.954 -5.247 1.221 1.00 0.00 15 LYS A C 13
ATOM 22487 O O . LYS A 1 15 ? 2.024 -5.235 0.416 1.00 0.00 15 LYS A O 13
ATOM 22506 N N . LYS A 1 16 ? 4.135 -4.684 1.010 1.00 0.00 16 LYS A N 13
ATOM 22507 C CA . LYS A 1 16 ? 4.422 -3.988 -0.233 1.00 0.00 16 LYS A CA 13
ATOM 22508 C C . LYS A 1 16 ? 5.484 -4.765 -1.013 1.00 0.00 16 LYS A C 13
ATOM 22509 O O . LYS A 1 16 ? 6.529 -5.114 -0.467 1.00 0.00 16 LYS A O 13
ATOM 22528 N N . GLN A 1 17 ? 5.180 -5.012 -2.279 1.00 0.00 17 GLN A N 13
ATOM 22529 C CA . GLN A 1 17 ? 6.095 -5.741 -3.140 1.00 0.00 17 GLN A CA 13
ATOM 22530 C C . GLN A 1 17 ? 7.347 -4.904 -3.413 1.00 0.00 17 GLN A C 13
ATOM 22531 O O . GLN A 1 17 ? 7.274 -3.678 -3.484 1.00 0.00 17 GLN A O 13
ATOM 22545 N N . ARG A 1 18 ? 8.465 -5.599 -3.559 1.00 0.00 18 ARG A N 13
ATOM 22546 C CA . ARG A 1 18 ? 9.730 -4.935 -3.823 1.00 0.00 18 ARG A CA 13
ATOM 22547 C C . ARG A 1 18 ? 10.024 -4.930 -5.324 1.00 0.00 18 ARG A C 13
ATOM 22548 O O . ARG A 1 18 ? 9.193 -5.357 -6.124 1.00 0.00 18 ARG A O 13
ATOM 22569 N N . SER A 1 19 ? 11.209 -4.443 -5.661 1.00 0.00 19 SER A N 13
ATOM 22570 C CA . SER A 1 19 ? 11.623 -4.377 -7.052 1.00 0.00 19 SER A CA 13
ATOM 22571 C C . SER A 1 19 ? 12.514 -5.574 -7.391 1.00 0.00 19 SER A C 13
ATOM 22572 O O . SER A 1 19 ? 13.491 -5.842 -6.692 1.00 0.00 19 SER A O 13
ATOM 22580 N N . ILE A 1 20 ? 12.146 -6.261 -8.462 1.00 0.00 20 ILE A N 13
ATOM 22581 C CA . ILE A 1 20 ? 12.900 -7.422 -8.901 1.00 0.00 20 ILE A CA 13
ATOM 22582 C C . ILE A 1 20 ? 12.638 -8.587 -7.944 1.00 0.00 20 ILE A C 13
ATOM 22583 O O . ILE A 1 20 ? 12.002 -9.571 -8.317 1.00 0.00 20 ILE A O 13
ATOM 22599 N N . VAL A 1 21 ? 13.142 -8.436 -6.728 1.00 0.00 21 VAL A N 13
ATOM 22600 C CA . VAL A 1 21 ? 12.971 -9.463 -5.714 1.00 0.00 21 VAL A CA 13
ATOM 22601 C C . VAL A 1 21 ? 11.480 -9.764 -5.546 1.00 0.00 21 VAL A C 13
ATOM 22602 O O . VAL A 1 21 ? 11.111 -10.815 -5.025 1.00 0.00 21 VAL A O 13
ATOM 22615 N N . LYS A 1 22 ? 10.665 -8.823 -5.998 1.00 0.00 22 LYS A N 13
ATOM 22616 C CA . LYS A 1 22 ? 9.223 -8.974 -5.904 1.00 0.00 22 LYS A CA 13
ATOM 22617 C C . LYS A 1 22 ? 8.870 -9.644 -4.575 1.00 0.00 22 LYS A C 13
ATOM 22618 O O . LYS A 1 22 ? 8.002 -10.515 -4.526 1.00 0.00 22 LYS A O 13
ATOM 22637 N N . ASN A 1 23 ? 9.560 -9.213 -3.530 1.00 0.00 23 ASN A N 13
ATOM 22638 C CA . ASN A 1 23 ? 9.331 -9.761 -2.204 1.00 0.00 23 ASN A CA 13
ATOM 22639 C C . ASN A 1 23 ? 8.326 -8.879 -1.459 1.00 0.00 23 ASN A C 13
ATOM 22640 O O . ASN A 1 23 ? 8.355 -7.656 -1.587 1.00 0.00 23 ASN A O 13
ATOM 22651 N N . TRP A 1 24 ? 7.462 -9.534 -0.698 1.00 0.00 24 TRP A N 13
ATOM 22652 C CA . TRP A 1 24 ? 6.451 -8.825 0.067 1.00 0.00 24 TRP A CA 13
ATOM 22653 C C . TRP A 1 24 ? 7.097 -8.333 1.364 1.00 0.00 24 TRP A C 13
ATOM 22654 O O . TRP A 1 24 ? 7.606 -9.132 2.148 1.00 0.00 24 TRP A O 13
ATOM 22675 N N . GLN A 1 25 ? 7.055 -7.022 1.548 1.00 0.00 25 GLN A N 13
ATOM 22676 C CA . GLN A 1 25 ? 7.630 -6.415 2.737 1.00 0.00 25 GLN A CA 13
ATOM 22677 C C . GLN A 1 25 ? 6.532 -5.781 3.593 1.00 0.00 25 GLN A C 13
ATOM 22678 O O . GLN A 1 25 ? 5.912 -4.799 3.186 1.00 0.00 25 GLN A O 13
ATOM 22692 N N . GLN A 1 26 ? 6.325 -6.367 4.763 1.00 0.00 26 GLN A N 13
ATOM 22693 C CA . GLN A 1 26 ? 5.313 -5.871 5.680 1.00 0.00 26 GLN A CA 13
ATOM 22694 C C . GLN A 1 26 ? 5.708 -4.492 6.212 1.00 0.00 26 GLN A C 13
ATOM 22695 O O . GLN A 1 26 ? 6.566 -4.382 7.086 1.00 0.00 26 GLN A O 13
ATOM 22709 N N . ARG A 1 27 ? 5.063 -3.474 5.661 1.00 0.00 27 ARG A N 13
ATOM 22710 C CA . ARG A 1 27 ? 5.337 -2.106 6.069 1.00 0.00 27 ARG A CA 13
ATOM 22711 C C . ARG A 1 27 ? 4.098 -1.489 6.721 1.00 0.00 27 ARG A C 13
ATOM 22712 O O . ARG A 1 27 ? 2.971 -1.869 6.405 1.00 0.00 27 ARG A O 13
ATOM 22733 N N . TYR A 1 28 ? 4.348 -0.548 7.620 1.00 0.00 28 TYR A N 13
ATOM 22734 C CA . TYR A 1 28 ? 3.267 0.125 8.319 1.00 0.00 28 TYR A CA 13
ATOM 22735 C C . TYR A 1 28 ? 2.713 1.284 7.487 1.00 0.00 28 TYR A C 13
ATOM 22736 O O . TYR A 1 28 ? 3.284 2.373 7.476 1.00 0.00 28 TYR A O 13
ATOM 22754 N N . PHE A 1 29 ? 1.608 1.009 6.811 1.00 0.00 29 PHE A N 13
ATOM 22755 C CA . PHE A 1 29 ? 0.970 2.015 5.978 1.00 0.00 29 PHE A CA 13
ATOM 22756 C C . PHE A 1 29 ? -0.013 2.858 6.792 1.00 0.00 29 PHE A C 13
ATOM 22757 O O . PHE A 1 29 ? -0.828 2.319 7.540 1.00 0.00 29 PHE A O 13
ATOM 22774 N N . VAL A 1 30 ? 0.096 4.167 6.620 1.00 0.00 30 VAL A N 13
ATOM 22775 C CA . VAL A 1 30 ? -0.774 5.090 7.330 1.00 0.00 30 VAL A CA 13
ATOM 22776 C C . VAL A 1 30 ? -1.442 6.029 6.324 1.00 0.00 30 VAL A C 13
ATOM 22777 O O . VAL A 1 30 ? -0.839 6.397 5.317 1.00 0.00 30 VAL A O 13
ATOM 22790 N N . LEU A 1 31 ? -2.679 6.392 6.632 1.00 0.00 31 LEU A N 13
ATOM 22791 C CA . LEU A 1 31 ? -3.436 7.281 5.768 1.00 0.00 31 LEU A CA 13
ATOM 22792 C C . LEU A 1 31 ? -3.612 8.633 6.464 1.00 0.00 31 LEU A C 13
ATOM 22793 O O . LEU A 1 31 ? -4.207 8.709 7.537 1.00 0.00 31 LEU A O 13
ATOM 22809 N N . ARG A 1 32 ? -3.084 9.665 5.823 1.00 0.00 32 ARG A N 13
ATOM 22810 C CA . ARG A 1 32 ? -3.175 11.010 6.367 1.00 0.00 32 ARG A CA 13
ATOM 22811 C C . ARG A 1 32 ? -3.695 11.978 5.302 1.00 0.00 32 ARG A C 13
ATOM 22812 O O . ARG A 1 32 ? -3.067 12.154 4.259 1.00 0.00 32 ARG A O 13
ATOM 22833 N N . ALA A 1 33 ? -4.836 12.581 5.603 1.00 0.00 33 ALA A N 13
ATOM 22834 C CA . ALA A 1 33 ? -5.446 13.528 4.685 1.00 0.00 33 ALA A CA 13
ATOM 22835 C C . ALA A 1 33 ? -5.419 12.949 3.269 1.00 0.00 33 ALA A C 13
ATOM 22836 O O . ALA A 1 33 ? -5.607 11.748 3.082 1.00 0.00 33 ALA A O 13
ATOM 22843 N N . GLN A 1 34 ? -5.181 13.830 2.308 1.00 0.00 34 GLN A N 13
ATOM 22844 C CA . GLN A 1 34 ? -5.126 13.421 0.915 1.00 0.00 34 GLN A CA 13
ATOM 22845 C C . GLN A 1 34 ? -3.717 12.945 0.557 1.00 0.00 34 GLN A C 13
ATOM 22846 O O . GLN A 1 34 ? -3.091 13.480 -0.357 1.00 0.00 34 GLN A O 13
ATOM 22860 N N . GLN A 1 35 ? -3.260 11.944 1.295 1.00 0.00 35 GLN A N 13
ATOM 22861 C CA . GLN A 1 35 ? -1.936 11.390 1.067 1.00 0.00 35 GLN A CA 13
ATOM 22862 C C . GLN A 1 35 ? -1.803 10.031 1.757 1.00 0.00 35 GLN A C 13
ATOM 22863 O O . GLN A 1 35 ? -2.375 9.815 2.825 1.00 0.00 35 GLN A O 13
ATOM 22877 N N . LEU A 1 36 ? -1.046 9.151 1.120 1.00 0.00 36 LEU A N 13
ATOM 22878 C CA . LEU A 1 36 ? -0.830 7.819 1.659 1.00 0.00 36 LEU A CA 13
ATOM 22879 C C . LEU A 1 36 ? 0.654 7.637 1.980 1.00 0.00 36 LEU A C 13
ATOM 22880 O O . LEU A 1 36 ? 1.501 7.733 1.093 1.00 0.00 36 LEU A O 13
ATOM 22896 N N . TYR A 1 37 ? 0.925 7.378 3.251 1.00 0.00 37 TYR A N 13
ATOM 22897 C CA . TYR A 1 37 ? 2.293 7.181 3.700 1.00 0.00 37 TYR A CA 13
ATOM 22898 C C . TYR A 1 37 ? 2.510 5.747 4.185 1.00 0.00 37 TYR A C 13
ATOM 22899 O O . TYR A 1 37 ? 1.550 5.020 4.437 1.00 0.00 37 TYR A O 13
ATOM 22917 N N . TYR A 1 38 ? 3.779 5.381 4.301 1.00 0.00 38 TYR A N 13
ATOM 22918 C CA . TYR A 1 38 ? 4.134 4.046 4.751 1.00 0.00 38 TYR A CA 13
ATOM 22919 C C . TYR A 1 38 ? 5.562 4.015 5.301 1.00 0.00 38 TYR A C 13
ATOM 22920 O O . TYR A 1 38 ? 6.500 4.435 4.626 1.00 0.00 38 TYR A O 13
ATOM 22938 N N . TYR A 1 39 ? 5.681 3.514 6.522 1.00 0.00 39 TYR A N 13
ATOM 22939 C CA . TYR A 1 39 ? 6.978 3.422 7.170 1.00 0.00 39 TYR A CA 13
ATOM 22940 C C . TYR A 1 39 ? 7.361 1.964 7.428 1.00 0.00 39 TYR A C 13
ATOM 22941 O O . TYR A 1 39 ? 6.572 1.200 7.983 1.00 0.00 39 TYR A O 13
ATOM 22959 N N . LYS A 1 40 ? 8.571 1.621 7.013 1.00 0.00 40 LYS A N 13
ATOM 22960 C CA . LYS A 1 40 ? 9.068 0.267 7.192 1.00 0.00 40 LYS A CA 13
ATOM 22961 C C . LYS A 1 40 ? 8.833 -0.171 8.639 1.00 0.00 40 LYS A C 13
ATOM 22962 O O . LYS A 1 40 ? 8.749 -1.364 8.925 1.00 0.00 40 LYS A O 13
ATOM 22981 N N . ASP A 1 41 ? 8.734 0.819 9.515 1.00 0.00 41 ASP A N 13
ATOM 22982 C CA . ASP A 1 41 ? 8.510 0.551 10.925 1.00 0.00 41 ASP A CA 13
ATOM 22983 C C . ASP A 1 41 ? 7.718 1.707 11.540 1.00 0.00 41 ASP A C 13
ATOM 22984 O O . ASP A 1 41 ? 7.562 2.757 10.918 1.00 0.00 41 ASP A O 13
ATOM 22993 N N . GLU A 1 42 ? 7.240 1.475 12.754 1.00 0.00 42 GLU A N 13
ATOM 22994 C CA . GLU A 1 42 ? 6.469 2.484 13.459 1.00 0.00 42 GLU A CA 13
ATOM 22995 C C . GLU A 1 42 ? 7.324 3.144 14.543 1.00 0.00 42 GLU A C 13
ATOM 22996 O O . GLU A 1 42 ? 6.906 3.241 15.695 1.00 0.00 42 GLU A O 13
ATOM 23008 N N . GLU A 1 43 ? 8.506 3.582 14.134 1.00 0.00 43 GLU A N 13
ATOM 23009 C CA . GLU A 1 43 ? 9.424 4.230 15.055 1.00 0.00 43 GLU A CA 13
ATOM 23010 C C . GLU A 1 43 ? 9.734 5.652 14.583 1.00 0.00 43 GLU A C 13
ATOM 23011 O O . GLU A 1 43 ? 9.497 6.616 15.308 1.00 0.00 43 GLU A O 13
ATOM 23023 N N . ASP A 1 44 ? 10.259 5.737 13.369 1.00 0.00 44 ASP A N 13
ATOM 23024 C CA . ASP A 1 44 ? 10.604 7.025 12.792 1.00 0.00 44 ASP A CA 13
ATOM 23025 C C . ASP A 1 44 ? 9.324 7.824 12.538 1.00 0.00 44 ASP A C 13
ATOM 23026 O O . ASP A 1 44 ? 8.228 7.266 12.540 1.00 0.00 44 ASP A O 13
ATOM 23035 N N . THR A 1 45 ? 9.506 9.119 12.325 1.00 0.00 45 THR A N 13
ATOM 23036 C CA . THR A 1 45 ? 8.379 10.001 12.071 1.00 0.00 45 THR A CA 13
ATOM 23037 C C . THR A 1 45 ? 8.410 10.501 10.625 1.00 0.00 45 THR A C 13
ATOM 23038 O O . THR A 1 45 ? 7.558 11.291 10.220 1.00 0.00 45 THR A O 13
ATOM 23049 N N . LYS A 1 46 ? 9.399 10.019 9.887 1.00 0.00 46 LYS A N 13
ATOM 23050 C CA . LYS A 1 46 ? 9.551 10.408 8.495 1.00 0.00 46 LYS A CA 13
ATOM 23051 C C . LYS A 1 46 ? 9.051 9.274 7.596 1.00 0.00 46 LYS A C 13
ATOM 23052 O O . LYS A 1 46 ? 9.487 8.132 7.732 1.00 0.00 46 LYS A O 13
ATOM 23071 N N . PRO A 1 47 ? 8.120 9.640 6.675 1.00 0.00 47 PRO A N 13
ATOM 23072 C CA . PRO A 1 47 ? 7.556 8.667 5.755 1.00 0.00 47 PRO A CA 13
ATOM 23073 C C . PRO A 1 47 ? 8.556 8.311 4.653 1.00 0.00 47 PRO A C 13
ATOM 23074 O O . PRO A 1 47 ? 9.282 9.176 4.166 1.00 0.00 47 PRO A O 13
ATOM 23085 N N . GLN A 1 48 ? 8.561 7.036 4.292 1.00 0.00 48 GLN A N 13
ATOM 23086 C CA . GLN A 1 48 ? 9.460 6.555 3.257 1.00 0.00 48 GLN A CA 13
ATOM 23087 C C . GLN A 1 48 ? 8.928 6.935 1.874 1.00 0.00 48 GLN A C 13
ATOM 23088 O O . GLN A 1 48 ? 9.695 7.326 0.995 1.00 0.00 48 GLN A O 13
ATOM 23102 N N . GLY A 1 49 ? 7.618 6.806 1.723 1.00 0.00 49 GLY A N 13
ATOM 23103 C CA . GLY A 1 49 ? 6.974 7.130 0.462 1.00 0.00 49 GLY A CA 13
ATOM 23104 C C . GLY A 1 49 ? 5.676 7.906 0.692 1.00 0.00 49 GLY A C 13
ATOM 23105 O O . GLY A 1 49 ? 5.206 8.015 1.824 1.00 0.00 49 GLY A O 13
ATOM 23109 N N . CYS A 1 50 ? 5.132 8.425 -0.399 1.00 0.00 50 CYS A N 13
ATOM 23110 C CA . CYS A 1 50 ? 3.897 9.187 -0.330 1.00 0.00 50 CYS A CA 13
ATOM 23111 C C . CYS A 1 50 ? 3.135 8.988 -1.642 1.00 0.00 50 CYS A C 13
ATOM 23112 O O . CYS A 1 50 ? 3.728 9.022 -2.719 1.00 0.00 50 CYS A O 13
ATOM 23120 N N . MET A 1 51 ? 1.833 8.784 -1.508 1.00 0.00 51 MET A N 13
ATOM 23121 C CA . MET A 1 51 ? 0.984 8.579 -2.669 1.00 0.00 51 MET A CA 13
ATOM 23122 C C . MET A 1 51 ? -0.278 9.439 -2.584 1.00 0.00 51 MET A C 13
ATOM 23123 O O . MET A 1 51 ? -0.958 9.450 -1.558 1.00 0.00 51 MET A O 13
ATOM 23137 N N . TYR A 1 52 ? -0.555 10.137 -3.675 1.00 0.00 52 TYR A N 13
ATOM 23138 C CA . TYR A 1 52 ? -1.724 10.998 -3.736 1.00 0.00 52 TYR A CA 13
ATOM 23139 C C . TYR A 1 52 ? -2.977 10.196 -4.095 1.00 0.00 52 TYR A C 13
ATOM 23140 O O . TYR A 1 52 ? -3.145 9.779 -5.240 1.00 0.00 52 TYR A O 13
ATOM 23158 N N . LEU A 1 53 ? -3.824 10.004 -3.094 1.00 0.00 53 LEU A N 13
ATOM 23159 C CA . LEU A 1 53 ? -5.056 9.259 -3.290 1.00 0.00 53 LEU A CA 13
ATOM 23160 C C . LEU A 1 53 ? -5.851 9.889 -4.436 1.00 0.00 53 LEU A C 13
ATOM 23161 O O . LEU A 1 53 ? -6.372 9.182 -5.297 1.00 0.00 53 LEU A O 13
ATOM 23177 N N . PRO A 1 54 ? -5.922 11.247 -4.408 1.00 0.00 54 PRO A N 13
ATOM 23178 C CA . PRO A 1 54 ? -6.645 11.980 -5.433 1.00 0.00 54 PRO A CA 13
ATOM 23179 C C . PRO A 1 54 ? -5.854 12.014 -6.743 1.00 0.00 54 PRO A C 13
ATOM 23180 O O . PRO A 1 54 ? -5.005 12.882 -6.938 1.00 0.00 54 PRO A O 13
ATOM 23191 N N . GLY A 1 55 ? -6.162 11.057 -7.607 1.00 0.00 55 GLY A N 13
ATOM 23192 C CA . GLY A 1 55 ? -5.491 10.966 -8.893 1.00 0.00 55 GLY A CA 13
ATOM 23193 C C . GLY A 1 55 ? -4.734 9.643 -9.024 1.00 0.00 55 GLY A C 13
ATOM 23194 O O . GLY A 1 55 ? -3.680 9.587 -9.656 1.00 0.00 55 GLY A O 13
ATOM 23198 N N . CYS A 1 56 ? -5.302 8.611 -8.417 1.00 0.00 56 CYS A N 13
ATOM 23199 C CA . CYS A 1 56 ? -4.694 7.292 -8.458 1.00 0.00 56 CYS A CA 13
ATOM 23200 C C . CYS A 1 56 ? -5.754 6.289 -8.917 1.00 0.00 56 CYS A C 13
ATOM 23201 O O . CYS A 1 56 ? -6.919 6.645 -9.087 1.00 0.00 56 CYS A O 13
ATOM 23209 N N . THR A 1 57 ? -5.312 5.054 -9.104 1.00 0.00 57 THR A N 13
ATOM 23210 C CA . THR A 1 57 ? -6.208 3.996 -9.539 1.00 0.00 57 THR A CA 13
ATOM 23211 C C . THR A 1 57 ? -5.991 2.734 -8.702 1.00 0.00 57 THR A C 13
ATOM 23212 O O . THR A 1 57 ? -4.945 2.095 -8.796 1.00 0.00 57 THR A O 13
ATOM 23223 N N . ILE A 1 58 ? -6.997 2.414 -7.901 1.00 0.00 58 ILE A N 13
ATOM 23224 C CA . ILE A 1 58 ? -6.929 1.240 -7.047 1.00 0.00 58 ILE A CA 13
ATOM 23225 C C . ILE A 1 58 ? -7.303 0.000 -7.862 1.00 0.00 58 ILE A C 13
ATOM 23226 O O . ILE A 1 58 ? -8.478 -0.231 -8.144 1.00 0.00 58 ILE A O 13
ATOM 23242 N N . LYS A 1 59 ? -6.281 -0.765 -8.218 1.00 0.00 59 LYS A N 13
ATOM 23243 C CA . LYS A 1 59 ? -6.488 -1.976 -8.994 1.00 0.00 59 LYS A CA 13
ATOM 23244 C C . LYS A 1 59 ? -6.369 -3.193 -8.075 1.00 0.00 59 LYS A C 13
ATOM 23245 O O . LYS A 1 59 ? -5.568 -3.194 -7.141 1.00 0.00 59 LYS A O 13
ATOM 23264 N N . GLU A 1 60 ? -7.177 -4.200 -8.372 1.00 0.00 60 GLU A N 13
ATOM 23265 C CA . GLU A 1 60 ? -7.172 -5.420 -7.583 1.00 0.00 60 GLU A CA 13
ATOM 23266 C C . GLU A 1 60 ? -6.410 -6.524 -8.319 1.00 0.00 60 GLU A C 13
ATOM 23267 O O . GLU A 1 60 ? -6.830 -6.968 -9.387 1.00 0.00 60 GLU A O 13
ATOM 23279 N N . ILE A 1 61 ? -5.303 -6.936 -7.719 1.00 0.00 61 ILE A N 13
ATOM 23280 C CA . ILE A 1 61 ? -4.478 -7.980 -8.304 1.00 0.00 61 ILE A CA 13
ATOM 23281 C C . ILE A 1 61 ? -5.043 -9.348 -7.915 1.00 0.00 61 ILE A C 13
ATOM 23282 O O . ILE A 1 61 ? -4.920 -9.770 -6.767 1.00 0.00 61 ILE A O 13
ATOM 23298 N N . ALA A 1 62 ? -5.650 -10.002 -8.895 1.00 0.00 62 ALA A N 13
ATOM 23299 C CA . ALA A 1 62 ? -6.234 -11.313 -8.670 1.00 0.00 62 ALA A CA 13
ATOM 23300 C C . ALA A 1 62 ? -5.200 -12.391 -9.002 1.00 0.00 62 ALA A C 13
ATOM 23301 O O . ALA A 1 62 ? -4.299 -12.164 -9.808 1.00 0.00 62 ALA A O 13
ATOM 23308 N N . THR A 1 63 ? -5.364 -13.540 -8.363 1.00 0.00 63 THR A N 13
ATOM 23309 C CA . THR A 1 63 ? -4.456 -14.653 -8.580 1.00 0.00 63 THR A CA 13
ATOM 23310 C C . THR A 1 63 ? -4.987 -15.566 -9.687 1.00 0.00 63 THR A C 13
ATOM 23311 O O . THR A 1 63 ? -6.089 -15.359 -10.192 1.00 0.00 63 THR A O 13
ATOM 23322 N N . ASN A 1 64 ? -4.178 -16.557 -10.032 1.00 0.00 64 ASN A N 13
ATOM 23323 C CA . ASN A 1 64 ? -4.553 -17.502 -11.070 1.00 0.00 64 ASN A CA 13
ATOM 23324 C C . ASN A 1 64 ? -6.029 -17.871 -10.909 1.00 0.00 64 ASN A C 13
ATOM 23325 O O . ASN A 1 64 ? -6.602 -17.697 -9.835 1.00 0.00 64 ASN A O 13
ATOM 23336 N N . PRO A 1 65 ? -6.617 -18.386 -12.022 1.00 0.00 65 PRO A N 13
ATOM 23337 C CA . PRO A 1 65 ? -8.015 -18.781 -12.015 1.00 0.00 65 PRO A CA 13
ATOM 23338 C C . PRO A 1 65 ? -8.209 -20.098 -11.260 1.00 0.00 65 PRO A C 13
ATOM 23339 O O . PRO A 1 65 ? -9.215 -20.283 -10.576 1.00 0.00 65 PRO A O 13
ATOM 23350 N N . GLU A 1 66 ? -7.231 -20.978 -11.409 1.00 0.00 66 GLU A N 13
ATOM 23351 C CA . GLU A 1 66 ? -7.282 -22.272 -10.750 1.00 0.00 66 GLU A CA 13
ATOM 23352 C C . GLU A 1 66 ? -6.506 -22.227 -9.432 1.00 0.00 66 GLU A C 13
ATOM 23353 O O . GLU A 1 66 ? -5.887 -23.214 -9.037 1.00 0.00 66 GLU A O 13
ATOM 23365 N N . GLU A 1 67 ? -6.566 -21.071 -8.787 1.00 0.00 67 GLU A N 13
ATOM 23366 C CA . GLU A 1 67 ? -5.877 -20.885 -7.521 1.00 0.00 67 GLU A CA 13
ATOM 23367 C C . GLU A 1 67 ? -6.864 -20.439 -6.440 1.00 0.00 67 GLU A C 13
ATOM 23368 O O . GLU A 1 67 ? -8.021 -20.145 -6.735 1.00 0.00 67 GLU A O 13
ATOM 23380 N N . ALA A 1 68 ? -6.370 -20.403 -5.211 1.00 0.00 68 ALA A N 13
ATOM 23381 C CA . ALA A 1 68 ? -7.194 -19.998 -4.085 1.00 0.00 68 ALA A CA 13
ATOM 23382 C C . ALA A 1 68 ? -7.323 -18.474 -4.075 1.00 0.00 68 ALA A C 13
ATOM 23383 O O . ALA A 1 68 ? -6.425 -17.768 -4.531 1.00 0.00 68 ALA A O 13
ATOM 23390 N N . GLY A 1 69 ? -8.448 -18.011 -3.550 1.00 0.00 69 GLY A N 13
ATOM 23391 C CA . GLY A 1 69 ? -8.706 -16.583 -3.475 1.00 0.00 69 GLY A CA 13
ATOM 23392 C C . GLY A 1 69 ? -7.534 -15.847 -2.823 1.00 0.00 69 GLY A C 13
ATOM 23393 O O . GLY A 1 69 ? -6.943 -16.340 -1.864 1.00 0.00 69 GLY A O 13
ATOM 23397 N N . LYS A 1 70 ? -7.232 -14.679 -3.370 1.00 0.00 70 LYS A N 13
ATOM 23398 C CA . LYS A 1 70 ? -6.140 -13.870 -2.855 1.00 0.00 70 LYS A CA 13
ATOM 23399 C C . LYS A 1 70 ? -6.555 -12.398 -2.860 1.00 0.00 70 LYS A C 13
ATOM 23400 O O . LYS A 1 70 ? -7.176 -11.928 -3.813 1.00 0.00 70 LYS A O 13
ATOM 23419 N N . PHE A 1 71 ? -6.196 -11.710 -1.786 1.00 0.00 71 PHE A N 13
ATOM 23420 C CA . PHE A 1 71 ? -6.523 -10.301 -1.656 1.00 0.00 71 PHE A CA 13
ATOM 23421 C C . PHE A 1 71 ? -5.294 -9.426 -1.910 1.00 0.00 71 PHE A C 13
ATOM 23422 O O . PHE A 1 71 ? -4.510 -9.171 -0.997 1.00 0.00 71 PHE A O 13
ATOM 23439 N N . VAL A 1 72 ? -5.163 -8.992 -3.155 1.00 0.00 72 VAL A N 13
ATOM 23440 C CA . VAL A 1 72 ? -4.042 -8.152 -3.541 1.00 0.00 72 VAL A CA 13
ATOM 23441 C C . VAL A 1 72 ? -4.557 -6.968 -4.362 1.00 0.00 72 VAL A C 13
ATOM 23442 O O . VAL A 1 72 ? -5.503 -7.108 -5.135 1.00 0.00 72 VAL A O 13
ATOM 23455 N N . PHE A 1 73 ? -3.911 -5.828 -4.166 1.00 0.00 73 PHE A N 13
ATOM 23456 C CA . PHE A 1 73 ? -4.291 -4.620 -4.878 1.00 0.00 73 PHE A CA 13
ATOM 23457 C C . PHE A 1 73 ? -3.111 -3.653 -4.986 1.00 0.00 73 PHE A C 13
ATOM 23458 O O . PHE A 1 73 ? -2.367 -3.466 -4.025 1.00 0.00 73 PHE A O 13
ATOM 23475 N N . GLU A 1 74 ? -2.977 -3.063 -6.165 1.00 0.00 74 GLU A N 13
ATOM 23476 C CA . GLU A 1 74 ? -1.900 -2.119 -6.412 1.00 0.00 74 GLU A CA 13
ATOM 23477 C C . GLU A 1 74 ? -2.461 -0.706 -6.583 1.00 0.00 74 GLU A C 13
ATOM 23478 O O . GLU A 1 74 ? -3.550 -0.528 -7.129 1.00 0.00 74 GLU A O 13
ATOM 23490 N N . ILE A 1 75 ? -1.694 0.263 -6.108 1.00 0.00 75 ILE A N 13
ATOM 23491 C CA . ILE A 1 75 ? -2.101 1.655 -6.202 1.00 0.00 75 ILE A CA 13
ATOM 23492 C C . ILE A 1 75 ? -1.313 2.337 -7.323 1.00 0.00 75 ILE A C 13
ATOM 23493 O O . ILE A 1 75 ? -0.110 2.559 -7.195 1.00 0.00 75 ILE A O 13
ATOM 23509 N N . ILE A 1 76 ? -2.024 2.651 -8.396 1.00 0.00 76 ILE A N 13
ATOM 23510 C CA . ILE A 1 76 ? -1.407 3.304 -9.538 1.00 0.00 76 ILE A CA 13
ATOM 23511 C C . ILE A 1 76 ? -1.423 4.819 -9.324 1.00 0.00 76 ILE A C 13
ATOM 23512 O O . ILE A 1 76 ? -2.460 5.392 -8.995 1.00 0.00 76 ILE A O 13
ATOM 23528 N N . PRO A 1 77 ? -0.230 5.440 -9.524 1.00 0.00 77 PRO A N 13
ATOM 23529 C CA . PRO A 1 77 ? -0.096 6.877 -9.357 1.00 0.00 77 PRO A CA 13
ATOM 23530 C C . PRO A 1 77 ? -0.723 7.627 -10.534 1.00 0.00 77 PRO A C 13
ATOM 23531 O O . PRO A 1 77 ? -0.937 7.049 -11.599 1.00 0.00 77 PRO A O 13
ATOM 23542 N N . ALA A 1 78 ? -1.000 8.902 -10.303 1.00 0.00 78 ALA A N 13
ATOM 23543 C CA . ALA A 1 78 ? -1.598 9.736 -11.331 1.00 0.00 78 ALA A CA 13
ATOM 23544 C C . ALA A 1 78 ? -0.750 9.657 -12.603 1.00 0.00 78 ALA A C 13
ATOM 23545 O O . ALA A 1 78 ? -1.264 9.351 -13.677 1.00 0.00 78 ALA A O 13
ATOM 23552 N N . SER A 1 79 ? 0.534 9.939 -12.438 1.00 0.00 79 SER A N 13
ATOM 23553 C CA . SER A 1 79 ? 1.458 9.904 -13.559 1.00 0.00 79 SER A CA 13
ATOM 23554 C C . SER A 1 79 ? 2.001 8.486 -13.746 1.00 0.00 79 SER A C 13
ATOM 23555 O O . SER A 1 79 ? 2.166 7.748 -12.776 1.00 0.00 79 SER A O 13
ATOM 23563 N N . TRP A 1 80 ? 2.263 8.148 -14.999 1.00 0.00 80 TRP A N 13
ATOM 23564 C CA . TRP A 1 80 ? 2.784 6.831 -15.326 1.00 0.00 80 TRP A CA 13
ATOM 23565 C C . TRP A 1 80 ? 3.246 6.854 -16.784 1.00 0.00 80 TRP A C 13
ATOM 23566 O O . TRP A 1 80 ? 2.819 6.027 -17.588 1.00 0.00 80 TRP A O 13
ATOM 23587 N N . ASP A 1 81 ? 4.114 7.810 -17.081 1.00 0.00 81 ASP A N 13
ATOM 23588 C CA . ASP A 1 81 ? 4.640 7.951 -18.429 1.00 0.00 81 ASP A CA 13
ATOM 23589 C C . ASP A 1 81 ? 6.129 8.294 -18.357 1.00 0.00 81 ASP A C 13
ATOM 23590 O O . ASP A 1 81 ? 6.970 7.523 -18.818 1.00 0.00 81 ASP A O 13
ATOM 23599 N N . GLN A 1 82 ? 6.410 9.451 -17.776 1.00 0.00 82 GLN A N 13
ATOM 23600 C CA . GLN A 1 82 ? 7.783 9.906 -17.639 1.00 0.00 82 GLN A CA 13
ATOM 23601 C C . GLN A 1 82 ? 8.476 9.162 -16.495 1.00 0.00 82 GLN A C 13
ATOM 23602 O O . GLN A 1 82 ? 8.653 9.713 -15.409 1.00 0.00 82 GLN A O 13
ATOM 23616 N N . ASN A 1 83 ? 8.850 7.923 -16.778 1.00 0.00 83 ASN A N 13
ATOM 23617 C CA . ASN A 1 83 ? 9.520 7.099 -15.787 1.00 0.00 83 ASN A CA 13
ATOM 23618 C C . ASN A 1 83 ? 10.020 5.815 -16.451 1.00 0.00 83 ASN A C 13
ATOM 23619 O O . ASN A 1 83 ? 9.664 5.522 -17.592 1.00 0.00 83 ASN A O 13
ATOM 23630 N N . ARG A 1 84 ? 10.839 5.083 -15.710 1.00 0.00 84 ARG A N 13
ATOM 23631 C CA . ARG A 1 84 ? 11.392 3.837 -16.213 1.00 0.00 84 ARG A CA 13
ATOM 23632 C C . ARG A 1 84 ? 10.928 2.663 -15.348 1.00 0.00 84 ARG A C 13
ATOM 23633 O O . ARG A 1 84 ? 11.748 1.949 -14.773 1.00 0.00 84 ARG A O 13
ATOM 23654 N N . MET A 1 85 ? 9.615 2.500 -15.283 1.00 0.00 85 MET A N 13
ATOM 23655 C CA . MET A 1 85 ? 9.032 1.425 -14.498 1.00 0.00 85 MET A CA 13
ATOM 23656 C C . MET A 1 85 ? 7.914 0.724 -15.272 1.00 0.00 85 MET A C 13
ATOM 23657 O O . MET A 1 85 ? 6.924 1.351 -15.644 1.00 0.00 85 MET A O 13
ATOM 23671 N N . GLY A 1 86 ? 8.111 -0.568 -15.493 1.00 0.00 86 GLY A N 13
ATOM 23672 C CA . GLY A 1 86 ? 7.132 -1.361 -16.217 1.00 0.00 86 GLY A CA 13
ATOM 23673 C C . GLY A 1 86 ? 5.710 -1.019 -15.769 1.00 0.00 86 GLY A C 13
ATOM 23674 O O . GLY A 1 86 ? 4.996 -0.291 -16.457 1.00 0.00 86 GLY A O 13
ATOM 23678 N N . GLN A 1 87 ? 5.340 -1.560 -14.617 1.00 0.00 87 GLN A N 13
ATOM 23679 C CA . GLN A 1 87 ? 4.016 -1.321 -14.069 1.00 0.00 87 GLN A CA 13
ATOM 23680 C C . GLN A 1 87 ? 4.107 -0.429 -12.830 1.00 0.00 87 GLN A C 13
ATOM 23681 O O . GLN A 1 87 ? 3.611 -0.790 -11.763 1.00 0.00 87 GLN A O 13
ATOM 23695 N N . ASP A 1 88 ? 4.745 0.718 -13.011 1.00 0.00 88 ASP A N 13
ATOM 23696 C CA . ASP A 1 88 ? 4.908 1.664 -11.921 1.00 0.00 88 ASP A CA 13
ATOM 23697 C C . ASP A 1 88 ? 3.606 1.744 -11.122 1.00 0.00 88 ASP A C 13
ATOM 23698 O O . ASP A 1 88 ? 2.618 2.306 -11.592 1.00 0.00 88 ASP A O 13
ATOM 23707 N N . SER A 1 89 ? 3.647 1.173 -9.926 1.00 0.00 89 SER A N 13
ATOM 23708 C CA . SER A 1 89 ? 2.482 1.173 -9.057 1.00 0.00 89 SER A CA 13
ATOM 23709 C C . SER A 1 89 ? 2.846 0.581 -7.695 1.00 0.00 89 SER A C 13
ATOM 23710 O O . SER A 1 89 ? 3.846 -0.124 -7.567 1.00 0.00 89 SER A O 13
ATOM 23718 N N . TYR A 1 90 ? 2.015 0.889 -6.710 1.00 0.00 90 TYR A N 13
ATOM 23719 C CA . TYR A 1 90 ? 2.237 0.396 -5.361 1.00 0.00 90 TYR A CA 13
ATOM 23720 C C . TYR A 1 90 ? 1.478 -0.911 -5.123 1.00 0.00 90 TYR A C 13
ATOM 23721 O O . TYR A 1 90 ? 0.319 -0.894 -4.713 1.00 0.00 90 TYR A O 13
ATOM 23739 N N . VAL A 1 91 ? 2.164 -2.013 -5.391 1.00 0.00 91 VAL A N 13
ATOM 23740 C CA . VAL A 1 91 ? 1.569 -3.326 -5.212 1.00 0.00 91 VAL A CA 13
ATOM 23741 C C . VAL A 1 91 ? 1.521 -3.660 -3.719 1.00 0.00 91 VAL A C 13
ATOM 23742 O O . VAL A 1 91 ? 2.521 -4.081 -3.141 1.00 0.00 91 VAL A O 13
ATOM 23755 N N . LEU A 1 92 ? 0.347 -3.459 -3.138 1.00 0.00 92 LEU A N 13
ATOM 23756 C CA . LEU A 1 92 ? 0.155 -3.733 -1.724 1.00 0.00 92 LEU A CA 13
ATOM 23757 C C . LEU A 1 92 ? -0.706 -4.987 -1.564 1.00 0.00 92 LEU A C 13
ATOM 23758 O O . LEU A 1 92 ? -1.522 -5.298 -2.430 1.00 0.00 92 LEU A O 13
ATOM 23774 N N . MET A 1 93 ? -0.493 -5.674 -0.451 1.00 0.00 93 MET A N 13
ATOM 23775 C CA . MET A 1 93 ? -1.240 -6.888 -0.167 1.00 0.00 93 MET A CA 13
ATOM 23776 C C . MET A 1 93 ? -1.616 -6.966 1.314 1.00 0.00 93 MET A C 13
ATOM 23777 O O . MET A 1 93 ? -0.785 -6.707 2.184 1.00 0.00 93 MET A O 13
ATOM 23791 N N . ALA A 1 94 ? -2.868 -7.324 1.556 1.00 0.00 94 ALA A N 13
ATOM 23792 C CA . ALA A 1 94 ? -3.364 -7.440 2.917 1.00 0.00 94 ALA A CA 13
ATOM 23793 C C . ALA A 1 94 ? -3.485 -8.919 3.287 1.00 0.00 94 ALA A C 13
ATOM 23794 O O . ALA A 1 94 ? -3.444 -9.786 2.415 1.00 0.00 94 ALA A O 13
ATOM 23801 N N . SER A 1 95 ? -3.632 -9.163 4.581 1.00 0.00 95 SER A N 13
ATOM 23802 C CA . SER A 1 95 ? -3.759 -10.522 5.077 1.00 0.00 95 SER A CA 13
ATOM 23803 C C . SER A 1 95 ? -5.198 -11.011 4.902 1.00 0.00 95 SER A C 13
ATOM 23804 O O . SER A 1 95 ? -5.427 -12.109 4.396 1.00 0.00 95 SER A O 13
ATOM 23812 N N . SER A 1 96 ? -6.130 -10.172 5.329 1.00 0.00 96 SER A N 13
ATOM 23813 C CA . SER A 1 96 ? -7.541 -10.505 5.225 1.00 0.00 96 SER A CA 13
ATOM 23814 C C . SER A 1 96 ? -8.232 -9.555 4.245 1.00 0.00 96 SER A C 13
ATOM 23815 O O . SER A 1 96 ? -7.677 -8.518 3.885 1.00 0.00 96 SER A O 13
ATOM 23823 N N . GLN A 1 97 ? -9.432 -9.944 3.841 1.00 0.00 97 GLN A N 13
ATOM 23824 C CA . GLN A 1 97 ? -10.205 -9.139 2.909 1.00 0.00 97 GLN A CA 13
ATOM 23825 C C . GLN A 1 97 ? -10.770 -7.905 3.615 1.00 0.00 97 GLN A C 13
ATOM 23826 O O . GLN A 1 97 ? -10.632 -6.787 3.122 1.00 0.00 97 GLN A O 13
ATOM 23840 N N . ALA A 1 98 ? -11.393 -8.150 4.759 1.00 0.00 98 ALA A N 13
ATOM 23841 C CA . ALA A 1 98 ? -11.980 -7.072 5.537 1.00 0.00 98 ALA A CA 13
ATOM 23842 C C . ALA A 1 98 ? -10.964 -5.936 5.672 1.00 0.00 98 ALA A C 13
ATOM 23843 O O . ALA A 1 98 ? -11.343 -4.777 5.835 1.00 0.00 98 ALA A O 13
ATOM 23850 N N . GLU A 1 99 ? -9.695 -6.307 5.598 1.00 0.00 99 GLU A N 13
ATOM 23851 C CA . GLU A 1 99 ? -8.622 -5.333 5.710 1.00 0.00 99 GLU A CA 13
ATOM 23852 C C . GLU A 1 99 ? -8.431 -4.600 4.380 1.00 0.00 99 GLU A C 13
ATOM 23853 O O . GLU A 1 99 ? -8.377 -3.371 4.347 1.00 0.00 99 GLU A O 13
ATOM 23865 N N . MET A 1 100 ? -8.334 -5.384 3.317 1.00 0.00 100 MET A N 13
ATOM 23866 C CA . MET A 1 100 ? -8.149 -4.825 1.989 1.00 0.00 100 MET A CA 13
ATOM 23867 C C . MET A 1 100 ? -9.365 -3.996 1.570 1.00 0.00 100 MET A C 13
ATOM 23868 O O . MET A 1 100 ? -9.225 -2.993 0.871 1.00 0.00 100 MET A O 13
ATOM 23882 N N . GLU A 1 101 ? -10.529 -4.445 2.014 1.00 0.00 101 GLU A N 13
ATOM 23883 C CA . GLU A 1 101 ? -11.768 -3.757 1.694 1.00 0.00 101 GLU A CA 13
ATOM 23884 C C . GLU A 1 101 ? -11.794 -2.376 2.353 1.00 0.00 101 GLU A C 13
ATOM 23885 O O . GLU A 1 101 ? -12.178 -1.391 1.724 1.00 0.00 101 GLU A O 13
ATOM 23897 N N . GLU A 1 102 ? -11.381 -2.348 3.611 1.00 0.00 102 GLU A N 13
ATOM 23898 C CA . GLU A 1 102 ? -11.352 -1.105 4.362 1.00 0.00 102 GLU A CA 13
ATOM 23899 C C . GLU A 1 102 ? -10.389 -0.112 3.708 1.00 0.00 102 GLU A C 13
ATOM 23900 O O . GLU A 1 102 ? -10.781 1.002 3.363 1.00 0.00 102 GLU A O 13
ATOM 23912 N N . TRP A 1 103 ? -9.148 -0.551 3.556 1.00 0.00 103 TRP A N 13
ATOM 23913 C CA . TRP A 1 103 ? -8.127 0.285 2.949 1.00 0.00 103 TRP A CA 13
ATOM 23914 C C . TRP A 1 103 ? -8.692 0.850 1.645 1.00 0.00 103 TRP A C 13
ATOM 23915 O O . TRP A 1 103 ? -8.875 2.059 1.515 1.00 0.00 103 TRP A O 13
ATOM 23936 N N . VAL A 1 104 ? -8.954 -0.053 0.711 1.00 0.00 104 VAL A N 13
ATOM 23937 C CA . VAL A 1 104 ? -9.495 0.340 -0.579 1.00 0.00 104 VAL A CA 13
ATOM 23938 C C . VAL A 1 104 ? -10.599 1.379 -0.370 1.00 0.00 104 VAL A C 13
ATOM 23939 O O . VAL A 1 104 ? -10.533 2.479 -0.917 1.00 0.00 104 VAL A O 13
ATOM 23952 N N . LYS A 1 105 ? -11.587 0.993 0.424 1.00 0.00 105 LYS A N 13
ATOM 23953 C CA . LYS A 1 105 ? -12.703 1.877 0.713 1.00 0.00 105 LYS A CA 13
ATOM 23954 C C . LYS A 1 105 ? -12.180 3.299 0.928 1.00 0.00 105 LYS A C 13
ATOM 23955 O O . LYS A 1 105 ? -12.537 4.214 0.188 1.00 0.00 105 LYS A O 13
ATOM 23974 N N . PHE A 1 106 ? -11.343 3.439 1.946 1.00 0.00 106 PHE A N 13
ATOM 23975 C CA . PHE A 1 106 ? -10.768 4.734 2.268 1.00 0.00 106 PHE A CA 13
ATOM 23976 C C . PHE A 1 106 ? -9.972 5.290 1.085 1.00 0.00 106 PHE A C 13
ATOM 23977 O O . PHE A 1 106 ? -10.227 6.403 0.629 1.00 0.00 106 PHE A O 13
ATOM 23994 N N . LEU A 1 107 ? -9.023 4.489 0.623 1.00 0.00 107 LEU A N 13
ATOM 23995 C CA . LEU A 1 107 ? -8.188 4.886 -0.498 1.00 0.00 107 LEU A CA 13
ATOM 23996 C C . LEU A 1 107 ? -9.076 5.410 -1.629 1.00 0.00 107 LEU A C 13
ATOM 23997 O O . LEU A 1 107 ? -9.007 6.587 -1.982 1.00 0.00 107 LEU A O 13
ATOM 24013 N N . ARG A 1 108 ? -9.888 4.512 -2.165 1.00 0.00 108 ARG A N 13
ATOM 24014 C CA . ARG A 1 108 ? -10.788 4.869 -3.249 1.00 0.00 108 ARG A CA 13
ATOM 24015 C C . ARG A 1 108 ? -11.619 6.096 -2.866 1.00 0.00 108 ARG A C 13
ATOM 24016 O O . ARG A 1 108 ? -11.749 7.032 -3.654 1.00 0.00 108 ARG A O 13
ATOM 24037 N N . ARG A 1 109 ? -12.159 6.051 -1.657 1.00 0.00 109 ARG A N 13
ATOM 24038 C CA . ARG A 1 109 ? -12.973 7.148 -1.161 1.00 0.00 109 ARG A CA 13
ATOM 24039 C C . ARG A 1 109 ? -12.271 8.484 -1.407 1.00 0.00 109 ARG A C 13
ATOM 24040 O O . ARG A 1 109 ? -12.780 9.331 -2.139 1.00 0.00 109 ARG A O 13
ATOM 24061 N N . VAL A 1 110 ? -11.113 8.632 -0.780 1.00 0.00 110 VAL A N 13
ATOM 24062 C CA . VAL A 1 110 ? -10.336 9.851 -0.921 1.00 0.00 110 VAL A CA 13
ATOM 24063 C C . VAL A 1 110 ? -9.974 10.053 -2.394 1.00 0.00 110 VAL A C 13
ATOM 24064 O O . VAL A 1 110 ? -10.121 11.151 -2.929 1.00 0.00 110 VAL A O 13
ATOM 24077 N N . ALA A 1 111 ? -9.508 8.975 -3.009 1.00 0.00 111 ALA A N 13
ATOM 24078 C CA . ALA A 1 111 ? -9.125 9.020 -4.410 1.00 0.00 111 ALA A CA 13
ATOM 24079 C C . ALA A 1 111 ? -10.322 9.474 -5.248 1.00 0.00 111 ALA A C 13
ATOM 24080 O O . ALA A 1 111 ? -10.152 9.978 -6.357 1.00 0.00 111 ALA A O 13
ATOM 24087 N N . GLY A 1 112 ? -11.505 9.279 -4.685 1.00 0.00 112 GLY A N 13
ATOM 24088 C CA . GLY A 1 112 ? -12.730 9.662 -5.366 1.00 0.00 112 GLY A CA 13
ATOM 24089 C C . GLY A 1 112 ? -12.800 11.178 -5.558 1.00 0.00 112 GLY A C 13
ATOM 24090 O O . GLY A 1 112 ? -12.843 11.663 -6.687 1.00 0.00 112 GLY A O 13
ATOM 24094 N N . SER A 1 113 ? -12.808 11.884 -4.437 1.00 0.00 113 SER A N 13
ATOM 24095 C CA . SER A 1 113 ? -12.872 13.336 -4.467 1.00 0.00 113 SER A CA 13
ATOM 24096 C C . SER A 1 113 ? -11.772 13.889 -5.376 1.00 0.00 113 SER A C 13
ATOM 24097 O O . SER A 1 113 ? -10.687 13.316 -5.462 1.00 0.00 113 SER A O 13
ATOM 24105 N N . GLY A 1 114 ? -12.091 14.996 -6.030 1.00 0.00 114 GLY A N 13
ATOM 24106 C CA . GLY A 1 114 ? -11.143 15.633 -6.929 1.00 0.00 114 GLY A CA 13
ATOM 24107 C C . GLY A 1 114 ? -11.868 16.464 -7.990 1.00 0.00 114 GLY A C 13
ATOM 24108 O O . GLY A 1 114 ? -13.096 16.510 -8.015 1.00 0.00 114 GLY A O 13
ATOM 24112 N N . PRO A 1 115 ? -11.054 17.119 -8.861 1.00 0.00 115 PRO A N 13
ATOM 24113 C CA . PRO A 1 115 ? -11.604 17.947 -9.921 1.00 0.00 115 PRO A CA 13
ATOM 24114 C C . PRO A 1 115 ? -12.176 17.085 -11.048 1.00 0.00 115 PRO A C 13
ATOM 24115 O O . PRO A 1 115 ? -11.482 16.230 -11.595 1.00 0.00 115 PRO A O 13
ATOM 24126 N N . SER A 1 116 ? -13.438 17.340 -11.363 1.00 0.00 116 SER A N 13
ATOM 24127 C CA . SER A 1 116 ? -14.112 16.599 -12.415 1.00 0.00 116 SER A CA 13
ATOM 24128 C C . SER A 1 116 ? -13.319 16.705 -13.720 1.00 0.00 116 SER A C 13
ATOM 24129 O O . SER A 1 116 ? -12.407 17.522 -13.831 1.00 0.00 116 SER A O 13
ATOM 24137 N N . SER A 1 117 ? -13.696 15.866 -14.674 1.00 0.00 117 SER A N 13
ATOM 24138 C CA . SER A 1 117 ? -13.032 15.855 -15.966 1.00 0.00 117 SER A CA 13
ATOM 24139 C C . SER A 1 117 ? -13.005 17.268 -16.552 1.00 0.00 117 SER A C 13
ATOM 24140 O O . SER A 1 117 ? -13.857 18.095 -16.231 1.00 0.00 117 SER A O 13
ATOM 24148 N N . GLY A 1 118 ? -12.015 17.503 -17.402 1.00 0.00 118 GLY A N 13
ATOM 24149 C CA . GLY A 1 118 ? -11.865 18.802 -18.036 1.00 0.00 118 GLY A CA 13
ATOM 24150 C C . GLY A 1 118 ? -11.119 18.680 -19.366 1.00 0.00 118 GLY A C 13
ATOM 24151 O O . GLY A 1 118 ? -11.675 18.972 -20.423 1.00 0.00 118 GLY A O 13
ATOM 24155 N N . GLY A 1 1 ? -17.082 18.649 4.865 1.00 0.00 1 GLY A N 14
ATOM 24156 C CA . GLY A 1 1 ? -16.217 19.745 4.462 1.00 0.00 1 GLY A CA 14
ATOM 24157 C C . GLY A 1 1 ? -14.743 19.376 4.648 1.00 0.00 1 GLY A C 14
ATOM 24158 O O . GLY A 1 1 ? -14.327 18.274 4.295 1.00 0.00 1 GLY A O 14
ATOM 24162 N N . SER A 1 2 ? -13.995 20.320 5.200 1.00 0.00 2 SER A N 14
ATOM 24163 C CA . SER A 1 2 ? -12.577 20.109 5.436 1.00 0.00 2 SER A CA 14
ATOM 24164 C C . SER A 1 2 ? -12.026 21.216 6.336 1.00 0.00 2 SER A C 14
ATOM 24165 O O . SER A 1 2 ? -12.468 22.362 6.258 1.00 0.00 2 SER A O 14
ATOM 24173 N N . SER A 1 3 ? -11.069 20.836 7.169 1.00 0.00 3 SER A N 14
ATOM 24174 C CA . SER A 1 3 ? -10.452 21.783 8.083 1.00 0.00 3 SER A CA 14
ATOM 24175 C C . SER A 1 3 ? -9.019 21.349 8.399 1.00 0.00 3 SER A C 14
ATOM 24176 O O . SER A 1 3 ? -8.764 20.751 9.442 1.00 0.00 3 SER A O 14
ATOM 24184 N N . GLY A 1 4 ? -8.122 21.667 7.477 1.00 0.00 4 GLY A N 14
ATOM 24185 C CA . GLY A 1 4 ? -6.722 21.318 7.644 1.00 0.00 4 GLY A CA 14
ATOM 24186 C C . GLY A 1 4 ? -6.534 19.799 7.663 1.00 0.00 4 GLY A C 14
ATOM 24187 O O . GLY A 1 4 ? -6.682 19.139 6.635 1.00 0.00 4 GLY A O 14
ATOM 24191 N N . SER A 1 5 ? -6.212 19.289 8.843 1.00 0.00 5 SER A N 14
ATOM 24192 C CA . SER A 1 5 ? -6.003 17.861 9.008 1.00 0.00 5 SER A CA 14
ATOM 24193 C C . SER A 1 5 ? -5.845 17.524 10.493 1.00 0.00 5 SER A C 14
ATOM 24194 O O . SER A 1 5 ? -5.012 18.112 11.181 1.00 0.00 5 SER A O 14
ATOM 24202 N N . SER A 1 6 ? -6.658 16.579 10.942 1.00 0.00 6 SER A N 14
ATOM 24203 C CA . SER A 1 6 ? -6.618 16.157 12.332 1.00 0.00 6 SER A CA 14
ATOM 24204 C C . SER A 1 6 ? -6.111 14.717 12.427 1.00 0.00 6 SER A C 14
ATOM 24205 O O . SER A 1 6 ? -6.872 13.807 12.751 1.00 0.00 6 SER A O 14
ATOM 24213 N N . GLY A 1 7 ? -4.828 14.555 12.139 1.00 0.00 7 GLY A N 14
ATOM 24214 C CA . GLY A 1 7 ? -4.209 13.241 12.188 1.00 0.00 7 GLY A CA 14
ATOM 24215 C C . GLY A 1 7 ? -4.451 12.472 10.888 1.00 0.00 7 GLY A C 14
ATOM 24216 O O . GLY A 1 7 ? -4.953 13.033 9.915 1.00 0.00 7 GLY A O 14
ATOM 24220 N N . PRO A 1 8 ? -4.074 11.166 10.914 1.00 0.00 8 PRO A N 14
ATOM 24221 C CA . PRO A 1 8 ? -4.244 10.314 9.749 1.00 0.00 8 PRO A CA 14
ATOM 24222 C C . PRO A 1 8 ? -5.712 9.922 9.567 1.00 0.00 8 PRO A C 14
ATOM 24223 O O . PRO A 1 8 ? -6.599 10.525 10.170 1.00 0.00 8 PRO A O 14
ATOM 24234 N N . ILE A 1 9 ? -5.923 8.915 8.733 1.00 0.00 9 ILE A N 14
ATOM 24235 C CA . ILE A 1 9 ? -7.268 8.435 8.464 1.00 0.00 9 ILE A CA 14
ATOM 24236 C C . ILE A 1 9 ? -7.356 6.950 8.821 1.00 0.00 9 ILE A C 14
ATOM 24237 O O . ILE A 1 9 ? -8.269 6.531 9.532 1.00 0.00 9 ILE A O 14
ATOM 24253 N N . LYS A 1 10 ? -6.395 6.193 8.311 1.00 0.00 10 LYS A N 14
ATOM 24254 C CA . LYS A 1 10 ? -6.353 4.764 8.567 1.00 0.00 10 LYS A CA 14
ATOM 24255 C C . LYS A 1 10 ? -4.900 4.329 8.771 1.00 0.00 10 LYS A C 14
ATOM 24256 O O . LYS A 1 10 ? -4.007 4.779 8.053 1.00 0.00 10 LYS A O 14
ATOM 24275 N N . MET A 1 11 ? -4.707 3.460 9.752 1.00 0.00 11 MET A N 14
ATOM 24276 C CA . MET A 1 11 ? -3.378 2.960 10.058 1.00 0.00 11 MET A CA 14
ATOM 24277 C C . MET A 1 11 ? -3.384 1.437 10.200 1.00 0.00 11 MET A C 14
ATOM 24278 O O . MET A 1 11 ? -4.238 0.877 10.886 1.00 0.00 11 MET A O 14
ATOM 24292 N N . GLY A 1 12 ? -2.422 0.809 9.540 1.00 0.00 12 GLY A N 14
ATOM 24293 C CA . GLY A 1 12 ? -2.306 -0.639 9.584 1.00 0.00 12 GLY A CA 14
ATOM 24294 C C . GLY A 1 12 ? -1.042 -1.110 8.862 1.00 0.00 12 GLY A C 14
ATOM 24295 O O . GLY A 1 12 ? -0.428 -0.348 8.117 1.00 0.00 12 GLY A O 14
ATOM 24299 N N . TRP A 1 13 ? -0.691 -2.364 9.107 1.00 0.00 13 TRP A N 14
ATOM 24300 C CA . TRP A 1 13 ? 0.489 -2.945 8.490 1.00 0.00 13 TRP A CA 14
ATOM 24301 C C . TRP A 1 13 ? 0.053 -3.638 7.197 1.00 0.00 13 TRP A C 14
ATOM 24302 O O . TRP A 1 13 ? -0.849 -4.474 7.210 1.00 0.00 13 TRP A O 14
ATOM 24323 N N . LEU A 1 14 ? 0.714 -3.264 6.111 1.00 0.00 14 LEU A N 14
ATOM 24324 C CA . LEU A 1 14 ? 0.407 -3.838 4.813 1.00 0.00 14 LEU A CA 14
ATOM 24325 C C . LEU A 1 14 ? 1.686 -4.406 4.195 1.00 0.00 14 LEU A C 14
ATOM 24326 O O . LEU A 1 14 ? 2.788 -3.997 4.556 1.00 0.00 14 LEU A O 14
ATOM 24342 N N . LYS A 1 15 ? 1.497 -5.340 3.275 1.00 0.00 15 LYS A N 14
ATOM 24343 C CA . LYS A 1 15 ? 2.622 -5.969 2.604 1.00 0.00 15 LYS A CA 14
ATOM 24344 C C . LYS A 1 15 ? 2.855 -5.282 1.256 1.00 0.00 15 LYS A C 14
ATOM 24345 O O . LYS A 1 15 ? 2.115 -5.514 0.301 1.00 0.00 15 LYS A O 14
ATOM 24364 N N . LYS A 1 16 ? 3.886 -4.450 1.223 1.00 0.00 16 LYS A N 14
ATOM 24365 C CA . LYS A 1 16 ? 4.225 -3.728 0.009 1.00 0.00 16 LYS A CA 14
ATOM 24366 C C . LYS A 1 16 ? 5.234 -4.546 -0.800 1.00 0.00 16 LYS A C 14
ATOM 24367 O O . LYS A 1 16 ? 6.343 -4.806 -0.335 1.00 0.00 16 LYS A O 14
ATOM 24386 N N . GLN A 1 17 ? 4.814 -4.927 -1.998 1.00 0.00 17 GLN A N 14
ATOM 24387 C CA . GLN A 1 17 ? 5.667 -5.710 -2.876 1.00 0.00 17 GLN A CA 14
ATOM 24388 C C . GLN A 1 17 ? 6.745 -4.821 -3.499 1.00 0.00 17 GLN A C 14
ATOM 24389 O O . GLN A 1 17 ? 6.452 -3.726 -3.976 1.00 0.00 17 GLN A O 14
ATOM 24403 N N . ARG A 1 18 ? 7.970 -5.326 -3.475 1.00 0.00 18 ARG A N 14
ATOM 24404 C CA . ARG A 1 18 ? 9.093 -4.591 -4.032 1.00 0.00 18 ARG A CA 14
ATOM 24405 C C . ARG A 1 18 ? 8.968 -4.504 -5.554 1.00 0.00 18 ARG A C 14
ATOM 24406 O O . ARG A 1 18 ? 7.970 -4.942 -6.125 1.00 0.00 18 ARG A O 14
ATOM 24427 N N . SER A 1 19 ? 9.995 -3.935 -6.169 1.00 0.00 19 SER A N 14
ATOM 24428 C CA . SER A 1 19 ? 10.012 -3.785 -7.614 1.00 0.00 19 SER A CA 14
ATOM 24429 C C . SER A 1 19 ? 10.854 -4.895 -8.246 1.00 0.00 19 SER A C 14
ATOM 24430 O O . SER A 1 19 ? 11.891 -5.276 -7.705 1.00 0.00 19 SER A O 14
ATOM 24438 N N . ILE A 1 20 ? 10.376 -5.384 -9.381 1.00 0.00 20 ILE A N 14
ATOM 24439 C CA . ILE A 1 20 ? 11.072 -6.443 -10.092 1.00 0.00 20 ILE A CA 14
ATOM 24440 C C . ILE A 1 20 ? 10.988 -7.737 -9.280 1.00 0.00 20 ILE A C 14
ATOM 24441 O O . ILE A 1 20 ? 10.325 -8.689 -9.690 1.00 0.00 20 ILE A O 14
ATOM 24457 N N . VAL A 1 21 ? 11.669 -7.730 -8.144 1.00 0.00 21 VAL A N 14
ATOM 24458 C CA . VAL A 1 21 ? 11.679 -8.892 -7.271 1.00 0.00 21 VAL A CA 14
ATOM 24459 C C . VAL A 1 21 ? 10.258 -9.160 -6.769 1.00 0.00 21 VAL A C 14
ATOM 24460 O O . VAL A 1 21 ? 9.540 -8.231 -6.402 1.00 0.00 21 VAL A O 14
ATOM 24473 N N . LYS A 1 22 ? 9.896 -10.434 -6.770 1.00 0.00 22 LYS A N 14
ATOM 24474 C CA . LYS A 1 22 ? 8.574 -10.836 -6.319 1.00 0.00 22 LYS A CA 14
ATOM 24475 C C . LYS A 1 22 ? 8.620 -11.136 -4.820 1.00 0.00 22 LYS A C 14
ATOM 24476 O O . LYS A 1 22 ? 8.627 -12.298 -4.415 1.00 0.00 22 LYS A O 14
ATOM 24495 N N . ASN A 1 23 ? 8.651 -10.068 -4.036 1.00 0.00 23 ASN A N 14
ATOM 24496 C CA . ASN A 1 23 ? 8.697 -10.202 -2.590 1.00 0.00 23 ASN A CA 14
ATOM 24497 C C . ASN A 1 23 ? 7.656 -9.273 -1.963 1.00 0.00 23 ASN A C 14
ATOM 24498 O O . ASN A 1 23 ? 7.187 -8.336 -2.607 1.00 0.00 23 ASN A O 14
ATOM 24509 N N . TRP A 1 24 ? 7.325 -9.565 -0.713 1.00 0.00 24 TRP A N 14
ATOM 24510 C CA . TRP A 1 24 ? 6.348 -8.767 0.008 1.00 0.00 24 TRP A CA 14
ATOM 24511 C C . TRP A 1 24 ? 6.980 -8.328 1.331 1.00 0.00 24 TRP A C 14
ATOM 24512 O O . TRP A 1 24 ? 7.439 -9.162 2.110 1.00 0.00 24 TRP A O 14
ATOM 24533 N N . GLN A 1 25 ? 6.984 -7.020 1.543 1.00 0.00 25 GLN A N 14
ATOM 24534 C CA . GLN A 1 25 ? 7.552 -6.461 2.758 1.00 0.00 25 GLN A CA 14
ATOM 24535 C C . GLN A 1 25 ? 6.446 -5.882 3.643 1.00 0.00 25 GLN A C 14
ATOM 24536 O O . GLN A 1 25 ? 5.789 -4.912 3.267 1.00 0.00 25 GLN A O 14
ATOM 24550 N N . GLN A 1 26 ? 6.274 -6.501 4.802 1.00 0.00 26 GLN A N 14
ATOM 24551 C CA . GLN A 1 26 ? 5.260 -6.059 5.743 1.00 0.00 26 GLN A CA 14
ATOM 24552 C C . GLN A 1 26 ? 5.705 -4.770 6.438 1.00 0.00 26 GLN A C 14
ATOM 24553 O O . GLN A 1 26 ? 6.541 -4.803 7.339 1.00 0.00 26 GLN A O 14
ATOM 24567 N N . ARG A 1 27 ? 5.127 -3.665 5.991 1.00 0.00 27 ARG A N 14
ATOM 24568 C CA . ARG A 1 27 ? 5.454 -2.367 6.558 1.00 0.00 27 ARG A CA 14
ATOM 24569 C C . ARG A 1 27 ? 4.219 -1.751 7.220 1.00 0.00 27 ARG A C 14
ATOM 24570 O O . ARG A 1 27 ? 3.129 -2.316 7.155 1.00 0.00 27 ARG A O 14
ATOM 24591 N N . TYR A 1 28 ? 4.433 -0.600 7.841 1.00 0.00 28 TYR A N 14
ATOM 24592 C CA . TYR A 1 28 ? 3.351 0.099 8.514 1.00 0.00 28 TYR A CA 14
ATOM 24593 C C . TYR A 1 28 ? 2.817 1.243 7.650 1.00 0.00 28 TYR A C 14
ATOM 24594 O O . TYR A 1 28 ? 3.440 2.300 7.558 1.00 0.00 28 TYR A O 14
ATOM 24612 N N . PHE A 1 29 ? 1.669 0.994 7.038 1.00 0.00 29 PHE A N 14
ATOM 24613 C CA . PHE A 1 29 ? 1.043 1.990 6.185 1.00 0.00 29 PHE A CA 14
ATOM 24614 C C . PHE A 1 29 ? 0.147 2.925 6.999 1.00 0.00 29 PHE A C 14
ATOM 24615 O O . PHE A 1 29 ? -0.620 2.472 7.847 1.00 0.00 29 PHE A O 14
ATOM 24632 N N . VAL A 1 30 ? 0.275 4.213 6.713 1.00 0.00 30 VAL A N 14
ATOM 24633 C CA . VAL A 1 30 ? -0.514 5.215 7.409 1.00 0.00 30 VAL A CA 14
ATOM 24634 C C . VAL A 1 30 ? -1.178 6.137 6.384 1.00 0.00 30 VAL A C 14
ATOM 24635 O O . VAL A 1 30 ? -0.497 6.754 5.566 1.00 0.00 30 VAL A O 14
ATOM 24648 N N . LEU A 1 31 ? -2.499 6.201 6.461 1.00 0.00 31 LEU A N 14
ATOM 24649 C CA . LEU A 1 31 ? -3.262 7.037 5.551 1.00 0.00 31 LEU A CA 14
ATOM 24650 C C . LEU A 1 31 ? -3.567 8.375 6.227 1.00 0.00 31 LEU A C 14
ATOM 24651 O O . LEU A 1 31 ? -3.813 8.424 7.431 1.00 0.00 31 LEU A O 14
ATOM 24667 N N . ARG A 1 32 ? -3.541 9.428 5.423 1.00 0.00 32 ARG A N 14
ATOM 24668 C CA . ARG A 1 32 ? -3.811 10.763 5.929 1.00 0.00 32 ARG A CA 14
ATOM 24669 C C . ARG A 1 32 ? -4.859 11.458 5.057 1.00 0.00 32 ARG A C 14
ATOM 24670 O O . ARG A 1 32 ? -5.700 10.801 4.447 1.00 0.00 32 ARG A O 14
ATOM 24691 N N . ALA A 1 33 ? -4.773 12.780 5.026 1.00 0.00 33 ALA A N 14
ATOM 24692 C CA . ALA A 1 33 ? -5.702 13.573 4.240 1.00 0.00 33 ALA A CA 14
ATOM 24693 C C . ALA A 1 33 ? -5.242 13.592 2.781 1.00 0.00 33 ALA A C 14
ATOM 24694 O O . ALA A 1 33 ? -4.140 14.048 2.480 1.00 0.00 33 ALA A O 14
ATOM 24701 N N . GLN A 1 34 ? -6.109 13.090 1.913 1.00 0.00 34 GLN A N 14
ATOM 24702 C CA . GLN A 1 34 ? -5.804 13.044 0.493 1.00 0.00 34 GLN A CA 14
ATOM 24703 C C . GLN A 1 34 ? -4.324 12.725 0.277 1.00 0.00 34 GLN A C 14
ATOM 24704 O O . GLN A 1 34 ? -3.664 13.353 -0.549 1.00 0.00 34 GLN A O 14
ATOM 24718 N N . GLN A 1 35 ? -3.845 11.749 1.035 1.00 0.00 35 GLN A N 14
ATOM 24719 C CA . GLN A 1 35 ? -2.455 11.339 0.937 1.00 0.00 35 GLN A CA 14
ATOM 24720 C C . GLN A 1 35 ? -2.249 9.990 1.628 1.00 0.00 35 GLN A C 14
ATOM 24721 O O . GLN A 1 35 ? -2.964 9.657 2.573 1.00 0.00 35 GLN A O 14
ATOM 24735 N N . LEU A 1 36 ? -1.269 9.249 1.131 1.00 0.00 36 LEU A N 14
ATOM 24736 C CA . LEU A 1 36 ? -0.961 7.944 1.690 1.00 0.00 36 LEU A CA 14
ATOM 24737 C C . LEU A 1 36 ? 0.527 7.882 2.039 1.00 0.00 36 LEU A C 14
ATOM 24738 O O . LEU A 1 36 ? 1.363 8.411 1.308 1.00 0.00 36 LEU A O 14
ATOM 24754 N N . TYR A 1 37 ? 0.813 7.231 3.157 1.00 0.00 37 TYR A N 14
ATOM 24755 C CA . TYR A 1 37 ? 2.186 7.093 3.613 1.00 0.00 37 TYR A CA 14
ATOM 24756 C C . TYR A 1 37 ? 2.453 5.678 4.129 1.00 0.00 37 TYR A C 14
ATOM 24757 O O . TYR A 1 37 ? 1.520 4.914 4.369 1.00 0.00 37 TYR A O 14
ATOM 24775 N N . TYR A 1 38 ? 3.733 5.371 4.284 1.00 0.00 38 TYR A N 14
ATOM 24776 C CA . TYR A 1 38 ? 4.135 4.061 4.767 1.00 0.00 38 TYR A CA 14
ATOM 24777 C C . TYR A 1 38 ? 5.556 4.097 5.332 1.00 0.00 38 TYR A C 14
ATOM 24778 O O . TYR A 1 38 ? 6.484 4.546 4.660 1.00 0.00 38 TYR A O 14
ATOM 24796 N N . TYR A 1 39 ? 5.683 3.619 6.561 1.00 0.00 39 TYR A N 14
ATOM 24797 C CA . TYR A 1 39 ? 6.976 3.591 7.223 1.00 0.00 39 TYR A CA 14
ATOM 24798 C C . TYR A 1 39 ? 7.449 2.152 7.441 1.00 0.00 39 TYR A C 14
ATOM 24799 O O . TYR A 1 39 ? 6.670 1.210 7.301 1.00 0.00 39 TYR A O 14
ATOM 24817 N N . LYS A 1 40 ? 8.724 2.027 7.779 1.00 0.00 40 LYS A N 14
ATOM 24818 C CA . LYS A 1 40 ? 9.311 0.719 8.018 1.00 0.00 40 LYS A CA 14
ATOM 24819 C C . LYS A 1 40 ? 8.734 0.134 9.308 1.00 0.00 40 LYS A C 14
ATOM 24820 O O . LYS A 1 40 ? 8.436 -1.057 9.375 1.00 0.00 40 LYS A O 14
ATOM 24839 N N . ASP A 1 41 ? 8.595 0.999 10.302 1.00 0.00 41 ASP A N 14
ATOM 24840 C CA . ASP A 1 41 ? 8.059 0.583 11.587 1.00 0.00 41 ASP A CA 14
ATOM 24841 C C . ASP A 1 41 ? 7.237 1.726 12.187 1.00 0.00 41 ASP A C 14
ATOM 24842 O O . ASP A 1 41 ? 7.069 2.770 11.559 1.00 0.00 41 ASP A O 14
ATOM 24851 N N . GLU A 1 42 ? 6.747 1.489 13.395 1.00 0.00 42 GLU A N 14
ATOM 24852 C CA . GLU A 1 42 ? 5.947 2.485 14.086 1.00 0.00 42 GLU A CA 14
ATOM 24853 C C . GLU A 1 42 ? 6.786 3.196 15.150 1.00 0.00 42 GLU A C 14
ATOM 24854 O O . GLU A 1 42 ? 6.340 3.369 16.283 1.00 0.00 42 GLU A O 14
ATOM 24866 N N . GLU A 1 43 ? 7.986 3.587 14.747 1.00 0.00 43 GLU A N 14
ATOM 24867 C CA . GLU A 1 43 ? 8.892 4.275 15.652 1.00 0.00 43 GLU A CA 14
ATOM 24868 C C . GLU A 1 43 ? 9.405 5.565 15.009 1.00 0.00 43 GLU A C 14
ATOM 24869 O O . GLU A 1 43 ? 9.416 6.618 15.645 1.00 0.00 43 GLU A O 14
ATOM 24881 N N . ASP A 1 44 ? 9.820 5.440 13.757 1.00 0.00 44 ASP A N 14
ATOM 24882 C CA . ASP A 1 44 ? 10.334 6.583 13.021 1.00 0.00 44 ASP A CA 14
ATOM 24883 C C . ASP A 1 44 ? 9.223 7.623 12.862 1.00 0.00 44 ASP A C 14
ATOM 24884 O O . ASP A 1 44 ? 8.072 7.365 13.210 1.00 0.00 44 ASP A O 14
ATOM 24893 N N . THR A 1 45 ? 9.607 8.776 12.335 1.00 0.00 45 THR A N 14
ATOM 24894 C CA . THR A 1 45 ? 8.658 9.856 12.126 1.00 0.00 45 THR A CA 14
ATOM 24895 C C . THR A 1 45 ? 8.617 10.251 10.648 1.00 0.00 45 THR A C 14
ATOM 24896 O O . THR A 1 45 ? 7.542 10.451 10.084 1.00 0.00 45 THR A O 14
ATOM 24907 N N . LYS A 1 46 ? 9.801 10.352 10.062 1.00 0.00 46 LYS A N 14
ATOM 24908 C CA . LYS A 1 46 ? 9.915 10.719 8.661 1.00 0.00 46 LYS A CA 14
ATOM 24909 C C . LYS A 1 46 ? 9.310 9.610 7.797 1.00 0.00 46 LYS A C 14
ATOM 24910 O O . LYS A 1 46 ? 9.609 8.433 7.994 1.00 0.00 46 LYS A O 14
ATOM 24929 N N . PRO A 1 47 ? 8.450 10.036 6.834 1.00 0.00 47 PRO A N 14
ATOM 24930 C CA . PRO A 1 47 ? 7.801 9.093 5.940 1.00 0.00 47 PRO A CA 14
ATOM 24931 C C . PRO A 1 47 ? 8.780 8.575 4.884 1.00 0.00 47 PRO A C 14
ATOM 24932 O O . PRO A 1 47 ? 9.772 9.235 4.576 1.00 0.00 47 PRO A O 14
ATOM 24943 N N . GLN A 1 48 ? 8.468 7.400 4.359 1.00 0.00 48 GLN A N 14
ATOM 24944 C CA . GLN A 1 48 ? 9.308 6.786 3.345 1.00 0.00 48 GLN A CA 14
ATOM 24945 C C . GLN A 1 48 ? 8.842 7.200 1.948 1.00 0.00 48 GLN A C 14
ATOM 24946 O O . GLN A 1 48 ? 9.661 7.458 1.067 1.00 0.00 48 GLN A O 14
ATOM 24960 N N . GLY A 1 49 ? 7.527 7.251 1.789 1.00 0.00 49 GLY A N 14
ATOM 24961 C CA . GLY A 1 49 ? 6.942 7.630 0.514 1.00 0.00 49 GLY A CA 14
ATOM 24962 C C . GLY A 1 49 ? 5.603 8.342 0.715 1.00 0.00 49 GLY A C 14
ATOM 24963 O O . GLY A 1 49 ? 5.093 8.409 1.832 1.00 0.00 49 GLY A O 14
ATOM 24967 N N . CYS A 1 50 ? 5.071 8.855 -0.385 1.00 0.00 50 CYS A N 14
ATOM 24968 C CA . CYS A 1 50 ? 3.801 9.560 -0.343 1.00 0.00 50 CYS A CA 14
ATOM 24969 C C . CYS A 1 50 ? 3.040 9.256 -1.635 1.00 0.00 50 CYS A C 14
ATOM 24970 O O . CYS A 1 50 ? 3.627 9.243 -2.716 1.00 0.00 50 CYS A O 14
ATOM 24978 N N . MET A 1 51 ? 1.746 9.019 -1.480 1.00 0.00 51 MET A N 14
ATOM 24979 C CA . MET A 1 51 ? 0.899 8.716 -2.622 1.00 0.00 51 MET A CA 14
ATOM 24980 C C . MET A 1 51 ? -0.366 9.576 -2.609 1.00 0.00 51 MET A C 14
ATOM 24981 O O . MET A 1 51 ? -1.066 9.643 -1.601 1.00 0.00 51 MET A O 14
ATOM 24995 N N . TYR A 1 52 ? -0.620 10.214 -3.743 1.00 0.00 52 TYR A N 14
ATOM 24996 C CA . TYR A 1 52 ? -1.788 11.068 -3.875 1.00 0.00 52 TYR A CA 14
ATOM 24997 C C . TYR A 1 52 ? -3.049 10.237 -4.125 1.00 0.00 52 TYR A C 14
ATOM 24998 O O . TYR A 1 52 ? -3.181 9.603 -5.170 1.00 0.00 52 TYR A O 14
ATOM 25016 N N . LEU A 1 53 ? -3.943 10.269 -3.148 1.00 0.00 53 LEU A N 14
ATOM 25017 C CA . LEU A 1 53 ? -5.188 9.527 -3.249 1.00 0.00 53 LEU A CA 14
ATOM 25018 C C . LEU A 1 53 ? -6.015 10.083 -4.410 1.00 0.00 53 LEU A C 14
ATOM 25019 O O . LEU A 1 53 ? -6.615 9.323 -5.169 1.00 0.00 53 LEU A O 14
ATOM 25035 N N . PRO A 1 54 ? -6.021 11.439 -4.514 1.00 0.00 54 PRO A N 14
ATOM 25036 C CA . PRO A 1 54 ? -6.765 12.105 -5.569 1.00 0.00 54 PRO A CA 14
ATOM 25037 C C . PRO A 1 54 ? -6.048 11.970 -6.914 1.00 0.00 54 PRO A C 14
ATOM 25038 O O . PRO A 1 54 ? -5.064 12.663 -7.169 1.00 0.00 54 PRO A O 14
ATOM 25049 N N . GLY A 1 55 ? -6.569 11.074 -7.739 1.00 0.00 55 GLY A N 14
ATOM 25050 C CA . GLY A 1 55 ? -5.991 10.840 -9.052 1.00 0.00 55 GLY A CA 14
ATOM 25051 C C . GLY A 1 55 ? -5.283 9.484 -9.105 1.00 0.00 55 GLY A C 14
ATOM 25052 O O . GLY A 1 55 ? -4.543 9.203 -10.046 1.00 0.00 55 GLY A O 14
ATOM 25056 N N . CYS A 1 56 ? -5.536 8.680 -8.083 1.00 0.00 56 CYS A N 14
ATOM 25057 C CA . CYS A 1 56 ? -4.932 7.361 -8.001 1.00 0.00 56 CYS A CA 14
ATOM 25058 C C . CYS A 1 56 ? -5.850 6.367 -8.715 1.00 0.00 56 CYS A C 14
ATOM 25059 O O . CYS A 1 56 ? -7.003 6.682 -9.009 1.00 0.00 56 CYS A O 14
ATOM 25067 N N . THR A 1 57 ? -5.306 5.188 -8.974 1.00 0.00 57 THR A N 14
ATOM 25068 C CA . THR A 1 57 ? -6.062 4.146 -9.648 1.00 0.00 57 THR A CA 14
ATOM 25069 C C . THR A 1 57 ? -5.868 2.804 -8.941 1.00 0.00 57 THR A C 14
ATOM 25070 O O . THR A 1 57 ? -4.851 2.139 -9.131 1.00 0.00 57 THR A O 14
ATOM 25081 N N . ILE A 1 58 ? -6.859 2.445 -8.139 1.00 0.00 58 ILE A N 14
ATOM 25082 C CA . ILE A 1 58 ? -6.811 1.194 -7.402 1.00 0.00 58 ILE A CA 14
ATOM 25083 C C . ILE A 1 58 ? -7.294 0.056 -8.304 1.00 0.00 58 ILE A C 14
ATOM 25084 O O . ILE A 1 58 ? -8.453 0.035 -8.714 1.00 0.00 58 ILE A O 14
ATOM 25100 N N . LYS A 1 59 ? -6.381 -0.862 -8.585 1.00 0.00 59 LYS A N 14
ATOM 25101 C CA . LYS A 1 59 ? -6.699 -1.999 -9.431 1.00 0.00 59 LYS A CA 14
ATOM 25102 C C . LYS A 1 59 ? -6.488 -3.292 -8.641 1.00 0.00 59 LYS A C 14
ATOM 25103 O O . LYS A 1 59 ? -5.385 -3.560 -8.165 1.00 0.00 59 LYS A O 14
ATOM 25122 N N . GLU A 1 60 ? -7.561 -4.060 -8.525 1.00 0.00 60 GLU A N 14
ATOM 25123 C CA . GLU A 1 60 ? -7.507 -5.318 -7.800 1.00 0.00 60 GLU A CA 14
ATOM 25124 C C . GLU A 1 60 ? -6.775 -6.376 -8.628 1.00 0.00 60 GLU A C 14
ATOM 25125 O O . GLU A 1 60 ? -7.275 -6.816 -9.662 1.00 0.00 60 GLU A O 14
ATOM 25137 N N . ILE A 1 61 ? -5.601 -6.753 -8.142 1.00 0.00 61 ILE A N 14
ATOM 25138 C CA . ILE A 1 61 ? -4.795 -7.751 -8.824 1.00 0.00 61 ILE A CA 14
ATOM 25139 C C . ILE A 1 61 ? -5.223 -9.147 -8.365 1.00 0.00 61 ILE A C 14
ATOM 25140 O O . ILE A 1 61 ? -5.567 -9.343 -7.201 1.00 0.00 61 ILE A O 14
ATOM 25156 N N . ALA A 1 62 ? -5.189 -10.080 -9.305 1.00 0.00 62 ALA A N 14
ATOM 25157 C CA . ALA A 1 62 ? -5.569 -11.451 -9.012 1.00 0.00 62 ALA A CA 14
ATOM 25158 C C . ALA A 1 62 ? -4.362 -12.367 -9.227 1.00 0.00 62 ALA A C 14
ATOM 25159 O O . ALA A 1 62 ? -3.476 -12.057 -10.021 1.00 0.00 62 ALA A O 14
ATOM 25166 N N . THR A 1 63 ? -4.367 -13.478 -8.504 1.00 0.00 63 THR A N 14
ATOM 25167 C CA . THR A 1 63 ? -3.284 -14.441 -8.605 1.00 0.00 63 THR A CA 14
ATOM 25168 C C . THR A 1 63 ? -3.532 -15.402 -9.769 1.00 0.00 63 THR A C 14
ATOM 25169 O O . THR A 1 63 ? -3.748 -14.970 -10.901 1.00 0.00 63 THR A O 14
ATOM 25180 N N . ASN A 1 64 ? -3.492 -16.688 -9.452 1.00 0.00 64 ASN A N 14
ATOM 25181 C CA . ASN A 1 64 ? -3.710 -17.714 -10.457 1.00 0.00 64 ASN A CA 14
ATOM 25182 C C . ASN A 1 64 ? -5.097 -17.530 -11.076 1.00 0.00 64 ASN A C 14
ATOM 25183 O O . ASN A 1 64 ? -5.969 -16.901 -10.477 1.00 0.00 64 ASN A O 14
ATOM 25194 N N . PRO A 1 65 ? -5.263 -18.105 -12.297 1.00 0.00 65 PRO A N 14
ATOM 25195 C CA . PRO A 1 65 ? -6.530 -18.010 -13.003 1.00 0.00 65 PRO A CA 14
ATOM 25196 C C . PRO A 1 65 ? -7.573 -18.943 -12.384 1.00 0.00 65 PRO A C 14
ATOM 25197 O O . PRO A 1 65 ? -8.743 -18.581 -12.268 1.00 0.00 65 PRO A O 14
ATOM 25208 N N . GLU A 1 66 ? -7.112 -20.125 -12.002 1.00 0.00 66 GLU A N 14
ATOM 25209 C CA . GLU A 1 66 ? -7.991 -21.111 -11.398 1.00 0.00 66 GLU A CA 14
ATOM 25210 C C . GLU A 1 66 ? -8.411 -20.661 -9.997 1.00 0.00 66 GLU A C 14
ATOM 25211 O O . GLU A 1 66 ? -9.602 -20.568 -9.703 1.00 0.00 66 GLU A O 14
ATOM 25223 N N . GLU A 1 67 ? -7.410 -20.394 -9.171 1.00 0.00 67 GLU A N 14
ATOM 25224 C CA . GLU A 1 67 ? -7.661 -19.956 -7.809 1.00 0.00 67 GLU A CA 14
ATOM 25225 C C . GLU A 1 67 ? -8.797 -18.931 -7.781 1.00 0.00 67 GLU A C 14
ATOM 25226 O O . GLU A 1 67 ? -9.164 -18.378 -8.817 1.00 0.00 67 GLU A O 14
ATOM 25238 N N . ALA A 1 68 ? -9.322 -18.709 -6.585 1.00 0.00 68 ALA A N 14
ATOM 25239 C CA . ALA A 1 68 ? -10.409 -17.760 -6.410 1.00 0.00 68 ALA A CA 14
ATOM 25240 C C . ALA A 1 68 ? -9.829 -16.378 -6.103 1.00 0.00 68 ALA A C 14
ATOM 25241 O O . ALA A 1 68 ? -10.302 -15.688 -5.201 1.00 0.00 68 ALA A O 14
ATOM 25248 N N . GLY A 1 69 ? -8.812 -16.014 -6.872 1.00 0.00 69 GLY A N 14
ATOM 25249 C CA . GLY A 1 69 ? -8.163 -14.727 -6.694 1.00 0.00 69 GLY A CA 14
ATOM 25250 C C . GLY A 1 69 ? -7.687 -14.548 -5.251 1.00 0.00 69 GLY A C 14
ATOM 25251 O O . GLY A 1 69 ? -7.962 -15.386 -4.394 1.00 0.00 69 GLY A O 14
ATOM 25255 N N . LYS A 1 70 ? -6.981 -13.449 -5.027 1.00 0.00 70 LYS A N 14
ATOM 25256 C CA . LYS A 1 70 ? -6.464 -13.149 -3.702 1.00 0.00 70 LYS A CA 14
ATOM 25257 C C . LYS A 1 70 ? -6.738 -11.680 -3.373 1.00 0.00 70 LYS A C 14
ATOM 25258 O O . LYS A 1 70 ? -7.107 -10.902 -4.252 1.00 0.00 70 LYS A O 14
ATOM 25277 N N . PHE A 1 71 ? -6.547 -11.345 -2.106 1.00 0.00 71 PHE A N 14
ATOM 25278 C CA . PHE A 1 71 ? -6.768 -9.983 -1.650 1.00 0.00 71 PHE A CA 14
ATOM 25279 C C . PHE A 1 71 ? -5.541 -9.109 -1.916 1.00 0.00 71 PHE A C 14
ATOM 25280 O O . PHE A 1 71 ? -4.921 -8.603 -0.983 1.00 0.00 71 PHE A O 14
ATOM 25297 N N . VAL A 1 72 ? -5.228 -8.958 -3.195 1.00 0.00 72 VAL A N 14
ATOM 25298 C CA . VAL A 1 72 ? -4.086 -8.154 -3.596 1.00 0.00 72 VAL A CA 14
ATOM 25299 C C . VAL A 1 72 ? -4.563 -7.008 -4.489 1.00 0.00 72 VAL A C 14
ATOM 25300 O O . VAL A 1 72 ? -5.341 -7.222 -5.417 1.00 0.00 72 VAL A O 14
ATOM 25313 N N . PHE A 1 73 ? -4.077 -5.815 -4.178 1.00 0.00 73 PHE A N 14
ATOM 25314 C CA . PHE A 1 73 ? -4.444 -4.635 -4.941 1.00 0.00 73 PHE A CA 14
ATOM 25315 C C . PHE A 1 73 ? -3.255 -3.682 -5.083 1.00 0.00 73 PHE A C 14
ATOM 25316 O O . PHE A 1 73 ? -2.498 -3.483 -4.134 1.00 0.00 73 PHE A O 14
ATOM 25333 N N . GLU A 1 74 ? -3.129 -3.118 -6.275 1.00 0.00 74 GLU A N 14
ATOM 25334 C CA . GLU A 1 74 ? -2.045 -2.191 -6.553 1.00 0.00 74 GLU A CA 14
ATOM 25335 C C . GLU A 1 74 ? -2.598 -0.784 -6.790 1.00 0.00 74 GLU A C 14
ATOM 25336 O O . GLU A 1 74 ? -3.605 -0.617 -7.476 1.00 0.00 74 GLU A O 14
ATOM 25348 N N . ILE A 1 75 ? -1.915 0.192 -6.210 1.00 0.00 75 ILE A N 14
ATOM 25349 C CA . ILE A 1 75 ? -2.325 1.578 -6.350 1.00 0.00 75 ILE A CA 14
ATOM 25350 C C . ILE A 1 75 ? -1.455 2.259 -7.409 1.00 0.00 75 ILE A C 14
ATOM 25351 O O . ILE A 1 75 ? -0.228 2.222 -7.327 1.00 0.00 75 ILE A O 14
ATOM 25367 N N . ILE A 1 76 ? -2.125 2.863 -8.380 1.00 0.00 76 ILE A N 14
ATOM 25368 C CA . ILE A 1 76 ? -1.428 3.551 -9.454 1.00 0.00 76 ILE A CA 14
ATOM 25369 C C . ILE A 1 76 ? -1.542 5.062 -9.245 1.00 0.00 76 ILE A C 14
ATOM 25370 O O . ILE A 1 76 ? -2.643 5.590 -9.095 1.00 0.00 76 ILE A O 14
ATOM 25386 N N . PRO A 1 77 ? -0.359 5.733 -9.240 1.00 0.00 77 PRO A N 14
ATOM 25387 C CA . PRO A 1 77 ? -0.316 7.173 -9.052 1.00 0.00 77 PRO A CA 14
ATOM 25388 C C . PRO A 1 77 ? -0.767 7.905 -10.318 1.00 0.00 77 PRO A C 14
ATOM 25389 O O . PRO A 1 77 ? -0.686 7.359 -11.417 1.00 0.00 77 PRO A O 14
ATOM 25400 N N . ALA A 1 78 ? -1.231 9.130 -10.121 1.00 0.00 78 ALA A N 14
ATOM 25401 C CA . ALA A 1 78 ? -1.694 9.943 -11.233 1.00 0.00 78 ALA A CA 14
ATOM 25402 C C . ALA A 1 78 ? -0.489 10.429 -12.040 1.00 0.00 78 ALA A C 14
ATOM 25403 O O . ALA A 1 78 ? -0.217 11.628 -12.094 1.00 0.00 78 ALA A O 14
ATOM 25410 N N . SER A 1 79 ? 0.200 9.475 -12.647 1.00 0.00 79 SER A N 14
ATOM 25411 C CA . SER A 1 79 ? 1.370 9.791 -13.449 1.00 0.00 79 SER A CA 14
ATOM 25412 C C . SER A 1 79 ? 1.989 8.506 -14.002 1.00 0.00 79 SER A C 14
ATOM 25413 O O . SER A 1 79 ? 2.939 7.974 -13.429 1.00 0.00 79 SER A O 14
ATOM 25421 N N . TRP A 1 80 ? 1.425 8.044 -15.108 1.00 0.00 80 TRP A N 14
ATOM 25422 C CA . TRP A 1 80 ? 1.909 6.831 -15.745 1.00 0.00 80 TRP A CA 14
ATOM 25423 C C . TRP A 1 80 ? 1.628 6.939 -17.244 1.00 0.00 80 TRP A C 14
ATOM 25424 O O . TRP A 1 80 ? 0.476 7.075 -17.655 1.00 0.00 80 TRP A O 14
ATOM 25445 N N . ASP A 1 81 ? 2.699 6.874 -18.022 1.00 0.00 81 ASP A N 14
ATOM 25446 C CA . ASP A 1 81 ? 2.581 6.963 -19.467 1.00 0.00 81 ASP A CA 14
ATOM 25447 C C . ASP A 1 81 ? 3.930 6.626 -20.106 1.00 0.00 81 ASP A C 14
ATOM 25448 O O . ASP A 1 81 ? 4.024 5.707 -20.919 1.00 0.00 81 ASP A O 14
ATOM 25457 N N . GLN A 1 82 ? 4.941 7.388 -19.714 1.00 0.00 82 GLN A N 14
ATOM 25458 C CA . GLN A 1 82 ? 6.280 7.181 -20.238 1.00 0.00 82 GLN A CA 14
ATOM 25459 C C . GLN A 1 82 ? 6.954 6.008 -19.525 1.00 0.00 82 GLN A C 14
ATOM 25460 O O . GLN A 1 82 ? 6.895 5.904 -18.301 1.00 0.00 82 GLN A O 14
ATOM 25474 N N . ASN A 1 83 ? 7.580 5.153 -20.322 1.00 0.00 83 ASN A N 14
ATOM 25475 C CA . ASN A 1 83 ? 8.264 3.991 -19.782 1.00 0.00 83 ASN A CA 14
ATOM 25476 C C . ASN A 1 83 ? 7.360 3.300 -18.759 1.00 0.00 83 ASN A C 14
ATOM 25477 O O . ASN A 1 83 ? 6.186 3.645 -18.631 1.00 0.00 83 ASN A O 14
ATOM 25488 N N . ARG A 1 84 ? 7.940 2.339 -18.057 1.00 0.00 84 ARG A N 14
ATOM 25489 C CA . ARG A 1 84 ? 7.201 1.597 -17.049 1.00 0.00 84 ARG A CA 14
ATOM 25490 C C . ARG A 1 84 ? 8.164 0.968 -16.041 1.00 0.00 84 ARG A C 14
ATOM 25491 O O . ARG A 1 84 ? 7.876 -0.088 -15.478 1.00 0.00 84 ARG A O 14
ATOM 25512 N N . MET A 1 85 ? 9.287 1.642 -15.843 1.00 0.00 85 MET A N 14
ATOM 25513 C CA . MET A 1 85 ? 10.294 1.161 -14.912 1.00 0.00 85 MET A CA 14
ATOM 25514 C C . MET A 1 85 ? 10.377 2.064 -13.679 1.00 0.00 85 MET A C 14
ATOM 25515 O O . MET A 1 85 ? 10.107 3.261 -13.763 1.00 0.00 85 MET A O 14
ATOM 25529 N N . GLY A 1 86 ? 10.750 1.455 -12.563 1.00 0.00 86 GLY A N 14
ATOM 25530 C CA . GLY A 1 86 ? 10.871 2.189 -11.315 1.00 0.00 86 GLY A CA 14
ATOM 25531 C C . GLY A 1 86 ? 9.758 1.800 -10.340 1.00 0.00 86 GLY A C 14
ATOM 25532 O O . GLY A 1 86 ? 9.872 0.803 -9.629 1.00 0.00 86 GLY A O 14
ATOM 25536 N N . GLN A 1 87 ? 8.708 2.607 -10.338 1.00 0.00 87 GLN A N 14
ATOM 25537 C CA . GLN A 1 87 ? 7.575 2.360 -9.462 1.00 0.00 87 GLN A CA 14
ATOM 25538 C C . GLN A 1 87 ? 6.266 2.448 -10.249 1.00 0.00 87 GLN A C 14
ATOM 25539 O O . GLN A 1 87 ? 5.463 3.353 -10.026 1.00 0.00 87 GLN A O 14
ATOM 25553 N N . ASP A 1 88 ? 6.092 1.496 -11.154 1.00 0.00 88 ASP A N 14
ATOM 25554 C CA . ASP A 1 88 ? 4.894 1.455 -11.976 1.00 0.00 88 ASP A CA 14
ATOM 25555 C C . ASP A 1 88 ? 3.677 1.798 -11.114 1.00 0.00 88 ASP A C 14
ATOM 25556 O O . ASP A 1 88 ? 2.895 2.681 -11.462 1.00 0.00 88 ASP A O 14
ATOM 25565 N N . SER A 1 89 ? 3.557 1.082 -10.005 1.00 0.00 89 SER A N 14
ATOM 25566 C CA . SER A 1 89 ? 2.449 1.300 -9.091 1.00 0.00 89 SER A CA 14
ATOM 25567 C C . SER A 1 89 ? 2.799 0.755 -7.705 1.00 0.00 89 SER A C 14
ATOM 25568 O O . SER A 1 89 ? 3.905 0.259 -7.490 1.00 0.00 89 SER A O 14
ATOM 25576 N N . TYR A 1 90 ? 1.838 0.865 -6.800 1.00 0.00 90 TYR A N 14
ATOM 25577 C CA . TYR A 1 90 ? 2.031 0.390 -5.441 1.00 0.00 90 TYR A CA 14
ATOM 25578 C C . TYR A 1 90 ? 1.263 -0.911 -5.200 1.00 0.00 90 TYR A C 14
ATOM 25579 O O . TYR A 1 90 ? 0.097 -0.885 -4.808 1.00 0.00 90 TYR A O 14
ATOM 25597 N N . VAL A 1 91 ? 1.947 -2.019 -5.446 1.00 0.00 91 VAL A N 14
ATOM 25598 C CA . VAL A 1 91 ? 1.343 -3.328 -5.261 1.00 0.00 91 VAL A CA 14
ATOM 25599 C C . VAL A 1 91 ? 1.296 -3.657 -3.768 1.00 0.00 91 VAL A C 14
ATOM 25600 O O . VAL A 1 91 ? 2.278 -4.138 -3.203 1.00 0.00 91 VAL A O 14
ATOM 25613 N N . LEU A 1 92 ? 0.146 -3.384 -3.170 1.00 0.00 92 LEU A N 14
ATOM 25614 C CA . LEU A 1 92 ? -0.042 -3.645 -1.753 1.00 0.00 92 LEU A CA 14
ATOM 25615 C C . LEU A 1 92 ? -0.908 -4.894 -1.579 1.00 0.00 92 LEU A C 14
ATOM 25616 O O . LEU A 1 92 ? -1.805 -5.148 -2.382 1.00 0.00 92 LEU A O 14
ATOM 25632 N N . MET A 1 93 ? -0.610 -5.640 -0.526 1.00 0.00 93 MET A N 14
ATOM 25633 C CA . MET A 1 93 ? -1.350 -6.857 -0.237 1.00 0.00 93 MET A CA 14
ATOM 25634 C C . MET A 1 93 ? -1.760 -6.912 1.237 1.00 0.00 93 MET A C 14
ATOM 25635 O O . MET A 1 93 ? -0.999 -6.503 2.112 1.00 0.00 93 MET A O 14
ATOM 25649 N N . ALA A 1 94 ? -2.961 -7.422 1.465 1.00 0.00 94 ALA A N 14
ATOM 25650 C CA . ALA A 1 94 ? -3.481 -7.536 2.817 1.00 0.00 94 ALA A CA 14
ATOM 25651 C C . ALA A 1 94 ? -3.627 -9.015 3.180 1.00 0.00 94 ALA A C 14
ATOM 25652 O O . ALA A 1 94 ? -3.854 -9.852 2.307 1.00 0.00 94 ALA A O 14
ATOM 25659 N N . SER A 1 95 ? -3.491 -9.292 4.468 1.00 0.00 95 SER A N 14
ATOM 25660 C CA . SER A 1 95 ? -3.605 -10.656 4.956 1.00 0.00 95 SER A CA 14
ATOM 25661 C C . SER A 1 95 ? -5.029 -11.172 4.740 1.00 0.00 95 SER A C 14
ATOM 25662 O O . SER A 1 95 ? -5.226 -12.238 4.159 1.00 0.00 95 SER A O 14
ATOM 25670 N N . SER A 1 96 ? -5.986 -10.391 5.219 1.00 0.00 96 SER A N 14
ATOM 25671 C CA . SER A 1 96 ? -7.387 -10.756 5.085 1.00 0.00 96 SER A CA 14
ATOM 25672 C C . SER A 1 96 ? -8.055 -9.884 4.020 1.00 0.00 96 SER A C 14
ATOM 25673 O O . SER A 1 96 ? -7.388 -9.099 3.348 1.00 0.00 96 SER A O 14
ATOM 25681 N N . GLN A 1 97 ? -9.364 -10.051 3.900 1.00 0.00 97 GLN A N 14
ATOM 25682 C CA . GLN A 1 97 ? -10.129 -9.289 2.928 1.00 0.00 97 GLN A CA 14
ATOM 25683 C C . GLN A 1 97 ? -10.749 -8.056 3.589 1.00 0.00 97 GLN A C 14
ATOM 25684 O O . GLN A 1 97 ? -10.669 -6.953 3.051 1.00 0.00 97 GLN A O 14
ATOM 25698 N N . ALA A 1 98 ? -11.352 -8.285 4.746 1.00 0.00 98 ALA A N 14
ATOM 25699 C CA . ALA A 1 98 ? -11.985 -7.206 5.486 1.00 0.00 98 ALA A CA 14
ATOM 25700 C C . ALA A 1 98 ? -11.005 -6.038 5.615 1.00 0.00 98 ALA A C 14
ATOM 25701 O O . ALA A 1 98 ? -11.417 -4.880 5.663 1.00 0.00 98 ALA A O 14
ATOM 25708 N N . GLU A 1 99 ? -9.727 -6.383 5.666 1.00 0.00 99 GLU A N 14
ATOM 25709 C CA . GLU A 1 99 ? -8.685 -5.378 5.788 1.00 0.00 99 GLU A CA 14
ATOM 25710 C C . GLU A 1 99 ? -8.446 -4.695 4.440 1.00 0.00 99 GLU A C 14
ATOM 25711 O O . GLU A 1 99 ? -8.367 -3.470 4.366 1.00 0.00 99 GLU A O 14
ATOM 25723 N N . MET A 1 100 ? -8.336 -5.518 3.407 1.00 0.00 100 MET A N 14
ATOM 25724 C CA . MET A 1 100 ? -8.108 -5.009 2.066 1.00 0.00 100 MET A CA 14
ATOM 25725 C C . MET A 1 100 ? -9.284 -4.149 1.597 1.00 0.00 100 MET A C 14
ATOM 25726 O O . MET A 1 100 ? -9.090 -3.149 0.908 1.00 0.00 100 MET A O 14
ATOM 25740 N N . GLU A 1 101 ? -10.477 -4.570 1.991 1.00 0.00 101 GLU A N 14
ATOM 25741 C CA . GLU A 1 101 ? -11.684 -3.852 1.620 1.00 0.00 101 GLU A CA 14
ATOM 25742 C C . GLU A 1 101 ? -11.689 -2.460 2.256 1.00 0.00 101 GLU A C 14
ATOM 25743 O O . GLU A 1 101 ? -12.060 -1.480 1.611 1.00 0.00 101 GLU A O 14
ATOM 25755 N N . GLU A 1 102 ? -11.273 -2.416 3.513 1.00 0.00 102 GLU A N 14
ATOM 25756 C CA . GLU A 1 102 ? -11.225 -1.161 4.243 1.00 0.00 102 GLU A CA 14
ATOM 25757 C C . GLU A 1 102 ? -10.149 -0.246 3.654 1.00 0.00 102 GLU A C 14
ATOM 25758 O O . GLU A 1 102 ? -10.396 0.936 3.417 1.00 0.00 102 GLU A O 14
ATOM 25770 N N . TRP A 1 103 ? -8.979 -0.827 3.435 1.00 0.00 103 TRP A N 14
ATOM 25771 C CA . TRP A 1 103 ? -7.864 -0.078 2.879 1.00 0.00 103 TRP A CA 14
ATOM 25772 C C . TRP A 1 103 ? -8.333 0.567 1.574 1.00 0.00 103 TRP A C 14
ATOM 25773 O O . TRP A 1 103 ? -8.332 1.791 1.446 1.00 0.00 103 TRP A O 14
ATOM 25794 N N . VAL A 1 104 ? -8.723 -0.284 0.636 1.00 0.00 104 VAL A N 14
ATOM 25795 C CA . VAL A 1 104 ? -9.193 0.188 -0.655 1.00 0.00 104 VAL A CA 14
ATOM 25796 C C . VAL A 1 104 ? -10.286 1.238 -0.442 1.00 0.00 104 VAL A C 14
ATOM 25797 O O . VAL A 1 104 ? -10.262 2.298 -1.065 1.00 0.00 104 VAL A O 14
ATOM 25810 N N . LYS A 1 105 ? -11.217 0.906 0.439 1.00 0.00 105 LYS A N 14
ATOM 25811 C CA . LYS A 1 105 ? -12.316 1.806 0.742 1.00 0.00 105 LYS A CA 14
ATOM 25812 C C . LYS A 1 105 ? -11.775 3.229 0.902 1.00 0.00 105 LYS A C 14
ATOM 25813 O O . LYS A 1 105 ? -12.060 4.101 0.082 1.00 0.00 105 LYS A O 14
ATOM 25832 N N . PHE A 1 106 ? -11.004 3.419 1.962 1.00 0.00 106 PHE A N 14
ATOM 25833 C CA . PHE A 1 106 ? -10.421 4.720 2.240 1.00 0.00 106 PHE A CA 14
ATOM 25834 C C . PHE A 1 106 ? -9.607 5.222 1.045 1.00 0.00 106 PHE A C 14
ATOM 25835 O O . PHE A 1 106 ? -9.879 6.297 0.513 1.00 0.00 106 PHE A O 14
ATOM 25852 N N . LEU A 1 107 ? -8.626 4.420 0.659 1.00 0.00 107 LEU A N 14
ATOM 25853 C CA . LEU A 1 107 ? -7.771 4.770 -0.463 1.00 0.00 107 LEU A CA 14
ATOM 25854 C C . LEU A 1 107 ? -8.634 5.300 -1.610 1.00 0.00 107 LEU A C 14
ATOM 25855 O O . LEU A 1 107 ? -8.575 6.484 -1.939 1.00 0.00 107 LEU A O 14
ATOM 25871 N N . ARG A 1 108 ? -9.414 4.399 -2.187 1.00 0.00 108 ARG A N 14
ATOM 25872 C CA . ARG A 1 108 ? -10.288 4.761 -3.290 1.00 0.00 108 ARG A CA 14
ATOM 25873 C C . ARG A 1 108 ? -11.195 5.926 -2.888 1.00 0.00 108 ARG A C 14
ATOM 25874 O O . ARG A 1 108 ? -11.240 6.947 -3.572 1.00 0.00 108 ARG A O 14
ATOM 25895 N N . ARG A 1 109 ? -11.895 5.734 -1.780 1.00 0.00 109 ARG A N 14
ATOM 25896 C CA . ARG A 1 109 ? -12.799 6.756 -1.279 1.00 0.00 109 ARG A CA 14
ATOM 25897 C C . ARG A 1 109 ? -12.200 8.147 -1.496 1.00 0.00 109 ARG A C 14
ATOM 25898 O O . ARG A 1 109 ? -12.653 8.893 -2.362 1.00 0.00 109 ARG A O 14
ATOM 25919 N N . VAL A 1 110 ? -11.189 8.452 -0.696 1.00 0.00 110 VAL A N 14
ATOM 25920 C CA . VAL A 1 110 ? -10.523 9.740 -0.790 1.00 0.00 110 VAL A CA 14
ATOM 25921 C C . VAL A 1 110 ? -10.232 10.053 -2.259 1.00 0.00 110 VAL A C 14
ATOM 25922 O O . VAL A 1 110 ? -10.511 11.155 -2.730 1.00 0.00 110 VAL A O 14
ATOM 25935 N N . ALA A 1 111 ? -9.675 9.064 -2.942 1.00 0.00 111 ALA A N 14
ATOM 25936 C CA . ALA A 1 111 ? -9.344 9.220 -4.348 1.00 0.00 111 ALA A CA 14
ATOM 25937 C C . ALA A 1 111 ? -10.588 9.671 -5.115 1.00 0.00 111 ALA A C 14
ATOM 25938 O O . ALA A 1 111 ? -10.493 10.474 -6.042 1.00 0.00 111 ALA A O 14
ATOM 25945 N N . GLY A 1 112 ? -11.727 9.137 -4.698 1.00 0.00 112 GLY A N 14
ATOM 25946 C CA . GLY A 1 112 ? -12.989 9.475 -5.334 1.00 0.00 112 GLY A CA 14
ATOM 25947 C C . GLY A 1 112 ? -13.969 10.075 -4.323 1.00 0.00 112 GLY A C 14
ATOM 25948 O O . GLY A 1 112 ? -15.112 9.632 -4.223 1.00 0.00 112 GLY A O 14
ATOM 25952 N N . SER A 1 113 ? -13.485 11.074 -3.600 1.00 0.00 113 SER A N 14
ATOM 25953 C CA . SER A 1 113 ? -14.303 11.740 -2.601 1.00 0.00 113 SER A CA 14
ATOM 25954 C C . SER A 1 113 ? -14.777 13.095 -3.131 1.00 0.00 113 SER A C 14
ATOM 25955 O O . SER A 1 113 ? -14.142 13.680 -4.007 1.00 0.00 113 SER A O 14
ATOM 25963 N N . GLY A 1 114 ? -15.890 13.554 -2.578 1.00 0.00 114 GLY A N 14
ATOM 25964 C CA . GLY A 1 114 ? -16.457 14.829 -2.984 1.00 0.00 114 GLY A CA 14
ATOM 25965 C C . GLY A 1 114 ? -17.912 14.665 -3.428 1.00 0.00 114 GLY A C 14
ATOM 25966 O O . GLY A 1 114 ? -18.513 13.612 -3.222 1.00 0.00 114 GLY A O 14
ATOM 25970 N N . PRO A 1 115 ? -18.450 15.751 -4.045 1.00 0.00 115 PRO A N 14
ATOM 25971 C CA . PRO A 1 115 ? -19.823 15.738 -4.520 1.00 0.00 115 PRO A CA 14
ATOM 25972 C C . PRO A 1 115 ? -19.954 14.905 -5.796 1.00 0.00 115 PRO A C 14
ATOM 25973 O O . PRO A 1 115 ? -19.471 15.303 -6.855 1.00 0.00 115 PRO A O 14
ATOM 25984 N N . SER A 1 116 ? -20.611 13.763 -5.654 1.00 0.00 116 SER A N 14
ATOM 25985 C CA . SER A 1 116 ? -20.811 12.869 -6.783 1.00 0.00 116 SER A CA 14
ATOM 25986 C C . SER A 1 116 ? -22.187 12.207 -6.687 1.00 0.00 116 SER A C 14
ATOM 25987 O O . SER A 1 116 ? -22.698 11.983 -5.590 1.00 0.00 116 SER A O 14
ATOM 25995 N N . SER A 1 117 ? -22.748 11.911 -7.850 1.00 0.00 117 SER A N 14
ATOM 25996 C CA . SER A 1 117 ? -24.054 11.278 -7.912 1.00 0.00 117 SER A CA 14
ATOM 25997 C C . SER A 1 117 ? -24.029 10.120 -8.911 1.00 0.00 117 SER A C 14
ATOM 25998 O O . SER A 1 117 ? -24.324 8.980 -8.554 1.00 0.00 117 SER A O 14
ATOM 26006 N N . GLY A 1 118 ? -23.672 10.451 -10.143 1.00 0.00 118 GLY A N 14
ATOM 26007 C CA . GLY A 1 118 ? -23.603 9.453 -11.197 1.00 0.00 118 GLY A CA 14
ATOM 26008 C C . GLY A 1 118 ? -24.816 9.551 -12.124 1.00 0.00 118 GLY A C 14
ATOM 26009 O O . GLY A 1 118 ? -25.165 8.584 -12.800 1.00 0.00 118 GLY A O 14
ATOM 26013 N N . GLY A 1 1 ? -17.163 7.065 6.693 1.00 0.00 1 GLY A N 15
ATOM 26014 C CA . GLY A 1 1 ? -17.695 7.672 7.902 1.00 0.00 1 GLY A CA 15
ATOM 26015 C C . GLY A 1 1 ? -17.773 9.194 7.762 1.00 0.00 1 GLY A C 15
ATOM 26016 O O . GLY A 1 1 ? -18.690 9.717 7.131 1.00 0.00 1 GLY A O 15
ATOM 26020 N N . SER A 1 2 ? -16.798 9.862 8.362 1.00 0.00 2 SER A N 15
ATOM 26021 C CA . SER A 1 2 ? -16.744 11.313 8.313 1.00 0.00 2 SER A CA 15
ATOM 26022 C C . SER A 1 2 ? -15.291 11.780 8.217 1.00 0.00 2 SER A C 15
ATOM 26023 O O . SER A 1 2 ? -14.374 11.048 8.588 1.00 0.00 2 SER A O 15
ATOM 26031 N N . SER A 1 3 ? -15.125 12.996 7.718 1.00 0.00 3 SER A N 15
ATOM 26032 C CA . SER A 1 3 ? -13.798 13.569 7.570 1.00 0.00 3 SER A CA 15
ATOM 26033 C C . SER A 1 3 ? -13.064 13.546 8.912 1.00 0.00 3 SER A C 15
ATOM 26034 O O . SER A 1 3 ? -13.660 13.242 9.944 1.00 0.00 3 SER A O 15
ATOM 26042 N N . GLY A 1 4 ? -11.781 13.870 8.855 1.00 0.00 4 GLY A N 15
ATOM 26043 C CA . GLY A 1 4 ? -10.959 13.890 10.053 1.00 0.00 4 GLY A CA 15
ATOM 26044 C C . GLY A 1 4 ? -10.394 15.288 10.307 1.00 0.00 4 GLY A C 15
ATOM 26045 O O . GLY A 1 4 ? -10.651 16.215 9.540 1.00 0.00 4 GLY A O 15
ATOM 26049 N N . SER A 1 5 ? -9.633 15.397 11.387 1.00 0.00 5 SER A N 15
ATOM 26050 C CA . SER A 1 5 ? -9.029 16.667 11.751 1.00 0.00 5 SER A CA 15
ATOM 26051 C C . SER A 1 5 ? -7.567 16.456 12.150 1.00 0.00 5 SER A C 15
ATOM 26052 O O . SER A 1 5 ? -6.668 17.062 11.569 1.00 0.00 5 SER A O 15
ATOM 26060 N N . SER A 1 6 ? -7.375 15.594 13.137 1.00 0.00 6 SER A N 15
ATOM 26061 C CA . SER A 1 6 ? -6.037 15.295 13.620 1.00 0.00 6 SER A CA 15
ATOM 26062 C C . SER A 1 6 ? -5.737 13.805 13.441 1.00 0.00 6 SER A C 15
ATOM 26063 O O . SER A 1 6 ? -6.653 12.996 13.298 1.00 0.00 6 SER A O 15
ATOM 26071 N N . GLY A 1 7 ? -4.451 13.488 13.454 1.00 0.00 7 GLY A N 15
ATOM 26072 C CA . GLY A 1 7 ? -4.018 12.109 13.295 1.00 0.00 7 GLY A CA 15
ATOM 26073 C C . GLY A 1 7 ? -4.479 11.542 11.950 1.00 0.00 7 GLY A C 15
ATOM 26074 O O . GLY A 1 7 ? -5.225 12.193 11.221 1.00 0.00 7 GLY A O 15
ATOM 26078 N N . PRO A 1 8 ? -4.003 10.303 11.656 1.00 0.00 8 PRO A N 15
ATOM 26079 C CA . PRO A 1 8 ? -4.358 9.640 10.413 1.00 0.00 8 PRO A CA 15
ATOM 26080 C C . PRO A 1 8 ? -5.794 9.115 10.462 1.00 0.00 8 PRO A C 15
ATOM 26081 O O . PRO A 1 8 ? -6.478 9.261 11.474 1.00 0.00 8 PRO A O 15
ATOM 26092 N N . ILE A 1 9 ? -6.208 8.513 9.357 1.00 0.00 9 ILE A N 15
ATOM 26093 C CA . ILE A 1 9 ? -7.551 7.965 9.261 1.00 0.00 9 ILE A CA 15
ATOM 26094 C C . ILE A 1 9 ? -7.490 6.446 9.431 1.00 0.00 9 ILE A C 15
ATOM 26095 O O . ILE A 1 9 ? -8.095 5.896 10.350 1.00 0.00 9 ILE A O 15
ATOM 26111 N N . LYS A 1 10 ? -6.753 5.811 8.531 1.00 0.00 10 LYS A N 15
ATOM 26112 C CA . LYS A 1 10 ? -6.606 4.366 8.571 1.00 0.00 10 LYS A CA 15
ATOM 26113 C C . LYS A 1 10 ? -5.120 4.012 8.658 1.00 0.00 10 LYS A C 15
ATOM 26114 O O . LYS A 1 10 ? -4.284 4.668 8.039 1.00 0.00 10 LYS A O 15
ATOM 26133 N N . MET A 1 11 ? -4.836 2.975 9.433 1.00 0.00 11 MET A N 15
ATOM 26134 C CA . MET A 1 11 ? -3.466 2.525 9.610 1.00 0.00 11 MET A CA 15
ATOM 26135 C C . MET A 1 11 ? -3.407 1.010 9.810 1.00 0.00 11 MET A C 15
ATOM 26136 O O . MET A 1 11 ? -4.297 0.426 10.427 1.00 0.00 11 MET A O 15
ATOM 26150 N N . GLY A 1 12 ? -2.350 0.415 9.276 1.00 0.00 12 GLY A N 15
ATOM 26151 C CA . GLY A 1 12 ? -2.164 -1.022 9.388 1.00 0.00 12 GLY A CA 15
ATOM 26152 C C . GLY A 1 12 ? -0.874 -1.463 8.694 1.00 0.00 12 GLY A C 15
ATOM 26153 O O . GLY A 1 12 ? -0.316 -0.724 7.884 1.00 0.00 12 GLY A O 15
ATOM 26157 N N . TRP A 1 13 ? -0.438 -2.666 9.036 1.00 0.00 13 TRP A N 15
ATOM 26158 C CA . TRP A 1 13 ? 0.776 -3.215 8.455 1.00 0.00 13 TRP A CA 15
ATOM 26159 C C . TRP A 1 13 ? 0.385 -4.022 7.216 1.00 0.00 13 TRP A C 15
ATOM 26160 O O . TRP A 1 13 ? -0.277 -5.053 7.326 1.00 0.00 13 TRP A O 15
ATOM 26181 N N . LEU A 1 14 ? 0.810 -3.523 6.065 1.00 0.00 14 LEU A N 15
ATOM 26182 C CA . LEU A 1 14 ? 0.512 -4.185 4.806 1.00 0.00 14 LEU A CA 15
ATOM 26183 C C . LEU A 1 14 ? 1.811 -4.707 4.189 1.00 0.00 14 LEU A C 15
ATOM 26184 O O . LEU A 1 14 ? 2.898 -4.425 4.691 1.00 0.00 14 LEU A O 15
ATOM 26200 N N . LYS A 1 15 ? 1.656 -5.459 3.109 1.00 0.00 15 LYS A N 15
ATOM 26201 C CA . LYS A 1 15 ? 2.803 -6.023 2.419 1.00 0.00 15 LYS A CA 15
ATOM 26202 C C . LYS A 1 15 ? 2.952 -5.350 1.052 1.00 0.00 15 LYS A C 15
ATOM 26203 O O . LYS A 1 15 ? 2.121 -5.546 0.167 1.00 0.00 15 LYS A O 15
ATOM 26222 N N . LYS A 1 16 ? 4.016 -4.572 0.924 1.00 0.00 16 LYS A N 15
ATOM 26223 C CA . LYS A 1 16 ? 4.284 -3.869 -0.319 1.00 0.00 16 LYS A CA 15
ATOM 26224 C C . LYS A 1 16 ? 5.417 -4.576 -1.065 1.00 0.00 16 LYS A C 15
ATOM 26225 O O . LYS A 1 16 ? 6.488 -4.804 -0.503 1.00 0.00 16 LYS A O 15
ATOM 26244 N N . GLN A 1 17 ? 5.143 -4.903 -2.319 1.00 0.00 17 GLN A N 15
ATOM 26245 C CA . GLN A 1 17 ? 6.127 -5.579 -3.148 1.00 0.00 17 GLN A CA 15
ATOM 26246 C C . GLN A 1 17 ? 7.490 -4.897 -3.019 1.00 0.00 17 GLN A C 15
ATOM 26247 O O . GLN A 1 17 ? 7.571 -3.735 -2.622 1.00 0.00 17 GLN A O 15
ATOM 26261 N N . ARG A 1 18 ? 8.527 -5.647 -3.360 1.00 0.00 18 ARG A N 15
ATOM 26262 C CA . ARG A 1 18 ? 9.882 -5.128 -3.287 1.00 0.00 18 ARG A CA 15
ATOM 26263 C C . ARG A 1 18 ? 10.306 -4.556 -4.642 1.00 0.00 18 ARG A C 15
ATOM 26264 O O . ARG A 1 18 ? 9.588 -4.697 -5.631 1.00 0.00 18 ARG A O 15
ATOM 26285 N N . SER A 1 19 ? 11.469 -3.923 -4.643 1.00 0.00 19 SER A N 15
ATOM 26286 C CA . SER A 1 19 ? 11.996 -3.329 -5.860 1.00 0.00 19 SER A CA 15
ATOM 26287 C C . SER A 1 19 ? 12.356 -4.425 -6.864 1.00 0.00 19 SER A C 15
ATOM 26288 O O . SER A 1 19 ? 13.429 -5.021 -6.782 1.00 0.00 19 SER A O 15
ATOM 26296 N N . ILE A 1 20 ? 11.437 -4.659 -7.791 1.00 0.00 20 ILE A N 15
ATOM 26297 C CA . ILE A 1 20 ? 11.644 -5.673 -8.810 1.00 0.00 20 ILE A CA 15
ATOM 26298 C C . ILE A 1 20 ? 11.525 -7.060 -8.175 1.00 0.00 20 ILE A C 15
ATOM 26299 O O . ILE A 1 20 ? 10.594 -7.806 -8.474 1.00 0.00 20 ILE A O 15
ATOM 26315 N N . VAL A 1 21 ? 12.482 -7.363 -7.309 1.00 0.00 21 VAL A N 15
ATOM 26316 C CA . VAL A 1 21 ? 12.496 -8.647 -6.629 1.00 0.00 21 VAL A CA 15
ATOM 26317 C C . VAL A 1 21 ? 11.079 -8.989 -6.164 1.00 0.00 21 VAL A C 15
ATOM 26318 O O . VAL A 1 21 ? 10.416 -8.170 -5.529 1.00 0.00 21 VAL A O 15
ATOM 26331 N N . LYS A 1 22 ? 10.657 -10.200 -6.498 1.00 0.00 22 LYS A N 15
ATOM 26332 C CA . LYS A 1 22 ? 9.331 -10.660 -6.123 1.00 0.00 22 LYS A CA 15
ATOM 26333 C C . LYS A 1 22 ? 9.312 -10.980 -4.627 1.00 0.00 22 LYS A C 15
ATOM 26334 O O . LYS A 1 22 ? 9.235 -12.145 -4.239 1.00 0.00 22 LYS A O 15
ATOM 26353 N N . ASN A 1 23 ? 9.382 -9.926 -3.828 1.00 0.00 23 ASN A N 15
ATOM 26354 C CA . ASN A 1 23 ? 9.373 -10.081 -2.383 1.00 0.00 23 ASN A CA 15
ATOM 26355 C C . ASN A 1 23 ? 8.396 -9.074 -1.773 1.00 0.00 23 ASN A C 15
ATOM 26356 O O . ASN A 1 23 ? 8.327 -7.927 -2.210 1.00 0.00 23 ASN A O 15
ATOM 26367 N N . TRP A 1 24 ? 7.665 -9.540 -0.771 1.00 0.00 24 TRP A N 15
ATOM 26368 C CA . TRP A 1 24 ? 6.694 -8.695 -0.096 1.00 0.00 24 TRP A CA 15
ATOM 26369 C C . TRP A 1 24 ? 7.330 -8.187 1.199 1.00 0.00 24 TRP A C 15
ATOM 26370 O O . TRP A 1 24 ? 7.930 -8.959 1.945 1.00 0.00 24 TRP A O 15
ATOM 26391 N N . GLN A 1 25 ? 7.177 -6.890 1.427 1.00 0.00 25 GLN A N 15
ATOM 26392 C CA . GLN A 1 25 ? 7.729 -6.270 2.619 1.00 0.00 25 GLN A CA 15
ATOM 26393 C C . GLN A 1 25 ? 6.603 -5.777 3.531 1.00 0.00 25 GLN A C 15
ATOM 26394 O O . GLN A 1 25 ? 5.810 -4.923 3.138 1.00 0.00 25 GLN A O 15
ATOM 26408 N N . GLN A 1 26 ? 6.569 -6.337 4.731 1.00 0.00 26 GLN A N 15
ATOM 26409 C CA . GLN A 1 26 ? 5.554 -5.965 5.702 1.00 0.00 26 GLN A CA 15
ATOM 26410 C C . GLN A 1 26 ? 5.893 -4.613 6.334 1.00 0.00 26 GLN A C 15
ATOM 26411 O O . GLN A 1 26 ? 6.688 -4.544 7.270 1.00 0.00 26 GLN A O 15
ATOM 26425 N N . ARG A 1 27 ? 5.274 -3.573 5.797 1.00 0.00 27 ARG A N 15
ATOM 26426 C CA . ARG A 1 27 ? 5.500 -2.227 6.296 1.00 0.00 27 ARG A CA 15
ATOM 26427 C C . ARG A 1 27 ? 4.221 -1.673 6.927 1.00 0.00 27 ARG A C 15
ATOM 26428 O O . ARG A 1 27 ? 3.138 -2.223 6.730 1.00 0.00 27 ARG A O 15
ATOM 26449 N N . TYR A 1 28 ? 4.388 -0.592 7.674 1.00 0.00 28 TYR A N 15
ATOM 26450 C CA . TYR A 1 28 ? 3.260 0.043 8.336 1.00 0.00 28 TYR A CA 15
ATOM 26451 C C . TYR A 1 28 ? 2.730 1.217 7.510 1.00 0.00 28 TYR A C 15
ATOM 26452 O O . TYR A 1 28 ? 3.359 2.273 7.451 1.00 0.00 28 TYR A O 15
ATOM 26470 N N . PHE A 1 29 ? 1.579 0.994 6.894 1.00 0.00 29 PHE A N 15
ATOM 26471 C CA . PHE A 1 29 ? 0.957 2.020 6.074 1.00 0.00 29 PHE A CA 15
ATOM 26472 C C . PHE A 1 29 ? -0.026 2.856 6.896 1.00 0.00 29 PHE A C 15
ATOM 26473 O O . PHE A 1 29 ? -0.746 2.323 7.739 1.00 0.00 29 PHE A O 15
ATOM 26490 N N . VAL A 1 30 ? -0.026 4.152 6.620 1.00 0.00 30 VAL A N 15
ATOM 26491 C CA . VAL A 1 30 ? -0.909 5.067 7.323 1.00 0.00 30 VAL A CA 15
ATOM 26492 C C . VAL A 1 30 ? -1.637 5.948 6.306 1.00 0.00 30 VAL A C 15
ATOM 26493 O O . VAL A 1 30 ? -1.024 6.459 5.371 1.00 0.00 30 VAL A O 15
ATOM 26506 N N . LEU A 1 31 ? -2.936 6.099 6.524 1.00 0.00 31 LEU A N 15
ATOM 26507 C CA . LEU A 1 31 ? -3.754 6.910 5.638 1.00 0.00 31 LEU A CA 15
ATOM 26508 C C . LEU A 1 31 ? -4.087 8.234 6.328 1.00 0.00 31 LEU A C 15
ATOM 26509 O O . LEU A 1 31 ? -4.897 8.270 7.253 1.00 0.00 31 LEU A O 15
ATOM 26525 N N . ARG A 1 32 ? -3.444 9.291 5.852 1.00 0.00 32 ARG A N 15
ATOM 26526 C CA . ARG A 1 32 ? -3.662 10.614 6.412 1.00 0.00 32 ARG A CA 15
ATOM 26527 C C . ARG A 1 32 ? -4.017 11.607 5.303 1.00 0.00 32 ARG A C 15
ATOM 26528 O O . ARG A 1 32 ? -3.522 11.495 4.183 1.00 0.00 32 ARG A O 15
ATOM 26549 N N . ALA A 1 33 ? -4.871 12.557 5.655 1.00 0.00 33 ALA A N 15
ATOM 26550 C CA . ALA A 1 33 ? -5.297 13.569 4.704 1.00 0.00 33 ALA A CA 15
ATOM 26551 C C . ALA A 1 33 ? -5.509 12.920 3.335 1.00 0.00 33 ALA A C 15
ATOM 26552 O O . ALA A 1 33 ? -5.972 11.784 3.248 1.00 0.00 33 ALA A O 15
ATOM 26559 N N . GLN A 1 34 ? -5.160 13.669 2.300 1.00 0.00 34 GLN A N 15
ATOM 26560 C CA . GLN A 1 34 ? -5.307 13.180 0.939 1.00 0.00 34 GLN A CA 15
ATOM 26561 C C . GLN A 1 34 ? -3.972 12.637 0.424 1.00 0.00 34 GLN A C 15
ATOM 26562 O O . GLN A 1 34 ? -3.619 12.846 -0.736 1.00 0.00 34 GLN A O 15
ATOM 26576 N N . GLN A 1 35 ? -3.267 11.950 1.311 1.00 0.00 35 GLN A N 15
ATOM 26577 C CA . GLN A 1 35 ? -1.980 11.376 0.960 1.00 0.00 35 GLN A CA 15
ATOM 26578 C C . GLN A 1 35 ? -1.769 10.054 1.702 1.00 0.00 35 GLN A C 15
ATOM 26579 O O . GLN A 1 35 ? -2.089 9.944 2.884 1.00 0.00 35 GLN A O 15
ATOM 26593 N N . LEU A 1 36 ? -1.232 9.084 0.976 1.00 0.00 36 LEU A N 15
ATOM 26594 C CA . LEU A 1 36 ? -0.975 7.775 1.550 1.00 0.00 36 LEU A CA 15
ATOM 26595 C C . LEU A 1 36 ? 0.511 7.659 1.900 1.00 0.00 36 LEU A C 15
ATOM 26596 O O . LEU A 1 36 ? 1.371 7.864 1.045 1.00 0.00 36 LEU A O 15
ATOM 26612 N N . TYR A 1 37 ? 0.766 7.330 3.158 1.00 0.00 37 TYR A N 15
ATOM 26613 C CA . TYR A 1 37 ? 2.132 7.184 3.631 1.00 0.00 37 TYR A CA 15
ATOM 26614 C C . TYR A 1 37 ? 2.386 5.765 4.143 1.00 0.00 37 TYR A C 15
ATOM 26615 O O . TYR A 1 37 ? 1.445 5.015 4.397 1.00 0.00 37 TYR A O 15
ATOM 26633 N N . TYR A 1 38 ? 3.663 5.440 4.279 1.00 0.00 38 TYR A N 15
ATOM 26634 C CA . TYR A 1 38 ? 4.053 4.124 4.757 1.00 0.00 38 TYR A CA 15
ATOM 26635 C C . TYR A 1 38 ? 5.474 4.145 5.323 1.00 0.00 38 TYR A C 15
ATOM 26636 O O . TYR A 1 38 ? 6.401 4.618 4.667 1.00 0.00 38 TYR A O 15
ATOM 26654 N N . TYR A 1 39 ? 5.601 3.626 6.536 1.00 0.00 39 TYR A N 15
ATOM 26655 C CA . TYR A 1 39 ? 6.894 3.580 7.198 1.00 0.00 39 TYR A CA 15
ATOM 26656 C C . TYR A 1 39 ? 7.382 2.138 7.346 1.00 0.00 39 TYR A C 15
ATOM 26657 O O . TYR A 1 39 ? 6.601 1.244 7.670 1.00 0.00 39 TYR A O 15
ATOM 26675 N N . LYS A 1 40 ? 8.672 1.955 7.103 1.00 0.00 40 LYS A N 15
ATOM 26676 C CA . LYS A 1 40 ? 9.274 0.637 7.205 1.00 0.00 40 LYS A CA 15
ATOM 26677 C C . LYS A 1 40 ? 8.849 -0.012 8.524 1.00 0.00 40 LYS A C 15
ATOM 26678 O O . LYS A 1 40 ? 8.480 -1.185 8.552 1.00 0.00 40 LYS A O 15
ATOM 26697 N N . ASP A 1 41 ? 8.914 0.780 9.584 1.00 0.00 41 ASP A N 15
ATOM 26698 C CA . ASP A 1 41 ? 8.541 0.297 10.903 1.00 0.00 41 ASP A CA 15
ATOM 26699 C C . ASP A 1 41 ? 7.503 1.242 11.512 1.00 0.00 41 ASP A C 15
ATOM 26700 O O . ASP A 1 41 ? 7.074 2.197 10.867 1.00 0.00 41 ASP A O 15
ATOM 26709 N N . GLU A 1 42 ? 7.131 0.943 12.748 1.00 0.00 42 GLU A N 15
ATOM 26710 C CA . GLU A 1 42 ? 6.152 1.754 13.452 1.00 0.00 42 GLU A CA 15
ATOM 26711 C C . GLU A 1 42 ? 6.791 2.414 14.675 1.00 0.00 42 GLU A C 15
ATOM 26712 O O . GLU A 1 42 ? 6.333 2.219 15.800 1.00 0.00 42 GLU A O 15
ATOM 26724 N N . GLU A 1 43 ? 7.838 3.182 14.414 1.00 0.00 43 GLU A N 15
ATOM 26725 C CA . GLU A 1 43 ? 8.544 3.872 15.480 1.00 0.00 43 GLU A CA 15
ATOM 26726 C C . GLU A 1 43 ? 9.000 5.254 15.007 1.00 0.00 43 GLU A C 15
ATOM 26727 O O . GLU A 1 43 ? 8.771 6.253 15.687 1.00 0.00 43 GLU A O 15
ATOM 26739 N N . ASP A 1 44 ? 9.637 5.266 13.846 1.00 0.00 44 ASP A N 15
ATOM 26740 C CA . ASP A 1 44 ? 10.127 6.509 13.274 1.00 0.00 44 ASP A CA 15
ATOM 26741 C C . ASP A 1 44 ? 8.969 7.501 13.154 1.00 0.00 44 ASP A C 15
ATOM 26742 O O . ASP A 1 44 ? 7.829 7.172 13.476 1.00 0.00 44 ASP A O 15
ATOM 26751 N N . THR A 1 45 ? 9.302 8.697 12.689 1.00 0.00 45 THR A N 15
ATOM 26752 C CA . THR A 1 45 ? 8.304 9.739 12.522 1.00 0.00 45 THR A CA 15
ATOM 26753 C C . THR A 1 45 ? 8.429 10.381 11.139 1.00 0.00 45 THR A C 15
ATOM 26754 O O . THR A 1 45 ? 7.757 11.368 10.845 1.00 0.00 45 THR A O 15
ATOM 26765 N N . LYS A 1 46 ? 9.294 9.793 10.325 1.00 0.00 46 LYS A N 15
ATOM 26766 C CA . LYS A 1 46 ? 9.516 10.295 8.980 1.00 0.00 46 LYS A CA 15
ATOM 26767 C C . LYS A 1 46 ? 8.974 9.284 7.967 1.00 0.00 46 LYS A C 15
ATOM 26768 O O . LYS A 1 46 ? 9.283 8.096 8.044 1.00 0.00 46 LYS A O 15
ATOM 26787 N N . PRO A 1 47 ? 8.153 9.807 7.017 1.00 0.00 47 PRO A N 15
ATOM 26788 C CA . PRO A 1 47 ? 7.565 8.963 5.990 1.00 0.00 47 PRO A CA 15
ATOM 26789 C C . PRO A 1 47 ? 8.603 8.581 4.933 1.00 0.00 47 PRO A C 15
ATOM 26790 O O . PRO A 1 47 ? 9.603 9.277 4.760 1.00 0.00 47 PRO A O 15
ATOM 26801 N N . GLN A 1 48 ? 8.331 7.477 4.254 1.00 0.00 48 GLN A N 15
ATOM 26802 C CA . GLN A 1 48 ? 9.229 6.994 3.219 1.00 0.00 48 GLN A CA 15
ATOM 26803 C C . GLN A 1 48 ? 8.712 7.399 1.837 1.00 0.00 48 GLN A C 15
ATOM 26804 O O . GLN A 1 48 ? 9.414 8.067 1.079 1.00 0.00 48 GLN A O 15
ATOM 26818 N N . GLY A 1 49 ? 7.489 6.978 1.551 1.00 0.00 49 GLY A N 15
ATOM 26819 C CA . GLY A 1 49 ? 6.870 7.289 0.273 1.00 0.00 49 GLY A CA 15
ATOM 26820 C C . GLY A 1 49 ? 5.457 7.843 0.469 1.00 0.00 49 GLY A C 15
ATOM 26821 O O . GLY A 1 49 ? 4.748 7.434 1.387 1.00 0.00 49 GLY A O 15
ATOM 26825 N N . CYS A 1 50 ? 5.091 8.765 -0.410 1.00 0.00 50 CYS A N 15
ATOM 26826 C CA . CYS A 1 50 ? 3.776 9.379 -0.345 1.00 0.00 50 CYS A CA 15
ATOM 26827 C C . CYS A 1 50 ? 3.091 9.190 -1.700 1.00 0.00 50 CYS A C 15
ATOM 26828 O O . CYS A 1 50 ? 3.713 9.373 -2.745 1.00 0.00 50 CYS A O 15
ATOM 26836 N N . MET A 1 51 ? 1.818 8.826 -1.638 1.00 0.00 51 MET A N 15
ATOM 26837 C CA . MET A 1 51 ? 1.042 8.611 -2.847 1.00 0.00 51 MET A CA 15
ATOM 26838 C C . MET A 1 51 ? -0.211 9.488 -2.858 1.00 0.00 51 MET A C 15
ATOM 26839 O O . MET A 1 51 ? -1.057 9.380 -1.972 1.00 0.00 51 MET A O 15
ATOM 26853 N N . TYR A 1 52 ? -0.291 10.338 -3.871 1.00 0.00 52 TYR A N 15
ATOM 26854 C CA . TYR A 1 52 ? -1.427 11.234 -4.009 1.00 0.00 52 TYR A CA 15
ATOM 26855 C C . TYR A 1 52 ? -2.712 10.451 -4.288 1.00 0.00 52 TYR A C 15
ATOM 26856 O O . TYR A 1 52 ? -2.913 9.956 -5.396 1.00 0.00 52 TYR A O 15
ATOM 26874 N N . LEU A 1 53 ? -3.547 10.364 -3.264 1.00 0.00 53 LEU A N 15
ATOM 26875 C CA . LEU A 1 53 ? -4.807 9.651 -3.384 1.00 0.00 53 LEU A CA 15
ATOM 26876 C C . LEU A 1 53 ? -5.650 10.295 -4.486 1.00 0.00 53 LEU A C 15
ATOM 26877 O O . LEU A 1 53 ? -6.253 9.598 -5.300 1.00 0.00 53 LEU A O 15
ATOM 26893 N N . PRO A 1 54 ? -5.666 11.655 -4.476 1.00 0.00 54 PRO A N 15
ATOM 26894 C CA . PRO A 1 54 ? -6.426 12.402 -5.465 1.00 0.00 54 PRO A CA 15
ATOM 26895 C C . PRO A 1 54 ? -5.722 12.386 -6.823 1.00 0.00 54 PRO A C 15
ATOM 26896 O O . PRO A 1 54 ? -5.430 13.439 -7.388 1.00 0.00 54 PRO A O 15
ATOM 26907 N N . GLY A 1 55 ? -5.469 11.180 -7.309 1.00 0.00 55 GLY A N 15
ATOM 26908 C CA . GLY A 1 55 ? -4.805 11.012 -8.590 1.00 0.00 55 GLY A CA 15
ATOM 26909 C C . GLY A 1 55 ? -4.134 9.641 -8.685 1.00 0.00 55 GLY A C 15
ATOM 26910 O O . GLY A 1 55 ? -3.007 9.529 -9.165 1.00 0.00 55 GLY A O 15
ATOM 26914 N N . CYS A 1 56 ? -4.856 8.631 -8.221 1.00 0.00 56 CYS A N 15
ATOM 26915 C CA . CYS A 1 56 ? -4.345 7.271 -8.248 1.00 0.00 56 CYS A CA 15
ATOM 26916 C C . CYS A 1 56 ? -5.455 6.350 -8.757 1.00 0.00 56 CYS A C 15
ATOM 26917 O O . CYS A 1 56 ? -6.601 6.774 -8.901 1.00 0.00 56 CYS A O 15
ATOM 26925 N N . THR A 1 57 ? -5.077 5.107 -9.016 1.00 0.00 57 THR A N 15
ATOM 26926 C CA . THR A 1 57 ? -6.026 4.123 -9.507 1.00 0.00 57 THR A CA 15
ATOM 26927 C C . THR A 1 57 ? -5.861 2.801 -8.753 1.00 0.00 57 THR A C 15
ATOM 26928 O O . THR A 1 57 ? -4.891 2.077 -8.969 1.00 0.00 57 THR A O 15
ATOM 26939 N N . ILE A 1 58 ? -6.824 2.528 -7.885 1.00 0.00 58 ILE A N 15
ATOM 26940 C CA . ILE A 1 58 ? -6.798 1.306 -7.099 1.00 0.00 58 ILE A CA 15
ATOM 26941 C C . ILE A 1 58 ? -7.279 0.139 -7.963 1.00 0.00 58 ILE A C 15
ATOM 26942 O O . ILE A 1 58 ? -8.457 0.061 -8.308 1.00 0.00 58 ILE A O 15
ATOM 26958 N N . LYS A 1 59 ? -6.342 -0.741 -8.287 1.00 0.00 59 LYS A N 15
ATOM 26959 C CA . LYS A 1 59 ? -6.656 -1.901 -9.104 1.00 0.00 59 LYS A CA 15
ATOM 26960 C C . LYS A 1 59 ? -6.535 -3.166 -8.252 1.00 0.00 59 LYS A C 15
ATOM 26961 O O . LYS A 1 59 ? -5.656 -3.262 -7.397 1.00 0.00 59 LYS A O 15
ATOM 26980 N N . GLU A 1 60 ? -7.431 -4.106 -8.516 1.00 0.00 60 GLU A N 15
ATOM 26981 C CA . GLU A 1 60 ? -7.436 -5.362 -7.785 1.00 0.00 60 GLU A CA 15
ATOM 26982 C C . GLU A 1 60 ? -6.575 -6.400 -8.507 1.00 0.00 60 GLU A C 15
ATOM 26983 O O . GLU A 1 60 ? -6.782 -6.670 -9.689 1.00 0.00 60 GLU A O 15
ATOM 26995 N N . ILE A 1 61 ? -5.627 -6.955 -7.766 1.00 0.00 61 ILE A N 15
ATOM 26996 C CA . ILE A 1 61 ? -4.734 -7.958 -8.321 1.00 0.00 61 ILE A CA 15
ATOM 26997 C C . ILE A 1 61 ? -5.104 -9.331 -7.758 1.00 0.00 61 ILE A C 15
ATOM 26998 O O . ILE A 1 61 ? -5.195 -9.505 -6.544 1.00 0.00 61 ILE A O 15
ATOM 27014 N N . ALA A 1 62 ? -5.307 -10.273 -8.668 1.00 0.00 62 ALA A N 15
ATOM 27015 C CA . ALA A 1 62 ? -5.665 -11.626 -8.277 1.00 0.00 62 ALA A CA 15
ATOM 27016 C C . ALA A 1 62 ? -4.484 -12.560 -8.546 1.00 0.00 62 ALA A C 15
ATOM 27017 O O . ALA A 1 62 ? -3.662 -12.290 -9.421 1.00 0.00 62 ALA A O 15
ATOM 27024 N N . THR A 1 63 ? -4.436 -13.638 -7.778 1.00 0.00 63 THR A N 15
ATOM 27025 C CA . THR A 1 63 ? -3.368 -14.613 -7.923 1.00 0.00 63 THR A CA 15
ATOM 27026 C C . THR A 1 63 ? -3.473 -15.322 -9.275 1.00 0.00 63 THR A C 15
ATOM 27027 O O . THR A 1 63 ? -2.571 -16.063 -9.663 1.00 0.00 63 THR A O 15
ATOM 27038 N N . ASN A 1 64 ? -4.581 -15.069 -9.955 1.00 0.00 64 ASN A N 15
ATOM 27039 C CA . ASN A 1 64 ? -4.815 -15.673 -11.256 1.00 0.00 64 ASN A CA 15
ATOM 27040 C C . ASN A 1 64 ? -5.807 -14.813 -12.042 1.00 0.00 64 ASN A C 15
ATOM 27041 O O . ASN A 1 64 ? -6.621 -14.104 -11.454 1.00 0.00 64 ASN A O 15
ATOM 27052 N N . PRO A 1 65 ? -5.703 -14.907 -13.395 1.00 0.00 65 PRO A N 15
ATOM 27053 C CA . PRO A 1 65 ? -6.580 -14.147 -14.268 1.00 0.00 65 PRO A CA 15
ATOM 27054 C C . PRO A 1 65 ? -7.984 -14.755 -14.299 1.00 0.00 65 PRO A C 15
ATOM 27055 O O . PRO A 1 65 ? -8.525 -15.023 -15.371 1.00 0.00 65 PRO A O 15
ATOM 27066 N N . GLU A 1 66 ? -8.534 -14.955 -13.110 1.00 0.00 66 GLU A N 15
ATOM 27067 C CA . GLU A 1 66 ? -9.864 -15.527 -12.988 1.00 0.00 66 GLU A CA 15
ATOM 27068 C C . GLU A 1 66 ? -10.275 -15.606 -11.516 1.00 0.00 66 GLU A C 15
ATOM 27069 O O . GLU A 1 66 ? -11.358 -15.158 -11.145 1.00 0.00 66 GLU A O 15
ATOM 27081 N N . GLU A 1 67 ? -9.386 -16.180 -10.718 1.00 0.00 67 GLU A N 15
ATOM 27082 C CA . GLU A 1 67 ? -9.643 -16.324 -9.294 1.00 0.00 67 GLU A CA 15
ATOM 27083 C C . GLU A 1 67 ? -9.978 -14.965 -8.675 1.00 0.00 67 GLU A C 15
ATOM 27084 O O . GLU A 1 67 ? -9.467 -13.936 -9.115 1.00 0.00 67 GLU A O 15
ATOM 27096 N N . ALA A 1 68 ? -10.833 -15.006 -7.665 1.00 0.00 68 ALA A N 15
ATOM 27097 C CA . ALA A 1 68 ? -11.243 -13.792 -6.981 1.00 0.00 68 ALA A CA 15
ATOM 27098 C C . ALA A 1 68 ? -11.314 -14.058 -5.476 1.00 0.00 68 ALA A C 15
ATOM 27099 O O . ALA A 1 68 ? -12.343 -13.817 -4.847 1.00 0.00 68 ALA A O 15
ATOM 27106 N N . GLY A 1 69 ? -10.207 -14.552 -4.941 1.00 0.00 69 GLY A N 15
ATOM 27107 C CA . GLY A 1 69 ? -10.131 -14.854 -3.522 1.00 0.00 69 GLY A CA 15
ATOM 27108 C C . GLY A 1 69 ? -9.012 -14.055 -2.851 1.00 0.00 69 GLY A C 15
ATOM 27109 O O . GLY A 1 69 ? -9.265 -13.277 -1.932 1.00 0.00 69 GLY A O 15
ATOM 27113 N N . LYS A 1 70 ? -7.799 -14.275 -3.335 1.00 0.00 70 LYS A N 15
ATOM 27114 C CA . LYS A 1 70 ? -6.640 -13.586 -2.794 1.00 0.00 70 LYS A CA 15
ATOM 27115 C C . LYS A 1 70 ? -6.931 -12.085 -2.727 1.00 0.00 70 LYS A C 15
ATOM 27116 O O . LYS A 1 70 ? -7.464 -11.510 -3.675 1.00 0.00 70 LYS A O 15
ATOM 27135 N N . PHE A 1 71 ? -6.566 -11.493 -1.599 1.00 0.00 71 PHE A N 15
ATOM 27136 C CA . PHE A 1 71 ? -6.781 -10.070 -1.397 1.00 0.00 71 PHE A CA 15
ATOM 27137 C C . PHE A 1 71 ? -5.497 -9.280 -1.657 1.00 0.00 71 PHE A C 15
ATOM 27138 O O . PHE A 1 71 ? -4.735 -9.004 -0.731 1.00 0.00 71 PHE A O 15
ATOM 27155 N N . VAL A 1 72 ? -5.296 -8.938 -2.921 1.00 0.00 72 VAL A N 15
ATOM 27156 C CA . VAL A 1 72 ? -4.117 -8.185 -3.314 1.00 0.00 72 VAL A CA 15
ATOM 27157 C C . VAL A 1 72 ? -4.528 -7.066 -4.273 1.00 0.00 72 VAL A C 15
ATOM 27158 O O . VAL A 1 72 ? -5.295 -7.295 -5.208 1.00 0.00 72 VAL A O 15
ATOM 27171 N N . PHE A 1 73 ? -4.001 -5.879 -4.008 1.00 0.00 73 PHE A N 15
ATOM 27172 C CA . PHE A 1 73 ? -4.304 -4.724 -4.836 1.00 0.00 73 PHE A CA 15
ATOM 27173 C C . PHE A 1 73 ? -3.081 -3.817 -4.980 1.00 0.00 73 PHE A C 15
ATOM 27174 O O . PHE A 1 73 ? -2.195 -3.823 -4.127 1.00 0.00 73 PHE A O 15
ATOM 27191 N N . GLU A 1 74 ? -3.071 -3.058 -6.066 1.00 0.00 74 GLU A N 15
ATOM 27192 C CA . GLU A 1 74 ? -1.971 -2.147 -6.333 1.00 0.00 74 GLU A CA 15
ATOM 27193 C C . GLU A 1 74 ? -2.503 -0.740 -6.611 1.00 0.00 74 GLU A C 15
ATOM 27194 O O . GLU A 1 74 ? -3.518 -0.578 -7.286 1.00 0.00 74 GLU A O 15
ATOM 27206 N N . ILE A 1 75 ? -1.793 0.243 -6.075 1.00 0.00 75 ILE A N 15
ATOM 27207 C CA . ILE A 1 75 ? -2.181 1.631 -6.257 1.00 0.00 75 ILE A CA 15
ATOM 27208 C C . ILE A 1 75 ? -1.331 2.252 -7.368 1.00 0.00 75 ILE A C 15
ATOM 27209 O O . ILE A 1 75 ? -0.111 2.343 -7.244 1.00 0.00 75 ILE A O 15
ATOM 27225 N N . ILE A 1 76 ? -2.011 2.664 -8.429 1.00 0.00 76 ILE A N 15
ATOM 27226 C CA . ILE A 1 76 ? -1.334 3.274 -9.560 1.00 0.00 76 ILE A CA 15
ATOM 27227 C C . ILE A 1 76 ? -1.365 4.796 -9.408 1.00 0.00 76 ILE A C 15
ATOM 27228 O O . ILE A 1 76 ? -2.403 5.370 -9.085 1.00 0.00 76 ILE A O 15
ATOM 27244 N N . PRO A 1 77 ? -0.183 5.422 -9.655 1.00 0.00 77 PRO A N 15
ATOM 27245 C CA . PRO A 1 77 ? -0.065 6.866 -9.549 1.00 0.00 77 PRO A CA 15
ATOM 27246 C C . PRO A 1 77 ? -0.722 7.560 -10.744 1.00 0.00 77 PRO A C 15
ATOM 27247 O O . PRO A 1 77 ? -1.372 6.911 -11.563 1.00 0.00 77 PRO A O 15
ATOM 27258 N N . ALA A 1 78 ? -0.531 8.869 -10.806 1.00 0.00 78 ALA A N 15
ATOM 27259 C CA . ALA A 1 78 ? -1.097 9.657 -11.888 1.00 0.00 78 ALA A CA 15
ATOM 27260 C C . ALA A 1 78 ? -0.190 9.556 -13.116 1.00 0.00 78 ALA A C 15
ATOM 27261 O O . ALA A 1 78 ? 0.248 10.572 -13.654 1.00 0.00 78 ALA A O 15
ATOM 27268 N N . SER A 1 79 ? 0.065 8.321 -13.523 1.00 0.00 79 SER A N 15
ATOM 27269 C CA . SER A 1 79 ? 0.912 8.074 -14.678 1.00 0.00 79 SER A CA 15
ATOM 27270 C C . SER A 1 79 ? 0.752 6.626 -15.143 1.00 0.00 79 SER A C 15
ATOM 27271 O O . SER A 1 79 ? 1.646 5.804 -14.946 1.00 0.00 79 SER A O 15
ATOM 27279 N N . TRP A 1 80 ? -0.394 6.357 -15.752 1.00 0.00 80 TRP A N 15
ATOM 27280 C CA . TRP A 1 80 ? -0.682 5.022 -16.248 1.00 0.00 80 TRP A CA 15
ATOM 27281 C C . TRP A 1 80 ? -1.974 5.090 -17.065 1.00 0.00 80 TRP A C 15
ATOM 27282 O O . TRP A 1 80 ? -3.035 4.690 -16.589 1.00 0.00 80 TRP A O 15
ATOM 27303 N N . ASP A 1 81 ? -1.841 5.598 -18.281 1.00 0.00 81 ASP A N 15
ATOM 27304 C CA . ASP A 1 81 ? -2.984 5.724 -19.169 1.00 0.00 81 ASP A CA 15
ATOM 27305 C C . ASP A 1 81 ? -2.519 5.568 -20.618 1.00 0.00 81 ASP A C 15
ATOM 27306 O O . ASP A 1 81 ? -2.920 4.630 -21.306 1.00 0.00 81 ASP A O 15
ATOM 27315 N N . GLN A 1 82 ? -1.679 6.502 -21.040 1.00 0.00 82 GLN A N 15
ATOM 27316 C CA . GLN A 1 82 ? -1.154 6.481 -22.395 1.00 0.00 82 GLN A CA 15
ATOM 27317 C C . GLN A 1 82 ? 0.348 6.773 -22.387 1.00 0.00 82 GLN A C 15
ATOM 27318 O O . GLN A 1 82 ? 0.758 7.932 -22.371 1.00 0.00 82 GLN A O 15
ATOM 27332 N N . ASN A 1 83 ? 1.127 5.701 -22.400 1.00 0.00 83 ASN A N 15
ATOM 27333 C CA . ASN A 1 83 ? 2.574 5.828 -22.394 1.00 0.00 83 ASN A CA 15
ATOM 27334 C C . ASN A 1 83 ? 3.201 4.456 -22.138 1.00 0.00 83 ASN A C 15
ATOM 27335 O O . ASN A 1 83 ? 2.563 3.576 -21.562 1.00 0.00 83 ASN A O 15
ATOM 27346 N N . ARG A 1 84 ? 4.443 4.317 -22.578 1.00 0.00 84 ARG A N 15
ATOM 27347 C CA . ARG A 1 84 ? 5.163 3.067 -22.403 1.00 0.00 84 ARG A CA 15
ATOM 27348 C C . ARG A 1 84 ? 6.574 3.337 -21.876 1.00 0.00 84 ARG A C 15
ATOM 27349 O O . ARG A 1 84 ? 7.558 2.906 -22.476 1.00 0.00 84 ARG A O 15
ATOM 27370 N N . MET A 1 85 ? 6.628 4.048 -20.759 1.00 0.00 85 MET A N 15
ATOM 27371 C CA . MET A 1 85 ? 7.902 4.380 -20.144 1.00 0.00 85 MET A CA 15
ATOM 27372 C C . MET A 1 85 ? 7.713 4.813 -18.689 1.00 0.00 85 MET A C 15
ATOM 27373 O O . MET A 1 85 ? 8.016 5.950 -18.331 1.00 0.00 85 MET A O 15
ATOM 27387 N N . GLY A 1 86 ? 7.212 3.883 -17.889 1.00 0.00 86 GLY A N 15
ATOM 27388 C CA . GLY A 1 86 ? 6.978 4.154 -16.481 1.00 0.00 86 GLY A CA 15
ATOM 27389 C C . GLY A 1 86 ? 5.723 3.434 -15.985 1.00 0.00 86 GLY A C 15
ATOM 27390 O O . GLY A 1 86 ? 4.629 3.995 -16.011 1.00 0.00 86 GLY A O 15
ATOM 27394 N N . GLN A 1 87 ? 5.923 2.200 -15.543 1.00 0.00 87 GLN A N 15
ATOM 27395 C CA . GLN A 1 87 ? 4.820 1.397 -15.042 1.00 0.00 87 GLN A CA 15
ATOM 27396 C C . GLN A 1 87 ? 5.128 0.897 -13.629 1.00 0.00 87 GLN A C 15
ATOM 27397 O O . GLN A 1 87 ? 5.205 -0.308 -13.396 1.00 0.00 87 GLN A O 15
ATOM 27411 N N . ASP A 1 88 ? 5.295 1.849 -12.722 1.00 0.00 88 ASP A N 15
ATOM 27412 C CA . ASP A 1 88 ? 5.593 1.520 -11.338 1.00 0.00 88 ASP A CA 15
ATOM 27413 C C . ASP A 1 88 ? 4.435 1.978 -10.450 1.00 0.00 88 ASP A C 15
ATOM 27414 O O . ASP A 1 88 ? 4.140 3.170 -10.374 1.00 0.00 88 ASP A O 15
ATOM 27423 N N . SER A 1 89 ? 3.810 1.007 -9.799 1.00 0.00 89 SER A N 15
ATOM 27424 C CA . SER A 1 89 ? 2.691 1.296 -8.919 1.00 0.00 89 SER A CA 15
ATOM 27425 C C . SER A 1 89 ? 2.999 0.804 -7.503 1.00 0.00 89 SER A C 15
ATOM 27426 O O . SER A 1 89 ? 4.119 0.383 -7.218 1.00 0.00 89 SER A O 15
ATOM 27434 N N . TYR A 1 90 ? 1.985 0.875 -6.653 1.00 0.00 90 TYR A N 15
ATOM 27435 C CA . TYR A 1 90 ? 2.133 0.443 -5.273 1.00 0.00 90 TYR A CA 15
ATOM 27436 C C . TYR A 1 90 ? 1.375 -0.863 -5.024 1.00 0.00 90 TYR A C 15
ATOM 27437 O O . TYR A 1 90 ? 0.196 -0.843 -4.675 1.00 0.00 90 TYR A O 15
ATOM 27455 N N . VAL A 1 91 ? 2.084 -1.966 -5.212 1.00 0.00 91 VAL A N 15
ATOM 27456 C CA . VAL A 1 91 ? 1.493 -3.278 -5.012 1.00 0.00 91 VAL A CA 15
ATOM 27457 C C . VAL A 1 91 ? 1.396 -3.566 -3.512 1.00 0.00 91 VAL A C 15
ATOM 27458 O O . VAL A 1 91 ? 2.382 -3.951 -2.886 1.00 0.00 91 VAL A O 15
ATOM 27471 N N . LEU A 1 92 ? 0.199 -3.368 -2.980 1.00 0.00 92 LEU A N 15
ATOM 27472 C CA . LEU A 1 92 ? -0.039 -3.601 -1.566 1.00 0.00 92 LEU A CA 15
ATOM 27473 C C . LEU A 1 92 ? -0.866 -4.877 -1.396 1.00 0.00 92 LEU A C 15
ATOM 27474 O O . LEU A 1 92 ? -1.734 -5.173 -2.216 1.00 0.00 92 LEU A O 15
ATOM 27490 N N . MET A 1 93 ? -0.568 -5.599 -0.326 1.00 0.00 93 MET A N 15
ATOM 27491 C CA . MET A 1 93 ? -1.273 -6.836 -0.038 1.00 0.00 93 MET A CA 15
ATOM 27492 C C . MET A 1 93 ? -1.756 -6.867 1.414 1.00 0.00 93 MET A C 15
ATOM 27493 O O . MET A 1 93 ? -1.045 -6.431 2.318 1.00 0.00 93 MET A O 15
ATOM 27507 N N . ALA A 1 94 ? -2.962 -7.387 1.592 1.00 0.00 94 ALA A N 15
ATOM 27508 C CA . ALA A 1 94 ? -3.548 -7.481 2.918 1.00 0.00 94 ALA A CA 15
ATOM 27509 C C . ALA A 1 94 ? -3.687 -8.954 3.307 1.00 0.00 94 ALA A C 15
ATOM 27510 O O . ALA A 1 94 ? -3.751 -9.825 2.441 1.00 0.00 94 ALA A O 15
ATOM 27517 N N . SER A 1 95 ? -3.729 -9.187 4.610 1.00 0.00 95 SER A N 15
ATOM 27518 C CA . SER A 1 95 ? -3.859 -10.540 5.125 1.00 0.00 95 SER A CA 15
ATOM 27519 C C . SER A 1 95 ? -5.325 -10.976 5.085 1.00 0.00 95 SER A C 15
ATOM 27520 O O . SER A 1 95 ? -5.630 -12.108 4.711 1.00 0.00 95 SER A O 15
ATOM 27528 N N . SER A 1 96 ? -6.194 -10.056 5.474 1.00 0.00 96 SER A N 15
ATOM 27529 C CA . SER A 1 96 ? -7.621 -10.331 5.488 1.00 0.00 96 SER A CA 15
ATOM 27530 C C . SER A 1 96 ? -8.343 -9.399 4.513 1.00 0.00 96 SER A C 15
ATOM 27531 O O . SER A 1 96 ? -7.843 -8.322 4.192 1.00 0.00 96 SER A O 15
ATOM 27539 N N . GLN A 1 97 ? -9.508 -9.847 4.068 1.00 0.00 97 GLN A N 15
ATOM 27540 C CA . GLN A 1 97 ? -10.304 -9.067 3.136 1.00 0.00 97 GLN A CA 15
ATOM 27541 C C . GLN A 1 97 ? -10.853 -7.816 3.825 1.00 0.00 97 GLN A C 15
ATOM 27542 O O . GLN A 1 97 ? -10.724 -6.709 3.304 1.00 0.00 97 GLN A O 15
ATOM 27556 N N . ALA A 1 98 ? -11.453 -8.033 4.986 1.00 0.00 98 ALA A N 15
ATOM 27557 C CA . ALA A 1 98 ? -12.021 -6.937 5.752 1.00 0.00 98 ALA A CA 15
ATOM 27558 C C . ALA A 1 98 ? -11.024 -5.777 5.791 1.00 0.00 98 ALA A C 15
ATOM 27559 O O . ALA A 1 98 ? -11.421 -4.615 5.864 1.00 0.00 98 ALA A O 15
ATOM 27566 N N . GLU A 1 99 ? -9.749 -6.133 5.741 1.00 0.00 99 GLU A N 15
ATOM 27567 C CA . GLU A 1 99 ? -8.692 -5.136 5.771 1.00 0.00 99 GLU A CA 15
ATOM 27568 C C . GLU A 1 99 ? -8.537 -4.486 4.394 1.00 0.00 99 GLU A C 15
ATOM 27569 O O . GLU A 1 99 ? -8.525 -3.262 4.280 1.00 0.00 99 GLU A O 15
ATOM 27581 N N . MET A 1 100 ? -8.422 -5.336 3.384 1.00 0.00 100 MET A N 15
ATOM 27582 C CA . MET A 1 100 ? -8.269 -4.859 2.020 1.00 0.00 100 MET A CA 15
ATOM 27583 C C . MET A 1 100 ? -9.487 -4.042 1.584 1.00 0.00 100 MET A C 15
ATOM 27584 O O . MET A 1 100 ? -9.355 -3.077 0.833 1.00 0.00 100 MET A O 15
ATOM 27598 N N . GLU A 1 101 ? -10.645 -4.460 2.073 1.00 0.00 101 GLU A N 15
ATOM 27599 C CA . GLU A 1 101 ? -11.886 -3.779 1.743 1.00 0.00 101 GLU A CA 15
ATOM 27600 C C . GLU A 1 101 ? -11.880 -2.359 2.314 1.00 0.00 101 GLU A C 15
ATOM 27601 O O . GLU A 1 101 ? -12.275 -1.412 1.635 1.00 0.00 101 GLU A O 15
ATOM 27613 N N . GLU A 1 102 ? -11.427 -2.256 3.555 1.00 0.00 102 GLU A N 15
ATOM 27614 C CA . GLU A 1 102 ? -11.364 -0.968 4.224 1.00 0.00 102 GLU A CA 15
ATOM 27615 C C . GLU A 1 102 ? -10.336 -0.064 3.540 1.00 0.00 102 GLU A C 15
ATOM 27616 O O . GLU A 1 102 ? -10.669 1.030 3.089 1.00 0.00 102 GLU A O 15
ATOM 27628 N N . TRP A 1 103 ? -9.107 -0.556 3.486 1.00 0.00 103 TRP A N 15
ATOM 27629 C CA . TRP A 1 103 ? -8.028 0.194 2.865 1.00 0.00 103 TRP A CA 15
ATOM 27630 C C . TRP A 1 103 ? -8.542 0.750 1.536 1.00 0.00 103 TRP A C 15
ATOM 27631 O O . TRP A 1 103 ? -8.586 1.964 1.343 1.00 0.00 103 TRP A O 15
ATOM 27652 N N . VAL A 1 104 ? -8.919 -0.164 0.655 1.00 0.00 104 VAL A N 15
ATOM 27653 C CA . VAL A 1 104 ? -9.429 0.220 -0.651 1.00 0.00 104 VAL A CA 15
ATOM 27654 C C . VAL A 1 104 ? -10.520 1.278 -0.476 1.00 0.00 104 VAL A C 15
ATOM 27655 O O . VAL A 1 104 ? -10.472 2.335 -1.104 1.00 0.00 104 VAL A O 15
ATOM 27668 N N . LYS A 1 105 ? -11.479 0.957 0.380 1.00 0.00 105 LYS A N 15
ATOM 27669 C CA . LYS A 1 105 ? -12.581 1.866 0.645 1.00 0.00 105 LYS A CA 15
ATOM 27670 C C . LYS A 1 105 ? -12.029 3.274 0.881 1.00 0.00 105 LYS A C 15
ATOM 27671 O O . LYS A 1 105 ? -12.286 4.185 0.095 1.00 0.00 105 LYS A O 15
ATOM 27690 N N . PHE A 1 106 ? -11.281 3.407 1.966 1.00 0.00 106 PHE A N 15
ATOM 27691 C CA . PHE A 1 106 ? -10.691 4.688 2.315 1.00 0.00 106 PHE A CA 15
ATOM 27692 C C . PHE A 1 106 ? -9.873 5.251 1.151 1.00 0.00 106 PHE A C 15
ATOM 27693 O O . PHE A 1 106 ? -10.069 6.396 0.747 1.00 0.00 106 PHE A O 15
ATOM 27710 N N . LEU A 1 107 ? -8.974 4.420 0.645 1.00 0.00 107 LEU A N 15
ATOM 27711 C CA . LEU A 1 107 ? -8.126 4.820 -0.465 1.00 0.00 107 LEU A CA 15
ATOM 27712 C C . LEU A 1 107 ? -9.000 5.361 -1.599 1.00 0.00 107 LEU A C 15
ATOM 27713 O O . LEU A 1 107 ? -8.967 6.554 -1.897 1.00 0.00 107 LEU A O 15
ATOM 27729 N N . ARG A 1 108 ? -9.760 4.458 -2.200 1.00 0.00 108 ARG A N 15
ATOM 27730 C CA . ARG A 1 108 ? -10.640 4.830 -3.295 1.00 0.00 108 ARG A CA 15
ATOM 27731 C C . ARG A 1 108 ? -11.496 6.036 -2.901 1.00 0.00 108 ARG A C 15
ATOM 27732 O O . ARG A 1 108 ? -11.645 6.977 -3.680 1.00 0.00 108 ARG A O 15
ATOM 27753 N N . ARG A 1 109 ? -12.035 5.970 -1.693 1.00 0.00 109 ARG A N 15
ATOM 27754 C CA . ARG A 1 109 ? -12.872 7.045 -1.187 1.00 0.00 109 ARG A CA 15
ATOM 27755 C C . ARG A 1 109 ? -12.195 8.397 -1.416 1.00 0.00 109 ARG A C 15
ATOM 27756 O O . ARG A 1 109 ? -12.667 9.205 -2.215 1.00 0.00 109 ARG A O 15
ATOM 27777 N N . VAL A 1 110 ? -11.098 8.603 -0.702 1.00 0.00 110 VAL A N 15
ATOM 27778 C CA . VAL A 1 110 ? -10.351 9.844 -0.817 1.00 0.00 110 VAL A CA 15
ATOM 27779 C C . VAL A 1 110 ? -10.001 10.088 -2.287 1.00 0.00 110 VAL A C 15
ATOM 27780 O O . VAL A 1 110 ? -10.281 11.159 -2.825 1.00 0.00 110 VAL A O 15
ATOM 27793 N N . ALA A 1 111 ? -9.395 9.079 -2.894 1.00 0.00 111 ALA A N 15
ATOM 27794 C CA . ALA A 1 111 ? -9.005 9.171 -4.290 1.00 0.00 111 ALA A CA 15
ATOM 27795 C C . ALA A 1 111 ? -10.205 9.626 -5.122 1.00 0.00 111 ALA A C 15
ATOM 27796 O O . ALA A 1 111 ? -10.038 10.243 -6.174 1.00 0.00 111 ALA A O 15
ATOM 27803 N N . GLY A 1 112 ? -11.389 9.305 -4.620 1.00 0.00 112 GLY A N 15
ATOM 27804 C CA . GLY A 1 112 ? -12.617 9.674 -5.304 1.00 0.00 112 GLY A CA 15
ATOM 27805 C C . GLY A 1 112 ? -12.834 11.188 -5.263 1.00 0.00 112 GLY A C 15
ATOM 27806 O O . GLY A 1 112 ? -12.644 11.874 -6.266 1.00 0.00 112 GLY A O 15
ATOM 27810 N N . SER A 1 113 ? -13.230 11.665 -4.092 1.00 0.00 113 SER A N 15
ATOM 27811 C CA . SER A 1 113 ? -13.475 13.085 -3.906 1.00 0.00 113 SER A CA 15
ATOM 27812 C C . SER A 1 113 ? -12.156 13.857 -3.974 1.00 0.00 113 SER A C 15
ATOM 27813 O O . SER A 1 113 ? -11.315 13.736 -3.084 1.00 0.00 113 SER A O 15
ATOM 27821 N N . GLY A 1 114 ? -12.016 14.634 -5.038 1.00 0.00 114 GLY A N 15
ATOM 27822 C CA . GLY A 1 114 ? -10.813 15.426 -5.233 1.00 0.00 114 GLY A CA 15
ATOM 27823 C C . GLY A 1 114 ? -11.147 16.916 -5.325 1.00 0.00 114 GLY A C 15
ATOM 27824 O O . GLY A 1 114 ? -12.317 17.293 -5.370 1.00 0.00 114 GLY A O 15
ATOM 27828 N N . PRO A 1 115 ? -10.069 17.746 -5.350 1.00 0.00 115 PRO A N 15
ATOM 27829 C CA . PRO A 1 115 ? -10.236 19.187 -5.436 1.00 0.00 115 PRO A CA 15
ATOM 27830 C C . PRO A 1 115 ? -10.638 19.609 -6.850 1.00 0.00 115 PRO A C 15
ATOM 27831 O O . PRO A 1 115 ? -10.802 18.766 -7.731 1.00 0.00 115 PRO A O 15
ATOM 27842 N N . SER A 1 116 ? -10.786 20.914 -7.024 1.00 0.00 116 SER A N 15
ATOM 27843 C CA . SER A 1 116 ? -11.166 21.459 -8.316 1.00 0.00 116 SER A CA 15
ATOM 27844 C C . SER A 1 116 ? -10.349 22.718 -8.614 1.00 0.00 116 SER A C 15
ATOM 27845 O O . SER A 1 116 ? -10.295 23.635 -7.796 1.00 0.00 116 SER A O 15
ATOM 27853 N N . SER A 1 117 ? -9.734 22.722 -9.788 1.00 0.00 117 SER A N 15
ATOM 27854 C CA . SER A 1 117 ? -8.923 23.853 -10.204 1.00 0.00 117 SER A CA 15
ATOM 27855 C C . SER A 1 117 ? -8.929 23.969 -11.729 1.00 0.00 117 SER A C 15
ATOM 27856 O O . SER A 1 117 ? -8.447 23.077 -12.425 1.00 0.00 117 SER A O 15
ATOM 27864 N N . GLY A 1 118 ? -9.480 25.076 -12.204 1.00 0.00 118 GLY A N 15
ATOM 27865 C CA . GLY A 1 118 ? -9.556 25.320 -13.635 1.00 0.00 118 GLY A CA 15
ATOM 27866 C C . GLY A 1 118 ? -10.842 24.737 -14.223 1.00 0.00 118 GLY A C 15
ATOM 27867 O O . GLY A 1 118 ? -11.822 25.456 -14.416 1.00 0.00 118 GLY A O 15
ATOM 27871 N N . GLY A 1 1 ? -12.114 24.717 5.926 1.00 0.00 1 GLY A N 16
ATOM 27872 C CA . GLY A 1 1 ? -11.128 24.112 6.805 1.00 0.00 1 GLY A CA 16
ATOM 27873 C C . GLY A 1 1 ? -11.688 22.856 7.476 1.00 0.00 1 GLY A C 16
ATOM 27874 O O . GLY A 1 1 ? -12.298 22.016 6.817 1.00 0.00 1 GLY A O 16
ATOM 27878 N N . SER A 1 2 ? -11.460 22.768 8.778 1.00 0.00 2 SER A N 16
ATOM 27879 C CA . SER A 1 2 ? -11.934 21.629 9.545 1.00 0.00 2 SER A CA 16
ATOM 27880 C C . SER A 1 2 ? -11.287 20.343 9.027 1.00 0.00 2 SER A C 16
ATOM 27881 O O . SER A 1 2 ? -10.955 20.244 7.847 1.00 0.00 2 SER A O 16
ATOM 27889 N N . SER A 1 3 ? -11.128 19.391 9.935 1.00 0.00 3 SER A N 16
ATOM 27890 C CA . SER A 1 3 ? -10.527 18.116 9.584 1.00 0.00 3 SER A CA 16
ATOM 27891 C C . SER A 1 3 ? -11.330 16.971 10.203 1.00 0.00 3 SER A C 16
ATOM 27892 O O . SER A 1 3 ? -11.753 16.054 9.501 1.00 0.00 3 SER A O 16
ATOM 27900 N N . GLY A 1 4 ? -11.516 17.061 11.512 1.00 0.00 4 GLY A N 16
ATOM 27901 C CA . GLY A 1 4 ? -12.262 16.043 12.233 1.00 0.00 4 GLY A CA 16
ATOM 27902 C C . GLY A 1 4 ? -11.318 15.106 12.989 1.00 0.00 4 GLY A C 16
ATOM 27903 O O . GLY A 1 4 ? -11.060 13.988 12.544 1.00 0.00 4 GLY A O 16
ATOM 27907 N N . SER A 1 5 ? -10.829 15.595 14.119 1.00 0.00 5 SER A N 16
ATOM 27908 C CA . SER A 1 5 ? -9.920 14.814 14.941 1.00 0.00 5 SER A CA 16
ATOM 27909 C C . SER A 1 5 ? -8.556 14.707 14.256 1.00 0.00 5 SER A C 16
ATOM 27910 O O . SER A 1 5 ? -8.305 13.762 13.510 1.00 0.00 5 SER A O 16
ATOM 27918 N N . SER A 1 6 ? -7.712 15.690 14.534 1.00 0.00 6 SER A N 16
ATOM 27919 C CA . SER A 1 6 ? -6.380 15.718 13.953 1.00 0.00 6 SER A CA 16
ATOM 27920 C C . SER A 1 6 ? -5.695 14.364 14.150 1.00 0.00 6 SER A C 16
ATOM 27921 O O . SER A 1 6 ? -5.566 13.887 15.276 1.00 0.00 6 SER A O 16
ATOM 27929 N N . GLY A 1 7 ? -5.273 13.783 13.036 1.00 0.00 7 GLY A N 16
ATOM 27930 C CA . GLY A 1 7 ? -4.604 12.494 13.072 1.00 0.00 7 GLY A CA 16
ATOM 27931 C C . GLY A 1 7 ? -4.879 11.699 11.794 1.00 0.00 7 GLY A C 16
ATOM 27932 O O . GLY A 1 7 ? -5.449 12.226 10.840 1.00 0.00 7 GLY A O 16
ATOM 27936 N N . PRO A 1 8 ? -4.449 10.408 11.816 1.00 0.00 8 PRO A N 16
ATOM 27937 C CA . PRO A 1 8 ? -4.642 9.535 10.671 1.00 0.00 8 PRO A CA 16
ATOM 27938 C C . PRO A 1 8 ? -6.100 9.084 10.566 1.00 0.00 8 PRO A C 16
ATOM 27939 O O . PRO A 1 8 ? -6.928 9.448 11.400 1.00 0.00 8 PRO A O 16
ATOM 27950 N N . ILE A 1 9 ? -6.370 8.296 9.535 1.00 0.00 9 ILE A N 16
ATOM 27951 C CA . ILE A 1 9 ? -7.714 7.791 9.311 1.00 0.00 9 ILE A CA 16
ATOM 27952 C C . ILE A 1 9 ? -7.709 6.267 9.439 1.00 0.00 9 ILE A C 16
ATOM 27953 O O . ILE A 1 9 ? -8.373 5.711 10.313 1.00 0.00 9 ILE A O 16
ATOM 27969 N N . LYS A 1 10 ? -6.953 5.633 8.554 1.00 0.00 10 LYS A N 16
ATOM 27970 C CA . LYS A 1 10 ? -6.853 4.183 8.557 1.00 0.00 10 LYS A CA 16
ATOM 27971 C C . LYS A 1 10 ? -5.378 3.778 8.562 1.00 0.00 10 LYS A C 16
ATOM 27972 O O . LYS A 1 10 ? -4.594 4.264 7.748 1.00 0.00 10 LYS A O 16
ATOM 27991 N N . MET A 1 11 ? -5.043 2.893 9.489 1.00 0.00 11 MET A N 16
ATOM 27992 C CA . MET A 1 11 ? -3.676 2.417 9.611 1.00 0.00 11 MET A CA 16
ATOM 27993 C C . MET A 1 11 ? -3.629 0.888 9.656 1.00 0.00 11 MET A C 16
ATOM 27994 O O . MET A 1 11 ? -4.600 0.245 10.053 1.00 0.00 11 MET A O 16
ATOM 28008 N N . GLY A 1 12 ? -2.491 0.350 9.244 1.00 0.00 12 GLY A N 16
ATOM 28009 C CA . GLY A 1 12 ? -2.305 -1.091 9.233 1.00 0.00 12 GLY A CA 16
ATOM 28010 C C . GLY A 1 12 ? -1.002 -1.470 8.526 1.00 0.00 12 GLY A C 16
ATOM 28011 O O . GLY A 1 12 ? -0.446 -0.673 7.772 1.00 0.00 12 GLY A O 16
ATOM 28015 N N . TRP A 1 13 ? -0.553 -2.688 8.794 1.00 0.00 13 TRP A N 16
ATOM 28016 C CA . TRP A 1 13 ? 0.674 -3.182 8.193 1.00 0.00 13 TRP A CA 16
ATOM 28017 C C . TRP A 1 13 ? 0.306 -3.905 6.895 1.00 0.00 13 TRP A C 16
ATOM 28018 O O . TRP A 1 13 ? -0.331 -4.957 6.925 1.00 0.00 13 TRP A O 16
ATOM 28039 N N . LEU A 1 14 ? 0.725 -3.313 5.787 1.00 0.00 14 LEU A N 16
ATOM 28040 C CA . LEU A 1 14 ? 0.448 -3.887 4.481 1.00 0.00 14 LEU A CA 16
ATOM 28041 C C . LEU A 1 14 ? 1.753 -4.392 3.863 1.00 0.00 14 LEU A C 16
ATOM 28042 O O . LEU A 1 14 ? 2.834 -3.926 4.220 1.00 0.00 14 LEU A O 16
ATOM 28058 N N . LYS A 1 15 ? 1.610 -5.338 2.947 1.00 0.00 15 LYS A N 16
ATOM 28059 C CA . LYS A 1 15 ? 2.764 -5.912 2.277 1.00 0.00 15 LYS A CA 16
ATOM 28060 C C . LYS A 1 15 ? 2.962 -5.218 0.928 1.00 0.00 15 LYS A C 16
ATOM 28061 O O . LYS A 1 15 ? 2.184 -5.426 -0.002 1.00 0.00 15 LYS A O 16
ATOM 28080 N N . LYS A 1 16 ? 4.007 -4.406 0.864 1.00 0.00 16 LYS A N 16
ATOM 28081 C CA . LYS A 1 16 ? 4.317 -3.680 -0.356 1.00 0.00 16 LYS A CA 16
ATOM 28082 C C . LYS A 1 16 ? 5.443 -4.400 -1.101 1.00 0.00 16 LYS A C 16
ATOM 28083 O O . LYS A 1 16 ? 6.488 -4.692 -0.522 1.00 0.00 16 LYS A O 16
ATOM 28102 N N . GLN A 1 17 ? 5.192 -4.665 -2.375 1.00 0.00 17 GLN A N 16
ATOM 28103 C CA . GLN A 1 17 ? 6.171 -5.345 -3.205 1.00 0.00 17 GLN A CA 16
ATOM 28104 C C . GLN A 1 17 ? 7.406 -4.463 -3.400 1.00 0.00 17 GLN A C 16
ATOM 28105 O O . GLN A 1 17 ? 7.296 -3.240 -3.465 1.00 0.00 17 GLN A O 16
ATOM 28119 N N . ARG A 1 18 ? 8.554 -5.119 -3.487 1.00 0.00 18 ARG A N 16
ATOM 28120 C CA . ARG A 1 18 ? 9.809 -4.409 -3.673 1.00 0.00 18 ARG A CA 16
ATOM 28121 C C . ARG A 1 18 ? 10.034 -4.110 -5.156 1.00 0.00 18 ARG A C 16
ATOM 28122 O O . ARG A 1 18 ? 9.227 -4.495 -6.001 1.00 0.00 18 ARG A O 16
ATOM 28143 N N . SER A 1 19 ? 11.135 -3.425 -5.428 1.00 0.00 19 SER A N 16
ATOM 28144 C CA . SER A 1 19 ? 11.477 -3.069 -6.795 1.00 0.00 19 SER A CA 16
ATOM 28145 C C . SER A 1 19 ? 12.138 -4.258 -7.495 1.00 0.00 19 SER A C 16
ATOM 28146 O O . SER A 1 19 ? 13.021 -4.903 -6.931 1.00 0.00 19 SER A O 16
ATOM 28154 N N . ILE A 1 20 ? 11.685 -4.512 -8.714 1.00 0.00 20 ILE A N 16
ATOM 28155 C CA . ILE A 1 20 ? 12.222 -5.612 -9.498 1.00 0.00 20 ILE A CA 16
ATOM 28156 C C . ILE A 1 20 ? 11.842 -6.938 -8.834 1.00 0.00 20 ILE A C 16
ATOM 28157 O O . ILE A 1 20 ? 10.885 -7.591 -9.247 1.00 0.00 20 ILE A O 16
ATOM 28173 N N . VAL A 1 21 ? 12.612 -7.296 -7.817 1.00 0.00 21 VAL A N 16
ATOM 28174 C CA . VAL A 1 21 ? 12.368 -8.532 -7.093 1.00 0.00 21 VAL A CA 16
ATOM 28175 C C . VAL A 1 21 ? 10.890 -8.608 -6.706 1.00 0.00 21 VAL A C 16
ATOM 28176 O O . VAL A 1 21 ? 10.268 -7.588 -6.412 1.00 0.00 21 VAL A O 16
ATOM 28189 N N . LYS A 1 22 ? 10.370 -9.827 -6.720 1.00 0.00 22 LYS A N 16
ATOM 28190 C CA . LYS A 1 22 ? 8.976 -10.050 -6.374 1.00 0.00 22 LYS A CA 16
ATOM 28191 C C . LYS A 1 22 ? 8.883 -10.510 -4.918 1.00 0.00 22 LYS A C 16
ATOM 28192 O O . LYS A 1 22 ? 8.540 -11.660 -4.648 1.00 0.00 22 LYS A O 16
ATOM 28211 N N . ASN A 1 23 ? 9.196 -9.589 -4.019 1.00 0.00 23 ASN A N 16
ATOM 28212 C CA . ASN A 1 23 ? 9.153 -9.886 -2.597 1.00 0.00 23 ASN A CA 16
ATOM 28213 C C . ASN A 1 23 ? 8.158 -8.945 -1.914 1.00 0.00 23 ASN A C 16
ATOM 28214 O O . ASN A 1 23 ? 8.074 -7.768 -2.260 1.00 0.00 23 ASN A O 16
ATOM 28225 N N . TRP A 1 24 ? 7.430 -9.500 -0.956 1.00 0.00 24 TRP A N 16
ATOM 28226 C CA . TRP A 1 24 ? 6.444 -8.725 -0.222 1.00 0.00 24 TRP A CA 16
ATOM 28227 C C . TRP A 1 24 ? 7.109 -8.202 1.054 1.00 0.00 24 TRP A C 16
ATOM 28228 O O . TRP A 1 24 ? 7.690 -8.973 1.816 1.00 0.00 24 TRP A O 16
ATOM 28249 N N . GLN A 1 25 ? 7.000 -6.896 1.247 1.00 0.00 25 GLN A N 16
ATOM 28250 C CA . GLN A 1 25 ? 7.583 -6.262 2.417 1.00 0.00 25 GLN A CA 16
ATOM 28251 C C . GLN A 1 25 ? 6.482 -5.754 3.350 1.00 0.00 25 GLN A C 16
ATOM 28252 O O . GLN A 1 25 ? 5.694 -4.888 2.972 1.00 0.00 25 GLN A O 16
ATOM 28266 N N . GLN A 1 26 ? 6.462 -6.315 4.550 1.00 0.00 26 GLN A N 16
ATOM 28267 C CA . GLN A 1 26 ? 5.470 -5.930 5.539 1.00 0.00 26 GLN A CA 16
ATOM 28268 C C . GLN A 1 26 ? 5.828 -4.573 6.149 1.00 0.00 26 GLN A C 16
ATOM 28269 O O . GLN A 1 26 ? 6.686 -4.489 7.027 1.00 0.00 26 GLN A O 16
ATOM 28283 N N . ARG A 1 27 ? 5.152 -3.544 5.660 1.00 0.00 27 ARG A N 16
ATOM 28284 C CA . ARG A 1 27 ? 5.388 -2.195 6.146 1.00 0.00 27 ARG A CA 16
ATOM 28285 C C . ARG A 1 27 ? 4.126 -1.642 6.812 1.00 0.00 27 ARG A C 16
ATOM 28286 O O . ARG A 1 27 ? 3.026 -2.137 6.571 1.00 0.00 27 ARG A O 16
ATOM 28307 N N . TYR A 1 28 ? 4.327 -0.624 7.635 1.00 0.00 28 TYR A N 16
ATOM 28308 C CA . TYR A 1 28 ? 3.219 0.001 8.337 1.00 0.00 28 TYR A CA 16
ATOM 28309 C C . TYR A 1 28 ? 2.661 1.182 7.540 1.00 0.00 28 TYR A C 16
ATOM 28310 O O . TYR A 1 28 ? 3.250 2.262 7.530 1.00 0.00 28 TYR A O 16
ATOM 28328 N N . PHE A 1 29 ? 1.533 0.937 6.891 1.00 0.00 29 PHE A N 16
ATOM 28329 C CA . PHE A 1 29 ? 0.889 1.967 6.093 1.00 0.00 29 PHE A CA 16
ATOM 28330 C C . PHE A 1 29 ? -0.079 2.793 6.942 1.00 0.00 29 PHE A C 16
ATOM 28331 O O . PHE A 1 29 ? -0.769 2.254 7.805 1.00 0.00 29 PHE A O 16
ATOM 28348 N N . VAL A 1 30 ? -0.097 4.090 6.667 1.00 0.00 30 VAL A N 16
ATOM 28349 C CA . VAL A 1 30 ? -0.969 4.996 7.395 1.00 0.00 30 VAL A CA 16
ATOM 28350 C C . VAL A 1 30 ? -1.642 5.952 6.408 1.00 0.00 30 VAL A C 16
ATOM 28351 O O . VAL A 1 30 ? -1.005 6.436 5.474 1.00 0.00 30 VAL A O 16
ATOM 28364 N N . LEU A 1 31 ? -2.922 6.195 6.649 1.00 0.00 31 LEU A N 16
ATOM 28365 C CA . LEU A 1 31 ? -3.689 7.084 5.793 1.00 0.00 31 LEU A CA 16
ATOM 28366 C C . LEU A 1 31 ? -3.923 8.409 6.520 1.00 0.00 31 LEU A C 16
ATOM 28367 O O . LEU A 1 31 ? -4.501 8.431 7.606 1.00 0.00 31 LEU A O 16
ATOM 28383 N N . ARG A 1 32 ? -3.464 9.482 5.893 1.00 0.00 32 ARG A N 16
ATOM 28384 C CA . ARG A 1 32 ? -3.616 10.807 6.468 1.00 0.00 32 ARG A CA 16
ATOM 28385 C C . ARG A 1 32 ? -3.899 11.833 5.368 1.00 0.00 32 ARG A C 16
ATOM 28386 O O . ARG A 1 32 ? -3.179 11.896 4.373 1.00 0.00 32 ARG A O 16
ATOM 28407 N N . ALA A 1 33 ? -4.950 12.611 5.585 1.00 0.00 33 ALA A N 16
ATOM 28408 C CA . ALA A 1 33 ? -5.337 13.631 4.625 1.00 0.00 33 ALA A CA 16
ATOM 28409 C C . ALA A 1 33 ? -5.572 12.978 3.261 1.00 0.00 33 ALA A C 16
ATOM 28410 O O . ALA A 1 33 ? -6.129 11.884 3.180 1.00 0.00 33 ALA A O 16
ATOM 28417 N N . GLN A 1 34 ? -5.136 13.676 2.223 1.00 0.00 34 GLN A N 16
ATOM 28418 C CA . GLN A 1 34 ? -5.293 13.178 0.867 1.00 0.00 34 GLN A CA 16
ATOM 28419 C C . GLN A 1 34 ? -3.973 12.594 0.361 1.00 0.00 34 GLN A C 16
ATOM 28420 O O . GLN A 1 34 ? -3.687 12.639 -0.835 1.00 0.00 34 GLN A O 16
ATOM 28434 N N . GLN A 1 35 ? -3.202 12.058 1.296 1.00 0.00 35 GLN A N 16
ATOM 28435 C CA . GLN A 1 35 ? -1.919 11.465 0.960 1.00 0.00 35 GLN A CA 16
ATOM 28436 C C . GLN A 1 35 ? -1.712 10.168 1.745 1.00 0.00 35 GLN A C 16
ATOM 28437 O O . GLN A 1 35 ? -2.032 10.098 2.930 1.00 0.00 35 GLN A O 16
ATOM 28451 N N . LEU A 1 36 ? -1.176 9.173 1.052 1.00 0.00 36 LEU A N 16
ATOM 28452 C CA . LEU A 1 36 ? -0.922 7.883 1.669 1.00 0.00 36 LEU A CA 16
ATOM 28453 C C . LEU A 1 36 ? 0.557 7.787 2.050 1.00 0.00 36 LEU A C 16
ATOM 28454 O O . LEU A 1 36 ? 1.431 8.064 1.231 1.00 0.00 36 LEU A O 16
ATOM 28470 N N . TYR A 1 37 ? 0.790 7.394 3.294 1.00 0.00 37 TYR A N 16
ATOM 28471 C CA . TYR A 1 37 ? 2.148 7.258 3.793 1.00 0.00 37 TYR A CA 16
ATOM 28472 C C . TYR A 1 37 ? 2.406 5.838 4.301 1.00 0.00 37 TYR A C 16
ATOM 28473 O O . TYR A 1 37 ? 1.466 5.089 4.565 1.00 0.00 37 TYR A O 16
ATOM 28491 N N . TYR A 1 38 ? 3.684 5.510 4.421 1.00 0.00 38 TYR A N 16
ATOM 28492 C CA . TYR A 1 38 ? 4.077 4.193 4.893 1.00 0.00 38 TYR A CA 16
ATOM 28493 C C . TYR A 1 38 ? 5.455 4.237 5.556 1.00 0.00 38 TYR A C 16
ATOM 28494 O O . TYR A 1 38 ? 6.395 4.810 5.006 1.00 0.00 38 TYR A O 16
ATOM 28512 N N . TYR A 1 39 ? 5.533 3.624 6.728 1.00 0.00 39 TYR A N 16
ATOM 28513 C CA . TYR A 1 39 ? 6.780 3.586 7.472 1.00 0.00 39 TYR A CA 16
ATOM 28514 C C . TYR A 1 39 ? 7.261 2.147 7.663 1.00 0.00 39 TYR A C 16
ATOM 28515 O O . TYR A 1 39 ? 6.522 1.201 7.395 1.00 0.00 39 TYR A O 16
ATOM 28533 N N . LYS A 1 40 ? 8.497 2.026 8.125 1.00 0.00 40 LYS A N 16
ATOM 28534 C CA . LYS A 1 40 ? 9.085 0.717 8.356 1.00 0.00 40 LYS A CA 16
ATOM 28535 C C . LYS A 1 40 ? 8.559 0.151 9.676 1.00 0.00 40 LYS A C 16
ATOM 28536 O O . LYS A 1 40 ? 8.204 -1.024 9.755 1.00 0.00 40 LYS A O 16
ATOM 28555 N N . ASP A 1 41 ? 8.525 1.014 10.681 1.00 0.00 41 ASP A N 16
ATOM 28556 C CA . ASP A 1 41 ? 8.048 0.615 11.994 1.00 0.00 41 ASP A CA 16
ATOM 28557 C C . ASP A 1 41 ? 7.144 1.713 12.559 1.00 0.00 41 ASP A C 16
ATOM 28558 O O . ASP A 1 41 ? 7.009 2.780 11.962 1.00 0.00 41 ASP A O 16
ATOM 28567 N N . GLU A 1 42 ? 6.547 1.413 13.703 1.00 0.00 42 GLU A N 16
ATOM 28568 C CA . GLU A 1 42 ? 5.659 2.361 14.355 1.00 0.00 42 GLU A CA 16
ATOM 28569 C C . GLU A 1 42 ? 6.422 3.163 15.410 1.00 0.00 42 GLU A C 16
ATOM 28570 O O . GLU A 1 42 ? 5.951 3.320 16.536 1.00 0.00 42 GLU A O 16
ATOM 28582 N N . GLU A 1 43 ? 7.587 3.651 15.009 1.00 0.00 43 GLU A N 16
ATOM 28583 C CA . GLU A 1 43 ? 8.419 4.434 15.907 1.00 0.00 43 GLU A CA 16
ATOM 28584 C C . GLU A 1 43 ? 8.797 5.765 15.254 1.00 0.00 43 GLU A C 16
ATOM 28585 O O . GLU A 1 43 ? 8.584 6.828 15.836 1.00 0.00 43 GLU A O 16
ATOM 28597 N N . ASP A 1 44 ? 9.350 5.664 14.055 1.00 0.00 44 ASP A N 16
ATOM 28598 C CA . ASP A 1 44 ? 9.759 6.847 13.317 1.00 0.00 44 ASP A CA 16
ATOM 28599 C C . ASP A 1 44 ? 8.561 7.787 13.164 1.00 0.00 44 ASP A C 16
ATOM 28600 O O . ASP A 1 44 ? 7.414 7.345 13.194 1.00 0.00 44 ASP A O 16
ATOM 28609 N N . THR A 1 45 ? 8.869 9.065 13.002 1.00 0.00 45 THR A N 16
ATOM 28610 C CA . THR A 1 45 ? 7.832 10.071 12.844 1.00 0.00 45 THR A CA 16
ATOM 28611 C C . THR A 1 45 ? 7.882 10.671 11.437 1.00 0.00 45 THR A C 16
ATOM 28612 O O . THR A 1 45 ? 7.176 11.635 11.145 1.00 0.00 45 THR A O 16
ATOM 28623 N N . LYS A 1 46 ? 8.723 10.077 10.604 1.00 0.00 46 LYS A N 16
ATOM 28624 C CA . LYS A 1 46 ? 8.874 10.541 9.235 1.00 0.00 46 LYS A CA 16
ATOM 28625 C C . LYS A 1 46 ? 8.411 9.443 8.275 1.00 0.00 46 LYS A C 16
ATOM 28626 O O . LYS A 1 46 ? 8.778 8.280 8.433 1.00 0.00 46 LYS A O 16
ATOM 28645 N N . PRO A 1 47 ? 7.591 9.864 7.275 1.00 0.00 47 PRO A N 16
ATOM 28646 C CA . PRO A 1 47 ? 7.074 8.930 6.289 1.00 0.00 47 PRO A CA 16
ATOM 28647 C C . PRO A 1 47 ? 8.159 8.539 5.283 1.00 0.00 47 PRO A C 16
ATOM 28648 O O . PRO A 1 47 ? 9.079 9.313 5.023 1.00 0.00 47 PRO A O 16
ATOM 28659 N N . GLN A 1 48 ? 8.015 7.337 4.743 1.00 0.00 48 GLN A N 16
ATOM 28660 C CA . GLN A 1 48 ? 8.970 6.834 3.771 1.00 0.00 48 GLN A CA 16
ATOM 28661 C C . GLN A 1 48 ? 8.509 7.168 2.351 1.00 0.00 48 GLN A C 16
ATOM 28662 O O . GLN A 1 48 ? 9.298 7.636 1.532 1.00 0.00 48 GLN A O 16
ATOM 28676 N N . GLY A 1 49 ? 7.232 6.914 2.103 1.00 0.00 49 GLY A N 16
ATOM 28677 C CA . GLY A 1 49 ? 6.656 7.182 0.796 1.00 0.00 49 GLY A CA 16
ATOM 28678 C C . GLY A 1 49 ? 5.431 8.091 0.912 1.00 0.00 49 GLY A C 16
ATOM 28679 O O . GLY A 1 49 ? 4.909 8.297 2.007 1.00 0.00 49 GLY A O 16
ATOM 28683 N N . CYS A 1 50 ? 5.008 8.610 -0.231 1.00 0.00 50 CYS A N 16
ATOM 28684 C CA . CYS A 1 50 ? 3.854 9.492 -0.271 1.00 0.00 50 CYS A CA 16
ATOM 28685 C C . CYS A 1 50 ? 3.159 9.312 -1.622 1.00 0.00 50 CYS A C 16
ATOM 28686 O O . CYS A 1 50 ? 3.734 9.617 -2.665 1.00 0.00 50 CYS A O 16
ATOM 28694 N N . MET A 1 51 ? 1.931 8.818 -1.558 1.00 0.00 51 MET A N 16
ATOM 28695 C CA . MET A 1 51 ? 1.151 8.594 -2.764 1.00 0.00 51 MET A CA 16
ATOM 28696 C C . MET A 1 51 ? -0.102 9.472 -2.776 1.00 0.00 51 MET A C 16
ATOM 28697 O O . MET A 1 51 ? -0.915 9.413 -1.855 1.00 0.00 51 MET A O 16
ATOM 28711 N N . TYR A 1 52 ? -0.220 10.265 -3.831 1.00 0.00 52 TYR A N 16
ATOM 28712 C CA . TYR A 1 52 ? -1.360 11.153 -3.976 1.00 0.00 52 TYR A CA 16
ATOM 28713 C C . TYR A 1 52 ? -2.640 10.362 -4.252 1.00 0.00 52 TYR A C 16
ATOM 28714 O O . TYR A 1 52 ? -2.845 9.873 -5.362 1.00 0.00 52 TYR A O 16
ATOM 28732 N N . LEU A 1 53 ? -3.468 10.259 -3.223 1.00 0.00 53 LEU A N 16
ATOM 28733 C CA . LEU A 1 53 ? -4.722 9.535 -3.340 1.00 0.00 53 LEU A CA 16
ATOM 28734 C C . LEU A 1 53 ? -5.550 10.139 -4.476 1.00 0.00 53 LEU A C 16
ATOM 28735 O O . LEU A 1 53 ? -6.129 9.412 -5.282 1.00 0.00 53 LEU A O 16
ATOM 28751 N N . PRO A 1 54 ? -5.580 11.498 -4.506 1.00 0.00 54 PRO A N 16
ATOM 28752 C CA . PRO A 1 54 ? -6.328 12.208 -5.530 1.00 0.00 54 PRO A CA 16
ATOM 28753 C C . PRO A 1 54 ? -5.597 12.161 -6.874 1.00 0.00 54 PRO A C 16
ATOM 28754 O O . PRO A 1 54 ? -4.957 13.133 -7.271 1.00 0.00 54 PRO A O 16
ATOM 28765 N N . GLY A 1 55 ? -5.717 11.020 -7.536 1.00 0.00 55 GLY A N 16
ATOM 28766 C CA . GLY A 1 55 ? -5.076 10.833 -8.827 1.00 0.00 55 GLY A CA 16
ATOM 28767 C C . GLY A 1 55 ? -4.334 9.496 -8.882 1.00 0.00 55 GLY A C 16
ATOM 28768 O O . GLY A 1 55 ? -3.209 9.426 -9.374 1.00 0.00 55 GLY A O 16
ATOM 28772 N N . CYS A 1 56 ? -4.994 8.468 -8.370 1.00 0.00 56 CYS A N 16
ATOM 28773 C CA . CYS A 1 56 ? -4.411 7.137 -8.355 1.00 0.00 56 CYS A CA 16
ATOM 28774 C C . CYS A 1 56 ? -5.450 6.151 -8.895 1.00 0.00 56 CYS A C 16
ATOM 28775 O O . CYS A 1 56 ? -6.597 6.523 -9.138 1.00 0.00 56 CYS A O 16
ATOM 28783 N N . THR A 1 57 ? -5.011 4.913 -9.067 1.00 0.00 57 THR A N 16
ATOM 28784 C CA . THR A 1 57 ? -5.888 3.871 -9.573 1.00 0.00 57 THR A CA 16
ATOM 28785 C C . THR A 1 57 ? -5.735 2.595 -8.743 1.00 0.00 57 THR A C 16
ATOM 28786 O O . THR A 1 57 ? -4.753 1.869 -8.890 1.00 0.00 57 THR A O 16
ATOM 28797 N N . ILE A 1 58 ? -6.721 2.360 -7.890 1.00 0.00 58 ILE A N 16
ATOM 28798 C CA . ILE A 1 58 ? -6.708 1.184 -7.036 1.00 0.00 58 ILE A CA 16
ATOM 28799 C C . ILE A 1 58 ? -7.210 -0.023 -7.831 1.00 0.00 58 ILE A C 16
ATOM 28800 O O . ILE A 1 58 ? -8.413 -0.179 -8.034 1.00 0.00 58 ILE A O 16
ATOM 28816 N N . LYS A 1 59 ? -6.264 -0.845 -8.259 1.00 0.00 59 LYS A N 16
ATOM 28817 C CA . LYS A 1 59 ? -6.595 -2.033 -9.027 1.00 0.00 59 LYS A CA 16
ATOM 28818 C C . LYS A 1 59 ? -6.434 -3.270 -8.140 1.00 0.00 59 LYS A C 16
ATOM 28819 O O . LYS A 1 59 ? -5.561 -3.308 -7.275 1.00 0.00 59 LYS A O 16
ATOM 28838 N N . GLU A 1 60 ? -7.290 -4.250 -8.387 1.00 0.00 60 GLU A N 16
ATOM 28839 C CA . GLU A 1 60 ? -7.254 -5.485 -7.622 1.00 0.00 60 GLU A CA 16
ATOM 28840 C C . GLU A 1 60 ? -6.515 -6.573 -8.404 1.00 0.00 60 GLU A C 16
ATOM 28841 O O . GLU A 1 60 ? -7.091 -7.208 -9.286 1.00 0.00 60 GLU A O 16
ATOM 28853 N N . ILE A 1 61 ? -5.250 -6.754 -8.053 1.00 0.00 61 ILE A N 16
ATOM 28854 C CA . ILE A 1 61 ? -4.427 -7.754 -8.711 1.00 0.00 61 ILE A CA 16
ATOM 28855 C C . ILE A 1 61 ? -4.851 -9.147 -8.242 1.00 0.00 61 ILE A C 16
ATOM 28856 O O . ILE A 1 61 ? -5.112 -9.355 -7.058 1.00 0.00 61 ILE A O 16
ATOM 28872 N N . ALA A 1 62 ? -4.908 -10.066 -9.195 1.00 0.00 62 ALA A N 16
ATOM 28873 C CA . ALA A 1 62 ? -5.296 -11.433 -8.894 1.00 0.00 62 ALA A CA 16
ATOM 28874 C C . ALA A 1 62 ? -4.050 -12.321 -8.879 1.00 0.00 62 ALA A C 16
ATOM 28875 O O . ALA A 1 62 ? -3.071 -12.035 -9.567 1.00 0.00 62 ALA A O 16
ATOM 28882 N N . THR A 1 63 ? -4.127 -13.380 -8.086 1.00 0.00 63 THR A N 16
ATOM 28883 C CA . THR A 1 63 ? -3.017 -14.311 -7.972 1.00 0.00 63 THR A CA 16
ATOM 28884 C C . THR A 1 63 ? -3.101 -15.377 -9.066 1.00 0.00 63 THR A C 16
ATOM 28885 O O . THR A 1 63 ? -3.099 -15.055 -10.253 1.00 0.00 63 THR A O 16
ATOM 28896 N N . ASN A 1 64 ? -3.173 -16.626 -8.627 1.00 0.00 64 ASN A N 16
ATOM 28897 C CA . ASN A 1 64 ? -3.258 -17.741 -9.554 1.00 0.00 64 ASN A CA 16
ATOM 28898 C C . ASN A 1 64 ? -4.302 -17.428 -10.628 1.00 0.00 64 ASN A C 16
ATOM 28899 O O . ASN A 1 64 ? -5.047 -16.457 -10.510 1.00 0.00 64 ASN A O 16
ATOM 28910 N N . PRO A 1 65 ? -4.322 -18.291 -11.679 1.00 0.00 65 PRO A N 16
ATOM 28911 C CA . PRO A 1 65 ? -5.262 -18.117 -12.773 1.00 0.00 65 PRO A CA 16
ATOM 28912 C C . PRO A 1 65 ? -6.673 -18.537 -12.356 1.00 0.00 65 PRO A C 16
ATOM 28913 O O . PRO A 1 65 ? -6.859 -19.600 -11.765 1.00 0.00 65 PRO A O 16
ATOM 28924 N N . GLU A 1 66 ? -7.631 -17.681 -12.680 1.00 0.00 66 GLU A N 16
ATOM 28925 C CA . GLU A 1 66 ? -9.019 -17.950 -12.346 1.00 0.00 66 GLU A CA 16
ATOM 28926 C C . GLU A 1 66 ? -9.117 -18.593 -10.961 1.00 0.00 66 GLU A C 16
ATOM 28927 O O . GLU A 1 66 ? -9.688 -19.673 -10.813 1.00 0.00 66 GLU A O 16
ATOM 28939 N N . GLU A 1 67 ? -8.552 -17.902 -9.982 1.00 0.00 67 GLU A N 16
ATOM 28940 C CA . GLU A 1 67 ? -8.569 -18.393 -8.614 1.00 0.00 67 GLU A CA 16
ATOM 28941 C C . GLU A 1 67 ? -9.430 -17.484 -7.735 1.00 0.00 67 GLU A C 16
ATOM 28942 O O . GLU A 1 67 ? -10.060 -16.551 -8.231 1.00 0.00 67 GLU A O 16
ATOM 28954 N N . ALA A 1 68 ? -9.429 -17.788 -6.446 1.00 0.00 68 ALA A N 16
ATOM 28955 C CA . ALA A 1 68 ? -10.203 -17.010 -5.493 1.00 0.00 68 ALA A CA 16
ATOM 28956 C C . ALA A 1 68 ? -9.352 -15.845 -4.983 1.00 0.00 68 ALA A C 16
ATOM 28957 O O . ALA A 1 68 ? -9.291 -15.596 -3.780 1.00 0.00 68 ALA A O 16
ATOM 28964 N N . GLY A 1 69 ? -8.717 -15.161 -5.923 1.00 0.00 69 GLY A N 16
ATOM 28965 C CA . GLY A 1 69 ? -7.873 -14.028 -5.584 1.00 0.00 69 GLY A CA 16
ATOM 28966 C C . GLY A 1 69 ? -7.068 -14.305 -4.313 1.00 0.00 69 GLY A C 16
ATOM 28967 O O . GLY A 1 69 ? -6.835 -15.461 -3.961 1.00 0.00 69 GLY A O 16
ATOM 28971 N N . LYS A 1 70 ? -6.666 -13.226 -3.658 1.00 0.00 70 LYS A N 16
ATOM 28972 C CA . LYS A 1 70 ? -5.892 -13.338 -2.433 1.00 0.00 70 LYS A CA 16
ATOM 28973 C C . LYS A 1 70 ? -5.785 -11.961 -1.775 1.00 0.00 70 LYS A C 16
ATOM 28974 O O . LYS A 1 70 ? -4.776 -11.648 -1.144 1.00 0.00 70 LYS A O 16
ATOM 28993 N N . PHE A 1 71 ? -6.838 -11.176 -1.945 1.00 0.00 71 PHE A N 16
ATOM 28994 C CA . PHE A 1 71 ? -6.875 -9.840 -1.375 1.00 0.00 71 PHE A CA 16
ATOM 28995 C C . PHE A 1 71 ? -5.597 -9.067 -1.706 1.00 0.00 71 PHE A C 16
ATOM 28996 O O . PHE A 1 71 ? -4.872 -8.644 -0.807 1.00 0.00 71 PHE A O 16
ATOM 29013 N N . VAL A 1 72 ? -5.360 -8.905 -3.000 1.00 0.00 72 VAL A N 16
ATOM 29014 C CA . VAL A 1 72 ? -4.182 -8.190 -3.461 1.00 0.00 72 VAL A CA 16
ATOM 29015 C C . VAL A 1 72 ? -4.613 -7.039 -4.372 1.00 0.00 72 VAL A C 16
ATOM 29016 O O . VAL A 1 72 ? -5.369 -7.243 -5.321 1.00 0.00 72 VAL A O 16
ATOM 29029 N N . PHE A 1 73 ? -4.114 -5.854 -4.052 1.00 0.00 73 PHE A N 16
ATOM 29030 C CA . PHE A 1 73 ? -4.438 -4.671 -4.830 1.00 0.00 73 PHE A CA 16
ATOM 29031 C C . PHE A 1 73 ? -3.230 -3.739 -4.941 1.00 0.00 73 PHE A C 16
ATOM 29032 O O . PHE A 1 73 ? -2.528 -3.507 -3.957 1.00 0.00 73 PHE A O 16
ATOM 29049 N N . GLU A 1 74 ? -3.023 -3.231 -6.147 1.00 0.00 74 GLU A N 16
ATOM 29050 C CA . GLU A 1 74 ? -1.911 -2.330 -6.399 1.00 0.00 74 GLU A CA 16
ATOM 29051 C C . GLU A 1 74 ? -2.426 -0.914 -6.666 1.00 0.00 74 GLU A C 16
ATOM 29052 O O . GLU A 1 74 ? -3.427 -0.733 -7.357 1.00 0.00 74 GLU A O 16
ATOM 29064 N N . ILE A 1 75 ? -1.717 0.054 -6.103 1.00 0.00 75 ILE A N 16
ATOM 29065 C CA . ILE A 1 75 ? -2.090 1.449 -6.271 1.00 0.00 75 ILE A CA 16
ATOM 29066 C C . ILE A 1 75 ? -1.218 2.077 -7.361 1.00 0.00 75 ILE A C 16
ATOM 29067 O O . ILE A 1 75 ? 0.000 2.159 -7.216 1.00 0.00 75 ILE A O 16
ATOM 29083 N N . ILE A 1 76 ? -1.878 2.504 -8.428 1.00 0.00 76 ILE A N 16
ATOM 29084 C CA . ILE A 1 76 ? -1.178 3.122 -9.542 1.00 0.00 76 ILE A CA 16
ATOM 29085 C C . ILE A 1 76 ? -1.257 4.644 -9.406 1.00 0.00 76 ILE A C 16
ATOM 29086 O O . ILE A 1 76 ? -2.347 5.209 -9.334 1.00 0.00 76 ILE A O 16
ATOM 29102 N N . PRO A 1 77 ? -0.055 5.280 -9.375 1.00 0.00 77 PRO A N 16
ATOM 29103 C CA . PRO A 1 77 ? 0.023 6.726 -9.249 1.00 0.00 77 PRO A CA 16
ATOM 29104 C C . PRO A 1 77 ? -0.346 7.411 -10.566 1.00 0.00 77 PRO A C 16
ATOM 29105 O O . PRO A 1 77 ? -0.494 6.751 -11.594 1.00 0.00 77 PRO A O 16
ATOM 29116 N N . ALA A 1 78 ? -0.482 8.727 -10.494 1.00 0.00 78 ALA A N 16
ATOM 29117 C CA . ALA A 1 78 ? -0.830 9.510 -11.668 1.00 0.00 78 ALA A CA 16
ATOM 29118 C C . ALA A 1 78 ? 0.365 9.548 -12.622 1.00 0.00 78 ALA A C 16
ATOM 29119 O O . ALA A 1 78 ? 1.479 9.190 -12.243 1.00 0.00 78 ALA A O 16
ATOM 29126 N N . SER A 1 79 ? 0.093 9.985 -13.843 1.00 0.00 79 SER A N 16
ATOM 29127 C CA . SER A 1 79 ? 1.132 10.075 -14.855 1.00 0.00 79 SER A CA 16
ATOM 29128 C C . SER A 1 79 ? 1.902 8.755 -14.932 1.00 0.00 79 SER A C 16
ATOM 29129 O O . SER A 1 79 ? 2.926 8.590 -14.272 1.00 0.00 79 SER A O 16
ATOM 29137 N N . TRP A 1 80 ? 1.379 7.849 -15.745 1.00 0.00 80 TRP A N 16
ATOM 29138 C CA . TRP A 1 80 ? 2.005 6.549 -15.918 1.00 0.00 80 TRP A CA 16
ATOM 29139 C C . TRP A 1 80 ? 1.102 5.706 -16.821 1.00 0.00 80 TRP A C 16
ATOM 29140 O O . TRP A 1 80 ? 0.468 4.758 -16.360 1.00 0.00 80 TRP A O 16
ATOM 29161 N N . ASP A 1 81 ? 1.073 6.082 -18.091 1.00 0.00 81 ASP A N 16
ATOM 29162 C CA . ASP A 1 81 ? 0.259 5.372 -19.063 1.00 0.00 81 ASP A CA 16
ATOM 29163 C C . ASP A 1 81 ? 1.078 5.136 -20.334 1.00 0.00 81 ASP A C 16
ATOM 29164 O O . ASP A 1 81 ? 1.199 6.027 -21.173 1.00 0.00 81 ASP A O 16
ATOM 29173 N N . GLN A 1 82 ? 1.621 3.932 -20.434 1.00 0.00 82 GLN A N 16
ATOM 29174 C CA . GLN A 1 82 ? 2.425 3.568 -21.588 1.00 0.00 82 GLN A CA 16
ATOM 29175 C C . GLN A 1 82 ? 3.071 2.197 -21.374 1.00 0.00 82 GLN A C 16
ATOM 29176 O O . GLN A 1 82 ? 3.825 2.004 -20.420 1.00 0.00 82 GLN A O 16
ATOM 29190 N N . ASN A 1 83 ? 2.753 1.281 -22.276 1.00 0.00 83 ASN A N 16
ATOM 29191 C CA . ASN A 1 83 ? 3.293 -0.066 -22.198 1.00 0.00 83 ASN A CA 16
ATOM 29192 C C . ASN A 1 83 ? 4.587 -0.140 -23.010 1.00 0.00 83 ASN A C 16
ATOM 29193 O O . ASN A 1 83 ? 4.576 -0.569 -24.163 1.00 0.00 83 ASN A O 16
ATOM 29204 N N . ARG A 1 84 ? 5.671 0.284 -22.378 1.00 0.00 84 ARG A N 16
ATOM 29205 C CA . ARG A 1 84 ? 6.971 0.271 -23.028 1.00 0.00 84 ARG A CA 16
ATOM 29206 C C . ARG A 1 84 ? 8.028 0.894 -22.114 1.00 0.00 84 ARG A C 16
ATOM 29207 O O . ARG A 1 84 ? 8.180 2.114 -22.077 1.00 0.00 84 ARG A O 16
ATOM 29228 N N . MET A 1 85 ? 8.731 0.028 -21.399 1.00 0.00 85 MET A N 16
ATOM 29229 C CA . MET A 1 85 ? 9.769 0.478 -20.488 1.00 0.00 85 MET A CA 16
ATOM 29230 C C . MET A 1 85 ? 9.180 1.332 -19.363 1.00 0.00 85 MET A C 16
ATOM 29231 O O . MET A 1 85 ? 9.139 2.557 -19.465 1.00 0.00 85 MET A O 16
ATOM 29245 N N . GLY A 1 86 ? 8.738 0.650 -18.317 1.00 0.00 86 GLY A N 16
ATOM 29246 C CA . GLY A 1 86 ? 8.152 1.331 -17.174 1.00 0.00 86 GLY A CA 16
ATOM 29247 C C . GLY A 1 86 ? 7.109 0.448 -16.486 1.00 0.00 86 GLY A C 16
ATOM 29248 O O . GLY A 1 86 ? 7.398 -0.691 -16.121 1.00 0.00 86 GLY A O 16
ATOM 29252 N N . GLN A 1 87 ? 5.918 1.007 -16.329 1.00 0.00 87 GLN A N 16
ATOM 29253 C CA . GLN A 1 87 ? 4.830 0.284 -15.691 1.00 0.00 87 GLN A CA 16
ATOM 29254 C C . GLN A 1 87 ? 5.145 0.049 -14.213 1.00 0.00 87 GLN A C 16
ATOM 29255 O O . GLN A 1 87 ? 5.625 -1.021 -13.839 1.00 0.00 87 GLN A O 16
ATOM 29269 N N . ASP A 1 88 ? 4.863 1.065 -13.411 1.00 0.00 88 ASP A N 16
ATOM 29270 C CA . ASP A 1 88 ? 5.110 0.982 -11.982 1.00 0.00 88 ASP A CA 16
ATOM 29271 C C . ASP A 1 88 ? 3.794 1.185 -11.228 1.00 0.00 88 ASP A C 16
ATOM 29272 O O . ASP A 1 88 ? 2.807 1.640 -11.806 1.00 0.00 88 ASP A O 16
ATOM 29281 N N . SER A 1 89 ? 3.821 0.837 -9.950 1.00 0.00 89 SER A N 16
ATOM 29282 C CA . SER A 1 89 ? 2.642 0.976 -9.112 1.00 0.00 89 SER A CA 16
ATOM 29283 C C . SER A 1 89 ? 2.951 0.498 -7.691 1.00 0.00 89 SER A C 16
ATOM 29284 O O . SER A 1 89 ? 4.022 -0.049 -7.436 1.00 0.00 89 SER A O 16
ATOM 29292 N N . TYR A 1 90 ? 1.993 0.722 -6.804 1.00 0.00 90 TYR A N 16
ATOM 29293 C CA . TYR A 1 90 ? 2.149 0.321 -5.417 1.00 0.00 90 TYR A CA 16
ATOM 29294 C C . TYR A 1 90 ? 1.391 -0.977 -5.132 1.00 0.00 90 TYR A C 16
ATOM 29295 O O . TYR A 1 90 ? 0.212 -0.948 -4.785 1.00 0.00 90 TYR A O 16
ATOM 29313 N N . VAL A 1 91 ? 2.100 -2.085 -5.291 1.00 0.00 91 VAL A N 16
ATOM 29314 C CA . VAL A 1 91 ? 1.509 -3.391 -5.055 1.00 0.00 91 VAL A CA 16
ATOM 29315 C C . VAL A 1 91 ? 1.379 -3.624 -3.549 1.00 0.00 91 VAL A C 16
ATOM 29316 O O . VAL A 1 91 ? 2.357 -3.957 -2.881 1.00 0.00 91 VAL A O 16
ATOM 29329 N N . LEU A 1 92 ? 0.163 -3.438 -3.057 1.00 0.00 92 LEU A N 16
ATOM 29330 C CA . LEU A 1 92 ? -0.108 -3.623 -1.641 1.00 0.00 92 LEU A CA 16
ATOM 29331 C C . LEU A 1 92 ? -0.979 -4.867 -1.451 1.00 0.00 92 LEU A C 16
ATOM 29332 O O . LEU A 1 92 ? -1.948 -5.068 -2.182 1.00 0.00 92 LEU A O 16
ATOM 29348 N N . MET A 1 93 ? -0.602 -5.669 -0.466 1.00 0.00 93 MET A N 16
ATOM 29349 C CA . MET A 1 93 ? -1.336 -6.887 -0.171 1.00 0.00 93 MET A CA 16
ATOM 29350 C C . MET A 1 93 ? -1.752 -6.934 1.301 1.00 0.00 93 MET A C 16
ATOM 29351 O O . MET A 1 93 ? -0.928 -6.723 2.190 1.00 0.00 93 MET A O 16
ATOM 29365 N N . ALA A 1 94 ? -3.031 -7.210 1.513 1.00 0.00 94 ALA A N 16
ATOM 29366 C CA . ALA A 1 94 ? -3.566 -7.287 2.861 1.00 0.00 94 ALA A CA 16
ATOM 29367 C C . ALA A 1 94 ? -3.671 -8.754 3.281 1.00 0.00 94 ALA A C 16
ATOM 29368 O O . ALA A 1 94 ? -3.716 -9.645 2.433 1.00 0.00 94 ALA A O 16
ATOM 29375 N N . SER A 1 95 ? -3.706 -8.961 4.589 1.00 0.00 95 SER A N 16
ATOM 29376 C CA . SER A 1 95 ? -3.805 -10.306 5.132 1.00 0.00 95 SER A CA 16
ATOM 29377 C C . SER A 1 95 ? -5.216 -10.856 4.914 1.00 0.00 95 SER A C 16
ATOM 29378 O O . SER A 1 95 ? -5.387 -11.912 4.307 1.00 0.00 95 SER A O 16
ATOM 29386 N N . SER A 1 96 ? -6.190 -10.115 5.422 1.00 0.00 96 SER A N 16
ATOM 29387 C CA . SER A 1 96 ? -7.581 -10.515 5.290 1.00 0.00 96 SER A CA 16
ATOM 29388 C C . SER A 1 96 ? -8.268 -9.674 4.213 1.00 0.00 96 SER A C 16
ATOM 29389 O O . SER A 1 96 ? -7.613 -8.913 3.503 1.00 0.00 96 SER A O 16
ATOM 29397 N N . GLN A 1 97 ? -9.580 -9.839 4.126 1.00 0.00 97 GLN A N 16
ATOM 29398 C CA . GLN A 1 97 ? -10.363 -9.104 3.148 1.00 0.00 97 GLN A CA 16
ATOM 29399 C C . GLN A 1 97 ? -10.948 -7.838 3.778 1.00 0.00 97 GLN A C 16
ATOM 29400 O O . GLN A 1 97 ? -11.046 -6.802 3.122 1.00 0.00 97 GLN A O 16
ATOM 29414 N N . ALA A 1 98 ? -11.321 -7.964 5.043 1.00 0.00 98 ALA A N 16
ATOM 29415 C CA . ALA A 1 98 ? -11.893 -6.843 5.769 1.00 0.00 98 ALA A CA 16
ATOM 29416 C C . ALA A 1 98 ? -10.856 -5.723 5.870 1.00 0.00 98 ALA A C 16
ATOM 29417 O O . ALA A 1 98 ? -11.211 -4.549 5.962 1.00 0.00 98 ALA A O 16
ATOM 29424 N N . GLU A 1 99 ? -9.593 -6.126 5.850 1.00 0.00 99 GLU A N 16
ATOM 29425 C CA . GLU A 1 99 ? -8.502 -5.171 5.938 1.00 0.00 99 GLU A CA 16
ATOM 29426 C C . GLU A 1 99 ? -8.281 -4.491 4.586 1.00 0.00 99 GLU A C 16
ATOM 29427 O O . GLU A 1 99 ? -8.073 -3.281 4.522 1.00 0.00 99 GLU A O 16
ATOM 29439 N N . MET A 1 100 ? -8.333 -5.300 3.537 1.00 0.00 100 MET A N 16
ATOM 29440 C CA . MET A 1 100 ? -8.141 -4.791 2.190 1.00 0.00 100 MET A CA 16
ATOM 29441 C C . MET A 1 100 ? -9.331 -3.935 1.752 1.00 0.00 100 MET A C 16
ATOM 29442 O O . MET A 1 100 ? -9.168 -2.979 0.996 1.00 0.00 100 MET A O 16
ATOM 29456 N N . GLU A 1 101 ? -10.502 -4.310 2.246 1.00 0.00 101 GLU A N 16
ATOM 29457 C CA . GLU A 1 101 ? -11.719 -3.588 1.915 1.00 0.00 101 GLU A CA 16
ATOM 29458 C C . GLU A 1 101 ? -11.703 -2.198 2.554 1.00 0.00 101 GLU A C 16
ATOM 29459 O O . GLU A 1 101 ? -12.035 -1.208 1.904 1.00 0.00 101 GLU A O 16
ATOM 29471 N N . GLU A 1 102 ? -11.312 -2.168 3.820 1.00 0.00 102 GLU A N 16
ATOM 29472 C CA . GLU A 1 102 ? -11.247 -0.916 4.553 1.00 0.00 102 GLU A CA 16
ATOM 29473 C C . GLU A 1 102 ? -10.251 0.038 3.890 1.00 0.00 102 GLU A C 16
ATOM 29474 O O . GLU A 1 102 ? -10.558 1.209 3.673 1.00 0.00 102 GLU A O 16
ATOM 29486 N N . TRP A 1 103 ? -9.079 -0.500 3.585 1.00 0.00 103 TRP A N 16
ATOM 29487 C CA . TRP A 1 103 ? -8.037 0.289 2.950 1.00 0.00 103 TRP A CA 16
ATOM 29488 C C . TRP A 1 103 ? -8.592 0.833 1.633 1.00 0.00 103 TRP A C 16
ATOM 29489 O O . TRP A 1 103 ? -8.795 2.038 1.491 1.00 0.00 103 TRP A O 16
ATOM 29510 N N . VAL A 1 104 ? -8.823 -0.081 0.702 1.00 0.00 104 VAL A N 16
ATOM 29511 C CA . VAL A 1 104 ? -9.351 0.293 -0.600 1.00 0.00 104 VAL A CA 16
ATOM 29512 C C . VAL A 1 104 ? -10.467 1.324 -0.415 1.00 0.00 104 VAL A C 16
ATOM 29513 O O . VAL A 1 104 ? -10.458 2.374 -1.055 1.00 0.00 104 VAL A O 16
ATOM 29526 N N . LYS A 1 105 ? -11.401 0.987 0.462 1.00 0.00 105 LYS A N 16
ATOM 29527 C CA . LYS A 1 105 ? -12.521 1.870 0.738 1.00 0.00 105 LYS A CA 16
ATOM 29528 C C . LYS A 1 105 ? -12.005 3.296 0.935 1.00 0.00 105 LYS A C 16
ATOM 29529 O O . LYS A 1 105 ? -12.323 4.189 0.151 1.00 0.00 105 LYS A O 16
ATOM 29548 N N . PHE A 1 106 ? -11.216 3.466 1.986 1.00 0.00 106 PHE A N 16
ATOM 29549 C CA . PHE A 1 106 ? -10.652 4.769 2.296 1.00 0.00 106 PHE A CA 16
ATOM 29550 C C . PHE A 1 106 ? -9.887 5.334 1.098 1.00 0.00 106 PHE A C 16
ATOM 29551 O O . PHE A 1 106 ? -10.156 6.449 0.655 1.00 0.00 106 PHE A O 16
ATOM 29568 N N . LEU A 1 107 ? -8.948 4.538 0.607 1.00 0.00 107 LEU A N 16
ATOM 29569 C CA . LEU A 1 107 ? -8.142 4.945 -0.531 1.00 0.00 107 LEU A CA 16
ATOM 29570 C C . LEU A 1 107 ? -9.061 5.423 -1.657 1.00 0.00 107 LEU A C 16
ATOM 29571 O O . LEU A 1 107 ? -9.097 6.612 -1.971 1.00 0.00 107 LEU A O 16
ATOM 29587 N N . ARG A 1 108 ? -9.782 4.473 -2.233 1.00 0.00 108 ARG A N 16
ATOM 29588 C CA . ARG A 1 108 ? -10.699 4.782 -3.317 1.00 0.00 108 ARG A CA 16
ATOM 29589 C C . ARG A 1 108 ? -11.582 5.974 -2.941 1.00 0.00 108 ARG A C 16
ATOM 29590 O O . ARG A 1 108 ? -11.802 6.869 -3.756 1.00 0.00 108 ARG A O 16
ATOM 29611 N N . ARG A 1 109 ? -12.063 5.948 -1.707 1.00 0.00 109 ARG A N 16
ATOM 29612 C CA . ARG A 1 109 ? -12.917 7.015 -1.214 1.00 0.00 109 ARG A CA 16
ATOM 29613 C C . ARG A 1 109 ? -12.231 8.370 -1.396 1.00 0.00 109 ARG A C 16
ATOM 29614 O O . ARG A 1 109 ? -12.781 9.268 -2.033 1.00 0.00 109 ARG A O 16
ATOM 29635 N N . VAL A 1 110 ? -11.040 8.476 -0.825 1.00 0.00 110 VAL A N 16
ATOM 29636 C CA . VAL A 1 110 ? -10.273 9.707 -0.916 1.00 0.00 110 VAL A CA 16
ATOM 29637 C C . VAL A 1 110 ? -9.910 9.969 -2.379 1.00 0.00 110 VAL A C 16
ATOM 29638 O O . VAL A 1 110 ? -10.150 11.060 -2.896 1.00 0.00 110 VAL A O 16
ATOM 29651 N N . ALA A 1 111 ? -9.338 8.952 -3.005 1.00 0.00 111 ALA A N 16
ATOM 29652 C CA . ALA A 1 111 ? -8.939 9.059 -4.398 1.00 0.00 111 ALA A CA 16
ATOM 29653 C C . ALA A 1 111 ? -10.126 9.552 -5.227 1.00 0.00 111 ALA A C 16
ATOM 29654 O O . ALA A 1 111 ? -9.944 10.109 -6.309 1.00 0.00 111 ALA A O 16
ATOM 29661 N N . GLY A 1 112 ? -11.316 9.329 -4.689 1.00 0.00 112 GLY A N 16
ATOM 29662 C CA . GLY A 1 112 ? -12.533 9.743 -5.366 1.00 0.00 112 GLY A CA 16
ATOM 29663 C C . GLY A 1 112 ? -13.137 8.587 -6.166 1.00 0.00 112 GLY A C 16
ATOM 29664 O O . GLY A 1 112 ? -12.674 8.277 -7.262 1.00 0.00 112 GLY A O 16
ATOM 29668 N N . SER A 1 113 ? -14.162 7.980 -5.586 1.00 0.00 113 SER A N 16
ATOM 29669 C CA . SER A 1 113 ? -14.834 6.865 -6.231 1.00 0.00 113 SER A CA 16
ATOM 29670 C C . SER A 1 113 ? -16.338 6.933 -5.961 1.00 0.00 113 SER A C 16
ATOM 29671 O O . SER A 1 113 ? -16.768 6.901 -4.808 1.00 0.00 113 SER A O 16
ATOM 29679 N N . GLY A 1 114 ? -17.098 7.026 -7.042 1.00 0.00 114 GLY A N 16
ATOM 29680 C CA . GLY A 1 114 ? -18.545 7.099 -6.936 1.00 0.00 114 GLY A CA 16
ATOM 29681 C C . GLY A 1 114 ? -19.174 5.709 -7.053 1.00 0.00 114 GLY A C 16
ATOM 29682 O O . GLY A 1 114 ? -18.488 4.737 -7.366 1.00 0.00 114 GLY A O 16
ATOM 29686 N N . PRO A 1 115 ? -20.507 5.657 -6.787 1.00 0.00 115 PRO A N 16
ATOM 29687 C CA . PRO A 1 115 ? -21.236 4.402 -6.859 1.00 0.00 115 PRO A CA 16
ATOM 29688 C C . PRO A 1 115 ? -21.475 3.989 -8.313 1.00 0.00 115 PRO A C 16
ATOM 29689 O O . PRO A 1 115 ? -22.457 4.404 -8.926 1.00 0.00 115 PRO A O 16
ATOM 29700 N N . SER A 1 116 ? -20.560 3.177 -8.822 1.00 0.00 116 SER A N 16
ATOM 29701 C CA . SER A 1 116 ? -20.659 2.703 -10.192 1.00 0.00 116 SER A CA 16
ATOM 29702 C C . SER A 1 116 ? -19.866 1.405 -10.355 1.00 0.00 116 SER A C 16
ATOM 29703 O O . SER A 1 116 ? -18.769 1.271 -9.814 1.00 0.00 116 SER A O 16
ATOM 29711 N N . SER A 1 117 ? -20.451 0.482 -11.103 1.00 0.00 117 SER A N 16
ATOM 29712 C CA . SER A 1 117 ? -19.813 -0.801 -11.344 1.00 0.00 117 SER A CA 16
ATOM 29713 C C . SER A 1 117 ? -19.999 -1.211 -12.806 1.00 0.00 117 SER A C 16
ATOM 29714 O O . SER A 1 117 ? -21.006 -0.873 -13.427 1.00 0.00 117 SER A O 16
ATOM 29722 N N . GLY A 1 118 ? -19.012 -1.935 -13.315 1.00 0.00 118 GLY A N 16
ATOM 29723 C CA . GLY A 1 118 ? -19.054 -2.394 -14.693 1.00 0.00 118 GLY A CA 16
ATOM 29724 C C . GLY A 1 118 ? -17.756 -2.049 -15.426 1.00 0.00 118 GLY A C 16
ATOM 29725 O O . GLY A 1 118 ? -16.716 -1.858 -14.798 1.00 0.00 118 GLY A O 16
ATOM 29729 N N . GLY A 1 1 ? -15.844 23.299 3.114 1.00 0.00 1 GLY A N 17
ATOM 29730 C CA . GLY A 1 1 ? -14.753 23.334 4.073 1.00 0.00 1 GLY A CA 17
ATOM 29731 C C . GLY A 1 1 ? -13.790 22.167 3.852 1.00 0.00 1 GLY A C 17
ATOM 29732 O O . GLY A 1 1 ? -13.702 21.631 2.748 1.00 0.00 1 GLY A O 17
ATOM 29736 N N . SER A 1 2 ? -13.091 21.807 4.918 1.00 0.00 2 SER A N 17
ATOM 29737 C CA . SER A 1 2 ? -12.137 20.713 4.854 1.00 0.00 2 SER A CA 17
ATOM 29738 C C . SER A 1 2 ? -12.030 20.031 6.220 1.00 0.00 2 SER A C 17
ATOM 29739 O O . SER A 1 2 ? -12.279 20.655 7.250 1.00 0.00 2 SER A O 17
ATOM 29747 N N . SER A 1 3 ? -11.660 18.759 6.183 1.00 0.00 3 SER A N 17
ATOM 29748 C CA . SER A 1 3 ? -11.518 17.986 7.405 1.00 0.00 3 SER A CA 17
ATOM 29749 C C . SER A 1 3 ? -10.049 17.945 7.830 1.00 0.00 3 SER A C 17
ATOM 29750 O O . SER A 1 3 ? -9.161 17.793 6.992 1.00 0.00 3 SER A O 17
ATOM 29758 N N . GLY A 1 4 ? -9.838 18.084 9.130 1.00 0.00 4 GLY A N 17
ATOM 29759 C CA . GLY A 1 4 ? -8.491 18.064 9.676 1.00 0.00 4 GLY A CA 17
ATOM 29760 C C . GLY A 1 4 ? -8.496 17.585 11.129 1.00 0.00 4 GLY A C 17
ATOM 29761 O O . GLY A 1 4 ? -8.664 18.384 12.050 1.00 0.00 4 GLY A O 17
ATOM 29765 N N . SER A 1 5 ? -8.308 16.283 11.290 1.00 0.00 5 SER A N 17
ATOM 29766 C CA . SER A 1 5 ? -8.288 15.688 12.615 1.00 0.00 5 SER A CA 17
ATOM 29767 C C . SER A 1 5 ? -6.874 15.213 12.954 1.00 0.00 5 SER A C 17
ATOM 29768 O O . SER A 1 5 ? -6.253 14.493 12.173 1.00 0.00 5 SER A O 17
ATOM 29776 N N . SER A 1 6 ? -6.406 15.634 14.120 1.00 0.00 6 SER A N 17
ATOM 29777 C CA . SER A 1 6 ? -5.077 15.260 14.572 1.00 0.00 6 SER A CA 17
ATOM 29778 C C . SER A 1 6 ? -4.893 13.745 14.462 1.00 0.00 6 SER A C 17
ATOM 29779 O O . SER A 1 6 ? -5.521 12.985 15.197 1.00 0.00 6 SER A O 17
ATOM 29787 N N . GLY A 1 7 ? -4.030 13.351 13.536 1.00 0.00 7 GLY A N 17
ATOM 29788 C CA . GLY A 1 7 ? -3.757 11.941 13.320 1.00 0.00 7 GLY A CA 17
ATOM 29789 C C . GLY A 1 7 ? -4.193 11.506 11.919 1.00 0.00 7 GLY A C 17
ATOM 29790 O O . GLY A 1 7 ? -4.807 12.282 11.188 1.00 0.00 7 GLY A O 17
ATOM 29794 N N . PRO A 1 8 ? -3.851 10.234 11.580 1.00 0.00 8 PRO A N 17
ATOM 29795 C CA . PRO A 1 8 ? -4.202 9.687 10.280 1.00 0.00 8 PRO A CA 17
ATOM 29796 C C . PRO A 1 8 ? -5.691 9.341 10.214 1.00 0.00 8 PRO A C 17
ATOM 29797 O O . PRO A 1 8 ? -6.466 9.753 11.075 1.00 0.00 8 PRO A O 17
ATOM 29808 N N . ILE A 1 9 ? -6.045 8.588 9.183 1.00 0.00 9 ILE A N 17
ATOM 29809 C CA . ILE A 1 9 ? -7.427 8.182 8.993 1.00 0.00 9 ILE A CA 17
ATOM 29810 C C . ILE A 1 9 ? -7.555 6.681 9.262 1.00 0.00 9 ILE A C 17
ATOM 29811 O O . ILE A 1 9 ? -8.453 6.251 9.984 1.00 0.00 9 ILE A O 17
ATOM 29827 N N . LYS A 1 10 ? -6.644 5.926 8.667 1.00 0.00 10 LYS A N 17
ATOM 29828 C CA . LYS A 1 10 ? -6.643 4.483 8.833 1.00 0.00 10 LYS A CA 17
ATOM 29829 C C . LYS A 1 10 ? -5.201 3.972 8.810 1.00 0.00 10 LYS A C 17
ATOM 29830 O O . LYS A 1 10 ? -4.486 4.165 7.829 1.00 0.00 10 LYS A O 17
ATOM 29849 N N . MET A 1 11 ? -4.818 3.329 9.903 1.00 0.00 11 MET A N 17
ATOM 29850 C CA . MET A 1 11 ? -3.474 2.789 10.021 1.00 0.00 11 MET A CA 17
ATOM 29851 C C . MET A 1 11 ? -3.500 1.259 10.070 1.00 0.00 11 MET A C 17
ATOM 29852 O O . MET A 1 11 ? -4.443 0.667 10.593 1.00 0.00 11 MET A O 17
ATOM 29866 N N . GLY A 1 12 ? -2.454 0.664 9.517 1.00 0.00 12 GLY A N 17
ATOM 29867 C CA . GLY A 1 12 ? -2.345 -0.785 9.491 1.00 0.00 12 GLY A CA 17
ATOM 29868 C C . GLY A 1 12 ? -1.095 -1.227 8.728 1.00 0.00 12 GLY A C 17
ATOM 29869 O O . GLY A 1 12 ? -0.556 -0.471 7.920 1.00 0.00 12 GLY A O 17
ATOM 29873 N N . TRP A 1 13 ? -0.669 -2.449 9.011 1.00 0.00 13 TRP A N 17
ATOM 29874 C CA . TRP A 1 13 ? 0.508 -3.001 8.361 1.00 0.00 13 TRP A CA 17
ATOM 29875 C C . TRP A 1 13 ? 0.058 -3.683 7.068 1.00 0.00 13 TRP A C 17
ATOM 29876 O O . TRP A 1 13 ? -0.868 -4.493 7.078 1.00 0.00 13 TRP A O 17
ATOM 29897 N N . LEU A 1 14 ? 0.735 -3.330 5.985 1.00 0.00 14 LEU A N 17
ATOM 29898 C CA . LEU A 1 14 ? 0.416 -3.898 4.686 1.00 0.00 14 LEU A CA 17
ATOM 29899 C C . LEU A 1 14 ? 1.699 -4.417 4.032 1.00 0.00 14 LEU A C 17
ATOM 29900 O O . LEU A 1 14 ? 2.796 -3.980 4.377 1.00 0.00 14 LEU A O 17
ATOM 29916 N N . LYS A 1 15 ? 1.518 -5.342 3.101 1.00 0.00 15 LYS A N 17
ATOM 29917 C CA . LYS A 1 15 ? 2.647 -5.925 2.396 1.00 0.00 15 LYS A CA 17
ATOM 29918 C C . LYS A 1 15 ? 2.830 -5.211 1.056 1.00 0.00 15 LYS A C 17
ATOM 29919 O O . LYS A 1 15 ? 2.025 -5.382 0.142 1.00 0.00 15 LYS A O 17
ATOM 29938 N N . LYS A 1 16 ? 3.895 -4.425 0.980 1.00 0.00 16 LYS A N 17
ATOM 29939 C CA . LYS A 1 16 ? 4.193 -3.684 -0.233 1.00 0.00 16 LYS A CA 17
ATOM 29940 C C . LYS A 1 16 ? 5.290 -4.413 -1.013 1.00 0.00 16 LYS A C 17
ATOM 29941 O O . LYS A 1 16 ? 6.318 -4.781 -0.448 1.00 0.00 16 LYS A O 17
ATOM 29960 N N . GLN A 1 17 ? 5.033 -4.599 -2.300 1.00 0.00 17 GLN A N 17
ATOM 29961 C CA . GLN A 1 17 ? 5.985 -5.276 -3.163 1.00 0.00 17 GLN A CA 17
ATOM 29962 C C . GLN A 1 17 ? 7.192 -4.375 -3.432 1.00 0.00 17 GLN A C 17
ATOM 29963 O O . GLN A 1 17 ? 7.038 -3.174 -3.647 1.00 0.00 17 GLN A O 17
ATOM 29977 N N . ARG A 1 18 ? 8.365 -4.990 -3.412 1.00 0.00 18 ARG A N 17
ATOM 29978 C CA . ARG A 1 18 ? 9.598 -4.259 -3.651 1.00 0.00 18 ARG A CA 17
ATOM 29979 C C . ARG A 1 18 ? 9.516 -3.501 -4.978 1.00 0.00 18 ARG A C 17
ATOM 29980 O O . ARG A 1 18 ? 8.467 -3.478 -5.621 1.00 0.00 18 ARG A O 17
ATOM 30001 N N . SER A 1 19 ? 10.637 -2.900 -5.350 1.00 0.00 19 SER A N 17
ATOM 30002 C CA . SER A 1 19 ? 10.705 -2.144 -6.589 1.00 0.00 19 SER A CA 17
ATOM 30003 C C . SER A 1 19 ? 10.609 -3.091 -7.786 1.00 0.00 19 SER A C 17
ATOM 30004 O O . SER A 1 19 ? 9.664 -3.014 -8.569 1.00 0.00 19 SER A O 17
ATOM 30012 N N . ILE A 1 20 ? 11.602 -3.963 -7.891 1.00 0.00 20 ILE A N 17
ATOM 30013 C CA . ILE A 1 20 ? 11.641 -4.924 -8.980 1.00 0.00 20 ILE A CA 17
ATOM 30014 C C . ILE A 1 20 ? 11.977 -6.308 -8.421 1.00 0.00 20 ILE A C 17
ATOM 30015 O O . ILE A 1 20 ? 12.966 -6.920 -8.821 1.00 0.00 20 ILE A O 17
ATOM 30031 N N . VAL A 1 21 ? 11.134 -6.761 -7.504 1.00 0.00 21 VAL A N 17
ATOM 30032 C CA . VAL A 1 21 ? 11.329 -8.062 -6.886 1.00 0.00 21 VAL A CA 17
ATOM 30033 C C . VAL A 1 21 ? 9.969 -8.725 -6.664 1.00 0.00 21 VAL A C 17
ATOM 30034 O O . VAL A 1 21 ? 8.956 -8.041 -6.523 1.00 0.00 21 VAL A O 17
ATOM 30047 N N . LYS A 1 22 ? 9.989 -10.050 -6.640 1.00 0.00 22 LYS A N 17
ATOM 30048 C CA . LYS A 1 22 ? 8.769 -10.814 -6.437 1.00 0.00 22 LYS A CA 17
ATOM 30049 C C . LYS A 1 22 ? 8.612 -11.131 -4.949 1.00 0.00 22 LYS A C 17
ATOM 30050 O O . LYS A 1 22 ? 8.157 -12.214 -4.586 1.00 0.00 22 LYS A O 17
ATOM 30069 N N . ASN A 1 23 ? 8.999 -10.166 -4.127 1.00 0.00 23 ASN A N 17
ATOM 30070 C CA . ASN A 1 23 ? 8.907 -10.329 -2.686 1.00 0.00 23 ASN A CA 17
ATOM 30071 C C . ASN A 1 23 ? 7.882 -9.338 -2.130 1.00 0.00 23 ASN A C 17
ATOM 30072 O O . ASN A 1 23 ? 7.463 -8.416 -2.827 1.00 0.00 23 ASN A O 17
ATOM 30083 N N . TRP A 1 24 ? 7.508 -9.563 -0.879 1.00 0.00 24 TRP A N 17
ATOM 30084 C CA . TRP A 1 24 ? 6.540 -8.702 -0.221 1.00 0.00 24 TRP A CA 17
ATOM 30085 C C . TRP A 1 24 ? 7.145 -8.239 1.106 1.00 0.00 24 TRP A C 17
ATOM 30086 O O . TRP A 1 24 ? 7.695 -9.044 1.856 1.00 0.00 24 TRP A O 17
ATOM 30107 N N . GLN A 1 25 ? 7.022 -6.943 1.356 1.00 0.00 25 GLN A N 17
ATOM 30108 C CA . GLN A 1 25 ? 7.550 -6.364 2.579 1.00 0.00 25 GLN A CA 17
ATOM 30109 C C . GLN A 1 25 ? 6.408 -5.841 3.454 1.00 0.00 25 GLN A C 17
ATOM 30110 O O . GLN A 1 25 ? 5.684 -4.930 3.055 1.00 0.00 25 GLN A O 17
ATOM 30124 N N . GLN A 1 26 ? 6.284 -6.439 4.629 1.00 0.00 26 GLN A N 17
ATOM 30125 C CA . GLN A 1 26 ? 5.243 -6.045 5.563 1.00 0.00 26 GLN A CA 17
ATOM 30126 C C . GLN A 1 26 ? 5.652 -4.772 6.308 1.00 0.00 26 GLN A C 17
ATOM 30127 O O . GLN A 1 26 ? 6.396 -4.832 7.285 1.00 0.00 26 GLN A O 17
ATOM 30141 N N . ARG A 1 27 ? 5.148 -3.649 5.816 1.00 0.00 27 ARG A N 17
ATOM 30142 C CA . ARG A 1 27 ? 5.452 -2.364 6.422 1.00 0.00 27 ARG A CA 17
ATOM 30143 C C . ARG A 1 27 ? 4.205 -1.787 7.095 1.00 0.00 27 ARG A C 17
ATOM 30144 O O . ARG A 1 27 ? 3.124 -2.368 7.010 1.00 0.00 27 ARG A O 17
ATOM 30165 N N . TYR A 1 28 ? 4.396 -0.650 7.748 1.00 0.00 28 TYR A N 17
ATOM 30166 C CA . TYR A 1 28 ? 3.301 0.012 8.435 1.00 0.00 28 TYR A CA 17
ATOM 30167 C C . TYR A 1 28 ? 2.761 1.181 7.608 1.00 0.00 28 TYR A C 17
ATOM 30168 O O . TYR A 1 28 ? 3.371 2.248 7.564 1.00 0.00 28 TYR A O 17
ATOM 30186 N N . PHE A 1 29 ? 1.624 0.940 6.973 1.00 0.00 29 PHE A N 17
ATOM 30187 C CA . PHE A 1 29 ? 0.995 1.959 6.150 1.00 0.00 29 PHE A CA 17
ATOM 30188 C C . PHE A 1 29 ? 0.051 2.829 6.981 1.00 0.00 29 PHE A C 17
ATOM 30189 O O . PHE A 1 29 ? -0.619 2.335 7.886 1.00 0.00 29 PHE A O 17
ATOM 30206 N N . VAL A 1 30 ? 0.028 4.111 6.644 1.00 0.00 30 VAL A N 17
ATOM 30207 C CA . VAL A 1 30 ? -0.823 5.055 7.348 1.00 0.00 30 VAL A CA 17
ATOM 30208 C C . VAL A 1 30 ? -1.472 6.002 6.336 1.00 0.00 30 VAL A C 17
ATOM 30209 O O . VAL A 1 30 ? -0.855 6.366 5.337 1.00 0.00 30 VAL A O 17
ATOM 30222 N N . LEU A 1 31 ? -2.709 6.374 6.632 1.00 0.00 31 LEU A N 17
ATOM 30223 C CA . LEU A 1 31 ? -3.448 7.272 5.761 1.00 0.00 31 LEU A CA 17
ATOM 30224 C C . LEU A 1 31 ? -3.625 8.622 6.459 1.00 0.00 31 LEU A C 17
ATOM 30225 O O . LEU A 1 31 ? -4.128 8.684 7.580 1.00 0.00 31 LEU A O 17
ATOM 30241 N N . ARG A 1 32 ? -3.202 9.670 5.767 1.00 0.00 32 ARG A N 17
ATOM 30242 C CA . ARG A 1 32 ? -3.308 11.015 6.307 1.00 0.00 32 ARG A CA 17
ATOM 30243 C C . ARG A 1 32 ? -3.698 12.001 5.203 1.00 0.00 32 ARG A C 17
ATOM 30244 O O . ARG A 1 32 ? -3.062 12.042 4.151 1.00 0.00 32 ARG A O 17
ATOM 30265 N N . ALA A 1 33 ? -4.740 12.769 5.482 1.00 0.00 33 ALA A N 17
ATOM 30266 C CA . ALA A 1 33 ? -5.222 13.752 4.526 1.00 0.00 33 ALA A CA 17
ATOM 30267 C C . ALA A 1 33 ? -5.399 13.085 3.160 1.00 0.00 33 ALA A C 17
ATOM 30268 O O . ALA A 1 33 ? -5.834 11.937 3.078 1.00 0.00 33 ALA A O 17
ATOM 30275 N N . GLN A 1 34 ? -5.052 13.832 2.123 1.00 0.00 34 GLN A N 17
ATOM 30276 C CA . GLN A 1 34 ? -5.167 13.327 0.765 1.00 0.00 34 GLN A CA 17
ATOM 30277 C C . GLN A 1 34 ? -3.818 12.788 0.283 1.00 0.00 34 GLN A C 17
ATOM 30278 O O . GLN A 1 34 ? -3.338 13.171 -0.782 1.00 0.00 34 GLN A O 17
ATOM 30292 N N . GLN A 1 35 ? -3.246 11.908 1.091 1.00 0.00 35 GLN A N 17
ATOM 30293 C CA . GLN A 1 35 ? -1.963 11.313 0.761 1.00 0.00 35 GLN A CA 17
ATOM 30294 C C . GLN A 1 35 ? -1.777 9.997 1.518 1.00 0.00 35 GLN A C 17
ATOM 30295 O O . GLN A 1 35 ? -2.236 9.858 2.651 1.00 0.00 35 GLN A O 17
ATOM 30309 N N . LEU A 1 36 ? -1.104 9.063 0.862 1.00 0.00 36 LEU A N 17
ATOM 30310 C CA . LEU A 1 36 ? -0.852 7.763 1.460 1.00 0.00 36 LEU A CA 17
ATOM 30311 C C . LEU A 1 36 ? 0.627 7.657 1.837 1.00 0.00 36 LEU A C 17
ATOM 30312 O O . LEU A 1 36 ? 1.502 7.933 1.017 1.00 0.00 36 LEU A O 17
ATOM 30328 N N . TYR A 1 37 ? 0.861 7.258 3.078 1.00 0.00 37 TYR A N 17
ATOM 30329 C CA . TYR A 1 37 ? 2.219 7.112 3.574 1.00 0.00 37 TYR A CA 17
ATOM 30330 C C . TYR A 1 37 ? 2.456 5.703 4.121 1.00 0.00 37 TYR A C 17
ATOM 30331 O O . TYR A 1 37 ? 1.507 4.953 4.345 1.00 0.00 37 TYR A O 17
ATOM 30349 N N . TYR A 1 38 ? 3.727 5.385 4.318 1.00 0.00 38 TYR A N 17
ATOM 30350 C CA . TYR A 1 38 ? 4.100 4.079 4.834 1.00 0.00 38 TYR A CA 17
ATOM 30351 C C . TYR A 1 38 ? 5.504 4.110 5.441 1.00 0.00 38 TYR A C 17
ATOM 30352 O O . TYR A 1 38 ? 6.456 4.539 4.791 1.00 0.00 38 TYR A O 17
ATOM 30370 N N . TYR A 1 39 ? 5.589 3.649 6.681 1.00 0.00 39 TYR A N 17
ATOM 30371 C CA . TYR A 1 39 ? 6.861 3.618 7.382 1.00 0.00 39 TYR A CA 17
ATOM 30372 C C . TYR A 1 39 ? 7.345 2.180 7.577 1.00 0.00 39 TYR A C 17
ATOM 30373 O O . TYR A 1 39 ? 6.564 1.237 7.461 1.00 0.00 39 TYR A O 17
ATOM 30391 N N . LYS A 1 40 ? 8.631 2.057 7.870 1.00 0.00 40 LYS A N 17
ATOM 30392 C CA . LYS A 1 40 ? 9.229 0.750 8.083 1.00 0.00 40 LYS A CA 17
ATOM 30393 C C . LYS A 1 40 ? 8.635 0.121 9.345 1.00 0.00 40 LYS A C 17
ATOM 30394 O O . LYS A 1 40 ? 8.392 -1.084 9.387 1.00 0.00 40 LYS A O 17
ATOM 30413 N N . ASP A 1 41 ? 8.419 0.966 10.343 1.00 0.00 41 ASP A N 17
ATOM 30414 C CA . ASP A 1 41 ? 7.858 0.508 11.602 1.00 0.00 41 ASP A CA 17
ATOM 30415 C C . ASP A 1 41 ? 7.159 1.677 12.300 1.00 0.00 41 ASP A C 17
ATOM 30416 O O . ASP A 1 41 ? 7.190 2.805 11.810 1.00 0.00 41 ASP A O 17
ATOM 30425 N N . GLU A 1 42 ? 6.546 1.368 13.432 1.00 0.00 42 GLU A N 17
ATOM 30426 C CA . GLU A 1 42 ? 5.841 2.379 14.202 1.00 0.00 42 GLU A CA 17
ATOM 30427 C C . GLU A 1 42 ? 6.793 3.052 15.192 1.00 0.00 42 GLU A C 17
ATOM 30428 O O . GLU A 1 42 ? 6.428 3.297 16.341 1.00 0.00 42 GLU A O 17
ATOM 30440 N N . GLU A 1 43 ? 7.995 3.331 14.711 1.00 0.00 43 GLU A N 17
ATOM 30441 C CA . GLU A 1 43 ? 9.003 3.971 15.540 1.00 0.00 43 GLU A CA 17
ATOM 30442 C C . GLU A 1 43 ? 9.731 5.058 14.747 1.00 0.00 43 GLU A C 17
ATOM 30443 O O . GLU A 1 43 ? 10.917 5.301 14.964 1.00 0.00 43 GLU A O 17
ATOM 30455 N N . ASP A 1 44 ? 8.990 5.683 13.844 1.00 0.00 44 ASP A N 17
ATOM 30456 C CA . ASP A 1 44 ? 9.550 6.739 13.017 1.00 0.00 44 ASP A CA 17
ATOM 30457 C C . ASP A 1 44 ? 8.577 7.919 12.976 1.00 0.00 44 ASP A C 17
ATOM 30458 O O . ASP A 1 44 ? 7.518 7.877 13.601 1.00 0.00 44 ASP A O 17
ATOM 30467 N N . THR A 1 45 ? 8.971 8.944 12.235 1.00 0.00 45 THR A N 17
ATOM 30468 C CA . THR A 1 45 ? 8.147 10.134 12.105 1.00 0.00 45 THR A CA 17
ATOM 30469 C C . THR A 1 45 ? 8.021 10.536 10.634 1.00 0.00 45 THR A C 17
ATOM 30470 O O . THR A 1 45 ? 6.920 10.794 10.150 1.00 0.00 45 THR A O 17
ATOM 30481 N N . LYS A 1 46 ? 9.163 10.577 9.964 1.00 0.00 46 LYS A N 17
ATOM 30482 C CA . LYS A 1 46 ? 9.194 10.943 8.559 1.00 0.00 46 LYS A CA 17
ATOM 30483 C C . LYS A 1 46 ? 8.704 9.762 7.717 1.00 0.00 46 LYS A C 17
ATOM 30484 O O . LYS A 1 46 ? 9.140 8.630 7.918 1.00 0.00 46 LYS A O 17
ATOM 30503 N N . PRO A 1 47 ? 7.781 10.076 6.769 1.00 0.00 47 PRO A N 17
ATOM 30504 C CA . PRO A 1 47 ? 7.228 9.054 5.897 1.00 0.00 47 PRO A CA 17
ATOM 30505 C C . PRO A 1 47 ? 8.239 8.641 4.825 1.00 0.00 47 PRO A C 17
ATOM 30506 O O . PRO A 1 47 ? 9.112 9.425 4.455 1.00 0.00 47 PRO A O 17
ATOM 30517 N N . GLN A 1 48 ? 8.088 7.411 4.357 1.00 0.00 48 GLN A N 17
ATOM 30518 C CA . GLN A 1 48 ? 8.978 6.885 3.336 1.00 0.00 48 GLN A CA 17
ATOM 30519 C C . GLN A 1 48 ? 8.472 7.266 1.943 1.00 0.00 48 GLN A C 17
ATOM 30520 O O . GLN A 1 48 ? 9.201 7.870 1.158 1.00 0.00 48 GLN A O 17
ATOM 30534 N N . GLY A 1 49 ? 7.226 6.899 1.680 1.00 0.00 49 GLY A N 17
ATOM 30535 C CA . GLY A 1 49 ? 6.614 7.195 0.396 1.00 0.00 49 GLY A CA 17
ATOM 30536 C C . GLY A 1 49 ? 5.355 8.046 0.572 1.00 0.00 49 GLY A C 17
ATOM 30537 O O . GLY A 1 49 ? 4.782 8.095 1.659 1.00 0.00 49 GLY A O 17
ATOM 30541 N N . CYS A 1 50 ? 4.961 8.695 -0.514 1.00 0.00 50 CYS A N 17
ATOM 30542 C CA . CYS A 1 50 ? 3.779 9.541 -0.493 1.00 0.00 50 CYS A CA 17
ATOM 30543 C C . CYS A 1 50 ? 3.043 9.371 -1.823 1.00 0.00 50 CYS A C 17
ATOM 30544 O O . CYS A 1 50 ? 3.584 9.689 -2.881 1.00 0.00 50 CYS A O 17
ATOM 30552 N N . MET A 1 51 ? 1.820 8.870 -1.727 1.00 0.00 51 MET A N 17
ATOM 30553 C CA . MET A 1 51 ? 1.005 8.654 -2.910 1.00 0.00 51 MET A CA 17
ATOM 30554 C C . MET A 1 51 ? -0.203 9.594 -2.922 1.00 0.00 51 MET A C 17
ATOM 30555 O O . MET A 1 51 ? -0.853 9.789 -1.896 1.00 0.00 51 MET A O 17
ATOM 30569 N N . TYR A 1 52 ? -0.465 10.153 -4.094 1.00 0.00 52 TYR A N 17
ATOM 30570 C CA . TYR A 1 52 ? -1.583 11.068 -4.254 1.00 0.00 52 TYR A CA 17
ATOM 30571 C C . TYR A 1 52 ? -2.890 10.304 -4.470 1.00 0.00 52 TYR A C 17
ATOM 30572 O O . TYR A 1 52 ? -3.119 9.750 -5.545 1.00 0.00 52 TYR A O 17
ATOM 30590 N N . LEU A 1 53 ? -3.714 10.299 -3.433 1.00 0.00 53 LEU A N 17
ATOM 30591 C CA . LEU A 1 53 ? -4.993 9.612 -3.496 1.00 0.00 53 LEU A CA 17
ATOM 30592 C C . LEU A 1 53 ? -5.852 10.243 -4.593 1.00 0.00 53 LEU A C 17
ATOM 30593 O O . LEU A 1 53 ? -6.488 9.535 -5.372 1.00 0.00 53 LEU A O 17
ATOM 30609 N N . PRO A 1 54 ? -5.844 11.603 -4.618 1.00 0.00 54 PRO A N 17
ATOM 30610 C CA . PRO A 1 54 ? -6.615 12.337 -5.607 1.00 0.00 54 PRO A CA 17
ATOM 30611 C C . PRO A 1 54 ? -5.947 12.273 -6.982 1.00 0.00 54 PRO A C 17
ATOM 30612 O O . PRO A 1 54 ? -5.683 13.305 -7.597 1.00 0.00 54 PRO A O 17
ATOM 30623 N N . GLY A 1 55 ? -5.694 11.050 -7.424 1.00 0.00 55 GLY A N 17
ATOM 30624 C CA . GLY A 1 55 ? -5.062 10.837 -8.715 1.00 0.00 55 GLY A CA 17
ATOM 30625 C C . GLY A 1 55 ? -4.302 9.509 -8.741 1.00 0.00 55 GLY A C 17
ATOM 30626 O O . GLY A 1 55 ? -3.178 9.443 -9.237 1.00 0.00 55 GLY A O 17
ATOM 30630 N N . CYS A 1 56 ? -4.946 8.485 -8.202 1.00 0.00 56 CYS A N 17
ATOM 30631 C CA . CYS A 1 56 ? -4.345 7.162 -8.157 1.00 0.00 56 CYS A CA 17
ATOM 30632 C C . CYS A 1 56 ? -5.378 6.148 -8.652 1.00 0.00 56 CYS A C 17
ATOM 30633 O O . CYS A 1 56 ? -6.573 6.439 -8.683 1.00 0.00 56 CYS A O 17
ATOM 30641 N N . THR A 1 57 ? -4.880 4.979 -9.027 1.00 0.00 57 THR A N 17
ATOM 30642 C CA . THR A 1 57 ? -5.745 3.920 -9.519 1.00 0.00 57 THR A CA 17
ATOM 30643 C C . THR A 1 57 ? -5.589 2.663 -8.662 1.00 0.00 57 THR A C 17
ATOM 30644 O O . THR A 1 57 ? -4.514 2.066 -8.618 1.00 0.00 57 THR A O 17
ATOM 30655 N N . ILE A 1 58 ? -6.678 2.297 -8.001 1.00 0.00 58 ILE A N 17
ATOM 30656 C CA . ILE A 1 58 ? -6.675 1.121 -7.147 1.00 0.00 58 ILE A CA 17
ATOM 30657 C C . ILE A 1 58 ? -7.236 -0.070 -7.926 1.00 0.00 58 ILE A C 17
ATOM 30658 O O . ILE A 1 58 ? -8.434 -0.132 -8.196 1.00 0.00 58 ILE A O 17
ATOM 30674 N N . LYS A 1 59 ? -6.342 -0.988 -8.265 1.00 0.00 59 LYS A N 17
ATOM 30675 C CA . LYS A 1 59 ? -6.733 -2.174 -9.008 1.00 0.00 59 LYS A CA 17
ATOM 30676 C C . LYS A 1 59 ? -6.449 -3.417 -8.161 1.00 0.00 59 LYS A C 17
ATOM 30677 O O . LYS A 1 59 ? -5.461 -3.462 -7.431 1.00 0.00 59 LYS A O 17
ATOM 30696 N N . GLU A 1 60 ? -7.334 -4.395 -8.288 1.00 0.00 60 GLU A N 17
ATOM 30697 C CA . GLU A 1 60 ? -7.191 -5.635 -7.544 1.00 0.00 60 GLU A CA 17
ATOM 30698 C C . GLU A 1 60 ? -6.347 -6.635 -8.337 1.00 0.00 60 GLU A C 17
ATOM 30699 O O . GLU A 1 60 ? -6.885 -7.467 -9.065 1.00 0.00 60 GLU A O 17
ATOM 30711 N N . ILE A 1 61 ? -5.037 -6.520 -8.168 1.00 0.00 61 ILE A N 17
ATOM 30712 C CA . ILE A 1 61 ? -4.114 -7.404 -8.859 1.00 0.00 61 ILE A CA 17
ATOM 30713 C C . ILE A 1 61 ? -4.261 -8.822 -8.304 1.00 0.00 61 ILE A C 17
ATOM 30714 O O . ILE A 1 61 ? -4.606 -9.004 -7.137 1.00 0.00 61 ILE A O 17
ATOM 30730 N N . ALA A 1 62 ? -3.991 -9.792 -9.166 1.00 0.00 62 ALA A N 17
ATOM 30731 C CA . ALA A 1 62 ? -4.089 -11.188 -8.776 1.00 0.00 62 ALA A CA 17
ATOM 30732 C C . ALA A 1 62 ? -2.690 -11.727 -8.472 1.00 0.00 62 ALA A C 17
ATOM 30733 O O . ALA A 1 62 ? -1.699 -11.232 -9.007 1.00 0.00 62 ALA A O 17
ATOM 30740 N N . THR A 1 63 ? -2.653 -12.735 -7.612 1.00 0.00 63 THR A N 17
ATOM 30741 C CA . THR A 1 63 ? -1.392 -13.347 -7.230 1.00 0.00 63 THR A CA 17
ATOM 30742 C C . THR A 1 63 ? -0.881 -14.258 -8.348 1.00 0.00 63 THR A C 17
ATOM 30743 O O . THR A 1 63 ? -0.626 -15.440 -8.123 1.00 0.00 63 THR A O 17
ATOM 30754 N N . ASN A 1 64 ? -0.746 -13.673 -9.529 1.00 0.00 64 ASN A N 17
ATOM 30755 C CA . ASN A 1 64 ? -0.269 -14.418 -10.683 1.00 0.00 64 ASN A CA 17
ATOM 30756 C C . ASN A 1 64 ? -0.656 -13.671 -11.961 1.00 0.00 64 ASN A C 17
ATOM 30757 O O . ASN A 1 64 ? -1.453 -12.736 -11.921 1.00 0.00 64 ASN A O 17
ATOM 30768 N N . PRO A 1 65 ? -0.058 -14.125 -13.095 1.00 0.00 65 PRO A N 17
ATOM 30769 C CA . PRO A 1 65 ? -0.331 -13.510 -14.383 1.00 0.00 65 PRO A CA 17
ATOM 30770 C C . PRO A 1 65 ? -1.709 -13.921 -14.905 1.00 0.00 65 PRO A C 17
ATOM 30771 O O . PRO A 1 65 ? -2.122 -13.494 -15.982 1.00 0.00 65 PRO A O 17
ATOM 30782 N N . GLU A 1 66 ? -2.383 -14.746 -14.117 1.00 0.00 66 GLU A N 17
ATOM 30783 C CA . GLU A 1 66 ? -3.707 -15.220 -14.486 1.00 0.00 66 GLU A CA 17
ATOM 30784 C C . GLU A 1 66 ? -4.353 -15.958 -13.312 1.00 0.00 66 GLU A C 17
ATOM 30785 O O . GLU A 1 66 ? -4.413 -17.187 -13.305 1.00 0.00 66 GLU A O 17
ATOM 30797 N N . GLU A 1 67 ? -4.819 -15.178 -12.348 1.00 0.00 67 GLU A N 17
ATOM 30798 C CA . GLU A 1 67 ? -5.458 -15.743 -11.171 1.00 0.00 67 GLU A CA 17
ATOM 30799 C C . GLU A 1 67 ? -6.584 -14.827 -10.688 1.00 0.00 67 GLU A C 17
ATOM 30800 O O . GLU A 1 67 ? -6.926 -13.852 -11.356 1.00 0.00 67 GLU A O 17
ATOM 30812 N N . ALA A 1 68 ? -7.128 -15.172 -9.530 1.00 0.00 68 ALA A N 17
ATOM 30813 C CA . ALA A 1 68 ? -8.208 -14.392 -8.949 1.00 0.00 68 ALA A CA 17
ATOM 30814 C C . ALA A 1 68 ? -8.576 -14.977 -7.584 1.00 0.00 68 ALA A C 17
ATOM 30815 O O . ALA A 1 68 ? -8.528 -16.190 -7.391 1.00 0.00 68 ALA A O 17
ATOM 30822 N N . GLY A 1 69 ? -8.935 -14.085 -6.672 1.00 0.00 69 GLY A N 17
ATOM 30823 C CA . GLY A 1 69 ? -9.310 -14.497 -5.330 1.00 0.00 69 GLY A CA 17
ATOM 30824 C C . GLY A 1 69 ? -8.433 -13.812 -4.280 1.00 0.00 69 GLY A C 17
ATOM 30825 O O . GLY A 1 69 ? -8.932 -13.056 -3.447 1.00 0.00 69 GLY A O 17
ATOM 30829 N N . LYS A 1 70 ? -7.142 -14.100 -4.354 1.00 0.00 70 LYS A N 17
ATOM 30830 C CA . LYS A 1 70 ? -6.191 -13.521 -3.421 1.00 0.00 70 LYS A CA 17
ATOM 30831 C C . LYS A 1 70 ? -6.461 -12.021 -3.291 1.00 0.00 70 LYS A C 17
ATOM 30832 O O . LYS A 1 70 ? -6.621 -11.326 -4.293 1.00 0.00 70 LYS A O 17
ATOM 30851 N N . PHE A 1 71 ? -6.502 -11.565 -2.047 1.00 0.00 71 PHE A N 17
ATOM 30852 C CA . PHE A 1 71 ? -6.749 -10.160 -1.773 1.00 0.00 71 PHE A CA 17
ATOM 30853 C C . PHE A 1 71 ? -5.489 -9.325 -2.010 1.00 0.00 71 PHE A C 17
ATOM 30854 O O . PHE A 1 71 ? -4.740 -9.046 -1.075 1.00 0.00 71 PHE A O 17
ATOM 30871 N N . VAL A 1 72 ? -5.294 -8.950 -3.266 1.00 0.00 72 VAL A N 17
ATOM 30872 C CA . VAL A 1 72 ? -4.137 -8.153 -3.637 1.00 0.00 72 VAL A CA 17
ATOM 30873 C C . VAL A 1 72 ? -4.592 -6.972 -4.498 1.00 0.00 72 VAL A C 17
ATOM 30874 O O . VAL A 1 72 ? -5.399 -7.140 -5.411 1.00 0.00 72 VAL A O 17
ATOM 30887 N N . PHE A 1 73 ? -4.055 -5.805 -4.175 1.00 0.00 73 PHE A N 17
ATOM 30888 C CA . PHE A 1 73 ? -4.396 -4.597 -4.908 1.00 0.00 73 PHE A CA 17
ATOM 30889 C C . PHE A 1 73 ? -3.193 -3.656 -5.003 1.00 0.00 73 PHE A C 17
ATOM 30890 O O . PHE A 1 73 ? -2.467 -3.469 -4.027 1.00 0.00 73 PHE A O 17
ATOM 30907 N N . GLU A 1 74 ? -3.019 -3.088 -6.188 1.00 0.00 74 GLU A N 17
ATOM 30908 C CA . GLU A 1 74 ? -1.917 -2.171 -6.423 1.00 0.00 74 GLU A CA 17
ATOM 30909 C C . GLU A 1 74 ? -2.449 -0.779 -6.766 1.00 0.00 74 GLU A C 17
ATOM 30910 O O . GLU A 1 74 ? -3.486 -0.649 -7.414 1.00 0.00 74 GLU A O 17
ATOM 30922 N N . ILE A 1 75 ? -1.714 0.228 -6.316 1.00 0.00 75 ILE A N 17
ATOM 30923 C CA . ILE A 1 75 ? -2.099 1.606 -6.567 1.00 0.00 75 ILE A CA 17
ATOM 30924 C C . ILE A 1 75 ? -1.152 2.216 -7.602 1.00 0.00 75 ILE A C 17
ATOM 30925 O O . ILE A 1 75 ? 0.067 2.101 -7.478 1.00 0.00 75 ILE A O 17
ATOM 30941 N N . ILE A 1 76 ? -1.747 2.851 -8.601 1.00 0.00 76 ILE A N 17
ATOM 30942 C CA . ILE A 1 76 ? -0.971 3.478 -9.658 1.00 0.00 76 ILE A CA 17
ATOM 30943 C C . ILE A 1 76 ? -1.103 4.998 -9.547 1.00 0.00 76 ILE A C 17
ATOM 30944 O O . ILE A 1 76 ? -2.211 5.524 -9.453 1.00 0.00 76 ILE A O 17
ATOM 30960 N N . PRO A 1 77 ? 0.074 5.680 -9.562 1.00 0.00 77 PRO A N 17
ATOM 30961 C CA . PRO A 1 77 ? 0.101 7.129 -9.464 1.00 0.00 77 PRO A CA 17
ATOM 30962 C C . PRO A 1 77 ? -0.330 7.776 -10.782 1.00 0.00 77 PRO A C 17
ATOM 30963 O O . PRO A 1 77 ? 0.489 7.968 -11.680 1.00 0.00 77 PRO A O 17
ATOM 30974 N N . ALA A 1 78 ? -1.614 8.094 -10.856 1.00 0.00 78 ALA A N 17
ATOM 30975 C CA . ALA A 1 78 ? -2.163 8.715 -12.049 1.00 0.00 78 ALA A CA 17
ATOM 30976 C C . ALA A 1 78 ? -1.481 8.126 -13.286 1.00 0.00 78 ALA A C 17
ATOM 30977 O O . ALA A 1 78 ? -0.595 8.751 -13.867 1.00 0.00 78 ALA A O 17
ATOM 30984 N N . SER A 1 79 ? -1.919 6.930 -13.651 1.00 0.00 79 SER A N 17
ATOM 30985 C CA . SER A 1 79 ? -1.362 6.250 -14.808 1.00 0.00 79 SER A CA 17
ATOM 30986 C C . SER A 1 79 ? 0.152 6.464 -14.861 1.00 0.00 79 SER A C 17
ATOM 30987 O O . SER A 1 79 ? 0.622 7.465 -15.400 1.00 0.00 79 SER A O 17
ATOM 30995 N N . TRP A 1 80 ? 0.873 5.507 -14.296 1.00 0.00 80 TRP A N 17
ATOM 30996 C CA . TRP A 1 80 ? 2.325 5.579 -14.273 1.00 0.00 80 TRP A CA 17
ATOM 30997 C C . TRP A 1 80 ? 2.816 5.686 -15.718 1.00 0.00 80 TRP A C 17
ATOM 30998 O O . TRP A 1 80 ? 2.032 5.963 -16.625 1.00 0.00 80 TRP A O 17
ATOM 31019 N N . ASP A 1 81 ? 4.111 5.462 -15.887 1.00 0.00 81 ASP A N 17
ATOM 31020 C CA . ASP A 1 81 ? 4.716 5.531 -17.206 1.00 0.00 81 ASP A CA 17
ATOM 31021 C C . ASP A 1 81 ? 6.053 4.788 -17.189 1.00 0.00 81 ASP A C 17
ATOM 31022 O O . ASP A 1 81 ? 6.543 4.410 -16.125 1.00 0.00 81 ASP A O 17
ATOM 31031 N N . GLN A 1 82 ? 6.605 4.600 -18.378 1.00 0.00 82 GLN A N 17
ATOM 31032 C CA . GLN A 1 82 ? 7.876 3.909 -18.513 1.00 0.00 82 GLN A CA 17
ATOM 31033 C C . GLN A 1 82 ? 7.733 2.447 -18.085 1.00 0.00 82 GLN A C 17
ATOM 31034 O O . GLN A 1 82 ? 6.697 2.050 -17.554 1.00 0.00 82 GLN A O 17
ATOM 31048 N N . ASN A 1 83 ? 8.789 1.686 -18.331 1.00 0.00 83 ASN A N 17
ATOM 31049 C CA . ASN A 1 83 ? 8.795 0.276 -17.978 1.00 0.00 83 ASN A CA 17
ATOM 31050 C C . ASN A 1 83 ? 7.730 -0.455 -18.799 1.00 0.00 83 ASN A C 17
ATOM 31051 O O . ASN A 1 83 ? 6.832 -1.081 -18.239 1.00 0.00 83 ASN A O 17
ATOM 31062 N N . ARG A 1 84 ? 7.867 -0.350 -20.113 1.00 0.00 84 ARG A N 17
ATOM 31063 C CA . ARG A 1 84 ? 6.928 -0.994 -21.016 1.00 0.00 84 ARG A CA 17
ATOM 31064 C C . ARG A 1 84 ? 5.525 -0.413 -20.826 1.00 0.00 84 ARG A C 17
ATOM 31065 O O . ARG A 1 84 ? 4.744 -0.919 -20.021 1.00 0.00 84 ARG A O 17
ATOM 31086 N N . MET A 1 85 ? 5.249 0.641 -21.579 1.00 0.00 85 MET A N 17
ATOM 31087 C CA . MET A 1 85 ? 3.954 1.296 -21.504 1.00 0.00 85 MET A CA 17
ATOM 31088 C C . MET A 1 85 ? 3.409 1.271 -20.074 1.00 0.00 85 MET A C 17
ATOM 31089 O O . MET A 1 85 ? 2.364 0.677 -19.815 1.00 0.00 85 MET A O 17
ATOM 31103 N N . GLY A 1 86 ? 4.143 1.923 -19.184 1.00 0.00 86 GLY A N 17
ATOM 31104 C CA . GLY A 1 86 ? 3.747 1.983 -17.787 1.00 0.00 86 GLY A CA 17
ATOM 31105 C C . GLY A 1 86 ? 3.641 0.579 -17.187 1.00 0.00 86 GLY A C 17
ATOM 31106 O O . GLY A 1 86 ? 3.451 -0.397 -17.911 1.00 0.00 86 GLY A O 17
ATOM 31110 N N . GLN A 1 87 ? 3.769 0.523 -15.869 1.00 0.00 87 GLN A N 17
ATOM 31111 C CA . GLN A 1 87 ? 3.690 -0.744 -15.163 1.00 0.00 87 GLN A CA 17
ATOM 31112 C C . GLN A 1 87 ? 3.858 -0.525 -13.658 1.00 0.00 87 GLN A C 17
ATOM 31113 O O . GLN A 1 87 ? 3.046 -0.997 -12.864 1.00 0.00 87 GLN A O 17
ATOM 31127 N N . ASP A 1 88 ? 4.917 0.192 -13.311 1.00 0.00 88 ASP A N 17
ATOM 31128 C CA . ASP A 1 88 ? 5.201 0.480 -11.916 1.00 0.00 88 ASP A CA 17
ATOM 31129 C C . ASP A 1 88 ? 3.896 0.823 -11.194 1.00 0.00 88 ASP A C 17
ATOM 31130 O O . ASP A 1 88 ? 2.935 1.268 -11.820 1.00 0.00 88 ASP A O 17
ATOM 31139 N N . SER A 1 89 ? 3.905 0.603 -9.888 1.00 0.00 89 SER A N 17
ATOM 31140 C CA . SER A 1 89 ? 2.734 0.884 -9.074 1.00 0.00 89 SER A CA 17
ATOM 31141 C C . SER A 1 89 ? 2.954 0.375 -7.648 1.00 0.00 89 SER A C 17
ATOM 31142 O O . SER A 1 89 ? 3.875 -0.401 -7.397 1.00 0.00 89 SER A O 17
ATOM 31150 N N . TYR A 1 90 ? 2.092 0.832 -6.751 1.00 0.00 90 TYR A N 17
ATOM 31151 C CA . TYR A 1 90 ? 2.181 0.433 -5.357 1.00 0.00 90 TYR A CA 17
ATOM 31152 C C . TYR A 1 90 ? 1.438 -0.883 -5.116 1.00 0.00 90 TYR A C 17
ATOM 31153 O O . TYR A 1 90 ? 0.244 -0.882 -4.819 1.00 0.00 90 TYR A O 17
ATOM 31171 N N . VAL A 1 91 ? 2.176 -1.975 -5.251 1.00 0.00 91 VAL A N 17
ATOM 31172 C CA . VAL A 1 91 ? 1.603 -3.295 -5.051 1.00 0.00 91 VAL A CA 17
ATOM 31173 C C . VAL A 1 91 ? 1.440 -3.554 -3.552 1.00 0.00 91 VAL A C 17
ATOM 31174 O O . VAL A 1 91 ? 2.405 -3.892 -2.868 1.00 0.00 91 VAL A O 17
ATOM 31187 N N . LEU A 1 92 ? 0.211 -3.385 -3.085 1.00 0.00 92 LEU A N 17
ATOM 31188 C CA . LEU A 1 92 ? -0.091 -3.596 -1.680 1.00 0.00 92 LEU A CA 17
ATOM 31189 C C . LEU A 1 92 ? -0.928 -4.868 -1.528 1.00 0.00 92 LEU A C 17
ATOM 31190 O O . LEU A 1 92 ? -1.792 -5.149 -2.356 1.00 0.00 92 LEU A O 17
ATOM 31206 N N . MET A 1 93 ? -0.642 -5.603 -0.463 1.00 0.00 93 MET A N 17
ATOM 31207 C CA . MET A 1 93 ? -1.357 -6.838 -0.192 1.00 0.00 93 MET A CA 17
ATOM 31208 C C . MET A 1 93 ? -1.817 -6.896 1.266 1.00 0.00 93 MET A C 17
ATOM 31209 O O . MET A 1 93 ? -1.084 -6.495 2.169 1.00 0.00 93 MET A O 17
ATOM 31223 N N . ALA A 1 94 ? -3.029 -7.400 1.451 1.00 0.00 94 ALA A N 17
ATOM 31224 C CA . ALA A 1 94 ? -3.596 -7.516 2.784 1.00 0.00 94 ALA A CA 17
ATOM 31225 C C . ALA A 1 94 ? -3.707 -8.995 3.159 1.00 0.00 94 ALA A C 17
ATOM 31226 O O . ALA A 1 94 ? -3.656 -9.865 2.291 1.00 0.00 94 ALA A O 17
ATOM 31233 N N . SER A 1 95 ? -3.857 -9.234 4.454 1.00 0.00 95 SER A N 17
ATOM 31234 C CA . SER A 1 95 ? -3.976 -10.593 4.954 1.00 0.00 95 SER A CA 17
ATOM 31235 C C . SER A 1 95 ? -5.411 -11.094 4.772 1.00 0.00 95 SER A C 17
ATOM 31236 O O . SER A 1 95 ? -5.628 -12.193 4.264 1.00 0.00 95 SER A O 17
ATOM 31244 N N . SER A 1 96 ? -6.352 -10.264 5.197 1.00 0.00 96 SER A N 17
ATOM 31245 C CA . SER A 1 96 ? -7.759 -10.609 5.087 1.00 0.00 96 SER A CA 17
ATOM 31246 C C . SER A 1 96 ? -8.458 -9.653 4.119 1.00 0.00 96 SER A C 17
ATOM 31247 O O . SER A 1 96 ? -7.885 -8.641 3.718 1.00 0.00 96 SER A O 17
ATOM 31255 N N . GLN A 1 97 ? -9.687 -10.007 3.771 1.00 0.00 97 GLN A N 17
ATOM 31256 C CA . GLN A 1 97 ? -10.470 -9.193 2.857 1.00 0.00 97 GLN A CA 17
ATOM 31257 C C . GLN A 1 97 ? -11.004 -7.953 3.576 1.00 0.00 97 GLN A C 17
ATOM 31258 O O . GLN A 1 97 ? -10.905 -6.841 3.060 1.00 0.00 97 GLN A O 17
ATOM 31272 N N . ALA A 1 98 ? -11.559 -8.185 4.757 1.00 0.00 98 ALA A N 17
ATOM 31273 C CA . ALA A 1 98 ? -12.109 -7.101 5.552 1.00 0.00 98 ALA A CA 17
ATOM 31274 C C . ALA A 1 98 ? -11.066 -5.989 5.681 1.00 0.00 98 ALA A C 17
ATOM 31275 O O . ALA A 1 98 ? -11.416 -4.817 5.817 1.00 0.00 98 ALA A O 17
ATOM 31282 N N . GLU A 1 99 ? -9.806 -6.395 5.632 1.00 0.00 99 GLU A N 17
ATOM 31283 C CA . GLU A 1 99 ? -8.710 -5.447 5.742 1.00 0.00 99 GLU A CA 17
ATOM 31284 C C . GLU A 1 99 ? -8.530 -4.689 4.425 1.00 0.00 99 GLU A C 17
ATOM 31285 O O . GLU A 1 99 ? -8.468 -3.461 4.415 1.00 0.00 99 GLU A O 17
ATOM 31297 N N . MET A 1 100 ? -8.450 -5.453 3.345 1.00 0.00 100 MET A N 17
ATOM 31298 C CA . MET A 1 100 ? -8.279 -4.869 2.026 1.00 0.00 100 MET A CA 17
ATOM 31299 C C . MET A 1 100 ? -9.458 -3.961 1.671 1.00 0.00 100 MET A C 17
ATOM 31300 O O . MET A 1 100 ? -9.273 -2.905 1.068 1.00 0.00 100 MET A O 17
ATOM 31314 N N . GLU A 1 101 ? -10.644 -4.406 2.060 1.00 0.00 101 GLU A N 17
ATOM 31315 C CA . GLU A 1 101 ? -11.853 -3.647 1.790 1.00 0.00 101 GLU A CA 17
ATOM 31316 C C . GLU A 1 101 ? -11.799 -2.292 2.499 1.00 0.00 101 GLU A C 17
ATOM 31317 O O . GLU A 1 101 ? -12.191 -1.274 1.930 1.00 0.00 101 GLU A O 17
ATOM 31329 N N . GLU A 1 102 ? -11.310 -2.323 3.730 1.00 0.00 102 GLU A N 17
ATOM 31330 C CA . GLU A 1 102 ? -11.199 -1.110 4.522 1.00 0.00 102 GLU A CA 17
ATOM 31331 C C . GLU A 1 102 ? -10.215 -0.137 3.868 1.00 0.00 102 GLU A C 17
ATOM 31332 O O . GLU A 1 102 ? -10.565 1.007 3.584 1.00 0.00 102 GLU A O 17
ATOM 31344 N N . TRP A 1 103 ? -9.004 -0.628 3.650 1.00 0.00 103 TRP A N 17
ATOM 31345 C CA . TRP A 1 103 ? -7.968 0.184 3.035 1.00 0.00 103 TRP A CA 17
ATOM 31346 C C . TRP A 1 103 ? -8.513 0.725 1.712 1.00 0.00 103 TRP A C 17
ATOM 31347 O O . TRP A 1 103 ? -8.702 1.931 1.562 1.00 0.00 103 TRP A O 17
ATOM 31368 N N . VAL A 1 104 ? -8.751 -0.193 0.787 1.00 0.00 104 VAL A N 17
ATOM 31369 C CA . VAL A 1 104 ? -9.271 0.177 -0.518 1.00 0.00 104 VAL A CA 17
ATOM 31370 C C . VAL A 1 104 ? -10.374 1.223 -0.345 1.00 0.00 104 VAL A C 17
ATOM 31371 O O . VAL A 1 104 ? -10.353 2.266 -0.996 1.00 0.00 104 VAL A O 17
ATOM 31384 N N . LYS A 1 105 ? -11.312 0.907 0.536 1.00 0.00 105 LYS A N 17
ATOM 31385 C CA . LYS A 1 105 ? -12.421 1.807 0.803 1.00 0.00 105 LYS A CA 17
ATOM 31386 C C . LYS A 1 105 ? -11.884 3.224 1.015 1.00 0.00 105 LYS A C 17
ATOM 31387 O O . LYS A 1 105 ? -12.171 4.125 0.229 1.00 0.00 105 LYS A O 17
ATOM 31406 N N . PHE A 1 106 ? -11.113 3.376 2.082 1.00 0.00 106 PHE A N 17
ATOM 31407 C CA . PHE A 1 106 ? -10.533 4.668 2.408 1.00 0.00 106 PHE A CA 17
ATOM 31408 C C . PHE A 1 106 ? -9.750 5.232 1.221 1.00 0.00 106 PHE A C 17
ATOM 31409 O O . PHE A 1 106 ? -9.945 6.384 0.835 1.00 0.00 106 PHE A O 17
ATOM 31426 N N . LEU A 1 107 ? -8.881 4.395 0.674 1.00 0.00 107 LEU A N 17
ATOM 31427 C CA . LEU A 1 107 ? -8.068 4.796 -0.462 1.00 0.00 107 LEU A CA 17
ATOM 31428 C C . LEU A 1 107 ? -8.978 5.315 -1.577 1.00 0.00 107 LEU A C 17
ATOM 31429 O O . LEU A 1 107 ? -8.978 6.507 -1.878 1.00 0.00 107 LEU A O 17
ATOM 31445 N N . ARG A 1 108 ? -9.731 4.393 -2.159 1.00 0.00 108 ARG A N 17
ATOM 31446 C CA . ARG A 1 108 ? -10.643 4.743 -3.235 1.00 0.00 108 ARG A CA 17
ATOM 31447 C C . ARG A 1 108 ? -11.510 5.937 -2.829 1.00 0.00 108 ARG A C 17
ATOM 31448 O O . ARG A 1 108 ? -11.713 6.858 -3.618 1.00 0.00 108 ARG A O 17
ATOM 31469 N N . ARG A 1 109 ? -11.997 5.882 -1.598 1.00 0.00 109 ARG A N 17
ATOM 31470 C CA . ARG A 1 109 ? -12.837 6.947 -1.077 1.00 0.00 109 ARG A CA 17
ATOM 31471 C C . ARG A 1 109 ? -12.187 8.309 -1.334 1.00 0.00 109 ARG A C 17
ATOM 31472 O O . ARG A 1 109 ? -12.672 9.087 -2.155 1.00 0.00 109 ARG A O 17
ATOM 31493 N N . VAL A 1 110 ? -11.101 8.555 -0.617 1.00 0.00 110 VAL A N 17
ATOM 31494 C CA . VAL A 1 110 ? -10.380 9.809 -0.757 1.00 0.00 110 VAL A CA 17
ATOM 31495 C C . VAL A 1 110 ? -10.103 10.070 -2.239 1.00 0.00 110 VAL A C 17
ATOM 31496 O O . VAL A 1 110 ? -10.434 11.135 -2.758 1.00 0.00 110 VAL A O 17
ATOM 31509 N N . ALA A 1 111 ? -9.498 9.080 -2.879 1.00 0.00 111 ALA A N 17
ATOM 31510 C CA . ALA A 1 111 ? -9.172 9.189 -4.291 1.00 0.00 111 ALA A CA 17
ATOM 31511 C C . ALA A 1 111 ? -10.421 9.613 -5.066 1.00 0.00 111 ALA A C 17
ATOM 31512 O O . ALA A 1 111 ? -10.323 10.308 -6.077 1.00 0.00 111 ALA A O 17
ATOM 31519 N N . GLY A 1 112 ? -11.567 9.178 -4.563 1.00 0.00 112 GLY A N 17
ATOM 31520 C CA . GLY A 1 112 ? -12.834 9.504 -5.196 1.00 0.00 112 GLY A CA 17
ATOM 31521 C C . GLY A 1 112 ? -13.514 10.678 -4.489 1.00 0.00 112 GLY A C 17
ATOM 31522 O O . GLY A 1 112 ? -13.220 11.837 -4.779 1.00 0.00 112 GLY A O 17
ATOM 31526 N N . SER A 1 113 ? -14.411 10.338 -3.575 1.00 0.00 113 SER A N 17
ATOM 31527 C CA . SER A 1 113 ? -15.135 11.350 -2.825 1.00 0.00 113 SER A CA 17
ATOM 31528 C C . SER A 1 113 ? -14.160 12.171 -1.978 1.00 0.00 113 SER A C 17
ATOM 31529 O O . SER A 1 113 ? -13.030 11.749 -1.742 1.00 0.00 113 SER A O 17
ATOM 31537 N N . GLY A 1 114 ? -14.634 13.330 -1.546 1.00 0.00 114 GLY A N 17
ATOM 31538 C CA . GLY A 1 114 ? -13.819 14.215 -0.731 1.00 0.00 114 GLY A CA 17
ATOM 31539 C C . GLY A 1 114 ? -14.594 15.477 -0.347 1.00 0.00 114 GLY A C 17
ATOM 31540 O O . GLY A 1 114 ? -15.801 15.559 -0.568 1.00 0.00 114 GLY A O 17
ATOM 31544 N N . PRO A 1 115 ? -13.850 16.453 0.238 1.00 0.00 115 PRO A N 17
ATOM 31545 C CA . PRO A 1 115 ? -14.455 17.707 0.655 1.00 0.00 115 PRO A CA 17
ATOM 31546 C C . PRO A 1 115 ? -14.746 18.603 -0.551 1.00 0.00 115 PRO A C 17
ATOM 31547 O O . PRO A 1 115 ? -13.830 19.171 -1.142 1.00 0.00 115 PRO A O 17
ATOM 31558 N N . SER A 1 116 ? -16.026 18.701 -0.879 1.00 0.00 116 SER A N 17
ATOM 31559 C CA . SER A 1 116 ? -16.450 19.518 -2.003 1.00 0.00 116 SER A CA 17
ATOM 31560 C C . SER A 1 116 ? -17.940 19.843 -1.881 1.00 0.00 116 SER A C 17
ATOM 31561 O O . SER A 1 116 ? -18.789 19.033 -2.250 1.00 0.00 116 SER A O 17
ATOM 31569 N N . SER A 1 117 ? -18.213 21.032 -1.362 1.00 0.00 117 SER A N 17
ATOM 31570 C CA . SER A 1 117 ? -19.585 21.475 -1.186 1.00 0.00 117 SER A CA 17
ATOM 31571 C C . SER A 1 117 ? -20.066 22.199 -2.445 1.00 0.00 117 SER A C 17
ATOM 31572 O O . SER A 1 117 ? -19.344 23.021 -3.007 1.00 0.00 117 SER A O 17
ATOM 31580 N N . GLY A 1 118 ? -21.284 21.869 -2.850 1.00 0.00 118 GLY A N 17
ATOM 31581 C CA . GLY A 1 118 ? -21.869 22.478 -4.032 1.00 0.00 118 GLY A CA 17
ATOM 31582 C C . GLY A 1 118 ? -21.834 21.515 -5.220 1.00 0.00 118 GLY A C 17
ATOM 31583 O O . GLY A 1 118 ? -22.623 21.647 -6.155 1.00 0.00 118 GLY A O 17
ATOM 31587 N N . GLY A 1 1 ? -21.105 10.955 13.097 1.00 0.00 1 GLY A N 18
ATOM 31588 C CA . GLY A 1 1 ? -21.306 10.120 11.925 1.00 0.00 1 GLY A CA 18
ATOM 31589 C C . GLY A 1 1 ? -20.188 10.332 10.903 1.00 0.00 1 GLY A C 18
ATOM 31590 O O . GLY A 1 1 ? -20.325 11.142 9.987 1.00 0.00 1 GLY A O 18
ATOM 31594 N N . SER A 1 2 ? -19.107 9.591 11.093 1.00 0.00 2 SER A N 18
ATOM 31595 C CA . SER A 1 2 ? -17.966 9.688 10.199 1.00 0.00 2 SER A CA 18
ATOM 31596 C C . SER A 1 2 ? -17.455 11.129 10.156 1.00 0.00 2 SER A C 18
ATOM 31597 O O . SER A 1 2 ? -17.735 11.863 9.208 1.00 0.00 2 SER A O 18
ATOM 31605 N N . SER A 1 3 ? -16.716 11.493 11.193 1.00 0.00 3 SER A N 18
ATOM 31606 C CA . SER A 1 3 ? -16.164 12.834 11.286 1.00 0.00 3 SER A CA 18
ATOM 31607 C C . SER A 1 3 ? -14.665 12.763 11.584 1.00 0.00 3 SER A C 18
ATOM 31608 O O . SER A 1 3 ? -14.174 11.750 12.078 1.00 0.00 3 SER A O 18
ATOM 31616 N N . GLY A 1 4 ? -13.980 13.854 11.271 1.00 0.00 4 GLY A N 18
ATOM 31617 C CA . GLY A 1 4 ? -12.547 13.928 11.499 1.00 0.00 4 GLY A CA 18
ATOM 31618 C C . GLY A 1 4 ? -12.134 15.335 11.936 1.00 0.00 4 GLY A C 18
ATOM 31619 O O . GLY A 1 4 ? -12.930 16.270 11.865 1.00 0.00 4 GLY A O 18
ATOM 31623 N N . SER A 1 5 ? -10.889 15.441 12.377 1.00 0.00 5 SER A N 18
ATOM 31624 C CA . SER A 1 5 ? -10.361 16.718 12.826 1.00 0.00 5 SER A CA 18
ATOM 31625 C C . SER A 1 5 ? -8.896 16.855 12.405 1.00 0.00 5 SER A C 18
ATOM 31626 O O . SER A 1 5 ? -8.529 17.813 11.726 1.00 0.00 5 SER A O 18
ATOM 31634 N N . SER A 1 6 ? -8.099 15.884 12.826 1.00 0.00 6 SER A N 18
ATOM 31635 C CA . SER A 1 6 ? -6.683 15.884 12.501 1.00 0.00 6 SER A CA 18
ATOM 31636 C C . SER A 1 6 ? -6.104 14.480 12.683 1.00 0.00 6 SER A C 18
ATOM 31637 O O . SER A 1 6 ? -6.701 13.641 13.357 1.00 0.00 6 SER A O 18
ATOM 31645 N N . GLY A 1 7 ? -4.948 14.267 12.072 1.00 0.00 7 GLY A N 18
ATOM 31646 C CA . GLY A 1 7 ? -4.282 12.979 12.158 1.00 0.00 7 GLY A CA 18
ATOM 31647 C C . GLY A 1 7 ? -4.661 12.085 10.976 1.00 0.00 7 GLY A C 18
ATOM 31648 O O . GLY A 1 7 ? -5.302 12.539 10.030 1.00 0.00 7 GLY A O 18
ATOM 31652 N N . PRO A 1 8 ? -4.237 10.796 11.071 1.00 0.00 8 PRO A N 18
ATOM 31653 C CA . PRO A 1 8 ? -4.526 9.834 10.020 1.00 0.00 8 PRO A CA 18
ATOM 31654 C C . PRO A 1 8 ? -5.990 9.393 10.068 1.00 0.00 8 PRO A C 18
ATOM 31655 O O . PRO A 1 8 ? -6.733 9.790 10.964 1.00 0.00 8 PRO A O 18
ATOM 31666 N N . ILE A 1 9 ? -6.361 8.577 9.092 1.00 0.00 9 ILE A N 18
ATOM 31667 C CA . ILE A 1 9 ? -7.723 8.077 9.011 1.00 0.00 9 ILE A CA 18
ATOM 31668 C C . ILE A 1 9 ? -7.711 6.553 9.142 1.00 0.00 9 ILE A C 18
ATOM 31669 O O . ILE A 1 9 ? -8.580 5.975 9.793 1.00 0.00 9 ILE A O 18
ATOM 31685 N N . LYS A 1 10 ? -6.716 5.944 8.513 1.00 0.00 10 LYS A N 18
ATOM 31686 C CA . LYS A 1 10 ? -6.580 4.498 8.551 1.00 0.00 10 LYS A CA 18
ATOM 31687 C C . LYS A 1 10 ? -5.096 4.132 8.629 1.00 0.00 10 LYS A C 18
ATOM 31688 O O . LYS A 1 10 ? -4.265 4.750 7.965 1.00 0.00 10 LYS A O 18
ATOM 31707 N N . MET A 1 11 ? -4.809 3.130 9.447 1.00 0.00 11 MET A N 18
ATOM 31708 C CA . MET A 1 11 ? -3.440 2.675 9.620 1.00 0.00 11 MET A CA 18
ATOM 31709 C C . MET A 1 11 ? -3.389 1.161 9.838 1.00 0.00 11 MET A C 18
ATOM 31710 O O . MET A 1 11 ? -4.341 0.571 10.347 1.00 0.00 11 MET A O 18
ATOM 31724 N N . GLY A 1 12 ? -2.269 0.576 9.440 1.00 0.00 12 GLY A N 18
ATOM 31725 C CA . GLY A 1 12 ? -2.082 -0.858 9.585 1.00 0.00 12 GLY A CA 18
ATOM 31726 C C . GLY A 1 12 ? -0.807 -1.319 8.877 1.00 0.00 12 GLY A C 18
ATOM 31727 O O . GLY A 1 12 ? -0.193 -0.553 8.135 1.00 0.00 12 GLY A O 18
ATOM 31731 N N . TRP A 1 13 ? -0.446 -2.568 9.130 1.00 0.00 13 TRP A N 18
ATOM 31732 C CA . TRP A 1 13 ? 0.746 -3.140 8.526 1.00 0.00 13 TRP A CA 18
ATOM 31733 C C . TRP A 1 13 ? 0.328 -3.848 7.235 1.00 0.00 13 TRP A C 18
ATOM 31734 O O . TRP A 1 13 ? -0.354 -4.871 7.277 1.00 0.00 13 TRP A O 18
ATOM 31755 N N . LEU A 1 14 ? 0.754 -3.275 6.119 1.00 0.00 14 LEU A N 18
ATOM 31756 C CA . LEU A 1 14 ? 0.432 -3.838 4.819 1.00 0.00 14 LEU A CA 18
ATOM 31757 C C . LEU A 1 14 ? 1.712 -4.360 4.163 1.00 0.00 14 LEU A C 18
ATOM 31758 O O . LEU A 1 14 ? 2.801 -3.849 4.425 1.00 0.00 14 LEU A O 18
ATOM 31774 N N . LYS A 1 15 ? 1.540 -5.370 3.323 1.00 0.00 15 LYS A N 18
ATOM 31775 C CA . LYS A 1 15 ? 2.668 -5.966 2.628 1.00 0.00 15 LYS A CA 18
ATOM 31776 C C . LYS A 1 15 ? 2.828 -5.300 1.259 1.00 0.00 15 LYS A C 18
ATOM 31777 O O . LYS A 1 15 ? 1.969 -5.445 0.391 1.00 0.00 15 LYS A O 18
ATOM 31796 N N . LYS A 1 16 ? 3.933 -4.585 1.110 1.00 0.00 16 LYS A N 18
ATOM 31797 C CA . LYS A 1 16 ? 4.216 -3.897 -0.138 1.00 0.00 16 LYS A CA 18
ATOM 31798 C C . LYS A 1 16 ? 5.285 -4.671 -0.911 1.00 0.00 16 LYS A C 18
ATOM 31799 O O . LYS A 1 16 ? 6.359 -4.952 -0.380 1.00 0.00 16 LYS A O 18
ATOM 31818 N N . GLN A 1 17 ? 4.955 -4.994 -2.153 1.00 0.00 17 GLN A N 18
ATOM 31819 C CA . GLN A 1 17 ? 5.873 -5.731 -3.004 1.00 0.00 17 GLN A CA 18
ATOM 31820 C C . GLN A 1 17 ? 7.199 -4.976 -3.132 1.00 0.00 17 GLN A C 18
ATOM 31821 O O . GLN A 1 17 ? 7.222 -3.825 -3.565 1.00 0.00 17 GLN A O 18
ATOM 31835 N N . ARG A 1 18 ? 8.269 -5.656 -2.749 1.00 0.00 18 ARG A N 18
ATOM 31836 C CA . ARG A 1 18 ? 9.595 -5.065 -2.816 1.00 0.00 18 ARG A CA 18
ATOM 31837 C C . ARG A 1 18 ? 9.870 -4.536 -4.225 1.00 0.00 18 ARG A C 18
ATOM 31838 O O . ARG A 1 18 ? 9.111 -4.810 -5.153 1.00 0.00 18 ARG A O 18
ATOM 31859 N N . SER A 1 19 ? 10.958 -3.789 -4.340 1.00 0.00 19 SER A N 18
ATOM 31860 C CA . SER A 1 19 ? 11.342 -3.219 -5.620 1.00 0.00 19 SER A CA 18
ATOM 31861 C C . SER A 1 19 ? 11.223 -4.276 -6.720 1.00 0.00 19 SER A C 18
ATOM 31862 O O . SER A 1 19 ? 10.177 -4.402 -7.354 1.00 0.00 19 SER A O 18
ATOM 31870 N N . ILE A 1 20 ? 12.310 -5.009 -6.913 1.00 0.00 20 ILE A N 18
ATOM 31871 C CA . ILE A 1 20 ? 12.341 -6.051 -7.925 1.00 0.00 20 ILE A CA 18
ATOM 31872 C C . ILE A 1 20 ? 12.962 -7.316 -7.329 1.00 0.00 20 ILE A C 18
ATOM 31873 O O . ILE A 1 20 ? 13.930 -7.850 -7.869 1.00 0.00 20 ILE A O 18
ATOM 31889 N N . VAL A 1 21 ? 12.380 -7.759 -6.225 1.00 0.00 21 VAL A N 18
ATOM 31890 C CA . VAL A 1 21 ? 12.864 -8.951 -5.550 1.00 0.00 21 VAL A CA 18
ATOM 31891 C C . VAL A 1 21 ? 11.735 -9.982 -5.473 1.00 0.00 21 VAL A C 18
ATOM 31892 O O . VAL A 1 21 ? 11.888 -11.029 -4.847 1.00 0.00 21 VAL A O 18
ATOM 31905 N N . LYS A 1 22 ? 10.627 -9.648 -6.118 1.00 0.00 22 LYS A N 18
ATOM 31906 C CA . LYS A 1 22 ? 9.473 -10.531 -6.129 1.00 0.00 22 LYS A CA 18
ATOM 31907 C C . LYS A 1 22 ? 9.214 -11.044 -4.711 1.00 0.00 22 LYS A C 18
ATOM 31908 O O . LYS A 1 22 ? 9.175 -12.251 -4.481 1.00 0.00 22 LYS A O 18
ATOM 31927 N N . ASN A 1 23 ? 9.044 -10.100 -3.797 1.00 0.00 23 ASN A N 18
ATOM 31928 C CA . ASN A 1 23 ? 8.789 -10.441 -2.408 1.00 0.00 23 ASN A CA 18
ATOM 31929 C C . ASN A 1 23 ? 7.811 -9.428 -1.810 1.00 0.00 23 ASN A C 18
ATOM 31930 O O . ASN A 1 23 ? 7.487 -8.424 -2.442 1.00 0.00 23 ASN A O 18
ATOM 31941 N N . TRP A 1 24 ? 7.368 -9.726 -0.597 1.00 0.00 24 TRP A N 18
ATOM 31942 C CA . TRP A 1 24 ? 6.433 -8.854 0.094 1.00 0.00 24 TRP A CA 18
ATOM 31943 C C . TRP A 1 24 ? 7.102 -8.370 1.382 1.00 0.00 24 TRP A C 18
ATOM 31944 O O . TRP A 1 24 ? 7.624 -9.172 2.154 1.00 0.00 24 TRP A O 18
ATOM 31965 N N . GLN A 1 25 ? 7.064 -7.059 1.573 1.00 0.00 25 GLN A N 18
ATOM 31966 C CA . GLN A 1 25 ? 7.660 -6.458 2.754 1.00 0.00 25 GLN A CA 18
ATOM 31967 C C . GLN A 1 25 ? 6.574 -5.865 3.654 1.00 0.00 25 GLN A C 18
ATOM 31968 O O . GLN A 1 25 ? 5.889 -4.920 3.266 1.00 0.00 25 GLN A O 18
ATOM 31982 N N . GLN A 1 26 ? 6.450 -6.445 4.839 1.00 0.00 26 GLN A N 18
ATOM 31983 C CA . GLN A 1 26 ? 5.459 -5.986 5.797 1.00 0.00 26 GLN A CA 18
ATOM 31984 C C . GLN A 1 26 ? 5.845 -4.610 6.343 1.00 0.00 26 GLN A C 18
ATOM 31985 O O . GLN A 1 26 ? 6.714 -4.503 7.207 1.00 0.00 26 GLN A O 18
ATOM 31999 N N . ARG A 1 27 ? 5.181 -3.592 5.816 1.00 0.00 27 ARG A N 18
ATOM 32000 C CA . ARG A 1 27 ? 5.444 -2.227 6.241 1.00 0.00 27 ARG A CA 18
ATOM 32001 C C . ARG A 1 27 ? 4.219 -1.645 6.947 1.00 0.00 27 ARG A C 18
ATOM 32002 O O . ARG A 1 27 ? 3.116 -2.175 6.823 1.00 0.00 27 ARG A O 18
ATOM 32023 N N . TYR A 1 28 ? 4.453 -0.563 7.674 1.00 0.00 28 TYR A N 18
ATOM 32024 C CA . TYR A 1 28 ? 3.382 0.097 8.401 1.00 0.00 28 TYR A CA 18
ATOM 32025 C C . TYR A 1 28 ? 2.814 1.268 7.597 1.00 0.00 28 TYR A C 18
ATOM 32026 O O . TYR A 1 28 ? 3.396 2.351 7.574 1.00 0.00 28 TYR A O 18
ATOM 32044 N N . PHE A 1 29 ? 1.682 1.011 6.957 1.00 0.00 29 PHE A N 18
ATOM 32045 C CA . PHE A 1 29 ? 1.029 2.030 6.153 1.00 0.00 29 PHE A CA 18
ATOM 32046 C C . PHE A 1 29 ? 0.123 2.911 7.016 1.00 0.00 29 PHE A C 18
ATOM 32047 O O . PHE A 1 29 ? -0.496 2.430 7.964 1.00 0.00 29 PHE A O 18
ATOM 32064 N N . VAL A 1 30 ? 0.074 4.185 6.657 1.00 0.00 30 VAL A N 18
ATOM 32065 C CA . VAL A 1 30 ? -0.745 5.138 7.386 1.00 0.00 30 VAL A CA 18
ATOM 32066 C C . VAL A 1 30 ? -1.468 6.049 6.392 1.00 0.00 30 VAL A C 18
ATOM 32067 O O . VAL A 1 30 ? -0.851 6.581 5.470 1.00 0.00 30 VAL A O 18
ATOM 32080 N N . LEU A 1 31 ? -2.766 6.200 6.612 1.00 0.00 31 LEU A N 18
ATOM 32081 C CA . LEU A 1 31 ? -3.579 7.037 5.747 1.00 0.00 31 LEU A CA 18
ATOM 32082 C C . LEU A 1 31 ? -3.800 8.394 6.418 1.00 0.00 31 LEU A C 18
ATOM 32083 O O . LEU A 1 31 ? -4.546 8.495 7.391 1.00 0.00 31 LEU A O 18
ATOM 32099 N N . ARG A 1 32 ? -3.138 9.404 5.873 1.00 0.00 32 ARG A N 18
ATOM 32100 C CA . ARG A 1 32 ? -3.253 10.750 6.407 1.00 0.00 32 ARG A CA 18
ATOM 32101 C C . ARG A 1 32 ? -3.791 11.702 5.336 1.00 0.00 32 ARG A C 18
ATOM 32102 O O . ARG A 1 32 ? -3.267 11.751 4.224 1.00 0.00 32 ARG A O 18
ATOM 32123 N N . ALA A 1 33 ? -4.830 12.434 5.710 1.00 0.00 33 ALA A N 18
ATOM 32124 C CA . ALA A 1 33 ? -5.445 13.381 4.795 1.00 0.00 33 ALA A CA 18
ATOM 32125 C C . ALA A 1 33 ? -5.564 12.743 3.410 1.00 0.00 33 ALA A C 18
ATOM 32126 O O . ALA A 1 33 ? -5.826 11.547 3.295 1.00 0.00 33 ALA A O 18
ATOM 32133 N N . GLN A 1 34 ? -5.366 13.570 2.394 1.00 0.00 34 GLN A N 18
ATOM 32134 C CA . GLN A 1 34 ? -5.448 13.101 1.021 1.00 0.00 34 GLN A CA 18
ATOM 32135 C C . GLN A 1 34 ? -4.076 12.624 0.540 1.00 0.00 34 GLN A C 18
ATOM 32136 O O . GLN A 1 34 ? -3.557 13.123 -0.458 1.00 0.00 34 GLN A O 18
ATOM 32150 N N . GLN A 1 35 ? -3.528 11.666 1.271 1.00 0.00 35 GLN A N 18
ATOM 32151 C CA . GLN A 1 35 ? -2.226 11.117 0.932 1.00 0.00 35 GLN A CA 18
ATOM 32152 C C . GLN A 1 35 ? -1.997 9.797 1.671 1.00 0.00 35 GLN A C 18
ATOM 32153 O O . GLN A 1 35 ? -2.533 9.590 2.759 1.00 0.00 35 GLN A O 18
ATOM 32167 N N . LEU A 1 36 ? -1.199 8.939 1.052 1.00 0.00 36 LEU A N 18
ATOM 32168 C CA . LEU A 1 36 ? -0.893 7.646 1.638 1.00 0.00 36 LEU A CA 18
ATOM 32169 C C . LEU A 1 36 ? 0.608 7.564 1.927 1.00 0.00 36 LEU A C 18
ATOM 32170 O O . LEU A 1 36 ? 1.427 7.824 1.047 1.00 0.00 36 LEU A O 18
ATOM 32186 N N . TYR A 1 37 ? 0.921 7.202 3.162 1.00 0.00 37 TYR A N 18
ATOM 32187 C CA . TYR A 1 37 ? 2.309 7.083 3.577 1.00 0.00 37 TYR A CA 18
ATOM 32188 C C . TYR A 1 37 ? 2.597 5.686 4.132 1.00 0.00 37 TYR A C 18
ATOM 32189 O O . TYR A 1 37 ? 1.683 4.881 4.303 1.00 0.00 37 TYR A O 18
ATOM 32207 N N . TYR A 1 38 ? 3.872 5.441 4.396 1.00 0.00 38 TYR A N 18
ATOM 32208 C CA . TYR A 1 38 ? 4.292 4.156 4.928 1.00 0.00 38 TYR A CA 18
ATOM 32209 C C . TYR A 1 38 ? 5.647 4.269 5.629 1.00 0.00 38 TYR A C 18
ATOM 32210 O O . TYR A 1 38 ? 6.563 4.911 5.118 1.00 0.00 38 TYR A O 18
ATOM 32228 N N . TYR A 1 39 ? 5.731 3.636 6.790 1.00 0.00 39 TYR A N 18
ATOM 32229 C CA . TYR A 1 39 ? 6.959 3.657 7.567 1.00 0.00 39 TYR A CA 18
ATOM 32230 C C . TYR A 1 39 ? 7.516 2.244 7.752 1.00 0.00 39 TYR A C 18
ATOM 32231 O O . TYR A 1 39 ? 6.756 1.287 7.891 1.00 0.00 39 TYR A O 18
ATOM 32249 N N . LYS A 1 40 ? 8.838 2.159 7.747 1.00 0.00 40 LYS A N 18
ATOM 32250 C CA . LYS A 1 40 ? 9.506 0.879 7.913 1.00 0.00 40 LYS A CA 18
ATOM 32251 C C . LYS A 1 40 ? 8.755 0.048 8.956 1.00 0.00 40 LYS A C 18
ATOM 32252 O O . LYS A 1 40 ? 7.989 -0.849 8.606 1.00 0.00 40 LYS A O 18
ATOM 32271 N N . ASP A 1 41 ? 9.002 0.376 10.215 1.00 0.00 41 ASP A N 18
ATOM 32272 C CA . ASP A 1 41 ? 8.359 -0.329 11.312 1.00 0.00 41 ASP A CA 18
ATOM 32273 C C . ASP A 1 41 ? 7.295 0.574 11.939 1.00 0.00 41 ASP A C 18
ATOM 32274 O O . ASP A 1 41 ? 6.136 0.550 11.530 1.00 0.00 41 ASP A O 18
ATOM 32283 N N . GLU A 1 42 ? 7.728 1.350 12.922 1.00 0.00 42 GLU A N 18
ATOM 32284 C CA . GLU A 1 42 ? 6.827 2.259 13.610 1.00 0.00 42 GLU A CA 18
ATOM 32285 C C . GLU A 1 42 ? 7.603 3.121 14.608 1.00 0.00 42 GLU A C 18
ATOM 32286 O O . GLU A 1 42 ? 7.116 3.400 15.702 1.00 0.00 42 GLU A O 18
ATOM 32298 N N . GLU A 1 43 ? 8.798 3.518 14.195 1.00 0.00 43 GLU A N 18
ATOM 32299 C CA . GLU A 1 43 ? 9.646 4.342 15.039 1.00 0.00 43 GLU A CA 18
ATOM 32300 C C . GLU A 1 43 ? 10.042 5.624 14.304 1.00 0.00 43 GLU A C 18
ATOM 32301 O O . GLU A 1 43 ? 9.970 6.715 14.868 1.00 0.00 43 GLU A O 18
ATOM 32313 N N . ASP A 1 44 ? 10.451 5.450 13.056 1.00 0.00 44 ASP A N 18
ATOM 32314 C CA . ASP A 1 44 ? 10.859 6.579 12.237 1.00 0.00 44 ASP A CA 18
ATOM 32315 C C . ASP A 1 44 ? 9.704 7.579 12.144 1.00 0.00 44 ASP A C 18
ATOM 32316 O O . ASP A 1 44 ? 8.635 7.251 11.632 1.00 0.00 44 ASP A O 18
ATOM 32325 N N . THR A 1 45 ? 9.960 8.778 12.645 1.00 0.00 45 THR A N 18
ATOM 32326 C CA . THR A 1 45 ? 8.955 9.828 12.624 1.00 0.00 45 THR A CA 18
ATOM 32327 C C . THR A 1 45 ? 9.018 10.600 11.305 1.00 0.00 45 THR A C 18
ATOM 32328 O O . THR A 1 45 ? 8.946 11.828 11.297 1.00 0.00 45 THR A O 18
ATOM 32339 N N . LYS A 1 46 ? 9.152 9.849 10.222 1.00 0.00 46 LYS A N 18
ATOM 32340 C CA . LYS A 1 46 ? 9.226 10.447 8.900 1.00 0.00 46 LYS A CA 18
ATOM 32341 C C . LYS A 1 46 ? 8.645 9.474 7.872 1.00 0.00 46 LYS A C 18
ATOM 32342 O O . LYS A 1 46 ? 8.998 8.296 7.858 1.00 0.00 46 LYS A O 18
ATOM 32361 N N . PRO A 1 47 ? 7.742 10.018 7.013 1.00 0.00 47 PRO A N 18
ATOM 32362 C CA . PRO A 1 47 ? 7.109 9.211 5.983 1.00 0.00 47 PRO A CA 18
ATOM 32363 C C . PRO A 1 47 ? 8.080 8.927 4.836 1.00 0.00 47 PRO A C 18
ATOM 32364 O O . PRO A 1 47 ? 8.622 9.852 4.233 1.00 0.00 47 PRO A O 18
ATOM 32375 N N . GLN A 1 48 ? 8.270 7.643 4.568 1.00 0.00 48 GLN A N 18
ATOM 32376 C CA . GLN A 1 48 ? 9.167 7.225 3.504 1.00 0.00 48 GLN A CA 18
ATOM 32377 C C . GLN A 1 48 ? 8.612 7.655 2.144 1.00 0.00 48 GLN A C 18
ATOM 32378 O O . GLN A 1 48 ? 9.200 8.499 1.469 1.00 0.00 48 GLN A O 18
ATOM 32392 N N . GLY A 1 49 ? 7.488 7.054 1.783 1.00 0.00 49 GLY A N 18
ATOM 32393 C CA . GLY A 1 49 ? 6.848 7.364 0.516 1.00 0.00 49 GLY A CA 18
ATOM 32394 C C . GLY A 1 49 ? 5.546 8.138 0.734 1.00 0.00 49 GLY A C 18
ATOM 32395 O O . GLY A 1 49 ? 5.056 8.231 1.858 1.00 0.00 49 GLY A O 18
ATOM 32399 N N . CYS A 1 50 ? 5.023 8.674 -0.360 1.00 0.00 50 CYS A N 18
ATOM 32400 C CA . CYS A 1 50 ? 3.788 9.436 -0.302 1.00 0.00 50 CYS A CA 18
ATOM 32401 C C . CYS A 1 50 ? 3.068 9.287 -1.644 1.00 0.00 50 CYS A C 18
ATOM 32402 O O . CYS A 1 50 ? 3.648 9.552 -2.696 1.00 0.00 50 CYS A O 18
ATOM 32410 N N . MET A 1 51 ? 1.815 8.863 -1.563 1.00 0.00 51 MET A N 18
ATOM 32411 C CA . MET A 1 51 ? 1.010 8.676 -2.758 1.00 0.00 51 MET A CA 18
ATOM 32412 C C . MET A 1 51 ? -0.248 9.546 -2.714 1.00 0.00 51 MET A C 18
ATOM 32413 O O . MET A 1 51 ? -1.053 9.433 -1.791 1.00 0.00 51 MET A O 18
ATOM 32427 N N . TYR A 1 52 ? -0.377 10.394 -3.723 1.00 0.00 52 TYR A N 18
ATOM 32428 C CA . TYR A 1 52 ? -1.523 11.283 -3.812 1.00 0.00 52 TYR A CA 18
ATOM 32429 C C . TYR A 1 52 ? -2.804 10.498 -4.102 1.00 0.00 52 TYR A C 18
ATOM 32430 O O . TYR A 1 52 ? -3.015 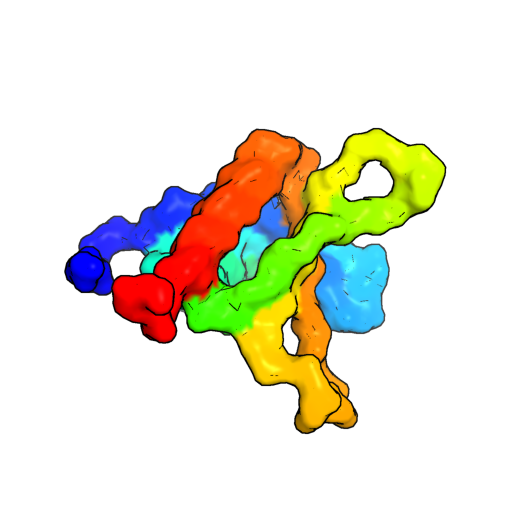10.040 -5.224 1.00 0.00 52 TYR A O 18
ATOM 32448 N N . LEU A 1 53 ? -3.627 10.367 -3.072 1.00 0.00 53 LEU A N 18
ATOM 32449 C CA . LEU A 1 53 ? -4.881 9.646 -3.202 1.00 0.00 53 LEU A CA 18
ATOM 32450 C C . LEU A 1 53 ? -5.708 10.270 -4.328 1.00 0.00 53 LEU A C 18
ATOM 32451 O O . LEU A 1 53 ? -6.287 9.557 -5.147 1.00 0.00 53 LEU A O 18
ATOM 32467 N N . PRO A 1 54 ? -5.739 11.630 -4.334 1.00 0.00 54 PRO A N 18
ATOM 32468 C CA . PRO A 1 54 ? -6.485 12.358 -5.346 1.00 0.00 54 PRO A CA 18
ATOM 32469 C C . PRO A 1 54 ? -5.754 12.334 -6.689 1.00 0.00 54 PRO A C 18
ATOM 32470 O O . PRO A 1 54 ? -5.065 13.290 -7.041 1.00 0.00 54 PRO A O 18
ATOM 32481 N N . GLY A 1 55 ? -5.929 11.232 -7.403 1.00 0.00 55 GLY A N 18
ATOM 32482 C CA . GLY A 1 55 ? -5.294 11.071 -8.700 1.00 0.00 55 GLY A CA 18
ATOM 32483 C C . GLY A 1 55 ? -4.535 9.745 -8.779 1.00 0.00 55 GLY A C 18
ATOM 32484 O O . GLY A 1 55 ? -3.428 9.690 -9.313 1.00 0.00 55 GLY A O 18
ATOM 32488 N N . CYS A 1 56 ? -5.160 8.709 -8.238 1.00 0.00 56 CYS A N 18
ATOM 32489 C CA . CYS A 1 56 ? -4.557 7.388 -8.241 1.00 0.00 56 CYS A CA 18
ATOM 32490 C C . CYS A 1 56 ? -5.593 6.388 -8.758 1.00 0.00 56 CYS A C 18
ATOM 32491 O O . CYS A 1 56 ? -6.765 6.727 -8.912 1.00 0.00 56 CYS A O 18
ATOM 32499 N N . THR A 1 57 ? -5.123 5.175 -9.011 1.00 0.00 57 THR A N 18
ATOM 32500 C CA . THR A 1 57 ? -5.995 4.124 -9.508 1.00 0.00 57 THR A CA 18
ATOM 32501 C C . THR A 1 57 ? -5.790 2.838 -8.704 1.00 0.00 57 THR A C 18
ATOM 32502 O O . THR A 1 57 ? -4.739 2.206 -8.793 1.00 0.00 57 THR A O 18
ATOM 32513 N N . ILE A 1 58 ? -6.813 2.489 -7.937 1.00 0.00 58 ILE A N 18
ATOM 32514 C CA . ILE A 1 58 ? -6.759 1.289 -7.118 1.00 0.00 58 ILE A CA 18
ATOM 32515 C C . ILE A 1 58 ? -7.395 0.126 -7.882 1.00 0.00 58 ILE A C 18
ATOM 32516 O O . ILE A 1 58 ? -8.576 0.175 -8.223 1.00 0.00 58 ILE A O 18
ATOM 32532 N N . LYS A 1 59 ? -6.584 -0.892 -8.128 1.00 0.00 59 LYS A N 18
ATOM 32533 C CA . LYS A 1 59 ? -7.053 -2.066 -8.845 1.00 0.00 59 LYS A CA 18
ATOM 32534 C C . LYS A 1 59 ? -6.756 -3.317 -8.016 1.00 0.00 59 LYS A C 18
ATOM 32535 O O . LYS A 1 59 ? -5.774 -3.357 -7.276 1.00 0.00 59 LYS A O 18
ATOM 32554 N N . GLU A 1 60 ? -7.621 -4.308 -8.169 1.00 0.00 60 GLU A N 18
ATOM 32555 C CA . GLU A 1 60 ? -7.464 -5.557 -7.444 1.00 0.00 60 GLU A CA 18
ATOM 32556 C C . GLU A 1 60 ? -6.692 -6.570 -8.292 1.00 0.00 60 GLU A C 18
ATOM 32557 O O . GLU A 1 60 ? -7.288 -7.452 -8.908 1.00 0.00 60 GLU A O 18
ATOM 32569 N N . ILE A 1 61 ? -5.377 -6.410 -8.296 1.00 0.00 61 ILE A N 18
ATOM 32570 C CA . ILE A 1 61 ? -4.517 -7.299 -9.059 1.00 0.00 61 ILE A CA 18
ATOM 32571 C C . ILE A 1 61 ? -4.551 -8.694 -8.433 1.00 0.00 61 ILE A C 18
ATOM 32572 O O . ILE A 1 61 ? -4.430 -8.837 -7.217 1.00 0.00 61 ILE A O 18
ATOM 32588 N N . ALA A 1 62 ? -4.716 -9.689 -9.292 1.00 0.00 62 ALA A N 18
ATOM 32589 C CA . ALA A 1 62 ? -4.768 -11.069 -8.839 1.00 0.00 62 ALA A CA 18
ATOM 32590 C C . ALA A 1 62 ? -3.345 -11.624 -8.746 1.00 0.00 62 ALA A C 18
ATOM 32591 O O . ALA A 1 62 ? -2.474 -11.242 -9.525 1.00 0.00 62 ALA A O 18
ATOM 32598 N N . THR A 1 63 ? -3.154 -12.517 -7.786 1.00 0.00 63 THR A N 18
ATOM 32599 C CA . THR A 1 63 ? -1.853 -13.129 -7.581 1.00 0.00 63 THR A CA 18
ATOM 32600 C C . THR A 1 63 ? -1.551 -14.129 -8.700 1.00 0.00 63 THR A C 18
ATOM 32601 O O . THR A 1 63 ? -0.465 -14.704 -8.747 1.00 0.00 63 THR A O 18
ATOM 32612 N N . ASN A 1 64 ? -2.532 -14.305 -9.572 1.00 0.00 64 ASN A N 18
ATOM 32613 C CA . ASN A 1 64 ? -2.386 -15.225 -10.687 1.00 0.00 64 ASN A CA 18
ATOM 32614 C C . ASN A 1 64 ? -3.415 -14.882 -11.765 1.00 0.00 64 ASN A C 18
ATOM 32615 O O . ASN A 1 64 ? -4.333 -14.098 -11.526 1.00 0.00 64 ASN A O 18
ATOM 32626 N N . PRO A 1 65 ? -3.224 -15.501 -12.961 1.00 0.00 65 PRO A N 18
ATOM 32627 C CA . PRO A 1 65 ? -4.126 -15.269 -14.077 1.00 0.00 65 PRO A CA 18
ATOM 32628 C C . PRO A 1 65 ? -5.453 -16.001 -13.871 1.00 0.00 65 PRO A C 18
ATOM 32629 O O . PRO A 1 65 ? -6.475 -15.612 -14.436 1.00 0.00 65 PRO A O 18
ATOM 32640 N N . GLU A 1 66 ? -5.396 -17.047 -13.060 1.00 0.00 66 GLU A N 18
ATOM 32641 C CA . GLU A 1 66 ? -6.581 -17.837 -12.773 1.00 0.00 66 GLU A CA 18
ATOM 32642 C C . GLU A 1 66 ? -6.510 -18.403 -11.353 1.00 0.00 66 GLU A C 18
ATOM 32643 O O . GLU A 1 66 ? -6.240 -19.589 -11.166 1.00 0.00 66 GLU A O 18
ATOM 32655 N N . GLU A 1 67 ? -6.756 -17.529 -10.389 1.00 0.00 67 GLU A N 18
ATOM 32656 C CA . GLU A 1 67 ? -6.723 -17.927 -8.992 1.00 0.00 67 GLU A CA 18
ATOM 32657 C C . GLU A 1 67 ? -7.778 -17.156 -8.195 1.00 0.00 67 GLU A C 18
ATOM 32658 O O . GLU A 1 67 ? -8.568 -16.407 -8.768 1.00 0.00 67 GLU A O 18
ATOM 32670 N N . ALA A 1 68 ? -7.757 -17.366 -6.887 1.00 0.00 68 ALA A N 18
ATOM 32671 C CA . ALA A 1 68 ? -8.701 -16.700 -6.007 1.00 0.00 68 ALA A CA 18
ATOM 32672 C C . ALA A 1 68 ? -8.062 -15.426 -5.450 1.00 0.00 68 ALA A C 18
ATOM 32673 O O . ALA A 1 68 ? -7.012 -15.482 -4.812 1.00 0.00 68 ALA A O 18
ATOM 32680 N N . GLY A 1 69 ? -8.723 -14.308 -5.712 1.00 0.00 69 GLY A N 18
ATOM 32681 C CA . GLY A 1 69 ? -8.232 -13.022 -5.245 1.00 0.00 69 GLY A CA 18
ATOM 32682 C C . GLY A 1 69 ? -7.684 -13.129 -3.820 1.00 0.00 69 GLY A C 18
ATOM 32683 O O . GLY A 1 69 ? -8.438 -13.363 -2.877 1.00 0.00 69 GLY A O 18
ATOM 32687 N N . LYS A 1 70 ? -6.376 -12.952 -3.709 1.00 0.00 70 LYS A N 18
ATOM 32688 C CA . LYS A 1 70 ? -5.718 -13.025 -2.416 1.00 0.00 70 LYS A CA 18
ATOM 32689 C C . LYS A 1 70 ? -5.570 -11.614 -1.842 1.00 0.00 70 LYS A C 18
ATOM 32690 O O . LYS A 1 70 ? -4.475 -11.208 -1.458 1.00 0.00 70 LYS A O 18
ATOM 32709 N N . PHE A 1 71 ? -6.689 -10.906 -1.803 1.00 0.00 71 PHE A N 18
ATOM 32710 C CA . PHE A 1 71 ? -6.698 -9.549 -1.283 1.00 0.00 71 PHE A CA 18
ATOM 32711 C C . PHE A 1 71 ? -5.459 -8.778 -1.742 1.00 0.00 71 PHE A C 18
ATOM 32712 O O . PHE A 1 71 ? -4.747 -8.196 -0.925 1.00 0.00 71 PHE A O 18
ATOM 32729 N N . VAL A 1 72 ? -5.239 -8.798 -3.049 1.00 0.00 72 VAL A N 18
ATOM 32730 C CA . VAL A 1 72 ? -4.098 -8.108 -3.626 1.00 0.00 72 VAL A CA 18
ATOM 32731 C C . VAL A 1 72 ? -4.594 -6.970 -4.520 1.00 0.00 72 VAL A C 18
ATOM 32732 O O . VAL A 1 72 ? -5.447 -7.180 -5.381 1.00 0.00 72 VAL A O 18
ATOM 32745 N N . PHE A 1 73 ? -4.039 -5.790 -4.285 1.00 0.00 73 PHE A N 18
ATOM 32746 C CA . PHE A 1 73 ? -4.415 -4.619 -5.058 1.00 0.00 73 PHE A CA 18
ATOM 32747 C C . PHE A 1 73 ? -3.232 -3.662 -5.214 1.00 0.00 73 PHE A C 18
ATOM 32748 O O . PHE A 1 73 ? -2.455 -3.473 -4.279 1.00 0.00 73 PHE A O 18
ATOM 32765 N N . GLU A 1 74 ? -3.132 -3.083 -6.402 1.00 0.00 74 GLU A N 18
ATOM 32766 C CA . GLU A 1 74 ? -2.057 -2.150 -6.692 1.00 0.00 74 GLU A CA 18
ATOM 32767 C C . GLU A 1 74 ? -2.618 -0.743 -6.903 1.00 0.00 74 GLU A C 18
ATOM 32768 O O . GLU A 1 74 ? -3.738 -0.583 -7.385 1.00 0.00 74 GLU A O 18
ATOM 32780 N N . ILE A 1 75 ? -1.813 0.242 -6.531 1.00 0.00 75 ILE A N 18
ATOM 32781 C CA . ILE A 1 75 ? -2.215 1.631 -6.674 1.00 0.00 75 ILE A CA 18
ATOM 32782 C C . ILE A 1 75 ? -1.314 2.315 -7.704 1.00 0.00 75 ILE A C 18
ATOM 32783 O O . ILE A 1 75 ? -0.090 2.245 -7.606 1.00 0.00 75 ILE A O 18
ATOM 32799 N N . ILE A 1 76 ? -1.954 2.962 -8.667 1.00 0.00 76 ILE A N 18
ATOM 32800 C CA . ILE A 1 76 ? -1.226 3.658 -9.713 1.00 0.00 76 ILE A CA 18
ATOM 32801 C C . ILE A 1 76 ? -1.371 5.168 -9.512 1.00 0.00 76 ILE A C 18
ATOM 32802 O O . ILE A 1 76 ? -2.479 5.670 -9.332 1.00 0.00 76 ILE A O 18
ATOM 32818 N N . PRO A 1 77 ? -0.205 5.868 -9.551 1.00 0.00 77 PRO A N 18
ATOM 32819 C CA . PRO A 1 77 ? -0.192 7.310 -9.375 1.00 0.00 77 PRO A CA 18
ATOM 32820 C C . PRO A 1 77 ? -0.700 8.020 -10.631 1.00 0.00 77 PRO A C 18
ATOM 32821 O O . PRO A 1 77 ? -0.707 7.441 -11.716 1.00 0.00 77 PRO A O 18
ATOM 32832 N N . ALA A 1 78 ? -1.114 9.265 -10.442 1.00 0.00 78 ALA A N 18
ATOM 32833 C CA . ALA A 1 78 ? -1.623 10.060 -11.546 1.00 0.00 78 ALA A CA 18
ATOM 32834 C C . ALA A 1 78 ? -0.604 10.050 -12.688 1.00 0.00 78 ALA A C 18
ATOM 32835 O O . ALA A 1 78 ? -0.979 10.080 -13.859 1.00 0.00 78 ALA A O 18
ATOM 32842 N N . SER A 1 79 ? 0.664 10.008 -12.306 1.00 0.00 79 SER A N 18
ATOM 32843 C CA . SER A 1 79 ? 1.739 9.994 -13.284 1.00 0.00 79 SER A CA 18
ATOM 32844 C C . SER A 1 79 ? 2.238 8.562 -13.493 1.00 0.00 79 SER A C 18
ATOM 32845 O O . SER A 1 79 ? 2.724 7.928 -12.558 1.00 0.00 79 SER A O 18
ATOM 32853 N N . TRP A 1 80 ? 2.100 8.096 -14.725 1.00 0.00 80 TRP A N 18
ATOM 32854 C CA . TRP A 1 80 ? 2.530 6.751 -15.068 1.00 0.00 80 TRP A CA 18
ATOM 32855 C C . TRP A 1 80 ? 3.516 6.854 -16.234 1.00 0.00 80 TRP A C 18
ATOM 32856 O O . TRP A 1 80 ? 4.702 6.567 -16.075 1.00 0.00 80 TRP A O 18
ATOM 32877 N N . ASP A 1 81 ? 2.990 7.263 -17.379 1.00 0.00 81 ASP A N 18
ATOM 32878 C CA . ASP A 1 81 ? 3.809 7.407 -18.570 1.00 0.00 81 ASP A CA 18
ATOM 32879 C C . ASP A 1 81 ? 4.448 6.059 -18.910 1.00 0.00 81 ASP A C 18
ATOM 32880 O O . ASP A 1 81 ? 4.199 5.062 -18.234 1.00 0.00 81 ASP A O 18
ATOM 32889 N N . GLN A 1 82 ? 5.260 6.073 -19.957 1.00 0.00 82 GLN A N 18
ATOM 32890 C CA . GLN A 1 82 ? 5.937 4.864 -20.394 1.00 0.00 82 GLN A CA 18
ATOM 32891 C C . GLN A 1 82 ? 7.236 5.217 -21.121 1.00 0.00 82 GLN A C 18
ATOM 32892 O O . GLN A 1 82 ? 7.333 5.061 -22.337 1.00 0.00 82 GLN A O 18
ATOM 32906 N N . ASN A 1 83 ? 8.203 5.686 -20.346 1.00 0.00 83 ASN A N 18
ATOM 32907 C CA . ASN A 1 83 ? 9.492 6.062 -20.901 1.00 0.00 83 ASN A CA 18
ATOM 32908 C C . ASN A 1 83 ? 10.407 6.543 -19.773 1.00 0.00 83 ASN A C 18
ATOM 32909 O O . ASN A 1 83 ? 10.535 7.745 -19.542 1.00 0.00 83 ASN A O 18
ATOM 32920 N N . ARG A 1 84 ? 11.020 5.580 -19.100 1.00 0.00 84 ARG A N 18
ATOM 32921 C CA . ARG A 1 84 ? 11.919 5.891 -18.002 1.00 0.00 84 ARG A CA 18
ATOM 32922 C C . ARG A 1 84 ? 11.341 7.018 -17.144 1.00 0.00 84 ARG A C 18
ATOM 32923 O O . ARG A 1 84 ? 12.033 7.988 -16.838 1.00 0.00 84 ARG A O 18
ATOM 32944 N N . MET A 1 85 ? 10.078 6.854 -16.781 1.00 0.00 85 MET A N 18
ATOM 32945 C CA . MET A 1 85 ? 9.398 7.846 -15.965 1.00 0.00 85 MET A CA 18
ATOM 32946 C C . MET A 1 85 ? 8.058 7.311 -15.455 1.00 0.00 85 MET A C 18
ATOM 32947 O O . MET A 1 85 ? 7.100 7.198 -16.218 1.00 0.00 85 MET A O 18
ATOM 32961 N N . GLY A 1 86 ? 8.034 6.997 -14.168 1.00 0.00 86 GLY A N 18
ATOM 32962 C CA . GLY A 1 86 ? 6.828 6.478 -13.547 1.00 0.00 86 GLY A CA 18
ATOM 32963 C C . GLY A 1 86 ? 6.795 4.949 -13.605 1.00 0.00 86 GLY A C 18
ATOM 32964 O O . GLY A 1 86 ? 7.649 4.284 -13.021 1.00 0.00 86 GLY A O 18
ATOM 32968 N N . GLN A 1 87 ? 5.802 4.438 -14.317 1.00 0.00 87 GLN A N 18
ATOM 32969 C CA . GLN A 1 87 ? 5.647 3.000 -14.460 1.00 0.00 87 GLN A CA 18
ATOM 32970 C C . GLN A 1 87 ? 6.093 2.288 -13.181 1.00 0.00 87 GLN A C 18
ATOM 32971 O O . GLN A 1 87 ? 6.835 1.309 -13.237 1.00 0.00 87 GLN A O 18
ATOM 32985 N N . ASP A 1 88 ? 5.621 2.808 -12.057 1.00 0.00 88 ASP A N 18
ATOM 32986 C CA . ASP A 1 88 ? 5.962 2.235 -10.766 1.00 0.00 88 ASP A CA 18
ATOM 32987 C C . ASP A 1 88 ? 4.763 2.362 -9.824 1.00 0.00 88 ASP A C 18
ATOM 32988 O O . ASP A 1 88 ? 4.712 3.272 -8.998 1.00 0.00 88 ASP A O 18
ATOM 32997 N N . SER A 1 89 ? 3.829 1.435 -9.979 1.00 0.00 89 SER A N 18
ATOM 32998 C CA . SER A 1 89 ? 2.634 1.432 -9.153 1.00 0.00 89 SER A CA 18
ATOM 32999 C C . SER A 1 89 ? 2.986 1.011 -7.725 1.00 0.00 89 SER A C 18
ATOM 33000 O O . SER A 1 89 ? 4.159 0.971 -7.357 1.00 0.00 89 SER A O 18
ATOM 33008 N N . TYR A 1 90 ? 1.949 0.707 -6.958 1.00 0.00 90 TYR A N 18
ATOM 33009 C CA . TYR A 1 90 ? 2.135 0.290 -5.579 1.00 0.00 90 TYR A CA 18
ATOM 33010 C C . TYR A 1 90 ? 1.384 -1.013 -5.294 1.00 0.00 90 TYR A C 18
ATOM 33011 O O . TYR A 1 90 ? 0.212 -0.990 -4.923 1.00 0.00 90 TYR A O 18
ATOM 33029 N N . VAL A 1 91 ? 2.092 -2.118 -5.479 1.00 0.00 91 VAL A N 18
ATOM 33030 C CA . VAL A 1 91 ? 1.507 -3.428 -5.247 1.00 0.00 91 VAL A CA 18
ATOM 33031 C C . VAL A 1 91 ? 1.379 -3.665 -3.741 1.00 0.00 91 VAL A C 18
ATOM 33032 O O . VAL A 1 91 ? 2.337 -4.081 -3.091 1.00 0.00 91 VAL A O 18
ATOM 33045 N N . LEU A 1 92 ? 0.188 -3.390 -3.230 1.00 0.00 92 LEU A N 18
ATOM 33046 C CA . LEU A 1 92 ? -0.078 -3.568 -1.813 1.00 0.00 92 LEU A CA 18
ATOM 33047 C C . LEU A 1 92 ? -0.921 -4.829 -1.611 1.00 0.00 92 LEU A C 18
ATOM 33048 O O . LEU A 1 92 ? -1.791 -5.135 -2.424 1.00 0.00 92 LEU A O 18
ATOM 33064 N N . MET A 1 93 ? -0.632 -5.527 -0.522 1.00 0.00 93 MET A N 18
ATOM 33065 C CA . MET A 1 93 ? -1.353 -6.747 -0.203 1.00 0.00 93 MET A CA 18
ATOM 33066 C C . MET A 1 93 ? -1.760 -6.774 1.272 1.00 0.00 93 MET A C 18
ATOM 33067 O O . MET A 1 93 ? -0.938 -6.523 2.151 1.00 0.00 93 MET A O 18
ATOM 33081 N N . ALA A 1 94 ? -3.030 -7.079 1.496 1.00 0.00 94 ALA A N 18
ATOM 33082 C CA . ALA A 1 94 ? -3.557 -7.142 2.849 1.00 0.00 94 ALA A CA 18
ATOM 33083 C C . ALA A 1 94 ? -3.604 -8.601 3.306 1.00 0.00 94 ALA A C 18
ATOM 33084 O O . ALA A 1 94 ? -3.561 -9.515 2.484 1.00 0.00 94 ALA A O 18
ATOM 33091 N N . SER A 1 95 ? -3.691 -8.774 4.617 1.00 0.00 95 SER A N 18
ATOM 33092 C CA . SER A 1 95 ? -3.744 -10.107 5.194 1.00 0.00 95 SER A CA 18
ATOM 33093 C C . SER A 1 95 ? -5.181 -10.447 5.593 1.00 0.00 95 SER A C 18
ATOM 33094 O O . SER A 1 95 ? -5.406 -11.153 6.575 1.00 0.00 95 SER A O 18
ATOM 33102 N N . SER A 1 96 ? -6.117 -9.930 4.811 1.00 0.00 96 SER A N 18
ATOM 33103 C CA . SER A 1 96 ? -7.526 -10.170 5.070 1.00 0.00 96 SER A CA 18
ATOM 33104 C C . SER A 1 96 ? -8.384 -9.363 4.093 1.00 0.00 96 SER A C 18
ATOM 33105 O O . SER A 1 96 ? -7.979 -8.292 3.646 1.00 0.00 96 SER A O 18
ATOM 33113 N N . GLN A 1 97 ? -9.553 -9.909 3.791 1.00 0.00 97 GLN A N 18
ATOM 33114 C CA . GLN A 1 97 ? -10.470 -9.253 2.875 1.00 0.00 97 GLN A CA 18
ATOM 33115 C C . GLN A 1 97 ? -10.992 -7.952 3.488 1.00 0.00 97 GLN A C 18
ATOM 33116 O O . GLN A 1 97 ? -11.057 -6.926 2.813 1.00 0.00 97 GLN A O 18
ATOM 33130 N N . ALA A 1 98 ? -11.350 -8.036 4.761 1.00 0.00 98 ALA A N 18
ATOM 33131 C CA . ALA A 1 98 ? -11.864 -6.878 5.472 1.00 0.00 98 ALA A CA 18
ATOM 33132 C C . ALA A 1 98 ? -10.766 -5.817 5.572 1.00 0.00 98 ALA A C 18
ATOM 33133 O O . ALA A 1 98 ? -11.055 -4.624 5.645 1.00 0.00 98 ALA A O 18
ATOM 33140 N N . GLU A 1 99 ? -9.528 -6.291 5.572 1.00 0.00 99 GLU A N 18
ATOM 33141 C CA . GLU A 1 99 ? -8.385 -5.399 5.662 1.00 0.00 99 GLU A CA 18
ATOM 33142 C C . GLU A 1 99 ? -8.201 -4.639 4.347 1.00 0.00 99 GLU A C 18
ATOM 33143 O O . GLU A 1 99 ? -7.987 -3.427 4.350 1.00 0.00 99 GLU A O 18
ATOM 33155 N N . MET A 1 100 ? -8.291 -5.381 3.253 1.00 0.00 100 MET A N 18
ATOM 33156 C CA . MET A 1 100 ? -8.136 -4.792 1.934 1.00 0.00 100 MET A CA 18
ATOM 33157 C C . MET A 1 100 ? -9.333 -3.905 1.586 1.00 0.00 100 MET A C 18
ATOM 33158 O O . MET A 1 100 ? -9.164 -2.811 1.050 1.00 0.00 100 MET A O 18
ATOM 33172 N N . GLU A 1 101 ? -10.516 -4.409 1.906 1.00 0.00 101 GLU A N 18
ATOM 33173 C CA . GLU A 1 101 ? -11.740 -3.675 1.635 1.00 0.00 101 GLU A CA 18
ATOM 33174 C C . GLU A 1 101 ? -11.708 -2.312 2.329 1.00 0.00 101 GLU A C 18
ATOM 33175 O O . GLU A 1 101 ? -12.097 -1.303 1.743 1.00 0.00 101 GLU A O 18
ATOM 33187 N N . GLU A 1 102 ? -11.240 -2.326 3.569 1.00 0.00 102 GLU A N 18
ATOM 33188 C CA . GLU A 1 102 ? -11.151 -1.104 4.350 1.00 0.00 102 GLU A CA 18
ATOM 33189 C C . GLU A 1 102 ? -10.200 -0.112 3.677 1.00 0.00 102 GLU A C 18
ATOM 33190 O O . GLU A 1 102 ? -10.630 0.932 3.189 1.00 0.00 102 GLU A O 18
ATOM 33202 N N . TRP A 1 103 ? -8.925 -0.474 3.672 1.00 0.00 103 TRP A N 18
ATOM 33203 C CA . TRP A 1 103 ? -7.910 0.371 3.068 1.00 0.00 103 TRP A CA 18
ATOM 33204 C C . TRP A 1 103 ? -8.450 0.874 1.727 1.00 0.00 103 TRP A C 18
ATOM 33205 O O . TRP A 1 103 ? -8.584 2.079 1.521 1.00 0.00 103 TRP A O 18
ATOM 33226 N N . VAL A 1 104 ? -8.746 -0.075 0.852 1.00 0.00 104 VAL A N 18
ATOM 33227 C CA . VAL A 1 104 ? -9.269 0.257 -0.463 1.00 0.00 104 VAL A CA 18
ATOM 33228 C C . VAL A 1 104 ? -10.411 1.264 -0.314 1.00 0.00 104 VAL A C 18
ATOM 33229 O O . VAL A 1 104 ? -10.356 2.358 -0.873 1.00 0.00 104 VAL A O 18
ATOM 33242 N N . LYS A 1 105 ? -11.420 0.859 0.443 1.00 0.00 105 LYS A N 18
ATOM 33243 C CA . LYS A 1 105 ? -12.573 1.712 0.673 1.00 0.00 105 LYS A CA 18
ATOM 33244 C C . LYS A 1 105 ? -12.104 3.155 0.870 1.00 0.00 105 LYS A C 18
ATOM 33245 O O . LYS A 1 105 ? -12.454 4.037 0.088 1.00 0.00 105 LYS A O 18
ATOM 33264 N N . PHE A 1 106 ? -11.318 3.350 1.919 1.00 0.00 106 PHE A N 18
ATOM 33265 C CA . PHE A 1 106 ? -10.797 4.670 2.228 1.00 0.00 106 PHE A CA 18
ATOM 33266 C C . PHE A 1 106 ? -9.977 5.223 1.061 1.00 0.00 106 PHE A C 18
ATOM 33267 O O . PHE A 1 106 ? -10.173 6.364 0.646 1.00 0.00 106 PHE A O 18
ATOM 33284 N N . LEU A 1 107 ? -9.075 4.389 0.565 1.00 0.00 107 LEU A N 18
ATOM 33285 C CA . LEU A 1 107 ? -8.225 4.780 -0.546 1.00 0.00 107 LEU A CA 18
ATOM 33286 C C . LEU A 1 107 ? -9.098 5.276 -1.701 1.00 0.00 107 LEU A C 18
ATOM 33287 O O . LEU A 1 107 ? -9.108 6.467 -2.009 1.00 0.00 107 LEU A O 18
ATOM 33303 N N . ARG A 1 108 ? -9.809 4.337 -2.308 1.00 0.00 108 ARG A N 18
ATOM 33304 C CA . ARG A 1 108 ? -10.683 4.664 -3.422 1.00 0.00 108 ARG A CA 18
ATOM 33305 C C . ARG A 1 108 ? -11.592 5.839 -3.057 1.00 0.00 108 ARG A C 18
ATOM 33306 O O . ARG A 1 108 ? -11.826 6.725 -3.877 1.00 0.00 108 ARG A O 18
ATOM 33327 N N . ARG A 1 109 ? -12.079 5.808 -1.825 1.00 0.00 109 ARG A N 18
ATOM 33328 C CA . ARG A 1 109 ? -12.958 6.859 -1.342 1.00 0.00 109 ARG A CA 18
ATOM 33329 C C . ARG A 1 109 ? -12.288 8.225 -1.500 1.00 0.00 109 ARG A C 18
ATOM 33330 O O . ARG A 1 109 ? -12.773 9.076 -2.245 1.00 0.00 109 ARG A O 18
ATOM 33351 N N . VAL A 1 110 ? -11.183 8.394 -0.788 1.00 0.00 110 VAL A N 18
ATOM 33352 C CA . VAL A 1 110 ? -10.442 9.642 -0.840 1.00 0.00 110 VAL A CA 18
ATOM 33353 C C . VAL A 1 110 ? -10.075 9.952 -2.293 1.00 0.00 110 VAL A C 18
ATOM 33354 O O . VAL A 1 110 ? -10.295 11.065 -2.769 1.00 0.00 110 VAL A O 18
ATOM 33367 N N . ALA A 1 111 ? -9.523 8.948 -2.958 1.00 0.00 111 ALA A N 18
ATOM 33368 C CA . ALA A 1 111 ? -9.124 9.099 -4.347 1.00 0.00 111 ALA A CA 18
ATOM 33369 C C . ALA A 1 111 ? -10.321 9.584 -5.167 1.00 0.00 111 ALA A C 18
ATOM 33370 O O . ALA A 1 111 ? -10.152 10.279 -6.168 1.00 0.00 111 ALA A O 18
ATOM 33377 N N . GLY A 1 112 ? -11.504 9.199 -4.712 1.00 0.00 112 GLY A N 18
ATOM 33378 C CA . GLY A 1 112 ? -12.729 9.587 -5.391 1.00 0.00 112 GLY A CA 18
ATOM 33379 C C . GLY A 1 112 ? -13.952 8.964 -4.713 1.00 0.00 112 GLY A C 18
ATOM 33380 O O . GLY A 1 112 ? -14.534 9.559 -3.807 1.00 0.00 112 GLY A O 18
ATOM 33384 N N . SER A 1 113 ? -14.305 7.775 -5.179 1.00 0.00 113 SER A N 18
ATOM 33385 C CA . SER A 1 113 ? -15.448 7.066 -4.630 1.00 0.00 113 SER A CA 18
ATOM 33386 C C . SER A 1 113 ? -15.160 5.564 -4.586 1.00 0.00 113 SER A C 18
ATOM 33387 O O . SER A 1 113 ? -14.634 5.001 -5.545 1.00 0.00 113 SER A O 18
ATOM 33395 N N . GLY A 1 114 ? -15.518 4.957 -3.464 1.00 0.00 114 GLY A N 18
ATOM 33396 C CA . GLY A 1 114 ? -15.305 3.531 -3.283 1.00 0.00 114 GLY A CA 18
ATOM 33397 C C . GLY A 1 114 ? -16.636 2.777 -3.254 1.00 0.00 114 GLY A C 18
ATOM 33398 O O . GLY A 1 114 ? -17.697 3.378 -3.412 1.00 0.00 114 GLY A O 18
ATOM 33402 N N . PRO A 1 115 ? -16.533 1.437 -3.045 1.00 0.00 115 PRO A N 18
ATOM 33403 C CA . PRO A 1 115 ? -17.716 0.595 -2.993 1.00 0.00 115 PRO A CA 18
ATOM 33404 C C . PRO A 1 115 ? -18.462 0.779 -1.670 1.00 0.00 115 PRO A C 18
ATOM 33405 O O . PRO A 1 115 ? -18.694 -0.187 -0.945 1.00 0.00 115 PRO A O 18
ATOM 33416 N N . SER A 1 116 ? -18.817 2.025 -1.397 1.00 0.00 116 SER A N 18
ATOM 33417 C CA . SER A 1 116 ? -19.533 2.348 -0.174 1.00 0.00 116 SER A CA 18
ATOM 33418 C C . SER A 1 116 ? -20.284 3.671 -0.340 1.00 0.00 116 SER A C 18
ATOM 33419 O O . SER A 1 116 ? -20.051 4.404 -1.301 1.00 0.00 116 SER A O 18
ATOM 33427 N N . SER A 1 117 ? -21.168 3.936 0.610 1.00 0.00 117 SER A N 18
ATOM 33428 C CA . SER A 1 117 ? -21.954 5.158 0.580 1.00 0.00 117 SER A CA 18
ATOM 33429 C C . SER A 1 117 ? -22.320 5.579 2.005 1.00 0.00 117 SER A C 18
ATOM 33430 O O . SER A 1 117 ? -23.415 5.282 2.482 1.00 0.00 117 SER A O 18
ATOM 33438 N N . GLY A 1 118 ? -21.384 6.265 2.644 1.00 0.00 118 GLY A N 18
ATOM 33439 C CA . GLY A 1 118 ? -21.594 6.730 4.004 1.00 0.00 118 GLY A CA 18
ATOM 33440 C C . GLY A 1 118 ? -20.835 8.033 4.262 1.00 0.00 118 GLY A C 18
ATOM 33441 O O . GLY A 1 118 ? -19.606 8.056 4.226 1.00 0.00 118 GLY A O 18
ATOM 33445 N N . GLY A 1 1 ? -19.602 12.020 5.979 1.00 0.00 1 GLY A N 19
ATOM 33446 C CA . GLY A 1 1 ? -18.670 12.924 6.631 1.00 0.00 1 GLY A CA 19
ATOM 33447 C C . GLY A 1 1 ? -17.908 12.213 7.751 1.00 0.00 1 GLY A C 19
ATOM 33448 O O . GLY A 1 1 ? -18.173 11.048 8.044 1.00 0.00 1 GLY A O 19
ATOM 33452 N N . SER A 1 2 ? -16.978 12.944 8.347 1.00 0.00 2 SER A N 19
ATOM 33453 C CA . SER A 1 2 ? -16.176 12.398 9.429 1.00 0.00 2 SER A CA 19
ATOM 33454 C C . SER A 1 2 ? -15.402 13.519 10.125 1.00 0.00 2 SER A C 19
ATOM 33455 O O . SER A 1 2 ? -14.270 13.821 9.751 1.00 0.00 2 SER A O 19
ATOM 33463 N N . SER A 1 3 ? -16.044 14.106 11.124 1.00 0.00 3 SER A N 19
ATOM 33464 C CA . SER A 1 3 ? -15.430 15.188 11.875 1.00 0.00 3 SER A CA 19
ATOM 33465 C C . SER A 1 3 ? -14.389 14.626 12.845 1.00 0.00 3 SER A C 19
ATOM 33466 O O . SER A 1 3 ? -14.740 14.076 13.888 1.00 0.00 3 SER A O 19
ATOM 33474 N N . GLY A 1 4 ? -13.129 14.784 12.468 1.00 0.00 4 GLY A N 19
ATOM 33475 C CA . GLY A 1 4 ? -12.035 14.299 13.291 1.00 0.00 4 GLY A CA 19
ATOM 33476 C C . GLY A 1 4 ? -11.302 15.460 13.968 1.00 0.00 4 GLY A C 19
ATOM 33477 O O . GLY A 1 4 ? -11.626 16.623 13.734 1.00 0.00 4 GLY A O 19
ATOM 33481 N N . SER A 1 5 ? -10.330 15.103 14.794 1.00 0.00 5 SER A N 19
ATOM 33482 C CA . SER A 1 5 ? -9.549 16.099 15.506 1.00 0.00 5 SER A CA 19
ATOM 33483 C C . SER A 1 5 ? -8.245 16.377 14.755 1.00 0.00 5 SER A C 19
ATOM 33484 O O . SER A 1 5 ? -7.996 17.505 14.332 1.00 0.00 5 SER A O 19
ATOM 33492 N N . SER A 1 6 ? -7.446 15.329 14.614 1.00 0.00 6 SER A N 19
ATOM 33493 C CA . SER A 1 6 ? -6.174 15.446 13.922 1.00 0.00 6 SER A CA 19
ATOM 33494 C C . SER A 1 6 ? -5.486 14.081 13.857 1.00 0.00 6 SER A C 19
ATOM 33495 O O . SER A 1 6 ? -5.486 13.335 14.835 1.00 0.00 6 SER A O 19
ATOM 33503 N N . GLY A 1 7 ? -4.916 13.796 12.696 1.00 0.00 7 GLY A N 19
ATOM 33504 C CA . GLY A 1 7 ? -4.226 12.534 12.491 1.00 0.00 7 GLY A CA 19
ATOM 33505 C C . GLY A 1 7 ? -4.687 11.860 11.197 1.00 0.00 7 GLY A C 19
ATOM 33506 O O . GLY A 1 7 ? -5.403 12.464 10.400 1.00 0.00 7 GLY A O 19
ATOM 33510 N N . PRO A 1 8 ? -4.246 10.585 11.024 1.00 0.00 8 PRO A N 19
ATOM 33511 C CA . PRO A 1 8 ? -4.605 9.823 9.840 1.00 0.00 8 PRO A CA 19
ATOM 33512 C C . PRO A 1 8 ? -6.057 9.348 9.915 1.00 0.00 8 PRO A C 19
ATOM 33513 O O . PRO A 1 8 ? -6.813 9.781 10.783 1.00 0.00 8 PRO A O 19
ATOM 33524 N N . ILE A 1 9 ? -6.405 8.462 8.992 1.00 0.00 9 ILE A N 19
ATOM 33525 C CA . ILE A 1 9 ? -7.753 7.922 8.943 1.00 0.00 9 ILE A CA 19
ATOM 33526 C C . ILE A 1 9 ? -7.706 6.418 9.217 1.00 0.00 9 ILE A C 19
ATOM 33527 O O . ILE A 1 9 ? -8.503 5.901 9.999 1.00 0.00 9 ILE A O 19
ATOM 33543 N N . LYS A 1 10 ? -6.764 5.758 8.560 1.00 0.00 10 LYS A N 19
ATOM 33544 C CA . LYS A 1 10 ? -6.603 4.323 8.723 1.00 0.00 10 LYS A CA 19
ATOM 33545 C C . LYS A 1 10 ? -5.117 3.996 8.880 1.00 0.00 10 LYS A C 19
ATOM 33546 O O . LYS A 1 10 ? -4.305 4.359 8.031 1.00 0.00 10 LYS A O 19
ATOM 33565 N N . MET A 1 11 ? -4.806 3.312 9.972 1.00 0.00 11 MET A N 19
ATOM 33566 C CA . MET A 1 11 ? -3.432 2.932 10.251 1.00 0.00 11 MET A CA 19
ATOM 33567 C C . MET A 1 11 ? -3.317 1.424 10.484 1.00 0.00 11 MET A C 19
ATOM 33568 O O . MET A 1 11 ? -3.983 0.875 11.360 1.00 0.00 11 MET A O 19
ATOM 33582 N N . GLY A 1 12 ? -2.467 0.797 9.684 1.00 0.00 12 GLY A N 19
ATOM 33583 C CA . GLY A 1 12 ? -2.256 -0.636 9.792 1.00 0.00 12 GLY A CA 19
ATOM 33584 C C . GLY A 1 12 ? -0.975 -1.058 9.070 1.00 0.00 12 GLY A C 19
ATOM 33585 O O . GLY A 1 12 ? -0.265 -0.219 8.516 1.00 0.00 12 GLY A O 19
ATOM 33589 N N . TRP A 1 13 ? -0.718 -2.357 9.099 1.00 0.00 13 TRP A N 19
ATOM 33590 C CA . TRP A 1 13 ? 0.466 -2.900 8.454 1.00 0.00 13 TRP A CA 19
ATOM 33591 C C . TRP A 1 13 ? 0.018 -3.646 7.196 1.00 0.00 13 TRP A C 19
ATOM 33592 O O . TRP A 1 13 ? -0.948 -4.407 7.231 1.00 0.00 13 TRP A O 19
ATOM 33613 N N . LEU A 1 14 ? 0.742 -3.402 6.113 1.00 0.00 14 LEU A N 19
ATOM 33614 C CA . LEU A 1 14 ? 0.432 -4.042 4.846 1.00 0.00 14 LEU A CA 19
ATOM 33615 C C . LEU A 1 14 ? 1.721 -4.577 4.220 1.00 0.00 14 LEU A C 19
ATOM 33616 O O . LEU A 1 14 ? 2.818 -4.232 4.658 1.00 0.00 14 LEU A O 19
ATOM 33632 N N . LYS A 1 15 ? 1.547 -5.410 3.204 1.00 0.00 15 LYS A N 19
ATOM 33633 C CA . LYS A 1 15 ? 2.683 -5.996 2.514 1.00 0.00 15 LYS A CA 19
ATOM 33634 C C . LYS A 1 15 ? 2.869 -5.299 1.164 1.00 0.00 15 LYS A C 19
ATOM 33635 O O . LYS A 1 15 ? 2.010 -5.393 0.290 1.00 0.00 15 LYS A O 19
ATOM 33654 N N . LYS A 1 16 ? 3.997 -4.615 1.038 1.00 0.00 16 LYS A N 19
ATOM 33655 C CA . LYS A 1 16 ? 4.306 -3.903 -0.190 1.00 0.00 16 LYS A CA 19
ATOM 33656 C C . LYS A 1 16 ? 5.368 -4.680 -0.972 1.00 0.00 16 LYS A C 19
ATOM 33657 O O . LYS A 1 16 ? 6.456 -4.937 -0.459 1.00 0.00 16 LYS A O 19
ATOM 33676 N N . GLN A 1 17 ? 5.014 -5.031 -2.199 1.00 0.00 17 GLN A N 19
ATOM 33677 C CA . GLN A 1 17 ? 5.922 -5.773 -3.056 1.00 0.00 17 GLN A CA 19
ATOM 33678 C C . GLN A 1 17 ? 7.265 -5.047 -3.161 1.00 0.00 17 GLN A C 19
ATOM 33679 O O . GLN A 1 17 ? 7.305 -3.828 -3.319 1.00 0.00 17 GLN A O 19
ATOM 33693 N N . ARG A 1 18 ? 8.332 -5.827 -3.069 1.00 0.00 18 ARG A N 19
ATOM 33694 C CA . ARG A 1 18 ? 9.673 -5.274 -3.152 1.00 0.00 18 ARG A CA 19
ATOM 33695 C C . ARG A 1 18 ? 9.919 -4.683 -4.542 1.00 0.00 18 ARG A C 19
ATOM 33696 O O . ARG A 1 18 ? 9.174 -4.964 -5.480 1.00 0.00 18 ARG A O 19
ATOM 33717 N N . SER A 1 19 ? 10.966 -3.876 -4.630 1.00 0.00 19 SER A N 19
ATOM 33718 C CA . SER A 1 19 ? 11.319 -3.244 -5.890 1.00 0.00 19 SER A CA 19
ATOM 33719 C C . SER A 1 19 ? 11.180 -4.247 -7.036 1.00 0.00 19 SER A C 19
ATOM 33720 O O . SER A 1 19 ? 10.163 -4.268 -7.728 1.00 0.00 19 SER A O 19
ATOM 33728 N N . ILE A 1 20 ? 12.217 -5.055 -7.202 1.00 0.00 20 ILE A N 19
ATOM 33729 C CA . ILE A 1 20 ? 12.223 -6.058 -8.253 1.00 0.00 20 ILE A CA 19
ATOM 33730 C C . ILE A 1 20 ? 12.848 -7.348 -7.717 1.00 0.00 20 ILE A C 19
ATOM 33731 O O . ILE A 1 20 ? 13.904 -7.771 -8.184 1.00 0.00 20 ILE A O 19
ATOM 33747 N N . VAL A 1 21 ? 12.168 -7.937 -6.744 1.00 0.00 21 VAL A N 19
ATOM 33748 C CA . VAL A 1 21 ? 12.644 -9.170 -6.140 1.00 0.00 21 VAL A CA 19
ATOM 33749 C C . VAL A 1 21 ? 11.470 -10.138 -5.975 1.00 0.00 21 VAL A C 19
ATOM 33750 O O . VAL A 1 21 ? 11.589 -11.153 -5.290 1.00 0.00 21 VAL A O 19
ATOM 33763 N N . LYS A 1 22 ? 10.363 -9.790 -6.616 1.00 0.00 22 LYS A N 19
ATOM 33764 C CA . LYS A 1 22 ? 9.169 -10.615 -6.549 1.00 0.00 22 LYS A CA 19
ATOM 33765 C C . LYS A 1 22 ? 8.980 -11.115 -5.116 1.00 0.00 22 LYS A C 19
ATOM 33766 O O . LYS A 1 22 ? 8.929 -12.321 -4.876 1.00 0.00 22 LYS A O 19
ATOM 33785 N N . ASN A 1 23 ? 8.879 -10.164 -4.199 1.00 0.00 23 ASN A N 19
ATOM 33786 C CA . ASN A 1 23 ? 8.696 -10.492 -2.796 1.00 0.00 23 ASN A CA 19
ATOM 33787 C C . ASN A 1 23 ? 7.751 -9.473 -2.157 1.00 0.00 23 ASN A C 19
ATOM 33788 O O . ASN A 1 23 ? 7.404 -8.468 -2.777 1.00 0.00 23 ASN A O 19
ATOM 33799 N N . TRP A 1 24 ? 7.359 -9.767 -0.926 1.00 0.00 24 TRP A N 19
ATOM 33800 C CA . TRP A 1 24 ? 6.461 -8.889 -0.196 1.00 0.00 24 TRP A CA 19
ATOM 33801 C C . TRP A 1 24 ? 7.164 -8.456 1.092 1.00 0.00 24 TRP A C 19
ATOM 33802 O O . TRP A 1 24 ? 7.739 -9.284 1.797 1.00 0.00 24 TRP A O 19
ATOM 33823 N N . GLN A 1 25 ? 7.097 -7.160 1.358 1.00 0.00 25 GLN A N 19
ATOM 33824 C CA . GLN A 1 25 ? 7.720 -6.608 2.549 1.00 0.00 25 GLN A CA 19
ATOM 33825 C C . GLN A 1 25 ? 6.660 -6.000 3.470 1.00 0.00 25 GLN A C 19
ATOM 33826 O O . GLN A 1 25 ? 5.977 -5.049 3.093 1.00 0.00 25 GLN A O 19
ATOM 33840 N N . GLN A 1 26 ? 6.556 -6.573 4.660 1.00 0.00 26 GLN A N 19
ATOM 33841 C CA . GLN A 1 26 ? 5.591 -6.100 5.637 1.00 0.00 26 GLN A CA 19
ATOM 33842 C C . GLN A 1 26 ? 5.991 -4.715 6.150 1.00 0.00 26 GLN A C 19
ATOM 33843 O O . GLN A 1 26 ? 6.907 -4.590 6.961 1.00 0.00 26 GLN A O 19
ATOM 33857 N N . ARG A 1 27 ? 5.284 -3.709 5.656 1.00 0.00 27 ARG A N 19
ATOM 33858 C CA . ARG A 1 27 ? 5.554 -2.338 6.054 1.00 0.00 27 ARG A CA 19
ATOM 33859 C C . ARG A 1 27 ? 4.317 -1.723 6.711 1.00 0.00 27 ARG A C 19
ATOM 33860 O O . ARG A 1 27 ? 3.217 -2.264 6.601 1.00 0.00 27 ARG A O 19
ATOM 33881 N N . TYR A 1 28 ? 4.537 -0.601 7.380 1.00 0.00 28 TYR A N 19
ATOM 33882 C CA . TYR A 1 28 ? 3.454 0.094 8.054 1.00 0.00 28 TYR A CA 19
ATOM 33883 C C . TYR A 1 28 ? 2.831 1.154 7.143 1.00 0.00 28 TYR A C 19
ATOM 33884 O O . TYR A 1 28 ? 3.488 2.127 6.778 1.00 0.00 28 TYR A O 19
ATOM 33902 N N . PHE A 1 29 ? 1.570 0.929 6.803 1.00 0.00 29 PHE A N 19
ATOM 33903 C CA . PHE A 1 29 ? 0.852 1.853 5.942 1.00 0.00 29 PHE A CA 19
ATOM 33904 C C . PHE A 1 29 ? -0.130 2.704 6.749 1.00 0.00 29 PHE A C 19
ATOM 33905 O O . PHE A 1 29 ? -0.934 2.174 7.515 1.00 0.00 29 PHE A O 19
ATOM 33922 N N . VAL A 1 30 ? -0.033 4.011 6.551 1.00 0.00 30 VAL A N 19
ATOM 33923 C CA . VAL A 1 30 ? -0.903 4.941 7.251 1.00 0.00 30 VAL A CA 19
ATOM 33924 C C . VAL A 1 30 ? -1.601 5.845 6.233 1.00 0.00 30 VAL A C 19
ATOM 33925 O O . VAL A 1 30 ? -1.021 6.190 5.205 1.00 0.00 30 VAL A O 19
ATOM 33938 N N . LEU A 1 31 ? -2.835 6.203 6.555 1.00 0.00 31 LEU A N 19
ATOM 33939 C CA . LEU A 1 31 ? -3.618 7.060 5.682 1.00 0.00 31 LEU A CA 19
ATOM 33940 C C . LEU A 1 31 ? -3.816 8.420 6.353 1.00 0.00 31 LEU A C 19
ATOM 33941 O O . LEU A 1 31 ? -4.518 8.524 7.358 1.00 0.00 31 LEU A O 19
ATOM 33957 N N . ARG A 1 32 ? -3.185 9.429 5.772 1.00 0.00 32 ARG A N 19
ATOM 33958 C CA . ARG A 1 32 ? -3.283 10.779 6.301 1.00 0.00 32 ARG A CA 19
ATOM 33959 C C . ARG A 1 32 ? -3.819 11.731 5.231 1.00 0.00 32 ARG A C 19
ATOM 33960 O O . ARG A 1 32 ? -3.337 11.735 4.100 1.00 0.00 32 ARG A O 19
ATOM 33981 N N . ALA A 1 33 ? -4.810 12.517 5.626 1.00 0.00 33 ALA A N 19
ATOM 33982 C CA . ALA A 1 33 ? -5.417 13.472 4.715 1.00 0.00 33 ALA A CA 19
ATOM 33983 C C . ALA A 1 33 ? -5.557 12.833 3.332 1.00 0.00 33 ALA A C 19
ATOM 33984 O O . ALA A 1 33 ? -5.869 11.648 3.220 1.00 0.00 33 ALA A O 19
ATOM 33991 N N . GLN A 1 34 ? -5.320 13.645 2.313 1.00 0.00 34 GLN A N 19
ATOM 33992 C CA . GLN A 1 34 ? -5.415 13.174 0.942 1.00 0.00 34 GLN A CA 19
ATOM 33993 C C . GLN A 1 34 ? -4.053 12.673 0.457 1.00 0.00 34 GLN A C 19
ATOM 33994 O O . GLN A 1 34 ? -3.566 13.102 -0.589 1.00 0.00 34 GLN A O 19
ATOM 34008 N N . GLN A 1 35 ? -3.477 11.772 1.239 1.00 0.00 35 GLN A N 19
ATOM 34009 C CA . GLN A 1 35 ? -2.181 11.208 0.902 1.00 0.00 35 GLN A CA 19
ATOM 34010 C C . GLN A 1 35 ? -1.968 9.888 1.645 1.00 0.00 35 GLN A C 19
ATOM 34011 O O . GLN A 1 35 ? -2.387 9.742 2.792 1.00 0.00 35 GLN A O 19
ATOM 34025 N N . LEU A 1 36 ? -1.316 8.959 0.960 1.00 0.00 36 LEU A N 19
ATOM 34026 C CA . LEU A 1 36 ? -1.042 7.656 1.541 1.00 0.00 36 LEU A CA 19
ATOM 34027 C C . LEU A 1 36 ? 0.447 7.555 1.878 1.00 0.00 36 LEU A C 19
ATOM 34028 O O . LEU A 1 36 ? 1.296 7.658 0.994 1.00 0.00 36 LEU A O 19
ATOM 34044 N N . TYR A 1 37 ? 0.719 7.357 3.160 1.00 0.00 37 TYR A N 19
ATOM 34045 C CA . TYR A 1 37 ? 2.090 7.241 3.625 1.00 0.00 37 TYR A CA 19
ATOM 34046 C C . TYR A 1 37 ? 2.360 5.848 4.197 1.00 0.00 37 TYR A C 19
ATOM 34047 O O . TYR A 1 37 ? 1.430 5.074 4.420 1.00 0.00 37 TYR A O 19
ATOM 34065 N N . TYR A 1 38 ? 3.636 5.571 4.419 1.00 0.00 38 TYR A N 19
ATOM 34066 C CA . TYR A 1 38 ? 4.040 4.285 4.960 1.00 0.00 38 TYR A CA 19
ATOM 34067 C C . TYR A 1 38 ? 5.421 4.374 5.613 1.00 0.00 38 TYR A C 19
ATOM 34068 O O . TYR A 1 38 ? 6.369 4.867 5.003 1.00 0.00 38 TYR A O 19
ATOM 34086 N N . TYR A 1 39 ? 5.491 3.889 6.844 1.00 0.00 39 TYR A N 19
ATOM 34087 C CA . TYR A 1 39 ? 6.741 3.907 7.586 1.00 0.00 39 TYR A CA 19
ATOM 34088 C C . TYR A 1 39 ? 7.275 2.489 7.795 1.00 0.00 39 TYR A C 19
ATOM 34089 O O . TYR A 1 39 ? 6.548 1.514 7.610 1.00 0.00 39 TYR A O 19
ATOM 34107 N N . LYS A 1 40 ? 8.542 2.419 8.176 1.00 0.00 40 LYS A N 19
ATOM 34108 C CA . LYS A 1 40 ? 9.183 1.137 8.412 1.00 0.00 40 LYS A CA 19
ATOM 34109 C C . LYS A 1 40 ? 8.397 0.367 9.476 1.00 0.00 40 LYS A C 19
ATOM 34110 O O . LYS A 1 40 ? 7.628 -0.537 9.151 1.00 0.00 40 LYS A O 19
ATOM 34129 N N . ASP A 1 41 ? 8.617 0.753 10.724 1.00 0.00 41 ASP A N 19
ATOM 34130 C CA . ASP A 1 41 ? 7.939 0.110 11.837 1.00 0.00 41 ASP A CA 19
ATOM 34131 C C . ASP A 1 41 ? 6.909 1.075 12.426 1.00 0.00 41 ASP A C 19
ATOM 34132 O O . ASP A 1 41 ? 6.468 2.005 11.753 1.00 0.00 41 ASP A O 19
ATOM 34141 N N . GLU A 1 42 ? 6.556 0.820 13.678 1.00 0.00 42 GLU A N 19
ATOM 34142 C CA . GLU A 1 42 ? 5.586 1.655 14.366 1.00 0.00 42 GLU A CA 19
ATOM 34143 C C . GLU A 1 42 ? 6.274 2.880 14.971 1.00 0.00 42 GLU A C 19
ATOM 34144 O O . GLU A 1 42 ? 6.005 3.246 16.114 1.00 0.00 42 GLU A O 19
ATOM 34156 N N . GLU A 1 43 ? 7.148 3.481 14.177 1.00 0.00 43 GLU A N 19
ATOM 34157 C CA . GLU A 1 43 ? 7.877 4.657 14.619 1.00 0.00 43 GLU A CA 19
ATOM 34158 C C . GLU A 1 43 ? 7.649 5.819 13.650 1.00 0.00 43 GLU A C 19
ATOM 34159 O O . GLU A 1 43 ? 8.601 6.468 13.219 1.00 0.00 43 GLU A O 19
ATOM 34171 N N . ASP A 1 44 ? 6.382 6.045 13.336 1.00 0.00 44 ASP A N 19
ATOM 34172 C CA . ASP A 1 44 ? 6.017 7.117 12.425 1.00 0.00 44 ASP A CA 19
ATOM 34173 C C . ASP A 1 44 ? 6.897 8.338 12.703 1.00 0.00 44 ASP A C 19
ATOM 34174 O O . ASP A 1 44 ? 6.628 9.104 13.627 1.00 0.00 44 ASP A O 19
ATOM 34183 N N . THR A 1 45 ? 7.930 8.481 11.886 1.00 0.00 45 THR A N 19
ATOM 34184 C CA . THR A 1 45 ? 8.851 9.595 12.032 1.00 0.00 45 THR A CA 19
ATOM 34185 C C . THR A 1 45 ? 9.118 10.247 10.674 1.00 0.00 45 THR A C 19
ATOM 34186 O O . THR A 1 45 ? 9.114 11.472 10.558 1.00 0.00 45 THR A O 19
ATOM 34197 N N . LYS A 1 46 ? 9.344 9.400 9.680 1.00 0.00 46 LYS A N 19
ATOM 34198 C CA . LYS A 1 46 ? 9.613 9.879 8.335 1.00 0.00 46 LYS A CA 19
ATOM 34199 C C . LYS A 1 46 ? 8.784 9.070 7.336 1.00 0.00 46 LYS A C 19
ATOM 34200 O O . LYS A 1 46 ? 8.895 7.846 7.278 1.00 0.00 46 LYS A O 19
ATOM 34219 N N . PRO A 1 47 ? 7.949 9.805 6.553 1.00 0.00 47 PRO A N 19
ATOM 34220 C CA . PRO A 1 47 ? 7.101 9.170 5.559 1.00 0.00 47 PRO A CA 19
ATOM 34221 C C . PRO A 1 47 ? 7.917 8.735 4.340 1.00 0.00 47 PRO A C 19
ATOM 34222 O O . PRO A 1 47 ? 8.199 9.543 3.457 1.00 0.00 47 PRO A O 19
ATOM 34233 N N . GLN A 1 48 ? 8.274 7.459 4.331 1.00 0.00 48 GLN A N 19
ATOM 34234 C CA . GLN A 1 48 ? 9.052 6.907 3.235 1.00 0.00 48 GLN A CA 19
ATOM 34235 C C . GLN A 1 48 ? 8.509 7.406 1.895 1.00 0.00 48 GLN A C 19
ATOM 34236 O O . GLN A 1 48 ? 9.141 8.228 1.232 1.00 0.00 48 GLN A O 19
ATOM 34250 N N . GLY A 1 49 ? 7.344 6.889 1.534 1.00 0.00 49 GLY A N 19
ATOM 34251 C CA . GLY A 1 49 ? 6.709 7.273 0.285 1.00 0.00 49 GLY A CA 19
ATOM 34252 C C . GLY A 1 49 ? 5.368 7.964 0.540 1.00 0.00 49 GLY A C 19
ATOM 34253 O O . GLY A 1 49 ? 4.816 7.869 1.636 1.00 0.00 49 GLY A O 19
ATOM 34257 N N . CYS A 1 50 ? 4.883 8.642 -0.489 1.00 0.00 50 CYS A N 19
ATOM 34258 C CA . CYS A 1 50 ? 3.617 9.349 -0.389 1.00 0.00 50 CYS A CA 19
ATOM 34259 C C . CYS A 1 50 ? 2.912 9.264 -1.744 1.00 0.00 50 CYS A C 19
ATOM 34260 O O . CYS A 1 50 ? 3.452 9.703 -2.758 1.00 0.00 50 CYS A O 19
ATOM 34268 N N . MET A 1 51 ? 1.715 8.695 -1.718 1.00 0.00 51 MET A N 19
ATOM 34269 C CA . MET A 1 51 ? 0.930 8.547 -2.932 1.00 0.00 51 MET A CA 19
ATOM 34270 C C . MET A 1 51 ? -0.312 9.439 -2.894 1.00 0.00 51 MET A C 19
ATOM 34271 O O . MET A 1 51 ? -1.084 9.394 -1.937 1.00 0.00 51 MET A O 19
ATOM 34285 N N . TYR A 1 52 ? -0.466 10.230 -3.946 1.00 0.00 52 TYR A N 19
ATOM 34286 C CA . TYR A 1 52 ? -1.601 11.131 -4.045 1.00 0.00 52 TYR A CA 19
ATOM 34287 C C . TYR A 1 52 ? -2.890 10.360 -4.339 1.00 0.00 52 TYR A C 19
ATOM 34288 O O . TYR A 1 52 ? -3.091 9.881 -5.454 1.00 0.00 52 TYR A O 19
ATOM 34306 N N . LEU A 1 53 ? -3.729 10.263 -3.318 1.00 0.00 53 LEU A N 19
ATOM 34307 C CA . LEU A 1 53 ? -4.993 9.558 -3.453 1.00 0.00 53 LEU A CA 19
ATOM 34308 C C . LEU A 1 53 ? -5.827 10.221 -4.551 1.00 0.00 53 LEU A C 19
ATOM 34309 O O . LEU A 1 53 ? -6.431 9.536 -5.375 1.00 0.00 53 LEU A O 19
ATOM 34325 N N . PRO A 1 54 ? -5.834 11.581 -4.527 1.00 0.00 54 PRO A N 19
ATOM 34326 C CA . PRO A 1 54 ? -6.584 12.343 -5.510 1.00 0.00 54 PRO A CA 19
ATOM 34327 C C . PRO A 1 54 ? -5.874 12.337 -6.866 1.00 0.00 54 PRO A C 19
ATOM 34328 O O . PRO A 1 54 ? -5.501 13.390 -7.381 1.00 0.00 54 PRO A O 19
ATOM 34339 N N . GLY A 1 55 ? -5.710 11.138 -7.407 1.00 0.00 55 GLY A N 19
ATOM 34340 C CA . GLY A 1 55 ? -5.053 10.980 -8.693 1.00 0.00 55 GLY A CA 19
ATOM 34341 C C . GLY A 1 55 ? -4.283 9.660 -8.757 1.00 0.00 55 GLY A C 19
ATOM 34342 O O . GLY A 1 55 ? -3.146 9.622 -9.225 1.00 0.00 55 GLY A O 19
ATOM 34346 N N . CYS A 1 56 ? -4.933 8.609 -8.279 1.00 0.00 56 CYS A N 19
ATOM 34347 C CA . CYS A 1 56 ? -4.324 7.290 -8.276 1.00 0.00 56 CYS A CA 19
ATOM 34348 C C . CYS A 1 56 ? -5.330 6.295 -8.857 1.00 0.00 56 CYS A C 19
ATOM 34349 O O . CYS A 1 56 ? -6.486 6.641 -9.092 1.00 0.00 56 CYS A O 19
ATOM 34357 N N . THR A 1 57 ? -4.852 5.078 -9.074 1.00 0.00 57 THR A N 19
ATOM 34358 C CA . THR A 1 57 ? -5.695 4.030 -9.623 1.00 0.00 57 THR A CA 19
ATOM 34359 C C . THR A 1 57 ? -5.547 2.743 -8.809 1.00 0.00 57 THR A C 19
ATOM 34360 O O . THR A 1 57 ? -4.499 2.100 -8.844 1.00 0.00 57 THR A O 19
ATOM 34371 N N . ILE A 1 58 ? -6.611 2.407 -8.094 1.00 0.00 58 ILE A N 19
ATOM 34372 C CA . ILE A 1 58 ? -6.612 1.209 -7.272 1.00 0.00 58 ILE A CA 19
ATOM 34373 C C . ILE A 1 58 ? -7.052 0.014 -8.120 1.00 0.00 58 ILE A C 19
ATOM 34374 O O . ILE A 1 58 ? -8.241 -0.159 -8.387 1.00 0.00 58 ILE A O 19
ATOM 34390 N N . LYS A 1 59 ? -6.070 -0.780 -8.521 1.00 0.00 59 LYS A N 19
ATOM 34391 C CA . LYS A 1 59 ? -6.341 -1.954 -9.334 1.00 0.00 59 LYS A CA 19
ATOM 34392 C C . LYS A 1 59 ? -6.279 -3.204 -8.454 1.00 0.00 59 LYS A C 19
ATOM 34393 O O . LYS A 1 59 ? -5.240 -3.501 -7.864 1.00 0.00 59 LYS A O 19
ATOM 34412 N N . GLU A 1 60 ? -7.403 -3.902 -8.392 1.00 0.00 60 GLU A N 19
ATOM 34413 C CA . GLU A 1 60 ? -7.488 -5.113 -7.594 1.00 0.00 60 GLU A CA 19
ATOM 34414 C C . GLU A 1 60 ? -6.846 -6.286 -8.338 1.00 0.00 60 GLU A C 19
ATOM 34415 O O . GLU A 1 60 ? -7.406 -6.789 -9.311 1.00 0.00 60 GLU A O 19
ATOM 34427 N N . ILE A 1 61 ? -5.681 -6.687 -7.852 1.00 0.00 61 ILE A N 19
ATOM 34428 C CA . ILE A 1 61 ? -4.957 -7.791 -8.458 1.00 0.00 61 ILE A CA 19
ATOM 34429 C C . ILE A 1 61 ? -5.571 -9.114 -7.996 1.00 0.00 61 ILE A C 19
ATOM 34430 O O . ILE A 1 61 ? -5.193 -9.647 -6.954 1.00 0.00 61 ILE A O 19
ATOM 34446 N N . ALA A 1 62 ? -6.508 -9.605 -8.793 1.00 0.00 62 ALA A N 19
ATOM 34447 C CA . ALA A 1 62 ? -7.179 -10.855 -8.479 1.00 0.00 62 ALA A CA 19
ATOM 34448 C C . ALA A 1 62 ? -6.329 -12.024 -8.978 1.00 0.00 62 ALA A C 19
ATOM 34449 O O . ALA A 1 62 ? -5.555 -11.875 -9.923 1.00 0.00 62 ALA A O 19
ATOM 34456 N N . THR A 1 63 ? -6.501 -13.163 -8.322 1.00 0.00 63 THR A N 19
ATOM 34457 C CA . THR A 1 63 ? -5.759 -14.357 -8.688 1.00 0.00 63 THR A CA 19
ATOM 34458 C C . THR A 1 63 ? -6.524 -15.158 -9.744 1.00 0.00 63 THR A C 19
ATOM 34459 O O . THR A 1 63 ? -7.643 -14.800 -10.109 1.00 0.00 63 THR A O 19
ATOM 34470 N N . ASN A 1 64 ? -5.889 -16.225 -10.206 1.00 0.00 64 ASN A N 19
ATOM 34471 C CA . ASN A 1 64 ? -6.496 -17.079 -11.212 1.00 0.00 64 ASN A CA 19
ATOM 34472 C C . ASN A 1 64 ? -7.982 -17.258 -10.895 1.00 0.00 64 ASN A C 19
ATOM 34473 O O . ASN A 1 64 ? -8.408 -17.049 -9.760 1.00 0.00 64 ASN A O 19
ATOM 34484 N N . PRO A 1 65 ? -8.751 -17.651 -11.946 1.00 0.00 65 PRO A N 19
ATOM 34485 C CA . PRO A 1 65 ? -10.181 -17.860 -11.790 1.00 0.00 65 PRO A CA 19
ATOM 34486 C C . PRO A 1 65 ? -10.467 -19.166 -11.047 1.00 0.00 65 PRO A C 19
ATOM 34487 O O . PRO A 1 65 ? -11.480 -19.284 -10.360 1.00 0.00 65 PRO A O 19
ATOM 34498 N N . GLU A 1 66 ? -9.555 -20.114 -11.210 1.00 0.00 66 GLU A N 19
ATOM 34499 C CA . GLU A 1 66 ? -9.697 -21.407 -10.564 1.00 0.00 66 GLU A CA 19
ATOM 34500 C C . GLU A 1 66 ? -8.751 -21.508 -9.365 1.00 0.00 66 GLU A C 19
ATOM 34501 O O . GLU A 1 66 ? -8.208 -22.576 -9.086 1.00 0.00 66 GLU A O 19
ATOM 34513 N N . GLU A 1 67 ? -8.583 -20.381 -8.688 1.00 0.00 67 GLU A N 19
ATOM 34514 C CA . GLU A 1 67 ? -7.712 -20.329 -7.526 1.00 0.00 67 GLU A CA 19
ATOM 34515 C C . GLU A 1 67 ? -8.476 -19.792 -6.314 1.00 0.00 67 GLU A C 19
ATOM 34516 O O . GLU A 1 67 ? -9.668 -19.504 -6.405 1.00 0.00 67 GLU A O 19
ATOM 34528 N N . ALA A 1 68 ? -7.758 -19.674 -5.207 1.00 0.00 68 ALA A N 19
ATOM 34529 C CA . ALA A 1 68 ? -8.353 -19.177 -3.978 1.00 0.00 68 ALA A CA 19
ATOM 34530 C C . ALA A 1 68 ? -8.299 -17.648 -3.972 1.00 0.00 68 ALA A C 19
ATOM 34531 O O . ALA A 1 68 ? -7.270 -17.059 -4.299 1.00 0.00 68 ALA A O 19
ATOM 34538 N N . GLY A 1 69 ? -9.420 -17.049 -3.598 1.00 0.00 69 GLY A N 19
ATOM 34539 C CA . GLY A 1 69 ? -9.513 -15.600 -3.546 1.00 0.00 69 GLY A CA 19
ATOM 34540 C C . GLY A 1 69 ? -8.317 -15.001 -2.803 1.00 0.00 69 GLY A C 19
ATOM 34541 O O . GLY A 1 69 ? -8.093 -15.304 -1.632 1.00 0.00 69 GLY A O 19
ATOM 34545 N N . LYS A 1 70 ? -7.581 -14.160 -3.514 1.00 0.00 70 LYS A N 19
ATOM 34546 C CA . LYS A 1 70 ? -6.413 -13.515 -2.938 1.00 0.00 70 LYS A CA 19
ATOM 34547 C C . LYS A 1 70 ? -6.620 -11.999 -2.941 1.00 0.00 70 LYS A C 19
ATOM 34548 O O . LYS A 1 70 ? -6.850 -11.403 -3.991 1.00 0.00 70 LYS A O 19
ATOM 34567 N N . PHE A 1 71 ? -6.530 -11.419 -1.753 1.00 0.00 71 PHE A N 19
ATOM 34568 C CA . PHE A 1 71 ? -6.704 -9.984 -1.605 1.00 0.00 71 PHE A CA 19
ATOM 34569 C C . PHE A 1 71 ? -5.409 -9.238 -1.932 1.00 0.00 71 PHE A C 19
ATOM 34570 O O . PHE A 1 71 ? -4.539 -9.091 -1.075 1.00 0.00 71 PHE A O 19
ATOM 34587 N N . VAL A 1 72 ? -5.322 -8.787 -3.175 1.00 0.00 72 VAL A N 19
ATOM 34588 C CA . VAL A 1 72 ? -4.148 -8.060 -3.626 1.00 0.00 72 VAL A CA 19
ATOM 34589 C C . VAL A 1 72 ? -4.587 -6.874 -4.487 1.00 0.00 72 VAL A C 19
ATOM 34590 O O . VAL A 1 72 ? -5.425 -7.023 -5.375 1.00 0.00 72 VAL A O 19
ATOM 34603 N N . PHE A 1 73 ? -4.002 -5.722 -4.193 1.00 0.00 73 PHE A N 19
ATOM 34604 C CA . PHE A 1 73 ? -4.323 -4.511 -4.929 1.00 0.00 73 PHE A CA 19
ATOM 34605 C C . PHE A 1 73 ? -3.102 -3.594 -5.035 1.00 0.00 73 PHE A C 19
ATOM 34606 O O . PHE A 1 73 ? -2.392 -3.384 -4.053 1.00 0.00 73 PHE A O 19
ATOM 34623 N N . GLU A 1 74 ? -2.897 -3.071 -6.235 1.00 0.00 74 GLU A N 19
ATOM 34624 C CA . GLU A 1 74 ? -1.775 -2.181 -6.481 1.00 0.00 74 GLU A CA 19
ATOM 34625 C C . GLU A 1 74 ? -2.275 -0.767 -6.781 1.00 0.00 74 GLU A C 19
ATOM 34626 O O . GLU A 1 74 ? -3.302 -0.593 -7.435 1.00 0.00 74 GLU A O 19
ATOM 34638 N N . ILE A 1 75 ? -1.525 0.208 -6.288 1.00 0.00 75 ILE A N 19
ATOM 34639 C CA . ILE A 1 75 ? -1.880 1.602 -6.494 1.00 0.00 75 ILE A CA 19
ATOM 34640 C C . ILE A 1 75 ? -1.015 2.183 -7.615 1.00 0.00 75 ILE A C 19
ATOM 34641 O O . ILE A 1 75 ? 0.209 2.058 -7.588 1.00 0.00 75 ILE A O 19
ATOM 34657 N N . ILE A 1 76 ? -1.684 2.806 -8.573 1.00 0.00 76 ILE A N 19
ATOM 34658 C CA . ILE A 1 76 ? -0.992 3.407 -9.701 1.00 0.00 76 ILE A CA 19
ATOM 34659 C C . ILE A 1 76 ? -1.124 4.929 -9.623 1.00 0.00 76 ILE A C 19
ATOM 34660 O O . ILE A 1 76 ? -2.234 5.458 -9.577 1.00 0.00 76 ILE A O 19
ATOM 34676 N N . PRO A 1 77 ? 0.054 5.608 -9.610 1.00 0.00 77 PRO A N 19
ATOM 34677 C CA . PRO A 1 77 ? 0.080 7.059 -9.538 1.00 0.00 77 PRO A CA 19
ATOM 34678 C C . PRO A 1 77 ? -0.304 7.682 -10.882 1.00 0.00 77 PRO A C 19
ATOM 34679 O O . PRO A 1 77 ? -0.115 7.068 -11.931 1.00 0.00 77 PRO A O 19
ATOM 34690 N N . ALA A 1 78 ? -0.836 8.893 -10.807 1.00 0.00 78 ALA A N 19
ATOM 34691 C CA . ALA A 1 78 ? -1.248 9.605 -12.004 1.00 0.00 78 ALA A CA 19
ATOM 34692 C C . ALA A 1 78 ? -0.117 9.561 -13.033 1.00 0.00 78 ALA A C 19
ATOM 34693 O O . ALA A 1 78 ? -0.278 8.998 -14.115 1.00 0.00 78 ALA A O 19
ATOM 34700 N N . SER A 1 79 ? 1.003 10.164 -12.660 1.00 0.00 79 SER A N 19
ATOM 34701 C CA . SER A 1 79 ? 2.160 10.201 -13.538 1.00 0.00 79 SER A CA 19
ATOM 34702 C C . SER A 1 79 ? 2.580 8.777 -13.911 1.00 0.00 79 SER A C 19
ATOM 34703 O O . SER A 1 79 ? 3.280 8.112 -13.149 1.00 0.00 79 SER A O 19
ATOM 34711 N N . TRP A 1 80 ? 2.134 8.352 -15.084 1.00 0.00 80 TRP A N 19
ATOM 34712 C CA . TRP A 1 80 ? 2.454 7.019 -15.567 1.00 0.00 80 TRP A CA 19
ATOM 34713 C C . TRP A 1 80 ? 2.892 7.139 -17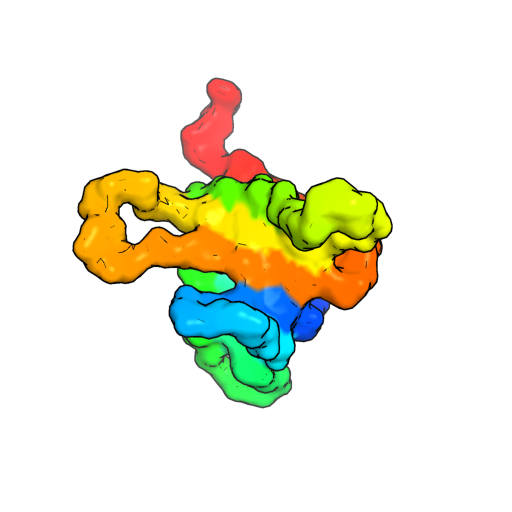.028 1.00 0.00 80 TRP A C 19
ATOM 34714 O O . TRP A 1 80 ? 3.941 6.622 -17.410 1.00 0.00 80 TRP A O 19
ATOM 34735 N N . ASP A 1 81 ? 2.067 7.825 -17.806 1.00 0.00 81 ASP A N 19
ATOM 34736 C CA . ASP A 1 81 ? 2.357 8.019 -19.216 1.00 0.00 81 ASP A CA 19
ATOM 34737 C C . ASP A 1 81 ? 3.646 8.831 -19.361 1.00 0.00 81 ASP A C 19
ATOM 34738 O O . ASP A 1 81 ? 3.601 10.040 -19.580 1.00 0.00 81 ASP A O 19
ATOM 34747 N N . GLN A 1 82 ? 4.764 8.132 -19.233 1.00 0.00 82 GLN A N 19
ATOM 34748 C CA . GLN A 1 82 ? 6.064 8.772 -19.346 1.00 0.00 82 GLN A CA 19
ATOM 34749 C C . GLN A 1 82 ? 7.037 7.868 -20.106 1.00 0.00 82 GLN A C 19
ATOM 34750 O O . GLN A 1 82 ? 7.571 8.258 -21.143 1.00 0.00 82 GLN A O 19
ATOM 34764 N N . ASN A 1 83 ? 7.236 6.677 -19.560 1.00 0.00 83 ASN A N 19
ATOM 34765 C CA . ASN A 1 83 ? 8.136 5.715 -20.173 1.00 0.00 83 ASN A CA 19
ATOM 34766 C C . ASN A 1 83 ? 9.576 6.213 -20.042 1.00 0.00 83 ASN A C 19
ATOM 34767 O O . ASN A 1 83 ? 10.446 5.818 -20.816 1.00 0.00 83 ASN A O 19
ATOM 34778 N N . ARG A 1 84 ? 9.783 7.073 -19.055 1.00 0.00 84 ARG A N 19
ATOM 34779 C CA . ARG A 1 84 ? 11.104 7.629 -18.813 1.00 0.00 84 ARG A CA 19
ATOM 34780 C C . ARG A 1 84 ? 11.332 7.818 -17.311 1.00 0.00 84 ARG A C 19
ATOM 34781 O O . ARG A 1 84 ? 12.244 8.537 -16.904 1.00 0.00 84 ARG A O 19
ATOM 34802 N N . MET A 1 85 ? 10.488 7.161 -16.529 1.00 0.00 85 MET A N 19
ATOM 34803 C CA . MET A 1 85 ? 10.586 7.248 -15.082 1.00 0.00 85 MET A CA 19
ATOM 34804 C C . MET A 1 85 ? 10.064 5.972 -14.420 1.00 0.00 85 MET A C 19
ATOM 34805 O O . MET A 1 85 ? 9.534 5.090 -15.094 1.00 0.00 85 MET A O 19
ATOM 34819 N N . GLY A 1 86 ? 10.232 5.914 -13.107 1.00 0.00 86 GLY A N 19
ATOM 34820 C CA . GLY A 1 86 ? 9.784 4.760 -12.345 1.00 0.00 86 GLY A CA 19
ATOM 34821 C C . GLY A 1 86 ? 8.349 4.381 -12.718 1.00 0.00 86 GLY A C 19
ATOM 34822 O O . GLY A 1 86 ? 7.410 5.112 -12.410 1.00 0.00 86 GLY A O 19
ATOM 34826 N N . GLN A 1 87 ? 8.225 3.237 -13.376 1.00 0.00 87 GLN A N 19
ATOM 34827 C CA . GLN A 1 87 ? 6.921 2.752 -13.794 1.00 0.00 87 GLN A CA 19
ATOM 34828 C C . GLN A 1 87 ? 6.550 1.489 -13.014 1.00 0.00 87 GLN A C 19
ATOM 34829 O O . GLN A 1 87 ? 6.248 0.455 -13.608 1.00 0.00 87 GLN A O 19
ATOM 34843 N N . ASP A 1 88 ? 6.584 1.615 -11.696 1.00 0.00 88 ASP A N 19
ATOM 34844 C CA . ASP A 1 88 ? 6.255 0.497 -10.829 1.00 0.00 88 ASP A CA 19
ATOM 34845 C C . ASP A 1 88 ? 5.202 0.939 -9.810 1.00 0.00 88 ASP A C 19
ATOM 34846 O O . ASP A 1 88 ? 5.513 1.661 -8.864 1.00 0.00 88 ASP A O 19
ATOM 34855 N N . SER A 1 89 ? 3.978 0.488 -10.039 1.00 0.00 89 SER A N 19
ATOM 34856 C CA . SER A 1 89 ? 2.877 0.828 -9.153 1.00 0.00 89 SER A CA 19
ATOM 34857 C C . SER A 1 89 ? 3.148 0.284 -7.749 1.00 0.00 89 SER A C 19
ATOM 34858 O O . SER A 1 89 ? 4.102 -0.465 -7.543 1.00 0.00 89 SER A O 19
ATOM 34866 N N . TYR A 1 90 ? 2.292 0.683 -6.820 1.00 0.00 90 TYR A N 19
ATOM 34867 C CA . TYR A 1 90 ? 2.428 0.245 -5.441 1.00 0.00 90 TYR A CA 19
ATOM 34868 C C . TYR A 1 90 ? 1.639 -1.042 -5.194 1.00 0.00 90 TYR A C 19
ATOM 34869 O O . TYR A 1 90 ? 0.462 -0.995 -4.838 1.00 0.00 90 TYR A O 19
ATOM 34887 N N . VAL A 1 91 ? 2.318 -2.162 -5.394 1.00 0.00 91 VAL A N 19
ATOM 34888 C CA . VAL A 1 91 ? 1.696 -3.460 -5.198 1.00 0.00 91 VAL A CA 19
ATOM 34889 C C . VAL A 1 91 ? 1.561 -3.735 -3.699 1.00 0.00 91 VAL A C 19
ATOM 34890 O O . VAL A 1 91 ? 2.526 -4.133 -3.048 1.00 0.00 91 VAL A O 19
ATOM 34903 N N . LEU A 1 92 ? 0.356 -3.512 -3.195 1.00 0.00 92 LEU A N 19
ATOM 34904 C CA . LEU A 1 92 ? 0.082 -3.731 -1.785 1.00 0.00 92 LEU A CA 19
ATOM 34905 C C . LEU A 1 92 ? -0.785 -4.982 -1.627 1.00 0.00 92 LEU A C 19
ATOM 34906 O O . LEU A 1 92 ? -1.609 -5.283 -2.488 1.00 0.00 92 LEU A O 19
ATOM 34922 N N . MET A 1 93 ? -0.570 -5.675 -0.518 1.00 0.00 93 MET A N 19
ATOM 34923 C CA . MET A 1 93 ? -1.321 -6.886 -0.236 1.00 0.00 93 MET A CA 19
ATOM 34924 C C . MET A 1 93 ? -1.761 -6.929 1.229 1.00 0.00 93 MET A C 19
ATOM 34925 O O . MET A 1 93 ? -1.001 -6.554 2.120 1.00 0.00 93 MET A O 19
ATOM 34939 N N . ALA A 1 94 ? -2.987 -7.390 1.432 1.00 0.00 94 ALA A N 19
ATOM 34940 C CA . ALA A 1 94 ? -3.537 -7.487 2.774 1.00 0.00 94 ALA A CA 19
ATOM 34941 C C . ALA A 1 94 ? -3.716 -8.961 3.141 1.00 0.00 94 ALA A C 19
ATOM 34942 O O . ALA A 1 94 ? -3.873 -9.809 2.264 1.00 0.00 94 ALA A O 19
ATOM 34949 N N . SER A 1 95 ? -3.687 -9.222 4.440 1.00 0.00 95 SER A N 19
ATOM 34950 C CA . SER A 1 95 ? -3.845 -10.579 4.935 1.00 0.00 95 SER A CA 19
ATOM 34951 C C . SER A 1 95 ? -5.272 -10.788 5.446 1.00 0.00 95 SER A C 19
ATOM 34952 O O . SER A 1 95 ? -5.492 -11.541 6.393 1.00 0.00 95 SER A O 19
ATOM 34960 N N . SER A 1 96 ? -6.204 -10.106 4.797 1.00 0.00 96 SER A N 19
ATOM 34961 C CA . SER A 1 96 ? -7.604 -10.207 5.174 1.00 0.00 96 SER A CA 19
ATOM 34962 C C . SER A 1 96 ? -8.471 -9.435 4.178 1.00 0.00 96 SER A C 19
ATOM 34963 O O . SER A 1 96 ? -8.015 -8.466 3.572 1.00 0.00 96 SER A O 19
ATOM 34971 N N . GLN A 1 97 ? -9.706 -9.893 4.038 1.00 0.00 97 GLN A N 19
ATOM 34972 C CA . GLN A 1 97 ? -10.642 -9.257 3.126 1.00 0.00 97 GLN A CA 19
ATOM 34973 C C . GLN A 1 97 ? -11.113 -7.918 3.697 1.00 0.00 97 GLN A C 19
ATOM 34974 O O . GLN A 1 97 ? -11.178 -6.921 2.979 1.00 0.00 97 GLN A O 19
ATOM 34988 N N . ALA A 1 98 ? -11.430 -7.938 4.983 1.00 0.00 98 ALA A N 19
ATOM 34989 C CA . ALA A 1 98 ? -11.893 -6.738 5.659 1.00 0.00 98 ALA A CA 19
ATOM 34990 C C . ALA A 1 98 ? -10.755 -5.716 5.712 1.00 0.00 98 ALA A C 19
ATOM 34991 O O . ALA A 1 98 ? -10.999 -4.516 5.829 1.00 0.00 98 ALA A O 19
ATOM 34998 N N . GLU A 1 99 ? -9.537 -6.230 5.623 1.00 0.00 99 GLU A N 19
ATOM 34999 C CA . GLU A 1 99 ? -8.361 -5.377 5.660 1.00 0.00 99 GLU A CA 19
ATOM 35000 C C . GLU A 1 99 ? -8.200 -4.638 4.330 1.00 0.00 99 GLU A C 19
ATOM 35001 O O . GLU A 1 99 ? -7.923 -3.439 4.312 1.00 0.00 99 GLU A O 19
ATOM 35013 N N . MET A 1 100 ? -8.380 -5.383 3.250 1.00 0.00 100 MET A N 19
ATOM 35014 C CA . MET A 1 100 ? -8.258 -4.814 1.919 1.00 0.00 100 MET A CA 19
ATOM 35015 C C . MET A 1 100 ? -9.456 -3.920 1.593 1.00 0.00 100 MET A C 19
ATOM 35016 O O . MET A 1 100 ? -9.300 -2.867 0.976 1.00 0.00 100 MET A O 19
ATOM 35030 N N . GLU A 1 101 ? -10.625 -4.372 2.022 1.00 0.00 101 GLU A N 19
ATOM 35031 C CA . GLU A 1 101 ? -11.849 -3.626 1.784 1.00 0.00 101 GLU A CA 19
ATOM 35032 C C . GLU A 1 101 ? -11.795 -2.274 2.500 1.00 0.00 101 GLU A C 19
ATOM 35033 O O . GLU A 1 101 ? -12.166 -1.250 1.928 1.00 0.00 101 GLU A O 19
ATOM 35045 N N . GLU A 1 102 ? -11.330 -2.316 3.740 1.00 0.00 102 GLU A N 19
ATOM 35046 C CA . GLU A 1 102 ? -11.223 -1.107 4.539 1.00 0.00 102 GLU A CA 19
ATOM 35047 C C . GLU A 1 102 ? -10.217 -0.141 3.909 1.00 0.00 102 GLU A C 19
ATOM 35048 O O . GLU A 1 102 ? -10.546 1.012 3.636 1.00 0.00 102 GLU A O 19
ATOM 35060 N N . TRP A 1 103 ? -9.011 -0.648 3.697 1.00 0.00 103 TRP A N 19
ATOM 35061 C CA . TRP A 1 103 ? -7.955 0.155 3.105 1.00 0.00 103 TRP A CA 19
ATOM 35062 C C . TRP A 1 103 ? -8.476 0.717 1.780 1.00 0.00 103 TRP A C 19
ATOM 35063 O O . TRP A 1 103 ? -8.503 1.931 1.585 1.00 0.00 103 TRP A O 19
ATOM 35084 N N . VAL A 1 104 ? -8.876 -0.193 0.905 1.00 0.00 104 VAL A N 19
ATOM 35085 C CA . VAL A 1 104 ? -9.394 0.197 -0.396 1.00 0.00 104 VAL A CA 19
ATOM 35086 C C . VAL A 1 104 ? -10.534 1.200 -0.206 1.00 0.00 104 VAL A C 19
ATOM 35087 O O . VAL A 1 104 ? -10.543 2.259 -0.832 1.00 0.00 104 VAL A O 19
ATOM 35100 N N . LYS A 1 105 ? -11.466 0.832 0.660 1.00 0.00 105 LYS A N 19
ATOM 35101 C CA . LYS A 1 105 ? -12.607 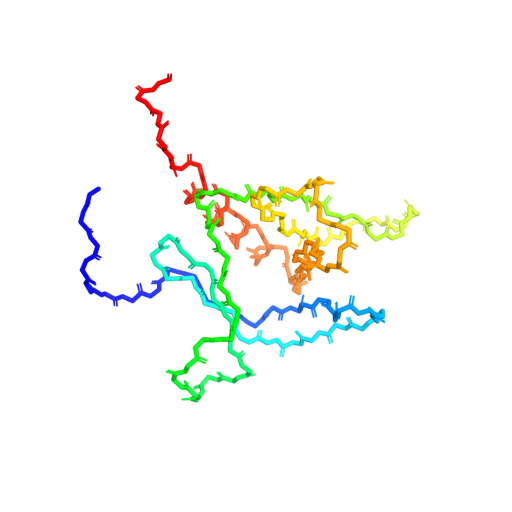1.687 0.940 1.00 0.00 105 LYS A CA 19
ATOM 35102 C C . LYS A 1 105 ? -12.139 3.140 1.036 1.00 0.00 105 LYS A C 19
ATOM 35103 O O . LYS A 1 105 ? -12.566 3.987 0.253 1.00 0.00 105 LYS A O 19
ATOM 35122 N N . PHE A 1 106 ? -11.267 3.384 2.003 1.00 0.00 106 PHE A N 19
ATOM 35123 C CA . PHE A 1 106 ? -10.736 4.721 2.212 1.00 0.00 106 PHE A CA 19
ATOM 35124 C C . PHE A 1 106 ? -9.926 5.185 1.000 1.00 0.00 106 PHE A C 19
ATOM 35125 O O . PHE A 1 106 ? -10.176 6.259 0.456 1.00 0.00 106 PHE A O 19
ATOM 35142 N N . LEU A 1 107 ? -8.972 4.351 0.612 1.00 0.00 107 LEU A N 19
ATOM 35143 C CA . LEU A 1 107 ? -8.123 4.662 -0.526 1.00 0.00 107 LEU A CA 19
ATOM 35144 C C . LEU A 1 107 ? -8.983 5.228 -1.658 1.00 0.00 107 LEU A C 19
ATOM 35145 O O . LEU A 1 107 ? -8.761 6.351 -2.109 1.00 0.00 107 LEU A O 19
ATOM 35161 N N . ARG A 1 108 ? -9.946 4.425 -2.085 1.00 0.00 108 ARG A N 19
ATOM 35162 C CA . ARG A 1 108 ? -10.841 4.832 -3.155 1.00 0.00 108 ARG A CA 19
ATOM 35163 C C . ARG A 1 108 ? -11.610 6.092 -2.754 1.00 0.00 108 ARG A C 19
ATOM 35164 O O . ARG A 1 108 ? -11.577 7.096 -3.464 1.00 0.00 108 ARG A O 19
ATOM 35185 N N . ARG A 1 109 ? -12.284 5.998 -1.618 1.00 0.00 109 ARG A N 19
ATOM 35186 C CA . ARG A 1 109 ? -13.061 7.118 -1.114 1.00 0.00 109 ARG A CA 19
ATOM 35187 C C . ARG A 1 109 ? -12.312 8.432 -1.349 1.00 0.00 109 ARG A C 19
ATOM 35188 O O . ARG A 1 109 ? -12.733 9.253 -2.162 1.00 0.00 109 ARG A O 19
ATOM 35209 N N . VAL A 1 110 ? -11.216 8.589 -0.623 1.00 0.00 110 VAL A N 19
ATOM 35210 C CA . VAL A 1 110 ? -10.405 9.789 -0.742 1.00 0.00 110 VAL A CA 19
ATOM 35211 C C . VAL A 1 110 ? -10.146 10.079 -2.222 1.00 0.00 110 VAL A C 19
ATOM 35212 O O . VAL A 1 110 ? -10.426 11.177 -2.701 1.00 0.00 110 VAL A O 19
ATOM 35225 N N . ALA A 1 111 ? -9.615 9.076 -2.906 1.00 0.00 111 ALA A N 19
ATOM 35226 C CA . ALA A 1 111 ? -9.316 9.210 -4.321 1.00 0.00 111 ALA A CA 19
ATOM 35227 C C . ALA A 1 111 ? -10.541 9.771 -5.046 1.00 0.00 111 ALA A C 19
ATOM 35228 O O . ALA A 1 111 ? -10.409 10.591 -5.953 1.00 0.00 111 ALA A O 19
ATOM 35235 N N . GLY A 1 112 ? -11.706 9.308 -4.618 1.00 0.00 112 GLY A N 19
ATOM 35236 C CA . GLY A 1 112 ? -12.954 9.753 -5.215 1.00 0.00 112 GLY A CA 19
ATOM 35237 C C . GLY A 1 112 ? -13.514 10.968 -4.472 1.00 0.00 112 GLY A C 19
ATOM 35238 O O . GLY A 1 112 ? -14.716 11.048 -4.224 1.00 0.00 112 GLY A O 19
ATOM 35242 N N . SER A 1 113 ? -12.616 11.883 -4.138 1.00 0.00 113 SER A N 19
ATOM 35243 C CA . SER A 1 113 ? -13.005 13.090 -3.428 1.00 0.00 113 SER A CA 19
ATOM 35244 C C . SER A 1 113 ? -13.479 12.737 -2.017 1.00 0.00 113 SER A C 19
ATOM 35245 O O . SER A 1 113 ? -14.070 11.680 -1.803 1.00 0.00 113 SER A O 19
ATOM 35253 N N . GLY A 1 114 ? -13.203 13.644 -1.091 1.00 0.00 114 GLY A N 19
ATOM 35254 C CA . GLY A 1 114 ? -13.594 13.442 0.294 1.00 0.00 114 GLY A CA 19
ATOM 35255 C C . GLY A 1 114 ? -14.473 14.592 0.789 1.00 0.00 114 GLY A C 19
ATOM 35256 O O . GLY A 1 114 ? -14.966 15.388 -0.008 1.00 0.00 114 GLY A O 19
ATOM 35260 N N . PRO A 1 115 ? -14.646 14.644 2.137 1.00 0.00 115 PRO A N 19
ATOM 35261 C CA . PRO A 1 115 ? -15.456 15.684 2.748 1.00 0.00 115 PRO A CA 19
ATOM 35262 C C . PRO A 1 115 ? -14.715 17.022 2.757 1.00 0.00 115 PRO A C 19
ATOM 35263 O O . PRO A 1 115 ? -14.484 17.601 3.817 1.00 0.00 115 PRO A O 19
ATOM 35274 N N . SER A 1 116 ? -14.363 17.475 1.562 1.00 0.00 116 SER A N 19
ATOM 35275 C CA . SER A 1 116 ? -13.653 18.735 1.419 1.00 0.00 116 SER A CA 19
ATOM 35276 C C . SER A 1 116 ? -14.351 19.825 2.235 1.00 0.00 116 SER A C 19
ATOM 35277 O O . SER A 1 116 ? -15.406 19.587 2.822 1.00 0.00 116 SER A O 19
ATOM 35285 N N . SER A 1 117 ? -13.734 20.997 2.247 1.00 0.00 117 SER A N 19
ATOM 35286 C CA . SER A 1 117 ? -14.282 22.124 2.982 1.00 0.00 117 SER A CA 19
ATOM 35287 C C . SER A 1 117 ? -14.141 23.405 2.158 1.00 0.00 117 SER A C 19
ATOM 35288 O O . SER A 1 117 ? -13.121 24.088 2.234 1.00 0.00 117 SER A O 19
ATOM 35296 N N . GLY A 1 118 ? -15.181 23.693 1.388 1.00 0.00 118 GLY A N 19
ATOM 35297 C CA . GLY A 1 118 ? -15.186 24.880 0.550 1.00 0.00 118 GLY A CA 19
ATOM 35298 C C . GLY A 1 118 ? -15.075 26.149 1.397 1.00 0.00 118 GLY A C 19
ATOM 35299 O O . GLY A 1 118 ? -15.850 27.088 1.218 1.00 0.00 118 GLY A O 19
ATOM 35303 N N . GLY A 1 1 ? -6.762 25.114 5.391 1.00 0.00 1 GLY A N 20
ATOM 35304 C CA . GLY A 1 1 ? -7.613 25.705 6.410 1.00 0.00 1 GLY A CA 20
ATOM 35305 C C . GLY A 1 1 ? -7.700 24.802 7.642 1.00 0.00 1 GLY A C 20
ATOM 35306 O O . GLY A 1 1 ? -6.853 23.932 7.840 1.00 0.00 1 GLY A O 20
ATOM 35310 N N . SER A 1 2 ? -8.731 25.041 8.439 1.00 0.00 2 SER A N 20
ATOM 35311 C CA . SER A 1 2 ? -8.940 24.260 9.647 1.00 0.00 2 SER A CA 20
ATOM 35312 C C . SER A 1 2 ? -10.424 23.921 9.801 1.00 0.00 2 SER A C 20
ATOM 35313 O O . SER A 1 2 ? -11.282 24.787 9.637 1.00 0.00 2 SER A O 20
ATOM 35321 N N . SER A 1 3 ? -10.681 22.660 10.115 1.00 0.00 3 SER A N 20
ATOM 35322 C CA . SER A 1 3 ? -12.047 22.196 10.293 1.00 0.00 3 SER A CA 20
ATOM 35323 C C . SER A 1 3 ? -12.134 21.287 11.521 1.00 0.00 3 SER A C 20
ATOM 35324 O O . SER A 1 3 ? -12.911 21.550 12.438 1.00 0.00 3 SER A O 20
ATOM 35332 N N . GLY A 1 4 ? -11.327 20.237 11.498 1.00 0.00 4 GLY A N 20
ATOM 35333 C CA . GLY A 1 4 ? -11.304 19.287 12.598 1.00 0.00 4 GLY A CA 20
ATOM 35334 C C . GLY A 1 4 ? -10.603 17.991 12.188 1.00 0.00 4 GLY A C 20
ATOM 35335 O O . GLY A 1 4 ? -11.235 16.938 12.106 1.00 0.00 4 GLY A O 20
ATOM 35339 N N . SER A 1 5 ? -9.307 18.109 11.941 1.00 0.00 5 SER A N 20
ATOM 35340 C CA . SER A 1 5 ? -8.513 16.959 11.542 1.00 0.00 5 SER A CA 20
ATOM 35341 C C . SER A 1 5 ? -7.051 17.170 11.938 1.00 0.00 5 SER A C 20
ATOM 35342 O O . SER A 1 5 ? -6.589 18.305 12.040 1.00 0.00 5 SER A O 20
ATOM 35350 N N . SER A 1 6 ? -6.362 16.058 12.152 1.00 0.00 6 SER A N 20
ATOM 35351 C CA . SER A 1 6 ? -4.962 16.107 12.535 1.00 0.00 6 SER A CA 20
ATOM 35352 C C . SER A 1 6 ? -4.319 14.731 12.346 1.00 0.00 6 SER A C 20
ATOM 35353 O O . SER A 1 6 ? -3.275 14.612 11.707 1.00 0.00 6 SER A O 20
ATOM 35361 N N . GLY A 1 7 ? -4.970 13.726 12.914 1.00 0.00 7 GLY A N 20
ATOM 35362 C CA . GLY A 1 7 ? -4.476 12.363 12.816 1.00 0.00 7 GLY A CA 20
ATOM 35363 C C . GLY A 1 7 ? -4.946 11.701 11.519 1.00 0.00 7 GLY A C 20
ATOM 35364 O O . GLY A 1 7 ? -5.739 12.278 10.775 1.00 0.00 7 GLY A O 20
ATOM 35368 N N . PRO A 1 8 ? -4.425 10.468 11.282 1.00 0.00 8 PRO A N 20
ATOM 35369 C CA . PRO A 1 8 ? -4.783 9.721 10.088 1.00 0.00 8 PRO A CA 20
ATOM 35370 C C . PRO A 1 8 ? -6.193 9.140 10.207 1.00 0.00 8 PRO A C 20
ATOM 35371 O O . PRO A 1 8 ? -6.819 9.230 11.263 1.00 0.00 8 PRO A O 20
ATOM 35382 N N . ILE A 1 9 ? -6.653 8.556 9.110 1.00 0.00 9 ILE A N 20
ATOM 35383 C CA . ILE A 1 9 ? -7.978 7.960 9.079 1.00 0.00 9 ILE A CA 20
ATOM 35384 C C . ILE A 1 9 ? -7.859 6.451 9.303 1.00 0.00 9 ILE A C 20
ATOM 35385 O O . ILE A 1 9 ? -8.443 5.911 10.241 1.00 0.00 9 ILE A O 20
ATOM 35401 N N . LYS A 1 10 ? -7.099 5.812 8.426 1.00 0.00 10 LYS A N 20
ATOM 35402 C CA . LYS A 1 10 ? -6.896 4.377 8.516 1.00 0.00 10 LYS A CA 20
ATOM 35403 C C . LYS A 1 10 ? -5.396 4.080 8.575 1.00 0.00 10 LYS A C 20
ATOM 35404 O O . LYS A 1 10 ? -4.611 4.688 7.849 1.00 0.00 10 LYS A O 20
ATOM 35423 N N . MET A 1 11 ? -5.043 3.147 9.446 1.00 0.00 11 MET A N 20
ATOM 35424 C CA . MET A 1 11 ? -3.651 2.763 9.609 1.00 0.00 11 MET A CA 20
ATOM 35425 C C . MET A 1 11 ? -3.527 1.268 9.911 1.00 0.00 11 MET A C 20
ATOM 35426 O O . MET A 1 11 ? -4.313 0.719 10.682 1.00 0.00 11 MET A O 20
ATOM 35440 N N . GLY A 1 12 ? -2.533 0.652 9.288 1.00 0.00 12 GLY A N 20
ATOM 35441 C CA . GLY A 1 12 ? -2.296 -0.769 9.480 1.00 0.00 12 GLY A CA 20
ATOM 35442 C C . GLY A 1 12 ? -1.026 -1.216 8.752 1.00 0.00 12 GLY A C 20
ATOM 35443 O O . GLY A 1 12 ? -0.436 -0.446 7.996 1.00 0.00 12 GLY A O 20
ATOM 35447 N N . TRP A 1 13 ? -0.644 -2.459 9.006 1.00 0.00 13 TRP A N 20
ATOM 35448 C CA . TRP A 1 13 ? 0.545 -3.017 8.385 1.00 0.00 13 TRP A CA 20
ATOM 35449 C C . TRP A 1 13 ? 0.108 -3.788 7.137 1.00 0.00 13 TRP A C 20
ATOM 35450 O O . TRP A 1 13 ? -0.790 -4.625 7.203 1.00 0.00 13 TRP A O 20
ATOM 35471 N N . LEU A 1 14 ? 0.765 -3.478 6.029 1.00 0.00 14 LEU A N 20
ATOM 35472 C CA . LEU A 1 14 ? 0.456 -4.131 4.768 1.00 0.00 14 LEU A CA 20
ATOM 35473 C C . LEU A 1 14 ? 1.745 -4.679 4.153 1.00 0.00 14 LEU A C 20
ATOM 35474 O O . LEU A 1 14 ? 2.841 -4.349 4.604 1.00 0.00 14 LEU A O 20
ATOM 35490 N N . LYS A 1 15 ? 1.571 -5.506 3.133 1.00 0.00 15 LYS A N 20
ATOM 35491 C CA . LYS A 1 15 ? 2.707 -6.103 2.452 1.00 0.00 15 LYS A CA 20
ATOM 35492 C C . LYS A 1 15 ? 2.906 -5.413 1.101 1.00 0.00 15 LYS A C 20
ATOM 35493 O O . LYS A 1 15 ? 2.160 -5.664 0.155 1.00 0.00 15 LYS A O 20
ATOM 35512 N N . LYS A 1 16 ? 3.916 -4.556 1.053 1.00 0.00 16 LYS A N 20
ATOM 35513 C CA . LYS A 1 16 ? 4.223 -3.828 -0.166 1.00 0.00 16 LYS A CA 20
ATOM 35514 C C . LYS A 1 16 ? 5.293 -4.587 -0.953 1.00 0.00 16 LYS A C 20
ATOM 35515 O O . LYS A 1 16 ? 6.338 -4.938 -0.406 1.00 0.00 16 LYS A O 20
ATOM 35534 N N . GLN A 1 17 ? 4.997 -4.817 -2.223 1.00 0.00 17 GLN A N 20
ATOM 35535 C CA . GLN A 1 17 ? 5.922 -5.527 -3.091 1.00 0.00 17 GLN A CA 20
ATOM 35536 C C . GLN A 1 17 ? 7.328 -4.937 -2.965 1.00 0.00 17 GLN A C 20
ATOM 35537 O O . GLN A 1 17 ? 7.486 -3.724 -2.836 1.00 0.00 17 GLN A O 20
ATOM 35551 N N . ARG A 1 18 ? 8.312 -5.823 -3.006 1.00 0.00 18 ARG A N 20
ATOM 35552 C CA . ARG A 1 18 ? 9.700 -5.405 -2.898 1.00 0.00 18 ARG A CA 20
ATOM 35553 C C . ARG A 1 18 ? 10.133 -4.669 -4.167 1.00 0.00 18 ARG A C 20
ATOM 35554 O O . ARG A 1 18 ? 9.305 -4.081 -4.861 1.00 0.00 18 ARG A O 20
ATOM 35575 N N . SER A 1 19 ? 11.430 -4.725 -4.433 1.00 0.00 19 SER A N 20
ATOM 35576 C CA . SER A 1 19 ? 11.983 -4.072 -5.607 1.00 0.00 19 SER A CA 20
ATOM 35577 C C . SER A 1 19 ? 13.054 -4.959 -6.244 1.00 0.00 19 SER A C 20
ATOM 35578 O O . SER A 1 19 ? 14.190 -5.001 -5.775 1.00 0.00 19 SER A O 20
ATOM 35586 N N . ILE A 1 20 ? 12.653 -5.646 -7.304 1.00 0.00 20 ILE A N 20
ATOM 35587 C CA . ILE A 1 20 ? 13.565 -6.530 -8.010 1.00 0.00 20 ILE A CA 20
ATOM 35588 C C . ILE A 1 20 ? 13.831 -7.771 -7.155 1.00 0.00 20 ILE A C 20
ATOM 35589 O O . ILE A 1 20 ? 14.804 -8.488 -7.382 1.00 0.00 20 ILE A O 20
ATOM 35605 N N . VAL A 1 21 ? 12.948 -7.986 -6.191 1.00 0.00 21 VAL A N 20
ATOM 35606 C CA . VAL A 1 21 ? 13.075 -9.128 -5.301 1.00 0.00 21 VAL A CA 20
ATOM 35607 C C . VAL A 1 21 ? 11.805 -9.977 -5.383 1.00 0.00 21 VAL A C 20
ATOM 35608 O O . VAL A 1 21 ? 11.708 -11.019 -4.738 1.00 0.00 21 VAL A O 20
ATOM 35621 N N . LYS A 1 22 ? 10.862 -9.499 -6.183 1.00 0.00 22 LYS A N 20
ATOM 35622 C CA . LYS A 1 22 ? 9.602 -10.201 -6.358 1.00 0.00 22 LYS A CA 20
ATOM 35623 C C . LYS A 1 22 ? 9.123 -10.725 -5.003 1.00 0.00 22 LYS A C 20
ATOM 35624 O O . LYS A 1 22 ? 8.420 -11.732 -4.936 1.00 0.00 22 LYS A O 20
ATOM 35643 N N . ASN A 1 23 ? 9.523 -10.018 -3.956 1.00 0.00 23 ASN A N 20
ATOM 35644 C CA . ASN A 1 23 ? 9.143 -10.399 -2.606 1.00 0.00 23 ASN A CA 20
ATOM 35645 C C . ASN A 1 23 ? 8.193 -9.345 -2.032 1.00 0.00 23 ASN A C 20
ATOM 35646 O O . ASN A 1 23 ? 8.014 -8.280 -2.620 1.00 0.00 23 ASN A O 20
ATOM 35657 N N . TRP A 1 24 ? 7.611 -9.679 -0.890 1.00 0.00 24 TRP A N 20
ATOM 35658 C CA . TRP A 1 24 ? 6.685 -8.776 -0.229 1.00 0.00 24 TRP A CA 20
ATOM 35659 C C . TRP A 1 24 ? 7.337 -8.296 1.069 1.00 0.00 24 TRP A C 20
ATOM 35660 O O . TRP A 1 24 ? 7.999 -9.070 1.758 1.00 0.00 24 TRP A O 20
ATOM 35681 N N . GLN A 1 25 ? 7.127 -7.021 1.363 1.00 0.00 25 GLN A N 20
ATOM 35682 C CA . GLN A 1 25 ? 7.686 -6.429 2.566 1.00 0.00 25 GLN A CA 20
ATOM 35683 C C . GLN A 1 25 ? 6.568 -5.911 3.473 1.00 0.00 25 GLN A C 20
ATOM 35684 O O . GLN A 1 25 ? 5.818 -5.014 3.089 1.00 0.00 25 GLN A O 20
ATOM 35698 N N . GLN A 1 26 ? 6.490 -6.498 4.658 1.00 0.00 26 GLN A N 20
ATOM 35699 C CA . GLN A 1 26 ? 5.475 -6.107 5.622 1.00 0.00 26 GLN A CA 20
ATOM 35700 C C . GLN A 1 26 ? 5.855 -4.781 6.283 1.00 0.00 26 GLN A C 20
ATOM 35701 O O . GLN A 1 26 ? 6.661 -4.754 7.211 1.00 0.00 26 GLN A O 20
ATOM 35715 N N . ARG A 1 27 ? 5.255 -3.712 5.779 1.00 0.00 27 ARG A N 20
ATOM 35716 C CA . ARG A 1 27 ? 5.519 -2.386 6.310 1.00 0.00 27 ARG A CA 20
ATOM 35717 C C . ARG A 1 27 ? 4.263 -1.819 6.973 1.00 0.00 27 ARG A C 20
ATOM 35718 O O . ARG A 1 27 ? 3.203 -2.442 6.938 1.00 0.00 27 ARG A O 20
ATOM 35739 N N . TYR A 1 28 ? 4.422 -0.643 7.563 1.00 0.00 28 TYR A N 20
ATOM 35740 C CA . TYR A 1 28 ? 3.314 0.015 8.233 1.00 0.00 28 TYR A CA 20
ATOM 35741 C C . TYR A 1 28 ? 2.779 1.178 7.396 1.00 0.00 28 TYR A C 20
ATOM 35742 O O . TYR A 1 28 ? 3.457 2.190 7.228 1.00 0.00 28 TYR A O 20
ATOM 35760 N N . PHE A 1 29 ? 1.567 0.995 6.892 1.00 0.00 29 PHE A N 20
ATOM 35761 C CA . PHE A 1 29 ? 0.934 2.016 6.076 1.00 0.00 29 PHE A CA 20
ATOM 35762 C C . PHE A 1 29 ? -0.039 2.856 6.907 1.00 0.00 29 PHE A C 20
ATOM 35763 O O . PHE A 1 29 ? -0.798 2.318 7.712 1.00 0.00 29 PHE A O 20
ATOM 35780 N N . VAL A 1 30 ? 0.015 4.161 6.683 1.00 0.00 30 VAL A N 20
ATOM 35781 C CA . VAL A 1 30 ? -0.852 5.080 7.400 1.00 0.00 30 VAL A CA 20
ATOM 35782 C C . VAL A 1 30 ? -1.575 5.981 6.397 1.00 0.00 30 VAL A C 20
ATOM 35783 O O . VAL A 1 30 ? -0.973 6.448 5.431 1.00 0.00 30 VAL A O 20
ATOM 35796 N N . LEU A 1 31 ? -2.855 6.198 6.661 1.00 0.00 31 LEU A N 20
ATOM 35797 C CA . LEU A 1 31 ? -3.666 7.035 5.793 1.00 0.00 31 LEU A CA 20
ATOM 35798 C C . LEU A 1 31 ? -3.982 8.349 6.509 1.00 0.00 31 LEU A C 20
ATOM 35799 O O . LEU A 1 31 ? -4.787 8.375 7.439 1.00 0.00 31 LEU A O 20
ATOM 35815 N N . ARG A 1 32 ? -3.333 9.408 6.048 1.00 0.00 32 ARG A N 20
ATOM 35816 C CA . ARG A 1 32 ? -3.535 10.723 6.633 1.00 0.00 32 ARG A CA 20
ATOM 35817 C C . ARG A 1 32 ? -3.890 11.739 5.546 1.00 0.00 32 ARG A C 20
ATOM 35818 O O . ARG A 1 32 ? -3.209 11.825 4.525 1.00 0.00 32 ARG A O 20
ATOM 35839 N N . ALA A 1 33 ? -4.956 12.484 5.802 1.00 0.00 33 ALA A N 20
ATOM 35840 C CA . ALA A 1 33 ? -5.410 13.490 4.857 1.00 0.00 33 ALA A CA 20
ATOM 35841 C C . ALA A 1 33 ? -5.581 12.850 3.479 1.00 0.00 33 ALA A C 20
ATOM 35842 O O . ALA A 1 33 ? -6.031 11.710 3.372 1.00 0.00 33 ALA A O 20
ATOM 35849 N N . GLN A 1 34 ? -5.214 13.611 2.458 1.00 0.00 34 GLN A N 20
ATOM 35850 C CA . GLN A 1 34 ? -5.322 13.131 1.091 1.00 0.00 34 GLN A CA 20
ATOM 35851 C C . GLN A 1 34 ? -3.957 12.660 0.584 1.00 0.00 34 GLN A C 20
ATOM 35852 O O . GLN A 1 34 ? -3.499 13.094 -0.471 1.00 0.00 34 GLN A O 20
ATOM 35866 N N . GLN A 1 35 ? -3.346 11.778 1.361 1.00 0.00 35 GLN A N 20
ATOM 35867 C CA . GLN A 1 35 ? -2.043 11.242 1.005 1.00 0.00 35 GLN A CA 20
ATOM 35868 C C . GLN A 1 35 ? -1.794 9.921 1.735 1.00 0.00 35 GLN A C 20
ATOM 35869 O O . GLN A 1 35 ? -2.086 9.801 2.924 1.00 0.00 35 GLN A O 20
ATOM 35883 N N . LEU A 1 36 ? -1.257 8.964 0.994 1.00 0.00 36 LEU A N 20
ATOM 35884 C CA . LEU A 1 36 ? -0.965 7.656 1.556 1.00 0.00 36 LEU A CA 20
ATOM 35885 C C . LEU A 1 36 ? 0.524 7.574 1.898 1.00 0.00 36 LEU A C 20
ATOM 35886 O O . LEU A 1 36 ? 1.375 7.849 1.054 1.00 0.00 36 LEU A O 20
ATOM 35902 N N . TYR A 1 37 ? 0.793 7.193 3.139 1.00 0.00 37 TYR A N 20
ATOM 35903 C CA . TYR A 1 37 ? 2.164 7.071 3.603 1.00 0.00 37 TYR A CA 20
ATOM 35904 C C . TYR A 1 37 ? 2.446 5.656 4.113 1.00 0.00 37 TYR A C 20
ATOM 35905 O O . TYR A 1 37 ? 1.520 4.882 4.350 1.00 0.00 37 TYR A O 20
ATOM 35923 N N . TYR A 1 38 ? 3.729 5.362 4.266 1.00 0.00 38 TYR A N 20
ATOM 35924 C CA . TYR A 1 38 ? 4.145 4.054 4.743 1.00 0.00 38 TYR A CA 20
ATOM 35925 C C . TYR A 1 38 ? 5.554 4.109 5.336 1.00 0.00 38 TYR A C 20
ATOM 35926 O O . TYR A 1 38 ? 6.489 4.570 4.682 1.00 0.00 38 TYR A O 20
ATOM 35944 N N . TYR A 1 39 ? 5.663 3.632 6.567 1.00 0.00 39 TYR A N 20
ATOM 35945 C CA . TYR A 1 39 ? 6.943 3.621 7.255 1.00 0.00 39 TYR A CA 20
ATOM 35946 C C . TYR A 1 39 ? 7.421 2.189 7.501 1.00 0.00 39 TYR A C 20
ATOM 35947 O O . TYR A 1 39 ? 6.690 1.234 7.244 1.00 0.00 39 TYR A O 20
ATOM 35965 N N . LYS A 1 40 ? 8.646 2.084 7.996 1.00 0.00 40 LYS A N 20
ATOM 35966 C CA . LYS A 1 40 ? 9.230 0.785 8.280 1.00 0.00 40 LYS A CA 20
ATOM 35967 C C . LYS A 1 40 ? 8.591 0.209 9.546 1.00 0.00 40 LYS A C 20
ATOM 35968 O O . LYS A 1 40 ? 8.296 -0.983 9.609 1.00 0.00 40 LYS A O 20
ATOM 35987 N N . ASP A 1 41 ? 8.398 1.083 10.523 1.00 0.00 41 ASP A N 20
ATOM 35988 C CA . ASP A 1 41 ? 7.800 0.676 11.783 1.00 0.00 41 ASP A CA 20
ATOM 35989 C C . ASP A 1 41 ? 7.045 1.860 12.390 1.00 0.00 41 ASP A C 20
ATOM 35990 O O . ASP A 1 41 ? 7.125 2.978 11.882 1.00 0.00 41 ASP A O 20
ATOM 35999 N N . GLU A 1 42 ? 6.329 1.575 13.468 1.00 0.00 42 GLU A N 20
ATOM 36000 C CA . GLU A 1 42 ? 5.560 2.602 14.149 1.00 0.00 42 GLU A CA 20
ATOM 36001 C C . GLU A 1 42 ? 6.427 3.311 15.192 1.00 0.00 42 GLU A C 20
ATOM 36002 O O . GLU A 1 42 ? 5.983 3.553 16.313 1.00 0.00 42 GLU A O 20
ATOM 36014 N N . GLU A 1 43 ? 7.649 3.622 14.785 1.00 0.00 43 GLU A N 20
ATOM 36015 C CA . GLU A 1 43 ? 8.583 4.298 15.670 1.00 0.00 43 GLU A CA 20
ATOM 36016 C C . GLU A 1 43 ? 9.031 5.626 15.056 1.00 0.00 43 GLU A C 20
ATOM 36017 O O . GLU A 1 43 ? 8.745 6.692 15.597 1.00 0.00 43 GLU A O 20
ATOM 36029 N N . ASP A 1 44 ? 9.726 5.516 13.933 1.00 0.00 44 ASP A N 20
ATOM 36030 C CA . ASP A 1 44 ? 10.216 6.695 13.239 1.00 0.00 44 ASP A CA 20
ATOM 36031 C C . ASP A 1 44 ? 9.063 7.679 13.037 1.00 0.00 44 ASP A C 20
ATOM 36032 O O . ASP A 1 44 ? 7.905 7.342 13.277 1.00 0.00 44 ASP A O 20
ATOM 36041 N N . THR A 1 45 ? 9.419 8.877 12.597 1.00 0.00 45 THR A N 20
ATOM 36042 C CA . THR A 1 45 ? 8.428 9.913 12.360 1.00 0.00 45 THR A CA 20
ATOM 36043 C C . THR A 1 45 ? 8.635 10.544 10.981 1.00 0.00 45 THR A C 20
ATOM 36044 O O . THR A 1 45 ? 8.276 11.700 10.763 1.00 0.00 45 THR A O 20
ATOM 36055 N N . LYS A 1 46 ? 9.214 9.756 10.086 1.00 0.00 46 LYS A N 20
ATOM 36056 C CA . LYS A 1 46 ? 9.473 10.223 8.735 1.00 0.00 46 LYS A CA 20
ATOM 36057 C C . LYS A 1 46 ? 8.896 9.219 7.734 1.00 0.00 46 LYS A C 20
ATOM 36058 O O . LYS A 1 46 ? 9.195 8.028 7.802 1.00 0.00 46 LYS A O 20
ATOM 36077 N N . PRO A 1 47 ? 8.059 9.752 6.805 1.00 0.00 47 PRO A N 20
ATOM 36078 C CA . PRO A 1 47 ? 7.438 8.916 5.791 1.00 0.00 47 PRO A CA 20
ATOM 36079 C C . PRO A 1 47 ? 8.446 8.525 4.709 1.00 0.00 47 PRO A C 20
ATOM 36080 O O . PRO A 1 47 ? 9.301 9.327 4.333 1.00 0.00 47 PRO A O 20
ATOM 36091 N N . GLN A 1 48 ? 8.314 7.294 4.238 1.00 0.00 48 GLN A N 20
ATOM 36092 C CA . GLN A 1 48 ? 9.203 6.788 3.207 1.00 0.00 48 GLN A CA 20
ATOM 36093 C C . GLN A 1 48 ? 8.695 7.194 1.822 1.00 0.00 48 GLN A C 20
ATOM 36094 O O . GLN A 1 48 ? 9.463 7.678 0.992 1.00 0.00 48 GLN A O 20
ATOM 36108 N N . GLY A 1 49 ? 7.404 6.981 1.614 1.00 0.00 49 GLY A N 20
ATOM 36109 C CA . GLY A 1 49 ? 6.784 7.319 0.344 1.00 0.00 49 GLY A CA 20
ATOM 36110 C C . GLY A 1 49 ? 5.437 8.011 0.558 1.00 0.00 49 GLY A C 20
ATOM 36111 O O . GLY A 1 49 ? 4.846 7.909 1.632 1.00 0.00 49 GLY A O 20
ATOM 36115 N N . CYS A 1 50 ? 4.990 8.700 -0.482 1.00 0.00 50 CYS A N 20
ATOM 36116 C CA . CYS A 1 50 ? 3.723 9.409 -0.421 1.00 0.00 50 CYS A CA 20
ATOM 36117 C C . CYS A 1 50 ? 3.004 9.224 -1.759 1.00 0.00 50 CYS A C 20
ATOM 36118 O O . CYS A 1 50 ? 3.580 9.474 -2.817 1.00 0.00 50 CYS A O 20
ATOM 36126 N N . MET A 1 51 ? 1.756 8.788 -1.669 1.00 0.00 51 MET A N 20
ATOM 36127 C CA . MET A 1 51 ? 0.953 8.566 -2.859 1.00 0.00 51 MET A CA 20
ATOM 36128 C C . MET A 1 51 ? -0.297 9.448 -2.849 1.00 0.00 51 MET A C 20
ATOM 36129 O O . MET A 1 51 ? -1.131 9.339 -1.952 1.00 0.00 51 MET A O 20
ATOM 36143 N N . TYR A 1 52 ? -0.388 10.303 -3.858 1.00 0.00 52 TYR A N 20
ATOM 36144 C CA . TYR A 1 52 ? -1.522 11.203 -3.976 1.00 0.00 52 TYR A CA 20
ATOM 36145 C C . TYR A 1 52 ? -2.817 10.425 -4.216 1.00 0.00 52 TYR A C 20
ATOM 36146 O O . TYR A 1 52 ? -3.066 9.953 -5.324 1.00 0.00 52 TYR A O 20
ATOM 36164 N N . LEU A 1 53 ? -3.608 10.316 -3.159 1.00 0.00 53 LEU A N 20
ATOM 36165 C CA . LEU A 1 53 ? -4.872 9.603 -3.240 1.00 0.00 53 LEU A CA 20
ATOM 36166 C C . LEU A 1 53 ? -5.746 10.245 -4.318 1.00 0.00 53 LEU A C 20
ATOM 36167 O O . LEU A 1 53 ? -6.366 9.546 -5.118 1.00 0.00 53 LEU A O 20
ATOM 36183 N N . PRO A 1 54 ? -5.769 11.605 -4.305 1.00 0.00 54 PRO A N 20
ATOM 36184 C CA . PRO A 1 54 ? -6.557 12.350 -5.272 1.00 0.00 54 PRO A CA 20
ATOM 36185 C C . PRO A 1 54 ? -5.889 12.340 -6.648 1.00 0.00 54 PRO A C 20
ATOM 36186 O O . PRO A 1 54 ? -5.555 13.394 -7.187 1.00 0.00 54 PRO A O 20
ATOM 36197 N N . GLY A 1 55 ? -5.715 11.138 -7.178 1.00 0.00 55 GLY A N 20
ATOM 36198 C CA . GLY A 1 55 ? -5.093 10.977 -8.481 1.00 0.00 55 GLY A CA 20
ATOM 36199 C C . GLY A 1 55 ? -4.333 9.652 -8.566 1.00 0.00 55 GLY A C 20
ATOM 36200 O O . GLY A 1 55 ? -3.206 9.609 -9.056 1.00 0.00 55 GLY A O 20
ATOM 36204 N N . CYS A 1 56 ? -4.981 8.603 -8.080 1.00 0.00 56 CYS A N 20
ATOM 36205 C CA . CYS A 1 56 ? -4.380 7.280 -8.095 1.00 0.00 56 CYS A CA 20
ATOM 36206 C C . CYS A 1 56 ? -5.407 6.292 -8.652 1.00 0.00 56 CYS A C 20
ATOM 36207 O O . CYS A 1 56 ? -6.557 6.656 -8.892 1.00 0.00 56 CYS A O 20
ATOM 36215 N N . THR A 1 57 ? -4.954 5.062 -8.843 1.00 0.00 57 THR A N 20
ATOM 36216 C CA . THR A 1 57 ? -5.819 4.019 -9.368 1.00 0.00 57 THR A CA 20
ATOM 36217 C C . THR A 1 57 ? -5.659 2.733 -8.554 1.00 0.00 57 THR A C 20
ATOM 36218 O O . THR A 1 57 ? -4.604 2.101 -8.586 1.00 0.00 57 THR A O 20
ATOM 36229 N N . ILE A 1 58 ? -6.722 2.384 -7.843 1.00 0.00 58 ILE A N 20
ATOM 36230 C CA . ILE A 1 58 ? -6.712 1.186 -7.022 1.00 0.00 58 ILE A CA 20
ATOM 36231 C C . ILE A 1 58 ? -7.238 0.006 -7.843 1.00 0.00 58 ILE A C 20
ATOM 36232 O O . ILE A 1 58 ? -8.418 -0.037 -8.189 1.00 0.00 58 ILE A O 20
ATOM 36248 N N . LYS A 1 59 ? -6.337 -0.921 -8.132 1.00 0.00 59 LYS A N 20
ATOM 36249 C CA . LYS A 1 59 ? -6.695 -2.098 -8.906 1.00 0.00 59 LYS A CA 20
ATOM 36250 C C . LYS A 1 59 ? -6.480 -3.349 -8.052 1.00 0.00 59 LYS A C 20
ATOM 36251 O O . LYS A 1 59 ? -5.551 -3.404 -7.248 1.00 0.00 59 LYS A O 20
ATOM 36270 N N . GLU A 1 60 ? -7.355 -4.323 -8.256 1.00 0.00 60 GLU A N 20
ATOM 36271 C CA . GLU A 1 60 ? -7.272 -5.571 -7.515 1.00 0.00 60 GLU A CA 20
ATOM 36272 C C . GLU A 1 60 ? -6.492 -6.614 -8.318 1.00 0.00 60 GLU A C 20
ATOM 36273 O O . GLU A 1 60 ? -6.959 -7.079 -9.356 1.00 0.00 60 GLU A O 20
ATOM 36285 N N . ILE A 1 61 ? -5.318 -6.951 -7.806 1.00 0.00 61 ILE A N 20
ATOM 36286 C CA . ILE A 1 61 ? -4.469 -7.931 -8.462 1.00 0.00 61 ILE A CA 20
ATOM 36287 C C . ILE A 1 61 ? -5.015 -9.334 -8.193 1.00 0.00 61 ILE A C 20
ATOM 36288 O O . ILE A 1 61 ? -5.156 -9.738 -7.040 1.00 0.00 61 ILE A O 20
ATOM 36304 N N . ALA A 1 62 ? -5.307 -10.038 -9.276 1.00 0.00 62 ALA A N 20
ATOM 36305 C CA . ALA A 1 62 ? -5.835 -11.388 -9.172 1.00 0.00 62 ALA A CA 20
ATOM 36306 C C . ALA A 1 62 ? -4.692 -12.392 -9.333 1.00 0.00 62 ALA A C 20
ATOM 36307 O O . ALA A 1 62 ? -3.687 -12.096 -9.978 1.00 0.00 62 ALA A O 20
ATOM 36314 N N . THR A 1 63 ? -4.883 -13.559 -8.736 1.00 0.00 63 THR A N 20
ATOM 36315 C CA . THR A 1 63 ? -3.880 -14.609 -8.805 1.00 0.00 63 THR A CA 20
ATOM 36316 C C . THR A 1 63 ? -4.111 -15.487 -10.037 1.00 0.00 63 THR A C 20
ATOM 36317 O O . THR A 1 63 ? -4.199 -14.982 -11.156 1.00 0.00 63 THR A O 20
ATOM 36328 N N . ASN A 1 64 ? -4.203 -16.785 -9.790 1.00 0.00 64 ASN A N 20
ATOM 36329 C CA . ASN A 1 64 ? -4.422 -17.738 -10.864 1.00 0.00 64 ASN A CA 20
ATOM 36330 C C . ASN A 1 64 ? -5.672 -17.335 -11.650 1.00 0.00 64 ASN A C 20
ATOM 36331 O O . ASN A 1 64 ? -6.432 -16.472 -11.215 1.00 0.00 64 ASN A O 20
ATOM 36342 N N . PRO A 1 65 ? -5.851 -17.998 -12.824 1.00 0.00 65 PRO A N 20
ATOM 36343 C CA . PRO A 1 65 ? -6.996 -17.718 -13.674 1.00 0.00 65 PRO A CA 20
ATOM 36344 C C . PRO A 1 65 ? -8.272 -18.331 -13.094 1.00 0.00 65 PRO A C 20
ATOM 36345 O O . PRO A 1 65 ? -9.352 -17.756 -13.218 1.00 0.00 65 PRO A O 20
ATOM 36356 N N . GLU A 1 66 ? -8.105 -19.489 -12.473 1.00 0.00 66 GLU A N 20
ATOM 36357 C CA . GLU A 1 66 ? -9.231 -20.185 -11.873 1.00 0.00 66 GLU A CA 20
ATOM 36358 C C . GLU A 1 66 ? -8.952 -20.471 -10.396 1.00 0.00 66 GLU A C 20
ATOM 36359 O O . GLU A 1 66 ? -8.891 -21.629 -9.985 1.00 0.00 66 GLU A O 20
ATOM 36371 N N . GLU A 1 67 ? -8.790 -19.397 -9.638 1.00 0.00 67 GLU A N 20
ATOM 36372 C CA . GLU A 1 67 ? -8.519 -19.517 -8.216 1.00 0.00 67 GLU A CA 20
ATOM 36373 C C . GLU A 1 67 ? -9.658 -18.897 -7.404 1.00 0.00 67 GLU A C 20
ATOM 36374 O O . GLU A 1 67 ? -10.612 -18.366 -7.971 1.00 0.00 67 GLU A O 20
ATOM 36386 N N . ALA A 1 68 ? -9.521 -18.985 -6.089 1.00 0.00 68 ALA A N 20
ATOM 36387 C CA . ALA A 1 68 ? -10.526 -18.438 -5.194 1.00 0.00 68 ALA A CA 20
ATOM 36388 C C . ALA A 1 68 ? -10.189 -16.978 -4.885 1.00 0.00 68 ALA A C 20
ATOM 36389 O O . ALA A 1 68 ? -10.129 -16.584 -3.721 1.00 0.00 68 ALA A O 20
ATOM 36396 N N . GLY A 1 69 ? -9.978 -16.216 -5.947 1.00 0.00 69 GLY A N 20
ATOM 36397 C CA . GLY A 1 69 ? -9.648 -14.808 -5.804 1.00 0.00 69 GLY A CA 20
ATOM 36398 C C . GLY A 1 69 ? -8.506 -14.611 -4.804 1.00 0.00 69 GLY A C 20
ATOM 36399 O O . GLY A 1 69 ? -7.956 -15.582 -4.286 1.00 0.00 69 GLY A O 20
ATOM 36403 N N . LYS A 1 70 ? -8.185 -13.349 -4.562 1.00 0.00 70 LYS A N 20
ATOM 36404 C CA . LYS A 1 70 ? -7.120 -13.012 -3.634 1.00 0.00 70 LYS A CA 20
ATOM 36405 C C . LYS A 1 70 ? -7.291 -11.564 -3.170 1.00 0.00 70 LYS A C 20
ATOM 36406 O O . LYS A 1 70 ? -7.935 -10.764 -3.847 1.00 0.00 70 LYS A O 20
ATOM 36425 N N . PHE A 1 71 ? -6.705 -11.272 -2.018 1.00 0.00 71 PHE A N 20
ATOM 36426 C CA . PHE A 1 71 ? -6.786 -9.935 -1.455 1.00 0.00 71 PHE A CA 20
ATOM 36427 C C . PHE A 1 71 ? -5.525 -9.129 -1.775 1.00 0.00 71 PHE A C 20
ATOM 36428 O O . PHE A 1 71 ? -4.750 -8.800 -0.879 1.00 0.00 71 PHE A O 20
ATOM 36445 N N . VAL A 1 72 ? -5.359 -8.834 -3.056 1.00 0.00 72 VAL A N 20
ATOM 36446 C CA . VAL A 1 72 ? -4.206 -8.073 -3.506 1.00 0.00 72 VAL A CA 20
ATOM 36447 C C . VAL A 1 72 ? -4.679 -6.895 -4.360 1.00 0.00 72 VAL A C 20
ATOM 36448 O O . VAL A 1 72 ? -5.653 -7.014 -5.102 1.00 0.00 72 VAL A O 20
ATOM 36461 N N . PHE A 1 73 ? -3.968 -5.785 -4.227 1.00 0.00 73 PHE A N 20
ATOM 36462 C CA . PHE A 1 73 ? -4.303 -4.587 -4.977 1.00 0.00 73 PHE A CA 20
ATOM 36463 C C . PHE A 1 73 ? -3.100 -3.647 -5.076 1.00 0.00 73 PHE A C 20
ATOM 36464 O O . PHE A 1 73 ? -2.322 -3.527 -4.130 1.00 0.00 73 PHE A O 20
ATOM 36481 N N . GLU A 1 74 ? -2.984 -3.005 -6.229 1.00 0.00 74 GLU A N 20
ATOM 36482 C CA . GLU A 1 74 ? -1.888 -2.080 -6.463 1.00 0.00 74 GLU A CA 20
ATOM 36483 C C . GLU A 1 74 ? -2.426 -0.665 -6.681 1.00 0.00 74 GLU A C 20
ATOM 36484 O O . GLU A 1 74 ? -3.530 -0.488 -7.195 1.00 0.00 74 GLU A O 20
ATOM 36496 N N . ILE A 1 75 ? -1.621 0.309 -6.280 1.00 0.00 75 ILE A N 20
ATOM 36497 C CA . ILE A 1 75 ? -2.003 1.703 -6.425 1.00 0.00 75 ILE A CA 20
ATOM 36498 C C . ILE A 1 75 ? -1.111 2.365 -7.477 1.00 0.00 75 ILE A C 20
ATOM 36499 O O . ILE A 1 75 ? 0.111 2.390 -7.333 1.00 0.00 75 ILE A O 20
ATOM 36515 N N . ILE A 1 76 ? -1.755 2.884 -8.511 1.00 0.00 76 ILE A N 20
ATOM 36516 C CA . ILE A 1 76 ? -1.035 3.544 -9.587 1.00 0.00 76 ILE A CA 20
ATOM 36517 C C . ILE A 1 76 ? -1.230 5.057 -9.472 1.00 0.00 76 ILE A C 20
ATOM 36518 O O . ILE A 1 76 ? -2.359 5.536 -9.376 1.00 0.00 76 ILE A O 20
ATOM 36534 N N . PRO A 1 77 ? -0.082 5.787 -9.486 1.00 0.00 77 PRO A N 20
ATOM 36535 C CA . PRO A 1 77 ? -0.116 7.236 -9.384 1.00 0.00 77 PRO A CA 20
ATOM 36536 C C . PRO A 1 77 ? -0.574 7.868 -10.700 1.00 0.00 77 PRO A C 20
ATOM 36537 O O . PRO A 1 77 ? -0.430 7.268 -11.764 1.00 0.00 77 PRO A O 20
ATOM 36548 N N . ALA A 1 78 ? -1.117 9.071 -10.585 1.00 0.00 78 ALA A N 20
ATOM 36549 C CA . ALA A 1 78 ? -1.597 9.790 -11.753 1.00 0.00 78 ALA A CA 20
ATOM 36550 C C . ALA A 1 78 ? -0.597 9.621 -12.898 1.00 0.00 78 ALA A C 20
ATOM 36551 O O . ALA A 1 78 ? -0.962 9.175 -13.985 1.00 0.00 78 ALA A O 20
ATOM 36558 N N . SER A 1 79 ? 0.645 9.985 -12.615 1.00 0.00 79 SER A N 20
ATOM 36559 C CA . SER A 1 79 ? 1.701 9.879 -13.608 1.00 0.00 79 SER A CA 20
ATOM 36560 C C . SER A 1 79 ? 2.647 8.733 -13.244 1.00 0.00 79 SER A C 20
ATOM 36561 O O . SER A 1 79 ? 2.904 8.485 -12.068 1.00 0.00 79 SER A O 20
ATOM 36569 N N . TRP A 1 80 ? 3.139 8.065 -14.277 1.00 0.00 80 TRP A N 20
ATOM 36570 C CA . TRP A 1 80 ? 4.052 6.951 -14.082 1.00 0.00 80 TRP A CA 20
ATOM 36571 C C . TRP A 1 80 ? 4.783 6.701 -15.402 1.00 0.00 80 TRP A C 20
ATOM 36572 O O . TRP A 1 80 ? 6.012 6.663 -15.438 1.00 0.00 80 TRP A O 20
ATOM 36593 N N . ASP A 1 81 ? 3.996 6.538 -16.456 1.00 0.00 81 ASP A N 20
ATOM 36594 C CA . ASP A 1 81 ? 4.554 6.293 -17.775 1.00 0.00 81 ASP A CA 20
ATOM 36595 C C . ASP A 1 81 ? 5.789 7.174 -17.974 1.00 0.00 81 ASP A C 20
ATOM 36596 O O . ASP A 1 81 ? 5.742 8.378 -17.729 1.00 0.00 81 ASP A O 20
ATOM 36605 N N . GLN A 1 82 ? 6.864 6.539 -18.417 1.00 0.00 82 GLN A N 20
ATOM 36606 C CA . GLN A 1 82 ? 8.109 7.250 -18.651 1.00 0.00 82 GLN A CA 20
ATOM 36607 C C . GLN A 1 82 ? 8.750 7.651 -17.321 1.00 0.00 82 GLN A C 20
ATOM 36608 O O . GLN A 1 82 ? 8.560 8.771 -16.849 1.00 0.00 82 GLN A O 20
ATOM 36622 N N . ASN A 1 83 ? 9.496 6.714 -16.754 1.00 0.00 83 ASN A N 20
ATOM 36623 C CA . ASN A 1 83 ? 10.167 6.956 -15.488 1.00 0.00 83 ASN A CA 20
ATOM 36624 C C . ASN A 1 83 ? 11.585 6.387 -15.550 1.00 0.00 83 ASN A C 20
ATOM 36625 O O . ASN A 1 83 ? 11.861 5.480 -16.334 1.00 0.00 83 ASN A O 20
ATOM 36636 N N . ARG A 1 84 ? 12.448 6.942 -14.712 1.00 0.00 84 ARG A N 20
ATOM 36637 C CA . ARG A 1 84 ? 13.832 6.501 -14.661 1.00 0.00 84 ARG A CA 20
ATOM 36638 C C . ARG A 1 84 ? 14.238 6.192 -13.219 1.00 0.00 84 ARG A C 20
ATOM 36639 O O . ARG A 1 84 ? 15.400 5.893 -12.948 1.00 0.00 84 ARG A O 20
ATOM 36660 N N . MET A 1 85 ? 13.258 6.274 -12.331 1.00 0.00 85 MET A N 20
ATOM 36661 C CA . MET A 1 85 ? 13.499 6.007 -10.924 1.00 0.00 85 MET A CA 20
ATOM 36662 C C . MET A 1 85 ? 12.481 5.006 -10.374 1.00 0.00 85 MET A C 20
ATOM 36663 O O . MET A 1 85 ? 12.017 5.145 -9.243 1.00 0.00 85 MET A O 20
ATOM 36677 N N . GLY A 1 86 ? 12.165 4.019 -11.199 1.00 0.00 86 GLY A N 20
ATOM 36678 C CA . GLY A 1 86 ? 11.211 2.994 -10.809 1.00 0.00 86 GLY A CA 20
ATOM 36679 C C . GLY A 1 86 ? 9.984 3.012 -11.723 1.00 0.00 86 GLY A C 20
ATOM 36680 O O . GLY A 1 86 ? 9.372 4.060 -11.926 1.00 0.00 86 GLY A O 20
ATOM 36684 N N . GLN A 1 87 ? 9.659 1.840 -12.248 1.00 0.00 87 GLN A N 20
ATOM 36685 C CA . GLN A 1 87 ? 8.516 1.708 -13.135 1.00 0.00 87 GLN A CA 20
ATOM 36686 C C . GLN A 1 87 ? 7.560 0.633 -12.613 1.00 0.00 87 GLN A C 20
ATOM 36687 O O . GLN A 1 87 ? 7.161 -0.261 -13.356 1.00 0.00 87 GLN A O 20
ATOM 36701 N N . ASP A 1 88 ? 7.222 0.757 -11.338 1.00 0.00 88 ASP A N 20
ATOM 36702 C CA . ASP A 1 88 ? 6.321 -0.193 -10.708 1.00 0.00 88 ASP A CA 20
ATOM 36703 C C . ASP A 1 88 ? 5.433 0.543 -9.701 1.00 0.00 88 ASP A C 20
ATOM 36704 O O . ASP A 1 88 ? 5.933 1.144 -8.751 1.00 0.00 88 ASP A O 20
ATOM 36713 N N . SER A 1 89 ? 4.133 0.471 -9.944 1.00 0.00 89 SER A N 20
ATOM 36714 C CA . SER A 1 89 ? 3.171 1.123 -9.071 1.00 0.00 89 SER A CA 20
ATOM 36715 C C . SER A 1 89 ? 3.345 0.622 -7.636 1.00 0.00 89 SER A C 20
ATOM 36716 O O . SER A 1 89 ? 4.368 0.027 -7.301 1.00 0.00 89 SER A O 20
ATOM 36724 N N . TYR A 1 90 ? 2.329 0.882 -6.826 1.00 0.00 90 TYR A N 20
ATOM 36725 C CA . TYR A 1 90 ? 2.356 0.465 -5.434 1.00 0.00 90 TYR A CA 20
ATOM 36726 C C . TYR A 1 90 ? 1.558 -0.825 -5.232 1.00 0.00 90 TYR A C 20
ATOM 36727 O O . TYR A 1 90 ? 0.354 -0.782 -4.985 1.00 0.00 90 TYR A O 20
ATOM 36745 N N . VAL A 1 91 ? 2.262 -1.942 -5.345 1.00 0.00 91 VAL A N 20
ATOM 36746 C CA . VAL A 1 91 ? 1.634 -3.241 -5.178 1.00 0.00 91 VAL A CA 20
ATOM 36747 C C . VAL A 1 91 ? 1.511 -3.555 -3.686 1.00 0.00 91 VAL A C 20
ATOM 36748 O O . VAL A 1 91 ? 2.474 -3.992 -3.058 1.00 0.00 91 VAL A O 20
ATOM 36761 N N . LEU A 1 92 ? 0.317 -3.321 -3.162 1.00 0.00 92 LEU A N 20
ATOM 36762 C CA . LEU A 1 92 ? 0.055 -3.573 -1.755 1.00 0.00 92 LEU A CA 20
ATOM 36763 C C . LEU A 1 92 ? -0.799 -4.835 -1.618 1.00 0.00 92 LEU A C 20
ATOM 36764 O O . LEU A 1 92 ? -1.665 -5.096 -2.451 1.00 0.00 92 LEU A O 20
ATOM 36780 N N . MET A 1 93 ? -0.525 -5.584 -0.560 1.00 0.00 93 MET A N 20
ATOM 36781 C CA . MET A 1 93 ? -1.258 -6.813 -0.304 1.00 0.00 93 MET A CA 20
ATOM 36782 C C . MET A 1 93 ? -1.756 -6.862 1.142 1.00 0.00 93 MET A C 20
ATOM 36783 O O . MET A 1 93 ? -1.015 -6.540 2.069 1.00 0.00 93 MET A O 20
ATOM 36797 N N . ALA A 1 94 ? -3.009 -7.268 1.289 1.00 0.00 94 ALA A N 20
ATOM 36798 C CA . ALA A 1 94 ? -3.615 -7.363 2.606 1.00 0.00 94 ALA A CA 20
ATOM 36799 C C . ALA A 1 94 ? -3.698 -8.834 3.019 1.00 0.00 94 ALA A C 20
ATOM 36800 O O . ALA A 1 94 ? -3.817 -9.715 2.169 1.00 0.00 94 ALA A O 20
ATOM 36807 N N . SER A 1 95 ? -3.632 -9.054 4.324 1.00 0.00 95 SER A N 20
ATOM 36808 C CA . SER A 1 95 ? -3.698 -10.403 4.860 1.00 0.00 95 SER A CA 20
ATOM 36809 C C . SER A 1 95 ? -5.143 -10.905 4.835 1.00 0.00 95 SER A C 20
ATOM 36810 O O . SER A 1 95 ? -5.401 -12.045 4.450 1.00 0.00 95 SER A O 20
ATOM 36818 N N . SER A 1 96 ? -6.048 -10.031 5.250 1.00 0.00 96 SER A N 20
ATOM 36819 C CA . SER A 1 96 ? -7.460 -10.372 5.280 1.00 0.00 96 SER A CA 20
ATOM 36820 C C . SER A 1 96 ? -8.239 -9.457 4.334 1.00 0.00 96 SER A C 20
ATOM 36821 O O . SER A 1 96 ? -7.726 -8.428 3.897 1.00 0.00 96 SER A O 20
ATOM 36829 N N . GLN A 1 97 ? -9.466 -9.865 4.045 1.00 0.00 97 GLN A N 20
ATOM 36830 C CA . GLN A 1 97 ? -10.322 -9.094 3.159 1.00 0.00 97 GLN A CA 20
ATOM 36831 C C . GLN A 1 97 ? -10.795 -7.816 3.855 1.00 0.00 97 GLN A C 20
ATOM 36832 O O . GLN A 1 97 ? -10.631 -6.719 3.325 1.00 0.00 97 GLN A O 20
ATOM 36846 N N . ALA A 1 98 ? -11.372 -8.002 5.033 1.00 0.00 98 ALA A N 20
ATOM 36847 C CA . ALA A 1 98 ? -11.870 -6.878 5.808 1.00 0.00 98 ALA A CA 20
ATOM 36848 C C . ALA A 1 98 ? -10.797 -5.789 5.866 1.00 0.00 98 ALA A C 20
ATOM 36849 O O . ALA A 1 98 ? -11.111 -4.610 6.019 1.00 0.00 98 ALA A O 20
ATOM 36856 N N . GLU A 1 99 ? -9.551 -6.223 5.740 1.00 0.00 99 GLU A N 20
ATOM 36857 C CA . GLU A 1 99 ? -8.430 -5.299 5.776 1.00 0.00 99 GLU A CA 20
ATOM 36858 C C . GLU A 1 99 ? -8.317 -4.549 4.447 1.00 0.00 99 GLU A C 20
ATOM 36859 O O . GLU A 1 99 ? -8.194 -3.325 4.430 1.00 0.00 99 GLU A O 20
ATOM 36871 N N . MET A 1 100 ? -8.364 -5.313 3.366 1.00 0.00 100 MET A N 20
ATOM 36872 C CA . MET A 1 100 ? -8.269 -4.736 2.036 1.00 0.00 100 MET A CA 20
ATOM 36873 C C . MET A 1 100 ? -9.475 -3.842 1.739 1.00 0.00 100 MET A C 20
ATOM 36874 O O . MET A 1 100 ? -9.326 -2.762 1.170 1.00 0.00 100 MET A O 20
ATOM 36888 N N . GLU A 1 101 ? -10.642 -4.326 2.139 1.00 0.00 101 GLU A N 20
ATOM 36889 C CA . GLU A 1 101 ? -11.873 -3.584 1.922 1.00 0.00 101 GLU A CA 20
ATOM 36890 C C . GLU A 1 101 ? -11.779 -2.200 2.568 1.00 0.00 101 GLU A C 20
ATOM 36891 O O . GLU A 1 101 ? -12.063 -1.191 1.925 1.00 0.00 101 GLU A O 20
ATOM 36903 N N . GLU A 1 102 ? -11.380 -2.198 3.831 1.00 0.00 102 GLU A N 20
ATOM 36904 C CA . GLU A 1 102 ? -11.246 -0.955 4.571 1.00 0.00 102 GLU A CA 20
ATOM 36905 C C . GLU A 1 102 ? -10.255 -0.023 3.869 1.00 0.00 102 GLU A C 20
ATOM 36906 O O . GLU A 1 102 ? -10.555 1.147 3.638 1.00 0.00 102 GLU A O 20
ATOM 36918 N N . TRP A 1 103 ? -9.096 -0.578 3.549 1.00 0.00 103 TRP A N 20
ATOM 36919 C CA . TRP A 1 103 ? -8.060 0.188 2.877 1.00 0.00 103 TRP A CA 20
ATOM 36920 C C . TRP A 1 103 ? -8.647 0.739 1.577 1.00 0.00 103 TRP A C 20
ATOM 36921 O O . TRP A 1 103 ? -8.886 1.940 1.459 1.00 0.00 103 TRP A O 20
ATOM 36942 N N . VAL A 1 104 ? -8.862 -0.165 0.632 1.00 0.00 104 VAL A N 20
ATOM 36943 C CA . VAL A 1 104 ? -9.417 0.216 -0.656 1.00 0.00 104 VAL A CA 20
ATOM 36944 C C . VAL A 1 104 ? -10.520 1.255 -0.444 1.00 0.00 104 VAL A C 20
ATOM 36945 O O . VAL A 1 104 ? -10.470 2.344 -1.013 1.00 0.00 104 VAL A O 20
ATOM 36958 N N . LYS A 1 105 ? -11.491 0.881 0.377 1.00 0.00 105 LYS A N 20
ATOM 36959 C CA . LYS A 1 105 ? -12.605 1.767 0.671 1.00 0.00 105 LYS A CA 20
ATOM 36960 C C . LYS A 1 105 ? -12.083 3.194 0.848 1.00 0.00 105 LYS A C 20
ATOM 36961 O O . LYS A 1 105 ? -12.429 4.086 0.076 1.00 0.00 105 LYS A O 20
ATOM 36980 N N . PHE A 1 106 ? -11.258 3.366 1.871 1.00 0.00 106 PHE A N 20
ATOM 36981 C CA . PHE A 1 106 ? -10.684 4.669 2.160 1.00 0.00 106 PHE A CA 20
ATOM 36982 C C . PHE A 1 106 ? -9.909 5.206 0.955 1.00 0.00 106 PHE A C 20
ATOM 36983 O O . PHE A 1 106 ? -10.191 6.301 0.469 1.00 0.00 106 PHE A O 20
ATOM 37000 N N . LEU A 1 107 ? -8.949 4.411 0.507 1.00 0.00 107 LEU A N 20
ATOM 37001 C CA . LEU A 1 107 ? -8.132 4.793 -0.632 1.00 0.00 107 LEU A CA 20
ATOM 37002 C C . LEU A 1 107 ? -9.034 5.324 -1.747 1.00 0.00 107 LEU A C 20
ATOM 37003 O O . LEU A 1 107 ? -8.987 6.508 -2.078 1.00 0.00 107 LEU A O 20
ATOM 37019 N N . ARG A 1 108 ? -9.836 4.423 -2.296 1.00 0.00 108 ARG A N 20
ATOM 37020 C CA . ARG A 1 108 ? -10.748 4.786 -3.367 1.00 0.00 108 ARG A CA 20
ATOM 37021 C C . ARG A 1 108 ? -11.595 5.992 -2.957 1.00 0.00 108 ARG A C 20
ATOM 37022 O O . ARG A 1 108 ? -11.762 6.931 -3.734 1.00 0.00 108 ARG A O 20
ATOM 37043 N N . ARG A 1 109 ? -12.107 5.928 -1.736 1.00 0.00 109 ARG A N 20
ATOM 37044 C CA . ARG A 1 109 ? -12.932 7.004 -1.213 1.00 0.00 109 ARG A CA 20
ATOM 37045 C C . ARG A 1 109 ? -12.211 8.345 -1.359 1.00 0.00 109 ARG A C 20
ATOM 37046 O O . ARG A 1 109 ? -12.650 9.211 -2.115 1.00 0.00 109 ARG A O 20
ATOM 37067 N N . VAL A 1 110 ? -11.117 8.476 -0.624 1.00 0.00 110 VAL A N 20
ATOM 37068 C CA . VAL A 1 110 ? -10.331 9.697 -0.662 1.00 0.00 110 VAL A CA 20
ATOM 37069 C C . VAL A 1 110 ? -10.008 10.045 -2.117 1.00 0.00 110 VAL A C 20
ATOM 37070 O O . VAL A 1 110 ? -10.262 11.163 -2.562 1.00 0.00 110 VAL A O 20
ATOM 37083 N N . ALA A 1 111 ? -9.451 9.067 -2.816 1.00 0.00 111 ALA A N 20
ATOM 37084 C CA . ALA A 1 111 ? -9.091 9.256 -4.211 1.00 0.00 111 ALA A CA 20
ATOM 37085 C C . ALA A 1 111 ? -10.320 9.723 -4.992 1.00 0.00 111 ALA A C 20
ATOM 37086 O O . ALA A 1 111 ? -10.192 10.360 -6.037 1.00 0.00 111 ALA A O 20
ATOM 37093 N N . GLY A 1 112 ? -11.485 9.388 -4.456 1.00 0.00 112 GLY A N 20
ATOM 37094 C CA . GLY A 1 112 ? -12.737 9.765 -5.091 1.00 0.00 112 GLY A CA 20
ATOM 37095 C C . GLY A 1 112 ? -12.908 11.285 -5.104 1.00 0.00 112 GLY A C 20
ATOM 37096 O O . GLY A 1 112 ? -13.090 11.883 -6.164 1.00 0.00 112 GLY A O 20
ATOM 37100 N N . SER A 1 113 ? -12.845 11.867 -3.916 1.00 0.00 113 SER A N 20
ATOM 37101 C CA . SER A 1 113 ? -12.991 13.306 -3.778 1.00 0.00 113 SER A CA 20
ATOM 37102 C C . SER A 1 113 ? -14.208 13.786 -4.570 1.00 0.00 113 SER A C 20
ATOM 37103 O O . SER A 1 113 ? -14.118 14.015 -5.775 1.00 0.00 113 SER A O 20
ATOM 37111 N N . GLY A 1 114 ? -15.319 13.925 -3.861 1.00 0.00 114 GLY A N 20
ATOM 37112 C CA . GLY A 1 114 ? -16.553 14.374 -4.483 1.00 0.00 114 GLY A CA 20
ATOM 37113 C C . GLY A 1 114 ? -17.716 14.325 -3.491 1.00 0.00 114 GLY A C 20
ATOM 37114 O O . GLY A 1 114 ? -17.518 14.050 -2.309 1.00 0.00 114 GLY A O 20
ATOM 37118 N N . PRO A 1 115 ? -18.937 14.603 -4.023 1.00 0.00 115 PRO A N 20
ATOM 37119 C CA . PRO A 1 115 ? -20.133 14.592 -3.197 1.00 0.00 115 PRO A CA 20
ATOM 37120 C C . PRO A 1 115 ? -20.562 13.160 -2.872 1.00 0.00 115 PRO A C 20
ATOM 37121 O O . PRO A 1 115 ? -20.253 12.231 -3.617 1.00 0.00 115 PRO A O 20
ATOM 37132 N N . SER A 1 116 ? -21.268 13.026 -1.759 1.00 0.00 116 SER A N 20
ATOM 37133 C CA . SER A 1 116 ? -21.743 11.723 -1.326 1.00 0.00 116 SER A CA 20
ATOM 37134 C C . SER A 1 116 ? -22.899 11.889 -0.337 1.00 0.00 116 SER A C 20
ATOM 37135 O O . SER A 1 116 ? -22.676 12.055 0.861 1.00 0.00 116 SER A O 20
ATOM 37143 N N . SER A 1 117 ? -24.108 11.839 -0.876 1.00 0.00 117 SER A N 20
ATOM 37144 C CA . SER A 1 117 ? -25.299 11.982 -0.056 1.00 0.00 117 SER A CA 20
ATOM 37145 C C . SER A 1 117 ? -25.238 11.015 1.128 1.00 0.00 117 SER A C 20
ATOM 37146 O O . SER A 1 117 ? -25.279 9.799 0.945 1.00 0.00 117 SER A O 20
ATOM 37154 N N . GLY A 1 118 ? -25.141 11.592 2.317 1.00 0.00 118 GLY A N 20
ATOM 37155 C CA . GLY A 1 118 ? -25.074 10.796 3.531 1.00 0.00 118 GLY A CA 20
ATOM 37156 C C . GLY A 1 118 ? -24.569 11.634 4.708 1.00 0.00 118 GLY A C 20
ATOM 37157 O O . GLY A 1 118 ? -24.957 11.401 5.852 1.00 0.00 118 GLY A O 20
#